Protein 2MX0 (pdb70)

Secondary structure (DSSP, 8-state):
--SSEEE-TTTT-SS-TTHHHHHHHHHHHH-SEEEEEE--TTTSHHHHHHHHHHHHSTT-EEEEE-TTTTTT--EEEEEE--

Sequence (82 aa):
SHMKLVLAKNTRKSDAKSVELEDLYHEFSEDKRSIFYFAPTNAHKDMLKAVDFFKEKGHTAYLDEVRVSTDEKDFLYELHIISHMKLVLAKNTRKSDAKSVELEDLYHEFSEDKRSIFYFAPTNAHKDMLKAVDFFKEKGHTAYLDEVRVSTDEKDFLYELHIISHMKLVLAKNTRKSDAKSVELEDLYHEFSEDKRSIFYFAPTNAHKDMLKAVDFFKEKGHTAYLDEVRVSTDEKDFLYELHIISHMKLVLAKNTRKSDAKSVELEDLYHEFSEDKRSIFYFAPTNAHKDMLKAVDFFKEKGHTAYLDEVRVSTDEKDFLYELHIISHMKLVLAKNTRKSDAKSVELEDLYHEFSEDKRSIFYFAPTNAHKDMLKAVDFFKEKGHTAYLDEVRVSTDEKDFLYELHIISHMKLVLAKNTRKSDAKSVELEDLYHEFSEDKRSIFYFAPTNAHKDMLKAVDFFKEKGHTAYLDEVRVSTDEKDFLYELHIISHMKLVLAKNTRKSDAKSVELEDLYHEFSEDKRSIFYFAPTNAHKDMLKAVDFFKEKGHTAYLDEVRVSTDEKDFLYELHIISHMKLVLAKNTRKSDAKSVELEDLYHEFSEDKRSIFYFAPTNAHKDMLKAVDFFKEKGHTAYLDEVRVSTDEKDFLYELHIISHMKLVLAKNTRKSDAKSVELEDLYHEFSEDKRSIFYFAPTNAHKDMLKAVDFFKEKGHTAYLDEVRVSTDEKDFLYELHIISHMKLVLAKNTRKSDAKSVELEDLYHEFSEDKRSIFYFAPTNAHKDMLKAVDFFKEKGHTAYLDEVRVSTDEKDFLYELHIISHMKLVLAKNTRKSDAKSVELEDLYHEFSEDKRSIFYFAPTNAHKDMLKAVDFFKEKGHTAYLDEVRVSTDEKDFLYELHIISHMKLVLAKNTRKSDAKSVELEDLYHEFSEDKRSIFYFAPTNAHKDMLKAVDFFKEKGHTAYLDEVRVSTDEKDFLYELHIISHMKLVLAKNTRKSDAKSVELEDLYHEFSEDKRSIFYFAPTNAHKDMLKAVDFFKEKGHTAYLDEVRVSTDEKDFLYELHIISHMKLVLAKNTRKSDAKSVELEDLYHEFSEDKRSIFYFAPTNAHKDMLKAVDFFKEKGHTAYLDEVRVSTDEKDFLYELHIISHMKLVLAKNTRKSDAKSVELEDLYHEFSEDKRSIFYFAPTNAHKDMLKAVDFFKEKGHTAYLDEVRVSTDEKDFLYELHIISHMKLVLAKNTRKSDAKSVELEDLYHEFSEDKRSIFYFAPTNAHKDMLKAVDFFKEKGHTAYLDEVRVSTDEKDFLYELHIISHMKLVLAKNTRKSDAKSVELEDLYHEFSEDKRSIFYFAPTNAHKDMLKAVDFFKEKGHTAYLDEVRVSTDEKDFLYELHIISHMKLVLAKNTRKSDAKSVELEDLYHEFSEDKRSIFYFAPTNAHKDMLKAVDFFKEKGHTAYLDEVRVSTDEKDFLYELHIISHMKLVLAKNTRKSDAKSVELEDLYHEFSEDKRSIFYFAPTNAHKDMLKAVDFFKEKGHTAYLDEVRVSTDEKDFLYELHIISHMKLVLAKNTRKSDAKSVELEDLYHEFSEDKRSIFYFAPTNAHKDMLKAVDFFKEKGHTAYLDEVRVSTDEKDFLYELHII

InterPro domains:
  IPR040748 HP0268 [PF18618] (1-80)

Organism: Helicobacter pylori (strain ATCC 700392 / 26695) (NCBI:txid85962)

Structure (mmCIF, N/CA/C/O backbone):
data_2MX0
#
_entry.id   2MX0
#
loop_
_atom_site.group_PDB
_atom_site.id
_atom_site.type_symbol
_atom_site.label_atom_id
_atom_site.label_alt_id
_atom_site.label_comp_id
_atom_site.label_asym_id
_atom_site.label_entity_id
_atom_site.label_seq_id
_atom_site.pdbx_PDB_ins_code
_atom_site.Cartn_x
_atom_site.Cartn_y
_atom_site.Cartn_z
_atom_site.occupancy
_atom_site.B_iso_or_equiv
_atom_site.auth_seq_id
_atom_site.auth_comp_id
_atom_site.auth_asym_id
_atom_site.auth_atom_id
_atom_site.pdbx_PDB_model_num
ATOM 1 N N . SER A 1 1 ? 81.640 64.520 42.290 1.00 0.00 1 SER A N 1
ATOM 2 C CA . SER A 1 1 ? 80.650 64.810 41.240 1.00 0.00 1 SER A CA 1
ATOM 3 C C . SER A 1 1 ? 80.950 64.070 39.960 1.00 0.00 1 SER A C 1
ATOM 4 O O . SER A 1 1 ? 81.970 63.680 39.560 1.00 0.00 1 SER A O 1
ATOM 14 N N . HIS A 1 2 ? 79.880 63.790 39.230 1.00 0.00 2 HIS A N 1
ATOM 15 C CA . HIS A 1 2 ? 79.760 62.920 38.090 1.00 0.00 2 HIS A CA 1
ATOM 16 C C . HIS A 1 2 ? 80.490 63.280 36.790 1.00 0.00 2 HIS A C 1
ATOM 17 O O . HIS A 1 2 ? 81.060 62.420 36.140 1.00 0.00 2 HIS A O 1
ATOM 31 N N . MET A 1 3 ? 80.480 64.520 36.350 1.00 0.00 3 MET A N 1
ATOM 32 C CA . MET A 1 3 ? 81.550 65.150 35.610 1.00 0.00 3 MET A CA 1
ATOM 33 C C . MET A 1 3 ? 81.280 66.600 35.840 1.00 0.00 3 MET A C 1
ATOM 34 O O . MET A 1 3 ? 80.810 67.290 35.040 1.00 0.00 3 MET A O 1
ATOM 48 N N . LYS A 1 4 ? 81.260 67.100 37.060 1.00 0.00 4 LYS A N 1
ATOM 49 C CA . LYS A 1 4 ? 81.200 68.530 37.250 1.00 0.00 4 LYS A CA 1
ATOM 50 C C . LYS A 1 4 ? 80.090 69.320 36.570 1.00 0.00 4 LYS A C 1
ATOM 51 O O . LYS A 1 4 ? 80.320 70.410 36.060 1.00 0.00 4 LYS A O 1
ATOM 70 N N . LEU A 1 5 ? 78.890 68.800 36.600 1.00 0.00 5 LEU A N 1
ATOM 71 C CA . LEU A 1 5 ? 77.920 69.450 35.780 1.00 0.00 5 LEU A CA 1
ATOM 72 C C . LEU A 1 5 ? 76.620 69.620 36.440 1.00 0.00 5 LEU A C 1
ATOM 73 O O . LEU A 1 5 ? 76.210 68.760 37.210 1.00 0.00 5 LEU A O 1
ATOM 89 N N . VAL A 1 6 ? 75.950 70.610 35.940 1.00 0.00 6 VAL A N 1
ATOM 90 C CA . VAL A 1 6 ? 74.690 71.020 36.580 1.00 0.00 6 VAL A CA 1
ATOM 91 C C . VAL A 1 6 ? 73.650 70.660 35.570 1.00 0.00 6 VAL A C 1
ATOM 92 O O . VAL A 1 6 ? 73.850 70.980 34.410 1.00 0.00 6 VAL A O 1
ATOM 105 N N . LEU A 1 7 ? 72.510 70.010 35.910 1.00 0.00 7 LEU A N 1
ATOM 106 C CA . LEU A 1 7 ? 71.480 69.840 34.870 1.00 0.00 7 LEU A CA 1
ATOM 107 C C . LEU A 1 7 ? 70.250 70.630 35.310 1.00 0.00 7 LEU A C 1
ATOM 108 O O . LEU A 1 7 ? 69.790 70.530 36.370 1.00 0.00 7 LEU A O 1
ATOM 124 N N . ALA A 1 8 ? 69.610 71.320 34.350 1.00 0.00 8 ALA A N 1
ATOM 125 C CA . ALA A 1 8 ? 68.340 72.020 34.460 1.00 0.00 8 ALA A CA 1
ATOM 126 C C . ALA A 1 8 ? 67.190 71.100 34.730 1.00 0.00 8 ALA A C 1
ATOM 127 O O . ALA A 1 8 ? 67.100 70.000 34.190 1.00 0.00 8 ALA A O 1
ATOM 134 N N . LYS A 1 9 ? 66.250 71.590 35.550 1.00 0.00 9 LYS A N 1
ATOM 135 C CA . LYS A 1 9 ? 65.070 70.820 35.830 1.00 0.00 9 LYS A CA 1
ATOM 136 C C . LYS A 1 9 ? 63.990 70.880 34.790 1.00 0.00 9 LYS A C 1
ATOM 137 O O . LYS A 1 9 ? 63.160 69.990 34.790 1.00 0.00 9 LYS A O 1
ATOM 156 N N . ASN A 1 10 ? 63.940 71.860 33.920 1.00 0.00 10 ASN A N 1
ATOM 157 C CA . ASN A 1 10 ? 62.740 72.070 33.070 1.00 0.00 10 ASN A CA 1
ATOM 158 C C . ASN A 1 10 ? 62.500 70.830 32.150 1.00 0.00 10 ASN A C 1
ATOM 159 O O . ASN A 1 10 ? 61.370 70.390 31.960 1.00 0.00 10 ASN A O 1
ATOM 170 N N . THR A 1 11 ? 63.510 70.220 31.580 1.00 0.00 11 THR A N 1
ATOM 171 C CA . THR A 1 11 ? 63.280 69.240 30.500 1.00 0.00 11 THR A CA 1
ATOM 172 C C . THR A 1 11 ? 63.320 67.900 31.150 1.00 0.00 11 THR A C 1
ATOM 173 O O . THR A 1 11 ? 62.480 67.060 30.860 1.00 0.00 11 THR A O 1
ATOM 184 N N . ARG A 1 12 ? 64.310 67.650 32.080 1.00 0.00 12 ARG A N 1
ATOM 185 C CA . ARG A 1 12 ? 64.370 66.340 32.660 1.00 0.00 12 ARG A CA 1
ATOM 186 C C . ARG A 1 12 ? 63.570 66.150 33.960 1.00 0.00 12 ARG A C 1
ATOM 187 O O . ARG A 1 12 ? 62.810 65.200 34.100 1.00 0.00 12 ARG A O 1
ATOM 208 N N . LYS A 1 13 ? 63.790 67.110 34.890 1.00 0.00 13 LYS A N 1
ATOM 209 C CA . LYS A 1 13 ? 63.130 67.200 36.200 1.00 0.00 13 LYS A CA 1
ATOM 210 C C . LYS A 1 13 ? 63.180 65.880 36.900 1.00 0.00 13 LYS A C 1
ATOM 211 O O . LYS A 1 13 ? 62.140 65.310 37.230 1.00 0.00 13 LYS A O 1
ATOM 230 N N . SER A 1 14 ? 64.390 65.330 37.110 1.00 0.00 14 SER A N 1
ATOM 231 C CA . SER A 1 14 ? 64.410 64.220 38.050 1.00 0.00 14 SER A CA 1
ATOM 232 C C . SER A 1 14 ? 64.750 64.520 39.490 1.00 0.00 14 SER A C 1
ATOM 233 O O . SER A 1 14 ? 64.020 64.220 40.410 1.00 0.00 14 SER A O 1
ATOM 241 N N . ASP A 1 15 ? 65.770 65.260 39.730 1.00 0.00 15 ASP A N 1
ATOM 242 C CA . ASP A 1 15 ? 66.120 65.980 40.960 1.00 0.00 15 ASP A CA 1
ATOM 243 C C . ASP A 1 15 ? 66.840 67.300 40.720 1.00 0.00 15 ASP A C 1
ATOM 244 O O . ASP A 1 15 ? 67.110 68.040 41.660 1.00 0.00 15 ASP A O 1
ATOM 253 N N . ALA A 1 16 ? 67.080 67.740 39.470 1.00 0.00 16 ALA A N 1
ATOM 254 C CA . ALA A 1 16 ? 68.300 68.390 39.020 1.00 0.00 16 ALA A CA 1
ATOM 255 C C . ALA A 1 16 ? 68.460 69.690 39.780 1.00 0.00 16 ALA A C 1
ATOM 256 O O . ALA A 1 16 ? 69.550 70.110 40.120 1.00 0.00 16 ALA A O 1
ATOM 263 N N . LYS A 1 17 ? 67.320 70.340 40.030 1.00 0.00 17 LYS A N 1
ATOM 264 C CA . LYS A 1 17 ? 67.110 71.680 40.500 1.00 0.00 17 LYS A CA 1
ATOM 265 C C . LYS A 1 17 ? 67.820 71.980 41.800 1.00 0.00 17 LYS A C 1
ATOM 266 O O . LYS A 1 17 ? 67.820 71.160 42.700 1.00 0.00 17 LYS A O 1
ATOM 285 N N . SER A 1 18 ? 68.270 73.270 41.800 1.00 0.00 18 SER A N 1
ATOM 286 C CA . SER A 1 18 ? 68.950 74.060 42.860 1.00 0.00 18 SER A CA 1
ATOM 287 C C . SER A 1 18 ? 70.320 73.560 43.220 1.00 0.00 18 SER A C 1
ATOM 288 O O . SER A 1 18 ? 70.930 74.050 44.170 1.00 0.00 18 SER A O 1
ATOM 296 N N . VAL A 1 19 ? 70.760 72.580 42.400 1.00 0.00 19 VAL A N 1
ATOM 297 C CA . VAL A 1 19 ? 72.050 71.930 42.580 1.00 0.00 19 VAL A CA 1
ATOM 298 C C . VAL A 1 19 ? 73.230 72.840 42.440 1.00 0.00 19 VAL A C 1
ATOM 299 O O . VAL A 1 19 ? 74.200 72.700 43.150 1.00 0.00 19 VAL A O 1
ATOM 312 N N . GLU A 1 20 ? 73.200 73.850 41.570 1.00 0.00 20 GLU A N 1
ATOM 313 C CA . GLU A 1 20 ? 74.290 74.760 41.370 1.00 0.00 20 GLU A CA 1
ATOM 314 C C . GLU A 1 20 ? 74.490 75.470 42.680 1.00 0.00 20 GLU A C 1
ATOM 315 O O . GLU A 1 20 ? 75.590 75.600 43.140 1.00 0.00 20 GLU A O 1
ATOM 327 N N . LEU A 1 21 ? 73.440 75.830 43.430 1.00 0.00 21 LEU A N 1
ATOM 328 C CA . LEU A 1 21 ? 73.650 76.820 44.510 1.00 0.00 21 LEU A CA 1
ATOM 329 C C . LEU A 1 21 ? 74.540 76.170 45.550 1.00 0.00 21 LEU A C 1
ATOM 330 O O . LEU A 1 21 ? 75.440 76.790 46.090 1.00 0.00 21 LEU A O 1
ATOM 346 N N . GLU A 1 22 ? 74.190 74.930 45.830 1.00 0.00 22 GLU A N 1
ATOM 347 C CA . GLU A 1 22 ? 74.960 73.960 46.570 1.00 0.00 22 GLU A CA 1
ATOM 348 C C . GLU A 1 22 ? 76.250 73.540 45.970 1.00 0.00 22 GLU A C 1
ATOM 349 O O . GLU A 1 22 ? 77.220 73.470 46.720 1.00 0.00 22 GLU A O 1
ATOM 361 N N . ASP A 1 23 ? 76.360 73.290 44.650 1.00 0.00 23 ASP A N 1
ATOM 362 C CA . ASP A 1 23 ? 77.670 72.900 44.190 1.00 0.00 23 ASP A CA 1
ATOM 363 C C . ASP A 1 23 ? 78.590 74.010 44.460 1.00 0.00 23 ASP A C 1
ATOM 364 O O . ASP A 1 23 ? 79.710 73.820 44.880 1.00 0.00 23 ASP A O 1
ATOM 373 N N . LEU A 1 24 ? 78.100 75.200 44.300 1.00 0.00 24 LEU A N 1
ATOM 374 C CA . LEU A 1 24 ? 78.890 76.420 44.420 1.00 0.00 24 LEU A CA 1
ATOM 375 C C . LEU A 1 24 ? 79.580 76.510 45.730 1.00 0.00 24 LEU A C 1
ATOM 376 O O . LEU A 1 24 ? 80.810 76.560 45.780 1.00 0.00 24 LEU A O 1
ATOM 392 N N . TYR A 1 25 ? 78.780 76.590 46.820 1.00 0.00 25 TYR A N 1
ATOM 393 C CA . TYR A 1 25 ? 79.360 76.830 48.110 1.00 0.00 25 TYR A CA 1
ATOM 394 C C . TYR A 1 25 ? 80.320 75.680 48.360 1.00 0.00 25 TYR A C 1
ATOM 395 O O . TYR A 1 25 ? 81.450 75.890 48.800 1.00 0.00 25 TYR A O 1
ATOM 413 N N . HIS A 1 26 ? 79.810 74.490 48.080 1.00 0.00 26 HIS A N 1
ATOM 414 C CA . HIS A 1 26 ? 80.450 73.300 48.550 1.00 0.00 26 HIS A CA 1
ATOM 415 C C . HIS A 1 26 ? 81.650 72.890 47.750 1.00 0.00 26 HIS A C 1
ATOM 416 O O . HIS A 1 26 ? 82.630 72.490 48.350 1.00 0.00 26 HIS A O 1
ATOM 430 N N . GLU A 1 27 ? 81.610 73.010 46.430 1.00 0.00 27 GLU A N 1
ATOM 431 C CA . GLU A 1 27 ? 82.690 72.720 45.490 1.00 0.00 27 GLU A CA 1
ATOM 432 C C . GLU A 1 27 ? 83.830 73.590 45.800 1.00 0.00 27 GLU A C 1
ATOM 433 O O . GLU A 1 27 ? 84.960 73.130 45.860 1.00 0.00 27 GLU A O 1
ATOM 445 N N . PHE A 1 28 ? 83.550 74.850 46.070 1.00 0.00 28 PHE A N 1
ATOM 446 C CA . PHE A 1 28 ? 84.460 75.870 46.420 1.00 0.00 28 PHE A CA 1
ATOM 447 C C . PHE A 1 28 ? 85.300 75.500 47.600 1.00 0.00 28 PHE A C 1
ATOM 448 O O . PHE A 1 28 ? 86.500 75.710 47.580 1.00 0.00 28 PHE A O 1
ATOM 465 N N . SER A 1 29 ? 84.580 75.190 48.690 1.00 0.00 29 SER A N 1
ATOM 466 C CA . SER A 1 29 ? 85.160 74.960 49.970 1.00 0.00 29 SER A CA 1
ATOM 467 C C . SER A 1 29 ? 86.070 73.810 49.880 1.00 0.00 29 SER A C 1
ATOM 468 O O . SER A 1 29 ? 87.190 73.890 50.360 1.00 0.00 29 SER A O 1
ATOM 476 N N . GLU A 1 30 ? 85.530 72.750 49.220 1.00 0.00 30 GLU A N 1
ATOM 477 C CA . GLU A 1 30 ? 86.170 71.480 49.080 1.00 0.00 30 GLU A CA 1
ATOM 478 C C . GLU A 1 30 ? 87.370 71.450 48.130 1.00 0.00 30 GLU A C 1
ATOM 479 O O . GLU A 1 30 ? 88.410 70.840 48.330 1.00 0.00 30 GLU A O 1
ATOM 491 N N . ASP A 1 31 ? 87.180 72.070 46.960 1.00 0.00 31 ASP A N 1
ATOM 492 C CA . ASP A 1 31 ? 88.070 71.920 45.830 1.00 0.00 31 ASP A CA 1
ATOM 493 C C . ASP A 1 31 ? 88.120 73.170 44.850 1.00 0.00 31 ASP A C 1
ATOM 494 O O . ASP A 1 31 ? 87.220 74.020 44.810 1.00 0.00 31 ASP A O 1
ATOM 503 N N . LYS A 1 32 ? 89.210 73.410 44.140 1.00 0.00 32 LYS A N 1
ATOM 504 C CA . LYS A 1 32 ? 89.440 74.480 43.110 1.00 0.00 32 LYS A CA 1
ATOM 505 C C . LYS A 1 32 ? 89.150 74.010 41.640 1.00 0.00 32 LYS A C 1
ATOM 506 O O . LYS A 1 32 ? 89.850 73.180 41.100 1.00 0.00 32 LYS A O 1
ATOM 525 N N . ARG A 1 33 ? 88.060 74.440 40.970 1.00 0.00 33 ARG A N 1
ATOM 526 C CA . ARG A 1 33 ? 87.300 73.430 40.230 1.00 0.00 33 ARG A CA 1
ATOM 527 C C . ARG A 1 33 ? 86.310 74.190 39.390 1.00 0.00 33 ARG A C 1
ATOM 528 O O . ARG A 1 33 ? 86.300 75.420 39.400 1.00 0.00 33 ARG A O 1
ATOM 549 N N . SER A 1 34 ? 85.460 73.640 38.630 1.00 0.00 34 SER A N 1
ATOM 550 C CA . SER A 1 34 ? 84.900 74.300 37.500 1.00 0.00 34 SER A CA 1
ATOM 551 C C . SER A 1 34 ? 83.770 73.400 37.180 1.00 0.00 34 SER A C 1
ATOM 552 O O . SER A 1 34 ? 83.740 72.260 37.680 1.00 0.00 34 SER A O 1
ATOM 560 N N . ILE A 1 35 ? 82.810 73.850 36.450 1.00 0.00 35 ILE A N 1
ATOM 561 C CA . ILE A 1 35 ? 81.650 73.070 36.100 1.00 0.00 35 ILE A CA 1
ATOM 562 C C . ILE A 1 35 ? 81.240 73.500 34.740 1.00 0.00 35 ILE A C 1
ATOM 563 O O . ILE A 1 35 ? 81.740 74.490 34.200 1.00 0.00 35 ILE A O 1
ATOM 579 N N . PHE A 1 36 ? 80.310 72.770 34.180 1.00 0.00 36 PHE A N 1
ATOM 580 C CA . PHE A 1 36 ? 79.550 73.060 32.980 1.00 0.00 36 PHE A CA 1
ATOM 581 C C . PHE A 1 36 ? 78.070 72.980 33.450 1.00 0.00 36 PHE A C 1
ATOM 582 O O . PHE A 1 36 ? 77.630 71.930 33.930 1.00 0.00 36 PHE A O 1
ATOM 599 N N . TYR A 1 37 ? 77.290 74.030 33.370 1.00 0.00 37 TYR A N 1
ATOM 600 C CA . TYR A 1 37 ? 75.810 73.920 33.500 1.00 0.00 37 TYR A CA 1
ATOM 601 C C . TYR A 1 37 ? 74.960 73.640 32.160 1.00 0.00 37 TYR A C 1
ATOM 602 O O . TYR A 1 37 ? 74.830 74.470 31.260 1.00 0.00 37 TYR A O 1
ATOM 620 N N . PHE A 1 38 ? 74.320 72.500 32.080 1.00 0.00 38 PHE A N 1
ATOM 621 C CA . PHE A 1 38 ? 73.440 72.000 31.010 1.00 0.00 38 PHE A CA 1
ATOM 622 C C . PHE A 1 38 ? 71.970 72.360 31.290 1.00 0.00 38 PHE A C 1
ATOM 623 O O . PHE A 1 38 ? 71.250 71.700 32.050 1.00 0.00 38 PHE A O 1
ATOM 640 N N . ALA A 1 39 ? 71.570 73.420 30.660 1.00 0.00 39 ALA A N 1
ATOM 641 C CA . ALA A 1 39 ? 70.290 74.090 30.850 1.00 0.00 39 ALA A CA 1
ATOM 642 C C . ALA A 1 39 ? 69.740 74.530 29.540 1.00 0.00 39 ALA A C 1
ATOM 643 O O . ALA A 1 39 ? 70.530 74.830 28.660 1.00 0.00 39 ALA A O 1
ATOM 650 N N . PRO A 1 40 ? 68.390 74.500 29.410 1.00 0.00 40 PRO A N 1
ATOM 651 C CA . PRO A 1 40 ? 67.890 73.660 28.330 1.00 0.00 40 PRO A CA 1
ATOM 652 C C . PRO A 1 40 ? 68.210 74.240 26.980 1.00 0.00 40 PRO A C 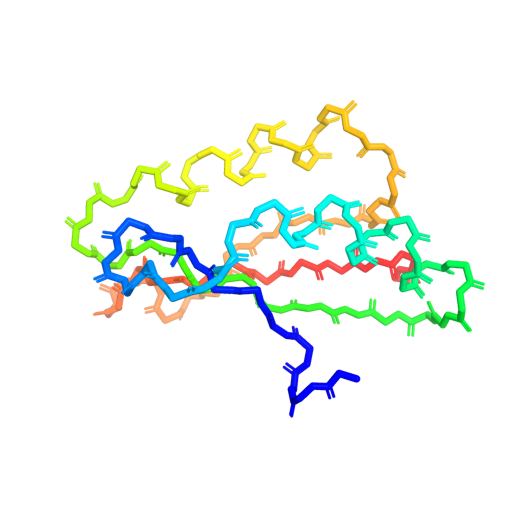1
ATOM 653 O O . PRO A 1 40 ? 68.190 75.450 26.830 1.00 0.00 40 PRO A O 1
ATOM 664 N N . THR A 1 41 ? 68.350 73.310 25.990 1.00 0.00 41 THR A N 1
ATOM 665 C CA . THR A 1 41 ? 68.300 73.760 24.620 1.00 0.00 41 THR A CA 1
ATOM 666 C C . THR A 1 41 ? 67.010 74.330 24.220 1.00 0.00 41 THR A C 1
ATOM 667 O O . THR A 1 41 ? 67.050 75.350 23.560 1.00 0.00 41 THR A O 1
ATOM 678 N N . ASN A 1 42 ? 65.910 73.630 24.610 1.00 0.00 42 ASN A N 1
ATOM 679 C CA . ASN A 1 42 ? 64.500 73.780 24.330 1.00 0.00 42 ASN A CA 1
ATOM 680 C C . ASN A 1 42 ? 63.830 75.010 24.910 1.00 0.00 42 ASN A C 1
ATOM 681 O O . ASN A 1 42 ? 63.220 75.700 24.210 1.00 0.00 42 ASN A O 1
ATOM 692 N N . ALA A 1 43 ? 64.010 75.440 26.190 1.00 0.00 43 ALA A N 1
ATOM 693 C CA . ALA A 1 43 ? 63.360 76.690 26.600 1.00 0.00 43 ALA A CA 1
ATOM 694 C C . ALA A 1 43 ? 64.260 77.930 26.600 1.00 0.00 43 ALA A C 1
ATOM 695 O O . ALA A 1 43 ? 63.830 79.040 26.360 1.00 0.00 43 ALA A O 1
ATOM 702 N N . HIS A 1 44 ? 65.520 77.730 26.960 1.00 0.00 44 HIS A N 1
ATOM 703 C CA . HIS A 1 44 ? 66.540 78.700 27.290 1.00 0.00 44 HIS A CA 1
ATOM 704 C C . HIS A 1 44 ? 66.170 79.450 28.560 1.00 0.00 44 HIS A C 1
ATOM 705 O O . HIS A 1 44 ? 66.590 80.580 28.740 1.00 0.00 44 HIS A O 1
ATOM 719 N N . LYS A 1 45 ? 65.330 78.830 29.440 1.00 0.00 45 LYS A N 1
ATOM 720 C CA . LYS A 1 45 ? 64.780 79.570 30.590 1.00 0.00 45 LYS A CA 1
ATOM 721 C C . LYS A 1 45 ? 65.680 79.330 31.810 1.00 0.00 45 LYS A C 1
ATOM 722 O O . LYS A 1 45 ? 66.100 80.260 32.470 1.00 0.00 45 LYS A O 1
ATOM 741 N N . ASP A 1 46 ? 65.930 78.010 32.060 1.00 0.00 46 ASP A N 1
ATOM 742 C CA . ASP A 1 46 ? 66.750 77.590 33.210 1.00 0.00 46 ASP A CA 1
ATOM 743 C C . ASP A 1 46 ? 68.150 78.210 33.010 1.00 0.00 46 ASP A C 1
ATOM 744 O O . ASP A 1 46 ? 68.730 78.740 33.940 1.00 0.00 46 ASP A O 1
ATOM 753 N N . MET A 1 47 ? 68.630 78.260 31.800 1.00 0.00 47 MET A N 1
ATOM 754 C CA . MET A 1 47 ? 69.960 78.830 31.510 1.00 0.00 47 MET A CA 1
ATOM 755 C C . MET A 1 47 ? 70.090 80.330 31.810 1.00 0.00 47 MET A C 1
ATOM 756 O O . MET A 1 47 ? 71.060 80.760 32.410 1.00 0.00 47 MET A O 1
ATOM 770 N N . LEU A 1 48 ? 69.070 81.120 31.390 1.00 0.00 48 LEU A N 1
ATOM 771 C CA . LEU A 1 48 ? 69.080 82.570 31.660 1.00 0.00 48 LEU A CA 1
ATOM 772 C C . LEU A 1 48 ? 69.030 82.800 33.170 1.00 0.00 48 LEU A C 1
ATOM 773 O O . LEU A 1 48 ? 69.680 83.700 33.690 1.00 0.00 48 LEU A O 1
ATOM 789 N N . LYS A 1 49 ? 68.270 81.940 33.900 1.00 0.00 49 LYS A N 1
ATOM 790 C CA . LYS A 1 49 ? 68.250 81.960 35.340 1.00 0.00 49 LYS A CA 1
ATOM 791 C C . LYS A 1 49 ? 69.600 81.620 35.970 1.00 0.00 49 LYS A C 1
ATOM 792 O O . LYS A 1 49 ? 69.940 82.180 37.000 1.00 0.00 49 LYS A O 1
ATOM 811 N N . ALA A 1 50 ? 70.370 80.750 35.370 1.00 0.00 50 ALA A N 1
ATOM 812 C CA . ALA A 1 50 ? 71.730 80.470 35.850 1.00 0.00 50 ALA A CA 1
ATOM 813 C C . ALA A 1 50 ? 72.630 81.700 35.880 1.00 0.00 50 ALA A C 1
ATOM 814 O O . ALA A 1 50 ? 73.360 81.900 36.860 1.00 0.00 50 ALA A O 1
ATOM 821 N N . VAL A 1 51 ? 72.600 82.500 34.850 1.00 0.00 51 VAL A N 1
ATOM 822 C CA . VAL A 1 51 ? 73.410 83.730 34.770 1.00 0.00 51 VAL A CA 1
ATOM 823 C C . VAL A 1 51 ? 73.010 84.640 35.930 1.00 0.00 51 VAL A C 1
ATOM 824 O O . VAL A 1 51 ? 73.880 85.190 36.600 1.00 0.00 51 VAL A O 1
ATOM 837 N N . ASP A 1 52 ? 71.680 84.790 36.180 1.00 0.00 52 ASP A N 1
ATOM 838 C CA . ASP A 1 52 ? 71.230 85.610 37.310 1.00 0.00 52 ASP A CA 1
ATOM 839 C C . ASP A 1 52 ? 71.700 85.040 38.670 1.00 0.00 52 ASP A C 1
ATOM 840 O O . ASP A 1 52 ? 72.200 85.780 39.490 1.00 0.00 52 ASP A O 1
ATOM 849 N N . PHE A 1 53 ? 71.630 83.730 38.850 1.00 0.00 53 PHE A N 1
ATOM 850 C CA . PHE A 1 53 ? 72.020 83.090 40.140 1.00 0.00 53 PHE A CA 1
ATOM 851 C C . PHE A 1 53 ? 73.480 83.290 40.430 1.00 0.00 53 PHE A C 1
ATOM 852 O O . PHE A 1 53 ? 73.840 83.590 41.570 1.00 0.00 53 PHE A O 1
ATOM 869 N N . PHE A 1 54 ? 74.300 83.110 39.370 1.00 0.00 54 PHE A N 1
ATOM 870 C CA . PHE A 1 54 ? 75.730 83.150 39.610 1.00 0.00 54 PHE A CA 1
ATOM 871 C C . PHE A 1 54 ? 76.170 84.560 40.060 1.00 0.00 54 PHE A C 1
ATOM 872 O O . PHE A 1 54 ? 76.990 84.720 40.950 1.00 0.00 54 PHE A O 1
ATOM 889 N N . LYS A 1 55 ? 75.540 85.560 39.470 1.00 0.00 55 LYS A N 1
ATOM 890 C CA . LYS A 1 55 ? 75.780 86.970 39.890 1.00 0.00 55 LYS A CA 1
ATOM 891 C C . LYS A 1 55 ? 75.400 87.170 41.370 1.00 0.00 55 LYS A C 1
ATOM 892 O O . LYS A 1 55 ? 76.140 87.810 42.110 1.00 0.00 55 LYS A O 1
ATOM 911 N N . GLU A 1 56 ? 74.230 86.630 41.730 1.00 0.00 56 GLU A N 1
ATOM 912 C CA . GLU A 1 56 ? 73.640 86.870 43.060 1.00 0.00 56 GLU A CA 1
ATOM 913 C C . GLU A 1 56 ? 74.510 86.380 44.190 1.00 0.00 56 GLU A C 1
ATOM 914 O O . GLU A 1 56 ? 74.550 87.080 45.180 1.00 0.00 56 GLU A O 1
ATOM 926 N N . LYS A 1 57 ? 75.170 85.250 44.030 1.00 0.00 57 LYS A N 1
ATOM 927 C CA . LYS A 1 57 ? 76.120 84.660 45.010 1.00 0.00 57 LYS A CA 1
ATOM 928 C C . LYS A 1 57 ? 77.600 84.630 44.540 1.00 0.00 57 LYS A C 1
ATOM 929 O O . LYS A 1 57 ? 77.920 84.290 43.410 1.00 0.00 57 LYS A O 1
ATOM 948 N N . GLY A 1 58 ? 78.550 84.900 45.420 1.00 0.00 58 GLY A N 1
ATOM 949 C CA . GLY A 1 58 ? 79.960 85.270 45.140 1.00 0.00 58 GLY A CA 1
ATOM 950 C C . GLY A 1 58 ? 80.970 84.100 45.070 1.00 0.00 58 GLY A C 1
ATOM 951 O O . GLY A 1 58 ? 82.180 84.320 45.110 1.00 0.00 58 GLY A O 1
ATOM 955 N N . HIS A 1 59 ? 80.420 82.900 44.980 1.00 0.00 59 HIS A N 1
ATOM 956 C CA . HIS A 1 59 ? 81.050 81.580 45.100 1.00 0.00 59 HIS A CA 1
ATOM 957 C C . HIS A 1 59 ? 82.080 81.490 43.980 1.00 0.00 59 HIS A C 1
ATOM 958 O O . HIS A 1 59 ? 83.000 80.720 44.090 1.00 0.00 59 HIS A O 1
ATOM 972 N N . THR A 1 60 ? 81.920 82.230 42.880 1.00 0.00 60 THR A N 1
ATOM 973 C CA . THR A 1 60 ? 82.120 81.700 41.540 1.00 0.00 60 THR A CA 1
ATOM 974 C C . THR A 1 60 ? 83.640 81.670 41.370 1.00 0.00 60 THR A C 1
ATOM 975 O O . THR A 1 60 ? 84.450 81.610 42.280 1.00 0.00 60 THR A O 1
ATOM 986 N N . ALA A 1 61 ? 84.170 81.830 40.210 1.00 0.00 61 ALA A N 1
ATOM 987 C CA . ALA A 1 61 ? 85.080 82.890 39.860 1.00 0.00 61 ALA A CA 1
ATOM 988 C C . ALA A 1 61 ? 84.570 83.640 38.630 1.00 0.00 61 ALA A C 1
ATOM 989 O O . ALA A 1 61 ? 84.560 84.870 38.630 1.00 0.00 61 ALA A O 1
ATOM 996 N N . TYR A 1 62 ? 84.120 82.870 37.630 1.00 0.00 62 TYR A N 1
ATOM 997 C CA . TYR A 1 62 ? 83.620 83.420 36.350 1.00 0.00 62 TYR A CA 1
ATOM 998 C C . TYR A 1 62 ? 82.490 82.610 35.760 1.00 0.00 62 TYR A C 1
ATOM 999 O O . TYR A 1 62 ? 82.420 81.410 36.010 1.00 0.00 62 TYR A O 1
ATOM 1017 N N . LEU A 1 63 ? 81.620 83.200 34.900 1.00 0.00 63 LEU A N 1
ATOM 1018 C CA . LEU A 1 63 ? 80.870 82.410 33.950 1.00 0.00 63 LEU A CA 1
ATOM 1019 C C . LEU A 1 63 ? 80.830 82.910 32.500 1.00 0.00 63 LEU A C 1
ATOM 1020 O O . LEU A 1 63 ? 80.480 84.050 32.250 1.00 0.00 63 LEU A O 1
ATOM 1036 N N . ASP A 1 64 ? 80.970 81.960 31.520 1.00 0.00 64 ASP A N 1
ATOM 1037 C CA . ASP A 1 64 ? 80.840 82.330 30.110 1.00 0.00 64 ASP A CA 1
ATOM 1038 C C . ASP A 1 64 ? 80.310 81.100 29.360 1.00 0.00 64 ASP A C 1
ATOM 1039 O O . ASP A 1 64 ? 80.310 80.010 29.900 1.00 0.00 64 ASP A O 1
ATOM 1048 N N . GLU A 1 65 ? 79.770 81.190 28.180 1.00 0.00 65 GLU A N 1
ATOM 1049 C CA . GLU A 1 65 ? 79.210 80.120 27.390 1.00 0.00 65 GLU A CA 1
ATOM 1050 C C . GLU A 1 65 ? 80.240 79.070 27.030 1.00 0.00 65 GLU A C 1
ATOM 1051 O O . GLU A 1 65 ? 81.410 79.320 27.060 1.00 0.00 65 GLU A O 1
ATOM 1063 N N . VAL A 1 66 ? 79.780 77.900 26.550 1.00 0.00 66 VAL A N 1
ATOM 1064 C CA . VAL A 1 66 ? 80.560 77.230 25.550 1.00 0.00 66 VAL A CA 1
ATOM 1065 C C . VAL A 1 66 ? 80.030 77.530 24.160 1.00 0.00 66 VAL A C 1
ATOM 1066 O O . VAL A 1 66 ? 78.850 77.350 23.890 1.00 0.00 66 VAL A O 1
ATOM 1079 N N . ARG A 1 67 ? 80.910 77.910 23.220 1.00 0.00 67 ARG A N 1
ATOM 1080 C CA . ARG A 1 67 ? 80.570 78.180 21.830 1.00 0.00 67 ARG A CA 1
ATOM 1081 C C . ARG A 1 67 ? 80.660 76.850 21.120 1.00 0.00 67 ARG A C 1
ATOM 1082 O O . ARG A 1 67 ? 81.440 76.720 20.210 1.00 0.00 67 ARG A O 1
ATOM 1103 N N . VAL A 1 68 ? 79.920 75.880 21.580 1.00 0.00 68 VAL A N 1
ATOM 1104 C CA . VAL A 1 68 ? 79.040 74.990 20.830 1.00 0.00 68 VAL A CA 1
ATOM 1105 C C . VAL A 1 68 ? 77.610 75.550 20.940 1.00 0.00 68 VAL A C 1
ATOM 1106 O O . VAL A 1 68 ? 76.660 74.860 20.640 1.00 0.00 68 VAL A O 1
ATOM 1119 N N . SER A 1 69 ? 77.500 76.830 21.410 1.00 0.00 69 SER A N 1
ATOM 1120 C CA . SER A 1 69 ? 76.220 77.480 21.730 1.00 0.00 69 SER A CA 1
ATOM 1121 C C . SER A 1 69 ? 75.480 77.530 20.450 1.00 0.00 69 SER A C 1
ATOM 1122 O O . SER A 1 69 ? 74.340 77.160 20.410 1.00 0.00 69 SER A O 1
ATOM 1130 N N . THR A 1 70 ? 76.130 77.950 19.330 1.00 0.00 70 THR A N 1
ATOM 1131 C CA . THR A 1 70 ? 75.500 78.200 18.070 1.00 0.00 70 THR A CA 1
ATOM 1132 C C . THR A 1 70 ? 74.820 76.920 17.610 1.00 0.00 70 THR A C 1
ATOM 1133 O O . THR A 1 70 ? 73.710 76.970 17.140 1.00 0.00 70 THR A O 1
ATOM 1144 N N . ASP A 1 71 ? 75.470 75.790 17.780 1.00 0.00 71 ASP A N 1
ATOM 1145 C CA . ASP A 1 71 ? 74.970 74.440 17.530 1.00 0.00 71 ASP A CA 1
ATOM 1146 C C . ASP A 1 71 ? 73.940 73.880 18.540 1.00 0.00 71 ASP A C 1
ATOM 1147 O O . ASP A 1 71 ? 72.960 73.300 18.120 1.00 0.00 71 ASP A O 1
ATOM 1156 N N . GLU A 1 72 ? 74.150 74.100 19.840 1.00 0.00 72 GLU A N 1
ATOM 1157 C CA . GLU A 1 72 ? 73.300 73.420 20.850 1.00 0.00 72 GLU A CA 1
ATOM 1158 C C . GLU A 1 72 ? 72.480 74.360 21.770 1.00 0.00 72 GLU A C 1
ATOM 1159 O O . GLU A 1 72 ? 71.300 74.150 22.070 1.00 0.00 72 GLU A O 1
ATOM 1171 N N . LYS A 1 73 ? 73.110 75.410 22.200 1.00 0.00 73 LYS A N 1
ATOM 1172 C CA . LYS A 1 73 ? 72.720 76.310 23.270 1.00 0.00 73 LYS A CA 1
ATOM 1173 C C . LYS A 1 73 ? 72.360 75.640 24.560 1.00 0.00 73 LYS A C 1
ATOM 1174 O O . LYS A 1 73 ? 71.560 76.160 25.300 1.00 0.00 73 LYS A O 1
ATOM 1193 N N . ASP A 1 74 ? 72.950 74.490 24.910 1.00 0.00 74 ASP A N 1
ATOM 1194 C CA . ASP A 1 74 ? 72.700 73.990 26.250 1.00 0.00 74 ASP A CA 1
ATOM 1195 C C . ASP A 1 74 ? 73.660 74.400 27.350 1.00 0.00 74 ASP A C 1
ATOM 1196 O O . ASP A 1 74 ? 73.440 74.000 28.500 1.00 0.00 74 ASP A O 1
ATOM 1205 N N . PHE A 1 75 ? 74.730 75.150 27.120 1.00 0.00 75 PHE A N 1
ATOM 1206 C CA . PHE A 1 75 ? 75.970 74.750 27.720 1.00 0.00 75 PHE A CA 1
ATOM 1207 C C . PHE A 1 75 ? 76.640 76.010 28.340 1.00 0.00 75 PHE A C 1
ATOM 1208 O O . PHE A 1 75 ? 77.190 76.840 27.620 1.00 0.00 75 PHE A O 1
ATOM 1225 N N . LEU A 1 76 ? 76.680 76.140 29.630 1.00 0.00 76 LEU A N 1
ATOM 1226 C CA . LEU A 1 76 ? 77.360 77.300 30.270 1.00 0.00 76 LEU A CA 1
ATOM 1227 C C . LEU A 1 76 ? 78.640 76.880 30.980 1.00 0.00 76 LEU A C 1
ATOM 1228 O O . LEU A 1 76 ? 78.620 75.950 31.770 1.00 0.00 76 LEU A O 1
ATOM 1244 N N . TYR A 1 77 ? 79.790 77.510 30.720 1.00 0.00 77 TYR A N 1
ATOM 1245 C CA . TYR A 1 77 ? 81.050 77.000 31.260 1.00 0.00 77 TYR A CA 1
ATOM 1246 C C . TYR A 1 77 ? 81.390 77.880 32.470 1.00 0.00 77 TYR A C 1
ATOM 1247 O O . TYR A 1 77 ? 81.530 79.100 32.340 1.00 0.00 77 TYR A O 1
ATOM 1265 N N . GLU A 1 78 ? 81.500 77.330 33.650 1.00 0.00 78 GLU A N 1
ATOM 1266 C CA . GLU A 1 78 ? 81.370 78.150 34.870 1.00 0.00 78 GLU A CA 1
ATOM 1267 C C . GLU A 1 78 ? 82.540 77.770 35.820 1.00 0.00 78 GLU A C 1
ATOM 1268 O O . GLU A 1 78 ? 82.640 76.610 36.240 1.00 0.00 78 GLU A O 1
ATOM 1280 N N . LEU A 1 79 ? 83.360 78.710 36.240 1.00 0.00 79 LEU A N 1
ATOM 1281 C CA . LEU A 1 79 ? 84.600 78.300 36.920 1.00 0.00 79 LEU A CA 1
ATOM 1282 C C . LEU A 1 79 ? 84.610 78.790 38.320 1.00 0.00 79 LEU A C 1
ATOM 1283 O O . LEU A 1 79 ? 84.360 79.960 38.490 1.00 0.00 79 LEU A O 1
ATOM 1299 N N . HIS A 1 80 ? 84.960 77.930 39.330 1.00 0.00 80 HIS A N 1
ATOM 1300 C CA . HIS A 1 80 ? 84.770 78.270 40.730 1.00 0.00 80 HIS A CA 1
ATOM 1301 C C . HIS A 1 80 ? 86.150 78.400 41.340 1.00 0.00 80 HIS A C 1
ATOM 1302 O O . HIS A 1 80 ? 86.970 77.520 41.120 1.00 0.00 80 HIS A O 1
ATOM 1316 N N . ILE A 1 81 ? 86.460 79.510 42.080 1.00 0.00 81 ILE A N 1
ATOM 1317 C CA . ILE A 1 81 ? 87.900 79.650 42.450 1.00 0.00 81 ILE A CA 1
ATOM 1318 C C . ILE A 1 81 ? 88.960 79.300 41.330 1.00 0.00 81 ILE A C 1
ATOM 1319 O O . ILE A 1 81 ? 89.890 78.510 41.490 1.00 0.00 81 ILE A O 1
ATOM 1335 N N . ILE A 1 82 ? 88.790 79.830 40.120 1.00 0.00 82 ILE A N 1
ATOM 1336 C CA . ILE A 1 82 ? 89.700 79.740 38.940 1.00 0.00 82 ILE A CA 1
ATOM 1337 C C . ILE A 1 82 ? 91.180 80.270 39.240 1.00 0.00 82 ILE A C 1
ATOM 1338 O O . ILE A 1 82 ? 92.000 80.260 38.410 1.00 0.00 82 ILE A O 1
ATOM 1355 N N . SER A 1 1 ? 79.870 61.070 43.260 1.00 0.00 1 SER A N 2
ATOM 1356 C CA . SER A 1 1 ? 80.720 62.260 43.060 1.00 0.00 1 SER A CA 2
ATOM 1357 C C . SER A 1 1 ? 81.130 62.330 41.610 1.00 0.00 1 SER A C 2
ATOM 1358 O O . SER A 1 1 ? 81.070 61.340 40.880 1.00 0.00 1 SER A O 2
ATOM 1368 N N . HIS A 1 2 ? 81.470 63.550 41.190 1.00 0.00 2 HIS A N 2
ATOM 1369 C CA . HIS A 1 2 ? 82.210 63.900 39.980 1.00 0.00 2 HIS A CA 2
ATOM 1370 C C . HIS A 1 2 ? 81.540 63.580 38.620 1.00 0.00 2 HIS A C 2
ATOM 1371 O O . HIS A 1 2 ? 82.190 63.210 37.660 1.00 0.00 2 HIS A O 2
ATOM 1385 N N . MET A 1 3 ? 80.200 63.760 38.600 1.00 0.00 3 MET A N 2
ATOM 1386 C CA . MET A 1 3 ? 79.300 64.050 37.470 1.00 0.00 3 MET A CA 2
ATOM 1387 C C . MET A 1 3 ? 79.540 65.350 36.750 1.00 0.00 3 MET A C 2
ATOM 1388 O O . MET A 1 3 ? 79.530 65.400 35.530 1.00 0.00 3 MET A O 2
ATOM 1402 N N . LYS A 1 4 ? 79.790 66.430 37.500 1.00 0.00 4 LYS A N 2
ATOM 1403 C CA . LYS A 1 4 ? 80.050 67.680 36.820 1.00 0.00 4 LYS A CA 2
ATOM 1404 C C . LYS A 1 4 ? 78.930 68.120 35.930 1.00 0.00 4 LYS A C 2
ATOM 1405 O O . LYS A 1 4 ? 79.210 68.760 34.930 1.00 0.00 4 LYS A O 2
ATOM 1424 N N . LEU A 1 5 ? 77.680 67.710 36.200 1.00 0.00 5 LEU A N 2
ATOM 1425 C CA . LEU A 1 5 ? 76.660 68.170 35.350 1.00 0.00 5 LEU A CA 2
ATOM 1426 C C . LEU A 1 5 ? 75.370 68.390 36.070 1.00 0.00 5 LEU A C 2
ATOM 1427 O O . LEU A 1 5 ? 75.040 67.650 36.980 1.00 0.00 5 LEU A O 2
ATOM 1443 N N . VAL A 1 6 ? 74.590 69.280 35.490 1.00 0.00 6 VAL A N 2
ATOM 1444 C CA . VAL A 1 6 ? 73.290 69.690 36.020 1.00 0.00 6 VAL A CA 2
ATOM 1445 C C . VAL A 1 6 ? 72.250 69.490 34.950 1.00 0.00 6 VAL A C 2
ATOM 1446 O O . VAL A 1 6 ? 72.170 70.270 34.010 1.00 0.00 6 VAL A O 2
ATOM 1459 N N . LEU A 1 7 ? 71.420 68.440 35.080 1.00 0.00 7 LEU A N 2
ATOM 1460 C CA . LEU A 1 7 ? 70.220 68.430 34.260 1.00 0.00 7 LEU A CA 2
ATOM 1461 C C . LEU A 1 7 ? 69.200 69.450 34.710 1.00 0.00 7 LEU A C 2
ATOM 1462 O O . LEU A 1 7 ? 68.880 69.640 35.890 1.00 0.00 7 LEU A O 2
ATOM 1478 N N . ALA A 1 8 ? 68.570 70.020 33.710 1.00 0.00 8 ALA A N 2
ATOM 1479 C CA . ALA A 1 8 ? 67.230 70.590 33.770 1.00 0.00 8 ALA A CA 2
ATOM 1480 C C . ALA A 1 8 ? 66.170 69.590 34.130 1.00 0.00 8 ALA A C 2
ATOM 1481 O O . ALA A 1 8 ? 66.090 68.540 33.520 1.00 0.00 8 ALA A O 2
ATOM 1488 N N . LYS A 1 9 ? 65.200 70.060 34.970 1.00 0.00 9 LYS A N 2
ATOM 1489 C CA . LYS A 1 9 ? 63.900 69.440 35.100 1.00 0.00 9 LYS A CA 2
ATOM 1490 C C . LYS A 1 9 ? 63.110 69.310 33.830 1.00 0.00 9 LYS A C 2
ATOM 1491 O O . LYS A 1 9 ? 62.520 68.280 33.630 1.00 0.00 9 LYS A O 2
ATOM 1510 N N . ASN A 1 10 ? 62.990 70.370 33.050 1.00 0.00 10 ASN A N 2
ATOM 1511 C CA . ASN A 1 10 ? 61.840 70.580 32.150 1.00 0.00 10 ASN A CA 2
ATOM 1512 C C . ASN A 1 10 ? 61.740 69.530 31.070 1.00 0.00 10 ASN A C 2
ATOM 1513 O O . ASN A 1 10 ? 60.660 69.000 30.880 1.00 0.00 10 ASN A O 2
ATOM 1524 N N . THR A 1 11 ? 62.830 69.120 30.430 1.00 0.00 11 THR A N 2
ATOM 1525 C CA . THR A 1 11 ? 62.750 67.980 29.530 1.00 0.00 11 THR A CA 2
ATOM 1526 C C . THR A 1 11 ? 62.850 66.640 30.230 1.00 0.00 11 THR A C 2
ATOM 1527 O O . THR A 1 11 ? 62.180 65.720 29.810 1.00 0.00 11 THR A O 2
ATOM 1538 N N . ARG A 1 12 ? 63.660 66.520 31.300 1.00 0.00 12 ARG A N 2
ATOM 1539 C CA . ARG A 1 12 ? 63.980 65.190 31.780 1.00 0.00 12 ARG A CA 2
ATOM 1540 C C . ARG A 1 12 ? 63.310 64.800 33.090 1.00 0.00 12 ARG A C 2
ATOM 1541 O O . ARG A 1 12 ? 63.030 63.670 33.350 1.00 0.00 12 ARG A O 2
ATOM 1562 N N . LYS A 1 13 ? 62.840 65.730 33.930 1.00 0.00 13 LYS A N 2
ATOM 1563 C CA . LYS A 1 13 ? 61.780 65.500 34.920 1.00 0.00 13 LYS A CA 2
ATOM 1564 C C . LYS A 1 13 ? 61.970 64.360 35.900 1.00 0.00 13 LYS A C 2
ATOM 1565 O O . LYS A 1 13 ? 61.000 63.700 36.220 1.00 0.00 13 LYS A O 2
ATOM 1584 N N . SER A 1 14 ? 63.200 64.150 36.430 1.00 0.00 14 SER A N 2
ATOM 1585 C CA . SER A 1 14 ? 63.350 63.020 37.330 1.00 0.00 14 SER A CA 2
ATOM 1586 C C . SER A 1 14 ? 63.400 63.450 38.790 1.00 0.00 14 SER A C 2
ATOM 1587 O O . SER A 1 14 ? 62.430 63.280 39.520 1.00 0.00 14 SER A O 2
ATOM 1595 N N . ASP A 1 15 ? 64.480 64.150 39.150 1.00 0.00 15 ASP A N 2
ATOM 1596 C CA . ASP A 1 15 ? 64.690 64.970 40.340 1.00 0.00 15 ASP A CA 2
ATOM 1597 C C . ASP A 1 15 ? 65.520 66.240 40.060 1.00 0.00 15 ASP A C 2
ATOM 1598 O O . ASP A 1 15 ? 65.700 67.040 40.950 1.00 0.00 15 ASP A O 2
ATOM 1607 N N . ALA A 1 16 ? 65.940 66.540 38.820 1.00 0.00 16 ALA A N 2
ATOM 1608 C CA . ALA A 1 16 ? 67.270 67.140 38.590 1.00 0.00 16 ALA A CA 2
ATOM 1609 C C . ALA A 1 16 ? 67.410 68.590 39.070 1.00 0.00 16 ALA A C 2
ATOM 1610 O O . ALA A 1 16 ? 68.460 69.200 39.050 1.00 0.00 16 ALA A O 2
ATOM 1617 N N . LYS A 1 17 ? 66.270 69.180 39.350 1.00 0.00 17 LYS A N 2
ATOM 1618 C CA . LYS A 1 17 ? 65.980 70.570 39.650 1.00 0.00 17 LYS A CA 2
ATOM 1619 C C . LYS A 1 17 ? 66.730 71.170 40.860 1.00 0.00 17 LYS A C 2
ATOM 1620 O O . LYS A 1 17 ? 66.860 70.520 41.900 1.00 0.00 17 LYS A O 2
ATOM 1639 N N . SER A 1 18 ? 67.050 72.450 40.760 1.00 0.00 18 SER A N 2
ATOM 1640 C CA . SER A 1 18 ? 67.620 73.330 41.830 1.00 0.00 18 SER A CA 2
ATOM 1641 C C . SER A 1 18 ? 69.040 72.900 42.260 1.00 0.00 18 SER A C 2
ATOM 1642 O O . SER A 1 18 ? 69.620 73.480 43.180 1.00 0.00 18 SER A O 2
ATOM 1650 N N . VAL A 1 19 ? 69.530 71.880 41.570 1.00 0.00 19 VAL A N 2
ATOM 1651 C CA . VAL A 1 19 ? 70.750 71.120 41.800 1.00 0.00 19 VAL A CA 2
ATOM 1652 C C . VAL A 1 19 ? 71.930 72.020 41.620 1.00 0.00 19 VAL A C 2
ATOM 1653 O O . VAL A 1 19 ? 72.860 71.930 42.390 1.00 0.00 19 VAL A O 2
ATOM 1666 N N . GLU A 1 20 ? 71.850 72.970 40.660 1.00 0.00 20 GLU A N 2
ATOM 1667 C CA . GLU A 1 20 ? 72.940 73.860 40.420 1.00 0.00 20 GLU A CA 2
ATOM 1668 C C . GLU A 1 20 ? 73.160 74.710 41.650 1.00 0.00 20 GLU A C 2
ATOM 1669 O O . GLU A 1 20 ? 74.270 74.810 42.120 1.00 0.00 20 GLU A O 2
ATOM 1681 N N . LEU A 1 21 ? 72.090 75.270 42.230 1.00 0.00 21 LEU A N 2
ATOM 1682 C CA . LEU A 1 21 ? 72.320 76.160 43.350 1.00 0.00 21 LEU A CA 2
ATOM 1683 C C . LEU A 1 21 ? 72.970 75.390 44.470 1.00 0.00 21 LEU A C 2
ATOM 1684 O O . LEU A 1 21 ? 73.940 75.880 45.010 1.00 0.00 21 LEU A O 2
ATOM 1700 N N . GLU A 1 22 ? 72.490 74.220 44.830 1.00 0.00 22 GLU A N 2
ATOM 1701 C CA . GLU A 1 22 ? 73.140 73.400 45.840 1.00 0.00 22 GLU A CA 2
ATOM 1702 C C . GLU A 1 22 ? 74.550 72.920 45.500 1.00 0.00 22 GLU A C 2
ATOM 1703 O O . GLU A 1 22 ? 75.410 72.970 46.370 1.00 0.00 22 GLU A O 2
ATOM 1715 N N . ASP A 1 23 ? 74.790 72.520 44.250 1.00 0.00 23 ASP A N 2
ATOM 1716 C CA . ASP A 1 23 ? 76.110 72.070 43.810 1.00 0.00 23 ASP A CA 2
ATOM 1717 C C . ASP A 1 23 ? 77.070 73.200 43.800 1.00 0.00 23 ASP A C 2
ATOM 1718 O O . ASP A 1 23 ? 78.190 73.010 44.210 1.00 0.00 23 ASP A O 2
ATOM 1727 N N . LEU A 1 24 ? 76.650 74.420 43.510 1.00 0.00 24 LEU A N 2
ATOM 1728 C CA . LEU A 1 24 ? 77.550 75.550 43.620 1.00 0.00 24 LEU A CA 2
ATOM 1729 C C . LEU A 1 24 ? 78.080 75.630 45.060 1.00 0.00 24 LEU A C 2
ATOM 1730 O O . LEU A 1 24 ? 79.280 75.650 45.280 1.00 0.00 24 LEU A O 2
ATOM 1746 N N . TYR A 1 25 ? 77.180 75.620 46.040 1.00 0.00 25 TYR A N 2
ATOM 1747 C CA . TYR A 1 25 ? 77.600 75.660 47.440 1.00 0.00 25 TYR A CA 2
ATOM 1748 C C . TYR A 1 25 ? 78.480 74.420 47.770 1.00 0.00 25 TYR A C 2
ATOM 1749 O O . TYR A 1 25 ? 79.470 74.500 48.490 1.00 0.00 25 TYR A O 2
ATOM 1767 N N . HIS A 1 26 ? 78.070 73.230 47.330 1.00 0.00 26 HIS A N 2
ATOM 1768 C CA . HIS A 1 26 ? 78.770 72.030 47.830 1.00 0.00 26 HIS A CA 2
ATOM 1769 C C . HIS A 1 26 ? 80.000 71.700 47.040 1.00 0.00 26 HIS A C 2
ATOM 1770 O O . HIS A 1 26 ? 81.000 71.300 47.640 1.00 0.00 26 HIS A O 2
ATOM 1784 N N . GLU A 1 27 ? 80.020 71.890 45.740 1.00 0.00 27 GLU A N 2
ATOM 1785 C CA . GLU A 1 27 ? 81.210 71.690 44.960 1.00 0.00 27 GLU A CA 2
ATOM 1786 C C . GLU A 1 27 ? 82.250 72.640 45.490 1.00 0.00 27 GLU A C 2
ATOM 1787 O O . GLU A 1 27 ? 83.350 72.200 45.780 1.00 0.00 27 GLU A O 2
ATOM 1799 N N . PHE A 1 28 ? 81.870 73.880 45.770 1.00 0.00 28 PHE A N 2
ATOM 1800 C CA . PHE A 1 28 ? 82.820 74.890 46.170 1.00 0.00 28 PHE A CA 2
ATOM 1801 C C . PHE A 1 28 ? 83.520 74.490 47.460 1.00 0.00 28 PHE A C 2
ATOM 1802 O O . PHE A 1 28 ? 84.730 74.670 47.590 1.00 0.00 28 PHE A O 2
ATOM 1819 N N . SER A 1 29 ? 82.730 74.080 48.460 1.00 0.00 29 SER A N 2
ATOM 1820 C CA . SER A 1 29 ? 83.260 73.700 49.770 1.00 0.00 29 SER A CA 2
ATOM 1821 C C . SER A 1 29 ? 84.110 72.450 49.660 1.00 0.00 29 SER A C 2
ATOM 1822 O O . SER A 1 29 ? 85.110 72.320 50.330 1.00 0.00 29 SER A O 2
ATOM 1830 N N . GLU A 1 30 ? 83.630 71.480 48.850 1.00 0.00 30 GLU A N 2
ATOM 1831 C CA . GLU A 1 30 ? 84.180 70.150 48.850 1.00 0.00 30 GLU A CA 2
ATOM 1832 C C . GLU A 1 30 ? 85.440 70.150 47.980 1.00 0.00 30 GLU A C 2
ATOM 1833 O O . GLU A 1 30 ? 86.530 69.810 48.400 1.00 0.00 30 GLU A O 2
ATOM 1845 N N . ASP A 1 31 ? 85.280 70.550 46.710 1.00 0.00 31 ASP A N 2
ATOM 1846 C CA . ASP A 1 31 ? 86.180 70.310 45.600 1.00 0.00 31 ASP A CA 2
ATOM 1847 C C . ASP A 1 31 ? 86.430 71.550 44.680 1.00 0.00 31 ASP A C 2
ATOM 1848 O O . ASP A 1 31 ? 85.610 72.430 44.590 1.00 0.00 31 ASP A O 2
ATOM 1857 N N . LYS A 1 32 ? 87.540 71.670 43.910 1.00 0.00 32 LYS A N 2
ATOM 1858 C CA . LYS A 1 32 ? 87.650 72.730 42.870 1.00 0.00 32 LYS A CA 2
ATOM 1859 C C . LYS A 1 32 ? 87.580 72.190 41.430 1.00 0.00 32 LYS A C 2
ATOM 1860 O O . LYS A 1 32 ? 88.230 71.220 41.080 1.00 0.00 32 LYS A O 2
ATOM 1879 N N . ARG A 1 33 ? 86.640 72.690 40.620 1.00 0.00 33 ARG A N 2
ATOM 1880 C CA . ARG A 1 33 ? 85.920 71.800 39.680 1.00 0.00 33 ARG A CA 2
ATOM 1881 C C . ARG A 1 33 ? 85.160 72.630 38.640 1.00 0.00 33 ARG A C 2
ATOM 1882 O O . ARG A 1 33 ? 85.140 73.830 38.700 1.00 0.00 33 ARG A O 2
ATOM 1903 N N . SER A 1 34 ? 84.570 72.040 37.620 1.00 0.00 34 SER A N 2
ATOM 1904 C CA . SER A 1 34 ? 83.760 72.690 36.620 1.00 0.00 34 SER A CA 2
ATOM 1905 C C . SER A 1 34 ? 82.510 71.890 36.430 1.00 0.00 34 SER A C 2
ATOM 1906 O O . SER A 1 34 ? 82.470 70.710 36.730 1.00 0.00 34 SER A O 2
ATOM 1914 N N . ILE A 1 35 ? 81.500 72.570 35.890 1.00 0.00 35 ILE A N 2
ATOM 1915 C CA . ILE A 1 35 ? 80.230 71.960 35.560 1.00 0.00 35 ILE A CA 2
ATOM 1916 C C . ILE A 1 35 ? 79.890 72.170 34.090 1.00 0.00 35 ILE A C 2
ATOM 1917 O O . ILE A 1 35 ? 80.200 73.210 33.500 1.00 0.00 35 ILE A O 2
ATOM 1933 N N . PHE A 1 36 ? 79.200 71.160 33.580 1.00 0.00 36 PHE A N 2
ATOM 1934 C CA . PHE A 1 36 ? 78.360 71.130 32.380 1.00 0.00 36 PHE A CA 2
ATOM 1935 C C . PHE A 1 36 ? 76.880 71.220 32.710 1.00 0.00 36 PHE A C 2
ATOM 1936 O O . PHE A 1 36 ? 76.310 70.370 33.390 1.00 0.00 36 PHE A O 2
ATOM 1953 N N . TYR A 1 37 ? 76.190 72.190 32.150 1.00 0.00 37 TYR A N 2
ATOM 1954 C CA . TYR A 1 37 ? 74.810 72.490 32.510 1.00 0.00 37 TYR A CA 2
ATOM 1955 C C . TYR A 1 37 ? 73.860 72.340 31.330 1.00 0.00 37 TYR A C 2
ATOM 1956 O O . TYR A 1 37 ? 73.930 73.060 30.350 1.00 0.00 37 TYR A O 2
ATOM 1974 N N . PHE A 1 38 ? 72.920 71.430 31.470 1.00 0.00 38 PHE A N 2
ATOM 1975 C CA . PHE A 1 38 ? 72.120 70.790 30.410 1.00 0.00 38 PHE A CA 2
ATOM 1976 C C . PHE A 1 38 ? 70.690 71.240 30.550 1.00 0.00 38 PHE A C 2
ATOM 1977 O O . PHE A 1 38 ? 69.890 70.570 31.210 1.00 0.00 38 PHE A O 2
ATOM 1994 N N . ALA A 1 39 ? 70.350 72.400 29.970 1.00 0.00 39 ALA A N 2
ATOM 1995 C CA . ALA A 1 39 ? 69.070 72.970 30.280 1.00 0.00 39 ALA A CA 2
ATOM 1996 C C . ALA A 1 39 ? 68.360 73.400 29.040 1.00 0.00 39 ALA A C 2
ATOM 1997 O O . ALA A 1 39 ? 68.970 73.890 28.110 1.00 0.00 39 ALA A O 2
ATOM 2004 N N . PRO A 1 40 ? 67.050 73.190 28.960 1.00 0.00 40 PRO A N 2
ATOM 2005 C CA . PRO A 1 40 ? 66.530 72.540 27.780 1.00 0.00 40 PRO A CA 2
ATOM 2006 C C . PRO A 1 40 ? 66.780 73.260 26.460 1.00 0.00 40 PRO A C 2
ATOM 2007 O O . PRO A 1 40 ? 66.520 74.460 26.380 1.00 0.00 40 PRO A O 2
ATOM 2018 N N . THR A 1 41 ? 67.020 72.480 25.400 1.00 0.00 41 THR A N 2
ATOM 2019 C CA . THR A 1 41 ? 66.980 73.020 24.030 1.00 0.00 41 THR A CA 2
ATOM 2020 C C . THR A 1 41 ? 65.560 73.490 23.680 1.00 0.00 41 THR A C 2
ATOM 2021 O O . THR A 1 41 ? 65.330 74.520 23.060 1.00 0.00 41 THR A O 2
ATOM 2032 N N . ASN A 1 42 ? 64.590 72.700 24.150 1.00 0.00 42 ASN A N 2
ATOM 2033 C CA . ASN A 1 42 ? 63.190 72.760 23.750 1.00 0.00 42 ASN A CA 2
ATOM 2034 C C . ASN A 1 42 ? 62.490 74.030 24.220 1.00 0.00 42 ASN A C 2
ATOM 2035 O O . ASN A 1 42 ? 61.640 74.540 23.520 1.00 0.00 42 ASN A O 2
ATOM 2046 N N . ALA A 1 43 ? 62.790 74.460 25.460 1.00 0.00 43 ALA A N 2
ATOM 2047 C CA . ALA A 1 43 ? 62.120 75.610 26.060 1.00 0.00 43 ALA A CA 2
ATOM 2048 C C . ALA A 1 43 ? 63.030 76.830 26.220 1.00 0.00 43 ALA A C 2
ATOM 2049 O O . ALA A 1 43 ? 62.540 77.950 26.220 1.00 0.00 43 ALA A O 2
ATOM 2056 N N . HIS A 1 44 ? 64.310 76.600 26.450 1.00 0.00 44 HIS A N 2
ATOM 2057 C CA . HIS A 1 44 ? 65.360 77.560 26.830 1.00 0.00 44 HIS A CA 2
ATOM 2058 C C . HIS A 1 44 ? 65.130 78.240 28.190 1.00 0.00 44 HIS A C 2
ATOM 2059 O O . HIS A 1 44 ? 65.580 79.350 28.460 1.00 0.00 44 HIS A O 2
ATOM 2073 N N . LYS A 1 45 ? 64.370 77.550 29.050 1.00 0.00 45 LYS A N 2
ATOM 2074 C CA . LYS A 1 45 ? 63.740 78.120 30.250 1.00 0.00 45 LYS A CA 2
ATOM 2075 C C . LYS A 1 45 ? 64.570 78.000 31.480 1.00 0.00 45 LYS A C 2
ATOM 2076 O O . LYS A 1 45 ? 64.860 78.990 32.150 1.00 0.00 45 LYS A O 2
ATOM 2095 N N . ASP A 1 46 ? 64.930 76.770 31.790 1.00 0.00 46 ASP A N 2
ATOM 2096 C CA . ASP A 1 46 ? 65.840 76.450 32.880 1.00 0.00 46 ASP A CA 2
ATOM 2097 C C . ASP A 1 46 ? 67.180 77.080 32.590 1.00 0.00 46 ASP A C 2
ATOM 2098 O O . ASP A 1 46 ? 67.780 77.610 33.500 1.00 0.00 46 ASP A O 2
ATOM 2107 N N . MET A 1 47 ? 67.580 77.120 31.320 1.00 0.00 47 MET A N 2
ATOM 2108 C CA . MET A 1 47 ? 68.820 77.770 30.990 1.00 0.00 47 MET A CA 2
ATOM 2109 C C . MET A 1 47 ? 68.880 79.280 31.250 1.00 0.00 47 MET A C 2
ATOM 2110 O O . MET A 1 47 ? 69.860 79.770 31.820 1.00 0.00 47 MET A O 2
ATOM 2124 N N . LEU A 1 48 ? 67.820 79.990 30.900 1.00 0.00 48 LEU A N 2
ATOM 2125 C CA . LEU A 1 48 ? 67.670 81.420 31.200 1.00 0.00 48 LEU A CA 2
ATOM 2126 C C . LEU A 1 48 ? 67.720 81.660 32.710 1.00 0.00 48 LEU A C 2
ATOM 2127 O O . LEU A 1 48 ? 68.340 82.610 33.180 1.00 0.00 48 LEU A O 2
ATOM 2143 N N . LYS A 1 49 ? 67.050 80.790 33.480 1.00 0.00 49 LYS A N 2
ATOM 2144 C CA . LYS A 1 49 ? 67.060 80.830 34.960 1.00 0.00 49 LYS A CA 2
ATOM 2145 C C . LYS A 1 49 ? 68.440 80.650 35.560 1.00 0.00 49 LYS A C 2
ATOM 2146 O O . LYS A 1 49 ? 68.770 81.330 36.520 1.00 0.00 49 LYS A O 2
ATOM 2165 N N . ALA A 1 50 ? 69.220 79.760 34.980 1.00 0.00 50 ALA A N 2
ATOM 2166 C CA . ALA A 1 50 ? 70.600 79.490 35.360 1.00 0.00 50 ALA A CA 2
ATOM 2167 C C . ALA A 1 50 ? 71.490 80.730 35.240 1.00 0.00 50 ALA A C 2
ATOM 2168 O O . ALA A 1 50 ? 72.290 81.020 36.130 1.00 0.00 50 ALA A O 2
ATOM 2175 N N . VAL A 1 51 ? 71.300 81.530 34.190 1.00 0.00 51 VAL A N 2
ATOM 2176 C CA . VAL A 1 51 ? 72.010 82.810 34.090 1.00 0.00 51 VAL A CA 2
ATOM 2177 C C . VAL A 1 51 ? 71.680 83.730 35.280 1.00 0.00 51 VAL A C 2
ATOM 2178 O O . VAL A 1 51 ? 72.570 84.360 35.840 1.00 0.00 51 VAL A O 2
ATOM 2191 N N . ASP A 1 52 ? 70.410 83.820 35.650 1.00 0.00 52 ASP A N 2
ATOM 2192 C CA . ASP A 1 52 ? 70.020 84.600 36.830 1.00 0.00 52 ASP A CA 2
ATOM 2193 C C . ASP A 1 52 ? 70.580 84.070 38.130 1.00 0.00 52 ASP A C 2
ATOM 2194 O O . ASP A 1 52 ? 71.110 84.850 38.910 1.00 0.00 52 ASP A O 2
ATOM 2203 N N . PHE A 1 53 ? 70.570 82.760 38.350 1.00 0.00 53 PHE A N 2
ATOM 2204 C CA . PHE A 1 53 ? 71.130 82.180 39.550 1.00 0.00 53 PHE A CA 2
ATOM 2205 C C . PHE A 1 53 ? 72.610 82.540 39.740 1.00 0.00 53 PHE A C 2
ATOM 2206 O O . PHE A 1 53 ? 73.050 82.780 40.870 1.00 0.00 53 PHE A O 2
ATOM 2223 N N . PHE A 1 54 ? 73.360 82.530 38.630 1.00 0.00 54 PHE A N 2
ATOM 2224 C CA . PHE A 1 54 ? 74.830 82.580 38.670 1.00 0.00 54 PHE A CA 2
ATOM 2225 C C . PHE A 1 54 ? 75.190 83.940 39.180 1.00 0.00 54 PHE A C 2
ATOM 2226 O O . PHE A 1 54 ? 76.050 84.130 40.020 1.00 0.00 54 PHE A O 2
ATOM 2243 N N . LYS A 1 55 ? 74.450 84.920 38.640 1.00 0.00 55 LYS A N 2
ATOM 2244 C CA . LYS A 1 55 ? 74.560 86.290 39.010 1.00 0.00 55 LYS A CA 2
ATOM 2245 C C . LYS A 1 55 ? 74.220 86.490 40.470 1.00 0.00 55 LYS A C 2
ATOM 2246 O O . LYS A 1 55 ? 74.860 87.270 41.140 1.00 0.00 55 LYS A O 2
ATOM 2265 N N . GLU A 1 56 ? 73.140 85.850 40.930 1.00 0.00 56 GLU A N 2
ATOM 2266 C CA . GLU A 1 56 ? 72.710 86.010 42.300 1.00 0.00 56 GLU A CA 2
ATOM 2267 C C . GLU A 1 56 ? 73.810 85.620 43.250 1.00 0.00 56 GLU A C 2
ATOM 2268 O O . GLU A 1 56 ? 74.050 86.420 44.140 1.00 0.00 56 GLU A O 2
ATOM 2280 N N . LYS A 1 57 ? 74.470 84.460 43.010 1.00 0.00 57 LYS A N 2
ATOM 2281 C CA . LYS A 1 57 ? 75.360 83.730 43.910 1.00 0.00 57 LYS A CA 2
ATOM 2282 C C . LYS A 1 57 ? 76.800 83.580 43.440 1.00 0.00 57 LYS A C 2
ATOM 2283 O O . LYS A 1 57 ? 77.100 83.210 42.320 1.00 0.00 57 LYS A O 2
ATOM 2302 N N . GLY A 1 58 ? 77.710 83.670 44.390 1.00 0.00 58 GLY A N 2
ATOM 2303 C CA . GLY A 1 58 ? 79.140 83.810 44.270 1.00 0.00 58 GLY A CA 2
ATOM 2304 C C . GLY A 1 58 ? 80.010 82.570 44.360 1.00 0.00 58 GLY A C 2
ATOM 2305 O O . GLY A 1 58 ? 81.110 82.670 44.840 1.00 0.00 58 GLY A O 2
ATOM 2309 N N . HIS A 1 59 ? 79.580 81.380 43.930 1.00 0.00 59 HIS A N 2
ATOM 2310 C CA . HIS A 1 59 ? 80.520 80.250 44.060 1.00 0.00 59 HIS A CA 2
ATOM 2311 C C . HIS A 1 59 ? 81.350 79.880 42.810 1.00 0.00 59 HIS A C 2
ATOM 2312 O O . HIS A 1 59 ? 82.540 79.550 42.900 1.00 0.00 59 HIS A O 2
ATOM 2326 N N . THR A 1 60 ? 80.760 79.920 41.640 1.00 0.00 60 THR A N 2
ATOM 2327 C CA . THR A 1 60 ? 81.500 79.730 40.390 1.00 0.00 60 THR A CA 2
ATOM 2328 C C . THR A 1 60 ? 82.570 80.840 40.150 1.00 0.00 60 THR A C 2
ATOM 2329 O O . THR A 1 60 ? 82.580 81.960 40.660 1.00 0.00 60 THR A O 2
ATOM 2340 N N . ALA A 1 61 ? 83.610 80.500 39.410 1.00 0.00 61 ALA A N 2
ATOM 2341 C CA . ALA A 1 61 ? 84.440 81.570 38.930 1.00 0.00 61 ALA A CA 2
ATOM 2342 C C . ALA A 1 61 ? 83.860 82.320 37.780 1.00 0.00 61 ALA A C 2
ATOM 2343 O O . ALA A 1 61 ? 83.910 83.550 37.740 1.00 0.00 61 ALA A O 2
ATOM 2350 N N . TYR A 1 62 ? 83.280 81.550 36.850 1.00 0.00 62 TYR A N 2
ATOM 2351 C CA . TYR A 1 62 ? 82.730 82.100 35.660 1.00 0.00 62 TYR A CA 2
ATOM 2352 C C . TYR A 1 62 ? 81.650 81.260 34.950 1.00 0.00 62 TYR A C 2
ATOM 2353 O O . TYR A 1 62 ? 81.700 80.030 34.970 1.00 0.00 62 TYR A O 2
ATOM 2371 N N . LEU A 1 63 ? 80.770 81.910 34.190 1.00 0.00 63 LEU A N 2
ATOM 2372 C CA . LEU A 1 63 ? 79.790 81.180 33.390 1.00 0.00 63 LEU A CA 2
ATOM 2373 C C . LEU A 1 63 ? 79.930 81.570 31.940 1.00 0.00 63 LEU A C 2
ATOM 2374 O O . LEU A 1 63 ? 79.760 82.740 31.620 1.00 0.00 63 LEU A O 2
ATOM 2390 N N . ASP A 1 64 ? 80.120 80.580 31.020 1.00 0.00 64 ASP A N 2
ATOM 2391 C CA . ASP A 1 64 ? 79.850 80.830 29.600 1.00 0.00 64 ASP A CA 2
ATOM 2392 C C . ASP A 1 64 ? 79.220 79.710 28.780 1.00 0.00 64 ASP A C 2
ATOM 2393 O O . ASP A 1 64 ? 79.340 78.550 29.110 1.00 0.00 64 ASP A O 2
ATOM 2402 N N . GLU A 1 65 ? 78.540 80.030 27.690 1.00 0.00 65 GLU A N 2
ATOM 2403 C CA . GLU A 1 65 ? 78.010 78.980 26.840 1.00 0.00 65 GLU A CA 2
ATOM 2404 C C . GLU A 1 65 ? 79.030 78.030 26.230 1.00 0.00 65 GLU A C 2
ATOM 2405 O O . GLU A 1 65 ? 80.150 78.380 25.900 1.00 0.00 65 GLU A O 2
ATOM 2417 N N . VAL A 1 66 ? 78.560 76.790 25.940 1.00 0.00 66 VAL A N 2
ATOM 2418 C CA . VAL A 1 66 ? 79.290 76.000 24.960 1.00 0.00 66 VAL A CA 2
ATOM 2419 C C . VAL A 1 66 ? 79.050 76.610 23.600 1.00 0.00 66 VAL A C 2
ATOM 2420 O O . VAL A 1 66 ? 78.100 77.350 23.320 1.00 0.00 66 VAL A O 2
ATOM 2433 N N . ARG A 1 67 ? 79.910 76.310 22.680 1.00 0.00 67 ARG A N 2
ATOM 2434 C CA . ARG A 1 67 ? 79.910 76.730 21.280 1.00 0.00 67 ARG A CA 2
ATOM 2435 C C . ARG A 1 67 ? 79.400 75.640 20.330 1.00 0.00 67 ARG A C 2
ATOM 2436 O O . ARG A 1 67 ? 79.400 75.840 19.140 1.00 0.00 67 ARG A O 2
ATOM 2457 N N . VAL A 1 68 ? 78.860 74.530 20.880 1.00 0.00 68 VAL A N 2
ATOM 2458 C CA . VAL A 1 68 ? 77.760 73.820 20.180 1.00 0.00 68 VAL A CA 2
ATOM 2459 C C . VAL A 1 68 ? 76.450 74.580 20.400 1.00 0.00 68 VAL A C 2
ATOM 2460 O O . VAL A 1 68 ? 75.400 74.120 19.970 1.00 0.00 68 VAL A O 2
ATOM 2473 N N . SER A 1 69 ? 76.480 75.710 21.160 1.00 0.00 69 SER A N 2
ATOM 2474 C CA . SER A 1 69 ? 75.230 76.350 21.550 1.00 0.00 69 SER A CA 2
ATOM 2475 C C . SER A 1 69 ? 74.550 76.780 20.310 1.00 0.00 69 SER A C 2
ATOM 2476 O O . SER A 1 69 ? 73.340 76.670 20.210 1.00 0.00 69 SER A O 2
ATOM 2484 N N . THR A 1 70 ? 75.330 77.260 19.340 1.00 0.00 70 THR A N 2
ATOM 2485 C CA . THR A 1 70 ? 74.760 77.910 18.200 1.00 0.00 70 THR A CA 2
ATOM 2486 C C . THR A 1 70 ? 73.870 76.970 17.410 1.00 0.00 70 THR A C 2
ATOM 2487 O O . THR A 1 70 ? 72.780 77.320 16.990 1.00 0.00 70 THR A O 2
ATOM 2498 N N . ASP A 1 71 ? 74.370 75.760 17.320 1.00 0.00 71 ASP A N 2
ATOM 2499 C CA . ASP A 1 71 ? 73.630 74.650 16.850 1.00 0.00 71 ASP A CA 2
ATOM 2500 C C . ASP A 1 71 ? 72.420 74.240 17.700 1.00 0.00 71 ASP A C 2
ATOM 2501 O O . ASP A 1 71 ? 71.290 74.220 17.240 1.00 0.00 71 ASP A O 2
ATOM 2510 N N . GLU A 1 72 ? 72.650 73.970 18.970 1.00 0.00 72 GLU A N 2
ATOM 2511 C CA . GLU A 1 72 ? 71.770 73.060 19.700 1.00 0.00 72 GLU A CA 2
ATOM 2512 C C . GLU A 1 72 ? 71.220 73.670 20.960 1.00 0.00 72 GLU A C 2
ATOM 2513 O O . GLU A 1 72 ? 70.190 73.250 21.450 1.00 0.00 72 GLU A O 2
ATOM 2525 N N . LYS A 1 73 ? 71.900 74.700 21.490 1.00 0.00 73 LYS A N 2
ATOM 2526 C CA . LYS A 1 73 ? 71.470 75.460 22.640 1.00 0.00 73 LYS A CA 2
ATOM 2527 C C . LYS A 1 73 ? 71.170 74.690 23.910 1.00 0.00 73 LYS A C 2
ATOM 2528 O O . LYS A 1 73 ? 70.220 75.020 24.620 1.00 0.00 73 LYS A O 2
ATOM 2547 N N . ASP A 1 74 ? 72.010 73.730 24.260 1.00 0.00 74 ASP A N 2
ATOM 2548 C CA . ASP A 1 74 ? 71.720 72.970 25.460 1.00 0.00 74 ASP A CA 2
ATOM 2549 C C . ASP A 1 74 ? 72.570 73.360 26.670 1.00 0.00 74 ASP A C 2
ATOM 2550 O O . ASP A 1 74 ? 72.080 73.560 27.770 1.00 0.00 74 ASP A O 2
ATOM 2559 N N . PHE A 1 75 ? 73.900 73.480 26.430 1.00 0.00 75 PHE A N 2
ATOM 2560 C CA . PHE A 1 75 ? 74.900 73.260 27.450 1.00 0.00 75 PHE A CA 2
ATOM 2561 C C . PHE A 1 75 ? 75.540 74.600 27.830 1.00 0.00 75 PHE A C 2
ATOM 2562 O O . PHE A 1 75 ? 76.000 75.370 26.990 1.00 0.00 75 PHE A O 2
ATOM 2579 N N . LEU A 1 76 ? 75.590 74.910 29.090 1.00 0.00 76 LEU A N 2
ATOM 2580 C CA . LEU A 1 76 ? 76.470 75.920 29.660 1.00 0.00 76 LEU A CA 2
ATOM 2581 C C . LEU A 1 76 ? 77.710 75.280 30.210 1.00 0.00 76 LEU A C 2
ATOM 2582 O O . LEU A 1 76 ? 77.670 74.170 30.770 1.00 0.00 76 LEU A O 2
ATOM 2598 N N . TYR A 1 77 ? 78.810 75.980 30.010 1.00 0.00 77 TYR A N 2
ATOM 2599 C CA . TYR A 1 77 ? 80.080 75.560 30.500 1.00 0.00 77 TYR A CA 2
ATOM 2600 C C . TYR A 1 77 ? 80.460 76.540 31.560 1.00 0.00 77 TYR A C 2
ATOM 2601 O O . TYR A 1 77 ? 80.870 77.680 31.290 1.00 0.00 77 TYR A O 2
ATOM 2619 N N . GLU A 1 78 ? 80.280 76.120 32.780 1.00 0.00 78 GLU A N 2
ATOM 2620 C CA . GLU A 1 78 ? 80.450 76.980 33.920 1.00 0.00 78 GLU A CA 2
ATOM 2621 C C . GLU A 1 78 ? 81.640 76.410 34.700 1.00 0.00 78 GLU A C 2
ATOM 2622 O O . GLU A 1 78 ? 81.790 75.190 34.790 1.00 0.00 78 GLU A O 2
ATOM 2634 N N . LEU A 1 79 ? 82.500 77.250 35.250 1.00 0.00 79 LEU A N 2
ATOM 2635 C CA . LEU A 1 79 ? 83.740 76.760 35.890 1.00 0.00 79 LEU A CA 2
ATOM 2636 C C . LEU A 1 79 ? 83.910 77.210 37.360 1.00 0.00 79 LEU A C 2
ATOM 2637 O O . LEU A 1 79 ? 83.890 78.390 37.630 1.00 0.00 79 LEU A O 2
ATOM 2653 N N . HIS A 1 80 ? 84.050 76.310 38.350 1.00 0.00 80 HIS A N 2
ATOM 2654 C CA . HIS A 1 80 ? 83.720 76.680 39.740 1.00 0.00 80 HIS A CA 2
ATOM 2655 C C . HIS A 1 80 ? 84.960 76.780 40.550 1.00 0.00 80 HIS A C 2
ATOM 2656 O O . HIS A 1 80 ? 85.690 75.810 40.590 1.00 0.00 80 HIS A O 2
ATOM 2670 N N . ILE A 1 81 ? 85.220 77.930 41.220 1.00 0.00 81 ILE A N 2
ATOM 2671 C CA . ILE A 1 81 ? 86.600 78.260 41.550 1.00 0.00 81 ILE A CA 2
ATOM 2672 C C . ILE A 1 81 ? 87.660 78.080 40.410 1.00 0.00 81 ILE A C 2
ATOM 2673 O O . ILE A 1 81 ? 88.460 78.970 40.310 1.00 0.00 81 ILE A O 2
ATOM 2689 N N . ILE A 1 82 ? 87.750 77.000 39.590 1.00 0.00 82 ILE A N 2
ATOM 2690 C CA . ILE A 1 82 ? 88.750 76.930 38.520 1.00 0.00 82 ILE A CA 2
ATOM 2691 C C . ILE A 1 82 ? 88.420 77.850 37.340 1.00 0.00 82 ILE A C 2
ATOM 2692 O O . ILE A 1 82 ? 89.270 77.980 36.490 1.00 0.00 82 ILE A O 2
ATOM 2709 N N . SER A 1 1 ? 76.360 61.460 42.520 1.00 0.00 1 SER A N 3
ATOM 2710 C CA . SER A 1 1 ? 75.900 61.540 41.140 1.00 0.00 1 SER A CA 3
ATOM 2711 C C . SER A 1 1 ? 76.320 62.890 40.630 1.00 0.00 1 SER A C 3
ATOM 2712 O O . SER A 1 1 ? 75.570 63.550 39.910 1.00 0.00 1 SER A O 3
ATOM 2722 N N . HIS A 1 2 ? 77.600 63.230 40.850 1.00 0.00 2 HIS A N 3
ATOM 2723 C CA . HIS A 1 2 ? 78.170 64.420 40.260 1.00 0.00 2 HIS A CA 3
ATOM 2724 C C . HIS A 1 2 ? 79.230 64.090 39.220 1.00 0.00 2 HIS A C 3
ATOM 2725 O O . HIS A 1 2 ? 80.230 63.430 39.480 1.00 0.00 2 HIS A O 3
ATOM 2739 N N . MET A 1 3 ? 78.920 64.540 38.010 1.00 0.00 3 MET A N 3
ATOM 2740 C CA . MET A 1 3 ? 79.760 64.410 36.830 1.00 0.00 3 MET A CA 3
ATOM 2741 C C . MET A 1 3 ? 80.100 65.740 36.210 1.00 0.00 3 MET A C 3
ATOM 2742 O O . MET A 1 3 ? 80.210 65.840 35.000 1.00 0.00 3 MET A O 3
ATOM 2756 N N . LYS A 1 4 ? 80.250 66.790 37.020 1.00 0.00 4 LYS A N 3
ATOM 2757 C CA . LYS A 1 4 ? 80.500 68.130 36.490 1.00 0.00 4 LYS A CA 3
ATOM 2758 C C . LYS A 1 4 ? 79.400 68.600 35.530 1.00 0.00 4 LYS A C 3
ATOM 2759 O O . LYS A 1 4 ? 79.640 69.400 34.650 1.00 0.00 4 LYS A O 3
ATOM 2778 N N . LEU A 1 5 ? 78.210 68.020 35.630 1.00 0.00 5 LEU A N 3
ATOM 2779 C CA . LEU A 1 5 ? 77.080 68.400 34.810 1.00 0.00 5 LEU A CA 3
ATOM 2780 C C . LEU A 1 5 ? 75.980 68.750 35.780 1.00 0.00 5 LEU A C 3
ATOM 2781 O O . LEU A 1 5 ? 75.920 68.110 36.810 1.00 0.00 5 LEU A O 3
ATOM 2797 N N . VAL A 1 6 ? 75.110 69.670 35.390 1.00 0.00 6 VAL A N 3
ATOM 2798 C CA . VAL A 1 6 ? 73.800 69.880 36.000 1.00 0.00 6 VAL A CA 3
ATOM 2799 C C . VAL A 1 6 ? 72.770 69.750 34.910 1.00 0.00 6 VAL A C 3
ATOM 2800 O O . VAL A 1 6 ? 72.990 70.180 33.790 1.00 0.00 6 VAL A O 3
ATOM 2813 N N . LEU A 1 7 ? 71.610 69.190 35.240 1.00 0.00 7 LEU A N 3
ATOM 2814 C CA . LEU A 1 7 ? 70.490 69.110 34.310 1.00 0.00 7 LEU A CA 3
ATOM 2815 C C . LEU A 1 7 ? 69.400 70.050 34.740 1.00 0.00 7 LEU A C 3
ATOM 2816 O O . LEU A 1 7 ? 69.150 70.290 35.920 1.00 0.00 7 LEU A O 3
ATOM 2832 N N . ALA A 1 8 ? 68.690 70.560 33.750 1.00 0.00 8 ALA A N 3
ATOM 2833 C CA . ALA A 1 8 ? 67.440 71.260 33.910 1.00 0.00 8 ALA A CA 3
ATOM 2834 C C . ALA A 1 8 ? 66.350 70.350 34.480 1.00 0.00 8 ALA A C 3
ATOM 2835 O O . ALA A 1 8 ? 66.340 69.160 34.270 1.00 0.00 8 ALA A O 3
ATOM 2842 N N . LYS A 1 9 ? 65.310 70.900 35.080 1.00 0.00 9 LYS A N 3
ATOM 2843 C CA . LYS A 1 9 ? 64.130 70.110 35.380 1.00 0.00 9 LYS A CA 3
ATOM 2844 C C . LYS A 1 9 ? 63.150 70.040 34.240 1.00 0.00 9 LYS A C 3
ATOM 2845 O O . LYS A 1 9 ? 62.450 69.060 34.200 1.00 0.00 9 LYS A O 3
ATOM 2864 N N . ASN A 1 10 ? 63.050 70.980 33.300 1.00 0.00 10 ASN A N 3
ATOM 2865 C CA . ASN A 1 10 ? 61.800 71.180 32.560 1.00 0.00 10 ASN A CA 3
ATOM 2866 C C . ASN A 1 10 ? 61.450 69.980 31.710 1.00 0.00 10 ASN A C 3
ATOM 2867 O O . ASN A 1 10 ? 60.280 69.620 31.670 1.00 0.00 10 ASN A O 3
ATOM 2878 N N . THR A 1 11 ? 62.440 69.350 31.090 1.00 0.00 11 THR A N 3
ATOM 2879 C CA . THR A 1 11 ? 62.150 68.350 30.070 1.00 0.00 11 THR A CA 3
ATOM 2880 C C . THR A 1 11 ? 62.330 66.940 30.550 1.00 0.00 11 THR A C 3
ATOM 2881 O O . THR A 1 11 ? 61.640 66.080 30.040 1.00 0.00 11 THR A O 3
ATOM 2892 N N . ARG A 1 12 ? 63.230 66.660 31.510 1.00 0.00 12 ARG A N 3
ATOM 2893 C CA . ARG A 1 12 ? 63.400 65.270 31.940 1.00 0.00 12 ARG A CA 3
ATOM 2894 C C . ARG A 1 12 ? 62.710 64.970 33.250 1.00 0.00 12 ARG A C 3
ATOM 2895 O O . ARG A 1 12 ? 62.040 63.950 33.360 1.00 0.00 12 ARG A O 3
ATOM 2916 N N . LYS A 1 13 ? 62.810 65.890 34.210 1.00 0.00 13 LYS A N 3
ATOM 2917 C CA . LYS A 1 13 ? 62.190 65.810 35.540 1.00 0.00 13 LYS A CA 3
ATOM 2918 C C . LYS A 1 13 ? 62.430 64.440 36.230 1.00 0.00 13 LYS A C 3
ATOM 2919 O O . LYS A 1 13 ? 61.450 63.840 36.660 1.00 0.00 13 LYS A O 3
ATOM 2938 N N . SER A 1 14 ? 63.650 63.890 36.280 1.00 0.00 14 SER A N 3
ATOM 2939 C CA . SER A 1 14 ? 63.800 62.650 37.080 1.00 0.00 14 SER A CA 3
ATOM 2940 C C . SER A 1 14 ? 63.980 62.910 38.580 1.00 0.00 14 SER A C 3
ATOM 2941 O O . SER A 1 14 ? 63.110 62.540 39.350 1.00 0.00 14 SER A O 3
ATOM 2949 N N . ASP A 1 15 ? 64.990 63.700 38.940 1.00 0.00 15 ASP A N 3
ATOM 2950 C CA . ASP A 1 15 ? 65.070 64.490 40.180 1.00 0.00 15 ASP A CA 3
ATOM 2951 C C . ASP A 1 15 ? 65.940 65.760 40.040 1.00 0.00 15 ASP A C 3
ATOM 2952 O O . ASP A 1 15 ? 66.170 66.490 41.000 1.00 0.00 15 ASP A O 3
ATOM 2961 N N . ALA A 1 16 ? 66.390 66.050 38.820 1.00 0.00 16 ALA A N 3
ATOM 2962 C CA . ALA A 1 16 ? 67.520 66.920 38.520 1.00 0.00 16 ALA A CA 3
ATOM 2963 C C . ALA A 1 16 ? 67.010 68.360 38.430 1.00 0.00 16 ALA A C 3
ATOM 2964 O O . ALA A 1 16 ? 66.930 69.010 37.390 1.00 0.00 16 ALA A O 3
ATOM 2971 N N . LYS A 1 17 ? 66.580 68.850 39.580 1.00 0.00 17 LYS A N 3
ATOM 2972 C CA . LYS A 1 17 ? 66.060 70.180 39.790 1.00 0.00 17 LYS A CA 3
ATOM 2973 C C . LYS A 1 17 ? 66.830 70.770 40.960 1.00 0.00 17 LYS A C 3
ATOM 2974 O O . LYS A 1 17 ? 67.020 70.110 41.960 1.00 0.00 17 LYS A O 3
ATOM 2993 N N . SER A 1 18 ? 67.210 72.040 40.830 1.00 0.00 18 SER A N 3
ATOM 2994 C CA . SER A 1 18 ? 67.830 72.840 41.920 1.00 0.00 18 SER A CA 3
ATOM 2995 C C . SER A 1 18 ? 69.170 72.350 42.380 1.00 0.00 18 SER A C 3
ATOM 2996 O O . SER A 1 18 ? 69.680 72.780 43.410 1.00 0.00 18 SER A O 3
ATOM 3004 N N . VAL A 1 19 ? 69.730 71.470 41.570 1.00 0.00 19 VAL A N 3
ATOM 3005 C CA . VAL A 1 19 ? 71.010 70.860 41.750 1.00 0.00 19 VAL A CA 3
ATOM 3006 C C . VAL A 1 19 ? 72.120 71.850 41.650 1.00 0.00 19 VAL A C 3
ATOM 3007 O O . VAL A 1 19 ? 73.020 71.770 42.460 1.00 0.00 19 VAL A O 3
ATOM 3020 N N . GLU A 1 20 ? 72.050 72.790 40.710 1.00 0.00 20 GLU A N 3
ATOM 3021 C CA . GLU A 1 20 ? 73.160 73.720 40.550 1.00 0.00 20 GLU A CA 3
ATOM 3022 C C . GLU A 1 20 ? 73.300 74.480 41.840 1.00 0.00 20 GLU A C 3
ATOM 3023 O O . GLU A 1 20 ? 74.380 74.570 42.370 1.00 0.00 20 GLU A O 3
ATOM 3035 N N . LEU A 1 21 ? 72.200 74.940 42.460 1.00 0.00 21 LEU A N 3
ATOM 3036 C CA . LEU A 1 21 ? 72.330 75.810 43.630 1.00 0.00 21 LEU A CA 3
ATOM 3037 C C . LEU A 1 21 ? 73.150 75.190 44.760 1.00 0.00 21 LEU A C 3
ATOM 3038 O O . LEU A 1 21 ? 74.010 75.820 45.370 1.00 0.00 21 LEU A O 3
ATOM 3054 N N . GLU A 1 22 ? 72.770 73.970 45.040 1.00 0.00 22 GLU A N 3
ATOM 3055 C CA . GLU A 1 22 ? 73.480 73.050 45.900 1.00 0.00 22 GLU A CA 3
ATOM 3056 C C . GLU A 1 22 ? 74.840 72.570 45.440 1.00 0.00 22 GLU A C 3
ATOM 3057 O O . GLU A 1 22 ? 75.730 72.520 46.290 1.00 0.00 22 GLU A O 3
ATOM 3069 N N . ASP A 1 23 ? 75.060 72.290 44.160 1.00 0.00 23 ASP A N 3
ATOM 3070 C CA . ASP A 1 23 ? 76.390 71.900 43.740 1.00 0.00 23 ASP A CA 3
ATOM 3071 C C . ASP A 1 23 ? 77.300 73.070 43.850 1.00 0.00 23 ASP A C 3
ATOM 3072 O O . ASP A 1 23 ? 78.430 72.890 44.240 1.00 0.00 23 ASP A O 3
ATOM 3081 N N . LEU A 1 24 ? 76.810 74.290 43.650 1.00 0.00 24 LEU A N 3
ATOM 3082 C CA . LEU A 1 24 ? 77.670 75.440 43.730 1.00 0.00 24 LEU A CA 3
ATOM 3083 C C . LEU A 1 24 ? 78.410 75.420 45.060 1.00 0.00 24 LEU A C 3
ATOM 3084 O O . LEU A 1 24 ? 79.640 75.390 45.090 1.00 0.00 24 LEU A O 3
ATOM 3100 N N . TYR A 1 25 ? 77.650 75.390 46.160 1.00 0.00 25 TYR A N 3
ATOM 3101 C CA . TYR A 1 25 ? 78.250 75.480 47.480 1.00 0.00 25 TYR A CA 3
ATOM 3102 C C . TYR A 1 25 ? 79.160 74.270 47.760 1.00 0.00 25 TYR A C 3
ATOM 3103 O O . TYR A 1 25 ? 80.280 74.380 48.280 1.00 0.00 25 TYR A O 3
ATOM 3121 N N . HIS A 1 26 ? 78.600 73.100 47.520 1.00 0.00 26 HIS A N 3
ATOM 3122 C CA . HIS A 1 26 ? 79.250 71.840 47.870 1.00 0.00 26 HIS A CA 3
ATOM 3123 C C . HIS A 1 26 ? 80.480 71.600 47.030 1.00 0.00 26 HIS A C 3
ATOM 3124 O O . HIS A 1 26 ? 81.540 71.310 47.580 1.00 0.00 26 HIS A O 3
ATOM 3138 N N . GLU A 1 27 ? 80.340 71.800 45.730 1.00 0.00 27 GLU A N 3
ATOM 3139 C CA . GLU A 1 27 ? 81.420 71.570 44.800 1.00 0.00 27 GLU A CA 3
ATOM 3140 C C . GLU A 1 27 ? 82.520 72.540 45.150 1.00 0.00 27 GLU A C 3
ATOM 3141 O O . GLU A 1 27 ? 83.650 72.120 45.200 1.00 0.00 27 GLU A O 3
ATOM 3153 N N . PHE A 1 28 ? 82.160 73.790 45.480 1.00 0.00 28 PHE A N 3
ATOM 3154 C CA . PHE A 1 28 ? 83.120 74.850 45.760 1.00 0.00 28 PHE A CA 3
ATOM 3155 C C . PHE A 1 28 ? 83.990 74.610 46.990 1.00 0.00 28 PHE A C 3
ATOM 3156 O O . PHE A 1 28 ? 85.190 74.880 46.990 1.00 0.00 28 PHE A O 3
ATOM 3173 N N . SER A 1 29 ? 83.340 74.200 48.080 1.00 0.00 29 SER A N 3
ATOM 3174 C CA . SER A 1 29 ? 83.970 73.860 49.350 1.00 0.00 29 SER A CA 3
ATOM 3175 C C . SER A 1 29 ? 84.860 72.620 49.240 1.00 0.00 29 SER A C 3
ATOM 3176 O O . SER A 1 29 ? 85.950 72.610 49.800 1.00 0.00 29 SER A O 3
ATOM 3184 N N . GLU A 1 30 ? 84.380 71.570 48.560 1.00 0.00 30 GLU A N 3
ATOM 3185 C CA . GLU A 1 30 ? 85.080 70.300 48.460 1.00 0.00 30 GLU A CA 3
ATOM 3186 C C . GLU A 1 30 ? 86.200 70.380 47.430 1.00 0.00 30 GLU A C 3
ATOM 3187 O O . GLU A 1 30 ? 87.320 69.930 47.700 1.00 0.00 30 GLU A O 3
ATOM 3199 N N . ASP A 1 31 ? 85.920 70.940 46.250 1.00 0.00 31 ASP A N 3
ATOM 3200 C CA . ASP A 1 31 ? 86.850 70.880 45.130 1.00 0.00 31 ASP A CA 3
ATOM 3201 C C . ASP A 1 31 ? 86.870 72.170 44.300 1.00 0.00 31 ASP A C 3
ATOM 3202 O O . ASP A 1 31 ? 85.990 73.010 44.370 1.00 0.00 31 ASP A O 3
ATOM 3211 N N . LYS A 1 32 ? 87.890 72.320 43.450 1.00 0.00 32 LYS A N 3
ATOM 3212 C CA . LYS A 1 32 ? 87.980 73.490 42.560 1.00 0.00 32 LYS A CA 3
ATOM 3213 C C . LYS A 1 32 ? 87.870 73.150 41.080 1.00 0.00 32 LYS A C 3
ATOM 3214 O O . LYS A 1 32 ? 88.780 72.560 40.490 1.00 0.00 32 LYS A O 3
ATOM 3233 N N . ARG A 1 33 ? 86.710 73.430 40.480 1.00 0.00 33 ARG A N 3
ATOM 3234 C CA . ARG A 1 33 ? 86.150 72.540 39.450 1.00 0.00 33 ARG A CA 3
ATOM 3235 C C . ARG A 1 33 ? 85.180 73.260 38.530 1.00 0.00 33 ARG A C 3
ATOM 3236 O O . ARG A 1 33 ? 84.680 74.300 38.890 1.00 0.00 33 ARG A O 3
ATOM 3257 N N . SER A 1 34 ? 84.890 72.710 37.350 1.00 0.00 34 SER A N 3
ATOM 3258 C CA . SER A 1 34 ? 83.910 73.340 36.480 1.00 0.00 34 SER A CA 3
ATOM 3259 C C . SER A 1 34 ? 82.790 72.400 36.040 1.00 0.00 34 SER A C 3
ATOM 3260 O O . SER A 1 34 ? 82.950 71.170 36.020 1.00 0.00 34 SER A O 3
ATOM 3268 N N . ILE A 1 35 ? 81.660 73.040 35.760 1.00 0.00 35 ILE A N 3
ATOM 3269 C CA . ILE A 1 35 ? 80.350 72.490 35.470 1.00 0.00 35 ILE A CA 3
ATOM 3270 C C . ILE A 1 35 ? 79.950 72.810 34.050 1.00 0.00 35 ILE A C 3
ATOM 3271 O O . ILE A 1 35 ? 80.220 73.880 33.510 1.00 0.00 35 ILE A O 3
ATOM 3287 N N . PHE A 1 36 ? 79.230 71.870 33.450 1.00 0.00 36 PHE A N 3
ATOM 3288 C CA . PHE A 1 36 ? 78.410 72.100 32.280 1.00 0.00 36 PHE A CA 3
ATOM 3289 C C . PHE A 1 36 ? 76.950 72.060 32.640 1.00 0.00 36 PHE A C 3
ATOM 3290 O O . PHE A 1 36 ? 76.430 71.080 33.180 1.00 0.00 36 PHE A O 3
ATOM 3307 N N . TYR A 1 37 ? 76.230 73.100 32.250 1.00 0.00 37 TYR A N 3
ATOM 3308 C CA . TYR A 1 37 ? 74.870 73.270 32.730 1.00 0.00 37 TYR A CA 3
ATOM 3309 C C . TYR A 1 37 ? 73.970 73.020 31.550 1.00 0.00 37 TYR A C 3
ATOM 3310 O O . TYR A 1 37 ? 73.970 73.780 30.590 1.00 0.00 37 TYR A O 3
ATOM 3328 N N . PHE A 1 38 ? 73.210 71.930 31.620 1.00 0.00 38 PHE A N 3
ATOM 3329 C CA . PHE A 1 38 ? 72.400 71.440 30.510 1.00 0.00 38 PHE A CA 3
ATOM 3330 C C . PHE A 1 38 ? 70.960 71.830 30.750 1.00 0.00 38 PHE A C 3
ATOM 3331 O O . PHE A 1 38 ? 70.270 71.300 31.630 1.00 0.00 38 PHE A O 3
ATOM 3348 N N . ALA A 1 39 ? 70.470 72.820 30.020 1.00 0.00 39 ALA A N 3
ATOM 3349 C CA . ALA A 1 39 ? 69.150 73.350 30.260 1.00 0.00 39 ALA A CA 3
ATOM 3350 C C . ALA A 1 39 ? 68.490 73.910 29.030 1.00 0.00 39 ALA A C 3
ATOM 3351 O O . ALA A 1 39 ? 69.160 74.470 28.180 1.00 0.00 39 ALA A O 3
ATOM 3358 N N . PRO A 1 40 ? 67.170 73.700 28.880 1.00 0.00 40 PRO A N 3
ATOM 3359 C CA . PRO A 1 40 ? 66.730 72.950 27.730 1.00 0.00 40 PRO A CA 3
ATOM 3360 C C . PRO A 1 40 ? 67.070 73.630 26.420 1.00 0.00 40 PRO A C 3
ATOM 3361 O O . PRO A 1 40 ? 66.810 74.820 26.280 1.00 0.00 40 PRO A O 3
ATOM 3372 N N . THR A 1 41 ? 67.410 72.800 25.440 1.00 0.00 41 THR A N 3
ATOM 3373 C CA . THR A 1 41 ? 67.460 73.180 24.020 1.00 0.00 41 THR A CA 3
ATOM 3374 C C . THR A 1 41 ? 66.100 73.730 23.620 1.00 0.00 41 THR A C 3
ATOM 3375 O O . THR A 1 41 ? 65.930 74.720 22.920 1.00 0.00 41 THR A O 3
ATOM 3386 N N . ASN A 1 42 ? 65.100 73.020 24.130 1.00 0.00 42 ASN A N 3
ATOM 3387 C CA . ASN A 1 42 ? 63.700 73.110 23.770 1.00 0.00 42 ASN A CA 3
ATOM 3388 C C . ASN A 1 42 ? 63.090 74.390 24.230 1.00 0.00 42 ASN A C 3
ATOM 3389 O O . ASN A 1 42 ? 62.250 74.920 23.520 1.00 0.00 42 ASN A O 3
ATOM 3400 N N . ALA A 1 43 ? 63.430 74.830 25.450 1.00 0.00 43 ALA A N 3
ATOM 3401 C CA . ALA A 1 43 ? 62.740 75.970 26.000 1.00 0.00 43 ALA A CA 3
ATOM 3402 C C . ALA A 1 43 ? 63.680 77.130 26.280 1.00 0.00 43 ALA A C 3
ATOM 3403 O O . ALA A 1 43 ? 63.250 78.260 26.360 1.00 0.00 43 ALA A O 3
ATOM 3410 N N . HIS A 1 44 ? 64.950 76.830 26.520 1.00 0.00 44 HIS A N 3
ATOM 3411 C CA . HIS A 1 44 ? 65.960 77.770 26.990 1.00 0.00 44 HIS A CA 3
ATOM 3412 C C . HIS A 1 44 ? 65.520 78.450 28.290 1.00 0.00 44 HIS A C 3
ATOM 3413 O O . HIS A 1 44 ? 65.790 79.620 28.540 1.00 0.00 44 HIS A O 3
ATOM 3427 N N . LYS A 1 45 ? 64.750 77.720 29.130 1.00 0.00 45 LYS A N 3
ATOM 3428 C CA . LYS A 1 45 ? 64.090 78.330 30.290 1.00 0.00 45 LYS A CA 3
ATOM 3429 C C . LYS A 1 45 ? 64.840 78.160 31.570 1.00 0.00 45 LYS A C 3
ATOM 3430 O O . LYS A 1 45 ? 65.120 79.130 32.270 1.00 0.00 45 LYS A O 3
ATOM 3449 N N . ASP A 1 46 ? 65.150 76.920 31.880 1.00 0.00 46 ASP A N 3
ATOM 3450 C CA . ASP A 1 46 ? 66.020 76.610 33.010 1.00 0.00 46 ASP A CA 3
ATOM 3451 C C . ASP A 1 46 ? 67.380 77.250 32.860 1.00 0.00 46 ASP A C 3
ATOM 3452 O O . ASP A 1 46 ? 67.900 77.730 33.860 1.00 0.00 46 ASP A O 3
ATOM 3461 N N . MET A 1 47 ? 67.890 77.350 31.640 1.00 0.00 47 MET A N 3
ATOM 3462 C CA . MET A 1 47 ? 69.200 77.910 31.330 1.00 0.00 47 MET A CA 3
ATOM 3463 C C . MET A 1 47 ? 69.280 79.420 31.510 1.00 0.00 47 MET A C 3
ATOM 3464 O O . MET A 1 47 ? 70.230 79.910 32.110 1.00 0.00 47 MET A O 3
ATOM 3478 N N . LEU A 1 48 ? 68.270 80.150 31.030 1.00 0.00 48 LEU A N 3
ATOM 3479 C CA . LEU A 1 48 ? 68.250 81.590 31.180 1.00 0.00 48 LEU A CA 3
ATOM 3480 C C . LEU A 1 48 ? 68.220 81.930 32.670 1.00 0.00 48 LEU A C 3
ATOM 3481 O O . LEU A 1 48 ? 68.920 82.840 33.120 1.00 0.00 48 LEU A O 3
ATOM 3497 N N . LYS A 1 49 ? 67.430 81.180 33.440 1.00 0.00 49 LYS A N 3
ATOM 3498 C CA . LYS A 1 49 ? 67.380 81.330 34.890 1.00 0.00 49 LYS A CA 3
ATOM 3499 C C . LYS A 1 49 ? 68.700 81.050 35.560 1.00 0.00 49 LYS A C 3
ATOM 3500 O O . LYS A 1 49 ? 69.030 81.680 36.540 1.00 0.00 49 LYS A O 3
ATOM 3519 N N . ALA A 1 50 ? 69.440 80.100 35.030 1.00 0.00 50 ALA A N 3
ATOM 3520 C CA . ALA A 1 50 ? 70.740 79.760 35.540 1.00 0.00 50 ALA A CA 3
ATOM 3521 C C . ALA A 1 50 ? 71.780 80.890 35.520 1.00 0.00 50 ALA A C 3
ATOM 3522 O O . ALA A 1 50 ? 72.470 81.070 36.520 1.00 0.00 50 ALA A O 3
ATOM 3529 N N . VAL A 1 51 ? 71.830 81.670 34.430 1.00 0.00 51 VAL A N 3
ATOM 3530 C CA . VAL A 1 51 ? 72.730 82.840 34.330 1.00 0.00 51 VAL A CA 3
ATOM 3531 C C . VAL A 1 51 ? 72.490 83.770 35.520 1.00 0.00 51 VAL A C 3
ATOM 3532 O O . VAL A 1 51 ? 73.410 84.280 36.150 1.00 0.00 51 VAL A O 3
ATOM 3545 N N . ASP A 1 52 ? 71.210 83.940 35.830 1.00 0.00 52 ASP A N 3
ATOM 3546 C CA . ASP A 1 52 ? 70.740 84.760 36.930 1.00 0.00 52 ASP A CA 3
ATOM 3547 C C . ASP A 1 52 ? 71.070 84.220 38.270 1.00 0.00 52 ASP A C 3
ATOM 3548 O O . ASP A 1 52 ? 71.530 84.980 39.110 1.00 0.00 52 ASP A O 3
ATOM 3557 N N . PHE A 1 53 ? 70.880 82.920 38.460 1.00 0.00 53 PHE A N 3
ATOM 3558 C CA . PHE A 1 53 ? 71.240 82.330 39.710 1.00 0.00 53 PHE A CA 3
ATOM 3559 C C . PHE A 1 53 ? 72.700 82.650 40.050 1.00 0.00 53 PHE A C 3
ATOM 3560 O O . PHE A 1 53 ? 73.040 82.870 41.210 1.00 0.00 53 PHE A O 3
ATOM 3577 N N . PHE A 1 54 ? 73.560 82.630 39.010 1.00 0.00 54 PHE A N 3
ATOM 3578 C CA . PHE A 1 54 ? 74.990 82.440 39.250 1.00 0.00 54 PHE A CA 3
ATOM 3579 C C . PHE A 1 54 ? 75.560 83.710 39.740 1.00 0.00 54 PHE A C 3
ATOM 3580 O O . PHE A 1 54 ? 76.410 83.760 40.610 1.00 0.00 54 PHE A O 3
ATOM 3597 N N . LYS A 1 55 ? 75.010 84.770 39.190 1.00 0.00 55 LYS A N 3
ATOM 3598 C CA . LYS A 1 55 ? 75.210 86.100 39.650 1.00 0.00 55 LYS A CA 3
ATOM 3599 C C . LYS A 1 55 ? 74.590 86.330 40.990 1.00 0.00 55 LYS A C 3
ATOM 3600 O O . LYS A 1 55 ? 75.200 87.100 41.690 1.00 0.00 55 LYS A O 3
ATOM 3619 N N . GLU A 1 56 ? 73.420 85.790 41.330 1.00 0.00 56 GLU A N 3
ATOM 3620 C CA . GLU A 1 56 ? 72.790 85.940 42.650 1.00 0.00 56 GLU A CA 3
ATOM 3621 C C . GLU A 1 56 ? 73.520 85.230 43.810 1.00 0.00 56 GLU A C 3
ATOM 3622 O O . GLU A 1 56 ? 73.480 85.690 44.950 1.00 0.00 56 GLU A O 3
ATOM 3634 N N . LYS A 1 57 ? 74.260 84.150 43.530 1.00 0.00 57 LYS A N 3
ATOM 3635 C CA . LYS A 1 57 ? 75.130 83.460 44.510 1.00 0.00 57 LYS A CA 3
ATOM 3636 C C . LYS A 1 57 ? 76.620 83.540 44.180 1.00 0.00 57 LYS A C 3
ATOM 3637 O O . LYS A 1 57 ? 77.030 83.300 43.060 1.00 0.00 57 LYS A O 3
ATOM 3656 N N . GLY A 1 58 ? 77.470 83.660 45.180 1.00 0.00 58 GLY A N 3
ATOM 3657 C CA . GLY A 1 58 ? 78.900 83.920 45.000 1.00 0.00 58 GLY A CA 3
ATOM 3658 C C . GLY A 1 58 ? 79.780 82.850 44.300 1.00 0.00 58 GLY A C 3
ATOM 3659 O O . GLY A 1 58 ? 80.750 83.230 43.670 1.00 0.00 58 GLY A O 3
ATOM 3663 N N . HIS A 1 59 ? 79.490 81.530 44.410 1.00 0.00 59 HIS A N 3
ATOM 3664 C CA . HIS A 1 59 ? 80.450 80.390 44.430 1.00 0.00 59 HIS A CA 3
ATOM 3665 C C . HIS A 1 59 ? 81.270 80.140 43.140 1.00 0.00 59 HIS A C 3
ATOM 3666 O O . HIS A 1 59 ? 82.460 79.820 43.160 1.00 0.00 59 HIS A O 3
ATOM 3680 N N . THR A 1 60 ? 80.560 80.250 42.030 1.00 0.00 60 THR A N 3
ATOM 3681 C CA . THR A 1 60 ? 81.120 80.280 40.690 1.00 0.00 60 THR A CA 3
ATOM 3682 C C . THR A 1 60 ? 82.110 81.400 40.560 1.00 0.00 60 THR A C 3
ATOM 3683 O O . THR A 1 60 ? 81.980 82.450 41.170 1.00 0.00 60 THR A O 3
ATOM 3694 N N . ALA A 1 61 ? 83.130 81.150 39.760 1.00 0.00 61 ALA A N 3
ATOM 3695 C CA . ALA A 1 61 ? 84.020 82.190 39.360 1.00 0.00 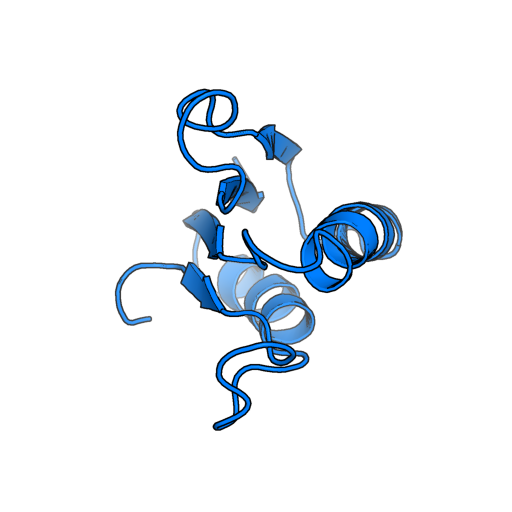61 ALA A CA 3
ATOM 3696 C C . ALA A 1 61 ? 83.430 82.850 38.150 1.00 0.00 61 ALA A C 3
ATOM 3697 O O . ALA A 1 61 ? 83.140 84.050 38.180 1.00 0.00 61 ALA A O 3
ATOM 3704 N N . TYR A 1 62 ? 83.220 82.070 37.100 1.00 0.00 62 TYR A N 3
ATOM 3705 C CA . TYR A 1 62 ? 82.820 82.660 35.850 1.00 0.00 62 TYR A CA 3
ATOM 3706 C C . TYR A 1 62 ? 81.630 81.930 35.260 1.00 0.00 62 TYR A C 3
ATOM 3707 O O . TYR A 1 62 ? 81.410 80.750 35.520 1.00 0.00 62 TYR A O 3
ATOM 3725 N N . LEU A 1 63 ? 80.910 82.630 34.380 1.00 0.00 63 LEU A N 3
ATOM 3726 C CA . LEU A 1 63 ? 79.970 81.950 33.510 1.00 0.00 63 LEU A CA 3
ATOM 3727 C C . LEU A 1 63 ? 79.980 82.350 32.020 1.00 0.00 63 LEU A C 3
ATOM 3728 O O . LEU A 1 63 ? 79.720 83.500 31.670 1.00 0.00 63 LEU A O 3
ATOM 3744 N N . ASP A 1 64 ? 80.070 81.340 31.150 1.00 0.00 64 ASP A N 3
ATOM 3745 C CA . ASP A 1 64 ? 80.150 81.490 29.690 1.00 0.00 64 ASP A CA 3
ATOM 3746 C C . ASP A 1 64 ? 79.330 80.420 28.920 1.00 0.00 64 ASP A C 3
ATOM 3747 O O . ASP A 1 64 ? 78.860 79.430 29.480 1.00 0.00 64 ASP A O 3
ATOM 3756 N N . GLU A 1 65 ? 79.020 80.630 27.640 1.00 0.00 65 GLU A N 3
ATOM 3757 C CA . GLU A 1 65 ? 78.190 79.720 26.870 1.00 0.00 65 GLU A CA 3
ATOM 3758 C C . GLU A 1 65 ? 79.080 78.720 26.120 1.00 0.00 65 GLU A C 3
ATOM 37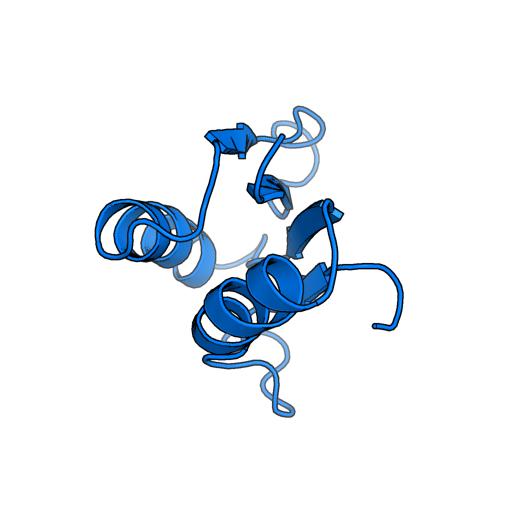59 O O . GLU A 1 65 ? 80.140 79.050 25.600 1.00 0.00 65 GLU A O 3
ATOM 3771 N N . VAL A 1 66 ? 78.620 77.480 25.990 1.00 0.00 66 VAL A N 3
ATOM 3772 C CA . VAL A 1 66 ? 79.320 76.480 25.200 1.00 0.00 66 VAL A CA 3
ATOM 3773 C C . VAL A 1 66 ? 78.930 76.600 23.740 1.00 0.00 66 VAL A C 3
ATOM 3774 O O . VAL A 1 66 ? 77.770 76.700 23.390 1.00 0.00 66 VAL A O 3
ATOM 3787 N N . ARG A 1 67 ? 79.890 76.470 22.840 1.00 0.00 67 ARG A N 3
ATOM 3788 C CA . ARG A 1 67 ? 79.710 76.680 21.410 1.00 0.00 67 ARG A CA 3
ATOM 3789 C C . ARG A 1 67 ? 79.630 75.420 20.610 1.00 0.00 67 ARG A C 3
ATOM 3790 O O . ARG A 1 67 ? 79.870 75.480 19.440 1.00 0.00 67 ARG A O 3
ATOM 3811 N N . VAL A 1 68 ? 79.210 74.320 21.220 1.00 0.00 68 VAL A N 3
ATOM 3812 C CA . VAL A 1 68 ? 78.310 73.410 20.510 1.00 0.00 68 VAL A CA 3
ATOM 3813 C C . VAL A 1 68 ? 76.860 73.910 20.630 1.00 0.00 68 VAL A C 3
ATOM 3814 O O . VAL A 1 68 ? 75.890 73.180 20.560 1.00 0.00 68 VAL A O 3
ATOM 3827 N N . SER A 1 69 ? 76.700 75.190 20.890 1.00 0.00 69 SER A N 3
ATOM 3828 C CA . SER A 1 69 ? 75.430 75.850 20.870 1.00 0.00 69 SER A CA 3
ATOM 3829 C C . SER A 1 69 ? 74.770 75.820 19.490 1.00 0.00 69 SER A C 3
ATOM 3830 O O . SER A 1 69 ? 73.560 75.870 19.430 1.00 0.00 69 SER A O 3
ATOM 3838 N N . THR A 1 70 ? 75.500 75.820 18.360 1.00 0.00 70 THR A N 3
ATOM 3839 C CA . THR A 1 70 ? 74.790 75.740 17.070 1.00 0.00 70 THR A CA 3
ATOM 3840 C C . THR A 1 70 ? 74.040 74.420 17.120 1.00 0.00 70 THR A C 3
ATOM 3841 O O . THR A 1 70 ? 72.870 74.350 16.810 1.00 0.00 70 THR A O 3
ATOM 3852 N N . ASP A 1 71 ? 74.740 73.430 17.650 1.00 0.00 71 ASP A N 3
ATOM 3853 C CA . ASP A 1 71 ? 74.400 72.040 17.700 1.00 0.00 71 ASP A CA 3
ATOM 3854 C C . ASP A 1 71 ? 73.390 71.590 18.710 1.00 0.00 71 ASP A C 3
ATOM 3855 O O . ASP A 1 71 ? 72.690 70.650 18.340 1.00 0.00 71 ASP A O 3
ATOM 3864 N N . GLU A 1 72 ? 73.350 72.190 19.910 1.00 0.00 72 GLU A N 3
ATOM 3865 C CA . GLU A 1 72 ? 72.390 71.900 21.000 1.00 0.00 72 GLU A CA 3
ATOM 3866 C C . GLU A 1 72 ? 71.740 73.150 21.600 1.00 0.00 72 GLU A C 3
ATOM 3867 O O . GLU A 1 72 ? 70.540 73.220 21.830 1.00 0.00 72 GLU A O 3
ATOM 3879 N N . LYS A 1 73 ? 72.570 74.170 21.800 1.00 0.00 73 LYS A N 3
ATOM 3880 C CA . LYS A 1 73 ? 72.250 75.430 22.500 1.00 0.00 73 LYS A CA 3
ATOM 3881 C C . LYS A 1 73 ? 71.590 75.170 23.860 1.00 0.00 73 LYS A C 3
ATOM 3882 O O . LYS A 1 73 ? 70.690 75.860 24.300 1.00 0.00 73 LYS A O 3
ATOM 3901 N N . ASP A 1 74 ? 72.050 74.150 24.550 1.00 0.00 74 ASP A N 3
ATOM 3902 C CA . ASP A 1 74 ? 71.580 73.890 25.900 1.00 0.00 74 ASP A CA 3
ATOM 3903 C C . ASP A 1 74 ? 72.690 73.830 26.930 1.00 0.00 74 ASP A C 3
ATOM 3904 O O . ASP A 1 74 ? 72.370 73.590 28.090 1.00 0.00 74 ASP A O 3
ATOM 3913 N N . PHE A 1 75 ? 73.950 74.110 26.570 1.00 0.00 75 PHE A N 3
ATOM 3914 C CA . PHE A 1 75 ? 75.040 74.100 27.520 1.00 0.00 75 PHE A CA 3
ATOM 3915 C C . PHE A 1 75 ? 75.570 75.480 27.850 1.00 0.00 75 PHE A C 3
ATOM 3916 O O . PHE A 1 75 ? 76.080 76.210 26.990 1.00 0.00 75 PHE A O 3
ATOM 3933 N N . LEU A 1 76 ? 75.570 75.800 29.140 1.00 0.00 76 LEU A N 3
ATOM 3934 C CA . LEU A 1 76 ? 76.520 76.750 29.720 1.00 0.00 76 LEU A CA 3
ATOM 3935 C C . LEU A 1 76 ? 77.820 76.020 30.170 1.00 0.00 76 LEU A C 3
ATOM 3936 O O . LEU A 1 76 ? 77.750 74.850 30.560 1.00 0.00 76 LEU A O 3
ATOM 3952 N N . TYR A 1 77 ? 78.980 76.680 30.090 1.00 0.00 77 TYR A N 3
ATOM 3953 C CA . TYR A 1 77 ? 80.240 76.330 30.780 1.00 0.00 77 TYR A CA 3
ATOM 3954 C C . TYR A 1 77 ? 80.390 77.340 31.910 1.00 0.00 77 TYR A C 3
ATOM 3955 O O . TYR A 1 77 ? 80.640 78.530 31.700 1.00 0.00 77 TYR A O 3
ATOM 3973 N N . GLU A 1 78 ? 80.240 76.840 33.120 1.00 0.00 78 GLU A N 3
ATOM 3974 C CA . GLU A 1 78 ? 80.440 77.590 34.340 1.00 0.00 78 GLU A CA 3
ATOM 3975 C C . GLU A 1 78 ? 81.620 76.970 35.040 1.00 0.00 78 GLU A C 3
ATOM 3976 O O . GLU A 1 78 ? 81.850 75.760 34.970 1.00 0.00 78 GLU A O 3
ATOM 3988 N N . LEU A 1 79 ? 82.360 77.780 35.750 1.00 0.00 79 LEU A N 3
ATOM 3989 C CA . LEU A 1 79 ? 83.470 77.250 36.500 1.00 0.00 79 LEU A CA 3
ATOM 3990 C C . LEU A 1 79 ? 83.510 77.810 37.880 1.00 0.00 79 LEU A C 3
ATOM 3991 O O . LEU A 1 79 ? 83.360 79.020 38.070 1.00 0.00 79 LEU A O 3
ATOM 4007 N N . HIS A 1 80 ? 83.760 76.930 38.830 1.00 0.00 80 HIS A N 3
ATOM 4008 C CA . HIS A 1 80 ? 83.580 77.230 40.240 1.00 0.00 80 HIS A CA 3
ATOM 4009 C C . HIS A 1 80 ? 84.920 77.360 40.890 1.00 0.00 80 HIS A C 3
ATOM 4010 O O . HIS A 1 80 ? 85.710 76.430 40.770 1.00 0.00 80 HIS A O 3
ATOM 4024 N N . ILE A 1 81 ? 85.160 78.530 41.510 1.00 0.00 81 ILE A N 3
ATOM 4025 C CA . ILE A 1 81 ? 86.530 79.030 41.750 1.00 0.00 81 ILE A CA 3
ATOM 4026 C C . ILE A 1 81 ? 87.620 78.410 40.850 1.00 0.00 81 ILE A C 3
ATOM 4027 O O . ILE A 1 81 ? 88.280 77.460 41.260 1.00 0.00 81 ILE A O 3
ATOM 4043 N N . ILE A 1 82 ? 87.750 78.950 39.630 1.00 0.00 82 ILE A N 3
ATOM 4044 C CA . ILE A 1 82 ? 88.910 78.730 38.720 1.00 0.00 82 ILE A CA 3
ATOM 4045 C C . ILE A 1 82 ? 90.300 78.780 39.430 1.00 0.00 82 ILE A C 3
ATOM 4046 O O . ILE A 1 82 ? 91.360 78.700 38.760 1.00 0.00 82 ILE A O 3
ATOM 4063 N N . SER A 1 1 ? 73.550 58.910 39.160 1.00 0.00 1 SER A N 4
ATOM 4064 C CA . SER A 1 1 ? 74.100 60.090 39.840 1.00 0.00 1 SER A CA 4
ATOM 4065 C C . SER A 1 1 ? 74.730 61.000 38.870 1.00 0.00 1 SER A C 4
ATOM 4066 O O . SER A 1 1 ? 74.830 60.500 37.740 1.00 0.00 1 SER A O 4
ATOM 4076 N N . HIS A 1 2 ? 75.100 62.230 39.230 1.00 0.00 2 HIS A N 4
ATOM 4077 C CA . HIS A 1 2 ? 75.790 63.080 38.270 1.00 0.00 2 HIS A CA 4
ATOM 4078 C C . HIS A 1 2 ? 77.160 63.660 38.720 1.00 0.00 2 HIS A C 4
ATOM 4079 O O . HIS A 1 2 ? 77.260 64.210 39.800 1.00 0.00 2 HIS A O 4
ATOM 4093 N N . MET A 1 3 ? 78.150 63.590 37.830 1.00 0.00 3 MET A N 4
ATOM 4094 C CA . MET A 1 3 ? 79.550 63.910 38.060 1.00 0.00 3 MET A CA 4
ATOM 4095 C C . MET A 1 3 ? 80.140 65.190 37.420 1.00 0.00 3 MET A C 4
ATOM 4096 O O . MET A 1 3 ? 80.810 65.940 38.100 1.00 0.00 3 MET A O 4
ATOM 4110 N N . LYS A 1 4 ? 79.900 65.490 36.140 1.00 0.00 4 LYS A N 4
ATOM 4111 C CA . LYS A 1 4 ? 80.000 66.890 35.630 1.00 0.00 4 LYS A CA 4
ATOM 4112 C C . LYS A 1 4 ? 78.810 67.470 34.910 1.00 0.00 4 LYS A C 4
ATOM 4113 O O . LYS A 1 4 ? 78.990 68.390 34.120 1.00 0.00 4 LYS A O 4
ATOM 4132 N N . LEU A 1 5 ? 77.630 66.880 35.030 1.00 0.00 5 LEU A N 4
ATOM 4133 C CA . LEU A 1 5 ? 76.470 67.360 34.270 1.00 0.00 5 LEU A CA 4
ATOM 4134 C C . LEU A 1 5 ? 75.390 67.620 35.240 1.00 0.00 5 LEU A C 4
ATOM 4135 O O . LEU A 1 5 ? 75.320 66.940 36.290 1.00 0.00 5 LEU A O 4
ATOM 4151 N N . VAL A 1 6 ? 74.550 68.560 34.880 1.00 0.00 6 VAL A N 4
ATOM 4152 C CA . VAL A 1 6 ? 73.310 68.890 35.560 1.00 0.00 6 VAL A CA 4
ATOM 4153 C C . VAL A 1 6 ? 72.220 68.800 34.550 1.00 0.00 6 VAL A C 4
ATOM 4154 O O . VAL A 1 6 ? 72.410 69.170 33.390 1.00 0.00 6 VAL A O 4
ATOM 4167 N N . LEU A 1 7 ? 71.040 68.310 34.940 1.00 0.00 7 LEU A N 4
ATOM 4168 C CA . LEU A 1 7 ? 69.870 68.290 34.070 1.00 0.00 7 LEU A CA 4
ATOM 4169 C C . LEU A 1 7 ? 68.890 69.320 34.570 1.00 0.00 7 LEU A C 4
ATOM 4170 O O . LEU A 1 7 ? 68.710 69.490 35.800 1.00 0.00 7 LEU A O 4
ATOM 4186 N N . ALA A 1 8 ? 68.220 69.980 33.660 1.00 0.00 8 ALA A N 4
ATOM 4187 C CA . ALA A 1 8 ? 66.970 70.690 33.890 1.00 0.00 8 ALA A CA 4
ATOM 4188 C C . ALA A 1 8 ? 65.930 69.780 34.440 1.00 0.00 8 ALA A C 4
ATOM 4189 O O . ALA A 1 8 ? 65.860 68.600 34.110 1.00 0.00 8 ALA A O 4
ATOM 4196 N N . LYS A 1 9 ? 64.970 70.310 35.140 1.00 0.00 9 LYS A N 4
ATOM 4197 C CA . LYS A 1 9 ? 63.740 69.630 35.580 1.00 0.00 9 LYS A CA 4
ATOM 4198 C C . LYS A 1 9 ? 62.810 69.200 34.410 1.00 0.00 9 LYS A C 4
ATOM 4199 O O . LYS A 1 9 ? 62.330 68.080 34.360 1.00 0.00 9 LYS A O 4
ATOM 4218 N N . ASN A 1 10 ? 62.680 70.080 33.410 1.00 0.00 10 ASN A N 4
ATOM 4219 C CA . ASN A 1 10 ? 61.620 70.100 32.400 1.00 0.00 10 ASN A CA 4
ATOM 4220 C C . ASN A 1 10 ? 61.660 68.810 31.610 1.00 0.00 10 ASN A C 4
ATOM 4221 O O . ASN A 1 10 ? 60.620 68.250 31.300 1.00 0.00 10 ASN A O 4
ATOM 4232 N N . THR A 1 11 ? 62.860 68.300 31.340 1.00 0.00 11 THR A N 4
ATOM 4233 C CA . THR A 1 11 ? 62.990 67.390 30.230 1.00 0.00 11 THR A CA 4
ATOM 4234 C C . THR A 1 11 ? 62.860 65.930 30.600 1.00 0.00 11 THR A C 4
ATOM 4235 O O . THR A 1 11 ? 62.200 65.140 29.920 1.00 0.00 11 THR A O 4
ATOM 4246 N N . ARG A 1 12 ? 63.540 65.620 31.690 1.00 0.00 12 ARG A N 4
ATOM 4247 C CA . ARG A 1 12 ? 63.700 64.330 32.310 1.00 0.00 12 ARG A CA 4
ATOM 4248 C C . ARG A 1 12 ? 62.820 64.230 33.520 1.00 0.00 12 ARG A C 4
ATOM 4249 O O . ARG A 1 12 ? 62.190 63.170 33.620 1.00 0.00 12 ARG A O 4
ATOM 4270 N N . LYS A 1 13 ? 62.830 65.160 34.480 1.00 0.00 13 LYS A N 4
ATOM 4271 C CA . LYS A 1 13 ? 62.880 64.790 35.910 1.00 0.00 13 LYS A CA 4
ATOM 4272 C C . LYS A 1 13 ? 62.650 63.310 36.240 1.00 0.00 13 LYS A C 4
ATOM 4273 O O . LYS A 1 13 ? 61.550 62.890 36.610 1.00 0.00 13 LYS A O 4
ATOM 4292 N N . SER A 1 14 ? 63.670 62.490 36.180 1.00 0.00 14 SER A N 4
ATOM 4293 C CA . SER A 1 14 ? 63.760 61.340 37.020 1.00 0.00 14 SER A CA 4
ATOM 4294 C C . SER A 1 14 ? 63.900 61.660 38.500 1.00 0.00 14 SER A C 4
ATOM 4295 O O . SER A 1 14 ? 63.030 61.260 39.320 1.00 0.00 14 SER A O 4
ATOM 4303 N N . ASP A 1 15 ? 64.840 62.410 38.900 1.00 0.00 15 ASP A N 4
ATOM 4304 C CA . ASP A 1 15 ? 64.980 63.090 40.190 1.00 0.00 15 ASP A CA 4
ATOM 4305 C C . ASP A 1 15 ? 65.500 64.530 40.080 1.00 0.00 15 ASP A C 4
ATOM 4306 O O . ASP A 1 15 ? 65.500 65.300 41.010 1.00 0.00 15 ASP A O 4
ATOM 4315 N N . ALA A 1 16 ? 65.850 64.960 38.850 1.00 0.00 16 ALA A N 4
ATOM 4316 C CA . ALA A 1 16 ? 67.090 65.700 38.530 1.00 0.00 16 ALA A CA 4
ATOM 4317 C C . ALA A 1 16 ? 67.040 67.180 38.740 1.00 0.00 16 ALA A C 4
ATOM 4318 O O . ALA A 1 16 ? 67.900 67.930 38.300 1.00 0.00 16 ALA A O 4
ATOM 4325 N N . LYS A 1 17 ? 65.930 67.520 39.370 1.00 0.00 17 LYS A N 4
ATOM 4326 C CA . LYS A 1 17 ? 65.400 68.830 39.580 1.00 0.00 17 LYS A CA 4
ATOM 4327 C C . LYS A 1 17 ? 66.130 69.600 40.660 1.00 0.00 17 LYS A C 4
ATOM 4328 O O . LYS A 1 17 ? 66.330 69.140 41.760 1.00 0.00 17 LYS A O 4
ATOM 4347 N N . SER A 1 18 ? 66.360 70.880 40.330 1.00 0.00 18 SER A N 4
ATOM 4348 C CA . SER A 1 18 ? 66.920 71.900 41.220 1.00 0.00 18 SER A CA 4
ATOM 4349 C C . SER A 1 18 ? 68.340 71.640 41.630 1.00 0.00 18 SER A C 4
ATOM 4350 O O . SER A 1 18 ? 68.850 72.260 42.570 1.00 0.00 18 SER A O 4
ATOM 4358 N N . VAL A 1 19 ? 68.970 70.740 40.890 1.00 0.00 19 VAL A N 4
ATOM 4359 C CA . VAL A 1 19 ? 70.270 70.220 41.200 1.00 0.00 19 VAL A CA 4
ATOM 4360 C C . VAL A 1 19 ? 71.380 71.170 40.960 1.00 0.00 19 VAL A C 4
ATOM 4361 O O . VAL A 1 19 ? 72.310 71.140 41.780 1.00 0.00 19 VAL A O 4
ATOM 4374 N N . GLU A 1 20 ? 71.310 72.030 39.940 1.00 0.00 20 GLU A N 4
ATOM 4375 C CA . GLU A 1 20 ? 72.410 72.940 39.720 1.00 0.00 20 GLU A CA 4
ATOM 4376 C C . GLU A 1 20 ? 72.580 73.750 40.970 1.00 0.00 20 GLU A C 4
ATOM 4377 O O . GLU A 1 20 ? 73.580 73.750 41.500 1.00 0.00 20 GLU A O 4
ATOM 4389 N N . LEU A 1 21 ? 71.460 74.250 41.530 1.00 0.00 21 LEU A N 4
ATOM 4390 C CA . LEU A 1 21 ? 71.650 75.120 42.670 1.00 0.00 21 LEU A CA 4
ATOM 4391 C C . LEU A 1 21 ? 72.350 74.520 43.910 1.00 0.00 21 LEU A C 4
ATOM 4392 O O . LEU A 1 21 ? 73.170 75.180 44.550 1.00 0.00 21 LEU A O 4
ATOM 4408 N N . GLU A 1 22 ? 71.870 73.360 44.320 1.00 0.00 22 GLU A N 4
ATOM 4409 C CA . GLU A 1 22 ? 72.450 72.560 45.420 1.00 0.00 22 GLU A CA 4
ATOM 4410 C C . GLU A 1 22 ? 73.850 72.120 45.090 1.00 0.00 22 GLU A C 4
ATOM 4411 O O . GLU A 1 22 ? 74.720 72.230 45.980 1.00 0.00 22 GLU A O 4
ATOM 4423 N N . ASP A 1 23 ? 74.110 71.780 43.850 1.00 0.00 23 ASP A N 4
ATOM 4424 C CA . ASP A 1 23 ? 75.440 71.430 43.470 1.00 0.00 23 ASP A CA 4
ATOM 4425 C C . ASP A 1 23 ? 76.330 72.620 43.470 1.00 0.00 23 ASP A C 4
ATOM 4426 O O . ASP A 1 23 ? 77.420 72.480 44.010 1.00 0.00 23 ASP A O 4
ATOM 4435 N N . LEU A 1 24 ? 75.850 73.800 43.080 1.00 0.00 24 LEU A N 4
ATOM 4436 C CA . LEU A 1 24 ? 76.670 75.010 43.030 1.00 0.00 24 LEU A CA 4
ATOM 4437 C C . LEU A 1 24 ? 77.380 75.080 44.410 1.00 0.00 24 LEU A C 4
ATOM 4438 O O . LEU A 1 24 ? 78.570 75.070 44.550 1.00 0.00 24 LEU A O 4
ATOM 4454 N N . TYR A 1 25 ? 76.570 75.080 45.460 1.00 0.00 25 TYR A N 4
ATOM 4455 C CA . TYR A 1 25 ? 77.010 75.230 46.820 1.00 0.00 25 TYR A CA 4
ATOM 4456 C C . TYR A 1 25 ? 77.900 74.080 47.280 1.00 0.00 25 TYR A C 4
ATOM 4457 O O . TYR A 1 25 ? 78.970 74.330 47.870 1.00 0.00 25 TYR A O 4
ATOM 4475 N N . HIS A 1 26 ? 77.430 72.860 47.110 1.00 0.00 26 HIS A N 4
ATOM 4476 C CA . HIS A 1 26 ? 78.150 71.740 47.670 1.00 0.00 26 HIS A CA 4
ATOM 4477 C C . HIS A 1 26 ? 79.380 71.360 46.870 1.00 0.00 26 HIS A C 4
ATOM 4478 O O . HIS A 1 26 ? 80.400 71.030 47.460 1.00 0.00 26 HIS A O 4
ATOM 4492 N N . GLU A 1 27 ? 79.310 71.460 45.570 1.00 0.00 27 GLU A N 4
ATOM 4493 C CA . GLU A 1 27 ? 80.410 71.190 44.680 1.00 0.00 27 GLU A CA 4
ATOM 4494 C C . GLU A 1 27 ? 81.500 72.230 44.970 1.00 0.00 27 GLU A C 4
ATOM 4495 O O . GLU A 1 27 ? 82.650 71.860 45.160 1.00 0.00 27 GLU A O 4
ATOM 4507 N N . PHE A 1 28 ? 81.110 73.480 45.200 1.00 0.00 28 PHE A N 4
ATOM 4508 C CA . PHE A 1 28 ? 82.090 74.500 45.520 1.00 0.00 28 PHE A CA 4
ATOM 4509 C C . PHE A 1 28 ? 82.860 74.200 46.790 1.00 0.00 28 PHE A C 4
ATOM 4510 O O . PHE A 1 28 ? 84.070 74.340 46.870 1.00 0.00 28 PHE A O 4
ATOM 4527 N N . SER A 1 29 ? 82.130 73.910 47.860 1.00 0.00 29 SER A N 4
ATOM 4528 C CA . SER A 1 29 ? 82.750 73.650 49.160 1.00 0.00 29 SER A CA 4
ATOM 4529 C C . SER A 1 29 ? 83.620 72.380 49.050 1.00 0.00 29 SER A C 4
ATOM 4530 O O . SER A 1 29 ? 84.740 72.370 49.620 1.00 0.00 29 SER A O 4
ATOM 4538 N N . GLU A 1 30 ? 83.130 71.360 48.390 1.00 0.00 30 GLU A N 4
ATOM 4539 C CA . GLU A 1 30 ? 83.740 70.040 48.320 1.00 0.00 30 GLU A CA 4
ATOM 4540 C C . GLU A 1 30 ? 84.970 69.950 47.430 1.00 0.00 30 GLU A C 4
ATOM 4541 O O . GLU A 1 30 ? 86.040 69.420 47.870 1.00 0.00 30 GLU A O 4
ATOM 4553 N N . ASP A 1 31 ? 84.860 70.450 46.240 1.00 0.00 31 ASP A N 4
ATOM 4554 C CA . ASP A 1 31 ? 85.900 70.300 45.220 1.00 0.00 31 ASP A CA 4
ATOM 4555 C C . ASP A 1 31 ? 85.880 71.400 44.180 1.00 0.00 31 ASP A C 4
ATOM 4556 O O . ASP A 1 31 ? 84.870 72.060 43.950 1.00 0.00 31 ASP A O 4
ATOM 4565 N N . LYS A 1 32 ? 86.980 71.610 43.450 1.00 0.00 32 LYS A N 4
ATOM 4566 C CA . LYS A 1 32 ? 86.990 72.690 42.480 1.00 0.00 32 LYS A CA 4
ATOM 4567 C C . LYS A 1 32 ? 86.910 72.310 41.020 1.00 0.00 32 LYS A C 4
ATOM 4568 O O . LYS A 1 32 ? 87.810 71.600 40.510 1.00 0.00 32 LYS A O 4
ATOM 4587 N N . ARG A 1 33 ? 85.880 72.700 40.300 1.00 0.00 33 ARG A N 4
ATOM 4588 C CA . ARG A 1 33 ? 85.350 71.830 39.270 1.00 0.00 33 ARG A CA 4
ATOM 4589 C C . ARG A 1 33 ? 84.540 72.620 38.320 1.00 0.00 33 ARG A C 4
ATOM 4590 O O . ARG A 1 33 ? 84.490 73.830 38.360 1.00 0.00 33 ARG A O 4
ATOM 4611 N N . SER A 1 34 ? 83.910 71.940 37.380 1.00 0.00 34 SER A N 4
ATOM 4612 C CA . SER A 1 34 ? 83.100 72.640 36.430 1.00 0.00 34 SER A CA 4
ATOM 4613 C C . SER A 1 34 ? 82.010 71.720 36.030 1.00 0.00 34 SER A C 4
ATOM 4614 O O . SER A 1 34 ? 82.140 70.480 36.270 1.00 0.00 34 SER A O 4
ATOM 4622 N N . ILE A 1 35 ? 80.990 72.250 35.420 1.00 0.00 35 ILE A N 4
ATOM 4623 C CA . ILE A 1 35 ? 79.840 71.470 35.060 1.00 0.00 35 ILE A CA 4
ATOM 4624 C C . ILE A 1 35 ? 79.440 71.800 33.650 1.00 0.00 35 ILE A C 4
ATOM 4625 O O . ILE A 1 35 ? 79.810 72.850 33.100 1.00 0.00 35 ILE A O 4
ATOM 4641 N N . PHE A 1 36 ? 78.610 70.930 33.090 1.00 0.00 36 PHE A N 4
ATOM 4642 C CA . PHE A 1 36 ? 77.750 71.250 31.980 1.00 0.00 36 PHE A CA 4
ATOM 4643 C C . PHE A 1 36 ? 76.280 71.190 32.310 1.00 0.00 36 PHE A C 4
ATOM 4644 O O . PHE A 1 36 ? 75.770 70.160 32.750 1.00 0.00 36 PHE A O 4
ATOM 4661 N N . TYR A 1 37 ? 75.560 72.280 32.070 1.00 0.00 37 TYR A N 4
ATOM 4662 C CA . TYR A 1 37 ? 74.150 72.350 32.520 1.00 0.00 37 TYR A CA 4
ATOM 4663 C C . TYR A 1 37 ? 73.330 72.100 31.300 1.00 0.00 37 TYR A C 4
ATOM 4664 O O . TYR A 1 37 ? 73.390 72.890 30.350 1.00 0.00 37 TYR A O 4
ATOM 4682 N N . PHE A 1 38 ? 72.590 71.010 31.270 1.00 0.00 38 PHE A N 4
ATOM 4683 C CA . PHE A 1 38 ? 71.690 70.650 30.170 1.00 0.00 38 PHE A CA 4
ATOM 4684 C C . PHE A 1 38 ? 70.310 71.170 30.480 1.00 0.00 38 PHE A C 4
ATOM 4685 O O . PHE A 1 38 ? 69.640 70.700 31.340 1.00 0.00 38 PHE A O 4
ATOM 4702 N N . ALA A 1 39 ? 69.890 72.270 29.850 1.00 0.00 39 ALA A N 4
ATOM 4703 C CA . ALA A 1 39 ? 68.570 72.810 30.200 1.00 0.00 39 ALA A CA 4
ATOM 4704 C C . ALA A 1 39 ? 67.850 73.150 28.970 1.00 0.00 39 ALA A C 4
ATOM 4705 O O . ALA A 1 39 ? 68.520 73.570 28.050 1.00 0.00 39 ALA A O 4
ATOM 4712 N N . PRO A 1 40 ? 66.520 72.970 28.880 1.00 0.00 40 PRO A N 4
ATOM 4713 C CA . PRO A 1 40 ? 66.060 72.230 27.710 1.00 0.00 40 PRO A CA 4
ATOM 4714 C C . PRO A 1 40 ? 66.330 72.860 26.340 1.00 0.00 40 PRO A C 4
ATOM 4715 O O . PRO A 1 40 ? 66.160 74.080 26.210 1.00 0.00 40 PRO A O 4
ATOM 4726 N N . THR A 1 41 ? 66.450 72.020 25.320 1.00 0.00 41 THR A N 4
ATOM 4727 C CA . THR A 1 41 ? 66.310 72.430 23.890 1.00 0.00 41 THR A CA 4
ATOM 4728 C C . THR A 1 41 ? 64.910 72.820 23.520 1.00 0.00 41 THR A C 4
ATOM 4729 O O . THR A 1 41 ? 64.680 73.820 22.830 1.00 0.00 41 THR A O 4
ATOM 4740 N N . ASN A 1 42 ? 63.970 72.050 24.040 1.00 0.00 42 ASN A N 4
ATOM 4741 C CA . ASN A 1 42 ? 62.560 72.180 23.810 1.00 0.00 42 ASN A CA 4
ATOM 4742 C C . ASN A 1 42 ? 61.920 73.420 24.390 1.00 0.00 42 ASN A C 4
ATOM 4743 O O . ASN A 1 42 ? 61.070 73.970 23.670 1.00 0.00 42 ASN A O 4
ATOM 4754 N N . ALA A 1 43 ? 62.200 73.860 25.630 1.00 0.00 43 ALA A N 4
ATOM 4755 C CA . ALA A 1 43 ? 61.480 75.030 26.150 1.00 0.00 43 ALA A CA 4
ATOM 4756 C C . ALA A 1 43 ? 62.270 76.310 26.230 1.00 0.00 43 ALA A C 4
ATOM 4757 O O . ALA A 1 43 ? 61.670 77.380 26.260 1.00 0.00 43 ALA A O 4
ATOM 4764 N N . HIS A 1 44 ? 63.570 76.140 26.360 1.00 0.00 44 HIS A N 4
ATOM 4765 C CA . HIS A 1 44 ? 64.560 77.140 26.660 1.00 0.00 44 HIS A CA 4
ATOM 4766 C C . HIS A 1 44 ? 64.320 77.750 28.030 1.00 0.00 44 HIS A C 4
ATOM 4767 O O . HIS A 1 44 ? 64.780 78.840 28.310 1.00 0.00 44 HIS A O 4
ATOM 4781 N N . LYS A 1 45 ? 63.590 77.090 28.930 1.00 0.00 45 LYS A N 4
ATOM 4782 C CA . LYS A 1 45 ? 63.010 77.730 30.130 1.00 0.00 45 LYS A CA 4
ATOM 4783 C C . LYS A 1 45 ? 63.920 77.610 31.360 1.00 0.00 45 LYS A C 4
ATOM 4784 O O . LYS A 1 45 ? 64.170 78.580 32.050 1.00 0.00 45 LYS A O 4
ATOM 4803 N N . ASP A 1 46 ? 64.330 76.370 31.680 1.00 0.00 46 ASP A N 4
ATOM 4804 C CA . ASP A 1 46 ? 65.280 76.140 32.780 1.00 0.00 46 ASP A CA 4
ATOM 4805 C C . ASP A 1 46 ? 66.590 76.810 32.380 1.00 0.00 46 ASP A C 4
ATOM 4806 O O . ASP A 1 46 ? 67.190 77.440 33.260 1.00 0.00 46 ASP A O 4
ATOM 4815 N N . MET A 1 47 ? 66.940 76.790 31.100 1.00 0.00 47 MET A N 4
ATOM 4816 C CA . MET A 1 47 ? 68.170 77.460 30.660 1.00 0.00 47 MET A CA 4
ATOM 4817 C C . MET A 1 47 ? 68.170 79.000 30.910 1.00 0.00 47 MET A C 4
ATOM 4818 O O . MET A 1 47 ? 69.120 79.540 31.430 1.00 0.00 47 MET A O 4
ATOM 4832 N N . LEU A 1 48 ? 67.080 79.690 30.550 1.00 0.00 48 LEU A N 4
ATOM 4833 C CA . LEU A 1 48 ? 67.060 81.160 30.720 1.00 0.00 48 LEU A CA 4
ATOM 4834 C C . LEU A 1 48 ? 67.120 81.500 32.230 1.00 0.00 48 LEU A C 4
ATOM 4835 O O . LEU A 1 48 ? 67.790 82.440 32.640 1.00 0.00 48 LEU A O 4
ATOM 4851 N N . LYS A 1 49 ? 66.440 80.680 33.030 1.00 0.00 49 LYS A N 4
ATOM 4852 C CA . LYS A 1 49 ? 66.510 80.890 34.460 1.00 0.00 49 LYS A CA 4
ATOM 4853 C C . LYS A 1 49 ? 67.910 80.630 35.010 1.00 0.00 49 LYS A C 4
ATOM 4854 O O . LYS A 1 49 ? 68.350 81.330 35.910 1.00 0.00 49 LYS A O 4
ATOM 4873 N N . ALA A 1 50 ? 68.590 79.660 34.450 1.00 0.00 50 ALA A N 4
ATOM 4874 C CA . ALA A 1 50 ? 69.930 79.420 34.850 1.00 0.00 50 ALA A CA 4
ATOM 4875 C C . ALA A 1 50 ? 70.880 80.570 34.750 1.00 0.00 50 ALA A C 4
ATOM 4876 O O . ALA A 1 50 ? 71.640 80.810 35.650 1.00 0.00 50 ALA A O 4
ATOM 4883 N N . VAL A 1 51 ? 70.740 81.330 33.660 1.00 0.00 51 VAL A N 4
ATOM 4884 C CA . VAL A 1 51 ? 71.600 82.510 33.450 1.00 0.00 51 VAL A CA 4
ATOM 4885 C C . VAL A 1 51 ? 71.580 83.450 34.670 1.00 0.00 51 VAL A C 4
ATOM 4886 O O . VAL A 1 51 ? 72.590 83.870 35.170 1.00 0.00 51 VAL A O 4
ATOM 4899 N N . ASP A 1 52 ? 70.360 83.760 35.130 1.00 0.00 52 ASP A N 4
ATOM 4900 C CA . ASP A 1 52 ? 70.130 84.620 36.290 1.00 0.00 52 ASP A CA 4
ATOM 4901 C C . ASP A 1 52 ? 70.430 83.850 37.550 1.00 0.00 52 ASP A C 4
ATOM 4902 O O . ASP A 1 52 ? 71.100 84.430 38.410 1.00 0.00 52 ASP A O 4
ATOM 4911 N N . PHE A 1 53 ? 70.070 82.590 37.650 1.00 0.00 53 PHE A N 4
ATOM 4912 C CA . PHE A 1 53 ? 70.330 81.900 38.910 1.00 0.00 53 PHE A CA 4
ATOM 4913 C C . PHE A 1 53 ? 71.780 81.810 39.170 1.00 0.00 53 PHE A C 4
ATOM 4914 O O . PHE A 1 53 ? 72.170 81.980 40.330 1.00 0.00 53 PHE A O 4
ATOM 4931 N N . PHE A 1 54 ? 72.550 81.590 38.120 1.00 0.00 54 PHE A N 4
ATOM 4932 C CA . PHE A 1 54 ? 74.000 81.410 38.290 1.00 0.00 54 PHE A CA 4
ATOM 4933 C C . PHE A 1 54 ? 74.610 82.660 38.880 1.00 0.00 54 PHE A C 4
ATOM 4934 O O . PHE A 1 54 ? 75.390 82.540 39.800 1.00 0.00 54 PHE A O 4
ATOM 4951 N N . LYS A 1 55 ? 74.210 83.830 38.390 1.00 0.00 55 LYS A N 4
ATOM 4952 C CA . LYS A 1 55 ? 74.600 85.140 38.950 1.00 0.00 55 LYS A CA 4
ATOM 4953 C C . LYS A 1 55 ? 74.040 85.370 40.300 1.00 0.00 55 LYS A C 4
ATOM 4954 O O . LYS A 1 55 ? 74.760 85.950 41.150 1.00 0.00 55 LYS A O 4
ATOM 4973 N N . GLU A 1 56 ? 72.780 85.030 40.530 1.00 0.00 56 GLU A N 4
ATOM 4974 C CA . GLU A 1 56 ? 72.130 85.310 41.790 1.00 0.00 56 GLU A CA 4
ATOM 4975 C C . GLU A 1 56 ? 72.880 84.610 43.000 1.00 0.00 56 GLU A C 4
ATOM 4976 O O . GLU A 1 56 ? 72.860 84.980 44.150 1.00 0.00 56 GLU A O 4
ATOM 4988 N N . LYS A 1 57 ? 73.530 83.480 42.740 1.00 0.00 57 LYS A N 4
ATOM 4989 C CA . LYS A 1 57 ? 74.400 82.830 43.720 1.00 0.00 57 LYS A CA 4
ATOM 4990 C C . LYS A 1 57 ? 75.900 83.020 43.410 1.00 0.00 57 LYS A C 4
ATOM 4991 O O . LYS A 1 57 ? 76.330 82.960 42.270 1.00 0.00 57 LYS A O 4
ATOM 5010 N N . GLY A 1 58 ? 76.710 83.120 44.440 1.00 0.00 58 GLY A N 4
ATOM 5011 C CA . GLY A 1 58 ? 78.140 83.440 44.380 1.00 0.00 58 GLY A CA 4
ATOM 5012 C C . GLY A 1 58 ? 79.180 82.360 44.010 1.00 0.00 58 GLY A C 4
ATOM 5013 O O . GLY A 1 58 ? 80.310 82.580 43.820 1.00 0.00 58 GLY A O 4
ATOM 5017 N N . HIS A 1 59 ? 78.710 81.120 43.990 1.00 0.00 59 HIS A N 4
ATOM 5018 C CA . HIS A 1 59 ? 79.590 79.960 43.890 1.00 0.00 59 HIS A CA 4
ATOM 5019 C C . HIS A 1 59 ? 80.400 79.780 42.560 1.00 0.00 59 HIS A C 4
ATOM 5020 O O . HIS A 1 59 ? 81.570 79.420 42.550 1.00 0.00 59 HIS A O 4
ATOM 5034 N N . THR A 1 60 ? 79.730 79.980 41.440 1.00 0.00 60 THR A N 4
ATOM 5035 C CA . THR A 1 60 ? 80.350 79.880 40.100 1.00 0.00 60 THR A CA 4
ATOM 5036 C C . THR A 1 60 ? 81.350 81.020 39.950 1.00 0.00 60 THR A C 4
ATOM 5037 O O . THR A 1 60 ? 81.160 82.090 40.560 1.00 0.00 60 THR A O 4
ATOM 5048 N N . ALA A 1 61 ? 82.410 80.790 39.200 1.00 0.00 61 ALA A N 4
ATOM 5049 C CA . ALA A 1 61 ? 83.270 81.840 38.730 1.00 0.00 61 ALA A CA 4
ATOM 5050 C C . ALA A 1 61 ? 82.720 82.270 37.370 1.00 0.00 61 ALA A C 4
ATOM 5051 O O . ALA A 1 61 ? 82.600 83.470 37.090 1.00 0.00 61 ALA A O 4
ATOM 5058 N N . TYR A 1 62 ? 82.390 81.300 36.510 1.00 0.00 62 TYR A N 4
ATOM 5059 C CA . TYR A 1 62 ? 82.410 81.520 35.060 1.00 0.00 62 TYR A CA 4
ATOM 5060 C C . TYR A 1 62 ? 81.310 80.790 34.320 1.00 0.00 62 TYR A C 4
ATOM 5061 O O . TYR A 1 62 ? 81.250 79.570 34.300 1.00 0.00 62 TYR A O 4
ATOM 5079 N N . LEU A 1 63 ? 80.460 81.540 33.610 1.00 0.00 63 LEU A N 4
ATOM 5080 C CA . LEU A 1 63 ? 79.450 80.930 32.710 1.00 0.00 63 LEU A CA 4
ATOM 5081 C C . LEU A 1 63 ? 79.590 81.320 31.240 1.00 0.00 63 LEU A C 4
ATOM 5082 O O . LEU A 1 63 ? 79.670 82.510 30.930 1.00 0.00 63 LEU A O 4
ATOM 5098 N N . ASP A 1 64 ? 79.460 80.340 30.340 1.00 0.00 64 ASP A N 4
ATOM 5099 C CA . ASP A 1 64 ? 79.380 80.580 28.870 1.00 0.00 64 ASP A CA 4
ATOM 5100 C C . ASP A 1 64 ? 78.610 79.530 28.070 1.00 0.00 64 ASP A C 4
ATOM 5101 O O . ASP A 1 64 ? 78.190 78.510 28.640 1.00 0.00 64 ASP A O 4
ATOM 5110 N N . GLU A 1 65 ? 78.330 79.720 26.770 1.00 0.00 65 GLU A N 4
ATOM 5111 C CA . GLU A 1 65 ? 77.630 78.630 26.060 1.00 0.00 65 GLU A CA 4
ATOM 5112 C C . GLU A 1 65 ? 78.560 77.480 25.830 1.00 0.00 65 GLU A C 4
ATOM 5113 O O . GLU A 1 65 ? 79.800 77.670 25.840 1.00 0.00 65 GLU A O 4
ATOM 5125 N N . VAL A 1 66 ? 78.040 76.310 25.530 1.00 0.00 66 VAL A N 4
ATOM 5126 C CA . VAL A 1 66 ? 78.820 75.430 24.630 1.00 0.00 66 VAL A CA 4
ATOM 5127 C C . VAL A 1 66 ? 78.600 75.890 23.160 1.00 0.00 66 VAL A C 4
ATOM 5128 O O . VAL A 1 66 ? 77.680 76.560 22.800 1.00 0.00 66 VAL A O 4
ATOM 5141 N N . ARG A 1 67 ? 79.450 75.450 22.250 1.00 0.00 67 ARG A N 4
ATOM 5142 C CA . ARG A 1 67 ? 79.350 75.500 20.780 1.00 0.00 67 ARG A CA 4
ATOM 5143 C C . ARG A 1 67 ? 78.340 74.540 20.130 1.00 0.00 67 ARG A C 4
ATOM 5144 O O . ARG A 1 67 ? 77.700 74.900 19.130 1.00 0.00 67 ARG A O 4
ATOM 5165 N N . VAL A 1 68 ? 78.090 73.370 20.700 1.00 0.00 68 VAL A N 4
ATOM 5166 C CA . VAL A 1 68 ? 76.870 72.630 20.340 1.00 0.00 68 VAL A CA 4
ATOM 5167 C C . VAL A 1 68 ? 75.620 73.410 20.720 1.00 0.00 68 VAL A C 4
ATOM 5168 O O . VAL A 1 68 ? 74.530 73.030 20.300 1.00 0.00 68 VAL A O 4
ATOM 5181 N N . SER A 1 69 ? 75.730 74.520 21.470 1.00 0.00 69 SER A N 4
ATOM 5182 C CA . SER A 1 69 ? 74.560 75.400 21.700 1.00 0.00 69 SER A CA 4
ATOM 5183 C C . SER A 1 69 ? 74.010 75.940 20.400 1.00 0.00 69 SER A C 4
ATOM 5184 O O . SER A 1 69 ? 72.800 75.940 20.280 1.00 0.00 69 SER A O 4
ATOM 5192 N N . THR A 1 70 ? 74.790 76.400 19.410 1.00 0.00 70 THR A N 4
ATOM 5193 C CA . THR A 1 70 ? 74.070 76.950 18.240 1.00 0.00 70 THR A CA 4
ATOM 5194 C C . THR A 1 70 ? 73.220 75.830 17.590 1.00 0.00 70 THR A C 4
ATOM 5195 O O . THR A 1 70 ? 72.070 76.080 17.200 1.00 0.00 70 THR A O 4
ATOM 5206 N N . ASP A 1 71 ? 73.760 74.620 17.550 1.00 0.00 71 ASP A N 4
ATOM 5207 C CA . ASP A 1 71 ? 73.060 73.500 16.940 1.00 0.00 71 ASP A CA 4
ATOM 5208 C C . ASP A 1 71 ? 71.840 73.020 17.660 1.00 0.00 71 ASP A C 4
ATOM 5209 O O . ASP A 1 71 ? 70.810 72.770 17.020 1.00 0.00 71 ASP A O 4
ATOM 5218 N N . GLU A 1 72 ? 71.950 72.940 18.970 1.00 0.00 72 GLU A N 4
ATOM 5219 C CA . GLU A 1 72 ? 70.890 72.260 19.700 1.00 0.00 72 GLU A CA 4
ATOM 5220 C C . GLU A 1 72 ? 70.330 73.080 20.730 1.00 0.00 72 GLU A C 4
ATOM 5221 O O . GLU A 1 72 ? 69.110 72.950 21.060 1.00 0.00 72 GLU A O 4
ATOM 5233 N N . LYS A 1 73 ? 71.090 74.080 21.300 1.00 0.00 73 LYS A N 4
ATOM 5234 C CA . LYS A 1 73 ? 70.750 74.590 22.580 1.00 0.00 73 LYS A CA 4
ATOM 5235 C C . LYS A 1 73 ? 70.400 73.530 23.660 1.00 0.00 73 LYS A C 4
ATOM 5236 O O . LYS A 1 73 ? 69.350 73.700 24.290 1.00 0.00 73 LYS A O 4
ATOM 5255 N N . ASP A 1 74 ? 71.250 72.550 23.990 1.00 0.00 74 ASP A N 4
ATOM 5256 C CA . ASP A 1 74 ? 71.180 72.100 25.400 1.00 0.00 74 ASP A CA 4
ATOM 5257 C C . ASP A 1 74 ? 72.100 72.740 26.430 1.00 0.00 74 ASP A C 4
ATOM 5258 O O . ASP A 1 74 ? 71.630 73.020 27.540 1.00 0.00 74 ASP A O 4
ATOM 5267 N N . PHE A 1 75 ? 73.380 72.950 26.170 1.00 0.00 75 PHE A N 4
ATOM 5268 C CA . PHE A 1 75 ? 74.370 72.940 27.280 1.00 0.00 75 PHE A CA 4
ATOM 5269 C C . PHE A 1 75 ? 74.960 74.340 27.570 1.00 0.00 75 PHE A C 4
ATOM 5270 O O . PHE A 1 75 ? 75.420 75.050 26.700 1.00 0.00 75 PHE A O 4
ATOM 5287 N N . LEU A 1 76 ? 75.010 74.710 28.830 1.00 0.00 76 LEU A N 4
ATOM 5288 C CA . LEU A 1 76 ? 75.890 75.790 29.280 1.00 0.00 76 LEU A CA 4
ATOM 5289 C C . LEU A 1 76 ? 77.170 75.260 29.930 1.00 0.00 76 LEU A C 4
ATOM 5290 O O . LEU A 1 76 ? 77.080 74.250 30.660 1.00 0.00 76 LEU A O 4
ATOM 5306 N N . TYR A 1 77 ? 78.320 75.850 29.660 1.00 0.00 77 TYR A N 4
ATOM 5307 C CA . TYR A 1 77 ? 79.560 75.450 30.290 1.00 0.00 77 TYR A CA 4
ATOM 5308 C C . TYR A 1 77 ? 79.750 76.350 31.510 1.00 0.00 77 TYR A C 4
ATOM 5309 O O . TYR A 1 77 ? 80.020 77.550 31.330 1.00 0.00 77 TYR A O 4
ATOM 5327 N N . GLU A 1 78 ? 79.550 75.830 32.710 1.00 0.00 78 GLU A N 4
ATOM 5328 C CA . GLU A 1 78 ? 79.560 76.700 33.890 1.00 0.00 78 GLU A CA 4
ATOM 5329 C C . GLU A 1 78 ? 80.560 76.170 34.910 1.00 0.00 78 GLU A C 4
ATOM 5330 O O . GLU A 1 78 ? 80.560 74.990 35.250 1.00 0.00 78 GLU A O 4
ATOM 5342 N N . LEU A 1 79 ? 81.490 77.000 35.390 1.00 0.00 79 LEU A N 4
ATOM 5343 C CA . LEU A 1 79 ? 82.700 76.570 36.060 1.00 0.00 79 LEU A CA 4
ATOM 5344 C C . LEU A 1 79 ? 82.700 77.130 37.460 1.00 0.00 79 LEU A C 4
ATOM 5345 O O . LEU A 1 79 ? 82.450 78.330 37.660 1.00 0.00 79 LEU A O 4
ATOM 5361 N N . HIS A 1 80 ? 82.910 76.260 38.440 1.00 0.00 80 HIS A N 4
ATOM 5362 C CA . HIS A 1 80 ? 82.610 76.470 39.830 1.00 0.00 80 HIS A CA 4
ATOM 5363 C C . HIS A 1 80 ? 83.870 76.590 40.550 1.00 0.00 80 HIS A C 4
ATOM 5364 O O . HIS A 1 80 ? 84.660 75.630 40.380 1.00 0.00 80 HIS A O 4
ATOM 5378 N N . ILE A 1 81 ? 84.120 77.670 41.290 1.00 0.00 81 ILE A N 4
ATOM 5379 C CA . ILE A 1 81 ? 85.530 77.980 41.650 1.00 0.00 81 ILE A CA 4
ATOM 5380 C C . ILE A 1 81 ? 86.320 78.180 40.340 1.00 0.00 81 ILE A C 4
ATOM 5381 O O . ILE A 1 81 ? 86.940 79.270 40.240 1.00 0.00 81 ILE A O 4
ATOM 5397 N N . ILE A 1 82 ? 86.460 77.240 39.410 1.00 0.00 82 ILE A N 4
ATOM 5398 C CA . ILE A 1 82 ? 87.550 77.380 38.370 1.00 0.00 82 ILE A CA 4
ATOM 5399 C C . ILE A 1 82 ? 86.940 78.360 37.290 1.00 0.00 82 ILE A C 4
ATOM 5400 O O . ILE A 1 82 ? 87.840 78.550 36.320 1.00 0.00 82 ILE A O 4
ATOM 5417 N N . SER A 1 1 ? 76.680 59.560 36.430 1.00 0.00 1 SER A N 5
ATOM 5418 C CA . SER A 1 1 ? 76.210 60.620 37.310 1.00 0.00 1 SER A CA 5
ATOM 5419 C C . SER A 1 1 ? 77.360 61.530 37.580 1.00 0.00 1 SER A C 5
ATOM 5420 O O . SER A 1 1 ? 77.150 62.680 37.390 1.00 0.00 1 SER A O 5
ATOM 5430 N N . HIS A 1 2 ? 78.530 61.010 37.940 1.00 0.00 2 HIS A N 5
ATOM 5431 C CA . HIS A 1 2 ? 79.760 61.740 38.210 1.00 0.00 2 HIS A CA 5
ATOM 5432 C C . HIS A 1 2 ? 80.510 62.000 36.930 1.00 0.00 2 HIS A C 5
ATOM 5433 O O . HIS A 1 2 ? 81.550 61.440 36.620 1.00 0.00 2 HIS A O 5
ATOM 5447 N N . MET A 1 3 ? 79.890 62.900 36.190 1.00 0.00 3 MET A N 5
ATOM 5448 C CA . MET A 1 3 ? 80.520 63.750 35.200 1.00 0.00 3 MET A CA 5
ATOM 5449 C C . MET A 1 3 ? 80.370 65.260 35.450 1.00 0.00 3 MET A C 5
ATOM 5450 O O . MET A 1 3 ? 80.170 65.960 34.470 1.00 0.00 3 MET A O 5
ATOM 5464 N N . LYS A 1 4 ? 80.330 65.790 36.690 1.00 0.00 4 LYS A N 5
ATOM 5465 C CA . LYS A 1 4 ? 80.180 67.250 36.870 1.00 0.00 4 LYS A CA 5
ATOM 5466 C C . LYS A 1 4 ? 78.990 67.980 36.200 1.00 0.00 4 LYS A C 5
ATOM 5467 O O . LYS A 1 4 ? 79.240 69.030 35.650 1.00 0.00 4 LYS A O 5
ATOM 5486 N N . LEU A 1 5 ? 77.740 67.530 36.190 1.00 0.00 5 LEU A N 5
ATOM 5487 C CA . LEU A 1 5 ? 76.690 68.190 35.410 1.00 0.00 5 LEU A CA 5
ATOM 5488 C C . LEU A 1 5 ? 75.590 68.650 36.270 1.00 0.00 5 LEU A C 5
ATOM 5489 O O . LEU A 1 5 ? 75.450 67.960 37.240 1.00 0.00 5 LEU A O 5
ATOM 5505 N N . VAL A 1 6 ? 74.780 69.610 35.800 1.00 0.00 6 VAL A N 5
ATOM 5506 C CA . VAL A 1 6 ? 73.420 69.910 36.270 1.00 0.00 6 VAL A CA 5
ATOM 5507 C C . VAL A 1 6 ? 72.390 69.490 35.220 1.00 0.00 6 VAL A C 5
ATOM 5508 O O . VAL A 1 6 ? 72.650 69.640 34.030 1.00 0.00 6 VAL A O 5
ATOM 5521 N N . LEU A 1 7 ? 71.220 68.960 35.600 1.00 0.00 7 LEU A N 5
ATOM 5522 C CA . LEU A 1 7 ? 70.150 68.700 34.620 1.00 0.00 7 LEU A CA 5
ATOM 5523 C C . LEU A 1 7 ? 68.940 69.570 34.810 1.00 0.00 7 LEU A C 5
ATOM 5524 O O . LEU A 1 7 ? 68.470 69.780 35.910 1.00 0.00 7 LEU A O 5
ATOM 5540 N N . ALA A 1 8 ? 68.370 70.050 33.710 1.00 0.00 8 ALA A N 5
ATOM 5541 C CA . ALA A 1 8 ? 67.060 70.670 33.710 1.00 0.00 8 ALA A CA 5
ATOM 5542 C C . ALA A 1 8 ? 65.960 69.700 34.030 1.00 0.00 8 ALA A C 5
ATOM 5543 O O . ALA A 1 8 ? 65.910 68.580 33.510 1.00 0.00 8 ALA A O 5
ATOM 5550 N N . LYS A 1 9 ? 64.950 70.220 34.730 1.00 0.00 9 LYS A N 5
ATOM 5551 C CA . LYS A 1 9 ? 63.760 69.460 35.050 1.00 0.00 9 LYS A CA 5
ATOM 5552 C C . LYS A 1 9 ? 62.740 69.430 33.950 1.00 0.00 9 LYS A C 5
ATOM 5553 O O . LYS A 1 9 ? 62.060 68.430 33.860 1.00 0.00 9 LYS A O 5
ATOM 5572 N N . ASN A 1 10 ? 62.640 70.460 33.130 1.00 0.00 10 ASN A N 5
ATOM 5573 C CA . ASN A 1 10 ? 61.430 70.720 32.340 1.00 0.00 10 ASN A CA 5
ATOM 5574 C C . ASN A 1 10 ? 61.210 69.610 31.340 1.00 0.00 10 ASN A C 5
ATOM 5575 O O . ASN A 1 10 ? 60.130 69.060 31.230 1.00 0.00 10 ASN A O 5
ATOM 5586 N N . THR A 1 11 ? 62.280 69.230 30.710 1.00 0.00 11 THR A N 5
ATOM 5587 C CA . THR A 1 11 ? 62.350 68.120 29.760 1.00 0.00 11 THR A CA 5
ATOM 5588 C C . THR A 1 11 ? 62.310 66.720 30.380 1.00 0.00 11 THR A C 5
ATOM 5589 O O . THR A 1 11 ? 61.680 65.840 29.810 1.00 0.00 11 THR A O 5
ATOM 5600 N N . ARG A 1 12 ? 62.990 66.490 31.510 1.00 0.00 12 ARG A N 5
ATOM 5601 C CA . ARG A 1 12 ? 63.230 65.140 32.040 1.00 0.00 12 ARG A CA 5
ATOM 5602 C C . ARG A 1 12 ? 62.280 64.790 33.170 1.00 0.00 12 ARG A C 5
ATOM 5603 O O . ARG A 1 12 ? 61.730 63.700 33.200 1.00 0.00 12 ARG A O 5
ATOM 5624 N N . LYS A 1 13 ? 62.100 65.750 34.060 1.00 0.00 13 LYS A N 5
ATOM 5625 C CA . LYS A 1 13 ? 61.920 65.640 35.500 1.00 0.00 13 LYS A CA 5
ATOM 5626 C C . LYS A 1 13 ? 62.050 64.240 36.100 1.00 0.00 13 LYS A C 5
ATOM 5627 O O . LYS A 1 13 ? 61.080 63.490 36.110 1.00 0.00 13 LYS A O 5
ATOM 5646 N N . SER A 1 14 ? 63.150 63.980 36.820 1.00 0.00 14 SER A N 5
ATOM 5647 C CA . SER A 1 14 ? 63.040 63.400 38.160 1.00 0.00 14 SER A CA 5
ATOM 5648 C C . SER A 1 14 ? 62.960 64.470 39.250 1.00 0.00 14 SER A C 5
ATOM 5649 O O . SER A 1 14 ? 61.860 64.730 39.740 1.00 0.00 14 SER A O 5
ATOM 5657 N N . ASP A 1 15 ? 64.040 65.170 39.540 1.00 0.00 15 ASP A N 5
ATOM 5658 C CA . ASP A 1 15 ? 64.070 66.140 40.640 1.00 0.00 15 ASP A CA 5
ATOM 5659 C C . ASP A 1 15 ? 65.040 67.300 40.440 1.00 0.00 15 ASP A C 5
ATOM 5660 O O . ASP A 1 15 ? 65.200 68.140 41.320 1.00 0.00 15 ASP A O 5
ATOM 5669 N N . ALA A 1 16 ? 65.620 67.400 39.250 1.00 0.00 16 ALA A N 5
ATOM 5670 C CA . ALA A 1 16 ? 66.970 67.910 39.110 1.00 0.00 16 ALA A CA 5
ATOM 5671 C C . ALA A 1 16 ? 67.020 69.360 39.480 1.00 0.00 16 ALA A C 5
ATOM 5672 O O . ALA A 1 16 ? 68.080 69.840 39.850 1.00 0.00 16 ALA A O 5
ATOM 5679 N N . LYS A 1 17 ? 65.930 70.120 39.320 1.00 0.00 17 LYS A N 5
ATOM 5680 C CA . LYS A 1 17 ? 66.080 71.550 39.460 1.00 0.00 17 LYS A CA 5
ATOM 5681 C C . LYS A 1 17 ? 66.120 72.020 40.880 1.00 0.00 17 LYS A C 5
ATOM 5682 O O . LYS A 1 17 ? 65.330 72.860 41.190 1.00 0.00 17 LYS A O 5
ATOM 5701 N N . SER A 1 18 ? 67.030 71.570 41.730 1.00 0.00 18 SER A N 5
ATOM 5702 C CA . SER A 1 18 ? 67.720 72.450 42.690 1.00 0.00 18 SER A CA 5
ATOM 5703 C C . SER A 1 18 ? 69.250 72.390 42.690 1.00 0.00 18 SER A C 5
ATOM 5704 O O . SER A 1 18 ? 69.920 73.180 43.360 1.00 0.00 18 SER A O 5
ATOM 5712 N N . VAL A 1 19 ? 69.780 71.460 41.900 1.00 0.00 19 VAL A N 5
ATOM 5713 C CA . VAL A 1 19 ? 71.100 70.850 42.070 1.00 0.00 19 VAL A CA 5
ATOM 5714 C C . VAL A 1 19 ? 72.250 71.810 41.840 1.00 0.00 19 VAL A C 5
ATOM 5715 O O . VAL A 1 19 ? 73.210 71.760 42.590 1.00 0.00 19 VAL A O 5
ATOM 5728 N N . GLU A 1 20 ? 72.170 72.690 40.860 1.00 0.00 20 GLU A N 5
ATOM 5729 C CA . GLU A 1 20 ? 73.230 73.690 40.700 1.00 0.00 20 GLU A CA 5
ATOM 5730 C C . GLU A 1 20 ? 73.420 74.550 41.950 1.00 0.00 20 GLU A C 5
ATOM 5731 O O . GLU A 1 20 ? 74.540 74.780 42.360 1.00 0.00 20 GLU A O 5
ATOM 5743 N N . LEU A 1 21 ? 72.360 75.000 42.640 1.00 0.00 21 LEU A N 5
ATOM 5744 C CA . LEU A 1 21 ? 72.590 75.890 43.780 1.00 0.00 21 LEU A CA 5
ATOM 5745 C C . LEU A 1 21 ? 73.410 75.190 44.850 1.00 0.00 21 LEU A C 5
ATOM 5746 O O . LEU A 1 21 ? 74.340 75.750 45.430 1.00 0.00 21 LEU A O 5
ATOM 5762 N N . GLU A 1 22 ? 72.980 73.970 45.140 1.00 0.00 22 GLU A N 5
ATOM 5763 C CA . GLU A 1 22 ? 73.700 73.130 46.070 1.00 0.00 22 GLU A CA 5
ATOM 5764 C C . GLU A 1 22 ? 75.090 72.790 45.590 1.00 0.00 22 GLU A C 5
ATOM 5765 O O . GLU A 1 22 ? 76.000 72.910 46.410 1.00 0.00 22 GLU A O 5
ATOM 5777 N N . ASP A 1 23 ? 75.260 72.450 44.330 1.00 0.00 23 ASP A N 5
ATOM 5778 C CA . ASP A 1 23 ? 76.540 72.000 43.850 1.00 0.00 23 ASP A CA 5
ATOM 5779 C C . ASP A 1 23 ? 77.500 73.130 43.910 1.00 0.00 23 ASP A C 5
ATOM 5780 O O . ASP A 1 23 ? 78.620 72.920 44.320 1.00 0.00 23 ASP A O 5
ATOM 5789 N N . LEU A 1 24 ? 77.090 74.350 43.640 1.00 0.00 24 LEU A N 5
ATOM 5790 C CA . LEU A 1 24 ? 78.050 75.430 43.610 1.00 0.00 24 LEU A CA 5
ATOM 5791 C C . LEU A 1 24 ? 78.620 75.590 45.010 1.00 0.00 24 LEU A C 5
ATOM 5792 O O . LEU A 1 24 ? 79.840 75.600 45.160 1.00 0.00 24 LEU A O 5
ATOM 5808 N N . TYR A 1 25 ? 77.760 75.680 46.030 1.00 0.00 25 TYR A N 5
ATOM 5809 C CA . TYR A 1 25 ? 78.230 75.800 47.410 1.00 0.00 25 TYR A CA 5
ATOM 5810 C C . TYR A 1 25 ? 79.110 74.620 47.770 1.00 0.00 25 TYR A C 5
ATOM 5811 O O . TYR A 1 25 ? 80.200 74.790 48.320 1.00 0.00 25 TYR A O 5
ATOM 5829 N N . HIS A 1 26 ? 78.620 73.420 47.470 1.00 0.00 26 HIS A N 5
ATOM 5830 C CA . HIS A 1 26 ? 79.260 72.230 47.980 1.00 0.00 26 HIS A CA 5
ATOM 5831 C C . HIS A 1 26 ? 80.460 71.730 47.160 1.00 0.00 26 HIS A C 5
ATOM 5832 O O . HIS A 1 26 ? 81.460 71.280 47.710 1.00 0.00 26 HIS A O 5
ATOM 5846 N N . GLU A 1 27 ? 80.420 71.810 45.850 1.00 0.00 27 GLU A N 5
ATOM 5847 C CA . GLU A 1 27 ? 81.540 71.500 44.960 1.00 0.00 27 GLU A CA 5
ATOM 5848 C C . GLU A 1 27 ? 82.680 72.440 45.260 1.00 0.00 27 GLU A C 5
ATOM 5849 O O . GLU A 1 27 ? 83.810 71.990 45.350 1.00 0.00 27 GLU A O 5
ATOM 5861 N N . PHE A 1 28 ? 82.360 73.730 45.470 1.00 0.00 28 PHE A N 5
ATOM 5862 C CA . PHE A 1 28 ? 83.320 74.750 45.830 1.00 0.00 28 PHE A CA 5
ATOM 5863 C C . PHE A 1 28 ? 84.030 74.420 47.130 1.00 0.00 28 PHE A C 5
ATOM 5864 O O . PHE A 1 28 ? 85.230 74.670 47.230 1.00 0.00 28 PHE A O 5
ATOM 5881 N N . SER A 1 29 ? 83.270 74.040 48.150 1.00 0.00 29 SER A N 5
ATOM 5882 C CA . SER A 1 29 ? 83.830 73.740 49.460 1.00 0.00 29 SER A CA 5
ATOM 5883 C C . SER A 1 29 ? 84.630 72.460 49.520 1.00 0.00 29 SER A C 5
ATOM 5884 O O . SER A 1 29 ? 85.530 72.390 50.340 1.00 0.00 29 SER A O 5
ATOM 5892 N N . GLU A 1 30 ? 84.270 71.440 48.760 1.00 0.00 30 GLU A N 5
ATOM 5893 C CA . GLU A 1 30 ? 85.030 70.200 48.760 1.00 0.00 30 GLU A CA 5
ATOM 5894 C C . GLU A 1 30 ? 86.250 70.370 47.850 1.00 0.00 30 GLU A C 5
ATOM 5895 O O . GLU A 1 30 ? 87.370 70.080 48.260 1.00 0.00 30 GLU A O 5
ATOM 5907 N N . ASP A 1 31 ? 86.060 70.910 46.650 1.00 0.00 31 ASP A N 5
ATOM 5908 C CA . ASP A 1 31 ? 86.950 70.640 45.510 1.00 0.00 31 ASP A CA 5
ATOM 5909 C C . ASP A 1 31 ? 87.060 71.870 44.560 1.00 0.00 31 ASP A C 5
ATOM 5910 O O . ASP A 1 31 ? 86.260 72.790 44.670 1.00 0.00 31 ASP A O 5
ATOM 5919 N N . LYS A 1 32 ? 88.010 71.960 43.610 1.00 0.00 32 LYS A N 5
ATOM 5920 C CA . LYS A 1 32 ? 88.000 73.050 42.610 1.00 0.00 32 LYS A CA 5
ATOM 5921 C C . LYS A 1 32 ? 88.060 72.600 41.150 1.00 0.00 32 LYS A C 5
ATOM 5922 O O . LYS A 1 32 ? 88.990 71.940 40.690 1.00 0.00 32 LYS A O 5
ATOM 5941 N N . ARG A 1 33 ? 86.980 72.900 40.420 1.00 0.00 33 ARG A N 5
ATOM 5942 C CA . ARG A 1 33 ? 86.360 71.960 39.470 1.00 0.00 33 ARG A CA 5
ATOM 5943 C C . ARG A 1 33 ? 85.330 72.660 38.590 1.00 0.00 33 ARG A C 5
ATOM 5944 O O . ARG A 1 33 ? 85.100 73.840 38.780 1.00 0.00 33 ARG A O 5
ATOM 5965 N N . SER A 1 34 ? 84.770 72.010 37.580 1.00 0.00 34 SER A N 5
ATOM 5966 C CA . SER A 1 34 ? 83.890 72.720 36.660 1.00 0.00 34 SER A CA 5
ATOM 5967 C C . SER A 1 34 ? 82.670 71.870 36.420 1.00 0.00 34 SER A C 5
ATOM 5968 O O . SER A 1 34 ? 82.690 70.710 36.820 1.00 0.00 34 SER A O 5
ATOM 5976 N N . ILE A 1 35 ? 81.670 72.400 35.740 1.00 0.00 35 ILE A N 5
ATOM 5977 C CA . ILE A 1 35 ? 80.500 71.640 35.400 1.00 0.00 35 ILE A CA 5
ATOM 5978 C C . ILE A 1 35 ? 80.040 72.030 34.020 1.00 0.00 35 ILE A C 5
ATOM 5979 O O . ILE A 1 35 ? 80.400 73.070 33.460 1.00 0.00 35 ILE A O 5
ATOM 5995 N N . PHE A 1 36 ? 79.180 71.200 33.480 1.00 0.00 36 PHE A N 5
ATOM 5996 C CA . PHE A 1 36 ? 78.330 71.530 32.350 1.00 0.00 36 PHE A CA 5
ATOM 5997 C C . PHE A 1 36 ? 76.900 71.560 32.840 1.00 0.00 36 PHE A C 5
ATOM 5998 O O . PHE A 1 36 ? 76.510 70.750 33.680 1.00 0.00 36 PHE A O 5
ATOM 6015 N N . TYR A 1 37 ? 76.070 72.400 32.260 1.00 0.00 37 TYR A N 5
ATOM 6016 C CA . TYR A 1 37 ? 74.680 72.440 32.640 1.00 0.00 37 TYR A CA 5
ATOM 6017 C C . TYR A 1 37 ? 73.900 72.100 31.400 1.00 0.00 37 TYR A C 5
ATOM 6018 O O . TYR A 1 37 ? 74.040 72.780 30.410 1.00 0.00 37 TYR A O 5
ATOM 6036 N N . PHE A 1 38 ? 73.070 71.080 31.480 1.00 0.00 38 PHE A N 5
ATOM 6037 C CA . PHE A 1 38 ? 72.260 70.540 30.440 1.00 0.00 38 PHE A CA 5
ATOM 6038 C C . PHE A 1 38 ? 70.830 70.970 30.730 1.00 0.00 38 PHE A C 5
ATOM 6039 O O . PHE A 1 38 ? 70.020 70.260 31.370 1.00 0.00 38 PHE A O 5
ATOM 6056 N N . ALA A 1 39 ? 70.450 72.130 30.200 1.00 0.00 39 ALA A N 5
ATOM 6057 C CA . ALA A 1 39 ? 69.150 72.720 30.380 1.00 0.00 39 ALA A CA 5
ATOM 6058 C C . ALA A 1 39 ? 68.560 73.240 29.080 1.00 0.00 39 ALA A C 5
ATOM 6059 O O . ALA A 1 39 ? 69.260 73.710 28.220 1.00 0.00 39 ALA A O 5
ATOM 6066 N N . PRO A 1 40 ? 67.230 73.140 28.910 1.00 0.00 40 PRO A N 5
ATOM 6067 C CA . PRO A 1 40 ? 66.700 72.420 27.770 1.00 0.00 40 PRO A CA 5
ATOM 6068 C C . PRO A 1 40 ? 67.100 72.970 26.400 1.00 0.00 40 PRO A C 5
ATOM 6069 O O . PRO A 1 40 ? 67.000 74.190 26.260 1.00 0.00 40 PRO A O 5
ATOM 6080 N N . THR A 1 41 ? 67.230 72.150 25.350 1.00 0.00 41 THR A N 5
ATOM 6081 C CA . THR A 1 41 ? 67.060 72.750 24.010 1.00 0.00 41 THR A CA 5
ATOM 6082 C C . THR A 1 41 ? 65.630 73.260 23.800 1.00 0.00 41 THR A C 5
ATOM 6083 O O . THR A 1 41 ? 65.380 74.360 23.320 1.00 0.00 41 THR A O 5
ATOM 6094 N N . ASN A 1 42 ? 64.670 72.420 24.150 1.00 0.00 42 ASN A N 5
ATOM 6095 C CA . ASN A 1 42 ? 63.280 72.490 23.690 1.00 0.00 42 ASN A CA 5
ATOM 6096 C C . ASN A 1 42 ? 62.550 73.690 24.290 1.00 0.00 42 ASN A C 5
ATOM 6097 O O . ASN A 1 42 ? 61.690 74.290 23.660 1.00 0.00 42 ASN A O 5
ATOM 6108 N N . ALA A 1 43 ? 62.830 74.000 25.570 1.00 0.00 43 ALA A N 5
ATOM 6109 C CA . ALA A 1 43 ? 62.170 75.070 26.300 1.00 0.00 43 ALA A CA 5
ATOM 6110 C C . ALA A 1 43 ? 62.900 76.400 26.320 1.00 0.00 43 ALA A C 5
ATOM 6111 O O . ALA A 1 43 ? 62.250 77.430 26.390 1.00 0.00 43 ALA A O 5
ATOM 6118 N N . HIS A 1 44 ? 64.230 76.320 26.440 1.00 0.00 44 HIS A N 5
ATOM 6119 C CA . HIS A 1 44 ? 65.190 77.380 26.780 1.00 0.00 44 HIS A CA 5
ATOM 6120 C C . HIS A 1 44 ? 64.830 78.100 28.060 1.00 0.00 44 HIS A C 5
ATOM 6121 O O . HIS A 1 44 ? 65.000 79.320 28.200 1.00 0.00 44 HIS A O 5
ATOM 6135 N N . LYS A 1 45 ? 64.290 77.340 29.020 1.00 0.00 45 LYS A N 5
ATOM 6136 C CA . LYS A 1 45 ? 63.650 77.890 30.210 1.00 0.00 45 LYS A CA 5
ATOM 6137 C C . LYS A 1 45 ? 64.560 77.820 31.400 1.00 0.00 45 LYS A C 5
ATOM 6138 O O . LYS A 1 45 ? 64.840 78.830 32.040 1.00 0.00 45 LYS A O 5
ATOM 6157 N N . ASP A 1 46 ? 64.990 76.610 31.700 1.00 0.00 46 ASP A N 5
ATOM 6158 C CA . ASP A 1 46 ? 65.890 76.390 32.830 1.00 0.00 46 ASP A CA 5
ATOM 6159 C C . ASP A 1 46 ? 67.250 77.010 32.590 1.00 0.00 46 ASP A C 5
ATOM 6160 O O . ASP A 1 46 ? 67.780 77.590 33.520 1.00 0.00 46 ASP A O 5
ATOM 6169 N N . MET A 1 47 ? 67.750 76.990 31.360 1.00 0.00 47 MET A N 5
ATOM 6170 C CA . MET A 1 47 ? 69.030 77.610 31.040 1.00 0.00 47 MET A CA 5
ATOM 6171 C C . MET A 1 47 ? 68.990 79.140 31.250 1.00 0.00 47 MET A C 5
ATOM 6172 O O . MET A 1 47 ? 69.910 79.720 31.820 1.00 0.00 47 MET A O 5
ATOM 6186 N N . LEU A 1 48 ? 67.890 79.780 30.840 1.00 0.00 48 LEU A N 5
ATOM 6187 C CA . LEU A 1 48 ? 67.640 81.210 31.070 1.00 0.00 48 LEU A CA 5
ATOM 6188 C C . LEU A 1 48 ? 67.650 81.520 32.570 1.00 0.00 48 LEU A C 5
ATOM 6189 O O . LEU A 1 48 ? 68.200 82.510 33.020 1.00 0.00 48 LEU A O 5
ATOM 6205 N N . LYS A 1 49 ? 67.000 80.660 33.340 1.00 0.00 49 LYS A N 5
ATOM 6206 C CA . LYS A 1 49 ? 67.030 80.700 34.800 1.00 0.00 49 LYS A CA 5
ATOM 6207 C C . LYS A 1 49 ? 68.390 80.450 35.440 1.00 0.00 49 LYS A C 5
ATOM 6208 O O . LYS A 1 49 ? 68.680 81.100 36.440 1.00 0.00 49 LYS A O 5
ATOM 6227 N N . ALA A 1 50 ? 69.190 79.590 34.860 1.00 0.00 50 ALA A N 5
ATOM 6228 C CA . ALA A 1 50 ? 70.530 79.330 35.340 1.00 0.00 50 ALA A CA 5
ATOM 6229 C C . ALA A 1 50 ? 71.430 80.550 35.300 1.00 0.00 50 ALA A C 5
ATOM 6230 O O . ALA A 1 50 ? 72.190 80.800 36.230 1.00 0.00 50 ALA A O 5
ATOM 6237 N N . VAL A 1 51 ? 71.300 81.360 34.240 1.00 0.00 51 VAL A N 5
ATOM 6238 C CA . VAL A 1 51 ? 72.100 82.580 34.090 1.00 0.00 51 VAL A CA 5
ATOM 6239 C C . VAL A 1 51 ? 71.870 83.490 35.280 1.00 0.00 51 VAL A C 5
ATOM 6240 O O . VAL A 1 51 ? 72.800 84.040 35.870 1.00 0.00 51 VAL A O 5
ATOM 6253 N N . ASP A 1 52 ? 70.600 83.650 35.620 1.00 0.00 52 ASP A N 5
ATOM 6254 C CA . ASP A 1 52 ? 70.200 84.490 36.710 1.00 0.00 52 ASP A CA 5
ATOM 6255 C C . ASP A 1 52 ? 70.680 83.950 38.040 1.00 0.00 52 ASP A C 5
ATOM 6256 O O . ASP A 1 52 ? 71.210 84.710 38.840 1.00 0.00 52 ASP A O 5
ATOM 6265 N N . PHE A 1 53 ? 70.570 82.640 38.270 1.00 0.00 53 PHE A N 5
ATOM 6266 C CA . PHE A 1 53 ? 71.000 82.050 39.540 1.00 0.00 53 PHE A CA 5
ATOM 6267 C C . PHE A 1 53 ? 72.480 82.160 39.810 1.00 0.00 53 PHE A C 5
ATOM 6268 O O . PHE A 1 53 ? 72.870 82.420 40.940 1.00 0.00 53 PHE A O 5
ATOM 6285 N N . PHE A 1 54 ? 73.270 82.000 38.760 1.00 0.00 54 PHE A N 5
ATOM 6286 C CA . PHE A 1 54 ? 74.720 82.030 38.890 1.00 0.00 54 PHE A CA 5
ATOM 6287 C C . PHE A 1 54 ? 75.210 83.390 39.330 1.00 0.00 54 PHE A C 5
ATOM 6288 O O . PHE A 1 54 ? 76.150 83.540 40.090 1.00 0.00 54 PHE A O 5
ATOM 6305 N N . LYS A 1 55 ? 74.530 84.420 38.860 1.00 0.00 55 LYS A N 5
ATOM 6306 C CA . LYS A 1 55 ? 74.700 85.770 39.320 1.00 0.00 55 LYS A CA 5
ATOM 6307 C C . LYS A 1 55 ? 74.060 86.070 40.660 1.00 0.00 55 LYS A C 5
ATOM 6308 O O . LYS A 1 55 ? 74.630 86.900 41.360 1.00 0.00 55 LYS A O 5
ATOM 6327 N N . GLU A 1 56 ? 72.920 85.500 41.020 1.00 0.00 56 GLU A N 5
ATOM 6328 C CA . GLU A 1 56 ? 72.360 85.680 42.370 1.00 0.00 56 GLU A CA 5
ATOM 6329 C C . GLU A 1 56 ? 73.300 85.110 43.450 1.00 0.00 56 GLU A C 5
ATOM 6330 O O . GLU A 1 56 ? 73.340 85.610 44.570 1.00 0.00 56 GLU A O 5
ATOM 6342 N N . LYS A 1 57 ? 74.040 84.040 43.110 1.00 0.00 57 LYS A N 5
ATOM 6343 C CA . LYS A 1 57 ? 74.900 83.270 44.040 1.00 0.00 57 LYS A CA 5
ATOM 6344 C C . LYS A 1 57 ? 76.390 83.110 43.630 1.00 0.00 57 LYS A C 5
ATOM 6345 O O . LYS A 1 57 ? 76.720 82.750 42.520 1.00 0.00 57 LYS A O 5
ATOM 6364 N N . GLY A 1 58 ? 77.310 83.190 44.590 1.00 0.00 58 GLY A N 5
ATOM 6365 C CA . GLY A 1 58 ? 78.730 83.570 44.420 1.00 0.00 58 GLY A CA 5
ATOM 6366 C C . GLY A 1 58 ? 79.730 82.490 43.970 1.00 0.00 58 GLY A C 5
ATOM 6367 O O . GLY A 1 58 ? 80.830 82.810 43.550 1.00 0.00 58 GLY A O 5
ATOM 6371 N N . HIS A 1 59 ? 79.460 81.200 44.030 1.00 0.00 59 HIS A N 5
ATOM 6372 C CA . HIS A 1 59 ? 80.600 80.250 44.070 1.00 0.00 59 HIS A CA 5
ATOM 6373 C C . HIS A 1 59 ? 81.330 79.970 42.740 1.00 0.00 59 HIS A C 5
ATOM 6374 O O . HIS A 1 59 ? 82.530 79.650 42.740 1.00 0.00 59 HIS A O 5
ATOM 6388 N N . THR A 1 60 ? 80.650 80.060 41.600 1.00 0.00 60 THR A N 5
ATOM 6389 C CA . THR A 1 60 ? 81.320 79.900 40.310 1.00 0.00 60 THR A CA 5
ATOM 6390 C C . THR A 1 60 ? 82.320 81.020 40.130 1.00 0.00 60 THR A C 5
ATOM 6391 O O . THR A 1 60 ? 82.140 82.150 40.610 1.00 0.00 60 THR A O 5
ATOM 6402 N N . ALA A 1 61 ? 83.430 80.720 39.480 1.00 0.00 61 ALA A N 5
ATOM 6403 C CA . ALA A 1 61 ? 84.300 81.780 39.030 1.00 0.00 61 ALA A CA 5
ATOM 6404 C C . ALA A 1 61 ? 83.690 82.480 37.860 1.00 0.00 61 ALA A C 5
ATOM 6405 O O . ALA A 1 61 ? 83.810 83.700 37.740 1.00 0.00 61 ALA A O 5
ATOM 6412 N N . TYR A 1 62 ? 83.050 81.690 37.000 1.00 0.00 62 TYR A N 5
ATOM 6413 C CA . TYR A 1 62 ? 82.440 82.230 35.820 1.00 0.00 62 TYR A CA 5
ATOM 6414 C C . TYR A 1 62 ? 81.430 81.290 35.180 1.00 0.00 62 TYR A C 5
ATOM 6415 O O . TYR A 1 62 ? 81.540 80.070 35.330 1.00 0.00 62 TYR A O 5
ATOM 6433 N N . LEU A 1 63 ? 80.590 81.800 34.280 1.00 0.00 63 LEU A N 5
ATOM 6434 C CA . LEU A 1 63 ? 79.870 80.910 33.390 1.00 0.00 63 LEU A CA 5
ATOM 6435 C C . LEU A 1 63 ? 79.890 81.400 31.950 1.00 0.00 63 LEU A C 5
ATOM 6436 O O . LEU A 1 63 ? 79.790 82.600 31.690 1.00 0.00 63 LEU A O 5
ATOM 6452 N N . ASP A 1 64 ? 79.880 80.450 31.020 1.00 0.00 64 ASP A N 5
ATOM 6453 C CA . ASP A 1 64 ? 79.610 80.740 29.640 1.00 0.00 64 ASP A CA 5
ATOM 6454 C C . ASP A 1 64 ? 79.200 79.510 28.840 1.00 0.00 64 ASP A C 5
ATOM 6455 O O . ASP A 1 64 ? 79.370 78.380 29.270 1.00 0.00 64 ASP A O 5
ATOM 6464 N N . GLU A 1 65 ? 78.570 79.720 27.690 1.00 0.00 65 GLU A N 5
ATOM 6465 C CA . GLU A 1 65 ? 77.980 78.660 26.880 1.00 0.00 65 GLU A CA 5
ATOM 6466 C C . GLU A 1 65 ? 79.000 77.630 26.400 1.00 0.00 65 GLU A C 5
ATOM 6467 O O . GLU A 1 65 ? 80.170 77.950 26.220 1.00 0.00 65 GLU A O 5
ATOM 6479 N N . VAL A 1 66 ? 78.580 76.410 26.030 1.00 0.00 66 VAL A N 5
ATOM 6480 C CA . VAL A 1 66 ? 79.390 75.730 25.030 1.00 0.00 66 VAL A CA 5
ATOM 6481 C C . VAL A 1 66 ? 79.030 76.240 23.640 1.00 0.00 66 VAL A C 5
ATOM 6482 O O . VAL A 1 66 ? 77.860 76.160 23.290 1.00 0.00 66 VAL A O 5
ATOM 6495 N N . ARG A 1 67 ? 79.950 76.560 22.730 1.00 0.00 67 ARG A N 5
ATOM 6496 C CA . ARG A 1 67 ? 79.570 76.590 21.300 1.00 0.00 67 ARG A CA 5
ATOM 6497 C C . ARG A 1 67 ? 79.630 75.220 20.600 1.00 0.00 67 ARG A C 5
ATOM 6498 O O . ARG A 1 67 ? 80.490 74.970 19.780 1.00 0.00 67 ARG A O 5
ATOM 6519 N N . VAL A 1 68 ? 78.760 74.300 21.010 1.00 0.00 68 VAL A N 5
ATOM 6520 C CA . VAL A 1 68 ? 77.690 73.610 20.230 1.00 0.00 68 VAL A CA 5
ATOM 6521 C C . VAL A 1 68 ? 76.330 74.270 20.440 1.00 0.00 68 VAL A C 5
ATOM 6522 O O . VAL A 1 68 ? 75.310 73.720 20.040 1.00 0.00 68 VAL A O 5
ATOM 6535 N N . SER A 1 69 ? 76.300 75.430 21.090 1.00 0.00 69 SER A N 5
ATOM 6536 C CA . SER A 1 69 ? 75.070 76.100 21.460 1.00 0.00 69 SER A CA 5
ATOM 6537 C C . SER A 1 69 ? 74.330 76.490 20.220 1.00 0.00 69 SER A C 5
ATOM 6538 O O . SER A 1 69 ? 73.140 76.310 20.160 1.00 0.00 69 SER A O 5
ATOM 6546 N N . THR A 1 70 ? 75.040 77.020 19.220 1.00 0.00 70 THR A N 5
ATOM 6547 C CA . THR A 1 70 ? 74.390 77.620 18.080 1.00 0.00 70 THR A CA 5
ATOM 6548 C C . THR A 1 70 ? 73.490 76.590 17.440 1.00 0.00 70 THR A C 5
ATOM 6549 O O . THR A 1 70 ? 72.350 76.910 17.080 1.00 0.00 70 THR A O 5
ATOM 6560 N N . ASP A 1 71 ? 74.030 75.380 17.440 1.00 0.00 71 ASP A N 5
ATOM 6561 C CA . ASP A 1 71 ? 73.480 74.170 16.880 1.00 0.00 71 ASP A CA 5
ATOM 6562 C C . ASP A 1 71 ? 72.470 73.420 17.740 1.00 0.00 71 ASP A C 5
ATOM 6563 O O . ASP A 1 71 ? 71.440 73.010 17.210 1.00 0.00 71 ASP A O 5
ATOM 6572 N N . GLU A 1 72 ? 72.690 73.290 19.040 1.00 0.00 72 GLU A N 5
ATOM 6573 C CA . GLU A 1 72 ? 71.850 72.460 19.910 1.00 0.00 72 GLU A CA 5
ATOM 6574 C C . GLU A 1 72 ? 71.250 73.240 21.080 1.00 0.00 72 GLU A C 5
ATOM 6575 O O . GLU A 1 72 ? 70.160 72.940 21.510 1.00 0.00 72 GLU A O 5
ATOM 6587 N N . LYS A 1 73 ? 71.880 74.320 21.560 1.00 0.00 73 LYS A N 5
ATOM 6588 C CA . LYS A 1 73 ? 71.520 75.090 22.770 1.00 0.00 73 LYS A CA 5
ATOM 6589 C C . LYS A 1 73 ? 71.170 74.270 24.030 1.00 0.00 73 LYS A C 5
ATOM 6590 O O . LYS A 1 73 ? 70.140 74.530 24.650 1.00 0.00 73 LYS A O 5
ATOM 6609 N N . ASP A 1 74 ? 71.990 73.330 24.460 1.00 0.00 74 ASP A N 5
ATOM 6610 C CA . ASP A 1 74 ? 71.660 72.620 25.710 1.00 0.00 74 ASP A CA 5
ATOM 6611 C C . ASP A 1 74 ? 72.490 73.120 26.890 1.00 0.00 74 ASP A C 5
ATOM 6612 O O . ASP A 1 74 ? 72.050 73.170 28.030 1.00 0.00 74 ASP A O 5
ATOM 6621 N N . PHE A 1 75 ? 73.750 73.450 26.600 1.00 0.00 75 PHE A N 5
ATOM 6622 C CA . PHE A 1 75 ? 74.860 73.150 27.470 1.00 0.00 75 PHE A CA 5
ATOM 6623 C C . PHE A 1 75 ? 75.530 74.480 27.790 1.00 0.00 75 PHE A C 5
ATOM 6624 O O . PHE A 1 75 ? 75.980 75.170 26.880 1.00 0.00 75 PHE A O 5
ATOM 6641 N N . LEU A 1 76 ? 75.600 74.830 29.070 1.00 0.00 76 LEU A N 5
ATOM 6642 C CA . LEU A 1 76 ? 76.520 75.850 29.590 1.00 0.00 76 LEU A CA 5
ATOM 6643 C C . LEU A 1 76 ? 77.760 75.140 30.100 1.00 0.00 76 LEU A C 5
ATOM 6644 O O . LEU A 1 76 ? 77.670 73.990 30.520 1.00 0.00 76 LEU A O 5
ATOM 6660 N N . TYR A 1 77 ? 78.890 75.830 30.090 1.00 0.00 77 TYR A N 5
ATOM 6661 C CA . TYR A 1 77 ? 80.120 75.450 30.750 1.00 0.00 77 TYR A CA 5
ATOM 6662 C C . TYR A 1 77 ? 80.390 76.410 31.920 1.00 0.00 77 TYR A C 5
ATOM 6663 O O . TYR A 1 77 ? 80.670 77.590 31.730 1.00 0.00 77 TYR A O 5
ATOM 6681 N N . GLU A 1 78 ? 80.280 75.910 33.140 1.00 0.00 78 GLU A N 5
ATOM 6682 C CA . GLU A 1 78 ? 80.420 76.730 34.350 1.00 0.00 78 GLU A CA 5
ATOM 6683 C C . GLU A 1 78 ? 81.700 76.340 35.080 1.00 0.00 78 GLU A C 5
ATOM 6684 O O . GLU A 1 78 ? 81.960 75.150 35.270 1.00 0.00 78 GLU A O 5
ATOM 6696 N N . LEU A 1 79 ? 82.530 77.290 35.530 1.00 0.00 79 LEU A N 5
ATOM 6697 C CA . LEU A 1 79 ? 83.820 76.920 36.120 1.00 0.00 79 LEU A CA 5
ATOM 6698 C C . LEU A 1 79 ? 83.830 77.340 37.560 1.00 0.00 79 LEU A C 5
ATOM 6699 O O . LEU A 1 79 ? 83.590 78.510 37.830 1.00 0.00 79 LEU A O 5
ATOM 6715 N N . HIS A 1 80 ? 84.080 76.440 38.500 1.00 0.00 80 HIS A N 5
ATOM 6716 C CA . HIS A 1 80 ? 83.850 76.750 39.910 1.00 0.00 80 HIS A CA 5
ATOM 6717 C C . HIS A 1 80 ? 85.190 76.920 40.540 1.00 0.00 80 HIS A C 5
ATOM 6718 O O . HIS A 1 80 ? 86.000 76.000 40.460 1.00 0.00 80 HIS A O 5
ATOM 6732 N N . ILE A 1 81 ? 85.420 78.090 41.120 1.00 0.00 81 ILE A N 5
ATOM 6733 C CA . ILE A 1 81 ? 86.780 78.490 41.440 1.00 0.00 81 ILE A CA 5
ATOM 6734 C C . ILE A 1 81 ? 87.760 78.230 40.260 1.00 0.00 81 ILE A C 5
ATOM 6735 O O . ILE A 1 81 ? 88.730 77.500 40.390 1.00 0.00 81 ILE A O 5
ATOM 6751 N N . ILE A 1 82 ? 87.540 78.690 39.020 1.00 0.00 82 ILE A N 5
ATOM 6752 C CA . ILE A 1 82 ? 88.630 78.710 38.020 1.00 0.00 82 ILE A CA 5
ATOM 6753 C C . ILE A 1 82 ? 89.940 79.370 38.450 1.00 0.00 82 ILE A C 5
ATOM 6754 O O . ILE A 1 82 ? 90.940 79.270 37.780 1.00 0.00 82 ILE A O 5
ATOM 6771 N N . SER A 1 1 ? 84.140 59.500 35.930 1.00 0.00 1 SER A N 6
ATOM 6772 C CA . SER A 1 1 ? 83.080 59.800 36.900 1.00 0.00 1 SER A CA 6
ATOM 6773 C C . SER A 1 1 ? 82.480 61.150 36.660 1.00 0.00 1 SER A C 6
ATOM 6774 O O . SER A 1 1 ? 83.280 62.100 36.670 1.00 0.00 1 SER A O 6
ATOM 6784 N N . HIS A 1 2 ? 81.200 61.250 36.470 1.00 0.00 2 HIS A N 6
ATOM 6785 C CA . HIS A 1 2 ? 80.640 62.580 36.360 1.00 0.00 2 HIS A CA 6
ATOM 6786 C C . HIS A 1 2 ? 79.970 63.120 37.560 1.00 0.00 2 HIS A C 6
ATOM 6787 O O . HIS A 1 2 ? 78.850 62.700 37.780 1.00 0.00 2 HIS A O 6
ATOM 6801 N N . MET A 1 3 ? 80.410 64.140 38.160 1.00 0.00 3 MET A N 6
ATOM 6802 C CA . MET A 1 3 ? 79.730 65.140 38.970 1.00 0.00 3 MET A CA 6
ATOM 6803 C C . MET A 1 3 ? 79.620 66.510 38.350 1.00 0.00 3 MET A C 6
ATOM 6804 O O . MET A 1 3 ? 78.910 67.240 38.930 1.00 0.00 3 MET A O 6
ATOM 6818 N N . LYS A 1 4 ? 80.150 66.700 37.130 1.00 0.00 4 LYS A N 6
ATOM 6819 C CA . LYS A 1 4 ? 80.460 67.990 36.510 1.00 0.00 4 LYS A CA 6
ATOM 6820 C C . LYS A 1 4 ? 79.290 68.410 35.630 1.00 0.00 4 LYS A C 6
ATOM 6821 O O . LYS A 1 4 ? 79.550 69.150 34.670 1.00 0.00 4 LYS A O 6
ATOM 6840 N N . LEU A 1 5 ? 78.110 67.850 35.760 1.00 0.00 5 LEU A N 6
ATOM 6841 C CA . LEU A 1 5 ? 77.000 68.360 35.000 1.00 0.00 5 LEU A CA 6
ATOM 6842 C C . LEU A 1 5 ? 75.900 68.630 36.000 1.00 0.00 5 LEU A C 6
ATOM 6843 O O . LEU A 1 5 ? 75.780 67.950 37.040 1.00 0.00 5 LEU A O 6
ATOM 6859 N N . VAL A 1 6 ? 75.090 69.570 35.660 1.00 0.00 6 VAL A N 6
ATOM 6860 C CA . VAL A 1 6 ? 73.760 69.750 36.200 1.00 0.00 6 VAL A CA 6
ATOM 6861 C C . VAL A 1 6 ? 72.810 69.770 35.020 1.00 0.00 6 VAL A C 6
ATOM 6862 O O . VAL A 1 6 ? 73.020 70.520 34.080 1.00 0.00 6 VAL A O 6
ATOM 6875 N N . LEU A 1 7 ? 71.740 68.990 35.070 1.00 0.00 7 LEU A N 6
ATOM 6876 C CA . LEU A 1 7 ? 70.630 69.050 34.100 1.00 0.00 7 LEU A CA 6
ATOM 6877 C C . LEU A 1 7 ? 69.450 69.910 34.620 1.00 0.00 7 LEU A C 6
ATOM 6878 O O . LEU A 1 7 ? 69.220 69.970 35.830 1.00 0.00 7 LEU A O 6
ATOM 6894 N N . ALA A 1 8 ? 68.710 70.510 33.720 1.00 0.00 8 ALA A N 6
ATOM 6895 C CA . ALA A 1 8 ? 67.450 71.270 33.860 1.00 0.00 8 ALA A CA 6
ATOM 6896 C C . ALA A 1 8 ? 66.260 70.440 34.260 1.00 0.00 8 ALA A C 6
ATOM 6897 O O . ALA A 1 8 ? 66.000 69.330 33.780 1.00 0.00 8 ALA A O 6
ATOM 6904 N N . LYS A 1 9 ? 65.440 71.060 35.110 1.00 0.00 9 LYS A N 6
ATOM 6905 C CA . LYS A 1 9 ? 64.230 70.480 35.660 1.00 0.00 9 LYS A CA 6
ATOM 6906 C C . LYS A 1 9 ? 63.270 70.180 34.530 1.00 0.00 9 LYS A C 6
ATOM 6907 O O . LYS A 1 9 ? 62.620 69.110 34.520 1.00 0.00 9 LYS A O 6
ATOM 6926 N N . ASN A 1 10 ? 63.130 71.040 33.560 1.00 0.00 10 ASN A N 6
ATOM 6927 C CA . ASN A 1 10 ? 62.110 70.930 32.570 1.00 0.00 10 ASN A CA 6
ATOM 6928 C C . ASN A 1 10 ? 62.260 69.730 31.610 1.00 0.00 10 ASN A C 6
ATOM 6929 O O . ASN A 1 10 ? 61.240 69.060 31.410 1.00 0.00 10 ASN A O 6
ATOM 6940 N N . THR A 1 11 ? 63.400 69.450 31.080 1.00 0.00 11 THR A N 6
ATOM 6941 C CA . THR A 1 11 ? 63.600 68.210 30.290 1.00 0.00 11 THR A CA 6
ATOM 6942 C C . THR A 1 11 ? 63.560 66.960 31.140 1.00 0.00 11 THR A C 6
ATOM 6943 O O . THR A 1 11 ? 62.960 65.960 30.720 1.00 0.00 11 THR A O 6
ATOM 6954 N N . ARG A 1 12 ? 64.190 66.990 32.280 1.00 0.00 12 ARG A N 6
ATOM 6955 C CA . ARG A 1 12 ? 64.580 65.840 33.070 1.00 0.00 12 ARG A CA 6
ATOM 6956 C C . ARG A 1 12 ? 63.720 65.540 34.260 1.00 0.00 12 ARG A C 6
ATOM 6957 O O . ARG A 1 12 ? 63.600 64.330 34.470 1.00 0.00 12 ARG A O 6
ATOM 6978 N N . LYS A 1 13 ? 63.070 66.460 34.920 1.00 0.00 13 LYS A N 6
ATOM 6979 C CA . LYS A 1 13 ? 62.270 66.210 36.130 1.00 0.00 13 LYS A CA 6
ATOM 6980 C C . LYS A 1 13 ? 62.990 65.500 37.290 1.00 0.00 13 LYS A C 6
ATOM 6981 O O . LYS A 1 13 ? 62.790 65.840 38.430 1.00 0.00 13 LYS A O 6
ATOM 7000 N N . SER A 1 14 ? 63.760 64.480 36.990 1.00 0.00 14 SER A N 6
ATOM 7001 C CA . SER A 1 14 ? 64.230 63.480 37.870 1.00 0.00 14 SER A CA 6
ATOM 7002 C C . SER A 1 14 ? 65.600 63.770 38.350 1.00 0.00 14 SER A C 6
ATOM 7003 O O . SER A 1 14 ? 65.770 63.180 39.410 1.00 0.00 14 SER A O 6
ATOM 7011 N N . ASP A 1 15 ? 66.490 64.520 37.930 1.00 0.00 15 ASP A N 6
ATOM 7012 C CA . ASP A 1 15 ? 67.790 64.690 38.600 1.00 0.00 15 ASP A CA 6
ATOM 7013 C C . ASP A 1 15 ? 68.070 66.090 39.100 1.00 0.00 15 ASP A C 6
ATOM 7014 O O . ASP A 1 15 ? 68.880 66.290 39.980 1.00 0.00 15 ASP A O 6
ATOM 7023 N N . ALA A 1 16 ? 67.240 67.030 38.710 1.00 0.00 16 ALA A N 6
ATOM 7024 C CA . ALA A 1 16 ? 67.500 68.450 38.590 1.00 0.00 16 ALA A CA 6
ATOM 7025 C C . ALA A 1 16 ? 66.890 69.340 39.670 1.00 0.00 16 ALA A C 6
ATOM 7026 O O . ALA A 1 16 ? 67.000 70.550 39.610 1.00 0.00 16 ALA A O 6
ATOM 7033 N N . LYS A 1 17 ? 66.160 68.760 40.630 1.00 0.00 17 LYS A N 6
ATOM 7034 C CA . LYS A 1 17 ? 65.050 69.450 41.290 1.00 0.00 17 LYS A CA 6
ATOM 7035 C C . LYS A 1 17 ? 65.570 70.750 41.970 1.00 0.00 17 LYS A C 6
ATOM 7036 O O . LYS A 1 17 ? 64.830 71.750 41.890 1.00 0.00 17 LYS A O 6
ATOM 7055 N N . SER A 1 18 ? 66.780 70.820 42.490 1.00 0.00 18 SER A N 6
ATOM 7056 C CA . SER A 1 18 ? 67.550 72.080 42.640 1.00 0.00 18 SER A CA 6
ATOM 7057 C C . SER A 1 18 ? 69.080 72.070 42.470 1.00 0.00 18 SER A C 6
ATOM 7058 O O . SER A 1 18 ? 69.770 72.900 43.040 1.00 0.00 18 SER A O 6
ATOM 7066 N N . VAL A 1 19 ? 69.630 71.170 41.660 1.00 0.00 19 VAL A N 6
ATOM 7067 C CA . VAL A 1 19 ? 71.020 70.740 41.830 1.00 0.00 19 VAL A CA 6
ATOM 7068 C C . VAL A 1 19 ? 72.080 71.820 41.600 1.00 0.00 19 VAL A C 6
ATOM 7069 O O . VAL A 1 19 ? 73.050 71.870 42.350 1.00 0.00 19 VAL A O 6
ATOM 7082 N N . GLU A 1 20 ? 71.880 72.690 40.630 1.00 0.00 20 GLU A N 6
ATOM 7083 C CA . GLU A 1 20 ? 72.860 73.710 40.330 1.00 0.00 20 GLU A CA 6
ATOM 7084 C C . GLU A 1 20 ? 73.020 74.610 41.520 1.00 0.00 20 GLU A C 6
ATOM 7085 O O . GLU A 1 20 ? 74.140 74.870 41.910 1.00 0.00 20 GLU A O 6
ATOM 7097 N N . LEU A 1 21 ? 71.930 75.040 42.120 1.00 0.00 21 LEU A N 6
ATOM 7098 C CA . LEU A 1 21 ? 72.060 75.930 43.220 1.00 0.00 21 LEU A CA 6
ATOM 7099 C C . LEU A 1 21 ? 72.820 75.240 44.290 1.00 0.00 21 LEU A C 6
ATOM 7100 O O . LEU A 1 21 ? 73.770 75.880 44.720 1.00 0.00 21 LEU A O 6
ATOM 7116 N N . GLU A 1 22 ? 72.470 74.080 44.760 1.00 0.00 22 GLU A N 6
ATOM 7117 C CA . GLU A 1 22 ? 73.090 73.370 45.860 1.00 0.00 22 GLU A CA 6
ATOM 7118 C C . GLU A 1 22 ? 74.550 73.040 45.580 1.00 0.00 22 GLU A C 6
ATOM 7119 O O . GLU A 1 22 ? 75.360 73.270 46.490 1.00 0.00 22 GLU A O 6
ATOM 7131 N N . ASP A 1 23 ? 74.780 72.590 44.390 1.00 0.00 23 ASP A N 6
ATOM 7132 C CA . ASP A 1 23 ? 76.100 72.180 43.900 1.00 0.00 23 ASP A CA 6
ATOM 7133 C C . ASP A 1 23 ? 76.980 73.400 43.870 1.00 0.00 23 ASP A C 6
ATOM 7134 O O . ASP A 1 23 ? 78.100 73.350 44.350 1.00 0.00 23 ASP A O 6
ATOM 7143 N N . LEU A 1 24 ? 76.430 74.540 43.490 1.00 0.00 24 LEU A N 6
ATOM 7144 C CA . LEU A 1 24 ? 77.160 75.780 43.480 1.00 0.00 24 LEU A CA 6
ATOM 7145 C C . LEU A 1 24 ? 77.880 76.020 44.790 1.00 0.00 24 LEU A C 6
ATOM 7146 O O . LEU A 1 24 ? 79.090 76.130 44.890 1.00 0.00 24 LEU A O 6
ATOM 7162 N N . TYR A 1 25 ? 77.070 76.120 45.890 1.00 0.00 25 TYR A N 6
ATOM 7163 C CA . TYR A 1 25 ? 77.620 76.370 47.200 1.00 0.00 25 TYR A CA 6
ATOM 7164 C C . TYR A 1 25 ? 78.470 75.180 47.650 1.00 0.00 25 TYR A C 6
ATOM 7165 O O . TYR A 1 25 ? 79.560 75.380 48.190 1.00 0.00 25 TYR A O 6
ATOM 7183 N N . HIS A 1 26 ? 78.040 73.920 47.470 1.00 0.00 26 HIS A N 6
ATOM 7184 C CA . HIS A 1 26 ? 78.780 72.790 48.020 1.00 0.00 26 HIS A CA 6
ATOM 7185 C C . HIS A 1 26 ? 80.090 72.470 47.280 1.00 0.00 26 HIS A C 6
ATOM 7186 O O . HIS A 1 26 ? 81.110 72.200 47.930 1.00 0.00 26 HIS A O 6
ATOM 7200 N N . GLU A 1 27 ? 80.050 72.510 46.000 1.00 0.00 27 GLU A N 6
ATOM 7201 C CA . GLU A 1 27 ? 81.160 72.250 45.100 1.00 0.00 27 GLU A CA 6
ATOM 7202 C C . GLU A 1 27 ? 82.180 73.280 45.410 1.00 0.00 27 GLU A C 6
ATOM 7203 O O . GLU A 1 27 ? 83.280 72.850 45.670 1.00 0.00 27 GLU A O 6
ATOM 7215 N N . PHE A 1 28 ? 81.850 74.540 45.580 1.00 0.00 28 PHE A N 6
ATOM 7216 C CA . PHE A 1 28 ? 82.940 75.450 45.830 1.00 0.00 28 PHE A CA 6
ATOM 7217 C C . PHE A 1 28 ? 83.580 75.280 47.210 1.00 0.00 28 PHE A C 6
ATOM 7218 O O . PHE A 1 28 ? 84.770 75.560 47.370 1.00 0.00 28 PHE A O 6
ATOM 7235 N N . SER A 1 29 ? 82.810 74.950 48.250 1.00 0.00 29 SER A N 6
ATOM 7236 C CA . SER A 1 29 ? 83.400 74.680 49.540 1.00 0.00 29 SER A CA 6
ATOM 7237 C C . SER A 1 29 ? 84.260 73.450 49.490 1.00 0.00 29 SER A C 6
ATOM 7238 O O . SER A 1 29 ? 85.280 73.460 50.230 1.00 0.00 29 SER A O 6
ATOM 7246 N N . GLU A 1 30 ? 83.760 72.410 48.910 1.00 0.00 30 GLU A N 6
ATOM 7247 C CA . GLU A 1 30 ? 84.280 71.080 49.020 1.00 0.00 30 GLU A CA 6
ATOM 7248 C C . GLU A 1 30 ? 85.430 70.820 48.110 1.00 0.00 30 GLU A C 6
ATOM 7249 O O . GLU A 1 30 ? 86.480 70.270 48.480 1.00 0.00 30 GLU A O 6
ATOM 7261 N N . ASP A 1 31 ? 85.320 71.320 46.890 1.00 0.00 31 ASP A N 6
ATOM 7262 C CA . ASP A 1 31 ? 86.270 71.050 45.880 1.00 0.00 31 ASP A CA 6
ATOM 7263 C C . ASP A 1 31 ? 86.280 72.050 44.720 1.00 0.00 31 ASP A C 6
ATOM 7264 O O . ASP A 1 31 ? 85.310 72.620 44.290 1.00 0.00 31 ASP A O 6
ATOM 7273 N N . LYS A 1 32 ? 87.410 72.300 44.080 1.00 0.00 32 LYS A N 6
ATOM 7274 C CA . LYS A 1 32 ? 87.540 73.390 43.110 1.00 0.00 32 LYS A CA 6
ATOM 7275 C C . LYS A 1 32 ? 87.500 72.900 41.700 1.00 0.00 32 LYS A C 6
ATOM 7276 O O . LYS A 1 32 ? 88.280 71.890 41.440 1.00 0.00 32 LYS A O 6
ATOM 7295 N N . ARG A 1 33 ? 86.600 73.210 40.890 1.00 0.00 33 ARG A N 6
ATOM 7296 C CA . ARG A 1 33 ? 85.880 72.300 39.980 1.00 0.00 33 ARG A CA 6
ATOM 7297 C C . ARG A 1 33 ? 84.940 73.140 39.100 1.00 0.00 33 ARG A C 6
ATOM 7298 O O . ARG A 1 33 ? 84.840 74.340 39.270 1.00 0.00 33 ARG A O 6
ATOM 7319 N N . SER A 1 34 ? 84.430 72.520 38.050 1.00 0.00 34 SER A N 6
ATOM 7320 C CA . SER A 1 34 ? 83.710 73.170 36.960 1.00 0.00 34 SER A CA 6
ATOM 7321 C C . SER A 1 34 ? 82.600 72.280 36.470 1.00 0.00 34 SER A C 6
ATOM 7322 O O . SER A 1 34 ? 82.720 71.030 36.510 1.00 0.00 34 SER A O 6
ATOM 7330 N N . ILE A 1 35 ? 81.600 72.890 35.880 1.00 0.00 35 ILE A N 6
ATOM 7331 C CA . ILE A 1 35 ? 80.340 72.240 35.530 1.00 0.00 35 ILE A CA 6
ATOM 7332 C C . ILE A 1 35 ? 79.980 72.560 34.080 1.00 0.00 35 ILE A C 6
ATOM 7333 O O . ILE A 1 35 ? 80.320 73.600 33.530 1.00 0.00 35 ILE A O 6
ATOM 7349 N N . PHE A 1 36 ? 79.300 71.630 33.430 1.00 0.00 36 PHE A N 6
ATOM 7350 C CA . PHE A 1 36 ? 78.360 71.960 32.410 1.00 0.00 36 PHE A CA 6
ATOM 7351 C C . PHE A 1 36 ? 76.980 72.050 33.040 1.00 0.00 36 PHE A C 6
ATOM 7352 O O . PHE A 1 36 ? 76.620 71.340 33.980 1.00 0.00 36 PHE A O 6
ATOM 7369 N N . TYR A 1 37 ? 76.130 72.860 32.420 1.00 0.00 37 TYR A N 6
ATOM 7370 C CA . TYR A 1 37 ? 74.750 73.000 32.750 1.00 0.00 37 TYR A CA 6
ATOM 7371 C C . TYR A 1 37 ? 73.940 72.700 31.500 1.00 0.00 37 TYR A C 6
ATOM 7372 O O . TYR A 1 37 ? 74.050 73.470 30.540 1.00 0.00 37 TYR A O 6
ATOM 7390 N N . PHE A 1 38 ? 73.210 71.620 31.510 1.00 0.00 38 PHE A N 6
ATOM 7391 C CA . PHE A 1 38 ? 72.310 71.190 30.440 1.00 0.00 38 PHE A CA 6
ATOM 7392 C C . PHE A 1 38 ? 70.890 71.670 30.670 1.00 0.00 38 PHE A C 6
ATOM 7393 O O . PHE A 1 38 ? 70.080 71.020 31.360 1.00 0.00 38 PHE A O 6
ATOM 7410 N N . ALA A 1 39 ? 70.550 72.810 30.090 1.00 0.00 39 ALA A N 6
ATOM 7411 C CA . ALA A 1 39 ? 69.260 73.410 30.290 1.00 0.00 39 ALA A CA 6
ATOM 7412 C C . ALA A 1 39 ? 68.600 73.920 29.030 1.00 0.00 39 ALA A C 6
ATOM 7413 O O . ALA A 1 39 ? 69.310 74.360 28.160 1.00 0.00 39 ALA A O 6
ATOM 7420 N N . PRO A 1 40 ? 67.280 73.800 28.900 1.00 0.00 40 PRO A N 6
ATOM 7421 C CA . PRO A 1 40 ? 66.820 73.080 27.700 1.00 0.00 40 PRO A CA 6
ATOM 7422 C C . PRO A 1 40 ? 67.140 73.770 26.350 1.00 0.00 40 PRO A C 6
ATOM 7423 O O . PRO A 1 40 ? 67.050 74.970 26.220 1.00 0.00 40 PRO A O 6
ATOM 7434 N N . THR A 1 41 ? 67.280 72.950 25.290 1.00 0.00 41 THR A N 6
ATOM 7435 C CA . THR A 1 41 ? 67.130 73.350 23.880 1.00 0.00 41 THR A CA 6
ATOM 7436 C C . THR A 1 41 ? 65.700 73.680 23.550 1.00 0.00 41 THR A C 6
ATOM 7437 O O . THR A 1 41 ? 65.420 74.660 22.840 1.00 0.00 41 THR A O 6
ATOM 7448 N N . ASN A 1 42 ? 64.730 72.950 24.100 1.00 0.00 42 ASN A N 6
ATOM 7449 C CA . ASN A 1 42 ? 63.360 73.200 23.730 1.00 0.00 42 ASN A CA 6
ATOM 7450 C C . ASN A 1 42 ? 62.860 74.510 24.230 1.00 0.00 42 ASN A C 6
ATOM 7451 O O . ASN A 1 42 ? 62.150 75.180 23.480 1.00 0.00 42 ASN A O 6
ATOM 7462 N N . ALA A 1 43 ? 63.080 74.830 25.490 1.00 0.00 43 ALA A N 6
ATOM 7463 C CA . ALA A 1 43 ? 62.370 75.930 26.080 1.00 0.00 43 ALA A CA 6
ATOM 7464 C C . ALA A 1 43 ? 63.300 77.140 26.170 1.00 0.00 43 ALA A C 6
ATOM 7465 O O . ALA A 1 43 ? 62.860 78.240 26.050 1.00 0.00 43 ALA A O 6
ATOM 7472 N N . HIS A 1 44 ? 64.590 76.900 26.440 1.00 0.00 44 HIS A N 6
ATOM 7473 C CA . HIS A 1 44 ? 65.560 77.930 26.800 1.00 0.00 44 HIS A CA 6
ATOM 7474 C C . HIS A 1 44 ? 65.130 78.690 28.040 1.00 0.00 44 HIS A C 6
ATOM 7475 O O . HIS A 1 44 ? 65.380 79.890 28.220 1.00 0.00 44 HIS A O 6
ATOM 7489 N N . LYS A 1 45 ? 64.440 77.970 28.940 1.00 0.00 45 LYS A N 6
ATOM 7490 C CA . LYS A 1 45 ? 63.810 78.520 30.110 1.00 0.00 45 LYS A CA 6
ATOM 7491 C C . LYS A 1 45 ? 64.620 78.340 31.390 1.00 0.00 45 LYS A C 6
ATOM 7492 O O . LYS A 1 45 ? 64.820 79.320 32.090 1.00 0.00 45 LYS A O 6
ATOM 7511 N N . ASP A 1 46 ? 64.970 77.110 31.680 1.00 0.00 46 ASP A N 6
ATOM 7512 C CA . ASP A 1 46 ? 65.890 76.840 32.800 1.00 0.00 46 ASP A CA 6
ATOM 7513 C C . ASP A 1 46 ? 67.200 77.540 32.480 1.00 0.00 46 ASP A C 6
ATOM 7514 O O . ASP A 1 46 ? 67.830 78.190 33.310 1.00 0.00 46 ASP A O 6
ATOM 7523 N N . MET A 1 47 ? 67.630 77.620 31.230 1.00 0.00 47 MET A N 6
ATOM 7524 C CA . MET A 1 47 ? 68.870 78.300 30.940 1.00 0.00 47 MET A CA 6
ATOM 7525 C C . MET A 1 47 ? 68.850 79.810 31.210 1.00 0.00 47 MET A C 6
ATOM 7526 O O . MET A 1 47 ? 69.780 80.360 31.800 1.00 0.00 47 MET A O 6
ATOM 7540 N N . LEU A 1 48 ? 67.750 80.470 30.810 1.00 0.00 48 LEU A N 6
ATOM 7541 C CA . LEU A 1 48 ? 67.560 81.900 30.980 1.00 0.00 48 LEU A CA 6
ATOM 7542 C C . LEU A 1 48 ? 67.680 82.280 32.450 1.00 0.00 48 LEU A C 6
ATOM 7543 O O . LEU A 1 48 ? 68.340 83.260 32.820 1.00 0.00 48 LEU A O 6
ATOM 7559 N N . LYS A 1 49 ? 67.050 81.470 33.260 1.00 0.00 49 LYS A N 6
ATOM 7560 C CA . LYS A 1 49 ? 67.020 81.560 34.700 1.00 0.00 49 LYS A CA 6
ATOM 7561 C C . LYS A 1 49 ? 68.400 81.330 35.330 1.00 0.00 49 LYS A C 6
ATOM 7562 O O . LYS A 1 49 ? 68.710 82.000 36.300 1.00 0.00 49 LYS A O 6
ATOM 7581 N N . ALA A 1 50 ? 69.160 80.420 34.780 1.00 0.00 50 ALA A N 6
ATOM 7582 C CA . ALA A 1 50 ? 70.530 80.170 35.210 1.00 0.00 50 ALA A CA 6
ATOM 7583 C C . ALA A 1 50 ? 71.450 81.390 35.190 1.00 0.00 50 ALA A C 6
ATOM 7584 O O . ALA A 1 50 ? 72.130 81.650 36.140 1.00 0.00 50 ALA A O 6
ATOM 7591 N N . VAL A 1 51 ? 71.370 82.160 34.090 1.00 0.00 51 VAL A N 6
ATOM 7592 C CA . VAL A 1 51 ? 72.230 83.360 33.900 1.00 0.00 51 VAL A CA 6
ATOM 7593 C C . VAL A 1 51 ? 72.000 84.330 35.030 1.00 0.00 51 VAL A C 6
ATOM 7594 O O . VAL A 1 51 ? 72.910 84.860 35.660 1.00 0.00 51 VAL A O 6
ATOM 7607 N N . ASP A 1 52 ? 70.720 84.520 35.400 1.00 0.00 52 ASP A N 6
ATOM 7608 C CA . ASP A 1 52 ? 70.330 85.290 36.550 1.00 0.00 52 ASP A CA 6
ATOM 7609 C C . ASP A 1 52 ? 70.690 84.650 37.870 1.00 0.00 52 ASP A C 6
ATOM 7610 O O . ASP A 1 52 ? 71.260 85.360 38.690 1.00 0.00 52 ASP A O 6
ATOM 7619 N N . PHE A 1 53 ? 70.480 83.380 38.070 1.00 0.00 53 PHE A N 6
ATOM 7620 C CA . PHE A 1 53 ? 70.790 82.790 39.360 1.00 0.00 53 PHE A CA 6
ATOM 7621 C C . PHE A 1 53 ? 72.250 82.930 39.650 1.00 0.00 53 PHE A C 6
ATOM 7622 O O . PHE A 1 53 ? 72.610 83.260 40.790 1.00 0.00 53 PHE A O 6
ATOM 7639 N N . PHE A 1 54 ? 73.060 82.620 38.650 1.00 0.00 54 PHE A N 6
ATOM 7640 C CA . PHE A 1 54 ? 74.480 82.390 38.810 1.00 0.00 54 PHE A CA 6
ATOM 7641 C C . PHE A 1 54 ? 75.000 83.680 39.280 1.00 0.00 54 PHE A C 6
ATOM 7642 O O . PHE A 1 54 ? 75.520 83.630 40.400 1.00 0.00 54 PHE A O 6
ATOM 7659 N N . LYS A 1 55 ? 74.670 84.800 38.700 1.00 0.00 55 LYS A N 6
ATOM 7660 C CA . LYS A 1 55 ? 75.080 86.140 39.130 1.00 0.00 55 LYS A CA 6
ATOM 7661 C C . LYS A 1 55 ? 74.540 86.460 40.530 1.00 0.00 55 LYS A C 6
ATOM 7662 O O . LYS A 1 55 ? 75.200 87.120 41.330 1.00 0.00 55 LYS A O 6
ATOM 7681 N N . GLU A 1 56 ? 73.350 86.100 40.880 1.00 0.00 56 GLU A N 6
ATOM 7682 C CA . GLU A 1 56 ? 72.790 86.390 42.180 1.00 0.00 56 GLU A CA 6
ATOM 7683 C C . GLU A 1 56 ? 73.660 85.940 43.320 1.00 0.00 56 GLU A C 6
ATOM 7684 O O . GLU A 1 56 ? 73.830 86.730 44.230 1.00 0.00 56 GLU A O 6
ATOM 7696 N N . LYS A 1 57 ? 74.170 84.700 43.200 1.00 0.00 57 LYS A N 6
ATOM 7697 C CA . LYS A 1 57 ? 75.100 84.030 44.100 1.00 0.00 57 LYS A CA 6
ATOM 7698 C C . LYS A 1 57 ? 76.520 84.150 43.770 1.00 0.00 57 LYS A C 6
ATOM 7699 O O . LYS A 1 57 ? 76.720 83.960 42.570 1.00 0.00 57 LYS A O 6
ATOM 7718 N N . GLY A 1 58 ? 77.450 84.250 44.690 1.00 0.00 58 GLY A N 6
ATOM 7719 C CA . GLY A 1 58 ? 78.910 84.300 44.500 1.00 0.00 58 GLY A CA 6
ATOM 7720 C C . GLY A 1 58 ? 79.630 83.050 44.050 1.00 0.00 58 GLY A C 6
ATOM 7721 O O . GLY A 1 58 ? 80.840 83.080 43.800 1.00 0.00 58 GLY A O 6
ATOM 7725 N N . HIS A 1 59 ? 78.850 81.990 44.010 1.00 0.00 59 HIS A N 6
ATOM 7726 C CA . HIS A 1 59 ? 79.280 80.640 44.170 1.00 0.00 59 HIS A CA 6
ATOM 7727 C C . HIS A 1 59 ? 80.090 80.300 42.970 1.00 0.00 59 HIS A C 6
ATOM 7728 O O . HIS A 1 59 ? 80.950 79.480 43.210 1.00 0.00 59 HIS A O 6
ATOM 7742 N N . THR A 1 60 ? 80.000 80.720 41.780 1.00 0.00 60 THR A N 6
ATOM 7743 C CA . THR A 1 60 ? 80.850 80.350 40.630 1.00 0.00 60 THR A CA 6
ATOM 7744 C C . THR A 1 60 ? 81.910 81.410 40.310 1.00 0.00 60 THR A C 6
ATOM 7745 O O . THR A 1 60 ? 81.680 82.600 40.460 1.00 0.00 60 THR A O 6
ATOM 7756 N N . ALA A 1 61 ? 83.090 81.060 39.840 1.00 0.00 61 ALA A N 6
ATOM 7757 C CA . ALA A 1 61 ? 84.120 81.970 39.300 1.00 0.00 61 ALA A CA 6
ATOM 7758 C C . ALA A 1 61 ? 83.810 82.720 38.040 1.00 0.00 61 ALA A C 6
ATOM 7759 O O . ALA A 1 61 ? 84.030 83.930 37.950 1.00 0.00 61 ALA A O 6
ATOM 7766 N N . TYR A 1 62 ? 83.340 81.970 37.050 1.00 0.00 62 TYR A N 6
ATOM 7767 C CA . TYR A 1 62 ? 82.950 82.500 35.770 1.00 0.00 62 TYR A CA 6
ATOM 7768 C C . TYR A 1 62 ? 81.770 81.740 35.210 1.00 0.00 62 TYR A C 6
ATOM 7769 O O . TYR A 1 62 ? 81.630 80.550 35.490 1.00 0.00 62 TYR A O 6
ATOM 7787 N N . LEU A 1 63 ? 80.980 82.390 34.370 1.00 0.00 63 LEU A N 6
ATOM 7788 C CA . LEU A 1 63 ? 80.070 81.710 33.450 1.00 0.00 63 LEU A CA 6
ATOM 7789 C C . LEU A 1 63 ? 80.180 82.100 31.970 1.00 0.00 63 LEU A C 6
ATOM 7790 O O . LEU A 1 63 ? 80.070 83.300 31.640 1.00 0.00 63 LEU A O 6
ATOM 7806 N N . ASP A 1 64 ? 80.180 81.110 31.090 1.00 0.00 64 ASP A N 6
ATOM 7807 C CA . ASP A 1 64 ? 80.150 81.280 29.630 1.00 0.00 64 ASP A CA 6
ATOM 7808 C C . ASP A 1 64 ? 79.670 80.060 28.790 1.00 0.00 64 ASP A C 6
ATOM 7809 O O . ASP A 1 64 ? 79.830 78.910 29.150 1.00 0.00 64 ASP A O 6
ATOM 7818 N N . GLU A 1 65 ? 78.960 80.250 27.640 1.00 0.00 65 GLU A N 6
ATOM 7819 C CA . GLU A 1 65 ? 78.470 79.110 26.900 1.00 0.00 65 GLU A CA 6
ATOM 7820 C C . GLU A 1 65 ? 79.510 78.110 26.410 1.00 0.00 65 GLU A C 6
ATOM 7821 O O . GLU A 1 65 ? 80.690 78.440 26.240 1.00 0.00 65 GLU A O 6
ATOM 7833 N N . VAL A 1 66 ? 79.090 76.900 26.130 1.00 0.00 66 VAL A N 6
ATOM 7834 C CA . VAL A 1 66 ? 79.830 76.050 25.190 1.00 0.00 66 VAL A CA 6
ATOM 7835 C C . VAL A 1 66 ? 79.550 76.590 23.790 1.00 0.00 66 VAL A C 6
ATOM 7836 O O . VAL A 1 66 ? 78.370 76.810 23.540 1.00 0.00 66 VAL A O 6
ATOM 7849 N N . ARG A 1 67 ? 80.400 76.690 22.790 1.00 0.00 67 ARG A N 6
ATOM 7850 C CA . ARG A 1 67 ? 79.970 76.630 21.360 1.00 0.00 67 ARG A CA 6
ATOM 7851 C C . ARG A 1 67 ? 79.940 75.250 20.660 1.00 0.00 67 ARG A C 6
ATOM 7852 O O . ARG A 1 67 ? 80.630 74.980 19.730 1.00 0.00 67 ARG A O 6
ATOM 7873 N N . VAL A 1 68 ? 79.110 74.320 21.170 1.00 0.00 68 VAL A N 6
ATOM 7874 C CA . VAL A 1 68 ? 78.100 73.510 20.440 1.00 0.00 68 VAL A CA 6
ATOM 7875 C C . VAL A 1 68 ? 76.720 74.170 20.580 1.00 0.00 68 VAL A C 6
ATOM 7876 O O . VAL A 1 68 ? 75.700 73.640 20.220 1.00 0.00 68 VAL A O 6
ATOM 7889 N N . SER A 1 69 ? 76.690 75.370 21.160 1.00 0.00 69 SER A N 6
ATOM 7890 C CA . SER A 1 69 ? 75.510 76.180 21.450 1.00 0.00 69 SER A CA 6
ATOM 7891 C C . SER A 1 69 ? 74.770 76.600 20.190 1.00 0.00 69 SER A C 6
ATOM 7892 O O . SER A 1 69 ? 73.560 76.590 20.130 1.00 0.00 69 SER A O 6
ATOM 7900 N N . THR A 1 70 ? 75.540 77.010 19.200 1.00 0.00 70 THR A N 6
ATOM 7901 C CA . THR A 1 70 ? 75.070 77.410 17.900 1.00 0.00 70 THR A CA 6
ATOM 7902 C C . THR A 1 70 ? 74.400 76.230 17.220 1.00 0.00 70 THR A C 6
ATOM 7903 O O . THR A 1 70 ? 73.500 76.500 16.470 1.00 0.00 70 THR A O 6
ATOM 7914 N N . ASP A 1 71 ? 74.840 75.020 17.410 1.00 0.00 71 ASP A N 6
ATOM 7915 C CA . ASP A 1 71 ? 74.090 73.840 17.000 1.00 0.00 71 ASP A CA 6
ATOM 7916 C C . ASP A 1 71 ? 73.040 73.370 18.000 1.00 0.00 71 ASP A C 6
ATOM 7917 O O . ASP A 1 71 ? 71.930 73.090 17.540 1.00 0.00 71 ASP A O 6
ATOM 7926 N N . GLU A 1 72 ? 73.270 73.160 19.260 1.00 0.00 72 GLU A N 6
ATOM 7927 C CA . GLU A 1 72 ? 72.410 72.300 20.050 1.00 0.00 72 GLU A CA 6
ATOM 7928 C C . GLU A 1 72 ? 71.850 73.140 21.180 1.00 0.00 72 GLU A C 6
ATOM 7929 O O . GLU A 1 72 ? 70.750 72.870 21.610 1.00 0.00 72 GLU A O 6
ATOM 7941 N N . LYS A 1 73 ? 72.570 74.190 21.590 1.00 0.00 73 LYS A N 6
ATOM 7942 C CA . LYS A 1 73 ? 72.230 75.280 22.550 1.00 0.00 73 LYS A CA 6
ATOM 7943 C C . LYS A 1 73 ? 71.740 74.760 23.910 1.00 0.00 73 LYS A C 6
ATOM 7944 O O . LYS A 1 73 ? 70.810 75.250 24.500 1.00 0.00 73 LYS A O 6
ATOM 7963 N N . ASP A 1 74 ? 72.450 73.770 24.430 1.00 0.00 74 ASP A N 6
ATOM 7964 C CA . ASP A 1 74 ? 72.090 73.150 25.720 1.00 0.00 74 ASP A CA 6
ATOM 7965 C C . ASP A 1 74 ? 72.950 73.610 26.890 1.00 0.00 74 ASP A C 6
ATOM 7966 O O . ASP A 1 74 ? 72.410 73.840 28.000 1.00 0.00 74 ASP A O 6
ATOM 7975 N N . PHE A 1 75 ? 74.250 73.740 26.680 1.00 0.00 75 PHE A N 6
ATOM 7976 C CA . PHE A 1 75 ? 75.340 73.620 27.660 1.00 0.00 75 PHE A CA 6
ATOM 7977 C C . PHE A 1 75 ? 75.940 74.980 27.940 1.00 0.00 75 PHE A C 6
ATOM 7978 O O . PHE A 1 75 ? 76.490 75.640 27.080 1.00 0.00 75 PHE A O 6
ATOM 7995 N N . LEU A 1 76 ? 75.810 75.390 29.210 1.00 0.00 76 LEU A N 6
ATOM 7996 C CA . LEU A 1 76 ? 76.700 76.370 29.790 1.00 0.00 76 LEU A CA 6
ATOM 7997 C C . LEU A 1 76 ? 77.950 75.680 30.270 1.00 0.00 76 LEU A C 6
ATOM 7998 O O . LEU A 1 76 ? 77.830 74.530 30.750 1.00 0.00 76 LEU A O 6
ATOM 8014 N N . TYR A 1 77 ? 79.090 76.290 30.110 1.00 0.00 77 TYR A N 6
ATOM 8015 C CA . TYR A 1 77 ? 80.280 75.920 30.850 1.00 0.00 77 TYR A CA 6
ATOM 8016 C C . TYR A 1 77 ? 80.520 76.960 31.940 1.00 0.00 77 TYR A C 6
ATOM 8017 O O . TYR A 1 77 ? 80.830 78.140 31.700 1.00 0.00 77 TYR A O 6
ATOM 8035 N N . GLU A 1 78 ? 80.400 76.520 33.200 1.00 0.00 78 GLU A N 6
ATOM 8036 C CA . GLU A 1 78 ? 80.470 77.350 34.410 1.00 0.00 78 GLU A CA 6
ATOM 8037 C C . GLU A 1 78 ? 81.510 76.910 35.460 1.00 0.00 78 GLU A C 6
ATOM 8038 O O . GLU A 1 78 ? 81.590 75.770 35.870 1.00 0.00 78 GLU A O 6
ATOM 8050 N N . LEU A 1 79 ? 82.410 77.810 35.940 1.00 0.00 79 LEU A N 6
ATOM 8051 C CA . LEU A 1 79 ? 83.620 77.350 36.610 1.00 0.00 79 LEU A CA 6
ATOM 8052 C C . LEU A 1 79 ? 83.570 77.820 38.030 1.00 0.00 79 LEU A C 6
ATOM 8053 O O . LEU A 1 79 ? 83.370 79.040 38.170 1.00 0.00 79 LEU A O 6
ATOM 8069 N N . HIS A 1 80 ? 83.760 77.010 39.010 1.00 0.00 80 HIS A N 6
ATOM 8070 C CA . HIS A 1 80 ? 83.560 77.420 40.390 1.00 0.00 80 HIS A CA 6
ATOM 8071 C C . HIS A 1 80 ? 84.920 77.420 41.010 1.00 0.00 80 HIS A C 6
ATOM 8072 O O . HIS A 1 80 ? 85.640 76.420 41.110 1.00 0.00 80 HIS A O 6
ATOM 8086 N N . ILE A 1 81 ? 85.320 78.640 41.400 1.00 0.00 81 ILE A N 6
ATOM 8087 C CA . ILE A 1 81 ? 86.630 78.950 41.920 1.00 0.00 81 ILE A CA 6
ATOM 8088 C C . ILE A 1 81 ? 87.740 78.450 41.020 1.00 0.00 81 ILE A C 6
ATOM 8089 O O . ILE A 1 81 ? 88.640 77.800 41.550 1.00 0.00 81 ILE A O 6
ATOM 8105 N N . ILE A 1 82 ? 87.770 78.510 39.720 1.00 0.00 82 ILE A N 6
ATOM 8106 C CA . ILE A 1 82 ? 88.920 77.950 38.960 1.00 0.00 82 ILE A CA 6
ATOM 8107 C C . ILE A 1 82 ? 89.870 79.050 38.570 1.00 0.00 82 ILE A C 6
ATOM 8108 O O . ILE A 1 82 ? 91.010 78.510 38.070 1.00 0.00 82 ILE A O 6
ATOM 8125 N N . SER A 1 1 ? 82.790 58.910 37.740 1.00 0.00 1 SER A N 7
ATOM 8126 C CA . SER A 1 1 ? 83.760 59.750 37.070 1.00 0.00 1 SER A CA 7
ATOM 8127 C C . SER A 1 1 ? 83.370 61.220 37.260 1.00 0.00 1 SER A C 7
ATOM 8128 O O . SER A 1 1 ? 84.190 61.960 37.800 1.00 0.00 1 SER A O 7
ATOM 8138 N N . HIS A 1 2 ? 82.130 61.590 36.850 1.00 0.00 2 HIS A N 7
ATOM 8139 C CA . HIS A 1 2 ? 81.700 62.990 36.810 1.00 0.00 2 HIS A CA 7
ATOM 8140 C C . HIS A 1 2 ? 80.540 63.450 37.770 1.00 0.00 2 HIS A C 7
ATOM 8141 O O . HIS A 1 2 ? 79.420 62.950 37.700 1.00 0.00 2 HIS A O 7
ATOM 8155 N N . MET A 1 3 ? 80.900 64.440 38.580 1.00 0.00 3 MET A N 7
ATOM 8156 C CA . MET A 1 3 ? 80.050 65.410 39.280 1.00 0.00 3 MET A CA 7
ATOM 8157 C C . MET A 1 3 ? 80.030 66.870 38.830 1.00 0.00 3 MET A C 7
ATOM 8158 O O . MET A 1 3 ? 79.450 67.590 39.550 1.00 0.00 3 MET A O 7
ATOM 8172 N N . LYS A 1 4 ? 80.610 67.260 37.710 1.00 0.00 4 LYS A N 7
ATOM 8173 C CA . LYS A 1 4 ? 80.940 68.620 37.270 1.00 0.00 4 LYS A CA 7
ATOM 8174 C C . LYS A 1 4 ? 79.840 69.260 36.360 1.00 0.00 4 LYS A C 7
ATOM 8175 O O . LYS A 1 4 ? 80.100 70.310 35.730 1.00 0.00 4 LYS A O 7
ATOM 8194 N N . LEU A 1 5 ? 78.680 68.570 36.280 1.00 0.00 5 LEU A N 7
ATOM 8195 C CA . LEU A 1 5 ? 77.570 69.020 35.440 1.00 0.00 5 LEU A CA 7
ATOM 8196 C C . LEU A 1 5 ? 76.450 69.340 36.360 1.00 0.00 5 LEU A C 7
ATOM 8197 O O . LEU A 1 5 ? 76.300 68.630 37.340 1.00 0.00 5 LEU A O 7
ATOM 8213 N N . VAL A 1 6 ? 75.720 70.360 35.940 1.00 0.00 6 VAL A N 7
ATOM 8214 C CA . VAL A 1 6 ? 74.450 70.770 36.510 1.00 0.00 6 VAL A CA 7
ATOM 8215 C C . VAL A 1 6 ? 73.290 70.830 35.560 1.00 0.00 6 VAL A C 7
ATOM 8216 O O . VAL A 1 6 ? 73.310 71.570 34.610 1.00 0.00 6 VAL A O 7
ATOM 8229 N N . LEU A 1 7 ? 72.220 70.100 35.800 1.00 0.00 7 LEU A N 7
ATOM 8230 C CA . LEU A 1 7 ? 71.140 69.840 34.850 1.00 0.00 7 LEU A CA 7
ATOM 8231 C C . LEU A 1 7 ? 69.930 70.730 35.150 1.00 0.00 7 LEU A C 7
ATOM 8232 O O . LEU A 1 7 ? 69.510 70.970 36.230 1.00 0.00 7 LEU A O 7
ATOM 8248 N N . ALA A 1 8 ? 69.230 71.120 34.110 1.00 0.00 8 ALA A N 7
ATOM 8249 C CA . ALA A 1 8 ? 67.870 71.680 34.080 1.00 0.00 8 ALA A CA 7
ATOM 8250 C C . ALA A 1 8 ? 66.770 70.810 34.670 1.00 0.00 8 ALA A C 7
ATOM 8251 O O . ALA A 1 8 ? 66.710 69.610 34.330 1.00 0.00 8 ALA A O 7
ATOM 8258 N N . LYS A 1 9 ? 65.870 71.420 35.480 1.00 0.00 9 LYS A N 7
ATOM 8259 C CA . LYS A 1 9 ? 64.630 70.750 35.760 1.00 0.00 9 LYS A CA 7
ATOM 8260 C C . LYS A 1 9 ? 63.800 70.570 34.530 1.00 0.00 9 LYS A C 7
ATOM 8261 O O . LYS A 1 9 ? 63.230 69.500 34.400 1.00 0.00 9 LYS A O 7
ATOM 8280 N N . ASN A 1 10 ? 63.720 71.590 33.670 1.00 0.00 10 ASN A N 7
ATOM 8281 C CA . ASN A 1 10 ? 62.560 71.800 32.820 1.00 0.00 10 ASN A CA 7
ATOM 8282 C C . ASN A 1 10 ? 62.330 70.690 31.840 1.00 0.00 10 ASN A C 7
ATOM 8283 O O . ASN A 1 10 ? 61.230 70.200 31.750 1.00 0.00 10 ASN A O 7
ATOM 8294 N N . THR A 1 11 ? 63.340 70.280 31.120 1.00 0.00 11 THR A N 7
ATOM 8295 C CA . THR A 1 11 ? 63.370 69.090 30.310 1.00 0.00 11 THR A CA 7
ATOM 8296 C C . THR A 1 11 ? 63.390 67.750 31.010 1.00 0.00 11 THR A C 7
ATOM 8297 O O . THR A 1 11 ? 62.660 66.840 30.560 1.00 0.00 11 THR A O 7
ATOM 8308 N N . ARG A 1 12 ? 64.250 67.650 32.060 1.00 0.00 12 ARG A N 7
ATOM 8309 C CA . ARG A 1 12 ? 64.480 66.300 32.590 1.00 0.00 12 ARG A CA 7
ATOM 8310 C C . ARG A 1 12 ? 63.400 65.980 33.620 1.00 0.00 12 ARG A C 7
ATOM 8311 O O . ARG A 1 12 ? 62.900 64.850 33.660 1.00 0.00 12 ARG A O 7
ATOM 8332 N N . LYS A 1 13 ? 63.030 66.960 34.450 1.00 0.00 13 LYS A N 7
ATOM 8333 C CA . LYS A 1 13 ? 62.050 66.890 35.510 1.00 0.00 13 LYS A CA 7
ATOM 8334 C C . LYS A 1 13 ? 62.350 65.710 36.430 1.00 0.00 13 LYS A C 7
ATOM 8335 O O . LYS A 1 13 ? 61.410 64.990 36.770 1.00 0.00 13 LYS A O 7
ATOM 8354 N N . SER A 1 14 ? 63.590 65.510 36.870 1.00 0.00 14 SER A N 7
ATOM 8355 C CA . SER A 1 14 ? 63.690 64.850 38.130 1.00 0.00 14 SER A CA 7
ATOM 8356 C C . SER A 1 14 ? 63.660 65.710 39.380 1.00 0.00 14 SER A C 7
ATOM 8357 O O . SER A 1 14 ? 62.640 65.720 40.040 1.00 0.00 14 SER A O 7
ATOM 8365 N N . ASP A 1 15 ? 64.680 66.450 39.650 1.00 0.00 15 ASP A N 7
ATOM 8366 C CA . ASP A 1 15 ? 64.770 67.410 40.740 1.00 0.00 15 ASP A CA 7
ATOM 8367 C C . ASP A 1 15 ? 65.680 68.600 40.580 1.00 0.00 15 ASP A C 7
ATOM 8368 O O . ASP A 1 15 ? 65.810 69.390 41.480 1.00 0.00 15 ASP A O 7
ATOM 8377 N N . ALA A 1 16 ? 66.260 68.760 39.410 1.00 0.00 16 ALA A N 7
ATOM 8378 C CA . ALA A 1 16 ? 67.630 69.190 39.190 1.00 0.00 16 ALA A CA 7
ATOM 8379 C C . ALA A 1 16 ? 67.760 70.580 39.780 1.00 0.00 16 ALA A C 7
ATOM 8380 O O . ALA A 1 16 ? 68.800 70.900 40.380 1.00 0.00 16 ALA A O 7
ATOM 8387 N N . LYS A 1 17 ? 66.710 71.410 39.580 1.00 0.00 17 LYS A N 7
ATOM 8388 C CA . LYS A 1 17 ? 66.940 72.800 39.780 1.00 0.00 17 LYS A CA 7
ATOM 8389 C C . LYS A 1 17 ? 66.920 73.080 41.280 1.00 0.00 17 LYS A C 7
ATOM 8390 O O . LYS A 1 17 ? 66.070 73.780 41.710 1.00 0.00 17 LYS A O 7
ATOM 8409 N N . SER A 1 18 ? 67.820 72.570 42.070 1.00 0.00 18 SER A N 7
ATOM 8410 C CA . SER A 1 18 ? 68.550 73.190 43.230 1.00 0.00 18 SER A CA 7
ATOM 8411 C C . SER A 1 18 ? 70.080 73.210 43.250 1.00 0.00 18 SER A C 7
ATOM 8412 O O . SER A 1 18 ? 70.690 74.050 43.880 1.00 0.00 18 SER A O 7
ATOM 8420 N N . VAL A 1 19 ? 70.610 72.300 42.490 1.00 0.00 19 VAL A N 7
ATOM 8421 C CA . VAL A 1 19 ? 71.950 71.750 42.600 1.00 0.00 19 VAL A CA 7
ATOM 8422 C C . VAL A 1 19 ? 73.070 72.770 42.350 1.00 0.00 19 VAL A C 7
ATOM 8423 O O . VAL A 1 19 ? 74.080 72.720 43.020 1.00 0.00 19 VAL A O 7
ATOM 8436 N N . GLU A 1 20 ? 72.900 73.740 41.430 1.00 0.00 20 GLU A N 7
ATOM 8437 C CA . GLU A 1 20 ? 73.980 74.720 41.180 1.00 0.00 20 GLU A CA 7
ATOM 8438 C C . GLU A 1 20 ? 74.270 75.460 42.430 1.00 0.00 20 GLU A C 7
ATOM 8439 O O . GLU A 1 20 ? 75.410 75.660 42.760 1.00 0.00 20 GLU A O 7
ATOM 8451 N N . LEU A 1 21 ? 73.190 75.860 43.120 1.00 0.00 21 LEU A N 7
ATOM 8452 C CA . LEU A 1 21 ? 73.390 76.660 44.330 1.00 0.00 21 LEU A CA 7
ATOM 8453 C C . LEU A 1 21 ? 74.160 75.940 45.460 1.00 0.00 21 LEU A C 7
ATOM 8454 O O . LEU A 1 21 ? 75.060 76.490 46.080 1.00 0.00 21 LEU A O 7
ATOM 8470 N N . GLU A 1 22 ? 73.810 74.720 45.790 1.00 0.00 22 GLU A N 7
ATOM 8471 C CA . GLU A 1 22 ? 74.560 73.940 46.750 1.00 0.00 22 GLU A CA 7
ATOM 8472 C C . GLU A 1 22 ? 75.950 73.630 46.230 1.00 0.00 22 GLU A C 7
ATOM 8473 O O . GLU A 1 22 ? 76.880 73.680 47.050 1.00 0.00 22 GLU A O 7
ATOM 8485 N N . ASP A 1 23 ? 76.060 73.380 44.930 1.00 0.00 23 ASP A N 7
ATOM 8486 C CA . ASP A 1 23 ? 77.340 73.040 44.330 1.00 0.00 23 ASP A CA 7
ATOM 8487 C C . ASP A 1 23 ? 78.280 74.170 44.420 1.00 0.00 23 ASP A C 7
ATOM 8488 O O . ASP A 1 23 ? 79.430 73.950 44.740 1.00 0.00 23 ASP A O 7
ATOM 8497 N N . LEU A 1 24 ? 77.760 75.380 44.190 1.00 0.00 24 LEU A N 7
ATOM 8498 C CA . LEU A 1 24 ? 78.640 76.550 44.270 1.00 0.00 24 LEU A CA 7
ATOM 8499 C C . LEU A 1 24 ? 79.440 76.480 45.600 1.00 0.00 24 LEU A C 7
ATOM 8500 O O . LEU A 1 24 ? 80.670 76.440 45.660 1.00 0.00 24 LEU A O 7
ATOM 8516 N N . TYR A 1 25 ? 78.690 76.440 46.700 1.00 0.00 25 TYR A N 7
ATOM 8517 C CA . TYR A 1 25 ? 79.210 76.500 48.050 1.00 0.00 25 TYR A CA 7
ATOM 8518 C C . TYR A 1 25 ? 80.040 75.220 48.270 1.00 0.00 25 TYR A C 7
ATOM 8519 O O . TYR A 1 25 ? 81.190 75.310 48.730 1.00 0.00 25 TYR A O 7
ATOM 8537 N N . HIS A 1 26 ? 79.480 74.030 47.940 1.00 0.00 26 HIS A N 7
ATOM 8538 C CA . HIS A 1 26 ? 80.130 72.770 48.350 1.00 0.00 26 HIS A CA 7
ATOM 8539 C C . HIS A 1 26 ? 81.420 72.560 47.580 1.00 0.00 26 HIS A C 7
ATOM 8540 O O . HIS A 1 26 ? 82.440 72.190 48.180 1.00 0.00 26 HIS A O 7
ATOM 8554 N N . GLU A 1 27 ? 81.330 72.850 46.280 1.00 0.00 27 GLU A N 7
ATOM 8555 C CA . GLU A 1 27 ? 82.420 72.630 45.380 1.00 0.00 27 GLU A CA 7
ATOM 8556 C C . GLU A 1 27 ? 83.570 73.530 45.720 1.00 0.00 27 GLU A C 7
ATOM 8557 O O . GLU A 1 27 ? 84.670 73.050 45.730 1.00 0.00 27 GLU A O 7
ATOM 8569 N N . PHE A 1 28 ? 83.290 74.800 46.010 1.00 0.00 28 PHE A N 7
ATOM 8570 C CA . PHE A 1 28 ? 84.320 75.760 46.360 1.00 0.00 28 PHE A CA 7
ATOM 8571 C C . PHE A 1 28 ? 85.090 75.200 47.570 1.00 0.00 28 PHE A C 7
ATOM 8572 O O . PHE A 1 28 ? 86.340 75.160 47.560 1.00 0.00 28 PHE A O 7
ATOM 8589 N N . SER A 1 29 ? 84.300 74.840 48.610 1.00 0.00 29 SER A N 7
ATOM 8590 C CA . SER A 1 29 ? 84.850 74.480 49.890 1.00 0.00 29 SER A CA 7
ATOM 8591 C C . SER A 1 29 ? 85.730 73.280 49.810 1.00 0.00 29 SER A C 7
ATOM 8592 O O . SER A 1 29 ? 86.820 73.310 50.400 1.00 0.00 29 SER A O 7
ATOM 8600 N N . GLU A 1 30 ? 85.200 72.280 49.110 1.00 0.00 30 GLU A N 7
ATOM 8601 C CA . GLU A 1 30 ? 85.780 70.960 48.940 1.00 0.00 30 GLU A CA 7
ATOM 8602 C C . GLU A 1 30 ? 86.960 71.080 47.940 1.00 0.00 30 GLU A C 7
ATOM 8603 O O . GLU A 1 30 ? 88.060 70.550 48.180 1.00 0.00 30 GLU A O 7
ATOM 8615 N N . ASP A 1 31 ? 86.760 71.780 46.810 1.00 0.00 31 ASP A N 7
ATOM 8616 C CA . ASP A 1 31 ? 87.690 71.660 45.740 1.00 0.00 31 ASP A CA 7
ATOM 8617 C C . ASP A 1 31 ? 87.790 72.920 44.860 1.00 0.00 31 ASP A C 7
ATOM 8618 O O . ASP A 1 31 ? 86.870 73.720 44.860 1.00 0.00 31 ASP A O 7
ATOM 8627 N N . LYS A 1 32 ? 88.840 73.180 44.070 1.00 0.00 32 LYS A N 7
ATOM 8628 C CA . LYS A 1 32 ? 88.810 74.370 43.230 1.00 0.00 32 LYS A CA 7
ATOM 8629 C C . LYS A 1 32 ? 88.670 74.050 41.760 1.00 0.00 32 LYS A C 7
ATOM 8630 O O . LYS A 1 32 ? 89.600 73.470 41.180 1.00 0.00 32 LYS A O 7
ATOM 8649 N N . ARG A 1 33 ? 87.540 74.340 41.100 1.00 0.00 33 ARG A N 7
ATOM 8650 C CA . ARG A 1 33 ? 86.950 73.350 40.160 1.00 0.00 33 ARG A CA 7
ATOM 8651 C C . ARG A 1 33 ? 85.860 74.020 39.320 1.00 0.00 33 ARG A C 7
ATOM 8652 O O . ARG A 1 33 ? 85.390 75.070 39.740 1.00 0.00 33 ARG A O 7
ATOM 8673 N N . SER A 1 34 ? 85.520 73.430 38.160 1.00 0.00 34 SER A N 7
ATOM 8674 C CA . SER A 1 34 ? 84.770 74.160 37.120 1.00 0.00 34 SER A CA 7
ATOM 8675 C C . SER A 1 34 ? 83.630 73.220 36.740 1.00 0.00 34 SER A C 7
ATOM 8676 O O . SER A 1 34 ? 83.760 71.990 36.870 1.00 0.00 34 SER A O 7
ATOM 8684 N N . ILE A 1 35 ? 82.530 73.740 36.250 1.00 0.00 35 ILE A N 7
ATOM 8685 C CA . ILE A 1 35 ? 81.360 72.970 35.900 1.00 0.00 35 ILE A CA 7
ATOM 8686 C C . ILE A 1 35 ? 80.860 73.440 34.550 1.00 0.00 35 ILE A C 7
ATOM 8687 O O . ILE A 1 35 ? 81.220 74.510 34.070 1.00 0.00 35 ILE A O 7
ATOM 8703 N N . PHE A 1 36 ? 80.030 72.610 33.940 1.00 0.00 36 PHE A N 7
ATOM 8704 C CA . PHE A 1 36 ? 79.190 72.860 32.800 1.00 0.00 36 PHE A CA 7
ATOM 8705 C C . PHE A 1 36 ? 77.770 72.750 33.360 1.00 0.00 36 PHE A C 7
ATOM 8706 O O . PHE A 1 36 ? 77.390 71.830 34.020 1.00 0.00 36 PHE A O 7
ATOM 8723 N N . TYR A 1 37 ? 76.980 73.770 33.210 1.00 0.00 37 TYR A N 7
ATOM 8724 C CA . TYR A 1 37 ? 75.570 73.890 33.340 1.00 0.00 37 TYR A CA 7
ATOM 8725 C C . TYR A 1 37 ? 74.790 73.510 32.070 1.00 0.00 37 TYR A C 7
ATOM 8726 O O . TYR A 1 37 ? 74.800 74.140 31.050 1.00 0.00 37 TYR A O 7
ATOM 8744 N N . PHE A 1 38 ? 73.990 72.480 32.110 1.00 0.00 38 PHE A N 7
ATOM 8745 C CA . PHE A 1 38 ? 73.220 71.870 31.050 1.00 0.00 38 PHE A CA 7
ATOM 8746 C C . PHE A 1 38 ? 71.760 72.220 31.160 1.00 0.00 38 PHE A C 7
ATOM 8747 O O . PHE A 1 38 ? 71.010 71.620 31.940 1.00 0.00 38 PHE A O 7
ATOM 8764 N N . ALA A 1 39 ? 71.340 73.310 30.560 1.00 0.00 39 ALA A N 7
ATOM 8765 C CA . ALA A 1 39 ? 70.020 73.830 30.890 1.00 0.00 39 ALA A CA 7
ATOM 8766 C C . ALA A 1 39 ? 69.450 74.280 29.580 1.00 0.00 39 ALA A C 7
ATOM 8767 O O . ALA A 1 39 ? 70.240 74.660 28.720 1.00 0.00 39 ALA A O 7
ATOM 8774 N N . PRO A 1 40 ? 68.110 74.260 29.430 1.00 0.00 40 PRO A N 7
ATOM 8775 C CA . PRO A 1 40 ? 67.670 73.600 28.200 1.00 0.00 40 PRO A CA 7
ATOM 8776 C C . PRO A 1 40 ? 68.110 74.240 26.920 1.00 0.00 40 PRO A C 7
ATOM 8777 O O . PRO A 1 40 ? 68.170 75.470 26.870 1.00 0.00 40 PRO A O 7
ATOM 8788 N N . THR A 1 41 ? 68.280 73.400 25.900 1.00 0.00 41 THR A N 7
ATOM 8789 C CA . THR A 1 41 ? 68.140 73.950 24.570 1.00 0.00 41 THR A CA 7
ATOM 8790 C C . THR A 1 41 ? 66.760 74.480 24.210 1.00 0.00 41 THR A C 7
ATOM 8791 O O . THR A 1 41 ? 66.670 75.550 23.630 1.00 0.00 41 THR A O 7
ATOM 8802 N N . ASN A 1 42 ? 65.730 73.730 24.560 1.00 0.00 42 ASN A N 7
ATOM 8803 C CA . ASN A 1 42 ? 64.330 73.950 24.200 1.00 0.00 42 ASN A CA 7
ATOM 8804 C C . ASN A 1 42 ? 63.660 75.210 24.750 1.00 0.00 42 ASN A C 7
ATOM 8805 O O . ASN A 1 42 ? 63.120 75.990 23.990 1.00 0.00 42 ASN A O 7
ATOM 8816 N N . ALA A 1 43 ? 63.880 75.550 26.030 1.00 0.00 43 ALA A N 7
ATOM 8817 C CA . ALA A 1 43 ? 63.220 76.710 26.650 1.00 0.00 43 ALA A CA 7
ATOM 8818 C C . ALA A 1 43 ? 64.180 77.920 26.730 1.00 0.00 43 ALA A C 7
ATOM 8819 O O . ALA A 1 43 ? 63.780 79.050 26.510 1.00 0.00 43 ALA A O 7
ATOM 8826 N N . HIS A 1 44 ? 65.430 77.600 27.060 1.00 0.00 44 HIS A N 7
ATOM 8827 C CA . HIS A 1 44 ? 66.480 78.410 27.630 1.00 0.00 44 HIS A CA 7
ATOM 8828 C C . HIS A 1 44 ? 66.150 79.010 28.990 1.00 0.00 44 HIS A C 7
ATOM 8829 O O . HIS A 1 44 ? 66.710 80.040 29.380 1.00 0.00 44 HIS A O 7
ATOM 8843 N N . LYS A 1 45 ? 65.210 78.410 29.760 1.00 0.00 45 LYS A N 7
ATOM 8844 C CA . LYS A 1 45 ? 64.600 79.260 30.790 1.00 0.00 45 LYS A CA 7
ATOM 8845 C C . LYS A 1 45 ? 65.440 79.060 32.060 1.00 0.00 45 LYS A C 7
ATOM 8846 O O . LYS A 1 45 ? 65.800 80.030 32.740 1.00 0.00 45 LYS A O 7
ATOM 8865 N N . ASP A 1 46 ? 65.740 77.780 32.320 1.00 0.00 46 ASP A N 7
ATOM 8866 C CA . ASP A 1 46 ? 66.610 77.450 33.440 1.00 0.00 46 ASP A CA 7
ATOM 8867 C C . ASP A 1 46 ? 67.990 78.090 33.160 1.00 0.00 46 ASP A C 7
ATOM 8868 O O . ASP A 1 46 ? 68.620 78.670 34.050 1.00 0.00 46 ASP A O 7
ATOM 8877 N N . MET A 1 47 ? 68.460 78.020 31.900 1.00 0.00 47 MET A N 7
ATOM 8878 C CA . MET A 1 47 ? 69.750 78.670 31.600 1.00 0.00 47 MET A CA 7
ATOM 8879 C C . MET A 1 47 ? 69.850 80.220 31.820 1.00 0.00 47 MET A C 7
ATOM 8880 O O . MET A 1 47 ? 70.840 80.700 32.360 1.00 0.00 47 MET A O 7
ATOM 8894 N N . LEU A 1 48 ? 68.840 80.990 31.400 1.00 0.00 48 LEU A N 7
ATOM 8895 C CA . LEU A 1 48 ? 68.800 82.450 31.620 1.00 0.00 48 LEU A CA 7
ATOM 8896 C C . LEU A 1 48 ? 68.780 82.670 33.140 1.00 0.00 48 LEU A C 7
ATOM 8897 O O . LEU A 1 48 ? 69.390 83.570 33.690 1.00 0.00 48 LEU A O 7
ATOM 8913 N N . LYS A 1 49 ? 68.090 81.820 33.890 1.00 0.00 49 LYS A N 7
ATOM 8914 C CA . LYS A 1 49 ? 68.130 81.960 35.350 1.00 0.00 49 LYS A CA 7
ATOM 8915 C C . LYS A 1 49 ? 69.460 81.680 36.060 1.00 0.00 49 LYS A C 7
ATOM 8916 O O . LYS A 1 49 ? 69.780 82.300 37.070 1.00 0.00 49 LYS A O 7
ATOM 8935 N N . ALA A 1 50 ? 70.190 80.740 35.500 1.00 0.00 50 ALA A N 7
ATOM 8936 C CA . ALA A 1 50 ? 71.520 80.450 35.980 1.00 0.00 50 ALA A CA 7
ATOM 8937 C C . ALA A 1 50 ? 72.470 81.650 36.000 1.00 0.00 50 ALA A C 7
ATOM 8938 O O . ALA A 1 50 ? 73.240 81.880 36.930 1.00 0.00 50 ALA A O 7
ATOM 8945 N N . VAL A 1 51 ? 72.380 82.450 34.940 1.00 0.00 51 VAL A N 7
ATOM 8946 C CA . VAL A 1 51 ? 73.200 83.680 34.850 1.00 0.00 51 VAL A CA 7
ATOM 8947 C C . VAL A 1 51 ? 72.880 84.590 36.080 1.00 0.00 51 VAL A C 7
ATOM 8948 O O . VAL A 1 51 ? 73.750 85.140 36.760 1.00 0.00 51 VAL A O 7
ATOM 8961 N N . ASP A 1 52 ? 71.600 84.740 36.360 1.00 0.00 52 ASP A N 7
ATOM 8962 C CA . ASP A 1 52 ? 71.110 85.510 37.510 1.00 0.00 52 ASP A CA 7
ATOM 8963 C C . ASP A 1 52 ? 71.510 84.920 38.880 1.00 0.00 52 ASP A C 7
ATOM 8964 O O . ASP A 1 52 ? 71.900 85.630 39.810 1.00 0.00 52 ASP A O 7
ATOM 8973 N N . PHE A 1 53 ? 71.450 83.600 39.020 1.00 0.00 53 PHE A N 7
ATOM 8974 C CA . PHE A 1 53 ? 71.860 82.890 40.230 1.00 0.00 53 PHE A CA 7
ATOM 8975 C C . PHE A 1 53 ? 73.300 83.150 40.580 1.00 0.00 53 PHE A C 7
ATOM 8976 O O . PHE A 1 53 ? 73.650 83.400 41.730 1.00 0.00 53 PHE A O 7
ATOM 8993 N N . PHE A 1 54 ? 74.110 83.110 39.550 1.00 0.00 54 PHE A N 7
ATOM 8994 C CA . PHE A 1 54 ? 75.520 83.280 39.740 1.00 0.00 54 PHE A CA 7
ATOM 8995 C C . PHE A 1 54 ? 75.820 84.630 40.270 1.00 0.00 54 PHE A C 7
ATOM 8996 O O . PHE A 1 54 ? 76.550 84.680 41.150 1.00 0.00 54 PHE A O 7
ATOM 9013 N N . LYS A 1 55 ? 75.210 85.690 39.770 1.00 0.00 55 LYS A N 7
ATOM 9014 C CA . LYS A 1 55 ? 75.410 87.070 40.230 1.00 0.00 55 LYS A CA 7
ATOM 9015 C C . LYS A 1 55 ? 74.970 87.230 41.630 1.00 0.00 55 LYS A C 7
ATOM 9016 O O . LYS A 1 55 ? 75.630 87.930 42.390 1.00 0.00 55 LYS A O 7
ATOM 9035 N N . GLU A 1 56 ? 73.870 86.580 41.930 1.00 0.00 56 GLU A N 7
ATOM 9036 C CA . GLU A 1 56 ? 73.360 86.670 43.260 1.00 0.00 56 GLU A CA 7
ATOM 9037 C C . GLU A 1 56 ? 74.360 86.260 44.240 1.00 0.00 56 GLU A C 7
ATOM 9038 O O . GLU A 1 56 ? 74.430 87.020 45.240 1.00 0.00 56 GLU A O 7
ATOM 9050 N N . LYS A 1 57 ? 75.010 85.060 44.050 1.00 0.00 57 LYS A N 7
ATOM 9051 C CA . LYS A 1 57 ? 75.930 84.340 45.000 1.00 0.00 57 LYS A CA 7
ATOM 9052 C C . LYS A 1 57 ? 77.390 84.330 44.670 1.00 0.00 57 LYS A C 7
ATOM 9053 O O . LYS A 1 57 ? 77.690 83.900 43.610 1.00 0.00 57 LYS A O 7
ATOM 9072 N N . GLY A 1 58 ? 78.300 84.580 45.610 1.00 0.00 58 GLY A N 7
ATOM 9073 C CA . GLY A 1 58 ? 79.680 84.820 45.370 1.00 0.00 58 GLY A CA 7
ATOM 9074 C C . GLY A 1 58 ? 80.600 83.670 44.960 1.00 0.00 58 GLY A C 7
ATOM 9075 O O . GLY A 1 58 ? 81.590 84.010 44.370 1.00 0.00 58 GLY A O 7
ATOM 9079 N N . HIS A 1 59 ? 80.250 82.390 45.000 1.00 0.00 59 HIS A N 7
ATOM 9080 C CA . HIS A 1 59 ? 81.230 81.280 44.830 1.00 0.00 59 HIS A CA 7
ATOM 9081 C C . HIS A 1 59 ? 82.020 81.120 43.500 1.00 0.00 59 HIS A C 7
ATOM 9082 O O . HIS A 1 59 ? 83.210 80.810 43.480 1.00 0.00 59 HIS A O 7
ATOM 9096 N N . THR A 1 60 ? 81.400 81.270 42.350 1.00 0.00 60 THR A N 7
ATOM 9097 C CA . THR A 1 60 ? 82.120 81.180 41.100 1.00 0.00 60 THR A CA 7
ATOM 9098 C C . THR A 1 60 ? 83.050 82.360 41.010 1.00 0.00 60 THR A C 7
ATOM 9099 O O . THR A 1 60 ? 82.820 83.410 41.620 1.00 0.00 60 THR A O 7
ATOM 9110 N N . ALA A 1 61 ? 84.080 82.150 40.220 1.00 0.00 61 ALA A N 7
ATOM 9111 C CA . ALA A 1 61 ? 84.990 83.160 39.770 1.00 0.00 61 ALA A CA 7
ATOM 9112 C C . ALA A 1 61 ? 84.640 83.660 38.410 1.00 0.00 61 ALA A C 7
ATOM 9113 O O . ALA A 1 61 ? 84.790 84.860 38.160 1.00 0.00 61 ALA A O 7
ATOM 9120 N N . TYR A 1 62 ? 84.210 82.750 37.550 1.00 0.00 62 TYR A N 7
ATOM 9121 C CA . TYR A 1 62 ? 84.010 83.100 36.150 1.00 0.00 62 TYR A CA 7
ATOM 9122 C C . TYR A 1 62 ? 82.800 82.480 35.460 1.00 0.00 62 TYR A C 7
ATOM 9123 O O . TYR A 1 62 ? 82.550 81.300 35.630 1.00 0.00 62 TYR A O 7
ATOM 9141 N N . LEU A 1 63 ? 82.040 83.210 34.640 1.00 0.00 63 LEU A N 7
ATOM 9142 C CA . LEU A 1 63 ? 80.930 82.640 33.870 1.00 0.00 63 LEU A CA 7
ATOM 9143 C C . LEU A 1 63 ? 81.200 82.940 32.420 1.00 0.00 63 LEU A C 7
ATOM 9144 O O . LEU A 1 63 ? 81.450 84.090 32.110 1.00 0.00 63 LEU A O 7
ATOM 9160 N N . ASP A 1 64 ? 81.120 81.950 31.540 1.00 0.00 64 ASP A N 7
ATOM 9161 C CA . ASP A 1 64 ? 81.070 82.080 30.070 1.00 0.00 64 ASP A CA 7
ATOM 9162 C C . ASP A 1 64 ? 80.070 81.110 29.420 1.00 0.00 64 ASP A C 7
ATOM 9163 O O . ASP A 1 64 ? 79.660 80.180 30.030 1.00 0.00 64 ASP A O 7
ATOM 9172 N N . GLU A 1 65 ? 79.630 81.210 28.170 1.00 0.00 65 GLU A N 7
ATOM 9173 C CA . GLU A 1 65 ? 78.900 80.150 27.480 1.00 0.00 65 GLU A CA 7
ATOM 9174 C C . GLU A 1 65 ? 79.780 78.980 27.050 1.00 0.00 65 GLU A C 7
ATOM 9175 O O . GLU A 1 65 ? 81.000 79.070 27.140 1.00 0.00 65 GLU A O 7
ATOM 9187 N N . VAL A 1 66 ? 79.190 77.880 26.540 1.00 0.00 66 VAL A N 7
ATOM 9188 C CA . VAL A 1 66 ? 79.980 77.090 25.620 1.00 0.00 66 VAL A CA 7
ATOM 9189 C C . VAL A 1 66 ? 79.600 77.440 24.190 1.00 0.00 66 VAL A C 7
ATOM 9190 O O . VAL A 1 66 ? 78.440 77.350 23.840 1.00 0.00 66 VAL A O 7
ATOM 9203 N N . ARG A 1 67 ? 80.600 77.750 23.330 1.00 0.00 67 ARG A N 7
ATOM 9204 C CA . ARG A 1 67 ? 80.430 77.580 21.870 1.00 0.00 67 ARG A CA 7
ATOM 9205 C C . ARG A 1 67 ? 80.760 76.170 21.370 1.00 0.00 67 ARG A C 7
ATOM 9206 O O . ARG A 1 67 ? 81.680 76.070 20.770 1.00 0.00 67 ARG A O 7
ATOM 9227 N N . VAL A 1 68 ? 79.950 75.170 21.640 1.00 0.00 68 VAL A N 7
ATOM 9228 C CA . VAL A 1 68 ? 79.080 74.290 20.780 1.00 0.00 68 VAL A CA 7
ATOM 9229 C C . VAL A 1 68 ? 77.650 74.880 20.920 1.00 0.00 68 VAL A C 7
ATOM 9230 O O . VAL A 1 68 ? 76.640 74.200 20.730 1.00 0.00 68 VAL A O 7
ATOM 9243 N N . SER A 1 69 ? 77.560 76.170 21.270 1.00 0.00 69 SER A N 7
ATOM 9244 C CA . SER A 1 69 ? 76.310 76.920 21.320 1.00 0.00 69 SER A CA 7
ATOM 9245 C C . SER A 1 69 ? 75.720 77.000 19.950 1.00 0.00 69 SER A C 7
ATOM 9246 O O . SER A 1 69 ? 74.530 76.910 19.790 1.00 0.00 69 SER A O 7
ATOM 9254 N N . THR A 1 70 ? 76.520 77.150 18.900 1.00 0.00 70 THR A N 7
ATOM 9255 C CA . THR A 1 70 ? 75.880 77.090 17.630 1.00 0.00 70 THR A CA 7
ATOM 9256 C C . THR A 1 70 ? 75.180 75.740 17.360 1.00 0.00 70 THR A C 7
ATOM 9257 O O . THR A 1 70 ? 74.060 75.660 16.880 1.00 0.00 70 THR A O 7
ATOM 9268 N N . ASP A 1 71 ? 75.850 74.640 17.680 1.00 0.00 71 ASP A N 7
ATOM 9269 C CA . ASP A 1 71 ? 75.260 73.300 17.490 1.00 0.00 71 ASP A CA 7
ATOM 9270 C C . ASP A 1 71 ? 74.140 72.820 18.420 1.00 0.00 71 ASP A C 7
ATOM 9271 O O . ASP A 1 71 ? 73.110 72.310 17.960 1.00 0.00 71 ASP A O 7
ATOM 9280 N N . GLU A 1 72 ? 74.390 73.020 19.710 1.00 0.00 72 GLU A N 7
ATOM 9281 C CA . GLU A 1 72 ? 73.710 72.320 20.820 1.00 0.00 72 GLU A CA 7
ATOM 9282 C C . GLU A 1 72 ? 73.110 73.160 21.950 1.00 0.00 72 GLU A C 7
ATOM 9283 O O . GLU A 1 72 ? 72.090 72.820 22.510 1.00 0.00 72 GLU A O 7
ATOM 9295 N N . LYS A 1 73 ? 73.770 74.260 22.240 1.00 0.00 73 LYS A N 7
ATOM 9296 C CA . LYS A 1 73 ? 73.260 75.510 22.800 1.00 0.00 73 LYS A CA 7
ATOM 9297 C C . LYS A 1 73 ? 72.420 75.240 24.040 1.00 0.00 73 LYS A C 7
ATOM 9298 O O . LYS A 1 73 ? 71.310 75.670 24.200 1.00 0.00 73 LYS A O 7
ATOM 9317 N N . ASP A 1 74 ? 72.920 74.580 25.000 1.00 0.00 74 ASP A N 7
ATOM 9318 C CA . ASP A 1 74 ? 72.490 74.440 26.380 1.00 0.00 74 ASP A CA 7
ATOM 9319 C C . ASP A 1 74 ? 73.610 74.440 27.430 1.00 0.00 74 ASP A C 7
ATOM 9320 O O . ASP A 1 74 ? 73.250 74.350 28.620 1.00 0.00 74 ASP A O 7
ATOM 9329 N N . PHE A 1 75 ? 74.900 74.560 27.080 1.00 0.00 75 PHE A N 7
ATOM 9330 C CA . PHE A 1 75 ? 75.950 74.550 28.120 1.00 0.00 75 PHE A CA 7
ATOM 9331 C C . PHE A 1 75 ? 76.410 75.970 28.400 1.00 0.00 75 PHE A C 7
ATOM 9332 O O . PHE A 1 75 ? 76.790 76.710 27.500 1.00 0.00 75 PHE A O 7
ATOM 9349 N N . LEU A 1 76 ? 76.370 76.300 29.670 1.00 0.00 76 LEU A N 7
ATOM 9350 C CA . LEU A 1 76 ? 77.100 77.370 30.350 1.00 0.00 76 LEU A CA 7
ATOM 9351 C C . LEU A 1 76 ? 78.380 76.880 31.030 1.00 0.00 76 LEU A C 7
ATOM 9352 O O . LEU A 1 76 ? 78.360 75.910 31.750 1.00 0.00 76 LEU A O 7
ATOM 9368 N N . TYR A 1 77 ? 79.500 77.520 30.840 1.00 0.00 77 TYR A N 7
ATOM 9369 C CA . TYR A 1 77 ? 80.730 77.030 31.370 1.00 0.00 77 TYR A CA 7
ATOM 9370 C C . TYR A 1 77 ? 81.140 77.960 32.510 1.00 0.00 77 TYR A C 7
ATOM 9371 O O . TYR A 1 77 ? 81.490 79.130 32.330 1.00 0.00 77 TYR A O 7
ATOM 9389 N N . GLU A 1 78 ? 81.100 77.430 33.710 1.00 0.00 78 GLU A N 7
ATOM 9390 C CA . GLU A 1 78 ? 81.230 78.240 34.930 1.00 0.00 78 GLU A CA 7
ATOM 9391 C C . GLU A 1 78 ? 82.220 77.720 35.980 1.00 0.00 78 GLU A C 7
ATOM 9392 O O . GLU A 1 78 ? 82.160 76.550 36.370 1.00 0.00 78 GLU A O 7
ATOM 9404 N N . LEU A 1 79 ? 83.170 78.570 36.430 1.00 0.00 79 LEU A N 7
ATOM 9405 C CA . LEU A 1 79 ? 84.380 78.080 37.070 1.00 0.00 79 LEU A CA 7
ATOM 9406 C C . LEU A 1 79 ? 84.400 78.580 38.530 1.00 0.00 79 LEU A C 7
ATOM 9407 O O . LEU A 1 79 ? 84.270 79.800 38.740 1.00 0.00 79 LEU A O 7
ATOM 9423 N N . HIS A 1 80 ? 84.590 77.720 39.530 1.00 0.00 80 HIS A N 7
ATOM 9424 C CA . HIS A 1 80 ? 84.450 78.130 40.890 1.00 0.00 80 HIS A CA 7
ATOM 9425 C C . HIS A 1 80 ? 85.800 78.440 41.410 1.00 0.00 80 HIS A C 7
ATOM 9426 O O . HIS A 1 80 ? 86.680 77.590 41.220 1.00 0.00 80 HIS A O 7
ATOM 9440 N N . ILE A 1 81 ? 85.920 79.650 42.000 1.00 0.00 81 ILE A N 7
ATOM 9441 C CA . ILE A 1 81 ? 87.260 80.240 42.250 1.00 0.00 81 ILE A CA 7
ATOM 9442 C C . ILE A 1 81 ? 88.370 79.830 41.270 1.00 0.00 81 ILE A C 7
ATOM 9443 O O . ILE A 1 81 ? 89.300 79.140 41.680 1.00 0.00 81 ILE A O 7
ATOM 9459 N N . ILE A 1 82 ? 88.310 80.200 40.000 1.00 0.00 82 ILE A N 7
ATOM 9460 C CA . ILE A 1 82 ? 89.370 80.100 38.930 1.00 0.00 82 ILE A CA 7
ATOM 9461 C C . ILE A 1 82 ? 90.770 80.590 39.310 1.00 0.00 82 ILE A C 7
ATOM 9462 O O . ILE A 1 82 ? 91.680 80.490 38.470 1.00 0.00 82 ILE A O 7
ATOM 9479 N N . SER A 1 1 ? 82.370 59.190 35.440 1.00 0.00 1 SER A N 8
ATOM 9480 C CA . SER A 1 1 ? 83.210 60.190 34.800 1.00 0.00 1 SER A CA 8
ATOM 9481 C C . SER A 1 1 ? 83.020 61.540 35.410 1.00 0.00 1 SER A C 8
ATOM 9482 O O . SER A 1 1 ? 83.990 62.030 35.980 1.00 0.00 1 SER A O 8
ATOM 9492 N N . HIS A 1 2 ? 81.810 62.100 35.390 1.00 0.00 2 HIS A N 8
ATOM 9493 C CA . HIS A 1 2 ? 81.700 63.510 35.790 1.00 0.00 2 HIS A CA 8
ATOM 9494 C C . HIS A 1 2 ? 80.780 63.770 36.960 1.00 0.00 2 HIS A C 8
ATOM 9495 O O . HIS A 1 2 ? 79.700 63.190 36.940 1.00 0.00 2 HIS A O 8
ATOM 9509 N N . MET A 1 3 ? 81.250 64.640 37.870 1.00 0.00 3 MET A N 8
ATOM 9510 C CA . MET A 1 3 ? 80.580 65.420 38.970 1.00 0.00 3 MET A CA 8
ATOM 9511 C C . MET A 1 3 ? 80.680 66.970 38.910 1.00 0.00 3 MET A C 8
ATOM 9512 O O . MET A 1 3 ? 80.420 67.650 39.900 1.00 0.00 3 MET A O 8
ATOM 9526 N N . LYS A 1 4 ? 81.050 67.560 37.780 1.00 0.00 4 LYS A N 8
ATOM 9527 C CA . LYS A 1 4 ? 81.360 69.000 37.670 1.00 0.00 4 LYS A CA 8
ATOM 9528 C C . LYS A 1 4 ? 80.330 69.800 36.870 1.00 0.00 4 LYS A C 8
ATOM 9529 O O . LYS A 1 4 ? 80.700 70.720 36.150 1.00 0.00 4 LYS A O 8
ATOM 9548 N N . LEU A 1 5 ? 79.100 69.320 36.760 1.00 0.00 5 LEU A N 8
ATOM 9549 C CA . LEU A 1 5 ? 78.110 69.970 35.940 1.00 0.00 5 LEU A CA 8
ATOM 9550 C C . LEU A 1 5 ? 76.880 70.200 36.770 1.00 0.00 5 LEU A C 8
ATOM 9551 O O . LEU A 1 5 ? 76.600 69.360 37.590 1.00 0.00 5 LEU A O 8
ATOM 9567 N N . VAL A 1 6 ? 76.090 71.200 36.420 1.00 0.00 6 VAL A N 8
ATOM 9568 C CA . VAL A 1 6 ? 74.770 71.420 36.970 1.00 0.00 6 VAL A CA 8
ATOM 9569 C C . VAL A 1 6 ? 73.730 71.450 35.870 1.00 0.00 6 VAL A C 8
ATOM 9570 O O . VAL A 1 6 ? 73.820 72.210 34.920 1.00 0.00 6 VAL A O 8
ATOM 9583 N N . LEU A 1 7 ? 72.730 70.600 36.050 1.00 0.00 7 LEU A N 8
ATOM 9584 C CA . LEU A 1 7 ? 71.600 70.420 35.140 1.00 0.00 7 LEU A CA 8
ATOM 9585 C C . LEU A 1 7 ? 70.440 71.380 35.480 1.00 0.00 7 LEU A C 8
ATOM 9586 O O . LEU A 1 7 ? 70.060 71.600 36.630 1.00 0.00 7 LEU A O 8
ATOM 9602 N N . ALA A 1 8 ? 69.810 71.930 34.430 1.00 0.00 8 ALA A N 8
ATOM 9603 C CA . ALA A 1 8 ? 68.520 72.630 34.500 1.00 0.00 8 ALA A CA 8
ATOM 9604 C C . ALA A 1 8 ? 67.460 71.680 35.050 1.00 0.00 8 ALA A C 8
ATOM 9605 O O . ALA A 1 8 ? 67.430 70.500 34.670 1.00 0.00 8 ALA A O 8
ATOM 9612 N N . LYS A 1 9 ? 66.510 72.180 35.840 1.00 0.00 9 LYS A N 8
ATOM 9613 C CA . LYS A 1 9 ? 65.240 71.510 36.090 1.00 0.00 9 LYS A CA 8
ATOM 9614 C C . LYS A 1 9 ? 64.440 71.340 34.830 1.00 0.00 9 LYS A C 8
ATOM 9615 O O . LYS A 1 9 ? 63.960 70.260 34.630 1.00 0.00 9 LYS A O 8
ATOM 9634 N N . ASN A 1 10 ? 64.260 72.290 33.950 1.00 0.00 10 ASN A N 8
ATOM 9635 C CA . ASN A 1 10 ? 63.040 72.400 33.140 1.00 0.00 10 ASN A CA 8
ATOM 9636 C C . ASN A 1 10 ? 62.800 71.240 32.160 1.00 0.00 10 ASN A C 8
ATOM 9637 O O . ASN A 1 10 ? 61.680 70.750 32.070 1.00 0.00 10 ASN A O 8
ATOM 9648 N N . THR A 1 11 ? 63.840 70.870 31.420 1.00 0.00 11 THR A N 8
ATOM 9649 C CA . THR A 1 11 ? 63.930 69.730 30.490 1.00 0.00 11 THR A CA 8
ATOM 9650 C C . THR A 1 11 ? 64.000 68.340 31.140 1.00 0.00 11 THR A C 8
ATOM 9651 O O . THR A 1 11 ? 63.500 67.320 30.640 1.00 0.00 11 THR A O 8
ATOM 9662 N N . ARG A 1 12 ? 64.750 68.220 32.220 1.00 0.00 12 ARG A N 8
ATOM 9663 C CA . ARG A 1 12 ? 64.910 66.910 32.800 1.00 0.00 12 ARG A CA 8
ATOM 9664 C C . ARG A 1 12 ? 64.010 66.770 33.990 1.00 0.00 12 ARG A C 8
ATOM 9665 O O . ARG A 1 12 ? 63.320 65.790 34.120 1.00 0.00 12 ARG A O 8
ATOM 9686 N N . LYS A 1 13 ? 64.090 67.660 34.950 1.00 0.00 13 LYS A N 8
ATOM 9687 C CA . LYS A 1 13 ? 63.550 67.450 36.300 1.00 0.00 13 LYS A CA 8
ATOM 9688 C C . LYS A 1 13 ? 63.810 66.080 36.960 1.00 0.00 13 LYS A C 8
ATOM 9689 O O . LYS A 1 13 ? 62.860 65.480 37.470 1.00 0.00 13 LYS A O 8
ATOM 9708 N N . SER A 1 14 ? 65.020 65.520 37.000 1.00 0.00 14 SER A N 8
ATOM 9709 C CA . SER A 1 14 ? 65.210 64.330 37.860 1.00 0.00 14 SER A CA 8
ATOM 9710 C C . SER A 1 14 ? 65.370 64.640 39.350 1.00 0.00 14 SER A C 8
ATOM 9711 O O . SER A 1 14 ? 64.610 64.150 40.170 1.00 0.00 14 SER A O 8
ATOM 9719 N N . ASP A 1 15 ? 66.220 65.590 39.630 1.00 0.00 15 ASP A N 8
ATOM 9720 C CA . ASP A 1 15 ? 66.500 66.160 40.930 1.00 0.00 15 ASP A CA 8
ATOM 9721 C C . ASP A 1 15 ? 67.260 67.500 40.860 1.00 0.00 15 ASP A C 8
ATOM 9722 O O . ASP A 1 15 ? 67.610 68.090 41.870 1.00 0.00 15 ASP A O 8
ATOM 9731 N N . ALA A 1 16 ? 67.420 68.030 39.640 1.00 0.00 16 ALA A N 8
ATOM 9732 C CA . ALA A 1 16 ? 68.550 68.900 39.280 1.00 0.00 16 ALA A CA 8
ATOM 9733 C C . ALA A 1 16 ? 68.490 70.170 40.130 1.00 0.00 16 ALA A C 8
ATOM 9734 O O . ALA A 1 16 ? 69.490 70.740 40.510 1.00 0.00 16 ALA A O 8
ATOM 9741 N N . LYS A 1 17 ? 67.280 70.700 40.320 1.00 0.00 17 LYS A N 8
ATOM 9742 C CA . LYS A 1 17 ? 67.080 72.080 40.730 1.00 0.00 17 LYS A CA 8
ATOM 9743 C C . LYS A 1 17 ? 67.750 72.390 42.040 1.00 0.00 17 LYS A C 8
ATOM 9744 O O . LYS A 1 17 ? 67.680 71.550 42.900 1.00 0.00 17 LYS A O 8
ATOM 9763 N N . SER A 1 18 ? 68.220 73.640 42.160 1.00 0.00 18 SER A N 8
ATOM 9764 C CA . SER A 1 18 ? 68.840 74.370 43.300 1.00 0.00 18 SER A CA 8
ATOM 9765 C C . SER A 1 18 ? 70.160 73.760 43.760 1.00 0.00 18 SER A C 8
ATOM 9766 O O . SER A 1 18 ? 70.650 74.090 44.840 1.00 0.00 18 SER A O 8
ATOM 9774 N N . VAL A 1 19 ? 70.710 72.890 42.920 1.00 0.00 19 VAL A N 8
ATOM 9775 C CA . VAL A 1 19 ? 72.030 72.280 43.030 1.00 0.00 19 VAL A CA 8
ATOM 9776 C C . VAL A 1 19 ? 73.170 73.250 42.790 1.00 0.00 19 VAL A C 8
ATOM 9777 O O . VAL A 1 19 ? 74.160 73.150 43.490 1.00 0.00 19 VAL A O 8
ATOM 9790 N N . GLU A 1 20 ? 73.030 74.190 41.870 1.00 0.00 20 GLU A N 8
ATOM 9791 C CA . GLU A 1 20 ? 74.100 75.150 41.640 1.00 0.00 20 GLU A CA 8
ATOM 9792 C C . GLU A 1 20 ? 74.370 75.870 42.920 1.00 0.00 20 GLU A C 8
ATOM 9793 O O . GLU A 1 20 ? 75.500 75.790 43.320 1.00 0.00 20 GLU A O 8
ATOM 9805 N N . LEU A 1 21 ? 73.420 76.420 43.670 1.00 0.00 21 LEU A N 8
ATOM 9806 C CA . LEU A 1 21 ? 73.760 77.440 44.660 1.00 0.00 21 LEU A CA 8
ATOM 9807 C C . LEU A 1 21 ? 74.640 76.820 45.740 1.00 0.00 21 LEU A C 8
ATOM 9808 O O . LEU A 1 21 ? 75.590 77.450 46.200 1.00 0.00 21 LEU A O 8
ATOM 9824 N N . GLU A 1 22 ? 74.190 75.640 46.160 1.00 0.00 22 GLU A N 8
ATOM 9825 C CA . GLU A 1 22 ? 74.790 74.670 47.080 1.00 0.00 22 GLU A CA 8
ATOM 9826 C C . GLU A 1 22 ? 76.120 74.140 46.640 1.00 0.00 22 GLU A C 8
ATOM 9827 O O . GLU A 1 22 ? 77.010 74.120 47.490 1.00 0.00 22 GLU A O 8
ATOM 9839 N N . ASP A 1 23 ? 76.290 73.860 45.350 1.00 0.00 23 ASP A N 8
ATOM 9840 C CA . ASP A 1 23 ? 77.580 73.490 44.860 1.00 0.00 23 ASP A CA 8
ATOM 9841 C C . ASP A 1 23 ? 78.520 74.630 44.980 1.00 0.00 23 ASP A C 8
ATOM 9842 O O . ASP A 1 23 ? 79.640 74.440 45.440 1.00 0.00 23 ASP A O 8
ATOM 9851 N N . LEU A 1 24 ? 78.060 75.840 44.690 1.00 0.00 24 LEU A N 8
ATOM 9852 C CA . LEU A 1 24 ? 78.950 76.970 44.670 1.00 0.00 24 LEU A CA 8
ATOM 9853 C C . LEU A 1 24 ? 79.590 77.110 46.050 1.00 0.00 24 LEU A C 8
ATOM 9854 O O . LEU A 1 24 ? 80.800 77.160 46.170 1.00 0.00 24 LEU A O 8
ATOM 9870 N N . TYR A 1 25 ? 78.780 77.110 47.120 1.00 0.00 25 TYR A N 8
ATOM 9871 C CA . TYR A 1 25 ? 79.320 77.200 48.470 1.00 0.00 25 TYR A CA 8
ATOM 9872 C C . TYR A 1 25 ? 80.180 76.000 48.870 1.00 0.00 25 TYR A C 8
ATOM 9873 O O . TYR A 1 25 ? 81.280 76.190 49.390 1.00 0.00 25 TYR A O 8
ATOM 9891 N N . HIS A 1 26 ? 79.630 74.800 48.680 1.00 0.00 26 HIS A N 8
ATOM 9892 C CA . HIS A 1 26 ? 80.260 73.580 49.170 1.00 0.00 26 HIS A CA 8
ATOM 9893 C C . HIS A 1 26 ? 81.540 73.270 48.400 1.00 0.00 26 HIS A C 8
ATOM 9894 O O . HIS A 1 26 ? 82.550 72.920 49.000 1.00 0.00 26 HIS A O 8
ATOM 9908 N N . GLU A 1 27 ? 81.510 73.430 47.080 1.00 0.00 27 GLU A N 8
ATOM 9909 C CA . GLU A 1 27 ? 82.660 73.170 46.220 1.00 0.00 27 GLU A CA 8
ATOM 9910 C C . GLU A 1 27 ? 83.730 74.150 46.510 1.00 0.00 27 GLU A C 8
ATOM 9911 O O . GLU A 1 27 ? 84.860 73.740 46.700 1.00 0.00 27 GLU A O 8
ATOM 9923 N N . PHE A 1 28 ? 83.360 75.420 46.650 1.00 0.00 28 PHE A N 8
ATOM 9924 C CA . PHE A 1 28 ? 84.310 76.460 46.890 1.00 0.00 28 PHE A CA 8
ATOM 9925 C C . PHE A 1 28 ? 85.070 76.120 48.160 1.00 0.00 28 PHE A C 8
ATOM 9926 O O . PHE A 1 28 ? 86.280 76.260 48.230 1.00 0.00 28 PHE A O 8
ATOM 9943 N N . SER A 1 29 ? 84.340 75.790 49.230 1.00 0.00 29 SER A N 8
ATOM 9944 C CA . SER A 1 29 ? 84.880 75.550 50.560 1.00 0.00 29 SER A CA 8
ATOM 9945 C C . SER A 1 29 ? 85.770 74.310 50.630 1.00 0.00 29 SER A C 8
ATOM 9946 O O . SER A 1 29 ? 86.770 74.320 51.370 1.00 0.00 29 SER A O 8
ATOM 9954 N N . GLU A 1 30 ? 85.360 73.250 49.950 1.00 0.00 30 GLU A N 8
ATOM 9955 C CA . GLU A 1 30 ? 86.020 71.950 49.950 1.00 0.00 30 GLU A CA 8
ATOM 9956 C C . GLU A 1 30 ? 87.250 71.950 49.040 1.00 0.00 30 GLU A C 8
ATOM 9957 O O . GLU A 1 30 ? 88.310 71.440 49.430 1.00 0.00 30 GLU A O 8
ATOM 9969 N N . ASP A 1 31 ? 87.120 72.520 47.840 1.00 0.00 31 ASP A N 8
ATOM 9970 C CA . ASP A 1 31 ? 88.070 72.430 46.720 1.00 0.00 31 ASP A CA 8
ATOM 9971 C C . ASP A 1 31 ? 88.050 73.660 45.790 1.00 0.00 31 ASP A C 8
ATOM 9972 O O . ASP A 1 31 ? 87.180 74.510 45.830 1.00 0.00 31 ASP A O 8
ATOM 9981 N N . LYS A 1 32 ? 89.030 73.810 44.900 1.00 0.00 32 LYS A N 8
ATOM 9982 C CA . LYS A 1 32 ? 89.030 74.880 43.880 1.00 0.00 32 LYS A CA 8
ATOM 9983 C C . LYS A 1 32 ? 89.120 74.380 42.450 1.00 0.00 32 LYS A C 8
ATOM 9984 O O . LYS A 1 32 ? 90.070 73.650 42.220 1.00 0.00 32 LYS A O 8
ATOM 10003 N N . ARG A 1 33 ? 88.210 74.770 41.550 1.00 0.00 33 ARG A N 8
ATOM 10004 C CA . ARG A 1 33 ? 87.430 73.930 40.580 1.00 0.00 33 ARG A CA 8
ATOM 10005 C C . ARG A 1 33 ? 86.610 74.780 39.570 1.00 0.00 33 ARG A C 8
ATOM 10006 O O . ARG A 1 33 ? 86.720 75.980 39.470 1.00 0.00 33 ARG A O 8
ATOM 10027 N N . SER A 1 34 ? 85.880 74.160 38.670 1.00 0.00 34 SER A N 8
ATOM 10028 C CA . SER A 1 34 ? 85.110 74.710 37.600 1.00 0.00 34 SER A CA 8
ATOM 10029 C C . SER A 1 34 ? 83.980 73.740 37.310 1.00 0.00 34 SER A C 8
ATOM 10030 O O . SER A 1 34 ? 84.000 72.580 37.750 1.00 0.00 34 SER A O 8
ATOM 10038 N N . ILE A 1 35 ? 83.010 74.230 36.570 1.00 0.00 35 ILE A N 8
ATOM 10039 C CA . ILE A 1 35 ? 81.790 73.530 36.240 1.00 0.00 35 ILE A CA 8
ATOM 10040 C C . ILE A 1 35 ? 81.320 73.960 34.870 1.00 0.00 35 ILE A C 8
ATOM 10041 O O . ILE A 1 35 ? 81.650 75.010 34.340 1.00 0.00 35 ILE A O 8
ATOM 10057 N N . PHE A 1 36 ? 80.520 73.080 34.310 1.00 0.00 36 PHE A N 8
ATOM 10058 C CA . PHE A 1 36 ? 79.580 73.380 33.250 1.00 0.00 36 PHE A CA 8
ATOM 10059 C C . PHE A 1 36 ? 78.160 73.510 33.810 1.00 0.00 36 PHE A C 8
ATOM 10060 O O . PHE A 1 36 ? 77.720 72.680 34.590 1.00 0.00 36 PHE A O 8
ATOM 10077 N N . TYR A 1 37 ? 77.400 74.480 33.330 1.00 0.00 37 TYR A N 8
ATOM 10078 C CA . TYR A 1 37 ? 75.950 74.620 33.550 1.00 0.00 37 TYR A CA 8
ATOM 10079 C C . TYR A 1 37 ? 75.040 74.310 32.330 1.00 0.00 37 TYR A C 8
ATOM 10080 O O . TYR A 1 37 ? 74.920 75.080 31.370 1.00 0.00 37 TYR A O 8
ATOM 10098 N N . PHE A 1 38 ? 74.470 73.100 32.370 1.00 0.00 38 PHE A N 8
ATOM 10099 C CA . PHE A 1 38 ? 73.780 72.330 31.330 1.00 0.00 38 PHE A CA 8
ATOM 10100 C C . PHE A 1 38 ? 72.310 72.650 31.500 1.00 0.00 38 PHE A C 8
ATOM 10101 O O . PHE A 1 38 ? 71.540 71.960 32.190 1.00 0.00 38 PHE A O 8
ATOM 10118 N N . ALA A 1 39 ? 71.880 73.650 30.760 1.00 0.00 39 ALA A N 8
ATOM 10119 C CA . ALA A 1 39 ? 70.670 74.370 31.070 1.00 0.00 39 ALA A CA 8
ATOM 10120 C C . ALA A 1 39 ? 69.980 74.690 29.780 1.00 0.00 39 ALA A C 8
ATOM 10121 O O . ALA A 1 39 ? 70.620 74.770 28.780 1.00 0.00 39 ALA A O 8
ATOM 10128 N N . PRO A 1 40 ? 68.660 74.780 29.740 1.00 0.00 40 PRO A N 8
ATOM 10129 C CA . PRO A 1 40 ? 67.960 74.030 28.720 1.00 0.00 40 PRO A CA 8
ATOM 10130 C C . PRO A 1 40 ? 68.240 74.510 27.280 1.00 0.00 40 PRO A C 8
ATOM 10131 O O . PRO A 1 40 ? 68.200 75.710 27.050 1.00 0.00 40 PRO A O 8
ATOM 10142 N N . THR A 1 41 ? 68.210 73.590 26.290 1.00 0.00 41 THR A N 8
ATOM 10143 C CA . THR A 1 41 ? 68.060 73.980 24.870 1.00 0.00 41 THR A CA 8
ATOM 10144 C C . THR A 1 41 ? 66.640 74.510 24.630 1.00 0.00 41 THR A C 8
ATOM 10145 O O . THR A 1 41 ? 66.380 75.470 23.900 1.00 0.00 41 THR A O 8
ATOM 10156 N N . ASN A 1 42 ? 65.700 73.870 25.310 1.00 0.00 42 ASN A N 8
ATOM 10157 C CA . ASN A 1 42 ? 64.270 73.810 25.010 1.00 0.00 42 ASN A CA 8
ATOM 10158 C C . ASN A 1 42 ? 63.540 75.140 25.200 1.00 0.00 42 ASN A C 8
ATOM 10159 O O . ASN A 1 42 ? 62.630 75.470 24.460 1.00 0.00 42 ASN A O 8
ATOM 10170 N N . ALA A 1 43 ? 63.920 75.850 26.260 1.00 0.00 43 ALA A N 8
ATOM 10171 C CA . ALA A 1 43 ? 63.270 77.070 26.660 1.00 0.00 43 ALA A CA 8
ATOM 10172 C C . ALA A 1 43 ? 64.170 78.250 26.970 1.00 0.00 43 ALA A C 8
ATOM 10173 O O . ALA A 1 43 ? 63.760 79.370 27.020 1.00 0.00 43 ALA A O 8
ATOM 10180 N N . HIS A 1 44 ? 65.470 77.960 27.180 1.00 0.00 44 HIS A N 8
ATOM 10181 C CA . HIS A 1 44 ? 66.490 78.930 27.590 1.00 0.00 44 HIS A CA 8
ATOM 10182 C C . HIS A 1 44 ? 65.960 79.740 28.730 1.00 0.00 44 HIS A C 8
ATOM 10183 O O . HIS A 1 44 ? 66.150 80.950 28.780 1.00 0.00 44 HIS A O 8
ATOM 10197 N N . LYS A 1 45 ? 65.240 79.120 29.670 1.00 0.00 45 LYS A N 8
ATOM 10198 C CA . LYS A 1 45 ? 64.810 79.880 30.830 1.00 0.00 45 LYS A CA 8
ATOM 10199 C C . LYS A 1 45 ? 65.730 79.690 32.020 1.00 0.00 45 LYS A C 8
ATOM 10200 O O . LYS A 1 45 ? 66.100 80.680 32.650 1.00 0.00 45 LYS A O 8
ATOM 10219 N N . ASP A 1 46 ? 66.080 78.450 32.360 1.00 0.00 46 ASP A N 8
ATOM 10220 C CA . ASP A 1 46 ? 67.010 78.190 33.470 1.00 0.00 46 ASP A CA 8
ATOM 10221 C C . ASP A 1 46 ? 68.360 78.780 33.150 1.00 0.00 46 ASP A C 8
ATOM 10222 O O . ASP A 1 46 ? 68.950 79.350 34.050 1.00 0.00 46 ASP A O 8
ATOM 10231 N N . MET A 1 47 ? 68.810 78.740 31.890 1.00 0.00 47 MET A N 8
ATOM 10232 C CA . MET A 1 47 ? 70.100 79.320 31.560 1.00 0.00 47 MET A CA 8
ATOM 10233 C C . MET A 1 47 ? 70.140 80.830 31.770 1.00 0.00 47 MET A C 8
ATOM 10234 O O . MET A 1 47 ? 71.090 81.360 32.320 1.00 0.00 47 MET A O 8
ATOM 10248 N N . LEU A 1 48 ? 69.070 81.540 31.370 1.00 0.00 48 LEU A N 8
ATOM 10249 C CA . LEU A 1 48 ? 68.990 82.980 31.590 1.00 0.00 48 LEU A CA 8
ATOM 10250 C C . LEU A 1 48 ? 69.010 83.300 33.090 1.00 0.00 48 LEU A C 8
ATOM 10251 O O . LEU A 1 48 ? 69.700 84.220 33.510 1.00 0.00 48 LEU A O 8
ATOM 10267 N N . LYS A 1 49 ? 68.280 82.520 33.890 1.00 0.00 49 LYS A N 8
ATOM 10268 C CA . LYS A 1 49 ? 68.260 82.700 35.340 1.00 0.00 49 LYS A CA 8
ATOM 10269 C C . LYS A 1 49 ? 69.620 82.390 35.960 1.00 0.00 49 LYS A C 8
ATOM 10270 O O . LYS A 1 49 ? 69.960 83.060 36.920 1.00 0.00 49 LYS A O 8
ATOM 10289 N N . ALA A 1 50 ? 70.370 81.440 35.410 1.00 0.00 50 ALA A N 8
ATOM 10290 C CA . ALA A 1 50 ? 71.700 81.160 35.910 1.00 0.00 50 ALA A CA 8
ATOM 10291 C C . ALA A 1 50 ? 72.600 82.360 35.840 1.00 0.00 50 ALA A C 8
ATOM 10292 O O . ALA A 1 50 ? 73.310 82.640 36.790 1.00 0.00 50 ALA A O 8
ATOM 10299 N N . VAL A 1 51 ? 72.510 83.120 34.740 1.00 0.00 51 VAL A N 8
ATOM 10300 C CA . VAL A 1 51 ? 73.370 84.280 34.620 1.00 0.00 51 VAL A CA 8
ATOM 10301 C C . VAL A 1 51 ? 73.110 85.210 35.810 1.00 0.00 51 VAL A C 8
ATOM 10302 O O . VAL A 1 51 ? 74.050 85.710 36.440 1.00 0.00 51 VAL A O 8
ATOM 10315 N N . ASP A 1 52 ? 71.830 85.430 36.110 1.00 0.00 52 ASP A N 8
ATOM 10316 C CA . ASP A 1 52 ? 71.430 86.270 37.240 1.00 0.00 52 ASP A CA 8
ATOM 10317 C C . ASP A 1 52 ? 71.890 85.680 38.560 1.00 0.00 52 ASP A C 8
ATOM 10318 O O . ASP A 1 52 ? 72.470 86.400 39.360 1.00 0.00 52 ASP A O 8
ATOM 10327 N N . PHE A 1 53 ? 71.720 84.370 38.760 1.00 0.00 53 PHE A N 8
ATOM 10328 C CA . PHE A 1 53 ? 72.030 83.760 40.040 1.00 0.00 53 PHE A CA 8
ATOM 10329 C C . PHE A 1 53 ? 73.490 83.820 40.390 1.00 0.00 53 PHE A C 8
ATOM 10330 O O . PHE A 1 53 ? 73.880 84.060 41.540 1.00 0.00 53 PHE A O 8
ATOM 10347 N N . PHE A 1 54 ? 74.300 83.690 39.370 1.00 0.00 54 PHE A N 8
ATOM 10348 C CA . PHE A 1 54 ? 75.710 83.590 39.560 1.00 0.00 54 PHE A CA 8
ATOM 10349 C C . PHE A 1 54 ? 76.330 84.880 40.070 1.00 0.00 54 PHE A C 8
ATOM 10350 O O . PHE A 1 54 ? 77.250 84.870 40.860 1.00 0.00 54 PHE A O 8
ATOM 10367 N N . LYS A 1 55 ? 75.800 86.010 39.620 1.00 0.00 55 LYS A N 8
ATOM 10368 C CA . LYS A 1 55 ? 76.020 87.370 40.120 1.00 0.00 55 LYS A CA 8
ATOM 10369 C C . LYS A 1 55 ? 75.410 87.620 41.500 1.00 0.00 55 LYS A C 8
ATOM 10370 O O . LYS A 1 55 ? 76.000 88.360 42.280 1.00 0.00 55 LYS A O 8
ATOM 10389 N N . GLU A 1 56 ? 74.260 87.030 41.790 1.00 0.00 56 GLU A N 8
ATOM 10390 C CA . GLU A 1 56 ? 73.650 87.140 43.100 1.00 0.00 56 GLU A CA 8
ATOM 10391 C C . GLU A 1 56 ? 74.580 86.640 44.170 1.00 0.00 56 GLU A C 8
ATOM 10392 O O . GLU A 1 56 ? 74.640 87.300 45.190 1.00 0.00 56 GLU A O 8
ATOM 10404 N N . LYS A 1 57 ? 75.320 85.550 43.920 1.00 0.00 57 LYS A N 8
ATOM 10405 C CA . LYS A 1 57 ? 76.310 85.010 44.860 1.00 0.00 57 LYS A CA 8
ATOM 10406 C C . LYS A 1 57 ? 77.770 85.110 44.400 1.00 0.00 57 LYS A C 8
ATOM 10407 O O . LYS A 1 57 ? 78.130 84.750 43.300 1.00 0.00 57 LYS A O 8
ATOM 10426 N N . GLY A 1 58 ? 78.670 85.440 45.320 1.00 0.00 58 GLY A N 8
ATOM 10427 C CA . GLY A 1 58 ? 80.130 85.500 45.080 1.00 0.00 58 GLY A CA 8
ATOM 10428 C C . GLY A 1 58 ? 81.060 84.250 45.210 1.00 0.00 58 GLY A C 8
ATOM 10429 O O . GLY A 1 58 ? 82.170 84.390 45.710 1.00 0.00 58 GLY A O 8
ATOM 10433 N N . HIS A 1 59 ? 80.710 83.020 44.840 1.00 0.00 59 HIS A N 8
ATOM 10434 C CA . HIS A 1 59 ? 81.660 81.860 44.960 1.00 0.00 59 HIS A CA 8
ATOM 10435 C C . HIS A 1 59 ? 82.470 81.600 43.670 1.00 0.00 59 HIS A C 8
ATOM 10436 O O . HIS A 1 59 ? 83.640 81.200 43.670 1.00 0.00 59 HIS A O 8
ATOM 10450 N N . THR A 1 60 ? 81.820 81.830 42.530 1.00 0.00 60 THR A N 8
ATOM 10451 C CA . THR A 1 60 ? 82.460 81.710 41.230 1.00 0.00 60 THR A CA 8
ATOM 10452 C C . THR A 1 60 ? 83.520 82.800 41.140 1.00 0.00 60 THR A C 8
ATOM 10453 O O . THR A 1 60 ? 83.400 83.870 41.740 1.00 0.00 60 THR A O 8
ATOM 10464 N N . ALA A 1 61 ? 84.560 82.490 40.380 1.00 0.00 61 ALA A N 8
ATOM 10465 C CA . ALA A 1 61 ? 85.550 83.440 39.940 1.00 0.00 61 ALA A CA 8
ATOM 10466 C C . ALA A 1 61 ? 85.000 84.150 38.700 1.00 0.00 61 ALA A C 8
ATOM 10467 O O . ALA A 1 61 ? 85.070 85.380 38.620 1.00 0.00 61 ALA A O 8
ATOM 10474 N N . TYR A 1 62 ? 84.460 83.370 37.760 1.00 0.00 62 TYR A N 8
ATOM 10475 C CA . TYR A 1 62 ? 84.080 83.840 36.430 1.00 0.00 62 TYR A CA 8
ATOM 10476 C C . TYR A 1 62 ? 83.030 82.980 35.720 1.00 0.00 62 TYR A C 8
ATOM 10477 O O . TYR A 1 62 ? 82.960 81.770 35.910 1.00 0.00 62 TYR A O 8
ATOM 10495 N N . LEU A 1 63 ? 82.270 83.590 34.800 1.00 0.00 63 LEU A N 8
ATOM 10496 C CA . LEU A 1 63 ? 81.320 82.910 33.910 1.00 0.00 63 LEU A CA 8
ATOM 10497 C C . LEU A 1 63 ? 81.520 83.300 32.460 1.00 0.00 63 LEU A C 8
ATOM 10498 O O . LEU A 1 63 ? 81.610 84.480 32.160 1.00 0.00 63 LEU A O 8
ATOM 10514 N N . ASP A 1 64 ? 81.470 82.320 31.560 1.00 0.00 64 ASP A N 8
ATOM 10515 C CA . ASP A 1 64 ? 81.330 82.580 30.140 1.00 0.00 64 ASP A CA 8
ATOM 10516 C C . ASP A 1 64 ? 80.590 81.470 29.410 1.00 0.00 64 ASP A C 8
ATOM 10517 O O . ASP A 1 64 ? 80.170 80.500 30.040 1.00 0.00 64 ASP A O 8
ATOM 10526 N N . GLU A 1 65 ? 80.370 81.540 28.100 1.00 0.00 65 GLU A N 8
ATOM 10527 C CA . GLU A 1 65 ? 79.620 80.480 27.450 1.00 0.00 65 GLU A CA 8
ATOM 10528 C C . GLU A 1 65 ? 80.480 79.290 27.120 1.00 0.00 65 GLU A C 8
ATOM 10529 O O . GLU A 1 65 ? 81.690 79.460 27.160 1.00 0.00 65 GLU A O 8
ATOM 10541 N N . VAL A 1 66 ? 80.050 78.140 26.710 1.00 0.00 66 VAL A N 8
ATOM 10542 C CA . VAL A 1 66 ? 80.820 77.400 25.710 1.00 0.00 66 VAL A CA 8
ATOM 10543 C C . VAL A 1 66 ? 80.600 77.990 24.300 1.00 0.00 66 VAL A C 8
ATOM 10544 O O . VAL A 1 66 ? 79.680 78.700 23.980 1.00 0.00 66 VAL A O 8
ATOM 10557 N N . ARG A 1 67 ? 81.480 77.530 23.430 1.00 0.00 67 ARG A N 8
ATOM 10558 C CA . ARG A 1 67 ? 81.510 77.620 21.980 1.00 0.00 67 ARG A CA 8
ATOM 10559 C C . ARG A 1 67 ? 80.470 76.760 21.230 1.00 0.00 67 ARG A C 8
ATOM 10560 O O . ARG A 1 67 ? 80.000 77.080 20.140 1.00 0.00 67 ARG A O 8
ATOM 10581 N N . VAL A 1 68 ? 80.140 75.580 21.750 1.00 0.00 68 VAL A N 8
ATOM 10582 C CA . VAL A 1 68 ? 79.020 74.770 21.240 1.00 0.00 68 VAL A CA 8
ATOM 10583 C C . VAL A 1 68 ? 77.690 75.270 21.800 1.00 0.00 68 VAL A C 8
ATOM 10584 O O . VAL A 1 68 ? 76.650 74.820 21.360 1.00 0.00 68 VAL A O 8
ATOM 10597 N N . SER A 1 69 ? 77.670 76.270 22.680 1.00 0.00 69 SER A N 8
ATOM 10598 C CA . SER A 1 69 ? 76.640 77.290 22.590 1.00 0.00 69 SER A CA 8
ATOM 10599 C C . SER A 1 69 ? 76.880 78.300 21.470 1.00 0.00 69 SER A C 8
ATOM 10600 O O . SER A 1 69 ? 76.780 79.500 21.660 1.00 0.00 69 SER A O 8
ATOM 10608 N N . THR A 1 70 ? 77.190 77.830 20.260 1.00 0.00 70 THR A N 8
ATOM 10609 C CA . THR A 1 70 ? 76.540 78.290 19.020 1.00 0.00 70 THR A CA 8
ATOM 10610 C C . THR A 1 70 ? 75.490 77.230 18.700 1.00 0.00 70 THR A C 8
ATOM 10611 O O . THR A 1 70 ? 74.290 77.480 18.800 1.00 0.00 70 THR A O 8
ATOM 10622 N N . ASP A 1 71 ? 75.950 75.990 18.580 1.00 0.00 71 ASP A N 8
ATOM 10623 C CA . ASP A 1 71 ? 75.350 74.880 17.870 1.00 0.00 71 ASP A CA 8
ATOM 10624 C C . ASP A 1 71 ? 74.120 74.360 18.570 1.00 0.00 71 ASP A C 8
ATOM 10625 O O . ASP A 1 71 ? 73.130 74.040 17.910 1.00 0.00 71 ASP A O 8
ATOM 10634 N N . GLU A 1 72 ? 74.180 74.330 19.900 1.00 0.00 72 GLU A N 8
ATOM 10635 C CA . GLU A 1 72 ? 73.210 73.660 20.760 1.00 0.00 72 GLU A CA 8
ATOM 10636 C C . GLU A 1 72 ? 72.700 74.540 21.880 1.00 0.00 72 GLU A C 8
ATOM 10637 O O . GLU A 1 72 ? 71.600 74.350 22.380 1.00 0.00 72 GLU A O 8
ATOM 10649 N N . LYS A 1 73 ? 73.500 75.550 22.210 1.00 0.00 73 LYS A N 8
ATOM 10650 C CA . LYS A 1 73 ? 73.190 76.530 23.220 1.00 0.00 73 LYS A CA 8
ATOM 10651 C C . LYS A 1 73 ? 72.890 75.930 24.580 1.00 0.00 73 LYS A C 8
ATOM 10652 O O . LYS A 1 73 ? 71.890 76.380 25.110 1.00 0.00 73 LYS A O 8
ATOM 10671 N N . ASP A 1 74 ? 73.720 75.040 25.130 1.00 0.00 74 ASP A N 8
ATOM 10672 C CA . ASP A 1 74 ? 73.390 74.290 26.350 1.00 0.00 74 ASP A CA 8
ATOM 10673 C C . ASP A 1 74 ? 74.270 74.520 27.540 1.00 0.00 74 ASP A C 8
ATOM 10674 O O . ASP A 1 74 ? 73.780 74.530 28.670 1.00 0.00 74 ASP A O 8
ATOM 10683 N N . PHE A 1 75 ? 75.570 74.640 27.290 1.00 0.00 75 PHE A N 8
ATOM 10684 C CA . PHE A 1 75 ? 76.530 74.690 28.350 1.00 0.00 75 PHE A CA 8
ATOM 10685 C C . PHE A 1 75 ? 77.100 76.080 28.550 1.00 0.00 75 PHE A C 8
ATOM 10686 O O . PHE A 1 75 ? 77.680 76.660 27.640 1.00 0.00 75 PHE A O 8
ATOM 10703 N N . LEU A 1 76 ? 76.960 76.630 29.740 1.00 0.00 76 LEU A N 8
ATOM 10704 C CA . LEU A 1 76 ? 77.820 77.700 30.240 1.00 0.00 76 LEU A CA 8
ATOM 10705 C C . LEU A 1 76 ? 79.060 77.140 30.930 1.00 0.00 76 LEU A C 8
ATOM 10706 O O . LEU A 1 76 ? 78.970 76.090 31.570 1.00 0.00 76 LEU A O 8
ATOM 10722 N N . TYR A 1 77 ? 80.200 77.820 30.830 1.00 0.00 77 TYR A N 8
ATOM 10723 C CA . TYR A 1 77 ? 81.410 77.440 31.520 1.00 0.00 77 TYR A CA 8
ATOM 10724 C C . TYR A 1 77 ? 81.710 78.410 32.660 1.00 0.00 77 TYR A C 8
ATOM 10725 O O . TYR A 1 77 ? 82.040 79.570 32.440 1.00 0.00 77 TYR A O 8
ATOM 10743 N N . GLU A 1 78 ? 81.610 77.900 33.890 1.00 0.00 78 GLU A N 8
ATOM 10744 C CA . GLU A 1 78 ? 81.720 78.730 35.100 1.00 0.00 78 GLU A CA 8
ATOM 10745 C C . GLU A 1 78 ? 82.760 78.190 36.080 1.00 0.00 78 GLU A C 8
ATOM 10746 O O . GLU A 1 78 ? 82.740 77.020 36.430 1.00 0.00 78 GLU A O 8
ATOM 10758 N N . LEU A 1 79 ? 83.680 79.030 36.560 1.00 0.00 79 LEU A N 8
ATOM 10759 C CA . LEU A 1 79 ? 84.870 78.510 37.220 1.00 0.00 79 LEU A CA 8
ATOM 10760 C C . LEU A 1 79 ? 84.850 79.070 38.600 1.00 0.00 79 LEU A C 8
ATOM 10761 O O . LEU A 1 79 ? 84.540 80.240 38.780 1.00 0.00 79 LEU A O 8
ATOM 10777 N N . HIS A 1 80 ? 85.170 78.250 39.570 1.00 0.00 80 HIS A N 8
ATOM 10778 C CA . HIS A 1 80 ? 84.970 78.500 40.980 1.00 0.00 80 HIS A CA 8
ATOM 10779 C C . HIS A 1 80 ? 86.320 78.700 41.600 1.00 0.00 80 HIS A C 8
ATOM 10780 O O . HIS A 1 80 ? 87.150 77.800 41.420 1.00 0.00 80 HIS A O 8
ATOM 10794 N N . ILE A 1 81 ? 86.590 79.850 42.200 1.00 0.00 81 ILE A N 8
ATOM 10795 C CA . ILE A 1 81 ? 87.990 80.200 42.500 1.00 0.00 81 ILE A CA 8
ATOM 10796 C C . ILE A 1 81 ? 89.000 80.260 41.290 1.00 0.00 81 ILE A C 8
ATOM 10797 O O . ILE A 1 81 ? 89.850 81.150 41.320 1.00 0.00 81 ILE A O 8
ATOM 10813 N N . ILE A 1 82 ? 88.900 79.460 40.200 1.00 0.00 82 ILE A N 8
ATOM 10814 C CA . ILE A 1 82 ? 89.960 79.270 39.160 1.00 0.00 82 ILE A CA 8
ATOM 10815 C C . ILE A 1 82 ? 91.330 78.860 39.750 1.00 0.00 82 ILE A C 8
ATOM 10816 O O . ILE A 1 82 ? 92.250 78.670 38.960 1.00 0.00 82 ILE A O 8
ATOM 10833 N N . SER A 1 1 ? 77.140 59.570 38.930 1.00 0.00 1 SER A N 9
ATOM 10834 C CA . SER A 1 1 ? 76.200 60.630 38.590 1.00 0.00 1 SER A CA 9
ATOM 10835 C C . SER A 1 1 ? 76.970 61.930 38.340 1.00 0.00 1 SER A C 9
ATOM 10836 O O . SER A 1 1 ? 76.400 62.840 37.730 1.00 0.00 1 SER A O 9
ATOM 10846 N N . HIS A 1 2 ? 78.250 62.010 38.700 1.00 0.00 2 HIS A N 9
ATOM 10847 C CA . HIS A 1 2 ? 78.930 63.270 38.510 1.00 0.00 2 HIS A CA 9
ATOM 10848 C C . HIS A 1 2 ? 79.740 63.160 37.260 1.00 0.00 2 HIS A C 9
ATOM 10849 O O . HIS A 1 2 ? 80.640 62.330 37.140 1.00 0.00 2 HIS A O 9
ATOM 10863 N N . MET A 1 3 ? 79.350 64.000 36.340 1.00 0.00 3 MET A N 9
ATOM 10864 C CA . MET A 1 3 ? 80.100 64.430 35.180 1.00 0.00 3 MET A CA 9
ATOM 10865 C C . MET A 1 3 ? 80.410 65.930 35.180 1.00 0.00 3 MET A C 9
ATOM 10866 O O . MET A 1 3 ? 80.490 66.470 34.080 1.00 0.00 3 MET A O 9
ATOM 10880 N N . LYS A 1 4 ? 80.560 66.590 36.320 1.00 0.00 4 LYS A N 9
ATOM 10881 C CA . LYS A 1 4 ? 80.770 68.060 36.300 1.00 0.00 4 LYS A CA 9
ATOM 10882 C C . LYS A 1 4 ? 79.700 68.720 35.460 1.00 0.00 4 LYS A C 9
ATOM 10883 O O . LYS A 1 4 ? 80.000 69.530 34.580 1.00 0.00 4 LYS A O 9
ATOM 10902 N N . LEU A 1 5 ? 78.460 68.290 35.640 1.00 0.00 5 LEU A N 9
ATOM 10903 C CA . LEU A 1 5 ? 77.410 68.980 35.000 1.00 0.00 5 LEU A CA 9
ATOM 10904 C C . LEU A 1 5 ? 76.330 69.280 36.000 1.00 0.00 5 LEU A C 9
ATOM 10905 O O . LEU A 1 5 ? 76.220 68.620 37.030 1.00 0.00 5 LEU A O 9
ATOM 10921 N N . VAL A 1 6 ? 75.460 70.170 35.550 1.00 0.00 6 VAL A N 9
ATOM 10922 C CA . VAL A 1 6 ? 74.130 70.410 36.070 1.00 0.00 6 VAL A CA 9
ATOM 10923 C C . VAL A 1 6 ? 73.080 70.200 34.980 1.00 0.00 6 VAL A C 9
ATOM 10924 O O . VAL A 1 6 ? 73.340 70.540 33.830 1.00 0.00 6 VAL A O 9
ATOM 10937 N N . LEU A 1 7 ? 71.920 69.690 35.340 1.00 0.00 7 LEU A N 9
ATOM 10938 C CA . LEU A 1 7 ? 70.820 69.430 34.410 1.00 0.00 7 LEU A CA 9
ATOM 10939 C C . LEU A 1 7 ? 69.660 70.290 34.860 1.00 0.00 7 LEU A C 9
ATOM 10940 O O . LEU A 1 7 ? 69.390 70.420 36.060 1.00 0.00 7 LEU A O 9
ATOM 10956 N N . ALA A 1 8 ? 68.960 70.840 33.880 1.00 0.00 8 ALA A N 9
ATOM 10957 C CA . ALA A 1 8 ? 67.670 71.480 33.990 1.00 0.00 8 ALA A CA 9
ATOM 10958 C C . ALA A 1 8 ? 66.580 70.520 34.440 1.00 0.00 8 ALA A C 9
ATOM 10959 O O . ALA A 1 8 ? 66.660 69.290 34.320 1.00 0.00 8 ALA A O 9
ATOM 10966 N N . LYS A 1 9 ? 65.500 71.020 34.970 1.00 0.00 9 LYS A N 9
ATOM 10967 C CA . LYS A 1 9 ? 64.310 70.230 35.350 1.00 0.00 9 LYS A CA 9
ATOM 10968 C C . LYS A 1 9 ? 63.160 70.140 34.350 1.00 0.00 9 LYS A C 9
ATOM 10969 O O . LYS A 1 9 ? 62.210 69.410 34.560 1.00 0.00 9 LYS A O 9
ATOM 10988 N N . ASN A 1 10 ? 63.180 71.010 33.330 1.00 0.00 10 ASN A N 9
ATOM 10989 C CA . ASN A 1 10 ? 62.090 71.250 32.380 1.00 0.00 10 ASN A CA 9
ATOM 10990 C C . ASN A 1 10 ? 61.920 70.010 31.550 1.00 0.00 10 ASN A C 9
ATOM 10991 O O . ASN A 1 10 ? 60.790 69.620 31.280 1.00 0.00 10 ASN A O 9
ATOM 11002 N N . THR A 1 11 ? 63.040 69.400 31.200 1.00 0.00 11 THR A N 9
ATOM 11003 C CA . THR A 1 11 ? 63.020 68.430 30.120 1.00 0.00 11 THR A CA 9
ATOM 11004 C C . THR A 1 11 ? 63.020 66.990 30.580 1.00 0.00 11 THR A C 9
ATOM 11005 O O . THR A 1 11 ? 62.230 66.190 30.070 1.00 0.00 11 THR A O 9
ATOM 11016 N N . ARG A 1 12 ? 63.880 66.670 31.540 1.00 0.00 12 ARG A N 9
ATOM 11017 C CA . ARG A 1 12 ? 64.060 65.330 32.100 1.00 0.00 12 ARG A CA 9
ATOM 11018 C C . ARG A 1 12 ? 63.340 65.100 33.420 1.00 0.00 12 ARG A C 9
ATOM 11019 O O . ARG A 1 12 ? 62.600 64.130 33.580 1.00 0.00 12 ARG A O 9
ATOM 11040 N N . LYS A 1 13 ? 63.530 66.010 34.380 1.00 0.00 13 LYS A N 9
ATOM 11041 C CA . LYS A 1 13 ? 62.880 65.950 35.700 1.00 0.00 13 LYS A CA 9
ATOM 11042 C C . LYS A 1 13 ? 63.060 64.580 36.390 1.00 0.00 13 LYS A C 9
ATOM 11043 O O . LYS A 1 13 ? 62.090 63.930 36.780 1.00 0.00 13 LYS A O 9
ATOM 11062 N N . SER A 1 14 ? 64.270 64.080 36.510 1.00 0.00 14 SER A N 9
ATOM 11063 C CA . SER A 1 14 ? 64.470 62.880 37.310 1.00 0.00 14 SER A CA 9
ATOM 11064 C C . SER A 1 14 ? 64.820 63.140 38.780 1.00 0.00 14 SER A C 9
ATOM 11065 O O . SER A 1 14 ? 64.130 62.710 39.640 1.00 0.00 14 SER A O 9
ATOM 11073 N N . ASP A 1 15 ? 65.850 63.870 39.050 1.00 0.00 15 ASP A N 9
ATOM 11074 C CA . ASP A 1 15 ? 66.080 64.480 40.380 1.00 0.00 15 ASP A CA 9
ATOM 11075 C C . ASP A 1 15 ? 66.900 65.750 40.320 1.00 0.00 15 ASP A C 9
ATOM 11076 O O . ASP A 1 15 ? 67.330 66.260 41.300 1.00 0.00 15 ASP A O 9
ATOM 11085 N N . ALA A 1 16 ? 66.980 66.310 39.120 1.00 0.00 16 ALA A N 9
ATOM 11086 C CA . ALA A 1 16 ? 68.030 67.230 38.680 1.00 0.00 16 ALA A CA 9
ATOM 11087 C C . ALA A 1 16 ? 68.040 68.580 39.390 1.00 0.00 16 ALA A C 9
ATOM 11088 O O . ALA A 1 16 ? 69.050 69.210 39.560 1.00 0.00 16 ALA A O 9
ATOM 11095 N N . LYS A 1 17 ? 66.850 69.100 39.680 1.00 0.00 17 LYS A N 9
ATOM 11096 C CA . LYS A 1 17 ? 66.600 70.500 39.940 1.00 0.00 17 LYS A CA 9
ATOM 11097 C C . LYS A 1 17 ? 67.420 71.110 41.060 1.00 0.00 17 LYS A C 9
ATOM 11098 O O . LYS A 1 17 ? 67.550 70.470 42.100 1.00 0.00 17 LYS A O 9
ATOM 11117 N N . SER A 1 18 ? 67.780 72.390 40.900 1.00 0.00 18 SER A N 9
ATOM 11118 C CA . SER A 1 18 ? 68.320 73.190 42.000 1.00 0.00 18 SER A CA 9
ATOM 11119 C C . SER A 1 18 ? 69.520 72.450 42.570 1.00 0.00 18 SER A C 9
ATOM 11120 O O . SER A 1 18 ? 69.690 72.420 43.800 1.00 0.00 18 SER A O 9
ATOM 11128 N N . VAL A 1 19 ? 70.280 71.840 41.680 1.00 0.00 19 VAL A N 9
ATOM 11129 C CA . VAL A 1 19 ? 71.550 71.300 42.050 1.00 0.00 19 VAL A CA 9
ATOM 11130 C C . VAL A 1 19 ? 72.620 72.280 41.660 1.00 0.00 19 VAL A C 9
ATOM 11131 O O . VAL A 1 19 ? 73.620 72.250 42.320 1.00 0.00 19 VAL A O 9
ATOM 11144 N N . GLU A 1 20 ? 72.400 73.200 40.710 1.00 0.00 20 GLU A N 9
ATOM 11145 C CA . GLU A 1 20 ? 73.470 74.170 40.530 1.00 0.00 20 GLU A CA 9
ATOM 11146 C C . GLU A 1 20 ? 73.610 74.960 41.810 1.00 0.00 20 GLU A C 9
ATOM 11147 O O . GLU A 1 20 ? 74.690 75.180 42.320 1.00 0.00 20 GLU A O 9
ATOM 11159 N N . LEU A 1 21 ? 72.570 75.290 42.540 1.00 0.00 21 LEU A N 9
ATOM 11160 C CA . LEU A 1 21 ? 72.780 76.070 43.730 1.00 0.00 21 LEU A CA 9
ATOM 11161 C C . LEU A 1 21 ? 73.610 75.360 44.800 1.00 0.00 21 LEU A C 9
ATOM 11162 O O . LEU A 1 21 ? 74.510 75.960 45.370 1.00 0.00 21 LEU A O 9
ATOM 11178 N N . GLU A 1 22 ? 73.230 74.120 45.130 1.00 0.00 22 GLU A N 9
ATOM 11179 C CA . GLU A 1 22 ? 73.990 73.370 46.130 1.00 0.00 22 GLU A CA 9
ATOM 11180 C C . GLU A 1 22 ? 75.380 73.090 45.610 1.00 0.00 22 GLU A C 9
ATOM 11181 O O . GLU A 1 22 ? 76.330 73.260 46.360 1.00 0.00 22 GLU A O 9
ATOM 11193 N N . ASP A 1 23 ? 75.510 72.780 44.330 1.00 0.00 23 ASP A N 9
ATOM 11194 C CA . ASP A 1 23 ? 76.810 72.430 43.800 1.00 0.00 23 ASP A CA 9
ATOM 11195 C C . ASP A 1 23 ? 77.680 73.630 43.800 1.00 0.00 23 ASP A C 9
ATOM 11196 O O . ASP A 1 23 ? 78.820 73.540 44.190 1.00 0.00 23 ASP A O 9
ATOM 11205 N N . LEU A 1 24 ? 77.180 74.810 43.530 1.00 0.00 24 LEU A N 9
ATOM 11206 C CA . LEU A 1 24 ? 77.990 76.010 43.640 1.00 0.00 24 LEU A CA 9
ATOM 11207 C C . LEU A 1 24 ? 78.480 76.080 45.070 1.00 0.00 24 LEU A C 9
ATOM 11208 O O . LEU A 1 24 ? 79.700 76.110 45.220 1.00 0.00 24 LEU A O 9
ATOM 11224 N N . TYR A 1 25 ? 77.600 76.130 46.090 1.00 0.00 25 TYR A N 9
ATOM 11225 C CA . TYR A 1 25 ? 78.120 76.560 47.400 1.00 0.00 25 TYR A CA 9
ATOM 11226 C C . TYR A 1 25 ? 79.220 75.580 47.810 1.00 0.00 25 TYR A C 9
ATOM 11227 O O . TYR A 1 25 ? 80.300 75.950 48.290 1.00 0.00 25 TYR A O 9
ATOM 11245 N N . HIS A 1 26 ? 78.920 74.320 47.550 1.00 0.00 26 HIS A N 9
ATOM 11246 C CA . HIS A 1 26 ? 79.580 73.190 48.130 1.00 0.00 26 HIS A CA 9
ATOM 11247 C C . HIS A 1 26 ? 80.690 72.620 47.280 1.00 0.00 26 HIS A C 9
ATOM 11248 O O . HIS A 1 26 ? 81.690 72.210 47.880 1.00 0.00 26 HIS A O 9
ATOM 11262 N N . GLU A 1 27 ? 80.580 72.620 45.970 1.00 0.00 27 GLU A N 9
ATOM 11263 C CA . GLU A 1 27 ? 81.670 72.160 45.140 1.00 0.00 27 GLU A CA 9
ATOM 11264 C C . GLU A 1 27 ? 82.850 73.040 45.420 1.00 0.00 27 GLU A C 9
ATOM 11265 O O . GLU A 1 27 ? 83.930 72.530 45.610 1.00 0.00 27 GLU A O 9
ATOM 11277 N N . PHE A 1 28 ? 82.540 74.320 45.610 1.00 0.00 28 PHE A N 9
ATOM 11278 C CA . PHE A 1 28 ? 83.430 75.410 45.910 1.00 0.00 28 PHE A CA 9
ATOM 11279 C C . PHE A 1 28 ? 84.240 75.210 47.190 1.00 0.00 28 PHE A C 9
ATOM 11280 O O . PHE A 1 28 ? 85.450 75.460 47.180 1.00 0.00 28 PHE A O 9
ATOM 11297 N N . SER A 1 29 ? 83.570 74.860 48.270 1.00 0.00 29 SER A N 9
ATOM 11298 C CA . SER A 1 29 ? 84.160 74.560 49.560 1.00 0.00 29 SER A CA 9
ATOM 11299 C C . SER A 1 29 ? 84.870 73.260 49.660 1.00 0.00 29 SER A C 9
ATOM 11300 O O . SER A 1 29 ? 85.810 73.210 50.460 1.00 0.00 29 SER A O 9
ATOM 11308 N N . GLU A 1 30 ? 84.380 72.250 48.940 1.00 0.00 30 GLU A N 9
ATOM 11309 C CA . GLU A 1 30 ? 84.900 70.890 48.910 1.00 0.00 30 GLU A CA 9
ATOM 11310 C C . GLU A 1 30 ? 86.080 70.690 47.960 1.00 0.00 30 GLU A C 9
ATOM 11311 O O . GLU A 1 30 ? 87.070 70.080 48.380 1.00 0.00 30 GLU A O 9
ATOM 11323 N N . ASP A 1 31 ? 86.040 71.300 46.800 1.00 0.00 31 ASP A N 9
ATOM 11324 C CA . ASP A 1 31 ? 87.040 71.240 45.760 1.00 0.00 31 ASP A CA 9
ATOM 11325 C C . ASP A 1 31 ? 87.070 72.380 44.780 1.00 0.00 31 ASP A C 9
ATOM 11326 O O . ASP A 1 31 ? 86.180 73.210 44.740 1.00 0.00 31 ASP A O 9
ATOM 11335 N N . LYS A 1 32 ? 88.140 72.500 43.990 1.00 0.00 32 LYS A N 9
ATOM 11336 C CA . LYS A 1 32 ? 88.170 73.640 43.070 1.00 0.00 32 LYS A CA 9
ATOM 11337 C C . LYS A 1 32 ? 88.000 73.210 41.620 1.00 0.00 32 LYS A C 9
ATOM 11338 O O . LYS A 1 32 ? 88.800 72.380 41.170 1.00 0.00 32 LYS A O 9
ATOM 11357 N N . ARG A 1 33 ? 87.000 73.650 40.870 1.00 0.00 33 ARG A N 9
ATOM 11358 C CA . ARG A 1 33 ? 86.440 72.750 39.850 1.00 0.00 33 ARG A CA 9
ATOM 11359 C C . ARG A 1 33 ? 85.850 73.560 38.690 1.00 0.00 33 ARG A C 9
ATOM 11360 O O . ARG A 1 33 ? 85.840 74.770 38.750 1.00 0.00 33 ARG A O 9
ATOM 11381 N N . SER A 1 34 ? 85.410 72.950 37.590 1.00 0.00 34 SER A N 9
ATOM 11382 C CA . SER A 1 34 ? 84.450 73.620 36.750 1.00 0.00 34 SER A CA 9
ATOM 11383 C C . SER A 1 34 ? 83.230 72.730 36.550 1.00 0.00 34 SER A C 9
ATOM 11384 O O . SER A 1 34 ? 83.290 71.510 36.780 1.00 0.00 34 SER A O 9
ATOM 11392 N N . ILE A 1 35 ? 82.200 73.350 36.020 1.00 0.00 35 ILE A N 9
ATOM 11393 C CA . ILE A 1 35 ? 80.960 72.730 35.600 1.00 0.00 35 ILE A CA 9
ATOM 11394 C C . ILE A 1 35 ? 80.560 73.170 34.200 1.00 0.00 35 ILE A C 9
ATOM 11395 O O . ILE A 1 35 ? 80.830 74.270 33.740 1.00 0.00 35 ILE A O 9
ATOM 11411 N N . PHE A 1 36 ? 79.800 72.320 33.490 1.00 0.00 36 PHE A N 9
ATOM 11412 C CA . PHE A 1 36 ? 78.850 72.860 32.530 1.00 0.00 36 PHE A CA 9
ATOM 11413 C C . PHE A 1 36 ? 77.390 72.590 32.890 1.00 0.00 36 PHE A C 9
ATOM 11414 O O . PHE A 1 36 ? 77.000 71.590 33.480 1.00 0.00 36 PHE A O 9
ATOM 11431 N N . TYR A 1 37 ? 76.530 73.490 32.440 1.00 0.00 37 TYR A N 9
ATOM 11432 C CA . TYR A 1 37 ? 75.140 73.500 32.820 1.00 0.00 37 TYR A CA 9
ATOM 11433 C C . TYR A 1 37 ? 74.310 73.260 31.590 1.00 0.00 37 TYR A C 9
ATOM 11434 O O . TYR A 1 37 ? 74.490 73.920 30.600 1.00 0.00 37 TYR A O 9
ATOM 11452 N N . PHE A 1 38 ? 73.470 72.260 31.640 1.00 0.00 38 PHE A N 9
ATOM 11453 C CA . PHE A 1 38 ? 72.600 71.810 30.570 1.00 0.00 38 PHE A CA 9
ATOM 11454 C C . PHE A 1 38 ? 71.150 72.170 30.780 1.00 0.00 38 PHE A C 9
ATOM 11455 O O . PHE A 1 38 ? 70.410 71.490 31.490 1.00 0.00 38 PHE A O 9
ATOM 11472 N N . ALA A 1 39 ? 70.740 73.280 30.210 1.00 0.00 39 ALA A N 9
ATOM 11473 C CA . ALA A 1 39 ? 69.410 73.820 30.380 1.00 0.00 39 ALA A CA 9
ATOM 11474 C C . ALA A 1 39 ? 68.810 74.370 29.110 1.00 0.00 39 ALA A C 9
ATOM 11475 O O . ALA A 1 39 ? 69.520 74.910 28.270 1.00 0.00 39 ALA A O 9
ATOM 11482 N N . PRO A 1 40 ? 67.470 74.220 28.930 1.00 0.00 40 PRO A N 9
ATOM 11483 C CA . PRO A 1 40 ? 67.030 73.340 27.820 1.00 0.00 40 PRO A CA 9
ATOM 11484 C C . PRO A 1 40 ? 67.270 73.860 26.380 1.00 0.00 40 PRO A C 9
ATOM 11485 O O . PRO A 1 40 ? 67.080 75.060 26.160 1.00 0.00 40 PRO A O 9
ATOM 11496 N N . THR A 1 41 ? 67.410 72.960 25.390 1.00 0.00 41 THR A N 9
ATOM 11497 C CA . THR A 1 41 ? 67.440 73.390 23.960 1.00 0.00 41 THR A CA 9
ATOM 11498 C C . THR A 1 41 ? 66.020 73.810 23.720 1.00 0.00 41 THR A C 9
ATOM 11499 O O . THR A 1 41 ? 65.760 74.850 23.160 1.00 0.00 41 THR A O 9
ATOM 11510 N N . ASN A 1 42 ? 65.090 73.040 24.280 1.00 0.00 42 ASN A N 9
ATOM 11511 C CA . ASN A 1 42 ? 63.670 73.190 24.070 1.00 0.00 42 ASN A CA 9
ATOM 11512 C C . ASN A 1 42 ? 63.040 74.460 24.590 1.00 0.00 42 ASN A C 9
ATOM 11513 O O . ASN A 1 42 ? 62.200 75.020 23.910 1.00 0.00 42 ASN A O 9
ATOM 11524 N N . ALA A 1 43 ? 63.350 74.910 25.820 1.00 0.00 43 ALA A N 9
ATOM 11525 C CA . ALA A 1 43 ? 62.760 76.150 26.270 1.00 0.00 43 ALA A CA 9
ATOM 11526 C C . ALA A 1 43 ? 63.710 77.310 26.500 1.00 0.00 43 ALA A C 9
ATOM 11527 O O . ALA A 1 43 ? 63.310 78.450 26.450 1.00 0.00 43 ALA A O 9
ATOM 11534 N N . HIS A 1 44 ? 64.970 77.060 26.780 1.00 0.00 44 HIS A N 9
ATOM 11535 C CA . HIS A 1 44 ? 65.940 78.080 27.140 1.00 0.00 44 HIS A CA 9
ATOM 11536 C C . HIS A 1 44 ? 65.440 78.890 28.310 1.00 0.00 44 HIS A C 9
ATOM 11537 O O . HIS A 1 44 ? 65.570 80.120 28.380 1.00 0.00 44 HIS A O 9
ATOM 11551 N N . LYS A 1 45 ? 64.830 78.180 29.280 1.00 0.00 45 LYS A N 9
ATOM 11552 C CA . LYS A 1 45 ? 64.360 78.760 30.520 1.00 0.00 45 LYS A CA 9
ATOM 11553 C C . LYS A 1 45 ? 65.220 78.590 31.720 1.00 0.00 45 LYS A C 9
ATOM 11554 O O . LYS A 1 45 ? 65.520 79.590 32.380 1.00 0.00 45 LYS A O 9
ATOM 11573 N N . ASP A 1 46 ? 65.520 77.340 32.040 1.00 0.00 46 ASP A N 9
ATOM 11574 C CA . ASP A 1 46 ? 66.360 77.030 33.180 1.00 0.00 46 ASP A CA 9
ATOM 11575 C C . ASP A 1 46 ? 67.720 77.680 32.950 1.00 0.00 46 ASP A C 9
ATOM 11576 O O . ASP A 1 46 ? 68.290 78.260 33.840 1.00 0.00 46 ASP A O 9
ATOM 11585 N N . MET A 1 47 ? 68.120 77.710 31.680 1.00 0.00 47 MET A N 9
ATOM 11586 C CA . MET A 1 47 ? 69.340 78.360 31.230 1.00 0.00 47 MET A CA 9
ATOM 11587 C C . MET A 1 47 ? 69.380 79.870 31.340 1.00 0.00 47 MET A C 9
ATOM 11588 O O . MET A 1 47 ? 70.360 80.450 31.780 1.00 0.00 47 MET A O 9
ATOM 11602 N N . LEU A 1 48 ? 68.280 80.530 30.920 1.00 0.00 48 LEU A N 9
ATOM 11603 C CA . LEU A 1 48 ? 68.200 81.960 31.110 1.00 0.00 48 LEU A CA 9
ATOM 11604 C C . LEU A 1 48 ? 68.360 82.310 32.600 1.00 0.00 48 LEU A C 9
ATOM 11605 O O . LEU A 1 48 ? 69.110 83.200 32.960 1.00 0.00 48 LEU A O 9
ATOM 11621 N N . LYS A 1 49 ? 67.680 81.550 33.460 1.00 0.00 49 LYS A N 9
ATOM 11622 C CA . LYS A 1 49 ? 67.680 81.750 34.910 1.00 0.00 49 LYS A CA 9
ATOM 11623 C C . LYS A 1 49 ? 69.020 81.400 35.550 1.00 0.00 49 LYS A C 9
ATOM 11624 O O . LYS A 1 49 ? 69.400 82.040 36.530 1.00 0.00 49 LYS A O 9
ATOM 11643 N N . ALA A 1 50 ? 69.720 80.420 35.010 1.00 0.00 50 ALA A N 9
ATOM 11644 C CA . ALA A 1 50 ? 71.030 80.030 35.500 1.00 0.00 50 ALA A CA 9
ATOM 11645 C C . ALA A 1 50 ? 72.030 81.160 35.480 1.00 0.00 50 ALA A C 9
ATOM 11646 O O . ALA A 1 50 ? 72.760 81.400 36.430 1.00 0.00 50 ALA A O 9
ATOM 11653 N N . VAL A 1 51 ? 72.000 81.910 34.360 1.00 0.00 51 VAL A N 9
ATOM 11654 C CA . VAL A 1 51 ? 72.850 83.080 34.190 1.00 0.00 51 VAL A CA 9
ATOM 11655 C C . VAL A 1 51 ? 72.610 84.050 35.350 1.00 0.00 51 VAL A C 9
ATOM 11656 O O . VAL A 1 51 ? 73.530 84.590 35.970 1.00 0.00 51 VAL A O 9
ATOM 11669 N N . ASP A 1 52 ? 71.330 84.260 35.690 1.00 0.00 52 ASP A N 9
ATOM 11670 C CA . ASP A 1 52 ? 70.960 85.090 36.820 1.00 0.00 52 ASP A CA 9
ATOM 11671 C C . ASP A 1 52 ? 71.390 84.550 38.150 1.00 0.00 52 ASP A C 9
ATOM 11672 O O . ASP A 1 52 ? 71.900 85.330 38.950 1.00 0.00 52 ASP A O 9
ATOM 11681 N N . PHE A 1 53 ? 71.250 83.270 38.360 1.00 0.00 53 PHE A N 9
ATOM 11682 C CA . PHE A 1 53 ? 71.570 82.710 39.660 1.00 0.00 53 PHE A CA 9
ATOM 11683 C C . PHE A 1 53 ? 73.020 82.980 40.060 1.00 0.00 53 PHE A C 9
ATOM 11684 O O . PHE A 1 53 ? 73.330 83.300 41.210 1.00 0.00 53 PHE A O 9
ATOM 11701 N N . PHE A 1 54 ? 73.910 82.870 39.070 1.00 0.00 54 PHE A N 9
ATOM 11702 C CA . PHE A 1 54 ? 75.330 82.610 39.280 1.00 0.00 54 PHE A CA 9
ATOM 11703 C C . PHE A 1 54 ? 75.900 83.900 39.810 1.00 0.00 54 PHE A C 9
ATOM 11704 O O . PHE A 1 54 ? 76.690 83.930 40.760 1.00 0.00 54 PHE A O 9
ATOM 11721 N N . LYS A 1 55 ? 75.340 84.960 39.230 1.00 0.00 55 LYS A N 9
ATOM 11722 C CA . LYS A 1 55 ? 75.520 86.320 39.590 1.00 0.00 55 LYS A CA 9
ATOM 11723 C C . LYS A 1 55 ? 74.830 86.620 40.890 1.00 0.00 55 LYS A C 9
ATOM 11724 O O . LYS A 1 55 ? 75.450 87.350 41.730 1.00 0.00 55 LYS A O 9
ATOM 11743 N N . GLU A 1 56 ? 73.710 86.230 41.220 1.00 0.00 56 GLU A N 9
ATOM 11744 C CA . GLU A 1 56 ? 73.120 86.490 42.540 1.00 0.00 56 GLU A CA 9
ATOM 11745 C C . GLU A 1 56 ? 73.990 85.890 43.650 1.00 0.00 56 GLU A C 9
ATOM 11746 O O . GLU A 1 56 ? 74.200 86.520 44.700 1.00 0.00 56 GLU A O 9
ATOM 11758 N N . LYS A 1 57 ? 74.530 84.680 43.470 1.00 0.00 57 LYS A N 9
ATOM 11759 C CA . LYS A 1 57 ? 75.110 83.880 44.550 1.00 0.00 57 LYS A CA 9
ATOM 11760 C C . LYS A 1 57 ? 76.400 84.370 45.250 1.00 0.00 57 LYS A C 9
ATOM 11761 O O . LYS A 1 57 ? 76.430 84.520 46.460 1.00 0.00 57 LYS A O 9
ATOM 11780 N N . GLY A 1 58 ? 77.500 84.510 44.540 1.00 0.00 58 GLY A N 9
ATOM 11781 C CA . GLY A 1 58 ? 78.910 84.570 45.010 1.00 0.00 58 GLY A CA 9
ATOM 11782 C C . GLY A 1 58 ? 79.630 83.240 45.350 1.00 0.00 58 GLY A C 9
ATOM 11783 O O . GLY A 1 58 ? 80.400 83.190 46.320 1.00 0.00 58 GLY A O 9
ATOM 11787 N N . HIS A 1 59 ? 79.430 82.210 44.540 1.00 0.00 59 HIS A N 9
ATOM 11788 C CA . HIS A 1 59 ? 80.000 80.860 44.750 1.00 0.00 59 HIS A CA 9
ATOM 11789 C C . HIS A 1 59 ? 80.910 80.300 43.630 1.00 0.00 59 HIS A C 9
ATOM 11790 O O . HIS A 1 59 ? 81.270 79.120 43.660 1.00 0.00 59 HIS A O 9
ATOM 11804 N N . THR A 1 60 ? 81.250 81.100 42.620 1.00 0.00 60 THR A N 9
ATOM 11805 C CA . THR A 1 60 ? 81.470 80.670 41.230 1.00 0.00 60 THR A CA 9
ATOM 11806 C C . THR A 1 60 ? 82.990 80.820 40.980 1.00 0.00 60 THR A C 9
ATOM 11807 O O . THR A 1 60 ? 83.800 80.550 41.870 1.00 0.00 60 THR A O 9
ATOM 11818 N N . ALA A 1 61 ? 83.490 81.260 39.850 1.00 0.00 61 ALA A N 9
ATOM 11819 C CA . ALA A 1 61 ? 84.410 82.340 39.650 1.00 0.00 61 ALA A CA 9
ATOM 11820 C C . ALA A 1 61 ? 83.670 83.070 38.500 1.00 0.00 61 ALA A C 9
ATOM 11821 O O . ALA A 1 61 ? 83.240 84.140 38.660 1.00 0.00 61 ALA A O 9
ATOM 11828 N N . TYR A 1 62 ? 83.610 82.350 37.320 1.00 0.00 62 TYR A N 9
ATOM 11829 C CA . TYR A 1 62 ? 83.310 83.010 36.040 1.00 0.00 62 TYR A CA 9
ATOM 11830 C C . TYR A 1 62 ? 82.220 82.270 35.300 1.00 0.00 62 TYR A C 9
ATOM 11831 O O . TYR A 1 62 ? 82.130 81.060 35.500 1.00 0.00 62 TYR A O 9
ATOM 11849 N N . LEU A 1 63 ? 81.490 82.950 34.410 1.00 0.00 63 LEU A N 9
ATOM 11850 C CA . LEU A 1 63 ? 80.610 82.260 33.480 1.00 0.00 63 LEU A CA 9
ATOM 11851 C C . LEU A 1 63 ? 80.810 82.590 31.990 1.00 0.00 63 LEU A C 9
ATOM 11852 O O . LEU A 1 63 ? 80.580 83.720 31.530 1.00 0.00 63 LEU A O 9
ATOM 11868 N N . ASP A 1 64 ? 80.960 81.560 31.180 1.00 0.00 64 ASP A N 9
ATOM 11869 C CA . ASP A 1 64 ? 81.030 81.610 29.730 1.00 0.00 64 ASP A CA 9
ATOM 11870 C C . ASP A 1 64 ? 79.860 80.880 29.060 1.00 0.00 64 ASP A C 9
ATOM 11871 O O . ASP A 1 64 ? 79.060 80.240 29.740 1.00 0.00 64 ASP A O 9
ATOM 11880 N N . GLU A 1 65 ? 79.680 81.000 27.750 1.00 0.00 65 GLU A N 9
ATOM 11881 C CA . GLU A 1 65 ? 78.870 80.030 26.980 1.00 0.00 65 GLU A CA 9
ATOM 11882 C C . GLU A 1 65 ? 79.660 78.760 26.630 1.00 0.00 65 GLU A C 9
ATOM 11883 O O . GLU A 1 65 ? 80.890 78.800 26.630 1.00 0.00 65 GLU A O 9
ATOM 11895 N N . VAL A 1 66 ? 79.010 77.690 26.180 1.00 0.00 66 VAL A N 9
ATOM 11896 C CA . VAL A 1 66 ? 79.710 76.750 25.320 1.00 0.00 66 VAL A CA 9
ATOM 11897 C C . VAL A 1 66 ? 79.390 76.810 23.870 1.00 0.00 66 VAL A C 9
ATOM 11898 O O . VAL A 1 66 ? 78.180 76.560 23.600 1.00 0.00 66 VAL A O 9
ATOM 11911 N N . ARG A 1 67 ? 80.320 76.860 22.960 1.00 0.00 67 ARG A N 9
ATOM 11912 C CA . ARG A 1 67 ? 80.300 76.580 21.510 1.00 0.00 67 ARG A CA 9
ATOM 11913 C C . ARG A 1 67 ? 80.410 75.080 21.100 1.00 0.00 67 ARG A C 9
ATOM 11914 O O . ARG A 1 67 ? 81.290 74.580 20.470 1.00 0.00 67 ARG A O 9
ATOM 11935 N N . VAL A 1 68 ? 79.480 74.260 21.530 1.00 0.00 68 VAL A N 9
ATOM 11936 C CA . VAL A 1 68 ? 78.640 73.410 20.670 1.00 0.00 68 VAL A CA 9
ATOM 11937 C C . VAL A 1 68 ? 77.230 74.020 20.680 1.00 0.00 68 VAL A C 9
ATOM 11938 O O . VAL A 1 68 ? 76.210 73.360 20.560 1.00 0.00 68 VAL A O 9
ATOM 11951 N N . SER A 1 69 ? 77.190 75.330 20.920 1.00 0.00 69 SER A N 9
ATOM 11952 C CA . SER A 1 69 ? 76.020 76.170 21.070 1.00 0.00 69 SER A CA 9
ATOM 11953 C C . SER A 1 69 ? 75.240 76.330 19.800 1.00 0.00 69 SER A C 9
ATOM 11954 O O . SER A 1 69 ? 74.040 76.420 19.880 1.00 0.00 69 SER A O 9
ATOM 11962 N N . THR A 1 70 ? 75.890 76.380 18.670 1.00 0.00 70 THR A N 9
ATOM 11963 C CA . THR A 1 70 ? 75.170 76.370 17.420 1.00 0.00 70 THR A CA 9
ATOM 11964 C C . THR A 1 70 ? 74.370 75.080 17.260 1.00 0.00 70 THR A C 9
ATOM 11965 O O . THR A 1 70 ? 73.250 75.160 16.850 1.00 0.00 70 THR A O 9
ATOM 11976 N N . ASP A 1 71 ? 74.920 73.940 17.610 1.00 0.00 71 ASP A N 9
ATOM 11977 C CA . ASP A 1 71 ? 74.270 72.600 17.620 1.00 0.00 71 ASP A CA 9
ATOM 11978 C C . ASP A 1 71 ? 73.250 72.290 18.730 1.00 0.00 71 ASP A C 9
ATOM 11979 O O . ASP A 1 71 ? 72.200 71.670 18.510 1.00 0.00 71 ASP A O 9
ATOM 11988 N N . GLU A 1 72 ? 73.540 72.600 19.970 1.00 0.00 72 GLU A N 9
ATOM 11989 C CA . GLU A 1 72 ? 72.660 72.190 21.050 1.00 0.00 72 GLU A CA 9
ATOM 11990 C C . GLU A 1 72 ? 72.060 73.430 21.660 1.00 0.00 72 GLU A C 9
ATOM 11991 O O . GLU A 1 72 ? 70.840 73.540 21.760 1.00 0.00 72 GLU A O 9
ATOM 12003 N N . LYS A 1 73 ? 72.950 74.370 21.990 1.00 0.00 73 LYS A N 9
ATOM 12004 C CA . LYS A 1 73 ? 72.740 75.640 22.740 1.00 0.00 73 LYS A CA 9
ATOM 12005 C C . LYS A 1 73 ? 72.240 75.390 24.170 1.00 0.00 73 LYS A C 9
ATOM 12006 O O . LYS A 1 73 ? 71.720 76.270 24.850 1.00 0.00 73 LYS A O 9
ATOM 12025 N N . ASP A 1 74 ? 72.540 74.230 24.700 1.00 0.00 74 ASP A N 9
ATOM 12026 C CA . ASP A 1 74 ? 72.180 73.860 26.070 1.00 0.00 74 ASP A CA 9
ATOM 12027 C C . ASP A 1 74 ? 73.230 74.140 27.090 1.00 0.00 74 ASP A C 9
ATOM 12028 O O . ASP A 1 74 ? 72.880 74.140 28.290 1.00 0.00 74 ASP A O 9
ATOM 12037 N N . PHE A 1 75 ? 74.460 74.360 26.690 1.00 0.00 75 PHE A N 9
ATOM 12038 C CA . PHE A 1 75 ? 75.540 74.250 27.630 1.00 0.00 75 PHE A CA 9
ATOM 12039 C C . PHE A 1 75 ? 76.100 75.630 27.920 1.00 0.00 75 PHE A C 9
ATOM 12040 O O . PHE A 1 75 ? 76.620 76.310 27.060 1.00 0.00 75 PHE A O 9
ATOM 12057 N N . LEU A 1 76 ? 76.000 76.030 29.190 1.00 0.00 76 LEU A N 9
ATOM 12058 C CA . LEU A 1 76 ? 76.670 77.210 29.730 1.00 0.00 76 LEU A CA 9
ATOM 12059 C C . LEU A 1 76 ? 77.810 76.800 30.620 1.00 0.00 76 LEU A C 9
ATOM 12060 O O . LEU A 1 76 ? 77.740 75.760 31.240 1.00 0.00 76 LEU A O 9
ATOM 12076 N N . TYR A 1 77 ? 78.880 77.580 30.670 1.00 0.00 77 TYR A N 9
ATOM 12077 C CA . TYR A 1 77 ? 80.160 76.960 31.000 1.00 0.00 77 TYR A CA 9
ATOM 12078 C C . TYR A 1 77 ? 80.740 77.690 32.170 1.00 0.00 77 TYR A C 9
ATOM 12079 O O . TYR A 1 77 ? 81.200 78.810 31.950 1.00 0.00 77 TYR A O 9
ATOM 12097 N N . GLU A 1 78 ? 80.660 77.180 33.380 1.00 0.00 78 GLU A N 9
ATOM 12098 C CA . GLU A 1 78 ? 80.970 78.020 34.540 1.00 0.00 78 GLU A CA 9
ATOM 12099 C C . GLU A 1 78 ? 82.120 77.380 35.270 1.00 0.00 78 GLU A C 9
ATOM 12100 O O . GLU A 1 78 ? 82.320 76.160 35.220 1.00 0.00 78 GLU A O 9
ATOM 12112 N N . LEU A 1 79 ? 82.950 78.210 35.880 1.00 0.00 79 LEU A N 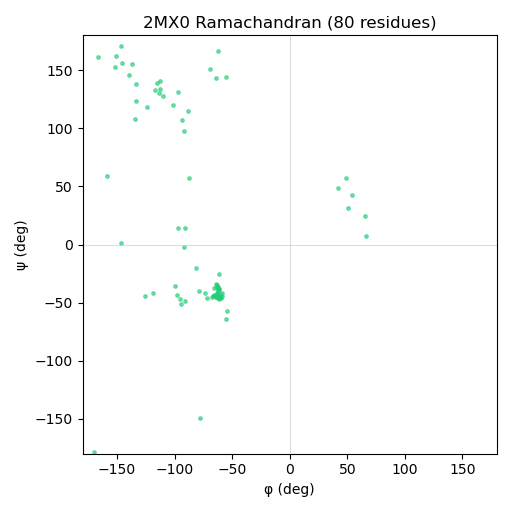9
ATOM 12113 C CA . LEU A 1 79 ? 84.150 77.720 36.500 1.00 0.00 79 LEU A CA 9
ATOM 12114 C C . LEU A 1 79 ? 84.150 78.230 37.910 1.00 0.00 79 LEU A C 9
ATOM 12115 O O . LEU A 1 79 ? 83.890 79.430 38.080 1.00 0.00 79 LEU A O 9
ATOM 12131 N N . HIS A 1 80 ? 84.440 77.380 38.880 1.00 0.00 80 HIS A N 9
ATOM 12132 C CA . HIS A 1 80 ? 84.300 77.660 40.300 1.00 0.00 80 HIS A CA 9
ATOM 12133 C C . HIS A 1 80 ? 85.680 77.690 40.910 1.00 0.00 80 HIS A C 9
ATOM 12134 O O . HIS A 1 80 ? 86.390 76.670 40.850 1.00 0.00 80 HIS A O 9
ATOM 12148 N N . ILE A 1 81 ? 86.070 78.840 41.420 1.00 0.00 81 ILE A N 9
ATOM 12149 C CA . ILE A 1 81 ? 87.440 79.100 41.810 1.00 0.00 81 ILE A CA 9
ATOM 12150 C C . ILE A 1 81 ? 88.490 78.740 40.760 1.00 0.00 81 ILE A C 9
ATOM 12151 O O . ILE A 1 81 ? 89.470 78.070 41.080 1.00 0.00 81 ILE A O 9
ATOM 12167 N N . ILE A 1 82 ? 88.350 79.050 39.490 1.00 0.00 82 ILE A N 9
ATOM 12168 C CA . ILE A 1 82 ? 89.340 78.430 38.630 1.00 0.00 82 ILE A CA 9
ATOM 12169 C C . ILE A 1 82 ? 90.710 79.060 38.720 1.00 0.00 82 ILE A C 9
ATOM 12170 O O . ILE A 1 82 ? 91.560 78.340 38.160 1.00 0.00 82 ILE A O 9
ATOM 12187 N N . SER A 1 1 ? 85.130 58.870 34.600 1.00 0.00 1 SER A N 10
ATOM 12188 C CA . SER A 1 1 ? 83.700 59.060 34.940 1.00 0.00 1 SER A CA 10
ATOM 12189 C C . SER A 1 1 ? 83.330 60.530 34.990 1.00 0.00 1 SER A C 10
ATOM 12190 O O . SER A 1 1 ? 84.240 61.360 35.020 1.00 0.00 1 SER A O 10
ATOM 12200 N N . HIS A 1 2 ? 82.040 60.880 34.940 1.00 0.00 2 HIS A N 10
ATOM 12201 C CA . HIS A 1 2 ? 81.620 62.270 35.180 1.00 0.00 2 HIS A CA 10
ATOM 12202 C C . HIS A 1 2 ? 80.490 62.530 36.200 1.00 0.00 2 HIS A C 10
ATOM 12203 O O . HIS A 1 2 ? 79.430 61.910 36.090 1.00 0.00 2 HIS A O 10
ATOM 12217 N N . MET A 1 3 ? 80.710 63.530 37.090 1.00 0.00 3 MET A N 10
ATOM 12218 C CA . MET A 1 3 ? 79.730 64.370 37.870 1.00 0.00 3 MET A CA 10
ATOM 12219 C C . MET A 1 3 ? 79.840 65.910 37.720 1.00 0.00 3 MET A C 10
ATOM 12220 O O . MET A 1 3 ? 79.370 66.670 38.560 1.00 0.00 3 MET A O 10
ATOM 12234 N N . LYS A 1 4 ? 80.450 66.410 36.630 1.00 0.00 4 LYS A N 10
ATOM 12235 C CA . LYS A 1 4 ? 80.780 67.840 36.490 1.00 0.00 4 LYS A CA 10
ATOM 12236 C C . LYS A 1 4 ? 79.600 68.590 35.920 1.00 0.00 4 LYS A C 10
ATOM 12237 O O . LYS A 1 4 ? 79.800 69.670 35.370 1.00 0.00 4 LYS A O 10
ATOM 12256 N N . LEU A 1 5 ? 78.420 68.000 35.800 1.00 0.00 5 LEU A N 10
ATOM 12257 C CA . LEU A 1 5 ? 77.340 68.630 35.060 1.00 0.00 5 LEU A CA 10
ATOM 12258 C C . LEU A 1 5 ? 76.190 68.790 36.000 1.00 0.00 5 LEU A C 10
ATOM 12259 O O . LEU A 1 5 ? 76.080 68.110 37.010 1.00 0.00 5 LEU A O 10
ATOM 12275 N N . VAL A 1 6 ? 75.330 69.690 35.580 1.00 0.00 6 VAL A N 10
ATOM 12276 C CA . VAL A 1 6 ? 74.190 70.090 36.330 1.00 0.00 6 VAL A CA 10
ATOM 12277 C C . VAL A 1 6 ? 73.050 70.190 35.330 1.00 0.00 6 VAL A C 10
ATOM 12278 O O . VAL A 1 6 ? 73.090 70.970 34.380 1.00 0.00 6 VAL A O 10
ATOM 12291 N N . LEU A 1 7 ? 72.040 69.350 35.540 1.00 0.00 7 LEU A N 10
ATOM 12292 C CA . LEU A 1 7 ? 70.900 69.200 34.670 1.00 0.00 7 LEU A CA 10
ATOM 12293 C C . LEU A 1 7 ? 69.760 70.060 35.150 1.00 0.00 7 LEU A C 10
ATOM 12294 O O . LEU A 1 7 ? 69.410 70.110 36.310 1.00 0.00 7 LEU A O 10
ATOM 12310 N N . ALA A 1 8 ? 69.060 70.640 34.200 1.00 0.00 8 ALA A N 10
ATOM 12311 C CA . ALA A 1 8 ? 67.810 71.360 34.360 1.00 0.00 8 ALA A CA 10
ATOM 12312 C C . ALA A 1 8 ? 66.650 70.490 34.730 1.00 0.00 8 ALA A C 10
ATOM 12313 O O . ALA A 1 8 ? 66.560 69.270 34.430 1.00 0.00 8 ALA A O 10
ATOM 12320 N N . LYS A 1 9 ? 65.710 71.000 35.470 1.00 0.00 9 LYS A N 10
ATOM 12321 C CA . LYS A 1 9 ? 64.560 70.190 35.800 1.00 0.00 9 LYS A CA 10
ATOM 12322 C C . LYS A 1 9 ? 63.540 70.140 34.700 1.00 0.00 9 LYS A C 10
ATOM 12323 O O . LYS A 1 9 ? 62.680 69.290 34.820 1.00 0.00 9 LYS A O 10
ATOM 12342 N N . ASN A 1 10 ? 63.520 71.000 33.680 1.00 0.00 10 ASN A N 10
ATOM 12343 C CA . ASN A 1 10 ? 62.350 71.010 32.800 1.00 0.00 10 ASN A CA 10
ATOM 12344 C C . ASN A 1 10 ? 62.320 69.620 32.150 1.00 0.00 10 ASN A C 10
ATOM 12345 O O . ASN A 1 10 ? 61.270 69.000 32.070 1.00 0.00 10 ASN A O 10
ATOM 12356 N N . THR A 1 11 ? 63.500 69.120 31.780 1.00 0.00 11 THR A N 10
ATOM 12357 C CA . THR A 1 11 ? 63.540 67.950 30.930 1.00 0.00 11 THR A CA 10
ATOM 12358 C C . THR A 1 11 ? 63.060 66.710 31.610 1.00 0.00 11 THR A C 10
ATOM 12359 O O . THR A 1 11 ? 62.370 65.910 31.020 1.00 0.00 11 THR A O 10
ATOM 12370 N N . ARG A 1 12 ? 63.400 66.570 32.890 1.00 0.00 12 ARG A N 10
ATOM 12371 C CA . ARG A 1 12 ? 63.140 65.350 33.620 1.00 0.00 12 ARG A CA 10
ATOM 12372 C C . ARG A 1 12 ? 62.340 65.570 34.860 1.00 0.00 12 ARG A C 10
ATOM 12373 O O . ARG A 1 12 ? 61.810 64.580 35.340 1.00 0.00 12 ARG A O 10
ATOM 12394 N N . LYS A 1 13 ? 62.270 66.750 35.430 1.00 0.00 13 LYS A N 10
ATOM 12395 C CA . LYS A 1 13 ? 61.450 67.000 36.600 1.00 0.00 13 LYS A CA 10
ATOM 12396 C C . LYS A 1 13 ? 61.680 65.980 37.700 1.00 0.00 13 LYS A C 10
ATOM 12397 O O . LYS A 1 13 ? 60.670 65.480 38.190 1.00 0.00 13 LYS A O 10
ATOM 12416 N N . SER A 1 14 ? 62.920 65.640 38.070 1.00 0.00 14 SER A N 10
ATOM 12417 C CA . SER A 1 14 ? 63.020 65.090 39.410 1.00 0.00 14 SER A CA 10
ATOM 12418 C C . SER A 1 14 ? 63.340 66.190 40.460 1.00 0.00 14 SER A C 10
ATOM 12419 O O . SER A 1 14 ? 62.410 66.800 40.990 1.00 0.00 14 SER A O 10
ATOM 12427 N N . ASP A 1 15 ? 64.600 66.630 40.540 1.00 0.00 15 ASP A N 10
ATOM 12428 C CA . ASP A 1 15 ? 65.050 67.810 41.280 1.00 0.00 15 ASP A CA 10
ATOM 12429 C C . ASP A 1 15 ? 66.350 68.490 40.790 1.00 0.00 15 ASP A C 10
ATOM 12430 O O . ASP A 1 15 ? 66.900 69.350 41.450 1.00 0.00 15 ASP A O 10
ATOM 12439 N N . ALA A 1 16 ? 66.770 68.250 39.550 1.00 0.00 16 ALA A N 10
ATOM 12440 C CA . ALA A 1 16 ? 68.170 68.420 39.100 1.00 0.00 16 ALA A CA 10
ATOM 12441 C C . ALA A 1 16 ? 68.620 69.870 39.110 1.00 0.00 16 ALA A C 10
ATOM 12442 O O . ALA A 1 16 ? 69.740 70.210 39.360 1.00 0.00 16 ALA A O 10
ATOM 12449 N N . LYS A 1 17 ? 67.660 70.740 38.810 1.00 0.00 17 LYS A N 10
ATOM 12450 C CA . LYS A 1 17 ? 67.810 72.170 38.780 1.00 0.00 17 LYS A CA 10
ATOM 12451 C C . LYS A 1 17 ? 68.280 72.660 40.110 1.00 0.00 17 LYS A C 10
ATOM 12452 O O . LYS A 1 17 ? 69.060 73.620 40.120 1.00 0.00 17 LYS A O 10
ATOM 12471 N N . SER A 1 18 ? 67.680 72.160 41.200 1.00 0.00 18 SER A N 10
ATOM 12472 C CA . SER A 1 18 ? 68.090 72.650 42.510 1.00 0.00 18 SER A CA 10
ATOM 12473 C C . SER A 1 18 ? 69.580 72.490 42.700 1.00 0.00 18 SER A C 10
ATOM 12474 O O . SER A 1 18 ? 70.230 73.400 43.190 1.00 0.00 18 SER A O 10
ATOM 12482 N N . VAL A 1 19 ? 70.050 71.350 42.200 1.00 0.00 19 VAL A N 10
ATOM 12483 C CA . VAL A 1 19 ? 71.370 70.790 42.450 1.00 0.00 19 VAL A CA 10
ATOM 12484 C C . VAL A 1 19 ? 72.500 71.700 42.010 1.00 0.00 19 VAL A C 10
ATOM 12485 O O . VAL A 1 19 ? 73.510 71.710 42.670 1.00 0.00 19 VAL A O 10
ATOM 12498 N N . GLU A 1 20 ? 72.300 72.550 41.020 1.00 0.00 20 GLU A N 10
ATOM 12499 C CA . GLU A 1 20 ? 73.320 73.590 40.800 1.00 0.00 20 GLU A CA 10
ATOM 12500 C C . GLU A 1 20 ? 73.570 74.460 42.030 1.00 0.00 20 GLU A C 10
ATOM 12501 O O . GLU A 1 20 ? 74.700 74.790 42.360 1.00 0.00 20 GLU A O 10
ATOM 12513 N N . LEU A 1 21 ? 72.520 74.920 42.710 1.00 0.00 21 LEU A N 10
ATOM 12514 C CA . LEU A 1 21 ? 72.710 75.840 43.810 1.00 0.00 21 LEU A CA 10
ATOM 12515 C C . LEU A 1 21 ? 73.560 75.200 44.910 1.00 0.00 21 LEU A C 10
ATOM 12516 O O . LEU A 1 21 ? 74.450 75.850 45.470 1.00 0.00 21 LEU A O 10
ATOM 12532 N N . GLU A 1 22 ? 73.200 73.970 45.270 1.00 0.00 22 GLU A N 10
ATOM 12533 C CA . GLU A 1 22 ? 73.900 73.170 46.260 1.00 0.00 22 GLU A CA 10
ATOM 12534 C C . GLU A 1 22 ? 75.300 72.800 45.830 1.00 0.00 22 GLU A C 10
ATOM 12535 O O . GLU A 1 22 ? 76.220 72.930 46.630 1.00 0.00 22 GLU A O 10
ATOM 12547 N N . ASP A 1 23 ? 75.480 72.490 44.560 1.00 0.00 23 ASP A N 10
ATOM 12548 C CA . ASP A 1 23 ? 76.780 72.180 44.030 1.00 0.00 23 ASP A CA 10
ATOM 12549 C C . ASP A 1 23 ? 77.660 73.360 44.070 1.00 0.00 23 ASP A C 10
ATOM 12550 O O . ASP A 1 23 ? 78.780 73.190 44.500 1.00 0.00 23 ASP A O 10
ATOM 12559 N N . LEU A 1 24 ? 77.150 74.560 43.790 1.00 0.00 24 LEU A N 10
ATOM 12560 C CA . LEU A 1 24 ? 78.010 75.720 43.850 1.00 0.00 24 LEU A CA 10
ATOM 12561 C C . LEU A 1 24 ? 78.690 75.770 45.220 1.00 0.00 24 LEU A C 10
ATOM 12562 O O . LEU A 1 24 ? 79.910 75.800 45.330 1.00 0.00 24 LEU A O 10
ATOM 12578 N N . TYR A 1 25 ? 77.860 75.770 46.270 1.00 0.00 25 TYR A N 10
ATOM 12579 C CA . TYR A 1 25 ? 78.370 75.930 47.620 1.00 0.00 25 TYR A CA 10
ATOM 12580 C C . TYR A 1 25 ? 79.280 74.750 47.960 1.00 0.00 25 TYR A C 10
ATOM 12581 O O . TYR A 1 25 ? 80.390 74.970 48.490 1.00 0.00 25 TYR A O 10
ATOM 12599 N N . HIS A 1 26 ? 78.820 73.530 47.660 1.00 0.00 26 HIS A N 10
ATOM 12600 C CA . HIS A 1 26 ? 79.480 72.350 48.130 1.00 0.00 26 HIS A CA 10
ATOM 12601 C C . HIS A 1 26 ? 80.760 72.010 47.370 1.00 0.00 26 HIS A C 10
ATOM 12602 O O . HIS A 1 26 ? 81.780 71.680 47.950 1.00 0.00 26 HIS A O 10
ATOM 12616 N N . GLU A 1 27 ? 80.700 72.190 46.080 1.00 0.00 27 GLU A N 10
ATOM 12617 C CA . GLU A 1 27 ? 81.810 71.980 45.170 1.00 0.00 27 GLU A CA 10
ATOM 12618 C C . GLU A 1 27 ? 82.920 72.940 45.520 1.00 0.00 27 GLU A C 10
ATOM 12619 O O . GLU A 1 27 ? 84.060 72.550 45.590 1.00 0.00 27 GLU A O 10
ATOM 12631 N N . PHE A 1 28 ? 82.560 74.180 45.790 1.00 0.00 28 PHE A N 10
ATOM 12632 C CA . PHE A 1 28 ? 83.480 75.230 46.150 1.00 0.00 28 PHE A CA 10
ATOM 12633 C C . PHE A 1 28 ? 84.260 74.950 47.410 1.00 0.00 28 PHE A C 10
ATOM 12634 O O . PHE A 1 28 ? 85.460 75.220 47.500 1.00 0.00 28 PHE A O 10
ATOM 12651 N N . SER A 1 29 ? 83.520 74.570 48.450 1.00 0.00 29 SER A N 10
ATOM 12652 C CA . SER A 1 29 ? 84.170 74.230 49.700 1.00 0.00 29 SER A CA 10
ATOM 12653 C C . SER A 1 29 ? 85.030 72.990 49.560 1.00 0.00 29 SER A C 10
ATOM 12654 O O . SER A 1 29 ? 86.110 73.010 50.150 1.00 0.00 29 SER A O 10
ATOM 12662 N N . GLU A 1 30 ? 84.580 71.970 48.840 1.00 0.00 30 GLU A N 10
ATOM 12663 C CA . GLU A 1 30 ? 85.280 70.720 48.780 1.00 0.00 30 GLU A CA 10
ATOM 12664 C C . GLU A 1 30 ? 86.460 70.840 47.830 1.00 0.00 30 GLU A C 10
ATOM 12665 O O . GLU A 1 30 ? 87.610 70.560 48.200 1.00 0.00 30 GLU A O 10
ATOM 12677 N N . ASP A 1 31 ? 86.200 71.310 46.630 1.00 0.00 31 ASP A N 10
ATOM 12678 C CA . ASP A 1 31 ? 87.000 71.110 45.440 1.00 0.00 31 ASP A CA 10
ATOM 12679 C C . ASP A 1 31 ? 87.260 72.470 44.820 1.00 0.00 31 ASP A C 10
ATOM 12680 O O . ASP A 1 31 ? 86.500 73.410 45.030 1.00 0.00 31 ASP A O 10
ATOM 12689 N N . LYS A 1 32 ? 88.310 72.620 44.010 1.00 0.00 32 LYS A N 10
ATOM 12690 C CA . LYS A 1 32 ? 88.360 73.780 43.110 1.00 0.00 32 LYS A CA 10
ATOM 12691 C C . LYS A 1 32 ? 88.260 73.450 41.630 1.00 0.00 32 LYS A C 10
ATOM 12692 O O . LYS A 1 32 ? 89.180 72.830 41.080 1.00 0.00 32 LYS A O 10
ATOM 12711 N N . ARG A 1 33 ? 87.080 73.690 41.040 1.00 0.00 33 ARG A N 10
ATOM 12712 C CA . ARG A 1 33 ? 86.480 72.780 40.050 1.00 0.00 33 ARG A CA 10
ATOM 12713 C C . ARG A 1 33 ? 85.410 73.440 39.160 1.00 0.00 33 ARG A C 10
ATOM 12714 O O . ARG A 1 33 ? 84.980 74.540 39.450 1.00 0.00 33 ARG A O 10
ATOM 12735 N N . SER A 1 34 ? 85.120 72.860 38.000 1.00 0.00 34 SER A N 10
ATOM 12736 C CA . SER A 1 34 ? 84.310 73.530 37.010 1.00 0.00 34 SER A CA 10
ATOM 12737 C C . SER A 1 34 ? 83.140 72.650 36.480 1.00 0.00 34 SER A C 10
ATOM 12738 O O . SER A 1 34 ? 83.290 71.410 36.480 1.00 0.00 34 SER A O 10
ATOM 12746 N N . ILE A 1 35 ? 82.040 73.210 35.970 1.00 0.00 35 ILE A N 10
ATOM 12747 C CA . ILE A 1 35 ? 80.880 72.450 35.580 1.00 0.00 35 ILE A CA 10
ATOM 12748 C C . ILE A 1 35 ? 80.490 72.770 34.120 1.00 0.00 35 ILE A C 10
ATOM 12749 O O . ILE A 1 35 ? 80.730 73.890 33.640 1.00 0.00 35 ILE A O 10
ATOM 12765 N N . PHE A 1 36 ? 79.770 71.840 33.470 1.00 0.00 36 PHE A N 10
ATOM 12766 C CA . PHE A 1 36 ? 78.740 72.090 32.380 1.00 0.00 36 PHE A CA 10
ATOM 12767 C C . PHE A 1 36 ? 77.200 72.020 32.700 1.00 0.00 36 PHE A C 10
ATOM 12768 O O . PHE A 1 36 ? 76.710 71.120 33.360 1.00 0.00 36 PHE A O 10
ATOM 12785 N N . TYR A 1 37 ? 76.470 73.110 32.420 1.00 0.00 37 TYR A N 10
ATOM 12786 C CA . TYR A 1 37 ? 75.140 73.440 32.980 1.00 0.00 37 TYR A CA 10
ATOM 12787 C C . TYR A 1 37 ? 74.210 73.260 31.820 1.00 0.00 37 TYR A C 10
ATOM 12788 O O . TYR A 1 37 ? 74.140 74.110 30.920 1.00 0.00 37 TYR A O 10
ATOM 12806 N N . PHE A 1 38 ? 73.610 72.080 31.850 1.00 0.00 38 PHE A N 10
ATOM 12807 C CA . PHE A 1 38 ? 72.830 71.390 30.820 1.00 0.00 38 PHE A CA 10
ATOM 12808 C C . PHE A 1 38 ? 71.380 71.700 31.090 1.00 0.00 38 PHE A C 10
ATOM 12809 O O . PHE A 1 38 ? 70.690 71.070 31.920 1.00 0.00 38 PHE A O 10
ATOM 12826 N N . ALA A 1 39 ? 70.900 72.730 30.410 1.00 0.00 39 ALA A N 10
ATOM 12827 C CA . ALA A 1 39 ? 69.590 73.330 30.590 1.00 0.00 39 ALA A CA 10
ATOM 12828 C C . ALA A 1 39 ? 68.970 73.820 29.320 1.00 0.00 39 ALA A C 10
ATOM 12829 O O . ALA A 1 39 ? 69.720 74.190 28.440 1.00 0.00 39 ALA A O 10
ATOM 12836 N N . PRO A 1 40 ? 67.620 73.680 29.160 1.00 0.00 40 PRO A N 10
ATOM 12837 C CA . PRO A 1 40 ? 67.230 72.890 28.000 1.00 0.00 40 PRO A CA 10
ATOM 12838 C C . PRO A 1 40 ? 67.570 73.660 26.730 1.00 0.00 40 PRO A C 10
ATOM 12839 O O . PRO A 1 40 ? 67.480 74.890 26.730 1.00 0.00 40 PRO A O 10
ATOM 12850 N N . THR A 1 41 ? 67.730 72.900 25.660 1.00 0.00 41 THR A N 10
ATOM 12851 C CA . THR A 1 41 ? 67.690 73.360 24.290 1.00 0.00 41 THR A CA 10
ATOM 12852 C C . THR A 1 41 ? 66.360 73.840 23.820 1.00 0.00 41 THR A C 10
ATOM 12853 O O . THR A 1 41 ? 66.300 74.790 23.050 1.00 0.00 41 THR A O 10
ATOM 12864 N N . ASN A 1 42 ? 65.320 73.160 24.280 1.00 0.00 42 ASN A N 10
ATOM 12865 C CA . ASN A 1 42 ? 63.930 73.310 23.900 1.00 0.00 42 ASN A CA 10
ATOM 12866 C C . ASN A 1 42 ? 63.250 74.520 24.470 1.00 0.00 42 ASN A C 10
ATOM 12867 O O . ASN A 1 42 ? 62.400 75.080 23.780 1.00 0.00 42 ASN A O 10
ATOM 12878 N N . ALA A 1 43 ? 63.490 74.840 25.740 1.00 0.00 43 ALA A N 10
ATOM 12879 C CA . ALA A 1 43 ? 62.730 75.910 26.340 1.00 0.00 43 ALA A CA 10
ATOM 12880 C C . ALA A 1 43 ? 63.550 77.160 26.560 1.00 0.00 43 ALA A C 10
ATOM 12881 O O . ALA A 1 43 ? 63.040 78.230 26.640 1.00 0.00 43 ALA A O 10
ATOM 12888 N N . HIS A 1 44 ? 64.850 76.980 26.720 1.00 0.00 44 HIS A N 10
ATOM 12889 C CA . HIS A 1 44 ? 65.860 77.970 27.140 1.00 0.00 44 HIS A CA 10
ATOM 12890 C C . HIS A 1 44 ? 65.600 78.520 28.530 1.00 0.00 44 HIS A C 10
ATOM 12891 O O . HIS A 1 44 ? 66.000 79.640 28.850 1.00 0.00 44 HIS A O 10
ATOM 12905 N N . LYS A 1 45 ? 64.850 77.790 29.370 1.00 0.00 45 LYS A N 10
ATOM 12906 C CA . LYS A 1 45 ? 64.160 78.430 30.480 1.00 0.00 45 LYS A CA 10
ATOM 12907 C C . LYS A 1 45 ? 64.920 78.310 31.730 1.00 0.00 45 LYS A C 10
ATOM 12908 O O . LYS A 1 45 ? 65.150 79.310 32.410 1.00 0.00 45 LYS A O 10
ATOM 12927 N N . ASP A 1 46 ? 65.260 77.070 32.020 1.00 0.00 46 ASP A N 10
ATOM 12928 C CA . ASP A 1 46 ? 66.180 76.830 33.100 1.00 0.00 46 ASP A CA 10
ATOM 12929 C C . ASP A 1 46 ? 67.490 77.540 32.810 1.00 0.00 46 ASP A C 10
ATOM 12930 O O . ASP A 1 46 ? 68.040 78.140 33.730 1.00 0.00 46 ASP A O 10
ATOM 12939 N N . MET A 1 47 ? 67.930 77.610 31.550 1.00 0.00 47 MET A N 10
ATOM 12940 C CA . MET A 1 47 ? 69.210 78.260 31.290 1.00 0.00 47 MET A CA 10
ATOM 12941 C C . MET A 1 47 ? 69.230 79.770 31.520 1.00 0.00 47 MET A C 10
ATOM 12942 O O . MET A 1 47 ? 70.190 80.320 32.050 1.00 0.00 47 MET A O 10
ATOM 12956 N N . LEU A 1 48 ? 68.150 80.430 31.100 1.00 0.00 48 LEU A N 10
ATOM 12957 C CA . LEU A 1 48 ? 67.990 81.870 31.260 1.00 0.00 48 LEU A CA 10
ATOM 12958 C C . LEU A 1 48 ? 68.030 82.280 32.730 1.00 0.00 48 LEU A C 10
ATOM 12959 O O . LEU A 1 48 ? 68.670 83.260 33.100 1.00 0.00 48 LEU A O 10
ATOM 12975 N N . LYS A 1 49 ? 67.330 81.510 33.560 1.00 0.00 49 LYS A N 10
ATOM 12976 C CA . LYS A 1 49 ? 67.330 81.650 35.030 1.00 0.00 49 LYS A CA 10
ATOM 12977 C C . LYS A 1 49 ? 68.690 81.390 35.640 1.00 0.00 49 LYS A C 10
ATOM 12978 O O . LYS A 1 49 ? 69.050 82.100 36.570 1.00 0.00 49 LYS A O 10
ATOM 12997 N N . ALA A 1 50 ? 69.420 80.440 35.100 1.00 0.00 50 ALA A N 10
ATOM 12998 C CA . ALA A 1 50 ? 70.740 80.120 35.600 1.00 0.00 50 ALA A CA 10
ATOM 12999 C C . ALA A 1 50 ? 71.730 81.270 35.630 1.00 0.00 50 ALA A C 10
ATOM 13000 O O . ALA A 1 50 ? 72.350 81.520 36.650 1.00 0.00 50 ALA A O 10
ATOM 13007 N N . VAL A 1 51 ? 71.790 81.970 34.490 1.00 0.00 51 VAL A N 10
ATOM 13008 C CA . VAL A 1 51 ? 72.710 83.080 34.290 1.00 0.00 51 VAL A CA 10
ATOM 13009 C C . VAL A 1 51 ? 72.340 84.110 35.370 1.00 0.00 51 VAL A C 10
ATOM 13010 O O . VAL A 1 51 ? 73.170 84.610 36.110 1.00 0.00 51 VAL A O 10
ATOM 13023 N N . ASP A 1 52 ? 71.060 84.370 35.590 1.00 0.00 52 ASP A N 10
ATOM 13024 C CA . ASP A 1 52 ? 70.680 85.270 36.680 1.00 0.00 52 ASP A CA 10
ATOM 13025 C C . ASP A 1 52 ? 70.950 84.730 38.080 1.00 0.00 52 ASP A C 10
ATOM 13026 O O . ASP A 1 52 ? 71.450 85.450 38.930 1.00 0.00 52 ASP A O 10
ATOM 13035 N N . PHE A 1 53 ? 70.700 83.450 38.310 1.00 0.00 53 PHE A N 10
ATOM 13036 C CA . PHE A 1 53 ? 70.910 82.840 39.600 1.00 0.00 53 PHE A CA 10
ATOM 13037 C C . PHE A 1 53 ? 72.360 82.910 40.040 1.00 0.00 53 PHE A C 10
ATOM 13038 O O . PHE A 1 53 ? 72.650 83.190 41.210 1.00 0.00 53 PHE A O 10
ATOM 13055 N N . PHE A 1 54 ? 73.270 82.600 39.140 1.00 0.00 54 PHE A N 10
ATOM 13056 C CA . PHE A 1 54 ? 74.660 82.330 39.480 1.00 0.00 54 PHE A CA 10
ATOM 13057 C C . PHE A 1 54 ? 75.200 83.580 40.120 1.00 0.00 54 PHE A C 10
ATOM 13058 O O . PHE A 1 54 ? 75.800 83.500 41.190 1.00 0.00 54 PHE A O 10
ATOM 13075 N N . LYS A 1 55 ? 74.890 84.710 39.460 1.00 0.00 55 LYS A N 10
ATOM 13076 C CA . LYS A 1 55 ? 75.300 86.050 39.850 1.00 0.00 55 LYS A CA 10
ATOM 13077 C C . LYS A 1 55 ? 74.740 86.390 41.190 1.00 0.00 55 LYS A C 10
ATOM 13078 O O . LYS A 1 55 ? 75.430 86.940 42.020 1.00 0.00 55 LYS A O 10
ATOM 13097 N N . GLU A 1 56 ? 73.490 86.070 41.410 1.00 0.00 56 GLU A N 10
ATOM 13098 C CA . GLU A 1 56 ? 72.890 86.320 42.690 1.00 0.00 56 GLU A CA 10
ATOM 13099 C C . GLU A 1 56 ? 73.660 85.640 43.810 1.00 0.00 56 GLU A C 10
ATOM 13100 O O . GLU A 1 56 ? 73.880 86.280 44.840 1.00 0.00 56 GLU A O 10
ATOM 13112 N N . LYS A 1 57 ? 74.110 84.390 43.630 1.00 0.00 57 LYS A N 10
ATOM 13113 C CA . LYS A 1 57 ? 74.860 83.650 44.640 1.00 0.00 57 LYS A CA 10
ATOM 13114 C C . LYS A 1 57 ? 76.210 84.250 45.070 1.00 0.00 57 LYS A C 10
ATOM 13115 O O . LYS A 1 57 ? 76.330 84.600 46.240 1.00 0.00 57 LYS A O 10
ATOM 13134 N N . GLY A 1 58 ? 77.230 84.340 44.230 1.00 0.00 58 GLY A N 10
ATOM 13135 C CA . GLY A 1 58 ? 78.650 84.420 44.660 1.00 0.00 58 GLY A CA 10
ATOM 13136 C C . GLY A 1 58 ? 79.430 83.140 45.080 1.00 0.00 58 GLY A C 10
ATOM 13137 O O . GLY A 1 58 ? 80.100 83.250 46.120 1.00 0.00 58 GLY A O 10
ATOM 13141 N N . HIS A 1 59 ? 79.290 81.950 44.470 1.00 0.00 59 HIS A N 10
ATOM 13142 C CA . HIS A 1 59 ? 80.310 80.840 44.570 1.00 0.00 59 HIS A CA 10
ATOM 13143 C C . HIS A 1 59 ? 81.210 80.550 43.320 1.00 0.00 59 HIS A C 10
ATOM 13144 O O . HIS A 1 59 ? 82.380 80.160 43.440 1.00 0.00 59 HIS A O 10
ATOM 13158 N N . THR A 1 60 ? 80.670 80.720 42.120 1.00 0.00 60 THR A N 10
ATOM 13159 C CA . THR A 1 60 ? 81.370 80.560 40.830 1.00 0.00 60 THR A CA 10
ATOM 13160 C C . THR A 1 60 ? 82.410 81.670 40.710 1.00 0.00 60 THR A C 10
ATOM 13161 O O . THR A 1 60 ? 82.290 82.720 41.310 1.00 0.00 60 THR A O 10
ATOM 13172 N N . ALA A 1 61 ? 83.460 81.450 39.970 1.00 0.00 61 ALA A N 10
ATOM 13173 C CA . ALA A 1 61 ? 84.400 82.470 39.640 1.00 0.00 61 ALA A CA 10
ATOM 13174 C C . ALA A 1 61 ? 83.960 83.140 38.360 1.00 0.00 61 ALA A C 10
ATOM 13175 O O . ALA A 1 61 ? 84.030 84.370 38.270 1.00 0.00 61 ALA A O 10
ATOM 13182 N N . TYR A 1 62 ? 83.470 82.320 37.430 1.00 0.00 62 TYR A N 10
ATOM 13183 C CA . TYR A 1 62 ? 83.180 82.760 36.080 1.00 0.00 62 TYR A CA 10
ATOM 13184 C C . TYR A 1 62 ? 82.030 81.990 35.470 1.00 0.00 62 TYR A C 10
ATOM 13185 O O . TYR A 1 62 ? 81.850 80.800 35.760 1.00 0.00 62 TYR A O 10
ATOM 13203 N N . LEU A 1 63 ? 81.310 82.620 34.530 1.00 0.00 63 LEU A N 10
ATOM 13204 C CA . LEU A 1 63 ? 80.310 81.980 33.680 1.00 0.00 63 LEU A CA 10
ATOM 13205 C C . LEU A 1 63 ? 80.520 82.410 32.220 1.00 0.00 63 LEU A C 10
ATOM 13206 O O . LEU A 1 63 ? 80.660 83.610 31.980 1.00 0.00 63 LEU A O 10
ATOM 13222 N N . ASP A 1 64 ? 80.400 81.430 31.310 1.00 0.00 64 ASP A N 10
ATOM 13223 C CA . ASP A 1 64 ? 80.390 81.550 29.820 1.00 0.00 64 ASP A CA 10
ATOM 13224 C C . ASP A 1 64 ? 79.470 80.540 29.090 1.00 0.00 64 ASP A C 10
ATOM 13225 O O . ASP A 1 64 ? 79.000 79.570 29.670 1.00 0.00 64 ASP A O 10
ATOM 13234 N N . GLU A 1 65 ? 79.080 80.770 27.830 1.00 0.00 65 GLU A N 10
ATOM 13235 C CA . GLU A 1 65 ? 78.430 79.740 27.030 1.00 0.00 65 GLU A CA 10
ATOM 13236 C C . GLU A 1 65 ? 79.450 78.700 26.640 1.00 0.00 65 GLU A C 10
ATOM 13237 O O . GLU A 1 65 ? 80.650 78.970 26.620 1.00 0.00 65 GLU A O 10
ATOM 13249 N N . VAL A 1 66 ? 78.990 77.520 26.240 1.00 0.00 66 VAL A N 10
ATOM 13250 C CA . VAL A 1 66 ? 79.740 76.710 25.290 1.00 0.00 66 VAL A CA 10
ATOM 13251 C C . VAL A 1 66 ? 79.280 77.060 23.870 1.00 0.00 66 VAL A C 10
ATOM 13252 O O . VAL A 1 66 ? 78.090 77.000 23.590 1.00 0.00 66 VAL A O 10
ATOM 13265 N N . ARG A 1 67 ? 80.170 77.280 22.900 1.00 0.00 67 ARG A N 10
ATOM 13266 C CA . ARG A 1 67 ? 79.870 77.030 21.480 1.00 0.00 67 ARG A CA 10
ATOM 13267 C C . ARG A 1 67 ? 80.100 75.580 21.030 1.00 0.00 67 ARG A C 10
ATOM 13268 O O . ARG A 1 67 ? 80.910 75.310 20.190 1.00 0.00 67 ARG A O 10
ATOM 13289 N N . VAL A 1 68 ? 79.370 74.620 21.560 1.00 0.00 68 VAL A N 10
ATOM 13290 C CA . VAL A 1 68 ? 78.630 73.610 20.760 1.00 0.00 68 VAL A CA 10
ATOM 13291 C C . VAL A 1 68 ? 77.180 74.070 20.690 1.00 0.00 68 VAL A C 10
ATOM 13292 O O . VAL A 1 68 ? 76.250 73.300 20.470 1.00 0.00 68 VAL A O 10
ATOM 13305 N N . SER A 1 69 ? 76.970 75.370 20.960 1.00 0.00 69 SER A N 10
ATOM 13306 C CA . SER A 1 69 ? 75.710 76.020 21.160 1.00 0.00 69 SER A CA 10
ATOM 13307 C C . SER A 1 69 ? 74.960 75.870 19.870 1.00 0.00 69 SER A C 10
ATOM 13308 O O . SER A 1 69 ? 73.820 75.420 19.880 1.00 0.00 69 SER A O 10
ATOM 13316 N N . THR A 1 70 ? 75.620 76.190 18.760 1.00 0.00 70 THR A N 10
ATOM 13317 C CA . THR A 1 70 ? 75.010 76.210 17.440 1.00 0.00 70 THR A CA 10
ATOM 13318 C C . THR A 1 70 ? 74.540 74.790 17.100 1.00 0.00 70 THR A C 10
ATOM 13319 O O . THR A 1 70 ? 73.450 74.610 16.600 1.00 0.00 70 THR A O 10
ATOM 13330 N N . ASP A 1 71 ? 75.320 73.780 17.450 1.00 0.00 71 ASP A N 10
ATOM 13331 C CA . ASP A 1 71 ? 74.940 72.380 17.310 1.00 0.00 71 ASP A CA 10
ATOM 13332 C C . ASP A 1 71 ? 73.880 71.850 18.270 1.00 0.00 71 ASP A C 10
ATOM 13333 O O . ASP A 1 71 ? 73.010 71.090 17.810 1.00 0.00 71 ASP A O 10
ATOM 13342 N N . GLU A 1 72 ? 73.920 72.240 19.550 1.00 0.00 72 GLU A N 10
ATOM 13343 C CA . GLU A 1 72 ? 73.120 71.600 20.600 1.00 0.00 72 GLU A CA 10
ATOM 13344 C C . GLU A 1 72 ? 72.350 72.540 21.500 1.00 0.00 72 GLU A C 10
ATOM 13345 O O . GLU A 1 72 ? 71.240 72.250 21.930 1.00 0.00 72 GLU A O 10
ATOM 13357 N N . LYS A 1 73 ? 72.970 73.690 21.760 1.00 0.00 73 LYS A N 10
ATOM 13358 C CA . LYS A 1 73 ? 72.570 74.800 22.620 1.00 0.00 73 LYS A CA 10
ATOM 13359 C C . LYS A 1 73 ? 72.340 74.530 24.090 1.00 0.00 73 LYS A C 10
ATOM 13360 O O . LYS A 1 73 ? 71.460 75.130 24.680 1.00 0.00 73 LYS A O 10
ATOM 13379 N N . ASP A 1 74 ? 73.060 73.750 24.820 1.00 0.00 74 ASP A N 10
ATOM 13380 C CA . ASP A 1 74 ? 72.500 73.400 26.160 1.00 0.00 74 ASP A CA 10
ATOM 13381 C C . ASP A 1 74 ? 73.450 73.470 27.290 1.00 0.00 74 ASP A C 10
ATOM 13382 O O . ASP A 1 74 ? 72.980 73.430 28.430 1.00 0.00 74 ASP A O 10
ATOM 13391 N N . PHE A 1 75 ? 74.710 73.690 26.980 1.00 0.00 75 PHE A N 10
ATOM 13392 C CA . PHE A 1 75 ? 75.760 73.900 27.960 1.00 0.00 75 PHE A CA 10
ATOM 13393 C C . PHE A 1 75 ? 76.160 75.360 28.140 1.00 0.00 75 PHE A C 10
ATOM 13394 O O . PHE A 1 75 ? 76.680 76.030 27.260 1.00 0.00 75 PHE A O 10
ATOM 13411 N N . LEU A 1 76 ? 75.940 75.840 29.360 1.00 0.00 76 LEU A N 10
ATOM 13412 C CA . LEU A 1 76 ? 76.800 76.830 30.000 1.00 0.00 76 LEU A CA 10
ATOM 13413 C C . LEU A 1 76 ? 78.080 76.160 30.560 1.00 0.00 76 LEU A C 10
ATOM 13414 O O . LEU A 1 76 ? 78.040 75.010 31.000 1.00 0.00 76 LEU A O 10
ATOM 13430 N N . TYR A 1 77 ? 79.190 76.870 30.420 1.00 0.00 77 TYR A N 10
ATOM 13431 C CA . TYR A 1 77 ? 80.510 76.610 30.990 1.00 0.00 77 TYR A CA 10
ATOM 13432 C C . TYR A 1 77 ? 80.640 77.430 32.310 1.00 0.00 77 TYR A C 10
ATOM 13433 O O . TYR A 1 77 ? 80.870 78.640 32.230 1.00 0.00 77 TYR A O 10
ATOM 13451 N N . GLU A 1 78 ? 80.440 76.880 33.520 1.00 0.00 78 GLU A N 10
ATOM 13452 C CA . GLU A 1 78 ? 80.430 77.650 34.800 1.00 0.00 78 GLU A CA 10
ATOM 13453 C C . GLU A 1 78 ? 81.510 77.160 35.750 1.00 0.00 78 GLU A C 10
ATOM 13454 O O . GLU A 1 78 ? 81.580 75.980 36.050 1.00 0.00 78 GLU A O 10
ATOM 13466 N N . LEU A 1 79 ? 82.450 78.000 36.190 1.00 0.00 79 LEU A N 10
ATOM 13467 C CA . LEU A 1 79 ? 83.660 77.470 36.860 1.00 0.00 79 LEU A CA 10
ATOM 13468 C C . LEU A 1 79 ? 83.760 78.040 38.230 1.00 0.00 79 LEU A C 10
ATOM 13469 O O . LEU A 1 79 ? 83.620 79.250 38.390 1.00 0.00 79 LEU A O 10
ATOM 13485 N N . HIS A 1 80 ? 84.050 77.190 39.210 1.00 0.00 80 HIS A N 10
ATOM 13486 C CA . HIS A 1 80 ? 83.770 77.520 40.590 1.00 0.00 80 HIS A CA 10
ATOM 13487 C C . HIS A 1 80 ? 85.050 77.670 41.320 1.00 0.00 80 HIS A C 10
ATOM 13488 O O . HIS A 1 80 ? 85.890 76.780 41.210 1.00 0.00 80 HIS A O 10
ATOM 13502 N N . ILE A 1 81 ? 85.220 78.820 41.960 1.00 0.00 81 ILE A N 10
ATOM 13503 C CA . ILE A 1 81 ? 86.510 79.510 41.940 1.00 0.00 81 ILE A CA 10
ATOM 13504 C C . ILE A 1 81 ? 87.620 78.840 41.140 1.00 0.00 81 ILE A C 10
ATOM 13505 O O . ILE A 1 81 ? 88.240 77.940 41.700 1.00 0.00 81 ILE A O 10
ATOM 13521 N N . ILE A 1 82 ? 87.860 79.280 39.880 1.00 0.00 82 ILE A N 10
ATOM 13522 C CA . ILE A 1 82 ? 89.090 78.870 39.110 1.00 0.00 82 ILE A CA 10
ATOM 13523 C C . ILE A 1 82 ? 90.320 79.090 40.070 1.00 0.00 82 ILE A C 10
ATOM 13524 O O . ILE A 1 82 ? 91.460 78.740 39.670 1.00 0.00 82 ILE A O 10
ATOM 13541 N N . SER A 1 1 ? 73.740 59.080 38.890 1.00 0.00 1 SER A N 11
ATOM 13542 C CA . SER A 1 1 ? 75.150 59.400 38.810 1.00 0.00 1 SER A CA 11
ATOM 13543 C C . SER A 1 1 ? 75.340 60.720 38.150 1.00 0.00 1 SER A C 11
ATOM 13544 O O . SER A 1 1 ? 74.730 60.790 37.140 1.00 0.00 1 SER A O 11
ATOM 13554 N N . HIS A 1 2 ? 76.030 61.690 38.730 1.00 0.00 2 HIS A N 11
ATOM 13555 C CA . HIS A 1 2 ? 76.470 62.920 38.060 1.00 0.00 2 HIS A CA 11
ATOM 13556 C C . HIS A 1 2 ? 77.960 62.970 38.340 1.00 0.00 2 HIS A C 11
ATOM 13557 O O . HIS A 1 2 ? 78.370 62.360 39.340 1.00 0.00 2 HIS A O 11
ATOM 13571 N N . MET A 1 3 ? 78.770 63.710 37.620 1.00 0.00 3 MET A N 11
ATOM 13572 C CA . MET A 1 3 ? 79.830 64.460 38.320 1.00 0.00 3 MET A CA 11
ATOM 13573 C C . MET A 1 3 ? 79.930 65.900 37.900 1.00 0.00 3 MET A C 11
ATOM 13574 O O . MET A 1 3 ? 79.670 66.770 38.720 1.00 0.00 3 MET A O 11
ATOM 13588 N N . LYS A 1 4 ? 80.160 66.190 36.640 1.00 0.00 4 LYS A N 11
ATOM 13589 C CA . LYS A 1 4 ? 80.210 67.540 36.100 1.00 0.00 4 LYS A CA 11
ATOM 13590 C C . LYS A 1 4 ? 78.890 68.130 35.590 1.00 0.00 4 LYS A C 11
ATOM 13591 O O . LYS A 1 4 ? 78.920 69.250 35.140 1.00 0.00 4 LYS A O 11
ATOM 13610 N N . LEU A 1 5 ? 77.800 67.370 35.510 1.00 0.00 5 LEU A N 11
ATOM 13611 C CA . LEU A 1 5 ? 76.650 67.790 34.710 1.00 0.00 5 LEU A CA 11
ATOM 13612 C C . LEU A 1 5 ? 75.420 68.100 35.550 1.00 0.00 5 LEU A C 11
ATOM 13613 O O . LEU A 1 5 ? 74.980 67.240 36.330 1.00 0.00 5 LEU A O 11
ATOM 13629 N N . VAL A 1 6 ? 74.780 69.230 35.290 1.00 0.00 6 VAL A N 11
ATOM 13630 C CA . VAL A 1 6 ? 73.510 69.530 35.910 1.00 0.00 6 VAL A CA 11
ATOM 13631 C C . VAL A 1 6 ? 72.470 69.330 34.840 1.00 0.00 6 VAL A C 11
ATOM 13632 O O . VAL A 1 6 ? 72.640 69.740 33.690 1.00 0.00 6 VAL A O 11
ATOM 13645 N N . LEU A 1 7 ? 71.350 68.700 35.200 1.00 0.00 7 LEU A N 11
ATOM 13646 C CA . LEU A 1 7 ? 70.230 68.550 34.290 1.00 0.00 7 LEU A CA 11
ATOM 13647 C C . LEU A 1 7 ? 69.140 69.490 34.780 1.00 0.00 7 LEU A C 11
ATOM 13648 O O . LEU A 1 7 ? 68.870 69.660 35.960 1.00 0.00 7 LEU A O 11
ATOM 13664 N N . ALA A 1 8 ? 68.470 70.100 33.820 1.00 0.00 8 ALA A N 11
ATOM 13665 C CA . ALA A 1 8 ? 67.200 70.770 33.950 1.00 0.00 8 ALA A CA 11
ATOM 13666 C C . ALA A 1 8 ? 66.150 69.850 34.520 1.00 0.00 8 ALA A C 11
ATOM 13667 O O . ALA A 1 8 ? 66.080 68.660 34.190 1.00 0.00 8 ALA A O 11
ATOM 13674 N N . LYS A 1 9 ? 65.230 70.380 35.250 1.00 0.00 9 LYS A N 11
ATOM 13675 C CA . LYS A 1 9 ? 63.990 69.730 35.570 1.00 0.00 9 LYS A CA 11
ATOM 13676 C C . LYS A 1 9 ? 63.160 69.430 34.330 1.00 0.00 9 LYS A C 11
ATOM 13677 O O . LYS A 1 9 ? 62.750 68.330 34.240 1.00 0.00 9 LYS A O 11
ATOM 13696 N N . ASN A 1 10 ? 62.940 70.360 33.390 1.00 0.00 10 ASN A N 11
ATOM 13697 C CA . ASN A 1 10 ? 61.720 70.400 32.580 1.00 0.00 10 ASN A CA 11
ATOM 13698 C C . ASN A 1 10 ? 61.640 69.290 31.550 1.00 0.00 10 ASN A C 11
ATOM 13699 O O . ASN A 1 10 ? 60.590 68.680 31.410 1.00 0.00 10 ASN A O 11
ATOM 13710 N N . THR A 1 11 ? 62.750 69.040 30.910 1.00 0.00 11 THR A N 11
ATOM 13711 C CA . THR A 1 11 ? 62.860 67.960 29.940 1.00 0.00 11 THR A CA 11
ATOM 13712 C C . THR A 1 11 ? 62.830 66.610 30.610 1.00 0.00 11 THR A C 11
ATOM 13713 O O . THR A 1 11 ? 62.130 65.700 30.120 1.00 0.00 11 THR A O 11
ATOM 13724 N N . ARG A 1 12 ? 63.590 66.460 31.670 1.00 0.00 12 ARG A N 11
ATOM 13725 C CA . ARG A 1 12 ? 64.000 65.180 32.190 1.00 0.00 12 ARG A CA 11
ATOM 13726 C C . ARG A 1 12 ? 63.300 64.770 33.470 1.00 0.00 12 ARG A C 11
ATOM 13727 O O . ARG A 1 12 ? 62.990 63.590 33.570 1.00 0.00 12 ARG A O 11
ATOM 13748 N N . LYS A 1 13 ? 62.980 65.670 34.390 1.00 0.00 13 LYS A N 11
ATOM 13749 C CA . LYS A 1 13 ? 61.960 65.450 35.430 1.00 0.00 13 LYS A CA 11
ATOM 13750 C C . LYS A 1 13 ? 62.100 64.120 36.140 1.00 0.00 13 LYS A C 11
ATOM 13751 O O . LYS A 1 13 ? 61.050 63.560 36.510 1.00 0.00 13 LYS A O 11
ATOM 13770 N N . SER A 1 14 ? 63.290 63.600 36.340 1.00 0.00 14 SER A N 11
ATOM 13771 C CA . SER A 1 14 ? 63.330 62.230 36.790 1.00 0.00 14 SER A CA 11
ATOM 13772 C C . SER A 1 14 ? 63.700 62.220 38.240 1.00 0.00 14 SER A C 11
ATOM 13773 O O . SER A 1 14 ? 63.070 61.510 38.990 1.00 0.00 14 SER A O 11
ATOM 13781 N N . ASP A 1 15 ? 64.680 63.000 38.600 1.00 0.00 15 ASP A N 11
ATOM 13782 C CA . ASP A 1 15 ? 65.110 63.500 39.910 1.00 0.00 15 ASP A CA 11
ATOM 13783 C C . ASP A 1 15 ? 65.770 64.880 39.830 1.00 0.00 15 ASP A C 11
ATOM 13784 O O . ASP A 1 15 ? 65.930 65.530 40.850 1.00 0.00 15 ASP A O 11
ATOM 13793 N N . ALA A 1 16 ? 66.070 65.400 38.640 1.00 0.00 16 ALA A N 11
ATOM 13794 C CA . ALA A 1 16 ? 67.340 66.100 38.360 1.00 0.00 16 ALA A CA 11
ATOM 13795 C C . ALA A 1 16 ? 67.320 67.570 38.720 1.00 0.00 16 ALA A C 11
ATOM 13796 O O . ALA A 1 16 ? 68.250 68.320 38.500 1.00 0.00 16 ALA A O 11
ATOM 13803 N N . LYS A 1 17 ? 66.140 67.980 39.170 1.00 0.00 17 LYS A N 11
ATOM 13804 C CA . LYS A 1 17 ? 65.710 69.310 39.570 1.00 0.00 17 LYS A CA 11
ATOM 13805 C C . LYS A 1 17 ? 66.440 69.970 40.780 1.00 0.00 17 LYS A C 11
ATOM 13806 O O . LYS A 1 17 ? 66.630 69.300 41.770 1.00 0.00 17 LYS A O 11
ATOM 13825 N N . SER A 1 18 ? 66.650 71.290 40.690 1.00 0.00 18 SER A N 11
ATOM 13826 C CA . SER A 1 18 ? 67.310 72.220 41.710 1.00 0.00 18 SER A CA 11
ATOM 13827 C C . SER A 1 18 ? 68.760 71.860 41.960 1.00 0.00 18 SER A C 11
ATOM 13828 O O . SER A 1 18 ? 69.370 72.450 42.890 1.00 0.00 18 SER A O 11
ATOM 13836 N N . VAL A 1 19 ? 69.310 71.000 41.140 1.00 0.00 19 VAL A N 11
ATOM 13837 C CA . VAL A 1 19 ? 70.600 70.370 41.410 1.00 0.00 19 VAL A CA 11
ATOM 13838 C C . VAL A 1 19 ? 71.730 71.370 41.300 1.00 0.00 19 VAL A C 11
ATOM 13839 O O . VAL A 1 19 ? 72.640 71.330 42.110 1.00 0.00 19 VAL A O 11
ATOM 13852 N N . GLU A 1 20 ? 71.600 72.340 40.400 1.00 0.00 20 GLU A N 11
ATOM 13853 C CA . GLU A 1 20 ? 72.640 73.310 40.180 1.00 0.00 20 GLU A CA 11
ATOM 13854 C C . GLU A 1 20 ? 72.810 74.110 41.440 1.00 0.00 20 GLU A C 11
ATOM 13855 O O . GLU A 1 20 ? 73.900 74.220 41.940 1.00 0.00 20 GLU A O 11
ATOM 13867 N N . LEU A 1 21 ? 71.730 74.590 42.060 1.00 0.00 21 LEU A N 11
ATOM 13868 C CA . LEU A 1 21 ? 71.910 75.510 43.160 1.00 0.00 21 LEU A CA 11
ATOM 13869 C C . LEU A 1 21 ? 72.710 74.840 44.220 1.00 0.00 21 LEU A C 11
ATOM 13870 O O . LEU A 1 21 ? 73.630 75.410 44.700 1.00 0.00 21 LEU A O 11
ATOM 13886 N N . GLU A 1 22 ? 72.330 73.620 44.550 1.00 0.00 22 GLU A N 11
ATOM 13887 C CA . GLU A 1 22 ? 73.010 72.790 45.510 1.00 0.00 22 GLU A CA 11
ATOM 13888 C C . GLU A 1 22 ? 74.400 72.350 45.140 1.00 0.00 22 GLU A C 11
ATOM 13889 O O . GLU A 1 22 ? 75.240 72.450 46.070 1.00 0.00 22 GLU A O 11
ATOM 13901 N N . ASP A 1 23 ? 74.660 72.010 43.920 1.00 0.00 23 ASP A N 11
ATOM 13902 C CA . ASP A 1 23 ? 75.990 71.620 43.490 1.00 0.00 23 ASP A CA 11
ATOM 13903 C C . ASP A 1 23 ? 76.830 72.830 43.570 1.00 0.00 23 ASP A C 11
ATOM 13904 O O . ASP A 1 23 ? 77.950 72.680 44.010 1.00 0.00 23 ASP A O 11
ATOM 13913 N N . LEU A 1 24 ? 76.320 74.020 43.300 1.00 0.00 24 LEU A N 11
ATOM 13914 C CA . LEU A 1 24 ? 77.120 75.220 43.340 1.00 0.00 24 LEU A CA 11
ATOM 13915 C C . LEU A 1 24 ? 77.850 75.210 44.670 1.00 0.00 24 LEU A C 11
ATOM 13916 O O . LEU A 1 24 ? 79.010 74.970 44.600 1.00 0.00 24 LEU A O 11
ATOM 13932 N N . TYR A 1 25 ? 77.030 75.320 45.780 1.00 0.00 25 TYR A N 11
ATOM 13933 C CA . TYR A 1 25 ? 77.520 75.400 47.170 1.00 0.00 25 TYR A CA 11
ATOM 13934 C C . TYR A 1 25 ? 78.400 74.210 47.490 1.00 0.00 25 TYR A C 11
ATOM 13935 O O . TYR A 1 25 ? 79.490 74.350 48.090 1.00 0.00 25 TYR A O 11
ATOM 13953 N N . HIS A 1 26 ? 77.930 73.020 47.200 1.00 0.00 26 HIS A N 11
ATOM 13954 C CA . HIS A 1 26 ? 78.610 71.860 47.720 1.00 0.00 26 HIS A CA 11
ATOM 13955 C C . HIS A 1 26 ? 79.800 71.440 46.880 1.00 0.00 26 HIS A C 11
ATOM 13956 O O . HIS A 1 26 ? 80.800 71.040 47.480 1.00 0.00 26 HIS A O 11
ATOM 13970 N N . GLU A 1 27 ? 79.750 71.560 45.580 1.00 0.00 27 GLU A N 11
ATOM 13971 C CA . GLU A 1 27 ? 80.850 71.240 44.690 1.00 0.00 27 GLU A CA 11
ATOM 13972 C C . GLU A 1 27 ? 81.950 72.190 45.030 1.00 0.00 27 GLU A C 11
ATOM 13973 O O . GLU A 1 27 ? 83.070 71.730 45.210 1.00 0.00 27 GLU A O 11
ATOM 13985 N N . PHE A 1 28 ? 81.630 73.430 45.320 1.00 0.00 28 PHE A N 11
ATOM 13986 C CA . PHE A 1 28 ? 82.640 74.360 45.770 1.00 0.00 28 PHE A CA 11
ATOM 13987 C C . PHE A 1 28 ? 83.400 73.850 46.940 1.00 0.00 28 PHE A C 11
ATOM 13988 O O . PHE A 1 28 ? 84.630 73.860 46.880 1.00 0.00 28 PHE A O 11
ATOM 14005 N N . SER A 1 29 ? 82.670 73.590 48.020 1.00 0.00 29 SER A N 11
ATOM 14006 C CA . SER A 1 29 ? 83.280 73.290 49.290 1.00 0.00 29 SER A CA 11
ATOM 14007 C C . SER A 1 29 ? 84.040 72.010 49.110 1.00 0.00 29 SER A C 11
ATOM 14008 O O . SER A 1 29 ? 85.150 71.900 49.680 1.00 0.00 29 SER A O 11
ATOM 14016 N N . GLU A 1 30 ? 83.500 71.030 48.420 1.00 0.00 30 GLU A N 11
ATOM 14017 C CA . GLU A 1 30 ? 84.070 69.690 48.390 1.00 0.00 30 GLU A CA 11
ATOM 14018 C C . GLU A 1 30 ? 85.290 69.590 47.510 1.00 0.00 30 GLU A C 11
ATOM 14019 O O . GLU A 1 30 ? 86.270 68.880 47.920 1.00 0.00 30 GLU A O 11
ATOM 14031 N N . ASP A 1 31 ? 85.280 70.240 46.400 1.00 0.00 31 ASP A N 11
ATOM 14032 C CA . ASP A 1 31 ? 86.310 70.180 45.360 1.00 0.00 31 ASP A CA 11
ATOM 14033 C C . ASP A 1 31 ? 86.360 71.460 44.530 1.00 0.00 31 ASP A C 11
ATOM 14034 O O . ASP A 1 31 ? 85.480 72.290 44.630 1.00 0.00 31 ASP A O 11
ATOM 14043 N N . LYS A 1 32 ? 87.370 71.690 43.670 1.00 0.00 32 LYS A N 11
ATOM 14044 C CA . LYS A 1 32 ? 87.240 72.870 42.780 1.00 0.00 32 LYS A CA 11
ATOM 14045 C C . LYS A 1 32 ? 87.220 72.580 41.270 1.00 0.00 32 LYS A C 11
ATOM 14046 O O . LYS A 1 32 ? 88.040 71.830 40.800 1.00 0.00 32 LYS A O 11
ATOM 14065 N N . ARG A 1 33 ? 86.210 72.990 40.490 1.00 0.00 33 ARG A N 11
ATOM 14066 C CA . ARG A 1 33 ? 85.730 72.060 39.450 1.00 0.00 33 ARG A CA 11
ATOM 14067 C C . ARG A 1 33 ? 84.630 72.670 38.560 1.00 0.00 33 ARG A C 11
ATOM 14068 O O . ARG A 1 33 ? 84.140 73.790 38.820 1.00 0.00 33 ARG A O 11
ATOM 14089 N N . SER A 1 34 ? 84.290 72.100 37.440 1.00 0.00 34 SER A N 11
ATOM 14090 C CA . SER A 1 34 ? 83.830 72.910 36.330 1.00 0.00 34 SER A CA 11
ATOM 14091 C C . SER A 1 34 ? 82.980 72.060 35.440 1.00 0.00 34 SER A C 11
ATOM 14092 O O . SER A 1 34 ? 83.290 70.880 35.190 1.00 0.00 34 SER A O 11
ATOM 14100 N N . ILE A 1 35 ? 81.870 72.640 35.010 1.00 0.00 35 ILE A N 11
ATOM 14101 C CA . ILE A 1 35 ? 80.570 71.980 34.990 1.00 0.00 35 ILE A CA 11
ATOM 14102 C C . ILE A 1 35 ? 79.840 72.380 33.710 1.00 0.00 35 ILE A C 11
ATOM 14103 O O . ILE A 1 35 ? 80.070 73.440 33.140 1.00 0.00 35 ILE A O 11
ATOM 14119 N N . PHE A 1 36 ? 78.970 71.510 33.190 1.00 0.00 36 PHE A N 11
ATOM 14120 C CA . PHE A 1 36 ? 78.090 71.810 32.080 1.00 0.00 36 PHE A CA 11
ATOM 14121 C C . PHE A 1 36 ? 76.680 71.790 32.620 1.00 0.00 36 PHE A C 11
ATOM 14122 O O . PHE A 1 36 ? 76.320 70.900 33.380 1.00 0.00 36 PHE A O 11
ATOM 14139 N N . TYR A 1 37 ? 75.880 72.760 32.230 1.00 0.00 37 TYR A N 11
ATOM 14140 C CA . TYR A 1 37 ? 74.490 72.780 32.590 1.00 0.00 37 TYR A CA 11
ATOM 14141 C C . TYR A 1 37 ? 73.730 72.440 31.320 1.00 0.00 37 TYR A C 11
ATOM 14142 O O . TYR A 1 37 ? 73.900 73.130 30.330 1.00 0.00 37 TYR A O 11
ATOM 14160 N N . PHE A 1 38 ? 72.920 71.410 31.400 1.00 0.00 38 PHE A N 11
ATOM 14161 C CA . PHE A 1 38 ? 72.030 70.890 30.370 1.00 0.00 38 PHE A CA 11
ATOM 14162 C C . PHE A 1 38 ? 70.580 71.210 30.710 1.00 0.00 38 PHE A C 11
ATOM 14163 O O . PHE A 1 38 ? 69.890 70.580 31.500 1.00 0.00 38 PHE A O 11
ATOM 14180 N N . ALA A 1 39 ? 70.100 72.290 30.090 1.00 0.00 39 ALA A N 11
ATOM 14181 C CA . ALA A 1 39 ? 68.780 72.850 30.230 1.00 0.00 39 ALA A CA 11
ATOM 14182 C C . ALA A 1 39 ? 68.160 73.340 28.930 1.00 0.00 39 ALA A C 11
ATOM 14183 O O . ALA A 1 39 ? 68.890 73.750 28.040 1.00 0.00 39 ALA A O 11
ATOM 14190 N N . PRO A 1 40 ? 66.830 73.290 28.820 1.00 0.00 40 PRO A N 11
ATOM 14191 C CA . PRO A 1 40 ? 66.310 72.470 27.740 1.00 0.00 40 PRO A CA 11
ATOM 14192 C C . PRO A 1 40 ? 66.430 73.050 26.340 1.00 0.00 40 PRO A C 11
ATOM 14193 O O . PRO A 1 40 ? 66.210 74.270 26.210 1.00 0.00 40 PRO A O 11
ATOM 14204 N N . THR A 1 41 ? 66.540 72.180 25.350 1.00 0.00 41 THR A N 11
ATOM 14205 C CA . THR A 1 41 ? 66.490 72.530 23.920 1.00 0.00 41 THR A CA 11
ATOM 14206 C C . THR A 1 41 ? 65.120 73.110 23.690 1.00 0.00 41 THR A C 11
ATOM 14207 O O . THR A 1 41 ? 64.920 74.180 23.160 1.00 0.00 41 THR A O 11
ATOM 14218 N N . ASN A 1 42 ? 64.170 72.340 24.210 1.00 0.00 42 ASN A N 11
ATOM 14219 C CA . ASN A 1 42 ? 62.780 72.380 23.870 1.00 0.00 42 ASN A CA 11
ATOM 14220 C C . ASN A 1 42 ? 62.090 73.610 24.400 1.00 0.00 42 ASN A C 11
ATOM 14221 O O . ASN A 1 42 ? 61.220 74.120 23.660 1.00 0.00 42 ASN A O 11
ATOM 14232 N N . ALA A 1 43 ? 62.390 74.090 25.600 1.00 0.00 43 ALA A N 11
ATOM 14233 C CA . ALA A 1 43 ? 61.790 75.320 26.110 1.00 0.00 43 ALA A CA 11
ATOM 14234 C C . ALA A 1 43 ? 62.670 76.550 26.250 1.00 0.00 43 ALA A C 11
ATOM 14235 O O . ALA A 1 43 ? 62.140 77.630 26.250 1.00 0.00 43 ALA A O 11
ATOM 14242 N N . HIS A 1 44 ? 63.980 76.360 26.440 1.00 0.00 44 HIS A N 11
ATOM 14243 C CA . HIS A 1 44 ? 65.000 77.390 26.770 1.00 0.00 44 HIS A CA 11
ATOM 14244 C C . HIS A 1 44 ? 64.620 78.110 28.050 1.00 0.00 44 HIS A C 11
ATOM 14245 O O . HIS A 1 44 ? 64.880 79.330 28.170 1.00 0.00 44 HIS A O 11
ATOM 14259 N N . LYS A 1 45 ? 64.020 77.400 28.990 1.00 0.00 45 LYS A N 11
ATOM 14260 C CA . LYS A 1 45 ? 63.430 77.970 30.190 1.00 0.00 45 LYS A CA 11
ATOM 14261 C C . LYS A 1 45 ? 64.270 77.830 31.410 1.00 0.00 45 LYS A C 11
ATOM 14262 O O . LYS A 1 45 ? 64.540 78.800 32.120 1.00 0.00 45 LYS A O 11
ATOM 14281 N N . ASP A 1 46 ? 64.630 76.590 31.680 1.00 0.00 46 ASP A N 11
ATOM 14282 C CA . ASP A 1 46 ? 65.540 76.270 32.750 1.00 0.00 46 ASP A CA 11
ATOM 14283 C C . ASP A 1 46 ? 66.870 76.980 32.440 1.00 0.00 46 ASP A C 11
ATOM 14284 O O . ASP A 1 46 ? 67.430 77.550 33.390 1.00 0.00 46 ASP A O 11
ATOM 14293 N N . MET A 1 47 ? 67.310 77.080 31.200 1.00 0.00 47 MET A N 11
ATOM 14294 C CA . MET A 1 47 ? 68.570 77.770 30.900 1.00 0.00 47 MET A CA 11
ATOM 14295 C C . MET A 1 47 ? 68.520 79.280 31.160 1.00 0.00 47 MET A C 11
ATOM 14296 O O . MET A 1 47 ? 69.470 79.840 31.710 1.00 0.00 47 MET A O 11
ATOM 14310 N N . LEU A 1 48 ? 67.430 79.940 30.750 1.00 0.00 48 LEU A N 11
ATOM 14311 C CA . LEU A 1 48 ? 67.260 81.380 30.940 1.00 0.00 48 LEU A CA 11
ATOM 14312 C C . LEU A 1 48 ? 67.310 81.670 32.440 1.00 0.00 48 LEU A C 11
ATOM 14313 O O . LEU A 1 48 ? 67.960 82.600 32.900 1.00 0.00 48 LEU A O 11
ATOM 14329 N N . LYS A 1 49 ? 66.660 80.800 33.230 1.00 0.00 49 LYS A N 11
ATOM 14330 C CA . LYS A 1 49 ? 66.730 80.890 34.670 1.00 0.00 49 LYS A CA 11
ATOM 14331 C C . LYS A 1 49 ? 68.150 80.670 35.220 1.00 0.00 49 LYS A C 11
ATOM 14332 O O . LYS A 1 49 ? 68.520 81.360 36.150 1.00 0.00 49 LYS A O 11
ATOM 14351 N N . ALA A 1 50 ? 68.920 79.750 34.660 1.00 0.00 50 ALA A N 11
ATOM 14352 C CA . ALA A 1 50 ? 70.310 79.500 35.040 1.00 0.00 50 ALA A CA 11
ATOM 14353 C C . ALA A 1 50 ? 71.180 80.740 34.930 1.00 0.00 50 ALA A C 11
ATOM 14354 O O . ALA A 1 50 ? 71.960 81.040 35.810 1.00 0.00 50 ALA A O 11
ATOM 14361 N N . VAL A 1 51 ? 70.980 81.490 33.850 1.00 0.00 51 VAL A N 11
ATOM 14362 C CA . VAL A 1 51 ? 71.760 82.720 33.720 1.00 0.00 51 VAL A CA 11
ATOM 14363 C C . VAL A 1 51 ? 71.480 83.700 34.870 1.00 0.00 51 VAL A C 11
ATOM 14364 O O . VAL A 1 51 ? 72.400 84.270 35.460 1.00 0.00 51 VAL A O 11
ATOM 14377 N N . ASP A 1 52 ? 70.200 83.880 35.220 1.00 0.00 52 ASP A N 11
ATOM 14378 C CA . ASP A 1 52 ? 69.810 84.720 36.340 1.00 0.00 52 ASP A CA 11
ATOM 14379 C C . ASP A 1 52 ? 70.210 84.140 37.700 1.00 0.00 52 ASP A C 11
ATOM 14380 O O . ASP A 1 52 ? 70.720 84.880 38.540 1.00 0.00 52 ASP A O 11
ATOM 14389 N N . PHE A 1 53 ? 70.090 82.830 37.890 1.00 0.00 53 PHE A N 11
ATOM 14390 C CA . PHE A 1 53 ? 70.440 82.140 39.130 1.00 0.00 53 PHE A CA 11
ATOM 14391 C C . PHE A 1 53 ? 71.900 82.280 39.400 1.00 0.00 53 PHE A C 11
ATOM 14392 O O . PHE A 1 53 ? 72.250 82.510 40.580 1.00 0.00 53 PHE A O 11
ATOM 14409 N N . PHE A 1 54 ? 72.720 82.160 38.390 1.00 0.00 54 PHE A N 11
ATOM 14410 C CA . PHE A 1 54 ? 74.130 82.000 38.630 1.00 0.00 54 PHE A CA 11
ATOM 14411 C C . PHE A 1 54 ? 74.690 83.190 39.340 1.00 0.00 54 PHE A C 11
ATOM 14412 O O . PHE A 1 54 ? 75.340 83.050 40.290 1.00 0.00 54 PHE A O 11
ATOM 14429 N N . LYS A 1 55 ? 74.270 84.370 38.860 1.00 0.00 55 LYS A N 11
ATOM 14430 C CA . LYS A 1 55 ? 74.600 85.640 39.440 1.00 0.00 55 LYS A CA 11
ATOM 14431 C C . LYS A 1 55 ? 73.930 85.810 40.770 1.00 0.00 55 LYS A C 11
ATOM 14432 O O . LYS A 1 55 ? 74.600 86.430 41.570 1.00 0.00 55 LYS A O 11
ATOM 14451 N N . GLU A 1 56 ? 72.700 85.360 40.990 1.00 0.00 56 GLU A N 11
ATOM 14452 C CA . GLU A 1 56 ? 72.130 85.450 42.330 1.00 0.00 56 GLU A CA 11
ATOM 14453 C C . GLU A 1 56 ? 73.060 84.790 43.330 1.00 0.00 56 GLU A C 11
ATOM 14454 O O . GLU A 1 56 ? 73.200 85.340 44.430 1.00 0.00 56 GLU A O 11
ATOM 14466 N N . LYS A 1 57 ? 73.740 83.680 43.000 1.00 0.00 57 LYS A N 11
ATOM 14467 C CA . LYS A 1 57 ? 74.700 83.150 43.940 1.00 0.00 57 LYS A CA 11
ATOM 14468 C C . LYS A 1 57 ? 76.180 83.340 43.570 1.00 0.00 57 LYS A C 11
ATOM 14469 O O . LYS A 1 57 ? 76.590 83.250 42.430 1.00 0.00 57 LYS A O 11
ATOM 14488 N N . GLY A 1 58 ? 77.040 83.410 44.520 1.00 0.00 58 GLY A N 11
ATOM 14489 C CA . GLY A 1 58 ? 78.490 83.670 44.470 1.00 0.00 58 GLY A CA 11
ATOM 14490 C C . GLY A 1 58 ? 79.370 82.490 44.070 1.00 0.00 58 GLY A C 11
ATOM 14491 O O . GLY A 1 58 ? 80.540 82.580 43.850 1.00 0.00 58 GLY A O 11
ATOM 14495 N N . HIS A 1 59 ? 78.820 81.300 44.050 1.00 0.00 59 HIS A N 11
ATOM 14496 C CA . HIS A 1 59 ? 79.610 80.070 44.020 1.00 0.00 59 HIS A CA 11
ATOM 14497 C C . HIS A 1 59 ? 80.470 79.790 42.770 1.00 0.00 59 HIS A C 11
ATOM 14498 O O . HIS A 1 59 ? 81.600 79.310 42.850 1.00 0.00 59 HIS A O 11
ATOM 14512 N N . THR A 1 60 ? 79.890 80.030 41.580 1.00 0.00 60 THR A N 11
ATOM 14513 C CA . THR A 1 60 ? 80.670 79.900 40.350 1.00 0.00 60 THR A CA 11
ATOM 14514 C C . THR A 1 60 ? 81.740 80.980 40.400 1.00 0.00 60 THR A C 11
ATOM 14515 O O . THR A 1 60 ? 81.660 81.970 41.120 1.00 0.00 60 THR A O 11
ATOM 14526 N N . ALA A 1 61 ? 82.780 80.820 39.600 1.00 0.00 61 ALA A N 11
ATOM 14527 C CA . ALA A 1 61 ? 83.700 81.880 39.280 1.00 0.00 61 ALA A CA 11
ATOM 14528 C C . ALA A 1 61 ? 83.330 82.500 37.930 1.00 0.00 61 ALA A C 11
ATOM 14529 O O . ALA A 1 61 ? 83.220 83.720 37.810 1.00 0.00 61 ALA A O 11
ATOM 14536 N N . TYR A 1 62 ? 83.050 81.710 36.930 1.00 0.00 62 TYR A N 11
ATOM 14537 C CA . TYR A 1 62 ? 82.760 82.170 35.570 1.00 0.00 62 TYR A CA 11
ATOM 14538 C C . TYR A 1 62 ? 81.550 81.470 34.960 1.00 0.00 62 TYR A C 11
ATOM 14539 O O . TYR A 1 62 ? 81.290 80.330 35.360 1.00 0.00 62 TYR A O 11
ATOM 14557 N N . LEU A 1 63 ? 80.920 82.080 33.970 1.00 0.00 63 LEU A N 11
ATOM 14558 C CA . LEU A 1 63 ? 79.890 81.490 33.090 1.00 0.00 63 LEU A CA 11
ATOM 14559 C C . LEU A 1 63 ? 80.120 81.800 31.610 1.00 0.00 63 LEU A C 11
ATOM 14560 O O . LEU A 1 63 ? 80.230 82.950 31.190 1.00 0.00 63 LEU A O 11
ATOM 14576 N N . ASP A 1 64 ? 80.060 80.760 30.770 1.00 0.00 64 ASP A N 11
ATOM 14577 C CA . ASP A 1 64 ? 80.060 80.890 29.320 1.00 0.00 64 ASP A CA 11
ATOM 14578 C C . ASP A 1 64 ? 79.070 79.930 28.650 1.00 0.00 64 ASP A C 11
ATOM 14579 O O . ASP A 1 64 ? 78.550 79.040 29.320 1.00 0.00 64 ASP A O 11
ATOM 14588 N N . GLU A 1 65 ? 78.720 80.080 27.390 1.00 0.00 65 GLU A N 11
ATOM 14589 C CA . GLU A 1 65 ? 78.040 79.060 26.580 1.00 0.00 65 GLU A CA 11
ATOM 14590 C C . GLU A 1 65 ? 78.840 77.810 26.230 1.00 0.00 65 GLU A C 11
ATOM 14591 O O . GLU A 1 65 ? 80.080 77.870 26.240 1.00 0.00 65 GLU A O 11
ATOM 14603 N N . VAL A 1 66 ? 78.200 76.750 25.770 1.00 0.00 66 VAL A N 11
ATOM 14604 C CA . VAL A 1 66 ? 78.910 75.770 24.960 1.00 0.00 66 VAL A CA 11
ATOM 14605 C C . VAL A 1 66 ? 78.540 75.880 23.500 1.00 0.00 66 VAL A C 11
ATOM 14606 O O . VAL A 1 66 ? 77.400 75.710 23.180 1.00 0.00 66 VAL A O 11
ATOM 14619 N N . ARG A 1 67 ? 79.520 75.950 22.590 1.00 0.00 67 ARG A N 11
ATOM 14620 C CA . ARG A 1 67 ? 79.400 75.770 21.140 1.00 0.00 67 ARG A CA 11
ATOM 14621 C C . ARG A 1 67 ? 79.520 74.320 20.650 1.00 0.00 67 ARG A C 11
ATOM 14622 O O . ARG A 1 67 ? 80.440 73.920 19.990 1.00 0.00 67 ARG A O 11
ATOM 14643 N N . VAL A 1 68 ? 78.640 73.450 21.140 1.00 0.00 68 VAL A N 11
ATOM 14644 C CA . VAL A 1 68 ? 77.850 72.480 20.360 1.00 0.00 68 VAL A CA 11
ATOM 14645 C C . VAL A 1 68 ? 76.410 72.960 20.360 1.00 0.00 68 VAL A C 11
ATOM 14646 O O . VAL A 1 68 ? 75.470 72.220 20.290 1.00 0.00 68 VAL A O 11
ATOM 14659 N N . SER A 1 69 ? 76.250 74.260 20.590 1.00 0.00 69 SER A N 11
ATOM 14660 C CA . SER A 1 69 ? 75.030 75.010 20.630 1.00 0.00 69 SER A CA 11
ATOM 14661 C C . SER A 1 69 ? 74.380 75.070 19.280 1.00 0.00 69 SER A C 11
ATOM 14662 O O . SER A 1 69 ? 73.140 75.040 19.230 1.00 0.00 69 SER A O 11
ATOM 14670 N N . THR A 1 70 ? 75.090 75.130 18.180 1.00 0.00 70 THR A N 11
ATOM 14671 C CA . THR A 1 70 ? 74.380 74.970 16.920 1.00 0.00 70 THR A CA 11
ATOM 14672 C C . THR A 1 70 ? 73.650 73.620 16.930 1.00 0.00 70 THR A C 11
ATOM 14673 O O . THR A 1 70 ? 72.470 73.520 16.640 1.00 0.00 70 THR A O 11
ATOM 14684 N N . ASP A 1 71 ? 74.350 72.600 17.420 1.00 0.00 71 ASP A N 11
ATOM 14685 C CA . ASP A 1 71 ? 73.890 71.220 17.500 1.00 0.00 71 ASP A CA 11
ATOM 14686 C C . ASP A 1 71 ? 72.960 70.730 18.610 1.00 0.00 71 ASP A C 11
ATOM 14687 O O . ASP A 1 71 ? 72.120 69.920 18.240 1.00 0.00 71 ASP A O 11
ATOM 14696 N N . GLU A 1 72 ? 73.080 71.230 19.840 1.00 0.00 72 GLU A N 11
ATOM 14697 C CA . GLU A 1 72 ? 72.090 71.030 20.930 1.00 0.00 72 GLU A CA 11
ATOM 14698 C C . GLU A 1 72 ? 71.400 72.320 21.420 1.00 0.00 72 GLU A C 11
ATOM 14699 O O . GLU A 1 72 ? 70.160 72.430 21.450 1.00 0.00 72 GLU A O 11
ATOM 14711 N N . LYS A 1 73 ? 72.220 73.320 21.650 1.00 0.00 73 LYS A N 11
ATOM 14712 C CA . LYS A 1 73 ? 71.910 74.560 22.370 1.00 0.00 73 LYS A CA 11
ATOM 14713 C C . LYS A 1 73 ? 71.260 74.260 23.720 1.00 0.00 73 LYS A C 11
ATOM 14714 O O . LYS A 1 73 ? 70.290 74.870 24.130 1.00 0.00 73 LYS A O 11
ATOM 14733 N N . ASP A 1 74 ? 71.850 73.370 24.490 1.00 0.00 74 ASP A N 11
ATOM 14734 C CA . ASP A 1 74 ? 71.270 73.050 25.810 1.00 0.00 74 ASP A CA 11
ATOM 14735 C C . ASP A 1 74 ? 72.310 73.310 26.850 1.00 0.00 74 ASP A C 11
ATOM 14736 O O . ASP A 1 74 ? 71.960 73.300 28.040 1.00 0.00 74 ASP A O 11
ATOM 14745 N N . PHE A 1 75 ? 73.550 73.550 26.450 1.00 0.00 75 PHE A N 11
ATOM 14746 C CA . PHE A 1 75 ? 74.670 73.490 27.350 1.00 0.00 75 PHE A CA 11
ATOM 14747 C C . PHE A 1 75 ? 75.260 74.870 27.640 1.00 0.00 75 PHE A C 11
ATOM 14748 O O . PHE A 1 75 ? 75.690 75.590 26.770 1.00 0.00 75 PHE A O 11
ATOM 14765 N N . LEU A 1 76 ? 75.330 75.160 28.940 1.00 0.00 76 LEU A N 11
ATOM 14766 C CA . LEU A 1 76 ? 76.130 76.230 29.510 1.00 0.00 76 LEU A CA 11
ATOM 14767 C C . LEU A 1 76 ? 77.360 75.660 30.170 1.00 0.00 76 LEU A C 11
ATOM 14768 O O . LEU A 1 76 ? 77.300 74.590 30.740 1.00 0.00 76 LEU A O 11
ATOM 14784 N N . TYR A 1 77 ? 78.460 76.380 30.050 1.00 0.00 77 TYR A N 11
ATOM 14785 C CA . TYR A 1 77 ? 79.700 75.940 30.640 1.00 0.00 77 TYR A CA 11
ATOM 14786 C C . TYR A 1 77 ? 80.020 76.890 31.770 1.00 0.00 77 TYR A C 11
ATOM 14787 O O . TYR A 1 77 ? 80.380 78.050 31.590 1.00 0.00 77 TYR A O 11
ATOM 14805 N N . GLU A 1 78 ? 79.800 76.340 32.960 1.00 0.00 78 GLU A N 11
ATOM 14806 C CA . GLU A 1 78 ? 79.910 76.980 34.260 1.00 0.00 78 GLU A CA 11
ATOM 14807 C C . GLU A 1 78 ? 81.250 76.620 34.840 1.00 0.00 78 GLU A C 11
ATOM 14808 O O . GLU A 1 78 ? 81.710 75.490 34.540 1.00 0.00 78 GLU A O 11
ATOM 14820 N N . LEU A 1 79 ? 81.950 77.460 35.570 1.00 0.00 79 LEU A N 11
ATOM 14821 C CA . LEU A 1 79 ? 83.220 77.050 36.180 1.00 0.00 79 LEU A CA 11
ATOM 14822 C C . LEU A 1 79 ? 83.200 77.440 37.640 1.00 0.00 79 LEU A C 11
ATOM 14823 O O . LEU A 1 79 ? 83.130 78.670 37.890 1.00 0.00 79 LEU A O 11
ATOM 14839 N N . HIS A 1 80 ? 83.320 76.580 38.610 1.00 0.00 80 HIS A N 11
ATOM 14840 C CA . HIS A 1 80 ? 83.090 76.980 39.990 1.00 0.00 80 HIS A CA 11
ATOM 14841 C C . HIS A 1 80 ? 84.390 76.970 40.710 1.00 0.00 80 HIS A C 11
ATOM 14842 O O . HIS A 1 80 ? 85.130 75.960 40.620 1.00 0.00 80 HIS A O 11
ATOM 14856 N N . ILE A 1 81 ? 84.740 78.070 41.320 1.00 0.00 81 ILE A N 11
ATOM 14857 C CA . ILE A 1 81 ? 86.140 78.430 41.530 1.00 0.00 81 ILE A CA 11
ATOM 14858 C C . ILE A 1 81 ? 87.180 77.850 40.500 1.00 0.00 81 ILE A C 11
ATOM 14859 O O . ILE A 1 81 ? 87.990 76.990 40.840 1.00 0.00 81 ILE A O 11
ATOM 14875 N N . ILE A 1 82 ? 87.190 78.210 39.240 1.00 0.00 82 ILE A N 11
ATOM 14876 C CA . ILE A 1 82 ? 88.340 77.700 38.390 1.00 0.00 82 ILE A CA 11
ATOM 14877 C C . ILE A 1 82 ? 89.720 78.250 38.910 1.00 0.00 82 ILE A C 11
ATOM 14878 O O . ILE A 1 82 ? 90.810 77.730 38.140 1.00 0.00 82 ILE A O 11
ATOM 14895 N N . SER A 1 1 ? 86.620 60.390 38.190 1.00 0.00 1 SER A N 12
ATOM 14896 C CA . SER A 1 1 ? 85.230 60.140 37.770 1.00 0.00 1 SER A CA 12
ATOM 14897 C C . SER A 1 1 ? 84.540 61.420 37.340 1.00 0.00 1 SER A C 12
ATOM 14898 O O . SER A 1 1 ? 84.850 62.470 37.910 1.00 0.00 1 SER A O 12
ATOM 14908 N N . HIS A 1 2 ? 83.640 61.350 36.330 1.00 0.00 2 HIS A N 12
ATOM 14909 C CA . HIS A 1 2 ? 82.940 62.590 36.000 1.00 0.00 2 HIS A CA 12
ATOM 14910 C C . HIS A 1 2 ? 81.470 62.710 36.480 1.00 0.00 2 HIS A C 12
ATOM 14911 O O . HIS A 1 2 ? 80.580 61.970 36.080 1.00 0.00 2 HIS A O 12
ATOM 14925 N N . MET A 1 3 ? 81.330 63.730 37.320 1.00 0.00 3 MET A N 12
ATOM 14926 C CA . MET A 1 3 ? 80.150 64.490 37.700 1.00 0.00 3 MET A CA 12
ATOM 14927 C C . MET A 1 3 ? 80.100 65.960 37.270 1.00 0.00 3 MET A C 12
ATOM 14928 O O . MET A 1 3 ? 79.170 66.620 37.600 1.00 0.00 3 MET A O 12
ATOM 14942 N N . LYS A 1 4 ? 81.030 66.540 36.520 1.00 0.00 4 LYS A N 12
ATOM 14943 C CA . LYS A 1 4 ? 81.170 68.010 36.570 1.00 0.00 4 LYS A CA 12
ATOM 14944 C C . LYS A 1 4 ? 80.110 68.680 35.700 1.00 0.00 4 LYS A C 12
ATOM 14945 O O . LYS A 1 4 ? 80.470 69.410 34.770 1.00 0.00 4 LYS A O 12
ATOM 14964 N N . LEU A 1 5 ? 78.840 68.360 35.870 1.00 0.00 5 LEU A N 12
ATOM 14965 C CA . LEU A 1 5 ? 77.740 68.900 35.180 1.00 0.00 5 LEU A CA 12
ATOM 14966 C C . LEU A 1 5 ? 76.650 69.070 36.220 1.00 0.00 5 LEU A C 12
ATOM 14967 O O . LEU A 1 5 ? 76.580 68.320 37.180 1.00 0.00 5 LEU A O 12
ATOM 14983 N N . VAL A 1 6 ? 75.790 70.010 35.880 1.00 0.00 6 VAL A N 12
ATOM 14984 C CA . VAL A 1 6 ? 74.490 70.250 36.450 1.00 0.00 6 VAL A CA 12
ATOM 14985 C C . VAL A 1 6 ? 73.410 70.290 35.390 1.00 0.00 6 VAL A C 12
ATOM 14986 O O . VAL A 1 6 ? 73.470 71.060 34.430 1.00 0.00 6 VAL A O 12
ATOM 14999 N N . LEU A 1 7 ? 72.410 69.420 35.580 1.00 0.00 7 LEU A N 12
ATOM 15000 C CA . LEU A 1 7 ? 71.270 69.380 34.650 1.00 0.00 7 LEU A CA 12
ATOM 15001 C C . LEU A 1 7 ? 70.130 70.280 35.140 1.00 0.00 7 LEU A C 12
ATOM 15002 O O . LEU A 1 7 ? 69.880 70.420 36.330 1.00 0.00 7 LEU A O 12
ATOM 15018 N N . ALA A 1 8 ? 69.420 70.860 34.170 1.00 0.00 8 ALA A N 12
ATOM 15019 C CA . ALA A 1 8 ? 68.140 71.500 34.270 1.00 0.00 8 ALA A CA 12
ATOM 15020 C C . ALA A 1 8 ? 67.080 70.540 34.750 1.00 0.00 8 ALA A C 12
ATOM 15021 O O . ALA A 1 8 ? 67.130 69.360 34.420 1.00 0.00 8 ALA A O 12
ATOM 15028 N N . LYS A 1 9 ? 66.120 71.100 35.480 1.00 0.00 9 LYS A N 12
ATOM 15029 C CA . LYS A 1 9 ? 64.830 70.500 35.760 1.00 0.00 9 LYS A CA 12
ATOM 15030 C C . LYS A 1 9 ? 64.020 70.280 34.490 1.00 0.00 9 LYS A C 12
ATOM 15031 O O . LYS A 1 9 ? 63.490 69.250 34.290 1.00 0.00 9 LYS A O 12
ATOM 15050 N N . ASN A 1 10 ? 63.840 71.210 33.580 1.00 0.00 10 ASN A N 12
ATOM 15051 C CA . ASN A 1 10 ? 62.570 71.430 32.860 1.00 0.00 10 ASN A CA 12
ATOM 15052 C C . ASN A 1 10 ? 62.100 70.320 31.930 1.00 0.00 10 ASN A C 12
ATOM 15053 O O . ASN A 1 10 ? 60.920 69.970 31.980 1.00 0.00 10 ASN A O 12
ATOM 15064 N N . THR A 1 11 ? 63.030 69.810 31.120 1.00 0.00 11 THR A N 12
ATOM 15065 C CA . THR A 1 11 ? 62.730 68.700 30.260 1.00 0.00 11 THR A CA 12
ATOM 15066 C C . THR A 1 11 ? 62.380 67.420 30.960 1.00 0.00 11 THR A C 12
ATOM 15067 O O . THR A 1 11 ? 61.430 66.770 30.530 1.00 0.00 11 THR A O 12
ATOM 15078 N N . ARG A 1 12 ? 63.150 67.080 32.010 1.00 0.00 12 ARG A N 12
ATOM 15079 C CA . ARG A 1 12 ? 62.920 65.930 32.860 1.00 0.00 12 ARG A CA 12
ATOM 15080 C C . ARG A 1 12 ? 62.040 66.140 34.090 1.00 0.00 12 ARG A C 12
ATOM 15081 O O . ARG A 1 12 ? 61.140 65.350 34.320 1.00 0.00 12 ARG A O 12
ATOM 15102 N N . LYS A 1 13 ? 62.340 67.150 34.880 1.00 0.00 13 LYS A N 12
ATOM 15103 C CA . LYS A 1 13 ? 61.750 67.510 36.150 1.00 0.00 13 LYS A CA 12
ATOM 15104 C C . LYS A 1 13 ? 61.820 66.350 37.150 1.00 0.00 13 LYS A C 12
ATOM 15105 O O . LYS A 1 13 ? 60.770 66.020 37.690 1.00 0.00 13 LYS A O 12
ATOM 15124 N N . SER A 1 14 ? 62.990 65.750 37.490 1.00 0.00 14 SER A N 12
ATOM 15125 C CA . SER A 1 14 ? 63.160 65.460 38.920 1.00 0.00 14 SER A CA 12
ATOM 15126 C C . SER A 1 14 ? 64.330 66.220 39.500 1.00 0.00 14 SER A C 12
ATOM 15127 O O . SER A 1 14 ? 65.250 65.560 39.840 1.00 0.00 14 SER A O 12
ATOM 15135 N N . ASP A 1 15 ? 64.210 67.510 39.800 1.00 0.00 15 ASP A N 12
ATOM 15136 C CA . ASP A 1 15 ? 64.970 68.310 40.820 1.00 0.00 15 ASP A CA 12
ATOM 15137 C C . ASP A 1 15 ? 66.510 68.490 40.600 1.00 0.00 15 ASP A C 12
ATOM 15138 O O . ASP A 1 15 ? 67.370 68.730 41.440 1.00 0.00 15 ASP A O 12
ATOM 15147 N N . ALA A 1 16 ? 66.910 68.350 39.370 1.00 0.00 16 ALA A N 12
ATOM 15148 C CA . ALA A 1 16 ? 68.280 68.440 38.900 1.00 0.00 16 ALA A CA 12
ATOM 15149 C C . ALA A 1 16 ? 68.830 69.890 38.990 1.00 0.00 16 ALA A C 12
ATOM 15150 O O . ALA A 1 16 ? 70.010 70.070 39.160 1.00 0.00 16 ALA A O 12
ATOM 15157 N N . LYS A 1 17 ? 68.070 71.000 38.860 1.00 0.00 17 LYS A N 12
ATOM 15158 C CA . LYS A 1 17 ? 68.680 72.350 39.030 1.00 0.00 17 LYS A CA 12
ATOM 15159 C C . LYS A 1 17 ? 68.710 72.910 40.460 1.00 0.00 17 LYS A C 12
ATOM 15160 O O . LYS A 1 17 ? 69.260 73.970 40.720 1.00 0.00 17 LYS A O 12
ATOM 15179 N N . SER A 1 18 ? 68.040 72.280 41.410 1.00 0.00 18 SER A N 12
ATOM 15180 C CA . SER A 1 18 ? 68.370 72.580 42.800 1.00 0.00 18 SER A CA 12
ATOM 15181 C C . SER A 1 18 ? 69.820 72.260 43.140 1.00 0.00 18 SER A C 12
ATOM 15182 O O . SER A 1 18 ? 70.440 72.910 43.960 1.00 0.00 18 SER A O 12
ATOM 15190 N N . VAL A 1 19 ? 70.320 71.260 42.430 1.00 0.00 19 VAL A N 12
ATOM 15191 C CA . VAL A 1 19 ? 71.680 70.750 42.510 1.00 0.00 19 VAL A CA 12
ATOM 15192 C C . VAL A 1 19 ? 72.780 71.770 42.200 1.00 0.00 19 VAL A C 12
ATOM 15193 O O . VAL A 1 19 ? 73.790 71.810 42.860 1.00 0.00 19 VAL A O 12
ATOM 15206 N N . GLU A 1 20 ? 72.570 72.640 41.230 1.00 0.00 20 GLU A N 12
ATOM 15207 C CA . GLU A 1 20 ? 73.510 73.720 40.880 1.00 0.00 20 GLU A CA 12
ATOM 15208 C C . GLU A 1 20 ? 73.780 74.590 42.090 1.00 0.00 20 GLU A C 12
ATOM 15209 O O . GLU A 1 20 ? 74.870 74.890 42.480 1.00 0.00 20 GLU A O 12
ATOM 15221 N N . LEU A 1 21 ? 72.700 74.970 42.740 1.00 0.00 21 LEU A N 12
ATOM 15222 C CA . LEU A 1 21 ? 72.720 75.810 43.900 1.00 0.00 21 LEU A CA 12
ATOM 15223 C C . LEU A 1 21 ? 73.540 75.180 45.060 1.00 0.00 21 LEU A C 12
ATOM 15224 O O . LEU A 1 21 ? 74.360 75.840 45.690 1.00 0.00 21 LEU A O 12
ATOM 15240 N N . GLU A 1 22 ? 73.270 73.930 45.400 1.00 0.00 22 GLU A N 12
ATOM 15241 C CA . GLU A 1 22 ? 74.020 73.190 46.430 1.00 0.00 22 GLU A CA 12
ATOM 15242 C C . GLU A 1 22 ? 75.450 72.960 46.020 1.00 0.00 22 GLU A C 12
ATOM 15243 O O . GLU A 1 22 ? 76.330 73.130 46.860 1.00 0.00 22 GLU A O 12
ATOM 15255 N N . ASP A 1 23 ? 75.620 72.660 44.730 1.00 0.00 23 ASP A N 12
ATOM 15256 C CA . ASP A 1 23 ? 76.960 72.360 44.240 1.00 0.00 23 ASP A CA 12
ATOM 15257 C C . ASP A 1 23 ? 77.850 73.530 44.210 1.00 0.00 23 ASP A C 12
ATOM 15258 O O . ASP A 1 23 ? 79.020 73.430 44.510 1.00 0.00 23 ASP A O 12
ATOM 15267 N N . LEU A 1 24 ? 77.250 74.670 43.910 1.00 0.00 24 LEU A N 12
ATOM 15268 C CA . LEU A 1 24 ? 78.050 75.860 43.920 1.00 0.00 24 LEU A CA 12
ATOM 15269 C C . LEU A 1 24 ? 78.760 76.030 45.250 1.00 0.00 24 LEU A C 12
ATOM 15270 O O . LEU A 1 24 ? 79.950 76.230 45.300 1.00 0.00 24 LEU A O 12
ATOM 15286 N N . TYR A 1 25 ? 78.030 75.960 46.350 1.00 0.00 25 TYR A N 12
ATOM 15287 C CA . TYR A 1 25 ? 78.560 76.120 47.700 1.00 0.00 25 TYR A CA 12
ATOM 15288 C C . TYR A 1 25 ? 79.500 74.970 48.030 1.00 0.00 25 TYR A C 12
ATOM 15289 O O . TYR A 1 25 ? 80.600 75.210 48.580 1.00 0.00 25 TYR A O 12
ATOM 15307 N N . HIS A 1 26 ? 79.040 73.730 47.720 1.00 0.00 26 HIS A N 12
ATOM 15308 C CA . HIS A 1 26 ? 79.820 72.600 48.130 1.00 0.00 26 HIS A CA 12
ATOM 15309 C C . HIS A 1 26 ? 81.040 72.380 47.320 1.00 0.00 26 HIS A C 12
ATOM 15310 O O . HIS A 1 26 ? 82.100 72.100 47.870 1.00 0.00 26 HIS A O 12
ATOM 15324 N N . GLU A 1 27 ? 80.960 72.570 46.040 1.00 0.00 27 GLU A N 12
ATOM 15325 C CA . GLU A 1 27 ? 82.130 72.380 45.230 1.00 0.00 27 GLU A CA 12
ATOM 15326 C C . GLU A 1 27 ? 83.120 73.390 45.650 1.00 0.00 27 GLU A C 12
ATOM 15327 O O . GLU A 1 27 ? 84.290 73.050 45.850 1.00 0.00 27 GLU A O 12
ATOM 15339 N N . PHE A 1 28 ? 82.650 74.620 45.880 1.00 0.00 28 PHE A N 12
ATOM 15340 C CA . PHE A 1 28 ? 83.590 75.650 46.130 1.00 0.00 28 PHE A CA 12
ATOM 15341 C C . PHE A 1 28 ? 84.450 75.460 47.410 1.00 0.00 28 PHE A C 12
ATOM 15342 O O . PHE A 1 28 ? 85.660 75.710 47.430 1.00 0.00 28 PHE A O 12
ATOM 15359 N N . SER A 1 29 ? 83.780 75.110 48.530 1.00 0.00 29 SER A N 12
ATOM 15360 C CA . SER A 1 29 ? 84.450 74.880 49.800 1.00 0.00 29 SER A CA 12
ATOM 15361 C C . SER A 1 29 ? 85.350 73.650 49.630 1.00 0.00 29 SER A C 12
ATOM 15362 O O . SER A 1 29 ? 86.530 73.690 50.030 1.00 0.00 29 SER A O 12
ATOM 15370 N N . GLU A 1 30 ? 84.760 72.570 49.060 1.00 0.00 30 GLU A N 12
ATOM 15371 C CA . GLU A 1 30 ? 85.440 71.310 49.140 1.00 0.00 30 GLU A CA 12
ATOM 15372 C C . GLU A 1 30 ? 86.700 71.410 48.350 1.00 0.00 30 GLU A C 12
ATOM 15373 O O . GLU A 1 30 ? 87.750 70.980 48.740 1.00 0.00 30 GLU A O 12
ATOM 15385 N N . ASP A 1 31 ? 86.570 71.950 47.170 1.00 0.00 31 ASP A N 12
ATOM 15386 C CA . ASP A 1 31 ? 87.440 71.790 46.070 1.00 0.00 31 ASP A CA 12
ATOM 15387 C C . ASP A 1 31 ? 87.510 73.020 45.180 1.00 0.00 31 ASP A C 12
ATOM 15388 O O . ASP A 1 31 ? 86.670 73.900 45.220 1.00 0.00 31 ASP A O 12
ATOM 15397 N N . LYS A 1 32 ? 88.540 73.130 44.320 1.00 0.00 32 LYS A N 12
ATOM 15398 C CA . LYS A 1 32 ? 88.500 74.110 43.240 1.00 0.00 32 LYS A CA 12
ATOM 15399 C C . LYS A 1 32 ? 88.600 73.640 41.760 1.00 0.00 32 LYS A C 12
ATOM 15400 O O . LYS A 1 32 ? 89.550 72.950 41.360 1.00 0.00 32 LYS A O 12
ATOM 15419 N N . ARG A 1 33 ? 87.580 74.040 40.970 1.00 0.00 33 ARG A N 12
ATOM 15420 C CA . ARG A 1 33 ? 86.840 73.190 40.040 1.00 0.00 33 ARG A CA 12
ATOM 15421 C C . ARG A 1 33 ? 85.990 73.940 39.010 1.00 0.00 33 ARG A C 12
ATOM 15422 O O . ARG A 1 33 ? 85.910 75.150 39.000 1.00 0.00 33 ARG A O 12
ATOM 15443 N N . SER A 1 34 ? 85.400 73.250 38.050 1.00 0.00 34 SER A N 12
ATOM 15444 C CA . SER A 1 34 ? 84.470 73.840 37.140 1.00 0.00 34 SER A CA 12
ATOM 15445 C C . SER A 1 34 ? 83.470 72.860 36.530 1.00 0.00 34 SER A C 12
ATOM 15446 O O . SER A 1 34 ? 83.680 71.640 36.560 1.00 0.00 34 SER A O 12
ATOM 15454 N N . ILE A 1 35 ? 82.400 73.400 35.960 1.00 0.00 35 ILE A N 12
ATOM 15455 C CA . ILE A 1 35 ? 81.240 72.620 35.660 1.00 0.00 35 ILE A CA 12
ATOM 15456 C C . ILE A 1 35 ? 80.750 72.980 34.280 1.00 0.00 35 ILE A C 12
ATOM 15457 O O . ILE A 1 35 ? 80.920 74.090 33.800 1.00 0.00 35 ILE A O 12
ATOM 15473 N N . PHE A 1 36 ? 80.100 72.060 33.610 1.00 0.00 36 PHE A N 12
ATOM 15474 C CA . PHE A 1 36 ? 79.100 72.370 32.580 1.00 0.00 36 PHE A CA 12
ATOM 15475 C C . PHE A 1 36 ? 77.690 72.420 33.150 1.00 0.00 36 PHE A C 12
ATOM 15476 O O . PHE A 1 36 ? 77.340 71.650 34.020 1.00 0.00 36 PHE A O 12
ATOM 15493 N N . TYR A 1 37 ? 76.830 73.260 32.600 1.00 0.00 37 TYR A N 12
ATOM 15494 C CA . TYR A 1 37 ? 75.430 73.350 32.980 1.00 0.00 37 TYR A CA 12
ATOM 15495 C C . TYR A 1 37 ? 74.530 73.100 31.750 1.00 0.00 37 TYR A C 12
ATOM 15496 O O . TYR A 1 37 ? 74.560 73.850 30.780 1.00 0.00 37 TYR A O 12
ATOM 15514 N N . PHE A 1 38 ? 73.710 72.060 31.770 1.00 0.00 38 PHE A N 12
ATOM 15515 C CA . PHE A 1 38 ? 72.840 71.600 30.700 1.00 0.00 38 PHE A CA 12
ATOM 15516 C C . PHE A 1 38 ? 71.450 72.040 30.920 1.00 0.00 38 PHE A C 12
ATOM 15517 O O . PHE A 1 38 ? 70.690 71.410 31.650 1.00 0.00 38 PHE A O 12
ATOM 15534 N N . ALA A 1 39 ? 71.110 73.130 30.290 1.00 0.00 39 ALA A N 12
ATOM 15535 C CA . ALA A 1 39 ? 69.780 73.660 30.420 1.00 0.00 39 ALA A CA 12
ATOM 15536 C C . ALA A 1 39 ? 69.170 74.040 29.120 1.00 0.00 39 ALA A C 12
ATOM 15537 O O . ALA A 1 39 ? 69.940 74.440 28.210 1.00 0.00 39 ALA A O 12
ATOM 15544 N N . PRO A 1 40 ? 67.810 73.710 29.150 1.00 0.00 40 PRO A N 12
ATOM 15545 C CA . PRO A 1 40 ? 67.300 73.230 27.900 1.00 0.00 40 PRO A CA 12
ATOM 15546 C C . PRO A 1 40 ? 67.650 73.760 26.510 1.00 0.00 40 PRO A C 12
ATOM 15547 O O . PRO A 1 40 ? 67.660 74.980 26.370 1.00 0.00 40 PRO A O 12
ATOM 15558 N N . THR A 1 41 ? 67.720 72.900 25.480 1.00 0.00 41 THR A N 12
ATOM 15559 C CA . THR A 1 41 ? 67.630 73.450 24.120 1.00 0.00 41 THR A CA 12
ATOM 15560 C C . THR A 1 41 ? 66.260 74.000 23.910 1.00 0.00 41 THR A C 12
ATOM 15561 O O . THR A 1 41 ? 66.080 75.080 23.400 1.00 0.00 41 THR A O 12
ATOM 15572 N N . ASN A 1 42 ? 65.280 73.220 24.320 1.00 0.00 42 ASN A N 12
ATOM 15573 C CA . ASN A 1 42 ? 63.860 73.300 24.020 1.00 0.00 42 ASN A CA 12
ATOM 15574 C C . ASN A 1 42 ? 62.990 74.340 24.770 1.00 0.00 42 ASN A C 12
ATOM 15575 O O . ASN A 1 42 ? 61.850 74.560 24.360 1.00 0.00 42 ASN A O 12
ATOM 15586 N N . ALA A 1 43 ? 63.460 74.970 25.860 1.00 0.00 43 ALA A N 12
ATOM 15587 C CA . ALA A 1 43 ? 62.830 76.240 26.250 1.00 0.00 43 ALA A CA 12
ATOM 15588 C C . ALA A 1 43 ? 63.740 77.480 26.290 1.00 0.00 43 ALA A C 12
ATOM 15589 O O . ALA A 1 43 ? 63.310 78.600 26.130 1.00 0.00 43 ALA A O 12
ATOM 15596 N N . HIS A 1 44 ? 65.010 77.270 26.550 1.00 0.00 44 HIS A N 12
ATOM 15597 C CA . HIS A 1 44 ? 66.020 78.240 26.980 1.00 0.00 44 HIS A CA 12
ATOM 15598 C C . HIS A 1 44 ? 65.690 78.950 28.260 1.00 0.00 44 HIS A C 12
ATOM 15599 O O . HIS A 1 44 ? 66.010 80.130 28.450 1.00 0.00 44 HIS A O 12
ATOM 15613 N N . LYS A 1 45 ? 65.040 78.190 29.150 1.00 0.00 45 LYS A N 12
ATOM 15614 C CA . LYS A 1 45 ? 64.490 78.760 30.360 1.00 0.00 45 LYS A CA 12
ATOM 15615 C C . LYS A 1 45 ? 65.330 78.600 31.590 1.00 0.00 45 LYS A C 12
ATOM 15616 O O . LYS A 1 45 ? 65.620 79.570 32.290 1.00 0.00 45 LYS A O 12
ATOM 15635 N N . ASP A 1 46 ? 65.640 77.320 31.830 1.00 0.00 46 ASP A N 12
ATOM 15636 C CA . ASP A 1 46 ? 66.540 76.930 32.910 1.00 0.00 46 ASP A CA 12
ATOM 15637 C C . ASP A 1 46 ? 67.900 77.600 32.650 1.00 0.00 46 ASP A C 12
ATOM 15638 O O . ASP A 1 46 ? 68.530 78.110 33.560 1.00 0.00 46 ASP A O 12
ATOM 15647 N N . MET A 1 47 ? 68.290 77.700 31.380 1.00 0.00 47 MET A N 12
ATOM 15648 C CA . MET A 1 47 ? 69.530 78.360 31.030 1.00 0.00 47 MET A CA 12
ATOM 15649 C C . MET A 1 47 ? 69.550 79.850 31.370 1.00 0.00 47 MET A C 12
ATOM 15650 O O . MET A 1 47 ? 70.510 80.380 31.920 1.00 0.00 47 MET A O 12
ATOM 15664 N N . LEU A 1 48 ? 68.450 80.520 31.020 1.00 0.00 48 LEU A N 12
ATOM 15665 C CA . LEU A 1 48 ? 68.360 81.940 31.300 1.00 0.00 48 LEU A CA 12
ATOM 15666 C C . LEU A 1 48 ? 68.500 82.230 32.790 1.00 0.00 48 LEU A C 12
ATOM 15667 O O . LEU A 1 48 ? 69.160 83.160 33.220 1.00 0.00 48 LEU A O 12
ATOM 15683 N N . LYS A 1 49 ? 67.840 81.410 33.590 1.00 0.00 49 LYS A N 12
ATOM 15684 C CA . LYS A 1 49 ? 67.820 81.480 35.020 1.00 0.00 49 LYS A CA 12
ATOM 15685 C C . LYS A 1 49 ? 69.160 81.190 35.640 1.00 0.00 49 LYS A C 12
ATOM 15686 O O . LYS A 1 49 ? 69.460 81.780 36.650 1.00 0.00 49 LYS A O 12
ATOM 15705 N N . ALA A 1 50 ? 69.910 80.280 35.040 1.00 0.00 50 ALA A N 12
ATOM 15706 C CA . ALA A 1 50 ? 71.240 79.920 35.480 1.00 0.00 50 ALA A CA 12
ATOM 15707 C C . ALA A 1 50 ? 72.130 81.130 35.510 1.00 0.00 50 ALA A C 12
ATOM 15708 O O . ALA A 1 50 ? 72.840 81.320 36.470 1.00 0.00 50 ALA A O 12
ATOM 15715 N N . VAL A 1 51 ? 72.070 81.970 34.490 1.00 0.00 51 VAL A N 12
ATOM 15716 C CA . VAL A 1 51 ? 72.930 83.180 34.430 1.00 0.00 51 VAL A CA 12
ATOM 15717 C C . VAL A 1 51 ? 72.690 84.020 35.710 1.00 0.00 51 VAL A C 12
ATOM 15718 O O . VAL A 1 51 ? 73.620 84.440 36.400 1.00 0.00 51 VAL A O 12
ATOM 15731 N N . ASP A 1 52 ? 71.420 84.220 36.010 1.00 0.00 52 ASP A N 12
ATOM 15732 C CA . ASP A 1 52 ? 70.940 84.990 37.160 1.00 0.00 52 ASP A CA 12
ATOM 15733 C C . ASP A 1 52 ? 71.320 84.330 38.470 1.00 0.00 52 ASP A C 12
ATOM 15734 O O . ASP A 1 52 ? 71.800 85.030 39.360 1.00 0.00 52 ASP A O 12
ATOM 15743 N N . PHE A 1 53 ? 71.140 82.990 38.550 1.00 0.00 53 PHE A N 12
ATOM 15744 C CA . PHE A 1 53 ? 71.460 82.310 39.780 1.00 0.00 53 PHE A CA 12
ATOM 15745 C C . PHE A 1 53 ? 72.910 82.590 40.140 1.00 0.00 53 PHE A C 12
ATOM 15746 O O . PHE A 1 53 ? 73.240 82.650 41.330 1.00 0.00 53 PHE A O 12
ATOM 15763 N N . PHE A 1 54 ? 73.750 82.600 39.050 1.00 0.00 54 PHE A N 12
ATOM 15764 C CA . PHE A 1 54 ? 75.200 82.230 39.240 1.00 0.00 54 PHE A CA 12
ATOM 15765 C C . PHE A 1 54 ? 75.740 83.490 39.790 1.00 0.00 54 PHE A C 12
ATOM 15766 O O . PHE A 1 54 ? 76.610 83.490 40.630 1.00 0.00 54 PHE A O 12
ATOM 15783 N N . LYS A 1 55 ? 75.140 84.610 39.340 1.00 0.00 55 LYS A N 12
ATOM 15784 C CA . LYS A 1 55 ? 75.360 85.920 39.850 1.00 0.00 55 LYS A CA 12
ATOM 15785 C C . LYS A 1 55 ? 74.850 86.180 41.220 1.00 0.00 55 LYS A C 12
ATOM 15786 O O . LYS A 1 55 ? 75.530 86.820 42.000 1.00 0.00 55 LYS A O 12
ATOM 15805 N N . GLU A 1 56 ? 73.640 85.740 41.500 1.00 0.00 56 GLU A N 12
ATOM 15806 C CA . GLU A 1 56 ? 73.070 85.980 42.800 1.00 0.00 56 GLU A CA 12
ATOM 15807 C C . GLU A 1 56 ? 73.940 85.390 43.940 1.00 0.00 56 GLU A C 12
ATOM 15808 O O . GLU A 1 56 ? 74.130 86.020 44.980 1.00 0.00 56 GLU A O 12
ATOM 15820 N N . LYS A 1 57 ? 74.460 84.190 43.780 1.00 0.00 57 LYS A N 12
ATOM 15821 C CA . LYS A 1 57 ? 75.300 83.550 44.810 1.00 0.00 57 LYS A CA 12
ATOM 15822 C C . LYS A 1 57 ? 76.800 83.660 44.480 1.00 0.00 57 LYS A C 12
ATOM 15823 O O . LYS A 1 57 ? 77.180 83.540 43.340 1.00 0.00 57 LYS A O 12
ATOM 15842 N N . GLY A 1 58 ? 77.600 83.790 45.540 1.00 0.00 58 GLY A N 12
ATOM 15843 C CA . GLY A 1 58 ? 79.000 84.190 45.550 1.00 0.00 58 GLY A CA 12
ATOM 15844 C C . GLY A 1 58 ? 79.960 83.030 45.200 1.00 0.00 58 GLY A C 12
ATOM 15845 O O . GLY A 1 58 ? 81.130 83.070 45.430 1.00 0.00 58 GLY A O 12
ATOM 15849 N N . HIS A 1 59 ? 79.470 81.890 44.860 1.00 0.00 59 HIS A N 12
ATOM 15850 C CA . HIS A 1 59 ? 80.090 80.590 44.940 1.00 0.00 59 HIS A CA 12
ATOM 15851 C C . HIS A 1 59 ? 80.810 80.200 43.700 1.00 0.00 59 HIS A C 12
ATOM 15852 O O . HIS A 1 59 ? 81.210 79.050 43.590 1.00 0.00 59 HIS A O 12
ATOM 15866 N N . THR A 1 60 ? 81.000 81.120 42.760 1.00 0.00 60 THR A N 12
ATOM 15867 C CA . THR A 1 60 ? 81.220 80.660 41.380 1.00 0.00 60 THR A CA 12
ATOM 15868 C C . THR A 1 60 ? 82.650 80.930 40.890 1.00 0.00 60 THR A C 12
ATOM 15869 O O . THR A 1 60 ? 83.610 80.630 41.590 1.00 0.00 60 THR A O 12
ATOM 15880 N N . ALA A 1 61 ? 82.920 81.560 39.760 1.00 0.00 61 ALA A N 12
ATOM 15881 C CA . ALA A 1 61 ? 84.080 82.460 39.760 1.00 0.00 61 ALA A CA 12
ATOM 15882 C C . ALA A 1 61 ? 83.780 83.430 38.690 1.00 0.00 61 ALA A C 12
ATOM 15883 O O . ALA A 1 61 ? 83.850 84.620 38.950 1.00 0.00 61 ALA A O 12
ATOM 15890 N N . TYR A 1 62 ? 83.420 82.820 37.540 1.00 0.00 62 TYR A N 12
ATOM 15891 C CA . TYR A 1 62 ? 82.800 83.360 36.330 1.00 0.00 62 TYR A CA 12
ATOM 15892 C C . TYR A 1 62 ? 81.880 82.310 35.690 1.00 0.00 62 TYR A C 12
ATOM 15893 O O . TYR A 1 62 ? 81.900 81.140 36.030 1.00 0.00 62 TYR A O 12
ATOM 15911 N N . LEU A 1 63 ? 81.020 82.700 34.760 1.00 0.00 63 LEU A N 12
ATOM 15912 C CA . LEU A 1 63 ? 80.350 81.820 33.740 1.00 0.00 63 LEU A CA 12
ATOM 15913 C C . LEU A 1 63 ? 80.360 82.320 32.260 1.00 0.00 63 LEU A C 12
ATOM 15914 O O . LEU A 1 63 ? 80.150 83.500 32.030 1.00 0.00 63 LEU A O 12
ATOM 15930 N N . ASP A 1 64 ? 80.470 81.450 31.250 1.00 0.00 64 ASP A N 12
ATOM 15931 C CA . ASP A 1 64 ? 80.410 81.810 29.840 1.00 0.00 64 ASP A CA 12
ATOM 15932 C C . ASP A 1 64 ? 79.940 80.590 29.060 1.00 0.00 64 ASP A C 12
ATOM 15933 O O . ASP A 1 64 ? 80.000 79.480 29.560 1.00 0.00 64 ASP A O 12
ATOM 15942 N N . GLU A 1 65 ? 79.420 80.730 27.870 1.00 0.00 65 GLU A N 12
ATOM 15943 C CA . GLU A 1 65 ? 78.830 79.670 27.100 1.00 0.00 65 GLU A CA 12
ATOM 15944 C C . GLU A 1 65 ? 79.890 78.600 26.820 1.00 0.00 65 GLU A C 12
ATOM 15945 O O . GLU A 1 65 ? 81.080 78.880 26.780 1.00 0.00 65 GLU A O 12
ATOM 15957 N N . VAL A 1 66 ? 79.530 77.350 26.550 1.00 0.00 66 VAL A N 12
ATOM 15958 C CA . VAL A 1 66 ? 80.220 76.680 25.460 1.00 0.00 66 VAL A CA 12
ATOM 15959 C C . VAL A 1 66 ? 80.020 77.400 24.100 1.00 0.00 66 VAL A C 12
ATOM 15960 O O . VAL A 1 66 ? 78.940 77.800 23.750 1.00 0.00 66 VAL A O 12
ATOM 15973 N N . ARG A 1 67 ? 80.970 77.460 23.170 1.00 0.00 67 ARG A N 12
ATOM 15974 C CA . ARG A 1 67 ? 80.590 77.290 21.740 1.00 0.00 67 ARG A CA 12
ATOM 15975 C C . ARG A 1 67 ? 80.520 75.870 21.120 1.00 0.00 67 ARG A C 12
ATOM 15976 O O . ARG A 1 67 ? 81.200 75.560 20.210 1.00 0.00 67 ARG A O 12
ATOM 15997 N N . VAL A 1 68 ? 79.610 75.010 21.520 1.00 0.00 68 VAL A N 12
ATOM 15998 C CA . VAL A 1 68 ? 78.610 74.330 20.690 1.00 0.00 68 VAL A CA 12
ATOM 15999 C C . VAL A 1 68 ? 77.280 74.950 21.010 1.00 0.00 68 VAL A C 12
ATOM 16000 O O . VAL A 1 68 ? 76.270 74.410 20.570 1.00 0.00 68 VAL A O 12
ATOM 16013 N N . SER A 1 69 ? 77.240 76.070 21.760 1.00 0.00 69 SER A N 12
ATOM 16014 C CA . SER A 1 69 ? 75.950 76.630 22.090 1.00 0.00 69 SER A CA 12
ATOM 16015 C C . SER A 1 69 ? 75.240 77.090 20.820 1.00 0.00 69 SER A C 12
ATOM 16016 O O . SER A 1 69 ? 74.080 76.930 20.630 1.00 0.00 69 SER A O 12
ATOM 16024 N N . THR A 1 70 ? 75.960 77.680 19.900 1.00 0.00 70 THR A N 12
ATOM 16025 C CA . THR A 1 70 ? 75.470 78.260 18.680 1.00 0.00 70 THR A CA 12
ATOM 16026 C C . THR A 1 70 ? 74.750 77.210 17.810 1.00 0.00 70 THR A C 12
ATOM 16027 O O . THR A 1 70 ? 73.730 77.510 17.240 1.00 0.00 70 THR A O 12
ATOM 16038 N N . ASP A 1 71 ? 75.300 76.010 17.730 1.00 0.00 71 ASP A N 12
ATOM 16039 C CA . ASP A 1 71 ? 74.660 74.780 17.230 1.00 0.00 71 ASP A CA 12
ATOM 16040 C C . ASP A 1 71 ? 73.560 74.190 18.080 1.00 0.00 71 ASP A C 12
ATOM 16041 O O . ASP A 1 71 ? 72.530 73.900 17.530 1.00 0.00 71 ASP A O 12
ATOM 16050 N N . GLU A 1 72 ? 73.710 74.100 19.410 1.00 0.00 72 GLU A N 12
ATOM 16051 C CA . GLU A 1 72 ? 72.740 73.420 20.230 1.00 0.00 72 GLU A CA 12
ATOM 16052 C C . GLU A 1 72 ? 71.900 74.220 21.200 1.00 0.00 72 GLU A C 12
ATOM 16053 O O . GLU A 1 72 ? 70.740 73.950 21.500 1.00 0.00 72 GLU A O 12
ATOM 16065 N N . LYS A 1 73 ? 72.540 75.240 21.720 1.00 0.00 73 LYS A N 12
ATOM 16066 C CA . LYS A 1 73 ? 72.290 75.990 22.940 1.00 0.00 73 LYS A CA 12
ATOM 16067 C C . LYS A 1 73 ? 72.010 75.210 24.270 1.00 0.00 73 LYS A C 12
ATOM 16068 O O . LYS A 1 73 ? 71.150 75.640 25.030 1.00 0.00 73 LYS A O 12
ATOM 16087 N N . ASP A 1 74 ? 72.750 74.150 24.620 1.00 0.00 74 ASP A N 12
ATOM 16088 C CA . ASP A 1 74 ? 72.530 73.470 25.890 1.00 0.00 74 ASP A CA 12
ATOM 16089 C C . ASP A 1 74 ? 73.460 73.830 27.030 1.00 0.00 74 ASP A C 12
ATOM 16090 O O . ASP A 1 74 ? 72.990 74.010 28.160 1.00 0.00 74 ASP A O 12
ATOM 16099 N N . PHE A 1 75 ? 74.770 73.940 26.750 1.00 0.00 75 PHE A N 12
ATOM 16100 C CA . PHE A 1 75 ? 75.820 73.870 27.790 1.00 0.00 75 PHE A CA 12
ATOM 16101 C C . PHE A 1 75 ? 76.610 75.140 28.160 1.00 0.00 75 PHE A C 12
ATOM 16102 O O . PHE A 1 75 ? 77.390 75.630 27.390 1.00 0.00 75 PHE A O 12
ATOM 16119 N N . LEU A 1 76 ? 76.380 75.690 29.330 1.00 0.00 76 LEU A N 12
ATOM 16120 C CA . LEU A 1 76 ? 76.990 76.870 29.890 1.00 0.00 76 LEU A CA 12
ATOM 16121 C C . LEU A 1 76 ? 78.190 76.340 30.610 1.00 0.00 76 LEU A C 12
ATOM 16122 O O . LEU A 1 76 ? 78.150 75.230 31.130 1.00 0.00 76 LEU A O 12
ATOM 16138 N N . TYR A 1 77 ? 79.270 77.060 30.660 1.00 0.00 77 TYR A N 12
ATOM 16139 C CA . TYR A 1 77 ? 80.450 76.600 31.350 1.00 0.00 77 TYR A CA 12
ATOM 16140 C C . TYR A 1 77 ? 80.650 77.550 32.520 1.00 0.00 77 TYR A C 12
ATOM 16141 O O . TYR A 1 77 ? 80.780 78.770 32.370 1.00 0.00 77 TYR A O 12
ATOM 16159 N N . GLU A 1 78 ? 80.680 77.010 33.720 1.00 0.00 78 GLU A N 12
ATOM 16160 C CA . GLU A 1 78 ? 80.900 77.850 34.900 1.00 0.00 78 GLU A CA 12
ATOM 16161 C C . GLU A 1 78 ? 82.150 77.450 35.640 1.00 0.00 78 GLU A C 12
ATOM 16162 O O . GLU A 1 78 ? 82.350 76.290 35.940 1.00 0.00 78 GLU A O 12
ATOM 16174 N N . LEU A 1 79 ? 83.050 78.360 35.980 1.00 0.00 79 LEU A N 12
ATOM 16175 C CA . LEU A 1 79 ? 84.270 77.950 36.680 1.00 0.00 79 LEU A CA 12
ATOM 16176 C C . LEU A 1 79 ? 84.190 78.500 38.110 1.00 0.00 79 LEU A C 12
ATOM 16177 O O . LEU A 1 79 ? 83.870 79.670 38.270 1.00 0.00 79 LEU A O 12
ATOM 16193 N N . HIS A 1 80 ? 84.450 77.610 39.080 1.00 0.00 80 HIS A N 12
ATOM 16194 C CA . HIS A 1 80 ? 84.320 77.870 40.500 1.00 0.00 80 HIS A CA 12
ATOM 16195 C C . HIS A 1 80 ? 85.740 77.970 40.960 1.00 0.00 80 HIS A C 12
ATOM 16196 O O . HIS A 1 80 ? 86.490 77.010 40.850 1.00 0.00 80 HIS A O 12
ATOM 16210 N N . ILE A 1 81 ? 86.110 79.120 41.480 1.00 0.00 81 ILE A N 12
ATOM 16211 C CA . ILE A 1 81 ? 87.450 79.510 41.840 1.00 0.00 81 ILE A CA 12
ATOM 16212 C C . ILE A 1 81 ? 88.310 79.450 40.610 1.00 0.00 81 ILE A C 12
ATOM 16213 O O . ILE A 1 81 ? 88.910 80.440 40.350 1.00 0.00 81 ILE A O 12
ATOM 16229 N N . ILE A 1 82 ? 88.330 78.450 39.730 1.00 0.00 82 ILE A N 12
ATOM 16230 C CA . ILE A 1 82 ? 89.310 78.240 38.650 1.00 0.00 82 ILE A CA 12
ATOM 16231 C C . ILE A 1 82 ? 90.780 78.230 39.140 1.00 0.00 82 ILE A C 12
ATOM 16232 O O . ILE A 1 82 ? 91.720 77.920 38.470 1.00 0.00 82 ILE A O 12
ATOM 16249 N N . SER A 1 1 ? 85.710 62.080 37.000 1.00 0.00 1 SER A N 13
ATOM 16250 C CA . SER A 1 1 ? 84.780 62.140 35.880 1.00 0.00 1 SER A CA 13
ATOM 16251 C C . SER A 1 1 ? 83.360 62.020 36.380 1.00 0.00 1 SER A C 13
ATOM 16252 O O . SER A 1 1 ? 83.090 61.390 37.380 1.00 0.00 1 SER A O 13
ATOM 16262 N N . HIS A 1 2 ? 82.490 62.670 35.630 1.00 0.00 2 HIS A N 13
ATOM 16263 C CA . HIS A 1 2 ? 81.050 62.600 35.660 1.00 0.00 2 HIS A CA 13
ATOM 16264 C C . HIS A 1 2 ? 80.310 63.020 36.920 1.00 0.00 2 HIS A C 13
ATOM 16265 O O . HIS A 1 2 ? 79.270 62.480 37.190 1.00 0.00 2 HIS A O 13
ATOM 16279 N N . MET A 1 3 ? 80.790 64.010 37.640 1.00 0.00 3 MET A N 13
ATOM 16280 C CA . MET A 1 3 ? 79.960 64.670 38.650 1.00 0.00 3 MET A CA 13
ATOM 16281 C C . MET A 1 3 ? 79.750 66.150 38.500 1.00 0.00 3 MET A C 13
ATOM 16282 O O . MET A 1 3 ? 79.240 66.790 39.380 1.00 0.00 3 MET A O 13
ATOM 16296 N N . LYS A 1 4 ? 80.210 66.640 37.350 1.00 0.00 4 LYS A N 13
ATOM 16297 C CA . LYS A 1 4 ? 80.600 68.000 37.110 1.00 0.00 4 LYS A CA 13
ATOM 16298 C C . LYS A 1 4 ? 79.460 68.630 36.340 1.00 0.00 4 LYS A C 13
ATOM 16299 O O . LYS A 1 4 ? 79.790 69.390 35.430 1.00 0.00 4 LYS A O 13
ATOM 16318 N N . LEU A 1 5 ? 78.210 68.210 36.490 1.00 0.00 5 LEU A N 13
ATOM 16319 C CA . LEU A 1 5 ? 77.160 68.840 35.700 1.00 0.00 5 LEU A CA 13
ATOM 16320 C C . LEU A 1 5 ? 75.980 69.210 36.530 1.00 0.00 5 LEU A C 13
ATOM 16321 O O . LEU A 1 5 ? 75.810 68.570 37.490 1.00 0.00 5 LEU A O 13
ATOM 16337 N N . VAL A 1 6 ? 75.160 70.110 35.990 1.00 0.00 6 VAL A N 13
ATOM 16338 C CA . VAL A 1 6 ? 73.850 70.540 36.500 1.00 0.00 6 VAL A CA 13
ATOM 16339 C C . VAL A 1 6 ? 72.870 70.160 35.430 1.00 0.00 6 VAL A C 13
ATOM 16340 O O . VAL A 1 6 ? 73.170 70.350 34.260 1.00 0.00 6 VAL A O 13
ATOM 16353 N N . LEU A 1 7 ? 71.700 69.620 35.750 1.00 0.00 7 LEU A N 13
ATOM 16354 C CA . LEU A 1 7 ? 70.670 69.490 34.710 1.00 0.00 7 LEU A CA 13
ATOM 16355 C C . LEU A 1 7 ? 69.550 70.400 35.060 1.00 0.00 7 LEU A C 13
ATOM 16356 O O . LEU A 1 7 ? 69.240 70.560 36.210 1.00 0.00 7 LEU A O 13
ATOM 16372 N N . ALA A 1 8 ? 68.900 70.930 34.040 1.00 0.00 8 ALA A N 13
ATOM 16373 C CA . ALA A 1 8 ? 67.670 71.690 34.140 1.00 0.00 8 ALA A CA 13
ATOM 16374 C C . ALA A 1 8 ? 66.610 70.900 34.850 1.00 0.00 8 ALA A C 13
ATOM 16375 O O . ALA A 1 8 ? 66.490 69.680 34.650 1.00 0.00 8 ALA A O 13
ATOM 16382 N N . LYS A 1 9 ? 65.780 71.610 35.610 1.00 0.00 9 LYS A N 13
ATOM 16383 C CA . LYS A 1 9 ? 64.500 71.030 36.030 1.00 0.00 9 LYS A CA 13
ATOM 16384 C C . LYS A 1 9 ? 63.570 70.750 34.860 1.00 0.00 9 LYS A C 13
ATOM 16385 O O . LYS A 1 9 ? 62.940 69.680 34.860 1.00 0.00 9 LYS A O 13
ATOM 16404 N N . ASN A 1 10 ? 63.380 71.640 33.920 1.00 0.00 10 ASN A N 13
ATOM 16405 C CA . ASN A 1 10 ? 62.130 71.740 33.220 1.00 0.00 10 ASN A CA 13
ATOM 16406 C C . ASN A 1 10 ? 61.730 70.510 32.430 1.00 0.00 10 ASN A C 13
ATOM 16407 O O . ASN A 1 10 ? 60.620 70.040 32.570 1.00 0.00 10 ASN A O 13
ATOM 16418 N N . THR A 1 11 ? 62.660 70.000 31.640 1.00 0.00 11 THR A N 13
ATOM 16419 C CA . THR A 1 11 ? 62.520 68.790 30.800 1.00 0.00 11 THR A CA 13
ATOM 16420 C C . THR A 1 11 ? 62.630 67.470 31.520 1.00 0.00 11 THR A C 13
ATOM 16421 O O . THR A 1 11 ? 61.940 66.520 31.100 1.00 0.00 11 THR A O 13
ATOM 16432 N N . ARG A 1 12 ? 63.510 67.320 32.510 1.00 0.00 12 ARG A N 13
ATOM 16433 C CA . ARG A 1 12 ? 63.890 65.970 32.910 1.00 0.00 12 ARG A CA 13
ATOM 16434 C C . ARG A 1 12 ? 63.250 65.680 34.220 1.00 0.00 12 ARG A C 13
ATOM 16435 O O . ARG A 1 12 ? 62.480 64.720 34.350 1.00 0.00 12 ARG A O 13
ATOM 16456 N N . LYS A 1 13 ? 63.520 66.620 35.120 1.00 0.00 13 LYS A N 13
ATOM 16457 C CA . LYS A 1 13 ? 62.730 66.930 36.300 1.00 0.00 13 LYS A CA 13
ATOM 16458 C C . LYS A 1 13 ? 62.830 65.770 37.280 1.00 0.00 13 LYS A C 13
ATOM 16459 O O . LYS A 1 13 ? 62.170 65.820 38.320 1.00 0.00 13 LYS A O 13
ATOM 16478 N N . SER A 1 14 ? 63.580 64.730 37.010 1.00 0.00 14 SER A N 13
ATOM 16479 C CA . SER A 1 14 ? 63.560 63.550 37.860 1.00 0.00 14 SER A CA 13
ATOM 16480 C C . SER A 1 14 ? 64.030 63.760 39.300 1.00 0.00 14 SER A C 13
ATOM 16481 O O . SER A 1 14 ? 63.340 63.220 40.190 1.00 0.00 14 SER A O 13
ATOM 16489 N N . ASP A 1 15 ? 65.000 64.580 39.550 1.00 0.00 15 ASP A N 13
ATOM 16490 C CA . ASP A 1 15 ? 65.350 65.260 40.820 1.00 0.00 15 ASP A CA 13
ATOM 16491 C C . ASP A 1 15 ? 65.950 66.650 40.670 1.00 0.00 15 ASP A C 13
ATOM 16492 O O . ASP A 1 15 ? 65.990 67.380 41.650 1.00 0.00 15 ASP A O 13
ATOM 16501 N N . ALA A 1 16 ? 66.320 67.080 39.450 1.00 0.00 16 ALA A N 13
ATOM 16502 C CA . ALA A 1 16 ? 67.680 67.550 39.050 1.00 0.00 16 ALA A CA 13
ATOM 16503 C C . ALA A 1 16 ? 67.820 69.030 39.360 1.00 0.00 16 ALA A C 13
ATOM 16504 O O . ALA A 1 16 ? 68.780 69.710 39.040 1.00 0.00 16 ALA A O 13
ATOM 16511 N N . LYS A 1 17 ? 66.720 69.560 39.890 1.00 0.00 17 LYS A N 13
ATOM 16512 C CA . LYS A 1 17 ? 66.430 70.900 40.330 1.00 0.00 17 LYS A CA 13
ATOM 16513 C C . LYS A 1 17 ? 67.190 71.390 41.590 1.00 0.00 17 LYS A C 13
ATOM 16514 O O . LYS A 1 17 ? 67.360 70.660 42.550 1.00 0.00 17 LYS A O 13
ATOM 16533 N N . SER A 1 18 ? 67.490 72.690 41.550 1.00 0.00 18 SER A N 13
ATOM 16534 C CA . SER A 1 18 ? 68.160 73.520 42.590 1.00 0.00 18 SER A CA 13
ATOM 16535 C C . SER A 1 18 ? 69.610 73.060 42.880 1.00 0.00 18 SER A C 13
ATOM 16536 O O . SER A 1 18 ? 70.270 73.530 43.810 1.00 0.00 18 SER A O 13
ATOM 16544 N N . VAL A 1 19 ? 70.090 72.130 42.060 1.00 0.00 19 VAL A N 13
ATOM 16545 C CA . VAL A 1 19 ? 71.380 71.470 42.320 1.00 0.00 19 VAL A CA 13
ATOM 16546 C C . VAL A 1 19 ? 72.540 72.430 42.120 1.00 0.00 19 VAL A C 13
ATOM 16547 O O . VAL A 1 19 ? 73.480 72.400 42.880 1.00 0.00 19 VAL A O 13
ATOM 16560 N N . GLU A 1 20 ? 72.410 73.390 41.210 1.00 0.00 20 GLU A N 13
ATOM 16561 C CA . GLU A 1 20 ? 73.490 74.320 41.020 1.00 0.00 20 GLU A CA 13
ATOM 16562 C C . GLU A 1 20 ? 73.700 75.160 42.260 1.00 0.00 20 GLU A C 13
ATOM 16563 O O . GLU A 1 20 ? 74.840 75.380 42.630 1.00 0.00 20 GLU A O 13
ATOM 16575 N N . LEU A 1 21 ? 72.660 75.670 42.950 1.00 0.00 21 LEU A N 13
ATOM 16576 C CA . LEU A 1 21 ? 72.940 76.520 44.120 1.00 0.00 21 LEU A CA 13
ATOM 16577 C C . LEU A 1 21 ? 73.730 75.780 45.210 1.00 0.00 21 LEU A C 13
ATOM 16578 O O . LEU A 1 21 ? 74.680 76.290 45.800 1.00 0.00 21 LEU A O 13
ATOM 16594 N N . GLU A 1 22 ? 73.240 74.580 45.500 1.00 0.00 22 GLU A N 13
ATOM 16595 C CA . GLU A 1 22 ? 73.910 73.700 46.440 1.00 0.00 22 GLU A CA 13
ATOM 16596 C C . GLU A 1 22 ? 75.290 73.320 45.960 1.00 0.00 22 GLU A C 13
ATOM 16597 O O . GLU A 1 22 ? 76.210 73.400 46.780 1.00 0.00 22 GLU A O 13
ATOM 16609 N N . ASP A 1 23 ? 75.440 73.040 44.690 1.00 0.00 23 ASP A N 13
ATOM 16610 C CA . ASP A 1 23 ? 76.720 72.600 44.130 1.00 0.00 23 ASP A CA 13
ATOM 16611 C C . ASP A 1 23 ? 77.710 73.680 44.090 1.00 0.00 23 ASP A C 13
ATOM 16612 O O . ASP A 1 23 ? 78.870 73.450 44.390 1.00 0.00 23 ASP A O 13
ATOM 16621 N N . LEU A 1 24 ? 77.240 74.890 43.830 1.00 0.00 24 LEU A N 13
ATOM 16622 C CA . LEU A 1 24 ? 78.140 76.020 43.800 1.00 0.00 24 LEU A CA 13
ATOM 16623 C C . LEU A 1 24 ? 78.830 76.100 45.180 1.00 0.00 24 LEU A C 13
ATOM 16624 O O . LEU A 1 24 ? 80.050 76.130 45.240 1.00 0.00 24 LEU A O 13
ATOM 16640 N N . TYR A 1 25 ? 78.060 76.130 46.290 1.00 0.00 25 TYR A N 13
ATOM 16641 C CA . TYR A 1 25 ? 78.590 76.250 47.650 1.00 0.00 25 TYR A CA 13
ATOM 16642 C C . TYR A 1 25 ? 79.490 75.050 47.940 1.00 0.00 25 TYR A C 13
ATOM 16643 O O . TYR A 1 25 ? 80.620 75.260 48.420 1.00 0.00 25 TYR A O 13
ATOM 16661 N N . HIS A 1 26 ? 79.000 73.850 47.670 1.00 0.00 26 HIS A N 13
ATOM 16662 C CA . HIS A 1 26 ? 79.700 72.650 48.090 1.00 0.00 26 HIS A CA 13
ATOM 16663 C C . HIS A 1 26 ? 80.910 72.350 47.250 1.00 0.00 26 HIS A C 13
ATOM 16664 O O . HIS A 1 26 ? 81.920 72.040 47.860 1.00 0.00 26 HIS A O 13
ATOM 16678 N N . GLU A 1 27 ? 80.870 72.510 45.920 1.00 0.00 27 GLU A N 13
ATOM 16679 C CA . GLU A 1 27 ? 82.010 72.360 45.040 1.00 0.00 27 GLU A CA 13
ATOM 16680 C C . GLU A 1 27 ? 83.090 73.260 45.440 1.00 0.00 27 GLU A C 13
ATOM 16681 O O . GLU A 1 27 ? 84.220 72.810 45.560 1.00 0.00 27 GLU A O 13
ATOM 16693 N N . PHE A 1 28 ? 82.720 74.480 45.690 1.00 0.00 28 PHE A N 13
ATOM 16694 C CA . PHE A 1 28 ? 83.700 75.450 46.070 1.00 0.00 28 PHE A CA 13
ATOM 16695 C C . PHE A 1 28 ? 84.420 74.990 47.290 1.00 0.00 28 PHE A C 13
ATOM 16696 O O . PHE A 1 28 ? 85.720 74.960 47.280 1.00 0.00 28 PHE A O 13
ATOM 16713 N N . SER A 1 29 ? 83.730 74.880 48.370 1.00 0.00 29 SER A N 13
ATOM 16714 C CA . SER A 1 29 ? 84.270 74.610 49.680 1.00 0.00 29 SER A CA 13
ATOM 16715 C C . SER A 1 29 ? 85.110 73.380 49.660 1.00 0.00 29 SER A C 13
ATOM 16716 O O . SER A 1 29 ? 86.190 73.420 50.280 1.00 0.00 29 SER A O 13
ATOM 16724 N N . GLU A 1 30 ? 84.640 72.330 49.000 1.00 0.00 30 GLU A N 13
ATOM 16725 C CA . GLU A 1 30 ? 85.330 71.060 48.980 1.00 0.00 30 GLU A CA 13
ATOM 16726 C C . GLU A 1 30 ? 86.560 71.160 48.160 1.00 0.00 30 GLU A C 13
ATOM 16727 O O . GLU A 1 30 ? 87.570 70.600 48.590 1.00 0.00 30 GLU A O 13
ATOM 16739 N N . ASP A 1 31 ? 86.460 71.770 46.990 1.00 0.00 31 ASP A N 13
ATOM 16740 C CA . ASP A 1 31 ? 87.360 71.600 45.850 1.00 0.00 31 ASP A CA 13
ATOM 16741 C C . ASP A 1 31 ? 87.420 72.790 44.910 1.00 0.00 31 ASP A C 13
ATOM 16742 O O . ASP A 1 31 ? 86.520 73.620 44.920 1.00 0.00 31 ASP A O 13
ATOM 16751 N N . LYS A 1 32 ? 88.400 72.960 44.030 1.00 0.00 32 LYS A N 13
ATOM 16752 C CA . LYS A 1 32 ? 88.310 73.920 42.940 1.00 0.00 32 LYS A CA 13
ATOM 16753 C C . LYS A 1 32 ? 88.310 73.430 41.480 1.00 0.00 32 LYS A C 13
ATOM 16754 O O . LYS A 1 32 ? 89.280 72.800 40.990 1.00 0.00 32 LYS A O 13
ATOM 16773 N N . ARG A 1 33 ? 87.180 73.630 40.820 1.00 0.00 33 ARG A N 13
ATOM 16774 C CA . ARG A 1 33 ? 86.590 72.670 39.850 1.00 0.00 33 ARG A CA 13
ATOM 16775 C C . ARG A 1 33 ? 85.470 73.330 39.050 1.00 0.00 33 ARG A C 13
ATOM 16776 O O . ARG A 1 33 ? 85.160 74.490 39.320 1.00 0.00 33 ARG A O 13
ATOM 16797 N N . SER A 1 34 ? 84.970 72.690 38.000 1.00 0.00 34 SER A N 13
ATOM 16798 C CA . SER A 1 34 ? 84.220 73.360 36.930 1.00 0.00 34 SER A CA 13
ATOM 16799 C C . SER A 1 34 ? 83.010 72.510 36.550 1.00 0.00 34 SER A C 13
ATOM 16800 O O . SER A 1 34 ? 83.080 71.260 36.730 1.00 0.00 34 SER A O 13
ATOM 16808 N N . ILE A 1 35 ? 81.970 73.090 35.970 1.00 0.00 35 ILE A N 13
ATOM 16809 C CA . ILE A 1 35 ? 80.700 72.430 35.680 1.00 0.00 35 ILE A CA 13
ATOM 16810 C C . ILE A 1 35 ? 80.260 72.700 34.250 1.00 0.00 35 ILE A C 13
ATOM 16811 O O . ILE A 1 35 ? 80.570 73.720 33.630 1.00 0.00 35 ILE A O 13
ATOM 16827 N N . PHE A 1 36 ? 79.550 71.730 33.700 1.00 0.00 36 PHE A N 13
ATOM 16828 C CA . PHE A 1 36 ? 78.690 71.970 32.580 1.00 0.00 36 PHE A CA 13
ATOM 16829 C C . PHE A 1 36 ? 77.290 72.080 33.090 1.00 0.00 36 PHE A C 13
ATOM 16830 O O . PHE A 1 36 ? 76.770 71.190 33.740 1.00 0.00 36 PHE A O 13
ATOM 16847 N N . TYR A 1 37 ? 76.640 73.170 32.720 1.00 0.00 37 TYR A N 13
ATOM 16848 C CA . TYR A 1 37 ? 75.230 73.270 33.000 1.00 0.00 37 TYR A CA 13
ATOM 16849 C C . TYR A 1 37 ? 74.430 72.870 31.770 1.00 0.00 37 TYR A C 13
ATOM 16850 O O . TYR A 1 37 ? 74.420 73.630 30.810 1.00 0.00 37 TYR A O 13
ATOM 16868 N N . PHE A 1 38 ? 73.670 71.760 31.850 1.00 0.00 38 PHE A N 13
ATOM 16869 C CA . PHE A 1 38 ? 72.720 71.300 30.820 1.00 0.00 38 PHE A CA 13
ATOM 16870 C C . PHE A 1 38 ? 71.330 71.820 31.140 1.00 0.00 38 PHE A C 13
ATOM 16871 O O . PHE A 1 38 ? 70.500 71.100 31.790 1.00 0.00 38 PHE A O 13
ATOM 16888 N N . ALA A 1 39 ? 70.950 72.910 30.510 1.00 0.00 39 ALA A N 13
ATOM 16889 C CA . ALA A 1 39 ? 69.630 73.480 30.680 1.00 0.00 39 ALA A CA 13
ATOM 16890 C C . ALA A 1 39 ? 69.030 73.900 29.360 1.00 0.00 39 ALA A C 13
ATOM 16891 O O . ALA A 1 39 ? 69.740 74.280 28.460 1.00 0.00 39 ALA A O 13
ATOM 16898 N N . PRO A 1 40 ? 67.710 73.810 29.210 1.00 0.00 40 PRO A N 13
ATOM 16899 C CA . PRO A 1 40 ? 67.230 73.160 28.000 1.00 0.00 40 PRO A CA 13
ATOM 16900 C C . PRO A 1 40 ? 67.620 73.810 26.650 1.00 0.00 40 PRO A C 13
ATOM 16901 O O . PRO A 1 40 ? 67.580 75.050 26.540 1.00 0.00 40 PRO A O 13
ATOM 16912 N N . THR A 1 41 ? 67.740 72.990 25.600 1.00 0.00 41 THR A N 13
ATOM 16913 C CA . THR A 1 41 ? 67.650 73.460 24.210 1.00 0.00 41 THR A CA 13
ATOM 16914 C C . THR A 1 41 ? 66.260 73.840 23.780 1.00 0.00 41 THR A C 13
ATOM 16915 O O . THR A 1 41 ? 66.140 74.750 23.000 1.00 0.00 41 THR A O 13
ATOM 16926 N N . ASN A 1 42 ? 65.240 73.100 24.240 1.00 0.00 42 ASN A N 13
ATOM 16927 C CA . ASN A 1 42 ? 63.840 73.240 23.870 1.00 0.00 42 ASN A CA 13
ATOM 16928 C C . ASN A 1 42 ? 63.220 74.540 24.340 1.00 0.00 42 ASN A C 13
ATOM 16929 O O . ASN A 1 42 ? 62.420 75.090 23.580 1.00 0.00 42 ASN A O 13
ATOM 16940 N N . ALA A 1 43 ? 63.480 74.970 25.570 1.00 0.00 43 ALA A N 13
ATOM 16941 C CA . ALA A 1 43 ? 62.710 76.070 26.100 1.00 0.00 43 ALA A CA 13
ATOM 16942 C C . ALA A 1 43 ? 63.420 77.450 26.170 1.00 0.00 43 ALA A C 13
ATOM 16943 O O . ALA A 1 43 ? 62.790 78.380 26.210 1.00 0.00 43 ALA A O 13
ATOM 16950 N N . HIS A 1 44 ? 64.780 77.440 26.200 1.00 0.00 44 HIS A N 13
ATOM 16951 C CA . HIS A 1 44 ? 65.710 78.350 26.900 1.00 0.00 44 HIS A CA 13
ATOM 16952 C C . HIS A 1 44 ? 65.690 78.260 28.410 1.00 0.00 44 HIS A C 13
ATOM 16953 O O . HIS A 1 44 ? 66.710 78.300 29.060 1.00 0.00 44 HIS A O 13
ATOM 16967 N N . LYS A 1 45 ? 64.530 78.100 29.020 1.00 0.00 45 LYS A N 13
ATOM 16968 C CA . LYS A 1 45 ? 64.050 78.850 30.170 1.00 0.00 45 LYS A CA 13
ATOM 16969 C C . LYS A 1 45 ? 64.940 78.690 31.420 1.00 0.00 45 LYS A C 13
ATOM 16970 O O . LYS A 1 45 ? 65.250 79.660 32.110 1.00 0.00 45 LYS A O 13
ATOM 16989 N N . ASP A 1 46 ? 65.270 77.440 31.720 1.00 0.00 46 ASP A N 13
ATOM 16990 C CA . ASP A 1 46 ? 66.110 77.100 32.850 1.00 0.00 46 ASP A CA 13
ATOM 16991 C C . ASP A 1 46 ? 67.470 77.710 32.600 1.00 0.00 46 ASP A C 13
ATOM 16992 O O . ASP A 1 46 ? 68.040 78.230 33.560 1.00 0.00 46 ASP A O 13
ATOM 17001 N N . MET A 1 47 ? 67.940 77.720 31.360 1.00 0.00 47 MET A N 13
ATOM 17002 C CA . MET A 1 47 ? 69.270 78.250 31.070 1.00 0.00 47 MET A CA 13
ATOM 17003 C C . MET A 1 47 ? 69.290 79.720 31.390 1.00 0.00 47 MET A C 13
ATOM 17004 O O . MET A 1 47 ? 70.230 80.190 32.020 1.00 0.00 47 MET A O 13
ATOM 17018 N N . LEU A 1 48 ? 68.210 80.420 31.030 1.00 0.00 48 LEU A N 13
ATOM 17019 C CA . LEU A 1 48 ? 68.050 81.850 31.280 1.00 0.00 48 LEU A CA 13
ATOM 17020 C C . LEU A 1 48 ? 68.080 82.170 32.780 1.00 0.00 48 LEU A C 13
ATOM 17021 O O . LEU A 1 48 ? 68.700 83.110 33.210 1.00 0.00 48 LEU A O 13
ATOM 17037 N N . LYS A 1 49 ? 67.390 81.360 33.590 1.00 0.00 49 LYS A N 13
ATOM 17038 C CA . LYS A 1 49 ? 67.400 81.430 35.060 1.00 0.00 49 LYS A CA 13
ATOM 17039 C C . LYS A 1 49 ? 68.780 81.170 35.630 1.00 0.00 49 LYS A C 13
ATOM 17040 O O . LYS A 1 49 ? 69.150 81.820 36.620 1.00 0.00 49 LYS A O 13
ATOM 17059 N N . ALA A 1 50 ? 69.530 80.250 35.040 1.00 0.00 50 ALA A N 13
ATOM 17060 C CA . ALA A 1 50 ? 70.880 79.940 35.480 1.00 0.00 50 ALA A CA 13
ATOM 17061 C C . ALA A 1 50 ? 71.810 81.140 35.440 1.00 0.00 50 ALA A C 13
ATOM 17062 O O . ALA A 1 50 ? 72.530 81.380 36.390 1.00 0.00 50 ALA A O 13
ATOM 17069 N N . VAL A 1 51 ? 71.720 81.900 34.350 1.00 0.00 51 VAL A N 13
ATOM 17070 C CA . VAL A 1 51 ? 72.550 83.090 34.150 1.00 0.00 51 VAL A CA 13
ATOM 17071 C C . VAL A 1 51 ? 72.290 84.030 35.340 1.00 0.00 51 VAL A C 13
ATOM 17072 O O . VAL A 1 51 ? 73.160 84.560 35.990 1.00 0.00 51 VAL A O 13
ATOM 17085 N N . ASP A 1 52 ? 71.020 84.190 35.710 1.00 0.00 52 ASP A N 13
ATOM 17086 C CA . ASP A 1 52 ? 70.570 85.070 36.780 1.00 0.00 52 ASP A CA 13
ATOM 17087 C C . ASP A 1 52 ? 70.960 84.620 38.130 1.00 0.00 52 ASP A C 13
ATOM 17088 O O . ASP A 1 52 ? 71.390 85.450 38.920 1.00 0.00 52 ASP A O 13
ATOM 17097 N N . PHE A 1 53 ? 70.890 83.330 38.370 1.00 0.00 53 PHE A N 13
ATOM 17098 C CA . PHE A 1 53 ? 71.330 82.790 39.630 1.00 0.00 53 PHE A CA 13
ATOM 17099 C C . PHE A 1 53 ? 72.820 83.110 39.910 1.00 0.00 53 PHE A C 13
ATOM 17100 O O . PHE A 1 53 ? 73.210 83.440 41.020 1.00 0.00 53 PHE A O 13
ATOM 17117 N N . PHE A 1 54 ? 73.640 83.010 38.860 1.00 0.00 54 PHE A N 13
ATOM 17118 C CA . PHE A 1 54 ? 75.090 82.910 39.080 1.00 0.00 54 PHE A CA 13
ATOM 17119 C C . PHE A 1 54 ? 75.630 84.260 39.490 1.00 0.00 54 PHE A C 13
ATOM 17120 O O . PHE A 1 54 ? 76.530 84.390 40.310 1.00 0.00 54 PHE A O 13
ATOM 17137 N N . LYS A 1 55 ? 75.000 85.270 38.910 1.00 0.00 55 LYS A N 13
ATOM 17138 C CA . LYS A 1 55 ? 75.110 86.670 39.230 1.00 0.00 55 LYS A CA 13
ATOM 17139 C C . LYS A 1 55 ? 74.520 87.050 40.560 1.00 0.00 55 LYS A C 13
ATOM 17140 O O . LYS A 1 55 ? 75.070 87.930 41.170 1.00 0.00 55 LYS A O 13
ATOM 17159 N N . GLU A 1 56 ? 73.440 86.450 41.010 1.00 0.00 56 GLU A N 13
ATOM 17160 C CA . GLU A 1 56 ? 72.950 86.580 42.380 1.00 0.00 56 GLU A CA 13
ATOM 17161 C C . GLU A 1 56 ? 73.920 86.070 43.440 1.00 0.00 56 GLU A C 13
ATOM 17162 O O . GLU A 1 56 ? 74.080 86.740 44.470 1.00 0.00 56 GLU A O 13
ATOM 17174 N N . LYS A 1 57 ? 74.550 84.910 43.220 1.00 0.00 57 LYS A N 13
ATOM 17175 C CA . LYS A 1 57 ? 75.380 84.240 44.240 1.00 0.00 57 LYS A CA 13
ATOM 17176 C C . LYS A 1 57 ? 76.840 84.000 43.800 1.00 0.00 57 LYS A C 13
ATOM 17177 O O . LYS A 1 57 ? 77.120 83.400 42.790 1.00 0.00 57 LYS A O 13
ATOM 17196 N N . GLY A 1 58 ? 77.760 84.320 44.710 1.00 0.00 58 GLY A N 13
ATOM 17197 C CA . GLY A 1 58 ? 79.180 84.620 44.560 1.00 0.00 58 GLY A CA 13
ATOM 17198 C C . GLY A 1 58 ? 80.150 83.500 44.280 1.00 0.00 58 GLY A C 13
ATOM 17199 O O . GLY A 1 58 ? 81.300 83.860 44.090 1.00 0.00 58 GLY A O 13
ATOM 17203 N N . HIS A 1 59 ? 79.790 82.230 44.210 1.00 0.00 59 HIS A N 13
ATOM 17204 C CA . HIS A 1 59 ? 80.840 81.180 44.260 1.00 0.00 59 HIS A CA 13
ATOM 17205 C C . HIS A 1 59 ? 81.670 80.920 42.960 1.00 0.00 59 HIS A C 13
ATOM 17206 O O . HIS A 1 59 ? 82.850 80.610 43.000 1.00 0.00 59 HIS A O 13
ATOM 17220 N N . THR A 1 60 ? 81.050 80.970 41.770 1.00 0.00 60 THR A N 13
ATOM 17221 C CA . THR A 1 60 ? 81.740 80.680 40.490 1.00 0.00 60 THR A CA 13
ATOM 17222 C C . THR A 1 60 ? 82.750 81.770 40.150 1.00 0.00 60 THR A C 13
ATOM 17223 O O . THR A 1 60 ? 82.650 82.880 40.630 1.00 0.00 60 THR A O 13
ATOM 17234 N N . ALA A 1 61 ? 83.820 81.460 39.430 1.00 0.00 61 ALA A N 13
ATOM 17235 C CA . ALA A 1 61 ? 84.880 82.410 39.110 1.00 0.00 61 ALA A CA 13
ATOM 17236 C C . ALA A 1 61 ? 84.330 83.050 37.890 1.00 0.00 61 ALA A C 13
ATOM 17237 O O . ALA A 1 61 ? 84.490 84.280 37.730 1.00 0.00 61 ALA A O 13
ATOM 17244 N N . TYR A 1 62 ? 83.690 82.250 37.050 1.00 0.00 62 TYR A N 13
ATOM 17245 C CA . TYR A 1 62 ? 83.210 82.750 35.820 1.00 0.00 62 TYR A CA 13
ATOM 17246 C C . TYR A 1 62 ? 82.100 81.880 35.260 1.00 0.00 62 TYR A C 13
ATOM 17247 O O . TYR A 1 62 ? 82.020 80.680 35.540 1.00 0.00 62 TYR A O 13
ATOM 17265 N N . LEU A 1 63 ? 81.300 82.470 34.380 1.00 0.00 63 LEU A N 13
ATOM 17266 C CA . LEU A 1 63 ? 80.300 81.760 33.590 1.00 0.00 63 LEU A CA 13
ATOM 17267 C C . LEU A 1 63 ? 80.350 82.090 32.100 1.00 0.00 63 LEU A C 13
ATOM 17268 O O . LEU A 1 63 ? 80.260 83.280 31.760 1.00 0.00 63 LEU A O 13
ATOM 17284 N N . ASP A 1 64 ? 80.360 81.110 31.210 1.00 0.00 64 ASP A N 13
ATOM 17285 C CA . ASP A 1 64 ? 80.280 81.350 29.780 1.00 0.00 64 ASP A CA 13
ATOM 17286 C C . ASP A 1 64 ? 79.460 80.260 29.080 1.00 0.00 64 ASP A C 13
ATOM 17287 O O . ASP A 1 64 ? 79.160 79.210 29.640 1.00 0.00 64 ASP A O 13
ATOM 17296 N N . GLU A 1 65 ? 79.010 80.480 27.850 1.00 0.00 65 GLU A N 13
ATOM 17297 C CA . GLU A 1 65 ? 78.410 79.410 27.100 1.00 0.00 65 GLU A CA 13
ATOM 17298 C C . GLU A 1 65 ? 79.480 78.390 26.700 1.00 0.00 65 GLU A C 13
ATOM 17299 O O . GLU A 1 65 ? 80.690 78.680 26.770 1.00 0.00 65 GLU A O 13
ATOM 17311 N N . VAL A 1 66 ? 79.070 77.230 26.230 1.00 0.00 66 VAL A N 13
ATOM 17312 C CA . VAL A 1 66 ? 79.870 76.480 25.270 1.00 0.00 66 VAL A CA 13
ATOM 17313 C C . VAL A 1 66 ? 79.810 77.260 23.960 1.00 0.00 66 VAL A C 13
ATOM 17314 O O . VAL A 1 66 ? 78.770 77.840 23.670 1.00 0.00 66 VAL A O 13
ATOM 17327 N N . ARG A 1 67 ? 80.790 77.180 23.080 1.00 0.00 67 ARG A N 13
ATOM 17328 C CA . ARG A 1 67 ? 80.530 77.130 21.630 1.00 0.00 67 ARG A CA 13
ATOM 17329 C C . ARG A 1 67 ? 80.410 75.700 21.080 1.00 0.00 67 ARG A C 13
ATOM 17330 O O . ARG A 1 67 ? 81.060 75.300 20.170 1.00 0.00 67 ARG A O 13
ATOM 17351 N N . VAL A 1 68 ? 79.510 74.880 21.580 1.00 0.00 68 VAL A N 13
ATOM 17352 C CA . VAL A 1 68 ? 78.530 74.160 20.740 1.00 0.00 68 VAL A CA 13
ATOM 17353 C C . VAL A 1 68 ? 77.200 74.870 20.870 1.00 0.00 68 VAL A C 13
ATOM 17354 O O . VAL A 1 68 ? 76.160 74.300 20.690 1.00 0.00 68 VAL A O 13
ATOM 17367 N N . SER A 1 69 ? 77.170 76.130 21.300 1.00 0.00 69 SER A N 13
ATOM 17368 C CA . SER A 1 69 ? 75.910 76.830 21.500 1.00 0.00 69 SER A CA 13
ATOM 17369 C C . SER A 1 69 ? 75.180 77.050 20.210 1.00 0.00 69 SER A C 13
ATOM 17370 O O . SER A 1 69 ? 73.950 76.960 20.210 1.00 0.00 69 SER A O 13
ATOM 17378 N N . THR A 1 70 ? 75.910 77.380 19.150 1.00 0.00 70 THR A N 13
ATOM 17379 C CA . THR A 1 70 ? 75.270 77.530 17.890 1.00 0.00 70 THR A CA 13
ATOM 17380 C C . THR A 1 70 ? 74.650 76.210 17.480 1.00 0.00 70 THR A C 13
ATOM 17381 O O . THR A 1 70 ? 73.570 76.220 17.030 1.00 0.00 70 THR A O 13
ATOM 17392 N N . ASP A 1 71 ? 75.350 75.090 17.660 1.00 0.00 71 ASP A N 13
ATOM 17393 C CA . ASP A 1 71 ? 74.790 73.770 17.330 1.00 0.00 71 ASP A CA 13
ATOM 17394 C C . ASP A 1 71 ? 73.760 73.230 18.270 1.00 0.00 71 ASP A C 13
ATOM 17395 O O . ASP A 1 71 ? 72.780 72.670 17.750 1.00 0.00 71 ASP A O 13
ATOM 17404 N N . GLU A 1 72 ? 73.990 73.360 19.550 1.00 0.00 72 GLU A N 13
ATOM 17405 C CA . GLU A 1 72 ? 73.350 72.610 20.590 1.00 0.00 72 GLU A CA 13
ATOM 17406 C C . GLU A 1 72 ? 72.680 73.590 21.460 1.00 0.00 72 GLU A C 13
ATOM 17407 O O . GLU A 1 72 ? 71.480 73.420 21.630 1.00 0.00 72 GLU A O 13
ATOM 17419 N N . LYS A 1 73 ? 73.360 74.630 21.990 1.00 0.00 73 LYS A N 13
ATOM 17420 C CA . LYS A 1 73 ? 72.670 75.460 22.990 1.00 0.00 73 LYS A CA 13
ATOM 17421 C C . LYS A 1 73 ? 72.050 74.600 24.150 1.00 0.00 73 LYS A C 13
ATOM 17422 O O . LYS A 1 73 ? 70.960 74.770 24.600 1.00 0.00 73 LYS A O 13
ATOM 17441 N N . ASP A 1 74 ? 72.760 73.650 24.750 1.00 0.00 74 ASP A N 13
ATOM 17442 C CA . ASP A 1 74 ? 72.290 73.160 26.070 1.00 0.00 74 ASP A CA 13
ATOM 17443 C C . ASP A 1 74 ? 73.130 73.750 27.200 1.00 0.00 74 ASP A C 13
ATOM 17444 O O . ASP A 1 74 ? 72.660 73.980 28.310 1.00 0.00 74 ASP A O 13
ATOM 17453 N N . PHE A 1 75 ? 74.390 73.980 26.880 1.00 0.00 75 PHE A N 13
ATOM 17454 C CA . PHE A 1 75 ? 75.480 73.870 27.830 1.00 0.00 75 PHE A CA 13
ATOM 17455 C C . PHE A 1 75 ? 76.070 75.250 28.080 1.00 0.00 75 PHE A C 13
ATOM 17456 O O . PHE A 1 75 ? 76.470 75.980 27.180 1.00 0.00 75 PHE A O 13
ATOM 17473 N N . LEU A 1 76 ? 76.110 75.560 29.360 1.00 0.00 76 LEU A N 13
ATOM 17474 C CA . LEU A 1 76 ? 77.010 76.510 29.990 1.00 0.00 76 LEU A CA 13
ATOM 17475 C C . LEU A 1 76 ? 78.290 75.870 30.560 1.00 0.00 76 LEU A C 13
ATOM 17476 O O . LEU A 1 76 ? 78.260 74.790 31.110 1.00 0.00 76 LEU A O 13
ATOM 17492 N N . TYR A 1 77 ? 79.440 76.510 30.380 1.00 0.00 77 TYR A N 13
ATOM 17493 C CA . TYR A 1 77 ? 80.690 76.080 31.010 1.00 0.00 77 TYR A CA 13
ATOM 17494 C C . TYR A 1 77 ? 80.960 77.090 32.120 1.00 0.00 77 TYR A C 13
ATOM 17495 O O . TYR A 1 77 ? 81.130 78.290 31.830 1.00 0.00 77 TYR A O 13
ATOM 17513 N N . GLU A 1 78 ? 80.920 76.650 33.370 1.00 0.00 78 GLU A N 13
ATOM 17514 C CA . GLU A 1 78 ? 80.900 77.590 34.500 1.00 0.00 78 GLU A CA 13
ATOM 17515 C C . GLU A 1 78 ? 81.880 77.090 35.550 1.00 0.00 78 GLU A C 13
ATOM 17516 O O . GLU A 1 78 ? 81.840 75.930 35.950 1.00 0.00 78 GLU A O 13
ATOM 17528 N N . LEU A 1 79 ? 82.840 77.900 35.970 1.00 0.00 79 LEU A N 13
ATOM 17529 C CA . LEU A 1 79 ? 84.030 77.360 36.640 1.00 0.00 79 LEU A CA 13
ATOM 17530 C C . LEU A 1 79 ? 84.040 77.940 38.010 1.00 0.00 79 LEU A C 13
ATOM 17531 O O . LEU A 1 79 ? 83.850 79.150 38.130 1.00 0.00 79 LEU A O 13
ATOM 17547 N N . HIS A 1 80 ? 84.340 77.160 39.030 1.00 0.00 80 HIS A N 13
ATOM 17548 C CA . HIS A 1 80 ? 84.070 77.560 40.390 1.00 0.00 80 HIS A CA 13
ATOM 17549 C C . HIS A 1 80 ? 85.320 77.650 41.190 1.00 0.00 80 HIS A C 13
ATOM 17550 O O . HIS A 1 80 ? 86.010 76.620 41.360 1.00 0.00 80 HIS A O 13
ATOM 17564 N N . ILE A 1 81 ? 85.650 78.840 41.650 1.00 0.00 81 ILE A N 13
ATOM 17565 C CA . ILE A 1 81 ? 87.030 79.130 42.100 1.00 0.00 81 ILE A CA 13
ATOM 17566 C C . ILE A 1 81 ? 88.180 78.660 41.180 1.00 0.00 81 ILE A C 13
ATOM 17567 O O . ILE A 1 81 ? 89.020 77.900 41.590 1.00 0.00 81 ILE A O 13
ATOM 17583 N N . ILE A 1 82 ? 88.240 79.020 39.910 1.00 0.00 82 ILE A N 13
ATOM 17584 C CA . ILE A 1 82 ? 89.270 78.580 38.880 1.00 0.00 82 ILE A CA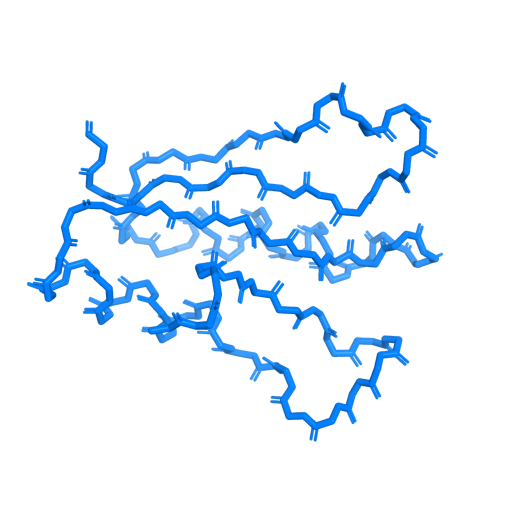 13
ATOM 17585 C C . ILE A 1 82 ? 90.710 78.200 39.420 1.00 0.00 82 ILE A C 13
ATOM 17586 O O . ILE A 1 82 ? 91.550 77.810 38.510 1.00 0.00 82 ILE A O 13
ATOM 17603 N N . SER A 1 1 ? 82.860 59.500 39.610 1.00 0.00 1 SER A N 14
ATOM 17604 C CA . SER A 1 1 ? 83.710 60.220 38.660 1.00 0.00 1 SER A CA 14
ATOM 17605 C C . SER A 1 1 ? 82.860 61.140 37.780 1.00 0.00 1 SER A C 14
ATOM 17606 O O . SER A 1 1 ? 83.230 62.320 37.640 1.00 0.00 1 SER A O 14
ATOM 17616 N N . HIS A 1 2 ? 81.730 60.600 37.220 1.00 0.00 2 HIS A N 14
ATOM 17617 C CA . HIS A 1 2 ? 80.910 61.520 36.540 1.00 0.00 2 HIS A CA 14
ATOM 17618 C C . HIS A 1 2 ? 79.800 61.850 37.590 1.00 0.00 2 HIS A C 14
ATOM 17619 O O . HIS A 1 2 ? 78.930 61.000 37.830 1.00 0.00 2 HIS A O 14
ATOM 17633 N N . MET A 1 3 ? 79.930 63.070 38.160 1.00 0.00 3 MET A N 14
ATOM 17634 C CA . MET A 1 3 ? 78.920 64.080 38.550 1.00 0.00 3 MET A CA 14
ATOM 17635 C C . MET A 1 3 ? 79.090 65.470 38.010 1.00 0.00 3 MET A C 14
ATOM 17636 O O . MET A 1 3 ? 78.760 66.410 38.720 1.00 0.00 3 MET A O 14
ATOM 17650 N N . LYS A 1 4 ? 79.630 65.660 36.780 1.00 0.00 4 LYS A N 14
ATOM 17651 C CA . LYS A 1 4 ? 79.970 67.000 36.420 1.00 0.00 4 LYS A CA 14
ATOM 17652 C C . LYS A 1 4 ? 78.740 67.600 35.730 1.00 0.00 4 LYS A C 14
ATOM 17653 O O . LYS A 1 4 ? 78.810 68.700 35.210 1.00 0.00 4 LYS A O 14
ATOM 17672 N N . LEU A 1 5 ? 77.610 66.910 35.650 1.00 0.00 5 LEU A N 14
ATOM 17673 C CA . LEU A 1 5 ? 76.550 67.500 34.880 1.00 0.00 5 LEU A CA 14
ATOM 17674 C C . LEU A 1 5 ? 75.330 67.660 35.710 1.00 0.00 5 LEU A C 14
ATOM 17675 O O . LEU A 1 5 ? 75.140 66.960 36.700 1.00 0.00 5 LEU A O 14
ATOM 17691 N N . VAL A 1 6 ? 74.540 68.600 35.260 1.00 0.00 6 VAL A N 14
ATOM 17692 C CA . VAL A 1 6 ? 73.220 68.840 35.860 1.00 0.00 6 VAL A CA 14
ATOM 17693 C C . VAL A 1 6 ? 72.150 68.670 34.760 1.00 0.00 6 VAL A C 14
ATOM 17694 O O . VAL A 1 6 ? 72.400 68.990 33.600 1.00 0.00 6 VAL A O 14
ATOM 17707 N N . LEU A 1 7 ? 70.950 68.180 35.060 1.00 0.00 7 LEU A N 14
ATOM 17708 C CA . LEU A 1 7 ? 69.870 68.020 34.090 1.00 0.00 7 LEU A CA 14
ATOM 17709 C C . LEU A 1 7 ? 68.740 68.950 34.560 1.00 0.00 7 LEU A C 14
ATOM 17710 O O . LEU A 1 7 ? 68.400 68.980 35.730 1.00 0.00 7 LEU A O 14
ATOM 17726 N N . ALA A 1 8 ? 68.140 69.700 33.670 1.00 0.00 8 ALA A N 14
ATOM 17727 C CA . ALA A 1 8 ? 66.900 70.370 33.740 1.00 0.00 8 ALA A CA 14
ATOM 17728 C C . ALA A 1 8 ? 65.850 69.340 34.040 1.00 0.00 8 ALA A C 14
ATOM 17729 O O . ALA A 1 8 ? 65.920 68.220 33.510 1.00 0.00 8 ALA A O 14
ATOM 17736 N N . LYS A 1 9 ? 64.870 69.810 34.860 1.00 0.00 9 LYS A N 14
ATOM 17737 C CA . LYS A 1 9 ? 63.600 69.170 35.070 1.00 0.00 9 LYS A CA 14
ATOM 17738 C C . LYS A 1 9 ? 62.780 69.090 33.740 1.00 0.00 9 LYS A C 14
ATOM 17739 O O . LYS A 1 9 ? 62.190 68.040 33.470 1.00 0.00 9 LYS A O 14
ATOM 17758 N N . ASN A 1 10 ? 62.660 70.180 32.900 1.00 0.00 10 ASN A N 14
ATOM 17759 C CA . ASN A 1 10 ? 61.290 70.420 32.340 1.00 0.00 10 ASN A CA 14
ATOM 17760 C C . ASN A 1 10 ? 60.910 69.220 31.440 1.00 0.00 10 ASN A C 14
ATOM 17761 O O . ASN A 1 10 ? 59.780 68.720 31.530 1.00 0.00 10 ASN A O 14
ATOM 17772 N N . THR A 1 11 ? 61.870 68.760 30.600 1.00 0.00 11 THR A N 14
ATOM 17773 C CA . THR A 1 11 ? 61.600 67.620 29.690 1.00 0.00 11 THR A CA 14
ATOM 17774 C C . THR A 1 11 ? 61.280 66.310 30.370 1.00 0.00 11 THR A C 14
ATOM 17775 O O . THR A 1 11 ? 60.390 65.590 29.920 1.00 0.00 11 THR A O 14
ATOM 17786 N N . ARG A 1 12 ? 62.040 66.060 31.440 1.00 0.00 12 ARG A N 14
ATOM 17787 C CA . ARG A 1 12 ? 62.070 64.810 32.180 1.00 0.00 12 ARG A CA 14
ATOM 17788 C C . ARG A 1 12 ? 61.060 64.780 33.360 1.00 0.00 12 ARG A C 14
ATOM 17789 O O . ARG A 1 12 ? 60.270 63.840 33.480 1.00 0.00 12 ARG A O 14
ATOM 17810 N N . LYS A 1 13 ? 61.090 65.820 34.200 1.00 0.00 13 LYS A N 14
ATOM 17811 C CA . LYS A 1 13 ? 60.420 66.030 35.440 1.00 0.00 13 LYS A CA 14
ATOM 17812 C C . LYS A 1 13 ? 60.580 64.940 36.460 1.00 0.00 13 LYS A C 14
ATOM 17813 O O . LYS A 1 13 ? 59.560 64.550 37.030 1.00 0.00 13 LYS A O 14
ATOM 17832 N N . SER A 1 14 ? 61.800 64.450 36.740 1.00 0.00 14 SER A N 14
ATOM 17833 C CA . SER A 1 14 ? 61.900 63.760 38.020 1.00 0.00 14 SER A CA 14
ATOM 17834 C C . SER A 1 14 ? 62.280 64.540 39.310 1.00 0.00 14 SER A C 14
ATOM 17835 O O . SER A 1 14 ? 61.500 64.630 40.240 1.00 0.00 14 SER A O 14
ATOM 17843 N N . ASP A 1 15 ? 63.400 65.160 39.430 1.00 0.00 15 ASP A N 14
ATOM 17844 C CA . ASP A 1 15 ? 63.640 66.260 40.420 1.00 0.00 15 ASP A CA 14
ATOM 17845 C C . ASP A 1 15 ? 64.640 67.360 40.060 1.00 0.00 15 ASP A C 14
ATOM 17846 O O . ASP A 1 15 ? 64.900 68.250 40.860 1.00 0.00 15 ASP A O 14
ATOM 17855 N N . ALA A 1 16 ? 65.150 67.330 38.860 1.00 0.00 16 ALA A N 14
ATOM 17856 C CA . ALA A 1 16 ? 66.560 67.530 38.470 1.00 0.00 16 ALA A CA 14
ATOM 17857 C C . ALA A 1 16 ? 67.050 69.010 38.680 1.00 0.00 16 ALA A C 14
ATOM 17858 O O . ALA A 1 16 ? 68.260 69.280 38.730 1.00 0.00 16 ALA A O 14
ATOM 17865 N N . LYS A 1 17 ? 66.060 69.950 38.800 1.00 0.00 17 LYS A N 14
ATOM 17866 C CA . LYS A 1 17 ? 66.430 71.360 39.080 1.00 0.00 17 LYS A CA 14
ATOM 17867 C C . LYS A 1 17 ? 67.150 71.590 40.470 1.00 0.00 17 LYS A C 14
ATOM 17868 O O . LYS A 1 17 ? 67.940 72.430 40.670 1.00 0.00 17 LYS A O 14
ATOM 17887 N N . SER A 1 18 ? 66.760 70.830 41.470 1.00 0.00 18 SER A N 14
ATOM 17888 C CA . SER A 1 18 ? 67.310 70.840 42.780 1.00 0.00 18 SER A CA 14
ATOM 17889 C C . SER A 1 18 ? 68.760 70.460 42.710 1.00 0.00 18 SER A C 14
ATOM 17890 O O . SER A 1 18 ? 69.540 70.970 43.530 1.00 0.00 18 SER A O 14
ATOM 17898 N N . VAL A 1 19 ? 69.080 69.590 41.700 1.00 0.00 19 VAL A N 14
ATOM 17899 C CA . VAL A 1 19 ? 70.470 69.200 41.530 1.00 0.00 19 VAL A CA 14
ATOM 17900 C C . VAL A 1 19 ? 71.440 70.300 41.290 1.00 0.00 19 VAL A C 14
ATOM 17901 O O . VAL A 1 19 ? 72.480 70.360 41.910 1.00 0.00 19 VAL A O 14
ATOM 17914 N N . GLU A 1 20 ? 71.070 71.160 40.390 1.00 0.00 20 GLU A N 14
ATOM 17915 C CA . GLU A 1 20 ? 71.950 72.300 40.090 1.00 0.00 20 GLU A CA 14
ATOM 17916 C C . GLU A 1 20 ? 72.180 73.200 41.340 1.00 0.00 20 GLU A C 14
ATOM 17917 O O . GLU A 1 20 ? 73.170 73.470 41.750 1.00 0.00 20 GLU A O 14
ATOM 17929 N N . LEU A 1 21 ? 71.180 73.570 42.100 1.00 0.00 21 LEU A N 14
ATOM 17930 C CA . LEU A 1 21 ? 71.320 74.490 43.260 1.00 0.00 21 LEU A CA 14
ATOM 17931 C C . LEU A 1 21 ? 72.210 73.810 44.290 1.00 0.00 21 LEU A C 14
ATOM 17932 O O . LEU A 1 21 ? 73.100 74.420 44.860 1.00 0.00 21 LEU A O 14
ATOM 17948 N N . GLU A 1 22 ? 71.960 72.550 44.520 1.00 0.00 22 GLU A N 14
ATOM 17949 C CA . GLU A 1 22 ? 72.700 71.860 45.580 1.00 0.00 22 GLU A CA 14
ATOM 17950 C C . GLU A 1 22 ? 74.070 71.490 45.120 1.00 0.00 22 GLU A C 14
ATOM 17951 O O . GLU A 1 22 ? 75.020 71.540 45.900 1.00 0.00 22 GLU A O 14
ATOM 17963 N N . ASP A 1 23 ? 74.250 71.170 43.860 1.00 0.00 23 ASP A N 14
ATOM 17964 C CA . ASP A 1 23 ? 75.600 70.900 43.340 1.00 0.00 23 ASP A CA 14
ATOM 17965 C C . ASP A 1 23 ? 76.400 72.120 43.450 1.00 0.00 23 ASP A C 14
ATOM 17966 O O . ASP A 1 23 ? 77.560 72.080 43.800 1.00 0.00 23 ASP A O 14
ATOM 17975 N N . LEU A 1 24 ? 75.880 73.280 43.280 1.00 0.00 24 LEU A N 14
ATOM 17976 C CA . LEU A 1 24 ? 76.680 74.500 43.350 1.00 0.00 24 LEU A CA 14
ATOM 17977 C C . LEU A 1 24 ? 77.190 74.650 44.750 1.00 0.00 24 LEU A C 14
ATOM 17978 O O . LEU A 1 24 ? 78.370 74.940 44.920 1.00 0.00 24 LEU A O 14
ATOM 17994 N N . TYR A 1 25 ? 76.330 74.460 45.800 1.00 0.00 25 TYR A N 14
ATOM 17995 C CA . TYR A 1 25 ? 76.790 74.590 47.210 1.00 0.00 25 TYR A CA 14
ATOM 17996 C C . TYR A 1 25 ? 77.900 73.550 47.320 1.00 0.00 25 TYR A C 14
ATOM 17997 O O . TYR A 1 25 ? 79.020 73.850 47.770 1.00 0.00 25 TYR A O 14
ATOM 18015 N N . HIS A 1 26 ? 77.560 72.320 46.890 1.00 0.00 26 HIS A N 14
ATOM 18016 C CA . HIS A 1 26 ? 78.370 71.200 47.380 1.00 0.00 26 HIS A CA 14
ATOM 18017 C C . HIS A 1 26 ? 79.730 71.090 46.740 1.00 0.00 26 HIS A C 14
ATOM 18018 O O . HIS A 1 26 ? 80.710 70.880 47.440 1.00 0.00 26 HIS A O 14
ATOM 18032 N N . GLU A 1 27 ? 79.730 71.260 45.430 1.00 0.00 27 GLU A N 14
ATOM 18033 C CA . GLU A 1 27 ? 80.830 71.070 44.550 1.00 0.00 27 GLU A CA 14
ATOM 18034 C C . GLU A 1 27 ? 81.840 72.100 44.940 1.00 0.00 27 GLU A C 14
ATOM 18035 O O . GLU A 1 27 ? 82.980 71.760 45.070 1.00 0.00 27 GLU A O 14
ATOM 18047 N N . PHE A 1 28 ? 81.420 73.350 45.160 1.00 0.00 28 PHE A N 14
ATOM 18048 C CA . PHE A 1 28 ? 82.270 74.430 45.590 1.00 0.00 28 PHE A CA 14
ATOM 18049 C C . PHE A 1 28 ? 83.030 74.050 46.820 1.00 0.00 28 PHE A C 14
ATOM 18050 O O . PHE A 1 28 ? 84.320 74.280 46.840 1.00 0.00 28 PHE A O 14
ATOM 18067 N N . SER A 1 29 ? 82.250 73.760 47.890 1.00 0.00 29 SER A N 14
ATOM 18068 C CA . SER A 1 29 ? 82.750 73.470 49.210 1.00 0.00 29 SER A CA 14
ATOM 18069 C C . SER A 1 29 ? 83.680 72.310 49.200 1.00 0.00 29 SER A C 14
ATOM 18070 O O . SER A 1 29 ? 84.750 72.380 49.820 1.00 0.00 29 SER A O 14
ATOM 18078 N N . GLU A 1 30 ? 83.240 71.260 48.490 1.00 0.00 30 GLU A N 14
ATOM 18079 C CA . GLU A 1 30 ? 83.990 70.000 48.520 1.00 0.00 30 GLU A CA 14
ATOM 18080 C C . GLU A 1 30 ? 85.160 70.030 47.610 1.00 0.00 30 GLU A C 14
ATOM 18081 O O . GLU A 1 30 ? 86.310 69.700 47.990 1.00 0.00 30 GLU A O 14
ATOM 18093 N N . ASP A 1 31 ? 84.970 70.600 46.430 1.00 0.00 31 ASP A N 14
ATOM 18094 C CA . ASP A 1 31 ? 86.020 70.510 45.400 1.00 0.00 31 ASP A CA 14
ATOM 18095 C C . ASP A 1 31 ? 86.030 71.770 44.500 1.00 0.00 31 ASP A C 14
ATOM 18096 O O . ASP A 1 31 ? 85.150 72.610 44.550 1.00 0.00 31 ASP A O 14
ATOM 18105 N N . LYS A 1 32 ? 87.050 71.900 43.630 1.00 0.00 32 LYS A N 14
ATOM 18106 C CA . LYS A 1 32 ? 87.010 72.990 42.620 1.00 0.00 32 LYS A CA 14
ATOM 18107 C C . LYS A 1 32 ? 87.030 72.640 41.120 1.00 0.00 32 LYS A C 14
ATOM 18108 O O . LYS A 1 32 ? 87.980 72.050 40.660 1.00 0.00 32 LYS A O 14
ATOM 18127 N N . ARG A 1 33 ? 85.970 72.940 40.350 1.00 0.00 33 ARG A N 14
ATOM 18128 C CA . ARG A 1 33 ? 85.490 71.940 39.350 1.00 0.00 33 ARG A CA 14
ATOM 18129 C C . ARG A 1 33 ? 84.570 72.640 38.410 1.00 0.00 33 ARG A C 14
ATOM 18130 O O . ARG A 1 33 ? 84.180 73.750 38.660 1.00 0.00 33 ARG A O 14
ATOM 18151 N N . SER A 1 34 ? 84.190 72.080 37.330 1.00 0.00 34 SER A N 14
ATOM 18152 C CA . SER A 1 34 ? 83.340 72.680 36.360 1.00 0.00 34 SER A CA 14
ATOM 18153 C C . SER A 1 34 ? 82.220 71.680 36.130 1.00 0.00 34 SER A C 14
ATOM 18154 O O . SER A 1 34 ? 82.390 70.480 36.430 1.00 0.00 34 SER A O 14
ATOM 18162 N N . ILE A 1 35 ? 81.110 72.140 35.570 1.00 0.00 35 ILE A N 14
ATOM 18163 C CA . ILE A 1 35 ? 79.940 71.390 35.180 1.00 0.00 35 ILE A CA 14
ATOM 18164 C C . ILE A 1 35 ? 79.450 71.740 33.800 1.00 0.00 35 ILE A C 14
ATOM 18165 O O . ILE A 1 35 ? 79.770 72.800 33.270 1.00 0.00 35 ILE A O 14
ATOM 18181 N N . PHE A 1 36 ? 78.670 70.830 33.250 1.00 0.00 36 PHE A N 14
ATOM 18182 C CA . PHE A 1 36 ? 77.850 70.910 32.080 1.00 0.00 36 PHE A CA 14
ATOM 18183 C C . PHE A 1 36 ? 76.450 70.950 32.560 1.00 0.00 36 PHE A C 14
ATOM 18184 O O . PHE A 1 36 ? 76.000 70.010 33.180 1.00 0.00 36 PHE A O 14
ATOM 18201 N N . TYR A 1 37 ? 75.700 72.000 32.300 1.00 0.00 37 TYR A N 14
ATOM 18202 C CA . TYR A 1 37 ? 74.280 72.060 32.630 1.00 0.00 37 TYR A CA 14
ATOM 18203 C C . TYR A 1 37 ? 73.550 71.690 31.290 1.00 0.00 37 TYR A C 14
ATOM 18204 O O . TYR A 1 37 ? 73.790 72.290 30.250 1.00 0.00 37 TYR A O 14
ATOM 18222 N N . PHE A 1 38 ? 72.680 70.710 31.330 1.00 0.00 38 PHE A N 14
ATOM 18223 C CA . PHE A 1 38 ? 71.810 70.290 30.250 1.00 0.00 38 PHE A CA 14
ATOM 18224 C C . PHE A 1 38 ? 70.490 70.770 30.670 1.00 0.00 38 PHE A C 14
ATOM 18225 O O . PHE A 1 38 ? 69.960 70.310 31.680 1.00 0.00 38 PHE A O 14
ATOM 18242 N N . ALA A 1 39 ? 69.970 71.680 29.860 1.00 0.00 39 ALA A N 14
ATOM 18243 C CA . ALA A 1 39 ? 68.710 72.380 30.070 1.00 0.00 39 ALA A CA 14
ATOM 18244 C C . ALA A 1 39 ? 68.060 72.900 28.840 1.00 0.00 39 ALA A C 14
ATOM 18245 O O . ALA A 1 39 ? 68.760 73.400 27.980 1.00 0.00 39 ALA A O 14
ATOM 18252 N N . PRO A 1 40 ? 66.690 72.820 28.700 1.00 0.00 40 PRO A N 14
ATOM 18253 C CA . PRO A 1 40 ? 66.190 72.030 27.560 1.00 0.00 40 PRO A CA 14
ATOM 18254 C C . PRO A 1 40 ? 66.440 72.640 26.080 1.00 0.00 40 PRO A C 14
ATOM 18255 O O . PRO A 1 40 ? 66.720 73.820 25.980 1.00 0.00 40 PRO A O 14
ATOM 18266 N N . THR A 1 41 ? 66.610 71.660 25.040 1.00 0.00 41 THR A N 14
ATOM 18267 C CA . THR A 1 41 ? 66.560 72.090 23.720 1.00 0.00 41 THR A CA 14
ATOM 18268 C C . THR A 1 41 ? 65.180 72.630 23.450 1.00 0.00 41 THR A C 14
ATOM 18269 O O . THR A 1 41 ? 65.070 73.700 22.850 1.00 0.00 41 THR A O 14
ATOM 18280 N N . ASN A 1 42 ? 64.160 71.870 23.940 1.00 0.00 42 ASN A N 14
ATOM 18281 C CA . ASN A 1 42 ? 62.670 71.930 23.750 1.00 0.00 42 ASN A CA 14
ATOM 18282 C C . ASN A 1 42 ? 61.910 73.200 24.230 1.00 0.00 42 ASN A C 14
ATOM 18283 O O . ASN A 1 42 ? 61.020 73.710 23.510 1.00 0.00 42 ASN A O 14
ATOM 18294 N N . ALA A 1 43 ? 62.300 73.650 25.460 1.00 0.00 43 ALA A N 14
ATOM 18295 C CA . ALA A 1 43 ? 61.720 74.900 25.860 1.00 0.00 43 ALA A CA 14
ATOM 18296 C C . ALA A 1 43 ? 62.580 76.100 25.980 1.00 0.00 43 ALA A C 14
ATOM 18297 O O . ALA A 1 43 ? 62.070 77.200 26.000 1.00 0.00 43 ALA A O 14
ATOM 18304 N N . HIS A 1 44 ? 63.870 75.900 26.110 1.00 0.00 44 HIS A N 14
ATOM 18305 C CA . HIS A 1 44 ? 64.820 76.940 26.490 1.00 0.00 44 HIS A CA 14
ATOM 18306 C C . HIS A 1 44 ? 64.440 77.650 27.800 1.00 0.00 44 HIS A C 14
ATOM 18307 O O . HIS A 1 44 ? 64.600 78.870 27.900 1.00 0.00 44 HIS A O 14
ATOM 18321 N N . LYS A 1 45 ? 63.930 76.900 28.810 1.00 0.00 45 LYS A N 14
ATOM 18322 C CA . LYS A 1 45 ? 63.330 77.570 29.920 1.00 0.00 45 LYS A CA 14
ATOM 18323 C C . LYS A 1 45 ? 64.140 77.340 31.130 1.00 0.00 45 LYS A C 14
ATOM 18324 O O . LYS A 1 45 ? 64.470 78.290 31.840 1.00 0.00 45 LYS A O 14
ATOM 18343 N N . ASP A 1 46 ? 64.420 76.050 31.350 1.00 0.00 46 ASP A N 14
ATOM 18344 C CA . ASP A 1 46 ? 65.380 75.790 32.440 1.00 0.00 46 ASP A CA 14
ATOM 18345 C C . ASP A 1 46 ? 66.770 76.460 32.150 1.00 0.00 46 ASP A C 14
ATOM 18346 O O . ASP A 1 46 ? 67.420 77.000 33.040 1.00 0.00 46 ASP A O 14
ATOM 18355 N N . MET A 1 47 ? 67.190 76.450 30.900 1.00 0.00 47 MET A N 14
ATOM 18356 C CA . MET A 1 47 ? 68.410 77.140 30.600 1.00 0.00 47 MET A CA 14
ATOM 18357 C C . MET A 1 47 ? 68.490 78.660 30.840 1.00 0.00 47 MET A C 14
ATOM 18358 O O . MET A 1 47 ? 69.480 79.170 31.360 1.00 0.00 47 MET A O 14
ATOM 18372 N N . LEU A 1 48 ? 67.440 79.320 30.440 1.00 0.00 48 LEU A N 14
ATOM 18373 C CA . LEU A 1 48 ? 67.350 80.740 30.630 1.00 0.00 48 LEU A CA 14
ATOM 18374 C C . LEU A 1 48 ? 67.390 81.080 32.160 1.00 0.00 48 LEU A C 14
ATOM 18375 O O . LEU A 1 48 ? 68.040 82.040 32.570 1.00 0.00 48 LEU A O 14
ATOM 18391 N N . LYS A 1 49 ? 66.690 80.240 32.960 1.00 0.00 49 LYS A N 14
ATOM 18392 C CA . LYS A 1 49 ? 66.670 80.410 34.400 1.00 0.00 49 LYS A CA 14
ATOM 18393 C C . LYS A 1 49 ? 68.020 80.230 35.000 1.00 0.00 49 LYS A C 14
ATOM 18394 O O . LYS A 1 49 ? 68.380 80.910 35.920 1.00 0.00 49 LYS A O 14
ATOM 18413 N N . ALA A 1 50 ? 68.740 79.300 34.440 1.00 0.00 50 ALA A N 14
ATOM 18414 C CA . ALA A 1 50 ? 70.100 79.030 34.870 1.00 0.00 50 ALA A CA 14
ATOM 18415 C C . ALA A 1 50 ? 71.060 80.150 34.770 1.00 0.00 50 ALA A C 14
ATOM 18416 O O . ALA A 1 50 ? 71.850 80.350 35.660 1.00 0.00 50 ALA A O 14
ATOM 18423 N N . VAL A 1 51 ? 71.000 80.890 33.700 1.00 0.00 51 VAL A N 14
ATOM 18424 C CA . VAL A 1 51 ? 71.830 82.110 33.500 1.00 0.00 51 VAL A CA 14
ATOM 18425 C C . VAL A 1 51 ? 71.530 83.020 34.760 1.00 0.00 51 VAL A C 14
ATOM 18426 O O . VAL A 1 51 ? 72.440 83.500 35.430 1.00 0.00 51 VAL A O 14
ATOM 18439 N N . ASP A 1 52 ? 70.270 83.230 35.090 1.00 0.00 52 ASP A N 14
ATOM 18440 C CA . ASP A 1 52 ? 69.810 84.030 36.250 1.00 0.00 52 ASP A CA 14
ATOM 18441 C C . ASP A 1 52 ? 70.230 83.390 37.550 1.00 0.00 52 ASP A C 14
ATOM 18442 O O . ASP A 1 52 ? 70.800 84.060 38.400 1.00 0.00 52 ASP A O 14
ATOM 18451 N N . PHE A 1 53 ? 70.020 82.080 37.690 1.00 0.00 53 PHE A N 14
ATOM 18452 C CA . PHE A 1 53 ? 70.410 81.530 38.960 1.00 0.00 53 PHE A CA 14
ATOM 18453 C C . PHE A 1 53 ? 71.870 81.540 39.300 1.00 0.00 53 PHE A C 14
ATOM 18454 O O . PHE A 1 53 ? 72.220 81.890 40.440 1.00 0.00 53 PHE A O 14
ATOM 18471 N N . PHE A 1 54 ? 72.650 81.140 38.270 1.00 0.00 54 PHE A N 14
ATOM 18472 C CA . PHE A 1 54 ? 74.080 80.870 38.440 1.00 0.00 54 PHE A CA 14
ATOM 18473 C C . PHE A 1 54 ? 74.720 82.140 38.840 1.00 0.00 54 PHE A C 14
ATOM 18474 O O . PHE A 1 54 ? 75.650 82.130 39.620 1.00 0.00 54 PHE A O 14
ATOM 18491 N N . LYS A 1 55 ? 74.200 83.260 38.330 1.00 0.00 55 LYS A N 14
ATOM 18492 C CA . LYS A 1 55 ? 74.490 84.580 38.860 1.00 0.00 55 LYS A CA 14
ATOM 18493 C C . LYS A 1 55 ? 73.950 84.970 40.250 1.00 0.00 55 LYS A C 14
ATOM 18494 O O . LYS A 1 55 ? 74.670 85.630 41.010 1.00 0.00 55 LYS A O 14
ATOM 18513 N N . GLU A 1 56 ? 72.690 84.600 40.600 1.00 0.00 56 GLU A N 14
ATOM 18514 C CA . GLU A 1 56 ? 72.130 84.910 41.950 1.00 0.00 56 GLU A CA 14
ATOM 18515 C C . GLU A 1 56 ? 72.920 84.500 43.190 1.00 0.00 56 GLU A C 14
ATOM 18516 O O . GLU A 1 56 ? 72.840 85.070 44.250 1.00 0.00 56 GLU A O 14
ATOM 18528 N N . LYS A 1 57 ? 73.680 83.450 43.030 1.00 0.00 57 LYS A N 14
ATOM 18529 C CA . LYS A 1 57 ? 74.620 82.840 43.980 1.00 0.00 57 LYS A CA 14
ATOM 18530 C C . LYS A 1 57 ? 76.070 82.850 43.570 1.00 0.00 57 LYS A C 14
ATOM 18531 O O . LYS A 1 57 ? 76.390 82.800 42.400 1.00 0.00 57 LYS A O 14
ATOM 18550 N N . GLY A 1 58 ? 76.880 82.900 44.590 1.00 0.00 58 GLY A N 14
ATOM 18551 C CA . GLY A 1 58 ? 78.300 83.100 44.460 1.00 0.00 58 GLY A CA 14
ATOM 18552 C C . GLY A 1 58 ? 79.100 81.910 44.050 1.00 0.00 58 GLY A C 14
ATOM 18553 O O . GLY A 1 58 ? 80.260 82.100 43.710 1.00 0.00 58 GLY A O 14
ATOM 18557 N N . HIS A 1 59 ? 78.530 80.670 44.030 1.00 0.00 59 HIS A N 14
ATOM 18558 C CA . HIS A 1 59 ? 79.420 79.510 43.830 1.00 0.00 59 HIS A CA 14
ATOM 18559 C C . HIS A 1 59 ? 80.230 79.410 42.480 1.00 0.00 59 HIS A C 14
ATOM 18560 O O . HIS A 1 59 ? 81.430 79.100 42.460 1.00 0.00 59 HIS A O 14
ATOM 18574 N N . THR A 1 60 ? 79.520 79.680 41.390 1.00 0.00 60 THR A N 14
ATOM 18575 C CA . THR A 1 60 ? 80.080 79.620 40.100 1.00 0.00 60 THR A CA 14
ATOM 18576 C C . THR A 1 60 ? 81.100 80.760 40.060 1.00 0.00 60 THR A C 14
ATOM 18577 O O . THR A 1 60 ? 80.950 81.750 40.790 1.00 0.00 60 THR A O 14
ATOM 18588 N N . ALA A 1 61 ? 82.110 80.590 39.220 1.00 0.00 61 ALA A N 14
ATOM 18589 C CA . ALA A 1 61 ? 83.100 81.530 38.810 1.00 0.00 61 ALA A CA 14
ATOM 18590 C C . ALA A 1 61 ? 82.680 82.120 37.480 1.00 0.00 61 ALA A C 14
ATOM 18591 O O . ALA A 1 61 ? 82.720 83.330 37.310 1.00 0.00 61 ALA A O 14
ATOM 18598 N N . TYR A 1 62 ? 82.300 81.270 36.520 1.00 0.00 62 TYR A N 14
ATOM 18599 C CA . TYR A 1 62 ? 82.020 81.750 35.150 1.00 0.00 62 TYR A CA 14
ATOM 18600 C C . TYR A 1 62 ? 80.860 80.960 34.610 1.00 0.00 62 TYR A C 14
ATOM 18601 O O . TYR A 1 62 ? 80.730 79.780 34.970 1.00 0.00 62 TYR A O 14
ATOM 18619 N N . LEU A 1 63 ? 80.040 81.600 33.750 1.00 0.00 63 LEU A N 14
ATOM 18620 C CA . LEU A 1 63 ? 79.240 80.840 32.840 1.00 0.00 63 LEU A CA 14
ATOM 18621 C C . LEU A 1 63 ? 79.390 81.210 31.360 1.00 0.00 63 LEU A C 14
ATOM 18622 O O . LEU A 1 63 ? 79.520 82.400 31.060 1.00 0.00 63 LEU A O 14
ATOM 18638 N N . ASP A 1 64 ? 79.330 80.230 30.440 1.00 0.00 64 ASP A N 14
ATOM 18639 C CA . ASP A 1 64 ? 79.220 80.510 29.030 1.00 0.00 64 ASP A CA 14
ATOM 18640 C C . ASP A 1 64 ? 78.460 79.360 28.340 1.00 0.00 64 ASP A C 14
ATOM 18641 O O . ASP A 1 64 ? 77.990 78.440 28.980 1.00 0.00 64 ASP A O 14
ATOM 18650 N N . GLU A 1 65 ? 78.280 79.330 27.060 1.00 0.00 65 GLU A N 14
ATOM 18651 C CA . GLU A 1 65 ? 77.570 78.320 26.320 1.00 0.00 65 GLU A CA 14
ATOM 18652 C C . GLU A 1 65 ? 78.600 77.220 26.100 1.00 0.00 65 GLU A C 14
ATOM 18653 O O . GLU A 1 65 ? 79.800 77.450 26.300 1.00 0.00 65 GLU A O 14
ATOM 18665 N N . VAL A 1 66 ? 78.160 76.030 25.660 1.00 0.00 66 VAL A N 14
ATOM 18666 C CA . VAL A 1 66 ? 78.820 75.230 24.680 1.00 0.00 66 VAL A CA 14
ATOM 18667 C C . VAL A 1 66 ? 78.320 75.480 23.240 1.00 0.00 66 VAL A C 14
ATOM 18668 O O . VAL A 1 66 ? 77.150 75.670 23.020 1.00 0.00 66 VAL A O 14
ATOM 18681 N N . ARG A 1 67 ? 79.260 75.460 22.240 1.00 0.00 67 ARG A N 14
ATOM 18682 C CA . ARG A 1 67 ? 78.870 75.700 20.840 1.00 0.00 67 ARG A CA 14
ATOM 18683 C C . ARG A 1 67 ? 78.380 74.480 20.110 1.00 0.00 67 ARG A C 14
ATOM 18684 O O . ARG A 1 67 ? 78.250 74.470 18.970 1.00 0.00 67 ARG A O 14
ATOM 18705 N N . VAL A 1 68 ? 77.970 73.430 20.800 1.00 0.00 68 VAL A N 14
ATOM 18706 C CA . VAL A 1 68 ? 76.900 72.670 20.200 1.00 0.00 68 VAL A CA 14
ATOM 18707 C C . VAL A 1 68 ? 75.590 73.450 20.600 1.00 0.00 68 VAL A C 14
ATOM 18708 O O . VAL A 1 68 ? 74.500 73.020 20.250 1.00 0.00 68 VAL A O 14
ATOM 18721 N N . SER A 1 69 ? 75.620 74.590 21.310 1.00 0.00 69 SER A N 14
ATOM 18722 C CA . SER A 1 69 ? 74.460 75.360 21.740 1.00 0.00 69 SER A CA 14
ATOM 18723 C C . SER A 1 69 ? 73.890 75.800 20.440 1.00 0.00 69 SER A C 14
ATOM 18724 O O . SER A 1 69 ? 72.680 75.730 20.280 1.00 0.00 69 SER A O 14
ATOM 18732 N N . THR A 1 70 ? 74.770 76.230 19.500 1.00 0.00 70 THR A N 14
ATOM 18733 C CA . THR A 1 70 ? 74.290 76.850 18.270 1.00 0.00 70 THR A CA 14
ATOM 18734 C C . THR A 1 70 ? 73.420 75.930 17.490 1.00 0.00 70 THR A C 14
ATOM 18735 O O . THR A 1 70 ? 72.420 76.350 16.940 1.00 0.00 70 THR A O 14
ATOM 18746 N N . ASP A 1 71 ? 73.800 74.680 17.480 1.00 0.00 71 ASP A N 14
ATOM 18747 C CA . ASP A 1 71 ? 73.000 73.660 16.870 1.00 0.00 71 ASP A CA 14
ATOM 18748 C C . ASP A 1 71 ? 71.820 73.060 17.680 1.00 0.00 71 ASP A C 14
ATOM 18749 O O . ASP A 1 71 ? 70.720 72.900 17.100 1.00 0.00 71 ASP A O 14
ATOM 18758 N N . GLU A 1 72 ? 72.110 72.740 18.980 1.00 0.00 72 GLU A N 14
ATOM 18759 C CA . GLU A 1 72 ? 71.160 71.920 19.750 1.00 0.00 72 GLU A CA 14
ATOM 18760 C C . GLU A 1 72 ? 70.400 72.940 20.680 1.00 0.00 72 GLU A C 14
ATOM 18761 O O . GLU A 1 72 ? 69.210 72.780 20.930 1.00 0.00 72 GLU A O 14
ATOM 18773 N N . LYS A 1 73 ? 71.040 74.020 21.220 1.00 0.00 73 LYS A N 14
ATOM 18774 C CA . LYS A 1 73 ? 70.730 74.790 22.440 1.00 0.00 73 LYS A CA 14
ATOM 18775 C C . LYS A 1 73 ? 70.590 74.050 23.740 1.00 0.00 73 LYS A C 14
ATOM 18776 O O . LYS A 1 73 ? 69.690 74.400 24.510 1.00 0.00 73 LYS A O 14
ATOM 18795 N N . ASP A 1 74 ? 71.490 73.060 24.030 1.00 0.00 74 ASP A N 14
ATOM 18796 C CA . ASP A 1 74 ? 71.270 72.300 25.330 1.00 0.00 74 ASP A CA 14
ATOM 18797 C C . ASP A 1 74 ? 72.070 72.870 26.530 1.00 0.00 74 ASP A C 14
ATOM 18798 O O . ASP A 1 74 ? 71.680 72.760 27.690 1.00 0.00 74 ASP A O 14
ATOM 18807 N N . PHE A 1 75 ? 73.210 73.460 26.320 1.00 0.00 75 PHE A N 14
ATOM 18808 C CA . PHE A 1 75 ? 74.400 72.800 26.780 1.00 0.00 75 PHE A CA 14
ATOM 18809 C C . PHE A 1 75 ? 75.310 73.940 27.200 1.00 0.00 75 PHE A C 14
ATOM 18810 O O . PHE A 1 75 ? 75.930 74.600 26.360 1.00 0.00 75 PHE A O 14
ATOM 18827 N N . LEU A 1 76 ? 75.340 74.140 28.520 1.00 0.00 76 LEU A N 14
ATOM 18828 C CA . LEU A 1 76 ? 75.850 75.320 29.190 1.00 0.00 76 LEU A CA 14
ATOM 18829 C C . LEU A 1 76 ? 77.040 74.940 29.950 1.00 0.00 76 LEU A C 14
ATOM 18830 O O . LEU A 1 76 ? 77.050 73.910 30.590 1.00 0.00 76 LEU A O 14
ATOM 18846 N N . TYR A 1 77 ? 78.070 75.730 29.870 1.00 0.00 77 TYR A N 14
ATOM 18847 C CA . TYR A 1 77 ? 79.370 75.460 30.400 1.00 0.00 77 TYR A CA 14
ATOM 18848 C C . TYR A 1 77 ? 79.590 76.340 31.660 1.00 0.00 77 TYR A C 14
ATOM 18849 O O . TYR A 1 77 ? 79.790 77.550 31.550 1.00 0.00 77 TYR A O 14
ATOM 18867 N N . GLU A 1 78 ? 79.570 75.780 32.850 1.00 0.00 78 GLU A N 14
ATOM 18868 C CA . GLU A 1 78 ? 79.650 76.490 34.140 1.00 0.00 78 GLU A CA 14
ATOM 18869 C C . GLU A 1 78 ? 80.930 76.040 34.810 1.00 0.00 78 GLU A C 14
ATOM 18870 O O . GLU A 1 78 ? 81.260 74.840 34.730 1.00 0.00 78 GLU A O 14
ATOM 18882 N N . LEU A 1 79 ? 81.660 76.970 35.460 1.00 0.00 79 LEU A N 14
ATOM 18883 C CA . LEU A 1 79 ? 82.870 76.610 36.130 1.00 0.00 79 LEU A CA 14
ATOM 18884 C C . LEU A 1 79 ? 82.680 77.110 37.520 1.00 0.00 79 LEU A C 14
ATOM 18885 O O . LEU A 1 79 ? 82.280 78.260 37.670 1.00 0.00 79 LEU A O 14
ATOM 18901 N N . HIS A 1 80 ? 83.000 76.300 38.550 1.00 0.00 80 HIS A N 14
ATOM 18902 C CA . HIS A 1 80 ? 82.890 76.620 39.980 1.00 0.00 80 HIS A CA 14
ATOM 18903 C C . HIS A 1 80 ? 84.180 76.760 40.660 1.00 0.00 80 HIS A C 14
ATOM 18904 O O . HIS A 1 80 ? 84.970 75.820 40.680 1.00 0.00 80 HIS A O 14
ATOM 18918 N N . ILE A 1 81 ? 84.350 77.960 41.210 1.00 0.00 81 ILE A N 14
ATOM 18919 C CA . ILE A 1 81 ? 85.680 78.390 41.670 1.00 0.00 81 ILE A CA 14
ATOM 18920 C C . ILE A 1 81 ? 86.910 78.070 40.800 1.00 0.00 81 ILE A C 14
ATOM 18921 O O . ILE A 1 81 ? 87.860 77.490 41.310 1.00 0.00 81 ILE A O 14
ATOM 18937 N N . ILE A 1 82 ? 86.900 78.440 39.490 1.00 0.00 82 ILE A N 14
ATOM 18938 C CA . ILE A 1 82 ? 87.860 77.930 38.430 1.00 0.00 82 ILE A CA 14
ATOM 18939 C C . ILE A 1 82 ? 89.390 77.930 38.760 1.00 0.00 82 ILE A C 14
ATOM 18940 O O . ILE A 1 82 ? 90.150 77.500 37.930 1.00 0.00 82 ILE A O 14
ATOM 18957 N N . SER A 1 1 ? 77.070 62.190 44.040 1.00 0.00 1 SER A N 15
ATOM 18958 C CA . SER A 1 1 ? 76.650 62.100 42.620 1.00 0.00 1 SER A CA 15
ATOM 18959 C C . SER A 1 1 ? 76.910 63.410 41.890 1.00 0.00 1 SER A C 15
ATOM 18960 O O . SER A 1 1 ? 75.950 64.100 41.520 1.00 0.00 1 SER A O 15
ATOM 18970 N N . HIS A 1 2 ? 78.160 63.700 41.570 1.00 0.00 2 HIS A N 15
ATOM 18971 C CA . HIS A 1 2 ? 78.460 64.720 40.550 1.00 0.00 2 HIS A CA 15
ATOM 18972 C C . HIS A 1 2 ? 79.500 64.310 39.510 1.00 0.00 2 HIS A C 15
ATOM 18973 O O . HIS A 1 2 ? 80.350 63.430 39.750 1.00 0.00 2 HIS A O 15
ATOM 18987 N N . MET A 1 3 ? 79.410 64.940 38.340 1.00 0.00 3 MET A N 15
ATOM 18988 C CA . MET A 1 3 ? 80.410 64.870 37.260 1.00 0.00 3 MET A CA 15
ATOM 18989 C C . MET A 1 3 ? 81.030 66.190 36.800 1.00 0.00 3 MET A C 15
ATOM 18990 O O . MET A 1 3 ? 81.510 66.280 35.660 1.00 0.00 3 MET A O 15
ATOM 19004 N N . LYS A 1 4 ? 81.010 67.220 37.620 1.00 0.00 4 LYS A N 15
ATOM 19005 C CA . LYS A 1 4 ? 81.230 68.600 37.170 1.00 0.00 4 LYS A CA 15
ATOM 19006 C C . LYS A 1 4 ? 80.220 69.070 36.120 1.00 0.00 4 LYS A C 15
ATOM 19007 O O . LYS A 1 4 ? 80.570 69.800 35.170 1.00 0.00 4 LYS A O 15
ATOM 19026 N N . LEU A 1 5 ? 78.970 68.650 36.230 1.00 0.00 5 LEU A N 15
ATOM 19027 C CA . LEU A 1 5 ? 77.870 69.330 35.570 1.00 0.00 5 LEU A CA 15
ATOM 19028 C C . LEU A 1 5 ? 76.620 69.560 36.410 1.00 0.00 5 LEU A C 15
ATOM 19029 O O . LEU A 1 5 ? 76.330 68.800 37.340 1.00 0.00 5 LEU A O 15
ATOM 19045 N N . VAL A 1 6 ? 75.820 70.500 35.930 1.00 0.00 6 VAL A N 15
ATOM 19046 C CA . VAL A 1 6 ? 74.500 70.810 36.440 1.00 0.00 6 VAL A CA 15
ATOM 19047 C C . VAL A 1 6 ? 73.470 70.740 35.330 1.00 0.00 6 VAL A C 15
ATOM 19048 O O . VAL A 1 6 ? 73.540 71.440 34.330 1.00 0.00 6 VAL A O 15
ATOM 19061 N N . LEU A 1 7 ? 72.490 69.880 35.510 1.00 0.00 7 LEU A N 15
ATOM 19062 C CA . LEU A 1 7 ? 71.400 69.680 34.580 1.00 0.00 7 LEU A CA 15
ATOM 19063 C C . LEU A 1 7 ? 70.230 70.560 35.010 1.00 0.00 7 LEU A C 15
ATOM 19064 O O . LEU A 1 7 ? 69.940 70.770 36.170 1.00 0.00 7 LEU A O 15
ATOM 19080 N N . ALA A 1 8 ? 69.520 71.030 34.000 1.00 0.00 8 ALA A N 15
ATOM 19081 C CA . ALA A 1 8 ? 68.190 71.590 34.110 1.00 0.00 8 ALA A CA 15
ATOM 19082 C C . ALA A 1 8 ? 67.140 70.530 34.400 1.00 0.00 8 ALA A C 15
ATOM 19083 O O . ALA A 1 8 ? 67.160 69.380 33.950 1.00 0.00 8 ALA A O 15
ATOM 19090 N N . LYS A 1 9 ? 66.110 71.030 35.070 1.00 0.00 9 LYS A N 15
ATOM 19091 C CA . LYS A 1 9 ? 64.890 70.310 35.380 1.00 0.00 9 LYS A CA 15
ATOM 19092 C C . LYS A 1 9 ? 63.840 70.380 34.250 1.00 0.00 9 LYS A C 15
ATOM 19093 O O . LYS A 1 9 ? 63.090 69.400 34.130 1.00 0.00 9 LYS A O 15
ATOM 19112 N N . ASN A 1 10 ? 63.730 71.420 33.440 1.00 0.00 10 ASN A N 15
ATOM 19113 C CA . ASN A 1 10 ? 62.560 71.580 32.560 1.00 0.00 10 ASN A CA 15
ATOM 19114 C C . ASN A 1 10 ? 62.470 70.440 31.540 1.00 0.00 10 ASN A C 15
ATOM 19115 O O . ASN A 1 10 ? 61.430 69.830 31.390 1.00 0.00 10 ASN A O 15
ATOM 19126 N N . THR A 1 11 ? 63.570 70.080 30.890 1.00 0.00 11 THR A N 15
ATOM 19127 C CA . THR A 1 11 ? 63.510 68.900 30.030 1.00 0.00 11 THR A CA 15
ATOM 19128 C C . THR A 1 11 ? 63.330 67.600 30.800 1.00 0.00 11 THR A C 15
ATOM 19129 O O . THR A 1 11 ? 62.550 66.740 30.360 1.00 0.00 11 THR A O 15
ATOM 19140 N N . ARG A 1 12 ? 64.050 67.410 31.890 1.00 0.00 12 ARG A N 15
ATOM 19141 C CA . ARG A 1 12 ? 64.330 66.060 32.380 1.00 0.00 12 ARG A CA 15
ATOM 19142 C C . ARG A 1 12 ? 63.550 65.690 33.610 1.00 0.00 12 ARG A C 15
ATOM 19143 O O . ARG A 1 12 ? 63.250 64.510 33.820 1.00 0.00 12 ARG A O 15
ATOM 19164 N N . LYS A 1 13 ? 63.150 66.670 34.370 1.00 0.00 13 LYS A N 15
ATOM 19165 C CA . LYS A 1 13 ? 62.190 66.530 35.450 1.00 0.00 13 LYS A CA 15
ATOM 19166 C C . LYS A 1 13 ? 62.600 65.530 36.530 1.00 0.00 13 LYS A C 15
ATOM 19167 O O . LYS A 1 13 ? 61.710 64.830 37.040 1.00 0.00 13 LYS A O 15
ATOM 19186 N N . SER A 1 14 ? 63.830 65.460 36.970 1.00 0.00 14 SER A N 15
ATOM 19187 C CA . SER A 1 14 ? 64.190 64.460 38.000 1.00 0.00 14 SER A CA 15
ATOM 19188 C C . SER A 1 14 ? 64.350 65.100 39.400 1.00 0.00 14 SER A C 15
ATOM 19189 O O . SER A 1 14 ? 63.440 64.930 40.210 1.00 0.00 14 SER A O 15
ATOM 19197 N N . ASP A 1 15 ? 65.320 65.970 39.620 1.00 0.00 15 ASP A N 15
ATOM 19198 C CA . ASP A 1 15 ? 65.450 66.850 40.800 1.00 0.00 15 ASP A CA 15
ATOM 19199 C C . ASP A 1 15 ? 66.560 67.920 40.600 1.00 0.00 15 ASP A C 15
ATOM 19200 O O . ASP A 1 15 ? 67.220 68.370 41.520 1.00 0.00 15 ASP A O 15
ATOM 19209 N N . ALA A 1 16 ? 66.810 68.290 39.350 1.00 0.00 16 ALA A N 15
ATOM 19210 C CA . ALA A 1 16 ? 68.120 68.840 38.990 1.00 0.00 16 ALA A CA 15
ATOM 19211 C C . ALA A 1 16 ? 68.340 70.260 39.550 1.00 0.00 16 ALA A C 15
ATOM 19212 O O . ALA A 1 16 ? 69.450 70.760 39.690 1.00 0.00 16 ALA A O 15
ATOM 19219 N N . LYS A 1 17 ? 67.250 71.000 39.750 1.00 0.00 17 LYS A N 15
ATOM 19220 C CA . LYS A 1 17 ? 67.250 72.460 39.630 1.00 0.00 17 LYS A CA 15
ATOM 19221 C C . LYS A 1 17 ? 68.170 73.170 40.630 1.00 0.00 17 LYS A C 15
ATOM 19222 O O . LYS A 1 17 ? 68.830 74.160 40.250 1.00 0.00 17 LYS A O 15
ATOM 19241 N N . SER A 1 18 ? 68.110 72.780 41.880 1.00 0.00 18 SER A N 15
ATOM 19242 C CA . SER A 1 18 ? 68.820 73.400 43.010 1.00 0.00 18 SER A CA 15
ATOM 19243 C C . SER A 1 18 ? 70.340 73.260 42.990 1.00 0.00 18 SER A C 15
ATOM 19244 O O . SER A 1 18 ? 71.020 74.010 43.670 1.00 0.00 18 SER A O 15
ATOM 19252 N N . VAL A 1 19 ? 70.850 72.310 42.170 1.00 0.00 19 VAL A N 15
ATOM 19253 C CA . VAL A 1 19 ? 72.150 71.660 42.330 1.00 0.00 19 VAL A CA 15
ATOM 19254 C C . VAL A 1 19 ? 73.270 72.640 42.250 1.00 0.00 19 VAL A C 15
ATOM 19255 O O . VAL A 1 19 ? 74.190 72.580 43.040 1.00 0.00 19 VAL A O 15
ATOM 19268 N N . GLU A 1 20 ? 73.130 73.590 41.360 1.00 0.00 20 GLU A N 15
ATOM 19269 C CA . GLU A 1 20 ? 74.210 74.520 41.210 1.00 0.00 20 GLU A CA 15
ATOM 19270 C C . GLU A 1 20 ? 74.420 75.330 42.460 1.00 0.00 20 GLU A C 15
ATOM 19271 O O . GLU A 1 20 ? 75.560 75.510 42.880 1.00 0.00 20 GLU A O 15
ATOM 19283 N N . LEU A 1 21 ? 73.380 75.790 43.130 1.00 0.00 21 LEU A N 15
ATOM 19284 C CA . LEU A 1 21 ? 73.590 76.650 44.290 1.00 0.00 21 LEU A CA 15
ATOM 19285 C C . LEU A 1 21 ? 74.400 75.950 45.380 1.00 0.00 21 LEU A C 15
ATOM 19286 O O . LEU A 1 21 ? 75.290 76.550 45.990 1.00 0.00 21 LEU A O 15
ATOM 19302 N N . GLU A 1 22 ? 74.030 74.700 45.650 1.00 0.00 22 GLU A N 15
ATOM 19303 C CA . GLU A 1 22 ? 74.800 73.820 46.520 1.00 0.00 22 GLU A CA 15
ATOM 19304 C C . GLU A 1 22 ? 76.160 73.480 45.980 1.00 0.00 22 GLU A C 15
ATOM 19305 O O . GLU A 1 22 ? 77.080 73.480 46.820 1.00 0.00 22 GLU A O 15
ATOM 19317 N N . ASP A 1 23 ? 76.310 73.250 44.690 1.00 0.00 23 ASP A N 15
ATOM 19318 C CA . ASP A 1 23 ? 77.590 72.880 44.120 1.00 0.00 23 ASP A CA 15
ATOM 19319 C C . ASP A 1 23 ? 78.510 74.020 44.340 1.00 0.00 23 ASP A C 15
ATOM 19320 O O . ASP A 1 23 ? 79.560 73.800 44.890 1.00 0.00 23 ASP A O 15
ATOM 19329 N N . LEU A 1 24 ? 78.060 75.250 44.100 1.00 0.00 24 LEU A N 15
ATOM 19330 C CA . LEU A 1 24 ? 78.960 76.370 44.140 1.00 0.00 24 LEU A CA 15
ATOM 19331 C C . LEU A 1 24 ? 79.680 76.400 45.470 1.00 0.00 24 LEU A C 15
ATOM 19332 O O . LEU A 1 24 ? 80.890 76.320 45.560 1.00 0.00 24 LEU A O 15
ATOM 19348 N N . TYR A 1 25 ? 78.870 76.460 46.530 1.00 0.00 25 TYR A N 15
ATOM 19349 C CA . TYR A 1 25 ? 79.400 76.570 47.870 1.00 0.00 25 TYR A CA 15
ATOM 19350 C C . TYR A 1 25 ? 80.160 75.300 48.270 1.00 0.00 25 TYR A C 15
ATOM 19351 O O . TYR A 1 25 ? 81.260 75.420 48.820 1.00 0.00 25 TYR A O 15
ATOM 19369 N N . HIS A 1 26 ? 79.540 74.130 48.080 1.00 0.00 26 HIS A N 15
ATOM 19370 C CA . HIS A 1 26 ? 80.070 72.840 48.560 1.00 0.00 26 HIS A CA 15
ATOM 19371 C C . HIS A 1 26 ? 81.350 72.510 47.850 1.00 0.00 26 HIS A C 15
ATOM 19372 O O . HIS A 1 26 ? 82.350 72.070 48.450 1.00 0.00 26 HIS A O 15
ATOM 19386 N N . GLU A 1 27 ? 81.350 72.690 46.570 1.00 0.00 27 GLU A N 15
ATOM 19387 C CA . GLU A 1 27 ? 82.470 72.430 45.730 1.00 0.00 27 GLU A CA 15
ATOM 19388 C C . GLU A 1 27 ? 83.570 73.450 45.820 1.00 0.00 27 GLU A C 15
ATOM 19389 O O . GLU A 1 27 ? 84.710 72.990 45.880 1.00 0.00 27 GLU A O 15
ATOM 19401 N N . PHE A 1 28 ? 83.260 74.730 45.960 1.00 0.00 28 PHE A N 15
ATOM 19402 C CA . PHE A 1 28 ? 84.260 75.760 46.200 1.00 0.00 28 PHE A CA 15
ATOM 19403 C C . PHE A 1 28 ? 85.050 75.390 47.460 1.00 0.00 28 PHE A C 15
ATOM 19404 O O . PHE A 1 28 ? 86.270 75.500 47.520 1.00 0.00 28 PHE A O 15
ATOM 19421 N N . SER A 1 29 ? 84.370 74.980 48.510 1.00 0.00 29 SER A N 15
ATOM 19422 C CA . SER A 1 29 ? 85.020 74.640 49.770 1.00 0.00 29 SER A CA 15
ATOM 19423 C C . SER A 1 29 ? 85.780 73.320 49.750 1.00 0.00 29 SER A C 15
ATOM 19424 O O . SER A 1 29 ? 86.870 73.290 50.330 1.00 0.00 29 SER A O 15
ATOM 19432 N N . GLU A 1 30 ? 85.260 72.260 49.120 1.00 0.00 30 GLU A N 15
ATOM 19433 C CA . GLU A 1 30 ? 85.940 70.950 49.010 1.00 0.00 30 GLU A CA 15
ATOM 19434 C C . GLU A 1 30 ? 87.130 70.970 48.060 1.00 0.00 30 GLU A C 15
ATOM 19435 O O . GLU A 1 30 ? 88.170 70.320 48.320 1.00 0.00 30 GLU A O 15
ATOM 19447 N N . ASP A 1 31 ? 87.000 71.640 46.950 1.00 0.00 31 ASP A N 15
ATOM 19448 C CA . ASP A 1 31 ? 87.900 71.490 45.820 1.00 0.00 31 ASP A CA 15
ATOM 19449 C C . ASP A 1 31 ? 88.000 72.790 44.990 1.00 0.00 31 ASP A C 15
ATOM 19450 O O . ASP A 1 31 ? 87.140 73.670 45.130 1.00 0.00 31 ASP A O 15
ATOM 19459 N N . LYS A 1 32 ? 88.950 72.980 44.090 1.00 0.00 32 LYS A N 15
ATOM 19460 C CA . LYS A 1 32 ? 88.920 74.100 43.120 1.00 0.00 32 LYS A CA 15
ATOM 19461 C C . LYS A 1 32 ? 88.870 73.680 41.660 1.00 0.00 32 LYS A C 15
ATOM 19462 O O . LYS A 1 32 ? 89.730 72.940 41.180 1.00 0.00 32 LYS A O 15
ATOM 19481 N N . ARG A 1 33 ? 87.810 74.050 40.940 1.00 0.00 33 ARG A N 15
ATOM 19482 C CA . ARG A 1 33 ? 87.260 73.210 39.880 1.00 0.00 33 ARG A CA 15
ATOM 19483 C C . ARG A 1 33 ? 86.400 73.990 38.920 1.00 0.00 33 ARG A C 15
ATOM 19484 O O . ARG A 1 33 ? 86.070 75.130 39.210 1.00 0.00 33 ARG A O 15
ATOM 19505 N N . SER A 1 34 ? 85.960 73.400 37.830 1.00 0.00 34 SER A N 15
ATOM 19506 C CA . SER A 1 34 ? 84.980 74.070 36.960 1.00 0.00 34 SER A CA 15
ATOM 19507 C C . SER A 1 34 ? 83.890 73.120 36.520 1.00 0.00 34 SER A C 15
ATOM 19508 O O . SER A 1 34 ? 84.070 71.910 36.610 1.00 0.00 34 SER A O 15
ATOM 19516 N N . ILE A 1 35 ? 82.760 73.690 36.090 1.00 0.00 35 ILE A N 15
ATOM 19517 C CA . ILE A 1 35 ? 81.510 72.970 35.840 1.00 0.00 35 ILE A CA 15
ATOM 19518 C C . ILE A 1 35 ? 80.890 73.360 34.470 1.00 0.00 35 ILE A C 15
ATOM 19519 O O . ILE A 1 35 ? 80.970 74.470 33.960 1.00 0.00 35 ILE A O 15
ATOM 19535 N N . PHE A 1 36 ? 80.270 72.370 33.830 1.00 0.00 36 PHE A N 15
ATOM 19536 C CA . PHE A 1 36 ? 79.400 72.580 32.670 1.00 0.00 36 PHE A CA 15
ATOM 19537 C C . PHE A 1 36 ? 77.920 72.600 33.080 1.00 0.00 36 PHE A C 15
ATOM 19538 O O . PHE A 1 36 ? 77.460 71.760 33.830 1.00 0.00 36 PHE A O 15
ATOM 19555 N N . TYR A 1 37 ? 77.130 73.510 32.510 1.00 0.00 37 TYR A N 15
ATOM 19556 C CA . TYR A 1 37 ? 75.740 73.680 32.930 1.00 0.00 37 TYR A CA 15
ATOM 19557 C C . TYR A 1 37 ? 74.880 73.300 31.750 1.00 0.00 37 TYR A C 15
ATOM 19558 O O . TYR A 1 37 ? 74.830 74.050 30.790 1.00 0.00 37 TYR A O 15
ATOM 19576 N N . PHE A 1 38 ? 74.230 72.170 31.810 1.00 0.00 38 PHE A N 15
ATOM 19577 C CA . PHE A 1 38 ? 73.350 71.690 30.770 1.00 0.00 38 PHE A CA 15
ATOM 19578 C C . PHE A 1 38 ? 71.960 72.220 31.110 1.00 0.00 38 PHE A C 15
ATOM 19579 O O . PHE A 1 38 ? 71.260 71.660 31.980 1.00 0.00 38 PHE A O 15
ATOM 19596 N N . ALA A 1 39 ? 71.520 73.260 30.470 1.00 0.00 39 ALA A N 15
ATOM 19597 C CA . ALA A 1 39 ? 70.170 73.770 30.580 1.00 0.00 39 ALA A CA 15
ATOM 19598 C C . ALA A 1 39 ? 69.600 74.320 29.290 1.00 0.00 39 ALA A C 15
ATOM 19599 O O . ALA A 1 39 ? 70.330 74.730 28.410 1.00 0.00 39 ALA A O 15
ATOM 19606 N N . PRO A 1 40 ? 68.260 74.280 29.160 1.00 0.00 40 PRO A N 15
ATOM 19607 C CA . PRO A 1 40 ? 67.620 73.560 28.080 1.00 0.00 40 PRO A CA 15
ATOM 19608 C C . PRO A 1 40 ? 67.910 74.220 26.740 1.00 0.00 40 PRO A C 15
ATOM 19609 O O . PRO A 1 40 ? 67.770 75.440 26.640 1.00 0.00 40 PRO A O 15
ATOM 19620 N N . THR A 1 41 ? 68.020 73.390 25.700 1.00 0.00 41 THR A N 15
ATOM 19621 C CA . THR A 1 41 ? 67.890 73.830 24.310 1.00 0.00 41 THR A CA 15
ATOM 19622 C C . THR A 1 41 ? 66.500 74.390 24.110 1.00 0.00 41 THR A C 15
ATOM 19623 O O . THR A 1 41 ? 66.320 75.390 23.420 1.00 0.00 41 THR A O 15
ATOM 19634 N N . ASN A 1 42 ? 65.500 73.710 24.660 1.00 0.00 42 ASN A N 15
ATOM 19635 C CA . ASN A 1 42 ? 64.180 73.890 24.090 1.00 0.00 42 ASN A CA 15
ATOM 19636 C C . ASN A 1 42 ? 63.620 75.200 24.620 1.00 0.00 42 ASN A C 15
ATOM 19637 O O . ASN A 1 42 ? 63.420 76.170 23.900 1.00 0.00 42 ASN A O 15
ATOM 19648 N N . ALA A 1 43 ? 63.470 75.250 25.920 1.00 0.00 43 ALA A N 15
ATOM 19649 C CA . ALA A 1 43 ? 63.000 76.440 26.550 1.00 0.00 43 ALA A CA 15
ATOM 19650 C C . ALA A 1 43 ? 63.940 77.650 26.480 1.00 0.00 43 ALA A C 15
ATOM 19651 O O . ALA A 1 43 ? 63.450 78.750 26.400 1.00 0.00 43 ALA A O 15
ATOM 19658 N N . HIS A 1 44 ? 65.250 77.460 26.710 1.00 0.00 44 HIS A N 15
ATOM 19659 C CA . HIS A 1 44 ? 66.210 78.440 27.270 1.00 0.00 44 HIS A CA 15
ATOM 19660 C C . HIS A 1 44 ? 66.080 78.730 28.770 1.00 0.00 44 HIS A C 15
ATOM 19661 O O . HIS A 1 44 ? 66.960 79.310 29.400 1.00 0.00 44 HIS A O 15
ATOM 19675 N N . LYS A 1 45 ? 64.990 78.340 29.400 1.00 0.00 45 LYS A N 15
ATOM 19676 C CA . LYS A 1 45 ? 64.570 78.950 30.680 1.00 0.00 45 LYS A CA 15
ATOM 19677 C C . LYS A 1 45 ? 65.460 78.680 31.870 1.00 0.00 45 LYS A C 15
ATOM 19678 O O . LYS A 1 45 ? 65.710 79.590 32.650 1.00 0.00 45 LYS A O 15
ATOM 19697 N N . ASP A 1 46 ? 65.840 77.430 32.080 1.00 0.00 46 ASP A N 15
ATOM 19698 C CA . ASP A 1 46 ? 66.760 77.150 33.180 1.00 0.00 46 ASP A CA 15
ATOM 19699 C C . ASP A 1 46 ? 68.110 77.810 32.940 1.00 0.00 46 ASP A C 15
ATOM 19700 O O . ASP A 1 46 ? 68.680 78.300 33.920 1.00 0.00 46 ASP A O 15
ATOM 19709 N N . MET A 1 47 ? 68.570 77.870 31.690 1.00 0.00 47 MET A N 15
ATOM 19710 C CA . MET A 1 47 ? 69.840 78.480 31.340 1.00 0.00 47 MET A CA 15
ATOM 19711 C C . MET A 1 47 ? 69.820 79.980 31.630 1.00 0.00 47 MET A C 15
ATOM 19712 O O . MET A 1 47 ? 70.760 80.500 32.220 1.00 0.00 47 MET A O 15
ATOM 19726 N N . LEU A 1 48 ? 68.710 80.650 31.320 1.00 0.00 48 LEU A N 15
ATOM 19727 C CA . LEU A 1 48 ? 68.560 82.070 31.610 1.00 0.00 48 LEU A CA 15
ATOM 19728 C C . LEU A 1 48 ? 68.550 82.360 33.110 1.00 0.00 48 LEU A C 15
ATOM 19729 O O . LEU A 1 48 ? 69.180 83.310 33.570 1.00 0.00 48 LEU A O 15
ATOM 19745 N N . LYS A 1 49 ? 67.870 81.510 33.880 1.00 0.00 49 LYS A N 15
ATOM 19746 C CA . LYS A 1 49 ? 67.910 81.620 35.350 1.00 0.00 49 LYS A CA 15
ATOM 19747 C C . LYS A 1 49 ? 69.320 81.410 35.890 1.00 0.00 49 LYS A C 15
ATOM 19748 O O . LYS A 1 49 ? 69.650 82.070 36.880 1.00 0.00 49 LYS A O 15
ATOM 19767 N N . ALA A 1 50 ? 70.110 80.520 35.310 1.00 0.00 50 ALA A N 15
ATOM 19768 C CA . ALA A 1 50 ? 71.460 80.250 35.790 1.00 0.00 50 ALA A CA 15
ATOM 19769 C C . ALA A 1 50 ? 72.320 81.520 35.830 1.00 0.00 50 ALA A C 15
ATOM 19770 O O . ALA A 1 50 ? 72.920 81.820 36.830 1.00 0.00 50 ALA A O 15
ATOM 19777 N N . VAL A 1 51 ? 72.240 82.300 34.730 1.00 0.00 51 VAL A N 15
ATOM 19778 C CA . VAL A 1 51 ? 72.970 83.560 34.620 1.00 0.00 51 VAL A CA 15
ATOM 19779 C C . VAL A 1 51 ? 72.660 84.500 35.770 1.00 0.00 51 VAL A C 15
ATOM 19780 O O . VAL A 1 51 ? 73.560 85.090 36.360 1.00 0.00 51 VAL A O 15
ATOM 19793 N N . ASP A 1 52 ? 71.370 84.620 36.080 1.00 0.00 52 ASP A N 15
ATOM 19794 C CA . ASP A 1 52 ? 70.950 85.400 37.230 1.00 0.00 52 ASP A CA 15
ATOM 19795 C C . ASP A 1 52 ? 71.420 84.800 38.530 1.00 0.00 52 ASP A C 15
ATOM 19796 O O . ASP A 1 52 ? 71.960 85.530 39.360 1.00 0.00 52 ASP A O 15
ATOM 19805 N N . PHE A 1 53 ? 71.290 83.510 38.700 1.00 0.00 53 PHE A N 15
ATOM 19806 C CA . PHE A 1 53 ? 71.650 82.930 39.970 1.00 0.00 53 PHE A CA 15
ATOM 19807 C C . PHE A 1 53 ? 73.140 83.110 40.290 1.00 0.00 53 PHE A C 15
ATOM 19808 O O . PHE A 1 53 ? 73.520 83.330 41.440 1.00 0.00 53 PHE A O 15
ATOM 19825 N N . PHE A 1 54 ? 73.990 83.060 39.260 1.00 0.00 54 PHE A N 15
ATOM 19826 C CA . PHE A 1 54 ? 75.420 82.980 39.470 1.00 0.00 54 PHE A CA 15
ATOM 19827 C C . PHE A 1 54 ? 75.990 84.300 39.900 1.00 0.00 54 PHE A C 15
ATOM 19828 O O . PHE A 1 54 ? 76.910 84.320 40.710 1.00 0.00 54 PHE A O 15
ATOM 19845 N N . LYS A 1 55 ? 75.450 85.390 39.420 1.00 0.00 55 LYS A N 15
ATOM 19846 C CA . LYS A 1 55 ? 75.710 86.760 39.910 1.00 0.00 55 LYS A CA 15
ATOM 19847 C C . LYS A 1 55 ? 75.210 86.940 41.340 1.00 0.00 55 LYS A C 15
ATOM 19848 O O . LYS A 1 55 ? 75.900 87.600 42.120 1.00 0.00 55 LYS A O 15
ATOM 19867 N N . GLU A 1 56 ? 74.050 86.390 41.660 1.00 0.00 56 GLU A N 15
ATOM 19868 C CA . GLU A 1 56 ? 73.420 86.510 42.970 1.00 0.00 56 GLU A CA 15
ATOM 19869 C C . GLU A 1 56 ? 74.270 85.920 44.080 1.00 0.00 56 GLU A C 15
ATOM 19870 O O . GLU A 1 56 ? 74.260 86.450 45.180 1.00 0.00 56 GLU A O 15
ATOM 19882 N N . LYS A 1 57 ? 75.010 84.820 43.810 1.00 0.00 57 LYS A N 15
ATOM 19883 C CA . LYS A 1 57 ? 75.910 84.170 44.780 1.00 0.00 57 LYS A CA 15
ATOM 19884 C C . LYS A 1 57 ? 77.360 84.110 44.310 1.00 0.00 57 LYS A C 15
ATOM 19885 O O . LYS A 1 57 ? 77.580 83.610 43.230 1.00 0.00 57 LYS A O 15
ATOM 19904 N N . GLY A 1 58 ? 78.320 84.460 45.140 1.00 0.00 58 GLY A N 15
ATOM 19905 C CA . GLY A 1 58 ? 79.740 84.810 44.880 1.00 0.00 58 GLY A CA 15
ATOM 19906 C C . GLY A 1 58 ? 80.840 83.730 44.660 1.00 0.00 58 GLY A C 15
ATOM 19907 O O . GLY A 1 58 ? 82.020 84.120 44.630 1.00 0.00 58 GLY A O 15
ATOM 19911 N N . HIS A 1 59 ? 80.540 82.430 44.610 1.00 0.00 59 HIS A N 15
ATOM 19912 C CA . HIS A 1 59 ? 81.490 81.280 44.650 1.00 0.00 59 HIS A CA 15
ATOM 19913 C C . HIS A 1 59 ? 82.230 80.910 43.350 1.00 0.00 59 HIS A C 15
ATOM 19914 O O . HIS A 1 59 ? 83.360 80.460 43.360 1.00 0.00 59 HIS A O 15
ATOM 19928 N N . THR A 1 60 ? 81.540 80.990 42.190 1.00 0.00 60 THR A N 15
ATOM 19929 C CA . THR A 1 60 ? 82.170 80.960 40.870 1.00 0.00 60 THR A CA 15
ATOM 19930 C C . THR A 1 60 ? 83.220 82.060 40.700 1.00 0.00 60 THR A C 15
ATOM 19931 O O . THR A 1 60 ? 83.030 83.220 41.140 1.00 0.00 60 THR A O 15
ATOM 19942 N N . ALA A 1 61 ? 84.320 81.750 40.060 1.00 0.00 61 ALA A N 15
ATOM 19943 C CA . ALA A 1 61 ? 85.230 82.750 39.530 1.00 0.00 61 ALA A CA 15
ATOM 19944 C C . ALA A 1 61 ? 84.570 83.500 38.370 1.00 0.00 61 ALA A C 15
ATOM 19945 O O . ALA A 1 61 ? 84.670 84.730 38.310 1.00 0.00 61 ALA A O 15
ATOM 19952 N N . TYR A 1 62 ? 83.980 82.760 37.430 1.00 0.00 62 TYR A N 15
ATOM 19953 C CA . TYR A 1 62 ? 83.470 83.310 36.180 1.00 0.00 62 TYR A CA 15
ATOM 19954 C C . TYR A 1 62 ? 82.410 82.430 35.500 1.00 0.00 62 TYR A C 15
ATOM 19955 O O . TYR A 1 62 ? 82.530 81.190 35.590 1.00 0.00 62 TYR A O 15
ATOM 19973 N N . LEU A 1 63 ? 81.490 82.970 34.700 1.00 0.00 63 LEU A N 15
ATOM 19974 C CA . LEU A 1 63 ? 80.690 82.160 33.780 1.00 0.00 63 LEU A CA 15
ATOM 19975 C C . LEU A 1 63 ? 80.780 82.630 32.330 1.00 0.00 63 LEU A C 15
ATOM 19976 O O . LEU A 1 63 ? 80.580 83.820 32.050 1.00 0.00 63 LEU A O 15
ATOM 19992 N N . ASP A 1 64 ? 80.880 81.680 31.400 1.00 0.00 64 ASP A N 15
ATOM 19993 C CA . ASP A 1 64 ? 80.630 81.900 29.960 1.00 0.00 64 ASP A CA 15
ATOM 19994 C C . ASP A 1 64 ? 79.810 80.790 29.270 1.00 0.00 64 ASP A C 15
ATOM 19995 O O . ASP A 1 64 ? 79.570 79.730 29.850 1.00 0.00 64 ASP A O 15
ATOM 20004 N N . GLU A 1 65 ? 79.340 81.000 28.050 1.00 0.00 65 GLU A N 15
ATOM 20005 C CA . GLU A 1 65 ? 78.780 79.880 27.310 1.00 0.00 65 GLU A CA 15
ATOM 20006 C C . GLU A 1 65 ? 79.880 78.890 26.890 1.00 0.00 65 GLU A C 15
ATOM 20007 O O . GLU A 1 65 ? 81.090 79.180 26.960 1.00 0.00 65 GLU A O 15
ATOM 20019 N N . VAL A 1 66 ? 79.530 77.760 26.340 1.00 0.00 66 VAL A N 15
ATOM 20020 C CA . VAL A 1 66 ? 80.360 77.080 25.330 1.00 0.00 66 VAL A CA 15
ATOM 20021 C C . VAL A 1 66 ? 80.210 77.700 23.920 1.00 0.00 66 VAL A C 15
ATOM 20022 O O . VAL A 1 66 ? 79.150 78.230 23.600 1.00 0.00 66 VAL A O 15
ATOM 20035 N N . ARG A 1 67 ? 81.100 77.470 22.950 1.00 0.00 67 ARG A N 15
ATOM 20036 C CA . ARG A 1 67 ? 80.750 77.450 21.510 1.00 0.00 67 ARG A CA 15
ATOM 20037 C C . ARG A 1 67 ? 80.530 76.070 20.870 1.00 0.00 67 ARG A C 15
ATOM 20038 O O . ARG A 1 67 ? 80.900 75.820 19.750 1.00 0.00 67 ARG A O 15
ATOM 20059 N N . VAL A 1 68 ? 79.670 75.270 21.490 1.00 0.00 68 VAL A N 15
ATOM 20060 C CA . VAL A 1 68 ? 78.610 74.560 20.730 1.00 0.00 68 VAL A CA 15
ATOM 20061 C C . VAL A 1 68 ? 77.260 75.200 21.020 1.00 0.00 68 VAL A C 15
ATOM 20062 O O . VAL A 1 68 ? 76.220 74.650 20.670 1.00 0.00 68 VAL A O 15
ATOM 20075 N N . SER A 1 69 ? 77.250 76.360 21.670 1.00 0.00 69 SER A N 15
ATOM 20076 C CA . SER A 1 69 ? 76.030 77.110 21.920 1.00 0.00 69 SER A CA 15
ATOM 20077 C C . SER A 1 69 ? 75.340 77.330 20.590 1.00 0.00 69 SER A C 15
ATOM 20078 O O . SER A 1 69 ? 74.140 77.190 20.470 1.00 0.00 69 SER A O 15
ATOM 20086 N N . THR A 1 70 ? 76.150 77.670 19.590 1.00 0.00 70 THR A N 15
ATOM 20087 C CA . THR A 1 70 ? 75.680 78.290 18.370 1.00 0.00 70 THR A CA 15
ATOM 20088 C C . THR A 1 70 ? 74.810 77.320 17.630 1.00 0.00 70 THR A C 15
ATOM 20089 O O . THR A 1 70 ? 73.750 77.690 17.130 1.00 0.00 70 THR A O 15
ATOM 20100 N N . ASP A 1 71 ? 75.310 76.100 17.650 1.00 0.00 71 ASP A N 15
ATOM 20101 C CA . ASP A 1 71 ? 74.690 74.910 17.170 1.00 0.00 71 ASP A CA 15
ATOM 20102 C C . ASP A 1 71 ? 73.600 74.370 18.100 1.00 0.00 71 ASP A C 15
ATOM 20103 O O . ASP A 1 71 ? 72.540 74.080 17.590 1.00 0.00 71 ASP A O 15
ATOM 20112 N N . GLU A 1 72 ? 73.770 74.240 19.430 1.00 0.00 72 GLU A N 15
ATOM 20113 C CA . GLU A 1 72 ? 72.870 73.390 20.240 1.00 0.00 72 GLU A CA 15
ATOM 20114 C C . GLU A 1 72 ? 72.270 74.020 21.510 1.00 0.00 72 GLU A C 15
ATOM 20115 O O . GLU A 1 72 ? 71.320 73.510 22.080 1.00 0.00 72 GLU A O 15
ATOM 20127 N N . LYS A 1 73 ? 72.780 75.190 21.890 1.00 0.00 73 LYS A N 15
ATOM 20128 C CA . LYS A 1 73 ? 72.400 76.000 23.060 1.00 0.00 73 LYS A CA 15
ATOM 20129 C C . LYS A 1 73 ? 72.270 75.330 24.450 1.00 0.00 73 LYS A C 15
ATOM 20130 O O . LYS A 1 73 ? 71.410 75.770 25.200 1.00 0.00 73 LYS A O 15
ATOM 20149 N N . ASP A 1 74 ? 73.130 74.410 24.890 1.00 0.00 74 ASP A N 15
ATOM 20150 C CA . ASP A 1 74 ? 72.850 73.690 26.140 1.00 0.00 74 ASP A CA 15
ATOM 20151 C C . ASP A 1 74 ? 73.810 73.930 27.260 1.00 0.00 74 ASP A C 15
ATOM 20152 O O . ASP A 1 74 ? 73.360 73.950 28.410 1.00 0.00 74 ASP A O 15
ATOM 20161 N N . PHE A 1 75 ? 75.080 74.130 26.960 1.00 0.00 75 PHE A N 15
ATOM 20162 C CA . PHE A 1 75 ? 76.110 74.180 27.990 1.00 0.00 75 PHE A CA 15
ATOM 20163 C C . PHE A 1 75 ? 76.690 75.560 28.320 1.00 0.00 75 PHE A C 15
ATOM 20164 O O . PHE A 1 75 ? 77.240 76.250 27.490 1.00 0.00 75 PHE A O 15
ATOM 20181 N N . LEU A 1 76 ? 76.570 75.970 29.590 1.00 0.00 76 LEU A N 15
ATOM 20182 C CA . LEU A 1 76 ? 77.480 76.970 30.110 1.00 0.00 76 LEU A CA 15
ATOM 20183 C C . LEU A 1 76 ? 78.800 76.280 30.420 1.00 0.00 76 LEU A C 15
ATOM 20184 O O . LEU A 1 76 ? 78.810 75.070 30.730 1.00 0.00 76 LEU A O 15
ATOM 20200 N N . TYR A 1 77 ? 79.880 77.010 30.370 1.00 0.00 77 TYR A N 15
ATOM 20201 C CA . TYR A 1 77 ? 81.120 76.700 31.050 1.00 0.00 77 TYR A CA 15
ATOM 20202 C C . TYR A 1 77 ? 81.350 77.710 32.180 1.00 0.00 77 TYR A C 15
ATOM 20203 O O . TYR A 1 77 ? 81.600 78.900 31.920 1.00 0.00 77 TYR A O 15
ATOM 20221 N N . GLU A 1 78 ? 81.290 77.280 33.430 1.00 0.00 78 GLU A N 15
ATOM 20222 C CA . GLU A 1 78 ? 81.410 78.160 34.600 1.00 0.00 78 GLU A CA 15
ATOM 20223 C C . GLU A 1 78 ? 82.420 77.600 35.620 1.00 0.00 78 GLU A C 15
ATOM 20224 O O . GLU A 1 78 ? 82.470 76.410 35.930 1.00 0.00 78 GLU A O 15
ATOM 20236 N N . LEU A 1 79 ? 83.330 78.440 36.100 1.00 0.00 79 LEU A N 15
ATOM 20237 C CA . LEU A 1 79 ? 84.600 78.020 36.700 1.00 0.00 79 LEU A CA 15
ATOM 20238 C C . LEU A 1 79 ? 84.620 78.460 38.140 1.00 0.00 79 LEU A C 15
ATOM 20239 O O . LEU A 1 79 ? 84.350 79.640 38.380 1.00 0.00 79 LEU A O 15
ATOM 20255 N N . HIS A 1 80 ? 84.880 77.600 39.090 1.00 0.00 80 HIS A N 15
ATOM 20256 C CA . HIS A 1 80 ? 84.670 77.890 40.500 1.00 0.00 80 HIS A CA 15
ATOM 20257 C C . HIS A 1 80 ? 86.000 78.040 41.160 1.00 0.00 80 HIS A C 15
ATOM 20258 O O . HIS A 1 80 ? 86.830 77.120 41.090 1.00 0.00 80 HIS A O 15
ATOM 20272 N N . ILE A 1 81 ? 86.240 79.210 41.720 1.00 0.00 81 ILE A N 15
ATOM 20273 C CA . ILE A 1 81 ? 87.580 79.670 42.120 1.00 0.00 81 ILE A CA 15
ATOM 20274 C C . ILE A 1 81 ? 88.750 79.150 41.200 1.00 0.00 81 ILE A C 15
ATOM 20275 O O . ILE A 1 81 ? 89.660 78.410 41.610 1.00 0.00 81 ILE A O 15
ATOM 20291 N N . ILE A 1 82 ? 88.710 79.520 39.940 1.00 0.00 82 ILE A N 15
ATOM 20292 C CA . ILE A 1 82 ? 89.750 79.310 38.880 1.00 0.00 82 ILE A CA 15
ATOM 20293 C C . ILE A 1 82 ? 91.240 79.720 39.130 1.00 0.00 82 ILE A C 15
ATOM 20294 O O . ILE A 1 82 ? 92.080 79.370 38.290 1.00 0.00 82 ILE A O 15
ATOM 20311 N N . SER A 1 1 ? 85.700 60.460 38.600 1.00 0.00 1 SER A N 16
ATOM 20312 C CA . SER A 1 1 ? 84.330 60.450 39.110 1.00 0.00 1 SER A CA 16
ATOM 20313 C C . SER A 1 1 ? 83.590 61.670 38.730 1.00 0.00 1 SER A C 16
ATOM 20314 O O . SER A 1 1 ? 83.930 62.710 39.220 1.00 0.00 1 SER A O 16
ATOM 20324 N N . HIS A 1 2 ? 82.700 61.620 37.750 1.00 0.00 2 HIS A N 16
ATOM 20325 C CA . HIS A 1 2 ? 82.210 62.860 37.180 1.00 0.00 2 HIS A CA 16
ATOM 20326 C C . HIS A 1 2 ? 80.890 63.360 37.720 1.00 0.00 2 HIS A C 16
ATOM 20327 O O . HIS A 1 2 ? 79.830 62.840 37.390 1.00 0.00 2 HIS A O 16
ATOM 20341 N N . MET A 1 3 ? 81.030 64.470 38.430 1.00 0.00 3 MET A N 16
ATOM 20342 C CA . MET A 1 3 ? 79.970 65.310 38.930 1.00 0.00 3 MET A CA 16
ATOM 20343 C C . MET A 1 3 ? 79.830 66.600 38.310 1.00 0.00 3 MET A C 16
ATOM 20344 O O . MET A 1 3 ? 78.760 67.110 38.620 1.00 0.00 3 MET A O 16
ATOM 20358 N N . LYS A 1 4 ? 80.660 67.020 37.330 1.00 0.00 4 LYS A N 16
ATOM 20359 C CA . LYS A 1 4 ? 80.770 68.350 36.790 1.00 0.00 4 LYS A CA 16
ATOM 20360 C C . LYS A 1 4 ? 79.520 68.850 36.110 1.00 0.00 4 LYS A C 16
ATOM 20361 O O . LYS A 1 4 ? 79.560 69.990 35.680 1.00 0.00 4 LYS A O 16
ATOM 20380 N N . LEU A 1 5 ? 78.490 68.060 35.770 1.00 0.00 5 LEU A N 16
ATOM 20381 C CA . LEU A 1 5 ? 77.290 68.710 35.250 1.00 0.00 5 LEU A CA 16
ATOM 20382 C C . LEU A 1 5 ? 76.460 69.370 36.340 1.00 0.00 5 LEU A C 16
ATOM 20383 O O . LEU A 1 5 ? 76.680 69.030 37.470 1.00 0.00 5 LEU A O 16
ATOM 20399 N N . VAL A 1 6 ? 75.520 70.230 35.920 1.00 0.00 6 VAL A N 16
ATOM 20400 C CA . VAL A 1 6 ? 74.180 70.460 36.460 1.00 0.00 6 VAL A CA 16
ATOM 20401 C C . VAL A 1 6 ? 73.170 70.280 35.370 1.00 0.00 6 VAL A C 16
ATOM 20402 O O . VAL A 1 6 ? 73.440 70.510 34.200 1.00 0.00 6 VAL A O 16
ATOM 20415 N N . LEU A 1 7 ? 71.980 69.820 35.760 1.00 0.00 7 LEU A N 16
ATOM 20416 C CA . LEU A 1 7 ? 70.830 69.680 34.880 1.00 0.00 7 LEU A CA 16
ATOM 20417 C C . LEU A 1 7 ? 69.860 70.750 35.260 1.00 0.00 7 LEU A C 16
ATOM 20418 O O . LEU A 1 7 ? 69.700 71.040 36.440 1.00 0.00 7 LEU A O 16
ATOM 20434 N N . ALA A 1 8 ? 69.140 71.270 34.270 1.00 0.00 8 ALA A N 16
ATOM 20435 C CA . ALA A 1 8 ? 67.880 71.960 34.380 1.00 0.00 8 ALA A CA 16
ATOM 20436 C C . ALA A 1 8 ? 66.800 71.060 34.980 1.00 0.00 8 ALA A C 16
ATOM 20437 O O . ALA A 1 8 ? 66.810 69.840 34.860 1.00 0.00 8 ALA A O 16
ATOM 20444 N N . LYS A 1 9 ? 65.780 71.690 35.590 1.00 0.00 9 LYS A N 16
ATOM 20445 C CA . LYS A 1 9 ? 64.510 71.060 35.870 1.00 0.00 9 LYS A CA 16
ATOM 20446 C C . LYS A 1 9 ? 63.740 70.620 34.630 1.00 0.00 9 LYS A C 16
ATOM 20447 O O . LYS A 1 9 ? 63.170 69.540 34.620 1.00 0.00 9 LYS A O 16
ATOM 20466 N N . ASN A 1 10 ? 63.690 71.510 33.620 1.00 0.00 10 ASN A N 16
ATOM 20467 C CA . ASN A 1 10 ? 62.670 71.550 32.580 1.00 0.00 10 ASN A CA 16
ATOM 20468 C C . ASN A 1 10 ? 62.730 70.350 31.690 1.00 0.00 10 ASN A C 16
ATOM 20469 O O . ASN A 1 10 ? 61.670 69.900 31.290 1.00 0.00 10 ASN A O 16
ATOM 20480 N N . THR A 1 11 ? 63.900 69.820 31.380 1.00 0.00 11 THR A N 16
ATOM 20481 C CA . THR A 1 11 ? 63.870 68.760 30.390 1.00 0.00 11 THR A CA 16
ATOM 20482 C C . THR A 1 11 ? 63.980 67.370 30.990 1.00 0.00 11 THR A C 16
ATOM 20483 O O . THR A 1 11 ? 63.330 66.450 30.490 1.00 0.00 11 THR A O 16
ATOM 20494 N N . ARG A 1 12 ? 64.810 67.230 32.010 1.00 0.00 12 ARG A N 16
ATOM 20495 C CA . ARG A 1 12 ? 65.070 65.920 32.610 1.00 0.00 12 ARG A CA 16
ATOM 20496 C C . ARG A 1 12 ? 63.960 65.580 33.530 1.00 0.00 12 ARG A C 16
ATOM 20497 O O . ARG A 1 12 ? 63.440 64.480 33.470 1.00 0.00 12 ARG A O 16
ATOM 20518 N N . LYS A 1 13 ? 63.560 66.520 34.390 1.00 0.00 13 LYS A N 16
ATOM 20519 C CA . LYS A 1 13 ? 63.390 66.260 35.810 1.00 0.00 13 LYS A CA 16
ATOM 20520 C C . LYS A 1 13 ? 63.630 64.820 36.250 1.00 0.00 13 LYS A C 16
ATOM 20521 O O . LYS A 1 13 ? 62.730 64.000 36.170 1.00 0.00 13 LYS A O 16
ATOM 20540 N N . SER A 1 14 ? 64.740 64.510 36.910 1.00 0.00 14 SER A N 16
ATOM 20541 C CA . SER A 1 14 ? 64.740 63.510 38.000 1.00 0.00 14 SER A CA 16
ATOM 20542 C C . SER A 1 14 ? 64.770 64.020 39.450 1.00 0.00 14 SER A C 16
ATOM 20543 O O . SER A 1 14 ? 63.760 64.000 40.160 1.00 0.00 14 SER A O 16
ATOM 20551 N N . ASP A 1 15 ? 65.740 64.710 39.960 1.00 0.00 15 ASP A N 16
ATOM 20552 C CA . ASP A 1 15 ? 65.770 65.510 41.190 1.00 0.00 15 ASP A CA 16
ATOM 20553 C C . ASP A 1 15 ? 66.500 66.880 41.110 1.00 0.00 15 ASP A C 16
ATOM 20554 O O . ASP A 1 15 ? 66.710 67.550 42.110 1.00 0.00 15 ASP A O 16
ATOM 20563 N N . ALA A 1 16 ? 66.730 67.450 39.930 1.00 0.00 16 ALA A N 16
ATOM 20564 C CA . ALA A 1 16 ? 67.970 68.160 39.540 1.00 0.00 16 ALA A CA 16
ATOM 20565 C C . ALA A 1 16 ? 67.860 69.630 39.830 1.00 0.00 16 ALA A C 16
ATOM 20566 O O . ALA A 1 16 ? 68.730 70.430 39.510 1.00 0.00 16 ALA A O 16
ATOM 20573 N N . LYS A 1 17 ? 66.700 69.960 40.380 1.00 0.00 17 LYS A N 16
ATOM 20574 C CA . LYS A 1 17 ? 66.110 71.260 40.530 1.00 0.00 17 LYS A CA 16
ATOM 20575 C C . LYS A 1 17 ? 66.980 72.150 41.370 1.00 0.00 17 LYS A C 16
ATOM 20576 O O . LYS A 1 17 ? 67.080 73.320 41.000 1.00 0.00 17 LYS A O 16
ATOM 20595 N N . SER A 1 18 ? 67.590 71.640 42.460 1.00 0.00 18 SER A N 16
ATOM 20596 C CA . SER A 1 18 ? 68.460 72.490 43.280 1.00 0.00 18 SER A CA 16
ATOM 20597 C C . SER A 1 18 ? 69.970 72.350 43.160 1.00 0.00 18 SER A C 16
ATOM 20598 O O . SER A 1 18 ? 70.700 73.040 43.880 1.00 0.00 18 SER A O 16
ATOM 20606 N N . VAL A 1 19 ? 70.450 71.510 42.260 1.00 0.00 19 VAL A N 16
ATOM 20607 C CA . VAL A 1 19 ? 71.810 71.010 42.310 1.00 0.00 19 VAL A CA 16
ATOM 20608 C C . VAL A 1 19 ? 72.880 72.050 42.110 1.00 0.00 19 VAL A C 16
ATOM 20609 O O . VAL A 1 19 ? 73.860 72.030 42.850 1.00 0.00 19 VAL A O 16
ATOM 20622 N N . GLU A 1 20 ? 72.710 73.000 41.190 1.00 0.00 20 GLU A N 16
ATOM 20623 C CA . GLU A 1 20 ? 73.770 73.940 41.000 1.00 0.00 20 GLU A CA 16
ATOM 20624 C C . GLU A 1 20 ? 73.940 74.750 42.240 1.00 0.00 20 GLU A C 16
ATOM 20625 O O . GLU A 1 20 ? 75.060 74.920 42.670 1.00 0.00 20 GLU A O 16
ATOM 20637 N N . LEU A 1 21 ? 72.860 75.220 42.870 1.00 0.00 21 LEU A N 16
ATOM 20638 C CA . LEU A 1 21 ? 73.060 76.120 44.000 1.00 0.00 21 LEU A CA 16
ATOM 20639 C C . LEU A 1 21 ? 73.880 75.470 45.110 1.00 0.00 21 LEU A C 16
ATOM 20640 O O . LEU A 1 21 ? 74.760 76.100 45.690 1.00 0.00 21 LEU A O 16
ATOM 20656 N N . GLU A 1 22 ? 73.520 74.250 45.470 1.00 0.00 22 GLU A N 16
ATOM 20657 C CA . GLU A 1 22 ? 74.300 73.470 46.440 1.00 0.00 22 GLU A CA 16
ATOM 20658 C C . GLU A 1 22 ? 75.690 73.160 45.990 1.00 0.00 22 GLU A C 16
ATOM 20659 O O . GLU A 1 22 ? 76.610 73.310 46.800 1.00 0.00 22 GLU A O 16
ATOM 20671 N N . ASP A 1 23 ? 75.860 72.830 44.710 1.00 0.00 23 ASP A N 16
ATOM 20672 C CA . ASP A 1 23 ? 77.170 72.530 44.210 1.00 0.00 23 ASP A CA 16
ATOM 20673 C C . ASP A 1 23 ? 78.000 73.750 44.190 1.00 0.00 23 ASP A C 16
ATOM 20674 O O . ASP A 1 23 ? 79.150 73.660 44.530 1.00 0.00 23 ASP A O 16
ATOM 20683 N N . LEU A 1 24 ? 77.420 74.920 43.960 1.00 0.00 24 LEU A N 16
ATOM 20684 C CA . LEU A 1 24 ? 78.190 76.140 43.920 1.00 0.00 24 LEU A CA 16
ATOM 20685 C C . LEU A 1 24 ? 78.990 76.280 45.220 1.00 0.00 24 LEU A C 16
ATOM 20686 O O . LEU A 1 24 ? 80.210 76.420 45.220 1.00 0.00 24 LEU A O 16
ATOM 20702 N N . TYR A 1 25 ? 78.270 76.210 46.330 1.00 0.00 25 TYR A N 16
ATOM 20703 C CA . TYR A 1 25 ? 78.870 76.310 47.660 1.00 0.00 25 TYR A CA 16
ATOM 20704 C C . TYR A 1 25 ? 79.800 75.120 47.910 1.00 0.00 25 TYR A C 16
ATOM 20705 O O . TYR A 1 25 ? 80.900 75.290 48.430 1.00 0.00 25 TYR A O 16
ATOM 20723 N N . HIS A 1 26 ? 79.280 73.920 47.610 1.00 0.00 26 HIS A N 16
ATOM 20724 C CA . HIS A 1 26 ? 79.930 72.700 48.020 1.00 0.00 26 HIS A CA 16
ATOM 20725 C C . HIS A 1 26 ? 81.200 72.430 47.280 1.00 0.00 26 HIS A C 16
ATOM 20726 O O . HIS A 1 26 ? 82.220 72.150 47.890 1.00 0.00 26 HIS A O 16
ATOM 20740 N N . GLU A 1 27 ? 81.120 72.610 45.970 1.00 0.00 27 GLU A N 16
ATOM 20741 C CA . GLU A 1 27 ? 82.220 72.470 45.070 1.00 0.00 27 GLU A CA 16
ATOM 20742 C C . GLU A 1 27 ? 83.310 73.410 45.410 1.00 0.00 27 GLU A C 16
ATOM 20743 O O . GLU A 1 27 ? 84.450 72.970 45.490 1.00 0.00 27 GLU A O 16
ATOM 20755 N N . PHE A 1 28 ? 82.960 74.670 45.690 1.00 0.00 28 PHE A N 16
ATOM 20756 C CA . PHE A 1 28 ? 83.900 75.700 46.040 1.00 0.00 28 PHE A CA 16
ATOM 20757 C C . PHE A 1 28 ? 84.660 75.350 47.320 1.00 0.00 28 PHE A C 16
ATOM 20758 O O . PHE A 1 28 ? 85.870 75.520 47.390 1.00 0.00 28 PHE A O 16
ATOM 20775 N N . SER A 1 29 ? 83.920 74.960 48.350 1.00 0.00 29 SER A N 16
ATOM 20776 C CA . SER A 1 29 ? 84.520 74.680 49.660 1.00 0.00 29 SER A CA 16
ATOM 20777 C C . SER A 1 29 ? 85.450 73.480 49.620 1.00 0.00 29 SER A C 16
ATOM 20778 O O . SER A 1 29 ? 86.510 73.500 50.250 1.00 0.00 29 SER A O 16
ATOM 20786 N N . GLU A 1 30 ? 85.040 72.430 48.900 1.00 0.00 30 GLU A N 16
ATOM 20787 C CA . GLU A 1 30 ? 85.710 71.140 48.910 1.00 0.00 30 GLU A CA 16
ATOM 20788 C C . GLU A 1 30 ? 86.840 71.040 47.900 1.00 0.00 30 GLU A C 16
ATOM 20789 O O . GLU A 1 30 ? 87.910 70.520 48.190 1.00 0.00 30 GLU A O 16
ATOM 20801 N N . ASP A 1 31 ? 86.590 71.550 46.690 1.00 0.00 31 ASP A N 16
ATOM 20802 C CA . ASP A 1 31 ? 87.330 71.310 45.480 1.00 0.00 31 ASP A CA 16
ATOM 20803 C C . ASP A 1 31 ? 87.610 72.660 44.780 1.00 0.00 31 ASP A C 16
ATOM 20804 O O . ASP A 1 31 ? 86.940 73.650 45.010 1.00 0.00 31 ASP A O 16
ATOM 20813 N N . LYS A 1 32 ? 88.600 72.740 43.900 1.00 0.00 32 LYS A N 16
ATOM 20814 C CA . LYS A 1 32 ? 88.630 73.780 42.860 1.00 0.00 32 LYS A CA 16
ATOM 20815 C C . LYS A 1 32 ? 88.310 73.170 41.500 1.00 0.00 32 LYS A C 16
ATOM 20816 O O . LYS A 1 32 ? 88.870 72.150 41.110 1.00 0.00 32 LYS A O 16
ATOM 20835 N N . ARG A 1 33 ? 87.370 73.770 40.760 1.00 0.00 33 ARG A N 16
ATOM 20836 C CA . ARG A 1 33 ? 86.460 72.970 39.940 1.00 0.00 33 ARG A CA 16
ATOM 20837 C C . ARG A 1 33 ? 85.910 73.760 38.790 1.00 0.00 33 ARG A C 16
ATOM 20838 O O . ARG A 1 33 ? 85.910 74.980 38.790 1.00 0.00 33 ARG A O 16
ATOM 20859 N N . SER A 1 34 ? 85.450 73.050 37.770 1.00 0.00 34 SER A N 16
ATOM 20860 C CA . SER A 1 34 ? 84.560 73.630 36.800 1.00 0.00 34 SER A CA 16
ATOM 20861 C C . SER A 1 34 ? 83.280 72.820 36.630 1.00 0.00 34 SER A C 16
ATOM 20862 O O . SER A 1 34 ? 83.250 71.630 36.960 1.00 0.00 34 SER A O 16
ATOM 20870 N N . ILE A 1 35 ? 82.270 73.430 36.010 1.00 0.00 35 ILE A N 16
ATOM 20871 C CA . ILE A 1 35 ? 80.950 72.850 35.790 1.00 0.00 35 ILE A CA 16
ATOM 20872 C C . ILE A 1 35 ? 80.540 73.060 34.340 1.00 0.00 35 ILE A C 16
ATOM 20873 O O . ILE A 1 35 ? 81.070 73.950 33.680 1.00 0.00 35 ILE A O 16
ATOM 20889 N N . PHE A 1 36 ? 79.630 72.210 33.840 1.00 0.00 36 PHE A N 16
ATOM 20890 C CA . PHE A 1 36 ? 78.790 72.430 32.650 1.00 0.00 36 PHE A CA 16
ATOM 20891 C C . PHE A 1 36 ? 77.330 72.440 33.070 1.00 0.00 36 PHE A C 16
ATOM 20892 O O . PHE A 1 36 ? 76.830 71.490 33.680 1.00 0.00 36 PHE A O 16
ATOM 20909 N N . TYR A 1 37 ? 76.620 73.470 32.650 1.00 0.00 37 TYR A N 16
ATOM 20910 C CA . TYR A 1 37 ? 75.200 73.590 32.980 1.00 0.00 37 TYR A CA 16
ATOM 20911 C C . TYR A 1 37 ? 74.290 73.330 31.810 1.00 0.00 37 TYR A C 16
ATOM 20912 O O . TYR A 1 37 ? 74.160 74.150 30.900 1.00 0.00 37 TYR A O 16
ATOM 20930 N N . PHE A 1 38 ? 73.630 72.170 31.870 1.00 0.00 38 PHE A N 16
ATOM 20931 C CA . PHE A 1 38 ? 72.720 71.630 30.880 1.00 0.00 38 PHE A CA 16
ATOM 20932 C C . PHE A 1 38 ? 71.330 72.180 31.100 1.00 0.00 38 PHE A C 16
ATOM 20933 O O . PHE A 1 38 ? 70.540 71.640 31.890 1.00 0.00 38 PHE A O 16
ATOM 20950 N N . ALA A 1 39 ? 70.980 73.280 30.470 1.00 0.00 39 ALA A N 16
ATOM 20951 C CA . ALA A 1 39 ? 69.640 73.800 30.600 1.00 0.00 39 ALA A CA 16
ATOM 20952 C C . ALA A 1 39 ? 69.070 74.370 29.320 1.00 0.00 39 ALA A C 16
ATOM 20953 O O . ALA A 1 39 ? 69.770 74.950 28.500 1.00 0.00 39 ALA A O 16
ATOM 20960 N N . PRO A 1 40 ? 67.760 74.240 29.140 1.00 0.00 40 PRO A N 16
ATOM 20961 C CA . PRO A 1 40 ? 67.260 73.430 28.050 1.00 0.00 40 PRO A CA 16
ATOM 20962 C C . PRO A 1 40 ? 67.580 73.980 26.670 1.00 0.00 40 PRO A C 16
ATOM 20963 O O . PRO A 1 40 ? 67.440 75.190 26.480 1.00 0.00 40 PRO A O 16
ATOM 20974 N N . THR A 1 41 ? 67.750 73.120 25.650 1.00 0.00 41 THR A N 16
ATOM 20975 C CA . THR A 1 41 ? 67.770 73.610 24.270 1.00 0.00 41 THR A CA 16
ATOM 20976 C C . THR A 1 41 ? 66.420 74.100 23.850 1.00 0.00 41 THR A C 16
ATOM 20977 O O . THR A 1 41 ? 66.380 74.970 23.000 1.00 0.00 41 THR A O 16
ATOM 20988 N N . ASN A 1 42 ? 65.340 73.490 24.380 1.00 0.00 42 ASN A N 16
ATOM 20989 C CA . ASN A 1 42 ? 63.930 73.640 24.040 1.00 0.00 42 ASN A CA 16
ATOM 20990 C C . ASN A 1 42 ? 63.220 74.870 24.570 1.00 0.00 42 ASN A C 16
ATOM 20991 O O . ASN A 1 42 ? 62.350 75.360 23.870 1.00 0.00 42 ASN A O 16
ATOM 21002 N N . ALA A 1 43 ? 63.490 75.330 25.810 1.00 0.00 43 ALA A N 16
ATOM 21003 C CA . ALA A 1 43 ? 62.800 76.540 26.280 1.00 0.00 43 ALA A CA 16
ATOM 21004 C C . ALA A 1 43 ? 63.690 77.730 26.690 1.00 0.00 43 ALA A C 16
ATOM 21005 O O . ALA A 1 43 ? 63.130 78.770 26.740 1.00 0.00 43 ALA A O 16
ATOM 21012 N N . HIS A 1 44 ? 64.990 77.500 26.780 1.00 0.00 44 HIS A N 16
ATOM 21013 C CA . HIS A 1 44 ? 66.110 78.420 27.100 1.00 0.00 44 HIS A CA 16
ATOM 21014 C C . HIS A 1 44 ? 65.690 79.180 28.330 1.00 0.00 44 HIS A C 16
ATOM 21015 O O . HIS A 1 44 ? 65.860 80.390 28.370 1.00 0.00 44 HIS A O 16
ATOM 21029 N N . LYS A 1 45 ? 65.070 78.540 29.340 1.00 0.00 45 LYS A N 16
ATOM 21030 C CA . LYS A 1 45 ? 64.500 79.330 30.430 1.00 0.00 45 LYS A CA 16
ATOM 21031 C C . LYS A 1 45 ? 65.190 78.960 31.710 1.00 0.00 45 LYS A C 16
ATOM 21032 O O . LYS A 1 45 ? 65.610 79.860 32.410 1.00 0.00 45 LYS A O 16
ATOM 21051 N N . ASP A 1 46 ? 65.410 77.670 31.960 1.00 0.00 46 ASP A N 16
ATOM 21052 C CA . ASP A 1 46 ? 66.360 77.330 33.020 1.00 0.00 46 ASP A CA 16
ATOM 21053 C C . ASP A 1 46 ? 67.750 77.900 32.690 1.00 0.00 46 ASP A C 16
ATOM 21054 O O . ASP A 1 46 ? 68.400 78.490 33.550 1.00 0.00 46 ASP A O 16
ATOM 21063 N N . MET A 1 47 ? 68.230 77.890 31.440 1.00 0.00 47 MET A N 16
ATOM 21064 C CA . MET A 1 47 ? 69.540 78.520 31.250 1.00 0.00 47 MET A CA 16
ATOM 21065 C C . MET A 1 47 ? 69.590 80.040 31.450 1.00 0.00 47 MET A C 16
ATOM 21066 O O . MET A 1 47 ? 70.530 80.530 32.050 1.00 0.00 47 MET A O 16
ATOM 21080 N N . LEU A 1 48 ? 68.580 80.800 31.010 1.00 0.00 48 LEU A N 16
ATOM 21081 C CA . LEU A 1 48 ? 68.610 82.250 31.200 1.00 0.00 48 LEU A CA 16
ATOM 21082 C C . LEU A 1 48 ? 68.570 82.570 32.700 1.00 0.00 48 LEU A C 16
ATOM 21083 O O . LEU A 1 48 ? 69.270 83.430 33.200 1.00 0.00 48 LEU A O 16
ATOM 21099 N N . LYS A 1 49 ? 67.760 81.800 33.430 1.00 0.00 49 LYS A N 16
ATOM 21100 C CA . LYS A 1 49 ? 67.650 81.980 34.880 1.00 0.00 49 LYS A CA 16
ATOM 21101 C C . LYS A 1 49 ? 68.950 81.630 35.590 1.00 0.00 49 LYS A C 16
ATOM 21102 O O . LYS A 1 49 ? 69.280 82.280 36.580 1.00 0.00 49 LYS A O 16
ATOM 21121 N N . ALA A 1 50 ? 69.660 80.630 35.090 1.00 0.00 50 ALA A N 16
ATOM 21122 C CA . ALA A 1 50 ? 70.940 80.220 35.660 1.00 0.00 50 ALA A CA 16
ATOM 21123 C C . ALA A 1 50 ? 72.000 81.310 35.700 1.00 0.00 50 ALA A C 16
ATOM 21124 O O . ALA A 1 50 ? 72.680 81.470 36.710 1.00 0.00 50 ALA A O 16
ATOM 21131 N N . VAL A 1 51 ? 72.080 82.080 34.610 1.00 0.00 51 VAL A N 16
ATOM 21132 C CA . VAL A 1 51 ? 73.000 83.210 34.500 1.00 0.00 51 VAL A CA 16
ATOM 21133 C C . VAL A 1 51 ? 72.710 84.190 35.640 1.00 0.00 51 VAL A C 16
ATOM 21134 O O . VAL A 1 51 ? 73.630 84.670 36.290 1.00 0.00 51 VAL A O 16
ATOM 21147 N N . ASP A 1 52 ? 71.430 84.460 35.890 1.00 0.00 52 ASP A N 16
ATOM 21148 C CA . ASP A 1 52 ? 71.030 85.350 36.980 1.00 0.00 52 ASP A CA 16
ATOM 21149 C C . ASP A 1 52 ? 71.460 84.810 38.340 1.00 0.00 52 ASP A C 16
ATOM 21150 O O . ASP A 1 52 ? 72.050 85.520 39.120 1.00 0.00 52 ASP A O 16
ATOM 21159 N N . PHE A 1 53 ? 71.240 83.530 38.580 1.00 0.00 53 PHE A N 16
ATOM 21160 C CA . PHE A 1 53 ? 71.600 82.880 39.850 1.00 0.00 53 PHE A CA 16
ATOM 21161 C C . PHE A 1 53 ? 73.090 82.960 40.170 1.00 0.00 53 PHE A C 16
ATOM 21162 O O . PHE A 1 53 ? 73.440 83.130 41.340 1.00 0.00 53 PHE A O 16
ATOM 21179 N N . PHE A 1 54 ? 73.910 82.800 39.120 1.00 0.00 54 PHE A N 16
ATOM 21180 C CA . PHE A 1 54 ? 75.320 82.450 39.350 1.00 0.00 54 PHE A CA 16
ATOM 21181 C C . PHE A 1 54 ? 76.010 83.660 39.840 1.00 0.00 54 PHE A C 16
ATOM 21182 O O . PHE A 1 54 ? 76.850 83.610 40.710 1.00 0.00 54 PHE A O 16
ATOM 21199 N N . LYS A 1 55 ? 75.540 84.780 39.270 1.00 0.00 55 LYS A N 16
ATOM 21200 C CA . LYS A 1 55 ? 75.810 86.130 39.620 1.00 0.00 55 LYS A CA 16
ATOM 21201 C C . LYS A 1 55 ? 75.240 86.480 40.960 1.00 0.00 55 LYS A C 16
ATOM 21202 O O . LYS A 1 55 ? 75.980 87.100 41.710 1.00 0.00 55 LYS A O 16
ATOM 21221 N N . GLU A 1 56 ? 73.990 86.160 41.330 1.00 0.00 56 GLU A N 16
ATOM 21222 C CA . GLU A 1 56 ? 73.460 86.510 42.650 1.00 0.00 56 GLU A CA 16
ATOM 21223 C C . GLU A 1 56 ? 74.370 86.120 43.760 1.00 0.00 56 GLU A C 16
ATOM 21224 O O . GLU A 1 56 ? 74.500 86.950 44.660 1.00 0.00 56 GLU A O 16
ATOM 21236 N N . LYS A 1 57 ? 75.020 84.940 43.650 1.00 0.00 57 LYS A N 16
ATOM 21237 C CA . LYS A 1 57 ? 76.020 84.390 44.590 1.00 0.00 57 LYS A CA 16
ATOM 21238 C C . LYS A 1 57 ? 77.470 84.590 44.170 1.00 0.00 57 LYS A C 16
ATOM 21239 O O . LYS A 1 57 ? 77.810 84.640 43.000 1.00 0.00 57 LYS A O 16
ATOM 21258 N N . GLY A 1 58 ? 78.380 84.650 45.150 1.00 0.00 58 GLY A N 16
ATOM 21259 C CA . GLY A 1 58 ? 79.820 84.780 44.920 1.00 0.00 58 GLY A CA 16
ATOM 21260 C C . GLY A 1 58 ? 80.500 83.470 44.530 1.00 0.00 58 GLY A C 16
ATOM 21261 O O . GLY A 1 58 ? 81.650 83.460 44.100 1.00 0.00 58 GLY A O 16
ATOM 21265 N N . HIS A 1 59 ? 79.780 82.350 44.620 1.00 0.00 59 HIS A N 16
ATOM 21266 C CA . HIS A 1 59 ? 80.340 81.010 44.770 1.00 0.00 59 HIS A CA 16
ATOM 21267 C C . HIS A 1 59 ? 81.280 80.600 43.670 1.00 0.00 59 HIS A C 16
ATOM 21268 O O . HIS A 1 59 ? 82.270 79.930 43.920 1.00 0.00 59 HIS A O 16
ATOM 21282 N N . THR A 1 60 ? 80.970 81.070 42.460 1.00 0.00 60 THR A N 16
ATOM 21283 C CA . THR A 1 60 ? 81.660 80.770 41.220 1.00 0.00 60 THR A CA 16
ATOM 21284 C C . THR A 1 60 ? 82.630 81.860 40.770 1.00 0.00 60 THR A C 16
ATOM 21285 O O . THR A 1 60 ? 82.350 83.060 40.820 1.00 0.00 60 THR A O 16
ATOM 21296 N N . ALA A 1 61 ? 83.790 81.410 40.260 1.00 0.00 61 ALA A N 16
ATOM 21297 C CA . ALA A 1 61 ? 84.780 82.280 39.660 1.00 0.00 61 ALA A CA 16
ATOM 21298 C C . ALA A 1 61 ? 84.210 83.100 38.500 1.00 0.00 61 ALA A C 16
ATOM 21299 O O . ALA A 1 61 ? 84.470 84.300 38.410 1.00 0.00 61 ALA A O 16
ATOM 21306 N N . TYR A 1 62 ? 83.490 82.420 37.610 1.00 0.00 62 TYR A N 16
ATOM 21307 C CA . TYR A 1 62 ? 82.960 83.040 36.400 1.00 0.00 62 TYR A CA 16
ATOM 21308 C C . TYR A 1 62 ? 81.870 82.180 35.770 1.00 0.00 62 TYR A C 16
ATOM 21309 O O . TYR A 1 62 ? 81.810 80.970 35.980 1.00 0.00 62 TYR A O 16
ATOM 21327 N N . LEU A 1 63 ? 81.090 82.770 34.860 1.00 0.00 63 LEU A N 16
ATOM 21328 C CA . LEU A 1 63 ? 80.240 82.050 33.900 1.00 0.00 63 LEU A CA 16
ATOM 21329 C C . LEU A 1 63 ? 80.400 82.510 32.450 1.00 0.00 63 LEU A C 16
ATOM 21330 O O . LEU A 1 63 ? 80.360 83.710 32.190 1.00 0.00 63 LEU A O 16
ATOM 21346 N N . ASP A 1 64 ? 80.390 81.580 31.480 1.00 0.00 64 ASP A N 16
ATOM 21347 C CA . ASP A 1 64 ? 80.290 81.940 30.080 1.00 0.00 64 ASP A CA 16
ATOM 21348 C C . ASP A 1 64 ? 79.440 80.910 29.350 1.00 0.00 64 ASP A C 16
ATOM 21349 O O . ASP A 1 64 ? 79.030 79.920 29.940 1.00 0.00 64 ASP A O 16
ATOM 21358 N N . GLU A 1 65 ? 79.110 81.100 28.080 1.00 0.00 65 GLU A N 16
ATOM 21359 C CA . GLU A 1 65 ? 78.570 80.000 27.290 1.00 0.00 65 GLU A CA 16
ATOM 21360 C C . GLU A 1 65 ? 79.630 78.950 26.960 1.00 0.00 65 GLU A C 16
ATOM 21361 O O . GLU A 1 65 ? 80.820 79.200 27.030 1.00 0.00 65 GLU A O 16
ATOM 21373 N N . VAL A 1 66 ? 79.190 77.780 26.480 1.00 0.00 66 VAL A N 16
ATOM 21374 C CA . VAL A 1 66 ? 79.990 77.070 25.460 1.00 0.00 66 VAL A CA 16
ATOM 21375 C C . VAL A 1 66 ? 79.610 77.620 24.090 1.00 0.00 66 VAL A C 16
ATOM 21376 O O . VAL A 1 66 ? 78.440 77.630 23.760 1.00 0.00 66 VAL A O 16
ATOM 21389 N N . ARG A 1 67 ? 80.530 77.920 23.160 1.00 0.00 67 ARG A N 16
ATOM 21390 C CA . ARG A 1 67 ? 80.190 77.800 21.720 1.00 0.00 67 ARG A CA 16
ATOM 21391 C C . ARG A 1 67 ? 80.420 76.430 21.050 1.00 0.00 67 ARG A C 16
ATOM 21392 O O . ARG A 1 67 ? 81.140 76.340 20.080 1.00 0.00 67 ARG A O 16
ATOM 21413 N N . VAL A 1 68 ? 79.680 75.400 21.470 1.00 0.00 68 VAL A N 16
ATOM 21414 C CA . VAL A 1 68 ? 78.690 74.580 20.700 1.00 0.00 68 VAL A CA 16
ATOM 21415 C C . VAL A 1 68 ? 77.280 75.120 20.910 1.00 0.00 68 VAL A C 16
ATOM 21416 O O . VAL A 1 68 ? 76.280 74.440 20.680 1.00 0.00 68 VAL A O 16
ATOM 21429 N N . SER A 1 69 ? 77.150 76.360 21.390 1.00 0.00 69 SER A N 16
ATOM 21430 C CA . SER A 1 69 ? 75.860 76.990 21.540 1.00 0.00 69 SER A CA 16
ATOM 21431 C C . SER A 1 69 ? 75.170 77.160 20.240 1.00 0.00 69 SER A C 16
ATOM 21432 O O . SER A 1 69 ? 73.970 76.950 20.160 1.00 0.00 69 SER A O 16
ATOM 21440 N N . THR A 1 70 ? 75.880 77.530 19.170 1.00 0.00 70 THR A N 16
ATOM 21441 C CA . THR A 1 70 ? 75.220 77.770 17.920 1.00 0.00 70 THR A CA 16
ATOM 21442 C C . THR A 1 70 ? 74.600 76.490 17.460 1.00 0.00 70 THR A C 16
ATOM 21443 O O . THR A 1 70 ? 73.500 76.510 16.900 1.00 0.00 70 THR A O 16
ATOM 21454 N N . ASP A 1 71 ? 75.250 75.350 17.690 1.00 0.00 71 ASP A N 16
ATOM 21455 C CA . ASP A 1 71 ? 74.710 74.040 17.370 1.00 0.00 71 ASP A CA 16
ATOM 21456 C C . ASP A 1 71 ? 73.650 73.570 18.330 1.00 0.00 71 ASP A C 16
ATOM 21457 O O . ASP A 1 71 ? 72.640 73.070 17.900 1.00 0.00 71 ASP A O 16
ATOM 21466 N N . GLU A 1 72 ? 73.790 73.760 19.630 1.00 0.00 72 GLU A N 16
ATOM 21467 C CA . GLU A 1 72 ? 72.960 73.050 20.620 1.00 0.00 72 GLU A CA 16
ATOM 21468 C C . GLU A 1 72 ? 72.230 73.900 21.610 1.00 0.00 72 GLU A C 16
ATOM 21469 O O . GLU A 1 72 ? 71.040 73.730 21.860 1.00 0.00 72 GLU A O 16
ATOM 21481 N N . LYS A 1 73 ? 73.010 74.800 22.200 1.00 0.00 73 LYS A N 16
ATOM 21482 C CA . LYS A 1 73 ? 72.610 75.870 23.090 1.00 0.00 73 LYS A CA 16
ATOM 21483 C C . LYS A 1 73 ? 72.020 75.390 24.430 1.00 0.00 73 LYS A C 16
ATOM 21484 O O . LYS A 1 73 ? 71.450 76.160 25.170 1.00 0.00 73 LYS A O 16
ATOM 21503 N N . ASP A 1 74 ? 72.210 74.140 24.790 1.00 0.00 74 ASP A N 16
ATOM 21504 C CA . ASP A 1 74 ? 72.040 73.630 26.150 1.00 0.00 74 ASP A CA 16
ATOM 21505 C C . ASP A 1 74 ? 73.090 74.060 27.180 1.00 0.00 74 ASP A C 16
ATOM 21506 O O . ASP A 1 74 ? 72.750 74.210 28.350 1.00 0.00 74 ASP A O 16
ATOM 21515 N N . PHE A 1 75 ? 74.380 74.190 26.800 1.00 0.00 75 PHE A N 16
ATOM 21516 C CA . PHE A 1 75 ? 75.440 74.210 27.810 1.00 0.00 75 PHE A CA 16
ATOM 21517 C C . PHE A 1 75 ? 76.040 75.590 28.020 1.00 0.00 75 PHE A C 16
ATOM 21518 O O . PHE A 1 75 ? 76.730 76.150 27.160 1.00 0.00 75 PHE A O 16
ATOM 21535 N N . LEU A 1 76 ? 75.820 76.080 29.220 1.00 0.00 76 LEU A N 16
ATOM 21536 C CA . LEU A 1 76 ? 76.610 77.130 29.850 1.00 0.00 76 LEU A CA 16
ATOM 21537 C C . LEU A 1 76 ? 77.820 76.510 30.510 1.00 0.00 76 LEU A C 16
ATOM 21538 O O . LEU A 1 76 ? 77.760 75.350 30.930 1.00 0.00 76 LEU A O 16
ATOM 21554 N N . TYR A 1 77 ? 78.900 77.260 30.600 1.00 0.00 77 TYR A N 16
ATOM 21555 C CA . TYR A 1 77 ? 80.090 76.700 31.200 1.00 0.00 77 TYR A CA 16
ATOM 21556 C C . TYR A 1 77 ? 80.710 77.570 32.250 1.00 0.00 77 TYR A C 16
ATOM 21557 O O . TYR A 1 77 ? 80.930 78.760 32.050 1.00 0.00 77 TYR A O 16
ATOM 21575 N N . GLU A 1 78 ? 81.010 76.960 33.370 1.00 0.00 78 GLU A N 16
ATOM 21576 C CA . GLU A 1 78 ? 81.040 77.740 34.600 1.00 0.00 78 GLU A CA 16
ATOM 21577 C C . GLU A 1 78 ? 82.240 77.310 35.350 1.00 0.00 78 GLU A C 16
ATOM 21578 O O . GLU A 1 78 ? 82.660 76.150 35.260 1.00 0.00 78 GLU A O 16
ATOM 21590 N N . LEU A 1 79 ? 82.860 78.230 36.070 1.00 0.00 79 LEU A N 16
ATOM 21591 C CA . LEU A 1 79 ? 84.080 77.850 36.730 1.00 0.00 79 LEU A CA 16
ATOM 21592 C C . LEU A 1 79 ? 84.000 78.270 38.130 1.00 0.00 79 LEU A C 16
ATOM 21593 O O . LEU A 1 79 ? 83.650 79.410 38.400 1.00 0.00 79 LEU A O 16
ATOM 21609 N N . HIS A 1 80 ? 84.390 77.380 39.050 1.00 0.00 80 HIS A N 16
ATOM 21610 C CA . HIS A 1 80 ? 84.300 77.690 40.450 1.00 0.00 80 HIS A CA 16
ATOM 21611 C C . HIS A 1 80 ? 85.710 77.650 40.970 1.00 0.00 80 HIS A C 16
ATOM 21612 O O . HIS A 1 80 ? 86.340 76.600 41.080 1.00 0.00 80 HIS A O 16
ATOM 21626 N N . ILE A 1 81 ? 86.220 78.850 41.180 1.00 0.00 81 ILE A N 16
ATOM 21627 C CA . ILE A 1 81 ? 87.600 79.140 41.540 1.00 0.00 81 ILE A CA 16
ATOM 21628 C C . ILE A 1 81 ? 88.460 79.020 40.270 1.00 0.00 81 ILE A C 16
ATOM 21629 O O . ILE A 1 81 ? 89.080 80.020 39.990 1.00 0.00 81 ILE A O 16
ATOM 21645 N N . ILE A 1 82 ? 88.370 77.940 39.450 1.00 0.00 82 ILE A N 16
ATOM 21646 C CA . ILE A 1 82 ? 89.330 77.550 38.380 1.00 0.00 82 ILE A CA 16
ATOM 21647 C C . ILE A 1 82 ? 90.800 77.600 38.870 1.00 0.00 82 ILE A C 16
ATOM 21648 O O . ILE A 1 82 ? 91.630 77.270 38.010 1.00 0.00 82 ILE A O 16
ATOM 21665 N N . SER A 1 1 ? 74.600 61.970 37.540 1.00 0.00 1 SER A N 17
ATOM 21666 C CA . SER A 1 1 ? 75.600 63.030 37.360 1.00 0.00 1 SER A CA 17
ATOM 21667 C C . SER A 1 1 ? 76.980 62.450 37.260 1.00 0.00 1 SER A C 17
ATOM 21668 O O . SER A 1 1 ? 77.530 62.010 38.230 1.00 0.00 1 SER A O 17
ATOM 21678 N N . HIS A 1 2 ? 77.510 62.310 36.000 1.00 0.00 2 HIS A N 17
ATOM 21679 C CA . HIS A 1 2 ? 78.750 61.610 35.890 1.00 0.00 2 HIS A CA 17
ATOM 21680 C C . HIS A 1 2 ? 79.870 62.160 36.770 1.00 0.00 2 HIS A C 17
ATOM 21681 O O . HIS A 1 2 ? 80.420 61.340 37.540 1.00 0.00 2 HIS A O 17
ATOM 21695 N N . MET A 1 3 ? 80.290 63.400 36.670 1.00 0.00 3 MET A N 17
ATOM 21696 C CA . MET A 1 3 ? 81.090 64.060 37.730 1.00 0.00 3 MET A CA 17
ATOM 21697 C C . MET A 1 3 ? 80.470 65.410 38.020 1.00 0.00 3 MET A C 17
ATOM 21698 O O . MET A 1 3 ? 79.770 65.610 38.990 1.00 0.00 3 MET A O 17
ATOM 21712 N N . LYS A 1 4 ? 80.450 66.220 36.970 1.00 0.00 4 LYS A N 17
ATOM 21713 C CA . LYS A 1 4 ? 80.490 67.650 37.000 1.00 0.00 4 LYS A CA 17
ATOM 21714 C C . LYS A 1 4 ? 79.350 68.310 36.280 1.00 0.00 4 LYS A C 17
ATOM 21715 O O . LYS A 1 4 ? 79.560 69.220 35.550 1.00 0.00 4 LYS A O 17
ATOM 21734 N N . LEU A 1 5 ? 78.140 67.660 36.240 1.00 0.00 5 LEU A N 17
ATOM 21735 C CA . LEU A 1 5 ? 77.080 68.260 35.450 1.00 0.00 5 LEU A CA 17
ATOM 21736 C C . LEU A 1 5 ? 75.910 68.510 36.400 1.00 0.00 5 LEU A C 17
ATOM 21737 O O . LEU A 1 5 ? 75.770 67.900 37.430 1.00 0.00 5 LEU A O 17
ATOM 21753 N N . VAL A 1 6 ? 75.020 69.410 35.950 1.00 0.00 6 VAL A N 17
ATOM 21754 C CA . VAL A 1 6 ? 73.700 69.680 36.500 1.00 0.00 6 VAL A CA 17
ATOM 21755 C C . VAL A 1 6 ? 72.670 69.570 35.380 1.00 0.00 6 VAL A C 17
ATOM 21756 O O . VAL A 1 6 ? 72.960 69.790 34.200 1.00 0.00 6 VAL A O 17
ATOM 21769 N N . LEU A 1 7 ? 71.440 69.210 35.740 1.00 0.00 7 LEU A N 17
ATOM 21770 C CA . LEU A 1 7 ? 70.310 69.040 34.820 1.00 0.00 7 LEU A CA 17
ATOM 21771 C C . LEU A 1 7 ? 69.260 70.020 35.210 1.00 0.00 7 LEU A C 17
ATOM 21772 O O . LEU A 1 7 ? 68.930 70.130 36.370 1.00 0.00 7 LEU A O 17
ATOM 21788 N N . ALA A 1 8 ? 68.650 70.710 34.210 1.00 0.00 8 ALA A N 17
ATOM 21789 C CA . ALA A 1 8 ? 67.430 71.470 34.290 1.00 0.00 8 ALA A CA 17
ATOM 21790 C C . ALA A 1 8 ? 66.230 70.590 34.380 1.00 0.00 8 ALA A C 17
ATOM 21791 O O . ALA A 1 8 ? 66.240 69.550 33.700 1.00 0.00 8 ALA A O 17
ATOM 21798 N N . LYS A 1 9 ? 65.260 70.960 35.140 1.00 0.00 9 LYS A N 17
ATOM 21799 C CA . LYS A 1 9 ? 63.940 70.360 35.370 1.00 0.00 9 LYS A CA 17
ATOM 21800 C C . LYS A 1 9 ? 63.000 70.390 34.200 1.00 0.00 9 LYS A C 17
ATOM 21801 O O . LYS A 1 9 ? 62.220 69.490 34.130 1.00 0.00 9 LYS A O 17
ATOM 21820 N N . ASN A 1 10 ? 63.020 71.300 33.220 1.00 0.00 10 ASN A N 17
ATOM 21821 C CA . ASN A 1 10 ? 61.880 71.320 32.330 1.00 0.00 10 ASN A CA 17
ATOM 21822 C C . ASN A 1 10 ? 62.060 70.410 31.190 1.00 0.00 10 ASN A C 17
ATOM 21823 O O . ASN A 1 10 ? 61.080 70.200 30.550 1.00 0.00 10 ASN A O 17
ATOM 21834 N N . THR A 1 11 ? 63.190 69.770 30.880 1.00 0.00 11 THR A N 17
ATOM 21835 C CA . THR A 1 11 ? 63.150 68.620 29.990 1.00 0.00 11 THR A CA 17
ATOM 21836 C C . THR A 1 11 ? 63.320 67.200 30.560 1.00 0.00 11 THR A C 17
ATOM 21837 O O . THR A 1 11 ? 62.420 66.440 30.510 1.00 0.00 11 THR A O 17
ATOM 21848 N N . ARG A 1 12 ? 64.530 66.830 31.100 1.00 0.00 12 ARG A N 17
ATOM 21849 C CA . ARG A 1 12 ? 64.670 65.600 31.860 1.00 0.00 12 ARG A CA 17
ATOM 21850 C C . ARG A 1 12 ? 63.770 65.280 33.060 1.00 0.00 12 ARG A C 17
ATOM 21851 O O . ARG A 1 12 ? 63.180 64.230 33.090 1.00 0.00 12 ARG A O 17
ATOM 21872 N N . LYS A 1 13 ? 63.580 66.170 34.070 1.00 0.00 13 LYS A N 17
ATOM 21873 C CA . LYS A 1 13 ? 62.720 65.960 35.230 1.00 0.00 13 LYS A CA 17
ATOM 21874 C C . LYS A 1 13 ? 62.930 64.710 36.080 1.00 0.00 13 LYS A C 17
ATOM 21875 O O . LYS A 1 13 ? 61.980 64.060 36.430 1.00 0.00 13 LYS A O 17
ATOM 21894 N N . SER A 1 14 ? 64.190 64.340 36.450 1.00 0.00 14 SER A N 17
ATOM 21895 C CA . SER A 1 14 ? 64.290 63.120 37.210 1.00 0.00 14 SER A CA 17
ATOM 21896 C C . SER A 1 14 ? 64.310 63.180 38.710 1.00 0.00 14 SER A C 17
ATOM 21897 O O . SER A 1 14 ? 63.840 62.370 39.350 1.00 0.00 14 SER A O 17
ATOM 21905 N N . ASP A 1 15 ? 65.080 64.190 39.290 1.00 0.00 15 ASP A N 17
ATOM 21906 C CA . ASP A 1 15 ? 64.890 64.910 40.510 1.00 0.00 15 ASP A CA 17
ATOM 21907 C C . ASP A 1 15 ? 65.700 66.230 40.390 1.00 0.00 15 ASP A C 17
ATOM 21908 O O . ASP A 1 15 ? 66.470 66.560 41.340 1.00 0.00 15 ASP A O 17
ATOM 21917 N N . ALA A 1 16 ? 65.640 66.970 39.360 1.00 0.00 16 ALA A N 17
ATOM 21918 C CA . ALA A 1 16 ? 66.850 67.790 39.020 1.00 0.00 16 ALA A CA 17
ATOM 21919 C C . ALA A 1 16 ? 66.800 68.850 40.040 1.00 0.00 16 ALA A C 17
ATOM 21920 O O . ALA A 1 16 ? 67.870 69.310 40.410 1.00 0.00 16 ALA A O 17
ATOM 21927 N N . LYS A 1 17 ? 65.600 69.310 40.400 1.00 0.00 17 LYS A N 17
ATOM 21928 C CA . LYS A 1 17 ? 65.300 70.700 40.170 1.00 0.00 17 LYS A CA 17
ATOM 21929 C C . LYS A 1 17 ? 66.390 71.540 40.900 1.00 0.00 17 LYS A C 17
ATOM 21930 O O . LYS A 1 17 ? 66.830 72.540 40.350 1.00 0.00 17 LYS A O 17
ATOM 21949 N N . SER A 1 18 ? 66.740 71.130 42.080 1.00 0.00 18 SER A N 17
ATOM 21950 C CA . SER A 1 18 ? 67.640 71.870 43.010 1.00 0.00 18 SER A CA 17
ATOM 21951 C C . SER A 1 18 ? 69.170 71.860 42.800 1.00 0.00 18 SER A C 17
ATOM 21952 O O . SER A 1 18 ? 69.870 72.640 43.420 1.00 0.00 18 SER A O 17
ATOM 21960 N N . VAL A 1 19 ? 69.680 71.010 41.870 1.00 0.00 19 VAL A N 17
ATOM 21961 C CA . VAL A 1 19 ? 71.050 70.500 41.880 1.00 0.00 19 VAL A CA 17
ATOM 21962 C C . VAL A 1 19 ? 72.150 71.510 41.660 1.00 0.00 19 VAL A C 17
ATOM 21963 O O . VAL A 1 19 ? 73.160 71.470 42.360 1.00 0.00 19 VAL A O 17
ATOM 21976 N N . GLU A 1 20 ? 72.000 72.460 40.760 1.00 0.00 20 GLU A N 17
ATOM 21977 C CA . GLU A 1 20 ? 72.980 73.510 40.590 1.00 0.00 20 GLU A CA 17
ATOM 21978 C C . GLU A 1 20 ? 73.160 74.320 41.860 1.00 0.00 20 GLU A C 17
ATOM 21979 O O . GLU A 1 20 ? 74.260 74.560 42.260 1.00 0.00 20 GLU A O 17
ATOM 21991 N N . LEU A 1 21 ? 72.060 74.710 42.550 1.00 0.00 21 LEU A N 17
ATOM 21992 C CA . LEU A 1 21 ? 72.260 75.580 43.700 1.00 0.00 21 LEU A CA 17
ATOM 21993 C C . LEU A 1 21 ? 73.070 74.790 44.760 1.00 0.00 21 LEU A C 17
ATOM 21994 O O . LEU A 1 21 ? 73.990 75.370 45.360 1.00 0.00 21 LEU A O 17
ATOM 22010 N N . GLU A 1 22 ? 72.730 73.570 45.010 1.00 0.00 22 GLU A N 17
ATOM 22011 C CA . GLU A 1 22 ? 73.460 72.800 46.040 1.00 0.00 22 GLU A CA 17
ATOM 22012 C C . GLU A 1 22 ? 74.900 72.480 45.670 1.00 0.00 22 GLU A C 17
ATOM 22013 O O . GLU A 1 22 ? 75.790 72.600 46.500 1.00 0.00 22 GLU A O 17
ATOM 22025 N N . ASP A 1 23 ? 75.080 72.130 44.380 1.00 0.00 23 ASP A N 17
ATOM 22026 C CA . ASP A 1 23 ? 76.340 71.710 43.820 1.00 0.00 23 ASP A CA 17
ATOM 22027 C C . ASP A 1 23 ? 77.300 72.890 43.870 1.00 0.00 23 ASP A C 17
ATOM 22028 O O . ASP A 1 23 ? 78.400 72.800 44.270 1.00 0.00 23 ASP A O 17
ATOM 22037 N N . LEU A 1 24 ? 76.770 74.110 43.610 1.00 0.00 24 LEU A N 17
ATOM 22038 C CA . LEU A 1 24 ? 77.600 75.300 43.680 1.00 0.00 24 LEU A CA 17
ATOM 22039 C C . LEU A 1 24 ? 78.250 75.450 45.060 1.00 0.00 24 LEU A C 17
ATOM 22040 O O . LEU A 1 24 ? 79.480 75.620 45.150 1.00 0.00 24 LEU A O 17
ATOM 22056 N N . TYR A 1 25 ? 77.460 75.450 46.100 1.00 0.00 25 TYR A N 17
ATOM 22057 C CA . TYR A 1 25 ? 77.930 75.610 47.490 1.00 0.00 25 TYR A CA 17
ATOM 22058 C C . TYR A 1 25 ? 78.920 74.470 47.770 1.00 0.00 25 TYR A C 17
ATOM 22059 O O . TYR A 1 25 ? 79.990 74.700 48.270 1.00 0.00 25 TYR A O 17
ATOM 22077 N N . HIS A 1 26 ? 78.430 73.250 47.490 1.00 0.00 26 HIS A N 17
ATOM 22078 C CA . HIS A 1 26 ? 79.150 72.060 47.970 1.00 0.00 26 HIS A CA 17
ATOM 22079 C C . HIS A 1 26 ? 80.380 71.800 47.140 1.00 0.00 26 HIS A C 17
ATOM 22080 O O . HIS A 1 26 ? 81.420 71.430 47.650 1.00 0.00 26 HIS A O 17
ATOM 22094 N N . GLU A 1 27 ? 80.320 72.050 45.850 1.00 0.00 27 GLU A N 17
ATOM 22095 C CA . GLU A 1 27 ? 81.450 71.860 44.990 1.00 0.00 27 GLU A CA 17
ATOM 22096 C C . GLU A 1 27 ? 82.520 72.790 45.350 1.00 0.00 27 GLU A C 17
ATOM 22097 O O . GLU A 1 27 ? 83.650 72.360 45.470 1.00 0.00 27 GLU A O 17
ATOM 22109 N N . PHE A 1 28 ? 82.100 74.030 45.640 1.00 0.00 28 PHE A N 17
ATOM 22110 C CA . PHE A 1 28 ? 82.980 75.060 46.000 1.00 0.00 28 PHE A CA 17
ATOM 22111 C C . PHE A 1 28 ? 83.790 74.620 47.210 1.00 0.00 28 PHE A C 17
ATOM 22112 O O . PHE A 1 28 ? 84.950 74.840 47.300 1.00 0.00 28 PHE A O 17
ATOM 22129 N N . SER A 1 29 ? 83.010 74.150 48.260 1.00 0.00 29 SER A N 17
ATOM 22130 C CA . SER A 1 29 ? 83.660 73.830 49.510 1.00 0.00 29 SER A CA 17
ATOM 22131 C C . SER A 1 29 ? 84.600 72.700 49.550 1.00 0.00 29 SER A C 17
ATOM 22132 O O . SER A 1 29 ? 85.510 72.720 50.370 1.00 0.00 29 SER A O 17
ATOM 22140 N N . GLU A 1 30 ? 84.270 71.660 48.790 1.00 0.00 30 GLU A N 17
ATOM 22141 C CA . GLU A 1 30 ? 84.990 70.420 48.610 1.00 0.00 30 GLU A CA 17
ATOM 22142 C C . GLU A 1 30 ? 86.230 70.600 47.770 1.00 0.00 30 GLU A C 17
ATOM 22143 O O . GLU A 1 30 ? 87.290 70.180 48.100 1.00 0.00 30 GLU A O 17
ATOM 22155 N N . ASP A 1 31 ? 86.040 71.370 46.620 1.00 0.00 31 ASP A N 17
ATOM 22156 C CA . ASP A 1 31 ? 87.040 71.370 45.590 1.00 0.00 31 ASP A CA 17
ATOM 22157 C C . ASP A 1 31 ? 86.950 72.630 44.680 1.00 0.00 31 ASP A C 17
ATOM 22158 O O . ASP A 1 31 ? 85.970 73.280 44.630 1.00 0.00 31 ASP A O 17
ATOM 22167 N N . LYS A 1 32 ? 88.020 72.950 43.870 1.00 0.00 32 LYS A N 17
ATOM 22168 C CA . LYS A 1 32 ? 87.860 73.990 42.860 1.00 0.00 32 LYS A CA 17
ATOM 22169 C C . LYS A 1 32 ? 87.830 73.470 41.420 1.00 0.00 32 LYS A C 17
ATOM 22170 O O . LYS A 1 32 ? 88.760 72.800 40.940 1.00 0.00 32 LYS A O 17
ATOM 22189 N N . ARG A 1 33 ? 86.750 73.710 40.750 1.00 0.00 33 ARG A N 17
ATOM 22190 C CA . ARG A 1 33 ? 86.280 72.770 39.710 1.00 0.00 33 ARG A CA 17
ATOM 22191 C C . ARG A 1 33 ? 85.210 73.320 38.860 1.00 0.00 33 ARG A C 17
ATOM 22192 O O . ARG A 1 33 ? 84.800 74.470 39.090 1.00 0.00 33 ARG A O 17
ATOM 22213 N N . SER A 1 34 ? 84.860 72.670 37.780 1.00 0.00 34 SER A N 17
ATOM 22214 C CA . SER A 1 34 ? 83.940 73.230 36.850 1.00 0.00 34 SER A CA 17
ATOM 22215 C C . SER A 1 34 ? 82.880 72.280 36.390 1.00 0.00 34 SER A C 17
ATOM 22216 O O . SER A 1 34 ? 83.060 71.060 36.370 1.00 0.00 34 SER A O 17
ATOM 22224 N N . ILE A 1 35 ? 81.750 72.860 35.960 1.00 0.00 35 ILE A N 17
ATOM 22225 C CA . ILE A 1 35 ? 80.490 72.190 35.700 1.00 0.00 35 ILE A CA 17
ATOM 22226 C C . ILE A 1 35 ? 80.070 72.510 34.290 1.00 0.00 35 ILE A C 17
ATOM 22227 O O . ILE A 1 35 ? 80.380 73.550 33.720 1.00 0.00 35 ILE A O 17
ATOM 22243 N N . PHE A 1 36 ? 79.290 71.560 33.790 1.00 0.00 36 PHE A N 17
ATOM 22244 C CA . PHE A 1 36 ? 78.360 71.730 32.710 1.00 0.00 36 PHE A CA 17
ATOM 22245 C C . PHE A 1 36 ? 76.910 71.720 33.200 1.00 0.00 36 PHE A C 17
ATOM 22246 O O . PHE A 1 36 ? 76.460 70.790 33.880 1.00 0.00 36 PHE A O 17
ATOM 22263 N N . TYR A 1 37 ? 76.170 72.680 32.750 1.00 0.00 37 TYR A N 17
ATOM 22264 C CA . TYR A 1 37 ? 74.740 72.810 33.050 1.00 0.00 37 TYR A CA 17
ATOM 22265 C C . TYR A 1 37 ? 73.930 72.570 31.810 1.00 0.00 37 TYR A C 17
ATOM 22266 O O . TYR A 1 37 ? 73.950 73.360 30.870 1.00 0.00 37 TYR A O 17
ATOM 22284 N N . PHE A 1 38 ? 73.200 71.460 31.830 1.00 0.00 38 PHE A N 17
ATOM 22285 C CA . PHE A 1 38 ? 72.280 71.050 30.790 1.00 0.00 38 PHE A CA 17
ATOM 22286 C C . PHE A 1 38 ? 70.910 71.640 31.060 1.00 0.00 38 PHE A C 17
ATOM 22287 O O . PHE A 1 38 ? 70.130 71.130 31.860 1.00 0.00 38 PHE A O 17
ATOM 22304 N N . ALA A 1 39 ? 70.590 72.740 30.410 1.00 0.00 39 ALA A N 17
ATOM 22305 C CA . ALA A 1 39 ? 69.330 73.400 30.580 1.00 0.00 39 ALA A CA 17
ATOM 22306 C C . ALA A 1 39 ? 68.810 73.900 29.280 1.00 0.00 39 ALA A C 17
ATOM 22307 O O . ALA A 1 39 ? 69.620 74.130 28.400 1.00 0.00 39 ALA A O 17
ATOM 22314 N N . PRO A 1 40 ? 67.470 73.960 29.140 1.00 0.00 40 PRO A N 17
ATOM 22315 C CA . PRO A 1 40 ? 66.830 73.260 28.030 1.00 0.00 40 PRO A CA 17
ATOM 22316 C C . PRO A 1 40 ? 67.140 73.910 26.660 1.00 0.00 40 PRO A C 17
ATOM 22317 O O . PRO A 1 40 ? 67.210 75.100 26.590 1.00 0.00 40 PRO A O 17
ATOM 22328 N N . THR A 1 41 ? 67.030 73.080 25.570 1.00 0.00 41 THR A N 17
ATOM 22329 C CA . THR A 1 41 ? 66.840 73.680 24.220 1.00 0.00 41 THR A CA 17
ATOM 22330 C C . THR A 1 41 ? 65.440 74.310 24.080 1.00 0.00 41 THR A C 17
ATOM 22331 O O . THR A 1 41 ? 65.210 75.360 23.500 1.00 0.00 41 THR A O 17
ATOM 22342 N N . ASN A 1 42 ? 64.490 73.590 24.650 1.00 0.00 42 ASN A N 17
ATOM 22343 C CA . ASN A 1 42 ? 63.050 73.540 24.400 1.00 0.00 42 ASN A CA 17
ATOM 22344 C C . ASN A 1 42 ? 62.350 74.780 24.800 1.00 0.00 42 ASN A C 17
ATOM 22345 O O . ASN A 1 42 ? 61.490 75.270 24.130 1.00 0.00 42 ASN A O 17
ATOM 22356 N N . ALA A 1 43 ? 62.740 75.220 26.010 1.00 0.00 43 ALA A N 17
ATOM 22357 C CA . ALA A 1 43 ? 62.320 76.460 26.510 1.00 0.00 43 ALA A CA 17
ATOM 22358 C C . ALA A 1 43 ? 63.360 77.550 26.420 1.00 0.00 43 ALA A C 17
ATOM 22359 O O . ALA A 1 43 ? 63.060 78.650 26.020 1.00 0.00 43 ALA A O 17
ATOM 22366 N N . HIS A 1 44 ? 64.580 77.200 26.840 1.00 0.00 44 HIS A N 17
ATOM 22367 C CA . HIS A 1 44 ? 65.720 78.020 27.220 1.00 0.00 44 HIS A CA 17
ATOM 22368 C C . HIS A 1 44 ? 65.670 78.610 28.630 1.00 0.00 44 HIS A C 17
ATOM 22369 O O . HIS A 1 44 ? 66.510 79.320 29.090 1.00 0.00 44 HIS A O 17
ATOM 22383 N N . LYS A 1 45 ? 64.570 78.240 29.370 1.00 0.00 45 LYS A N 17
ATOM 22384 C CA . LYS A 1 45 ? 64.240 78.830 30.650 1.00 0.00 45 LYS A CA 17
ATOM 22385 C C . LYS A 1 45 ? 65.140 78.630 31.810 1.00 0.00 45 LYS A C 17
ATOM 22386 O O . LYS A 1 45 ? 65.420 79.580 32.490 1.00 0.00 45 LYS A O 17
ATOM 22405 N N . ASP A 1 46 ? 65.450 77.340 32.090 1.00 0.00 46 ASP A N 17
ATOM 22406 C CA . ASP A 1 46 ? 66.310 77.090 33.220 1.00 0.00 46 ASP A CA 17
ATOM 22407 C C . ASP A 1 46 ? 67.650 77.710 32.980 1.00 0.00 46 ASP A C 17
ATOM 22408 O O . ASP A 1 46 ? 68.200 78.310 33.870 1.00 0.00 46 ASP A O 17
ATOM 22417 N N . MET A 1 47 ? 68.110 77.670 31.700 1.00 0.00 47 MET A N 17
ATOM 22418 C CA . MET A 1 47 ? 69.380 78.210 31.340 1.00 0.00 47 MET A CA 17
ATOM 22419 C C . MET A 1 47 ? 69.440 79.720 31.510 1.00 0.00 47 MET A C 17
ATOM 22420 O O . MET A 1 47 ? 70.400 80.260 32.040 1.00 0.00 47 MET A O 17
ATOM 22434 N N . LEU A 1 48 ? 68.370 80.380 31.090 1.00 0.00 48 LEU A N 17
ATOM 22435 C CA . LEU A 1 48 ? 68.300 81.830 31.280 1.00 0.00 48 LEU A CA 17
ATOM 22436 C C . LEU A 1 48 ? 68.300 82.200 32.790 1.00 0.00 48 LEU A C 17
ATOM 22437 O O . LEU A 1 48 ? 68.990 83.130 33.200 1.00 0.00 48 LEU A O 17
ATOM 22453 N N . LYS A 1 49 ? 67.540 81.480 33.590 1.00 0.00 49 LYS A N 17
ATOM 22454 C CA . LYS A 1 49 ? 67.530 81.700 35.050 1.00 0.00 49 LYS A CA 17
ATOM 22455 C C . LYS A 1 49 ? 68.860 81.450 35.660 1.00 0.00 49 LYS A C 17
ATOM 22456 O O . LYS A 1 49 ? 69.240 82.140 36.570 1.00 0.00 49 LYS A O 17
ATOM 22475 N N . ALA A 1 50 ? 69.590 80.430 35.120 1.00 0.00 50 ALA A N 17
ATOM 22476 C CA . ALA A 1 50 ? 70.860 80.110 35.640 1.00 0.00 50 ALA A CA 17
ATOM 22477 C C . ALA A 1 50 ? 71.920 81.190 35.500 1.00 0.00 50 ALA A C 17
ATOM 22478 O O . ALA A 1 50 ? 72.640 81.400 36.470 1.00 0.00 50 ALA A O 17
ATOM 22485 N N . VAL A 1 51 ? 71.980 81.850 34.360 1.00 0.00 51 VAL A N 17
ATOM 22486 C CA . VAL A 1 51 ? 72.940 82.950 34.170 1.00 0.00 51 VAL A CA 17
ATOM 22487 C C . VAL A 1 51 ? 72.700 83.970 35.300 1.00 0.00 51 VAL A C 17
ATOM 22488 O O . VAL A 1 51 ? 73.610 84.390 35.950 1.00 0.00 51 VAL A O 17
ATOM 22501 N N . ASP A 1 52 ? 71.400 84.270 35.500 1.00 0.00 52 ASP A N 17
ATOM 22502 C CA . ASP A 1 52 ? 71.000 85.190 36.580 1.00 0.00 52 ASP A CA 17
ATOM 22503 C C . ASP A 1 52 ? 71.320 84.630 37.960 1.00 0.00 52 ASP A C 17
ATOM 22504 O O . ASP A 1 52 ? 71.940 85.340 38.740 1.00 0.00 52 ASP A O 17
ATOM 22513 N N . PHE A 1 53 ? 71.000 83.350 38.310 1.00 0.00 53 PHE A N 17
ATOM 22514 C CA . PHE A 1 53 ? 71.280 82.750 39.600 1.00 0.00 53 PHE A CA 17
ATOM 22515 C C . PHE A 1 53 ? 72.790 82.860 39.900 1.00 0.00 53 PHE A C 17
ATOM 22516 O O . PHE A 1 53 ? 73.180 82.950 41.030 1.00 0.00 53 PHE A O 17
ATOM 22533 N N . PHE A 1 54 ? 73.580 82.690 38.800 1.00 0.00 54 PHE A N 17
ATOM 22534 C CA . PHE A 1 54 ? 74.990 82.300 39.040 1.00 0.00 54 PHE A CA 17
ATOM 22535 C C . PHE A 1 54 ? 75.730 83.480 39.570 1.00 0.00 54 PHE A C 17
ATOM 22536 O O . PHE A 1 54 ? 76.550 83.370 40.460 1.00 0.00 54 PHE A O 17
ATOM 22553 N N . LYS A 1 55 ? 75.300 84.600 39.020 1.00 0.00 55 LYS A N 17
ATOM 22554 C CA . LYS A 1 55 ? 75.600 85.930 39.460 1.00 0.00 55 LYS A CA 17
ATOM 22555 C C . LYS A 1 55 ? 75.010 86.250 40.830 1.00 0.00 55 LYS A C 17
ATOM 22556 O O . LYS A 1 55 ? 75.610 86.850 41.660 1.00 0.00 55 LYS A O 17
ATOM 22575 N N . GLU A 1 56 ? 73.750 85.860 41.110 1.00 0.00 56 GLU A N 17
ATOM 22576 C CA . GLU A 1 56 ? 73.210 86.180 42.430 1.00 0.00 56 GLU A CA 17
ATOM 22577 C C . GLU A 1 56 ? 74.010 85.600 43.600 1.00 0.00 56 GLU A C 17
ATOM 22578 O O . GLU A 1 56 ? 73.990 86.210 44.710 1.00 0.00 56 GLU A O 17
ATOM 22590 N N . LYS A 1 57 ? 74.730 84.520 43.430 1.00 0.00 57 LYS A N 17
ATOM 22591 C CA . LYS A 1 57 ? 75.610 83.850 44.450 1.00 0.00 57 LYS A CA 17
ATOM 22592 C C . LYS A 1 57 ? 77.090 83.800 44.060 1.00 0.00 57 LYS A C 17
ATOM 22593 O O . LYS A 1 57 ? 77.400 83.510 42.990 1.00 0.00 57 LYS A O 17
ATOM 22612 N N . GLY A 1 58 ? 78.010 83.820 45.110 1.00 0.00 58 GLY A N 17
ATOM 22613 C CA . GLY A 1 58 ? 79.440 84.010 44.830 1.00 0.00 58 GLY A CA 17
ATOM 22614 C C . GLY A 1 58 ? 80.220 82.820 44.240 1.00 0.00 58 GLY A C 17
ATOM 22615 O O . GLY A 1 58 ? 81.330 82.980 43.800 1.00 0.00 58 GLY A O 17
ATOM 22619 N N . HIS A 1 59 ? 79.610 81.610 44.250 1.00 0.00 59 HIS A N 17
ATOM 22620 C CA . HIS A 1 59 ? 80.340 80.330 44.220 1.00 0.00 59 HIS A CA 17
ATOM 22621 C C . HIS A 1 59 ? 81.200 80.150 42.940 1.00 0.00 59 HIS A C 17
ATOM 22622 O O . HIS A 1 59 ? 82.350 79.740 42.970 1.00 0.00 59 HIS A O 17
ATOM 22636 N N . THR A 1 60 ? 80.590 80.520 41.800 1.00 0.00 60 THR A N 17
ATOM 22637 C CA . THR A 1 60 ? 81.220 80.420 40.490 1.00 0.00 60 THR A CA 17
ATOM 22638 C C . THR A 1 60 ? 82.140 81.560 40.210 1.00 0.00 60 THR A C 17
ATOM 22639 O O . THR A 1 60 ? 81.910 82.670 40.680 1.00 0.00 60 THR A O 17
ATOM 22650 N N . ALA A 1 61 ? 83.190 81.360 39.460 1.00 0.00 61 ALA A N 17
ATOM 22651 C CA . ALA A 1 61 ? 84.060 82.430 39.070 1.00 0.00 61 ALA A CA 17
ATOM 22652 C C . ALA A 1 61 ? 83.640 82.960 37.750 1.00 0.00 61 ALA A C 17
ATOM 22653 O O . ALA A 1 61 ? 83.590 84.150 37.580 1.00 0.00 61 ALA A O 17
ATOM 22660 N N . TYR A 1 62 ? 83.350 82.000 36.820 1.00 0.00 62 TYR A N 17
ATOM 22661 C CA . TYR A 1 62 ? 82.920 82.440 35.500 1.00 0.00 62 TYR A CA 17
ATOM 22662 C C . TYR A 1 62 ? 81.730 81.650 34.980 1.00 0.00 62 TYR A C 17
ATOM 22663 O O . TYR A 1 62 ? 81.430 80.560 35.390 1.00 0.00 62 TYR A O 17
ATOM 22681 N N . LEU A 1 63 ? 81.000 82.250 34.030 1.00 0.00 63 LEU A N 17
ATOM 22682 C CA . LEU A 1 63 ? 80.050 81.490 33.220 1.00 0.00 63 LEU A CA 17
ATOM 22683 C C . LEU A 1 63 ? 80.110 81.850 31.750 1.00 0.00 63 LEU A C 17
ATOM 22684 O O . LEU A 1 63 ? 80.050 82.980 31.390 1.00 0.00 63 LEU A O 17
ATOM 22700 N N . ASP A 1 64 ? 80.060 80.770 30.860 1.00 0.00 64 ASP A N 17
ATOM 22701 C CA . ASP A 1 64 ? 79.850 81.040 29.470 1.00 0.00 64 ASP A CA 17
ATOM 22702 C C . ASP A 1 64 ? 79.390 79.740 28.740 1.00 0.00 64 ASP A C 17
ATOM 22703 O O . ASP A 1 64 ? 79.540 78.640 29.260 1.00 0.00 64 ASP A O 17
ATOM 22712 N N . GLU A 1 65 ? 78.790 79.850 27.590 1.00 0.00 65 GLU A N 17
ATOM 22713 C CA . GLU A 1 65 ? 78.260 78.690 26.860 1.00 0.00 65 GLU A CA 17
ATOM 22714 C C . GLU A 1 65 ? 79.340 77.680 26.420 1.00 0.00 65 GLU A C 17
ATOM 22715 O O . GLU A 1 65 ? 80.430 78.020 26.090 1.00 0.00 65 GLU A O 17
ATOM 22727 N N . VAL A 1 66 ? 78.930 76.390 26.300 1.00 0.00 66 VAL A N 17
ATOM 22728 C CA . VAL A 1 66 ? 79.660 75.580 25.290 1.00 0.00 66 VAL A CA 17
ATOM 22729 C C . VAL A 1 66 ? 79.230 76.010 23.900 1.00 0.00 66 VAL A C 17
ATOM 22730 O O . VAL A 1 66 ? 78.070 76.090 23.650 1.00 0.00 66 VAL A O 17
ATOM 22743 N N . ARG A 1 67 ? 80.100 76.160 22.840 1.00 0.00 67 ARG A N 17
ATOM 22744 C CA . ARG A 1 67 ? 79.580 76.070 21.470 1.00 0.00 67 ARG A CA 17
ATOM 22745 C C . ARG A 1 67 ? 79.490 74.620 20.980 1.00 0.00 67 ARG A C 17
ATOM 22746 O O . ARG A 1 67 ? 80.120 74.290 20.000 1.00 0.00 67 ARG A O 17
ATOM 22767 N N . VAL A 1 68 ? 78.730 73.790 21.630 1.00 0.00 68 VAL A N 17
ATOM 22768 C CA . VAL A 1 68 ? 77.660 73.000 21.010 1.00 0.00 68 VAL A CA 17
ATOM 22769 C C . VAL A 1 68 ? 76.290 73.670 21.200 1.00 0.00 68 VAL A C 17
ATOM 22770 O O . VAL A 1 68 ? 75.270 73.200 20.800 1.00 0.00 68 VAL A O 17
ATOM 22783 N N . SER A 1 69 ? 76.330 74.860 21.890 1.00 0.00 69 SER A N 17
ATOM 22784 C CA . SER A 1 69 ? 75.120 75.630 22.160 1.00 0.00 69 SER A CA 17
ATOM 22785 C C . SER A 1 69 ? 74.470 76.030 20.880 1.00 0.00 69 SER A C 17
ATOM 22786 O O . SER A 1 69 ? 73.280 75.990 20.730 1.00 0.00 69 SER A O 17
ATOM 22794 N N . THR A 1 70 ? 75.260 76.510 19.910 1.00 0.00 70 THR A N 17
ATOM 22795 C CA . THR A 1 70 ? 74.700 77.090 18.720 1.00 0.00 70 THR A CA 17
ATOM 22796 C C . THR A 1 70 ? 73.870 76.050 17.990 1.00 0.00 70 THR A C 17
ATOM 22797 O O . THR A 1 70 ? 72.800 76.320 17.540 1.00 0.00 70 THR A O 17
ATOM 22808 N N . ASP A 1 71 ? 74.490 74.810 17.980 1.00 0.00 71 ASP A N 17
ATOM 22809 C CA . ASP A 1 71 ? 73.940 73.630 17.400 1.00 0.00 71 ASP A CA 17
ATOM 22810 C C . ASP A 1 71 ? 72.700 73.040 18.070 1.00 0.00 71 ASP A C 17
ATOM 22811 O O . ASP A 1 71 ? 71.810 72.630 17.400 1.00 0.00 71 ASP A O 17
ATOM 22820 N N . GLU A 1 72 ? 72.710 73.040 19.450 1.00 0.00 72 GLU A N 17
ATOM 22821 C CA . GLU A 1 72 ? 71.560 72.500 20.200 1.00 0.00 72 GLU A CA 17
ATOM 22822 C C . GLU A 1 72 ? 71.380 73.040 21.620 1.00 0.00 72 GLU A C 17
ATOM 22823 O O . GLU A 1 72 ? 70.830 72.370 22.480 1.00 0.00 72 GLU A O 17
ATOM 22835 N N . LYS A 1 73 ? 71.840 74.200 21.990 1.00 0.00 73 LYS A N 17
ATOM 22836 C CA . LYS A 1 73 ? 71.320 75.110 23.020 1.00 0.00 73 LYS A CA 17
ATOM 22837 C C . LYS A 1 73 ? 71.180 74.580 24.440 1.00 0.00 73 LYS A C 17
ATOM 22838 O O . LYS A 1 73 ? 70.270 75.000 25.190 1.00 0.00 73 LYS A O 17
ATOM 22857 N N . ASP A 1 74 ? 72.130 73.810 24.850 1.00 0.00 74 ASP A N 17
ATOM 22858 C CA . ASP A 1 74 ? 71.970 72.930 26.020 1.00 0.00 74 ASP A CA 17
ATOM 22859 C C . ASP A 1 74 ? 72.940 73.130 27.160 1.00 0.00 74 ASP A C 17
ATOM 22860 O O . ASP A 1 74 ? 72.530 73.280 28.300 1.00 0.00 74 ASP A O 17
ATOM 22869 N N . PHE A 1 75 ? 74.260 73.090 26.900 1.00 0.00 75 PHE A N 17
ATOM 22870 C CA . PHE A 1 75 ? 75.250 73.080 27.970 1.00 0.00 75 PHE A CA 17
ATOM 22871 C C . PHE A 1 75 ? 75.910 74.420 28.160 1.00 0.00 75 PHE A C 17
ATOM 22872 O O . PHE A 1 75 ? 76.570 74.930 27.210 1.00 0.00 75 PHE A O 17
ATOM 22889 N N . LEU A 1 76 ? 75.830 74.950 29.330 1.00 0.00 76 LEU A N 17
ATOM 22890 C CA . LEU A 1 76 ? 76.700 76.010 29.860 1.00 0.00 76 LEU A CA 17
ATOM 22891 C C . LEU A 1 76 ? 77.920 75.460 30.530 1.00 0.00 76 LEU A C 17
ATOM 22892 O O . LEU A 1 76 ? 77.840 74.440 31.180 1.00 0.00 76 LEU A O 17
ATOM 22908 N N . TYR A 1 77 ? 79.090 76.140 30.320 1.00 0.00 77 TYR A N 17
ATOM 22909 C CA . TYR A 1 77 ? 80.300 75.840 31.010 1.00 0.00 77 TYR A CA 17
ATOM 22910 C C . TYR A 1 77 ? 80.440 76.920 32.120 1.00 0.00 77 TYR A C 17
ATOM 22911 O O . TYR A 1 77 ? 80.710 78.090 31.850 1.00 0.00 77 TYR A O 17
ATOM 22929 N N . GLU A 1 78 ? 80.220 76.480 33.320 1.00 0.00 78 GLU A N 17
ATOM 22930 C CA . GLU A 1 78 ? 80.220 77.320 34.540 1.00 0.00 78 GLU A CA 17
ATOM 22931 C C . GLU A 1 78 ? 81.350 76.830 35.460 1.00 0.00 78 GLU A C 17
ATOM 22932 O O . GLU A 1 78 ? 81.450 75.670 35.740 1.00 0.00 78 GLU A O 17
ATOM 22944 N N . LEU A 1 79 ? 82.320 77.670 35.900 1.00 0.00 79 LEU A N 17
ATOM 22945 C CA . LEU A 1 79 ? 83.490 77.140 36.610 1.00 0.00 79 LEU A CA 17
ATOM 22946 C C . LEU A 1 79 ? 83.590 77.810 37.940 1.00 0.00 79 LEU A C 17
ATOM 22947 O O . LEU A 1 79 ? 83.540 79.030 38.060 1.00 0.00 79 LEU A O 17
ATOM 22963 N N . HIS A 1 80 ? 83.900 77.020 38.990 1.00 0.00 80 HIS A N 17
ATOM 22964 C CA . HIS A 1 80 ? 83.640 77.350 40.370 1.00 0.00 80 HIS A CA 17
ATOM 22965 C C . HIS A 1 80 ? 84.990 77.500 40.980 1.00 0.00 80 HIS A C 17
ATOM 22966 O O . HIS A 1 80 ? 85.840 76.620 40.860 1.00 0.00 80 HIS A O 17
ATOM 22980 N N . ILE A 1 81 ? 85.190 78.670 41.570 1.00 0.00 81 ILE A N 17
ATOM 22981 C CA . ILE A 1 81 ? 86.540 79.100 41.930 1.00 0.00 81 ILE A CA 17
ATOM 22982 C C . ILE A 1 81 ? 87.600 78.840 40.880 1.00 0.00 81 ILE A C 17
ATOM 22983 O O . ILE A 1 81 ? 88.630 78.230 41.150 1.00 0.00 81 ILE A O 17
ATOM 22999 N N . ILE A 1 82 ? 87.430 79.170 39.570 1.00 0.00 82 ILE A N 17
ATOM 23000 C CA . ILE A 1 82 ? 88.620 79.140 38.740 1.00 0.00 82 ILE A CA 17
ATOM 23001 C C . ILE A 1 82 ? 89.750 80.130 39.270 1.00 0.00 82 ILE A C 17
ATOM 23002 O O . ILE A 1 82 ? 90.790 80.220 38.850 1.00 0.00 82 ILE A O 17
ATOM 23019 N N . SER A 1 1 ? 75.630 59.330 37.170 1.00 0.00 1 SER A N 18
ATOM 23020 C CA . SER A 1 1 ? 77.100 59.390 37.120 1.00 0.00 1 SER A CA 18
ATOM 23021 C C . SER A 1 1 ? 77.600 60.800 36.820 1.00 0.00 1 SER A C 18
ATOM 23022 O O . SER A 1 1 ? 78.470 60.990 35.990 1.00 0.00 1 SER A O 18
ATOM 23032 N N . HIS A 1 2 ? 77.060 61.810 37.510 1.00 0.00 2 HIS A N 18
ATOM 23033 C CA . HIS A 1 2 ? 77.590 63.170 37.540 1.00 0.00 2 HIS A CA 18
ATOM 23034 C C . HIS A 1 2 ? 78.880 63.270 38.330 1.00 0.00 2 HIS A C 18
ATOM 23035 O O . HIS A 1 2 ? 78.930 62.690 39.390 1.00 0.00 2 HIS A O 18
ATOM 23049 N N . MET A 1 3 ? 79.910 64.000 37.840 1.00 0.00 3 MET A N 18
ATOM 23050 C CA . MET A 1 3 ? 80.670 64.820 38.800 1.00 0.00 3 MET A CA 18
ATOM 23051 C C . MET A 1 3 ? 80.510 66.360 38.620 1.00 0.00 3 MET A C 18
ATOM 23052 O O . MET A 1 3 ? 80.000 67.130 39.390 1.00 0.00 3 MET A O 18
ATOM 23066 N N . LYS A 1 4 ? 80.820 66.760 37.420 1.00 0.00 4 LYS A N 18
ATOM 23067 C CA . LYS A 1 4 ? 81.080 68.130 37.030 1.00 0.00 4 LYS A CA 18
ATOM 23068 C C . LYS A 1 4 ? 79.920 68.790 36.310 1.00 0.00 4 LYS A C 18
ATOM 23069 O O . LYS A 1 4 ? 80.140 69.810 35.670 1.00 0.00 4 LYS A O 18
ATOM 23088 N N . LEU A 1 5 ? 78.730 68.230 36.230 1.00 0.00 5 LEU A N 18
ATOM 23089 C CA . LEU A 1 5 ? 77.730 68.740 35.300 1.00 0.00 5 LEU A CA 18
ATOM 23090 C C . LEU A 1 5 ? 76.430 68.780 36.080 1.00 0.00 5 LEU A C 18
ATOM 23091 O O . LEU A 1 5 ? 76.220 67.990 36.990 1.00 0.00 5 LEU A O 18
ATOM 23107 N N . VAL A 1 6 ? 75.570 69.690 35.670 1.00 0.00 6 VAL A N 18
ATOM 23108 C CA . VAL A 1 6 ? 74.310 69.960 36.340 1.00 0.00 6 VAL A CA 18
ATOM 23109 C C . VAL A 1 6 ? 73.180 70.000 35.330 1.00 0.00 6 VAL A C 18
ATOM 23110 O O . VAL A 1 6 ? 73.210 70.720 34.330 1.00 0.00 6 VAL A O 18
ATOM 23123 N N . LEU A 1 7 ? 72.140 69.210 35.520 1.00 0.00 7 LEU A N 18
ATOM 23124 C CA . LEU A 1 7 ? 71.040 69.150 34.580 1.00 0.00 7 LEU A CA 18
ATOM 23125 C C . LEU A 1 7 ? 69.920 70.040 35.090 1.00 0.00 7 LEU A C 18
ATOM 23126 O O . LEU A 1 7 ? 69.680 70.210 36.280 1.00 0.00 7 LEU A O 18
ATOM 23142 N N . ALA A 1 8 ? 69.190 70.580 34.120 1.00 0.00 8 ALA A N 18
ATOM 23143 C CA . ALA A 1 8 ? 67.930 71.250 34.220 1.00 0.00 8 ALA A CA 18
ATOM 23144 C C . ALA A 1 8 ? 66.760 70.350 34.470 1.00 0.00 8 ALA A C 18
ATOM 23145 O O . ALA A 1 8 ? 66.640 69.250 33.920 1.00 0.00 8 ALA A O 18
ATOM 23152 N N . LYS A 1 9 ? 65.810 70.890 35.250 1.00 0.00 9 LYS A N 18
ATOM 23153 C CA . LYS A 1 9 ? 64.700 70.070 35.580 1.00 0.00 9 LYS A CA 18
ATOM 23154 C C . LYS A 1 9 ? 63.620 70.040 34.530 1.00 0.00 9 LYS A C 18
ATOM 23155 O O . LYS A 1 9 ? 62.830 69.130 34.550 1.00 0.00 9 LYS A O 18
ATOM 23174 N N . ASN A 1 10 ? 63.560 71.050 33.640 1.00 0.00 10 ASN A N 18
ATOM 23175 C CA . ASN A 1 10 ? 62.360 71.260 32.830 1.00 0.00 10 ASN A CA 18
ATOM 23176 C C . ASN A 1 10 ? 62.250 70.040 31.950 1.00 0.00 10 ASN A C 18
ATOM 23177 O O . ASN A 1 10 ? 61.210 69.450 31.800 1.00 0.00 10 ASN A O 18
ATOM 23188 N N . THR A 1 11 ? 63.370 69.560 31.420 1.00 0.00 11 THR A N 18
ATOM 23189 C CA . THR A 1 11 ? 63.350 68.450 30.510 1.00 0.00 11 THR A CA 18
ATOM 23190 C C . THR A 1 11 ? 63.080 67.110 31.140 1.00 0.00 11 THR A C 18
ATOM 23191 O O . THR A 1 11 ? 62.320 66.350 30.600 1.00 0.00 11 THR A O 18
ATOM 23202 N N . ARG A 1 12 ? 63.740 66.850 32.290 1.00 0.00 12 ARG A N 18
ATOM 23203 C CA . ARG A 1 12 ? 63.780 65.540 32.920 1.00 0.00 12 ARG A CA 18
ATOM 23204 C C . ARG A 1 12 ? 62.810 65.400 34.070 1.00 0.00 12 ARG A C 18
ATOM 23205 O O . ARG A 1 12 ? 62.340 64.320 34.350 1.00 0.00 12 ARG A O 18
ATOM 23226 N N . LYS A 1 13 ? 62.470 66.530 34.730 1.00 0.00 13 LYS A N 18
ATOM 23227 C CA . LYS A 1 13 ? 61.480 66.680 35.770 1.00 0.00 13 LYS A CA 18
ATOM 23228 C C . LYS A 1 13 ? 61.670 65.780 36.960 1.00 0.00 13 LYS A C 18
ATOM 23229 O O . LYS A 1 13 ? 60.720 65.190 37.440 1.00 0.00 13 LYS A O 18
ATOM 23248 N N . SER A 1 14 ? 62.920 65.680 37.410 1.00 0.00 14 SER A N 18
ATOM 23249 C CA . SER A 1 14 ? 63.150 65.020 38.680 1.00 0.00 14 SER A CA 18
ATOM 23250 C C . SER A 1 14 ? 63.300 66.100 39.730 1.00 0.00 14 SER A C 18
ATOM 23251 O O . SER A 1 14 ? 62.360 66.820 40.040 1.00 0.00 14 SER A O 18
ATOM 23259 N N . ASP A 1 15 ? 64.520 66.410 40.080 1.00 0.00 15 ASP A N 18
ATOM 23260 C CA . ASP A 1 15 ? 64.880 67.520 40.920 1.00 0.00 15 ASP A CA 18
ATOM 23261 C C . ASP A 1 15 ? 65.950 68.440 40.350 1.00 0.00 15 ASP A C 18
ATOM 23262 O O . ASP A 1 15 ? 66.340 69.380 41.020 1.00 0.00 15 ASP A O 18
ATOM 23271 N N . ALA A 1 16 ? 66.330 68.290 39.060 1.00 0.00 16 ALA A N 18
ATOM 23272 C CA . ALA A 1 16 ? 67.710 68.340 38.640 1.00 0.00 16 ALA A CA 18
ATOM 23273 C C . ALA A 1 16 ? 68.320 69.710 38.930 1.00 0.00 16 ALA A C 18
ATOM 23274 O O . ALA A 1 16 ? 69.450 69.820 39.360 1.00 0.00 16 ALA A O 18
ATOM 23281 N N . LYS A 1 17 ? 67.570 70.800 38.740 1.00 0.00 17 LYS A N 18
ATOM 23282 C CA . LYS A 1 17 ? 68.090 72.160 38.880 1.00 0.00 17 LYS A CA 18
ATOM 23283 C C . LYS A 1 17 ? 68.600 72.560 40.260 1.00 0.00 17 LYS A C 18
ATOM 23284 O O . LYS A 1 17 ? 69.460 73.430 40.300 1.00 0.00 17 LYS A O 18
ATOM 23303 N N . SER A 1 18 ? 68.010 72.090 41.380 1.00 0.00 18 SER A N 18
ATOM 23304 C CA . SER A 1 18 ? 68.420 72.580 42.710 1.00 0.00 18 SER A CA 18
ATOM 23305 C C . SER A 1 18 ? 69.890 72.310 43.080 1.00 0.00 18 SER A C 18
ATOM 23306 O O . SER A 1 18 ? 70.470 72.930 43.960 1.00 0.00 18 SER A O 18
ATOM 23314 N N . VAL A 1 19 ? 70.440 71.400 42.300 1.00 0.00 19 VAL A N 18
ATOM 23315 C CA . VAL A 1 19 ? 71.740 70.760 42.390 1.00 0.00 19 VAL A CA 18
ATOM 23316 C C . VAL A 1 19 ? 72.840 71.730 42.170 1.00 0.00 19 VAL A C 18
ATOM 23317 O O . VAL A 1 19 ? 73.840 71.710 42.870 1.00 0.00 19 VAL A O 18
ATOM 23330 N N . GLU A 1 20 ? 72.620 72.600 41.210 1.00 0.00 20 GLU A N 18
ATOM 23331 C CA . GLU A 1 20 ? 73.590 73.590 40.870 1.00 0.00 20 GLU A CA 18
ATOM 23332 C C . GLU A 1 20 ? 73.790 74.440 42.090 1.00 0.00 20 GLU A C 18
ATOM 23333 O O . GLU A 1 20 ? 74.900 74.700 42.510 1.00 0.00 20 GLU A O 18
ATOM 23345 N N . LEU A 1 21 ? 72.680 74.820 42.710 1.00 0.00 21 LEU A N 18
ATOM 23346 C CA . LEU A 1 21 ? 72.680 75.700 43.880 1.00 0.00 21 LEU A CA 18
ATOM 23347 C C . LEU A 1 21 ? 73.470 75.060 45.030 1.00 0.00 21 LEU A C 18
ATOM 23348 O O . LEU A 1 21 ? 74.300 75.720 45.620 1.00 0.00 21 LEU A O 18
ATOM 23364 N N . GLU A 1 22 ? 73.220 73.840 45.400 1.00 0.00 22 GLU A N 18
ATOM 23365 C CA . GLU A 1 22 ? 73.990 73.110 46.430 1.00 0.00 22 GLU A CA 18
ATOM 23366 C C . GLU A 1 22 ? 75.460 72.850 46.060 1.00 0.00 22 GLU A C 18
ATOM 23367 O O . GLU A 1 22 ? 76.330 73.040 46.900 1.00 0.00 22 GLU A O 18
ATOM 23379 N N . ASP A 1 23 ? 75.720 72.500 44.790 1.00 0.00 23 ASP A N 18
ATOM 23380 C CA . ASP A 1 23 ? 77.070 72.190 44.310 1.00 0.00 23 ASP A CA 18
ATOM 23381 C C . ASP A 1 23 ? 77.900 73.400 44.260 1.00 0.00 23 ASP A C 18
ATOM 23382 O O . ASP A 1 23 ? 79.050 73.330 44.580 1.00 0.00 23 ASP A O 18
ATOM 23391 N N . LEU A 1 24 ? 77.290 74.560 43.960 1.00 0.00 24 LEU A N 18
ATOM 23392 C CA . LEU A 1 24 ? 78.000 75.810 44.010 1.00 0.00 24 LEU A CA 18
ATOM 23393 C C . LEU A 1 24 ? 78.740 75.940 45.320 1.00 0.00 24 LEU A C 18
ATOM 23394 O O . LEU A 1 24 ? 79.960 76.070 45.350 1.00 0.00 24 LEU A O 18
ATOM 23410 N N . TYR A 1 25 ? 77.950 75.910 46.390 1.00 0.00 25 TYR A N 18
ATOM 23411 C CA . TYR A 1 25 ? 78.450 76.180 47.720 1.00 0.00 25 TYR A CA 18
ATOM 23412 C C . TYR A 1 25 ? 79.450 75.120 48.080 1.00 0.00 25 TYR A C 18
ATOM 23413 O O . TYR A 1 25 ? 80.530 75.430 48.560 1.00 0.00 25 TYR A O 18
ATOM 23431 N N . HIS A 1 26 ? 79.020 73.850 47.840 1.00 0.00 26 HIS A N 18
ATOM 23432 C CA . HIS A 1 26 ? 79.760 72.770 48.340 1.00 0.00 26 HIS A CA 18
ATOM 23433 C C . HIS A 1 26 ? 81.060 72.540 47.590 1.00 0.00 26 HIS A C 18
ATOM 23434 O O . HIS A 1 26 ? 82.100 72.350 48.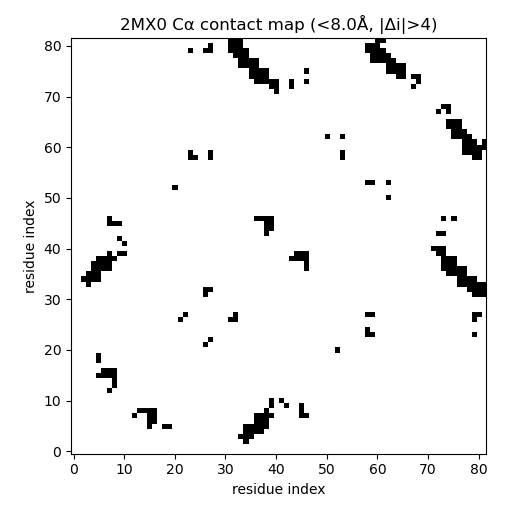190 1.00 0.00 26 HIS A O 18
ATOM 23448 N N . GLU A 1 27 ? 80.990 72.660 46.270 1.00 0.00 27 GLU A N 18
ATOM 23449 C CA . GLU A 1 27 ? 82.110 72.510 45.380 1.00 0.00 27 GLU A CA 18
ATOM 23450 C C . GLU A 1 27 ? 83.190 73.500 45.670 1.00 0.00 27 GLU A C 18
ATOM 23451 O O . GLU A 1 27 ? 84.320 73.090 45.780 1.00 0.00 27 GLU A O 18
ATOM 23463 N N . PHE A 1 28 ? 82.810 74.750 45.870 1.00 0.00 28 PHE A N 18
ATOM 23464 C CA . PHE A 1 28 ? 83.620 75.900 46.190 1.00 0.00 28 PHE A CA 18
ATOM 23465 C C . PHE A 1 28 ? 84.350 75.760 47.530 1.00 0.00 28 PHE A C 18
ATOM 23466 O O . PHE A 1 28 ? 85.510 76.060 47.650 1.00 0.00 28 PHE A O 18
ATOM 23483 N N . SER A 1 29 ? 83.620 75.350 48.580 1.00 0.00 29 SER A N 18
ATOM 23484 C CA . SER A 1 29 ? 84.190 75.090 49.880 1.00 0.00 29 SER A CA 18
ATOM 23485 C C . SER A 1 29 ? 85.130 73.880 49.880 1.00 0.00 29 SER A C 18
ATOM 23486 O O . SER A 1 29 ? 86.160 73.910 50.530 1.00 0.00 29 SER A O 18
ATOM 23494 N N . GLU A 1 30 ? 84.670 72.790 49.210 1.00 0.00 30 GLU A N 18
ATOM 23495 C CA . GLU A 1 30 ? 85.320 71.500 49.310 1.00 0.00 30 GLU A CA 18
ATOM 23496 C C . GLU A 1 30 ? 86.430 71.340 48.300 1.00 0.00 30 GLU A C 18
ATOM 23497 O O . GLU A 1 30 ? 87.390 70.660 48.580 1.00 0.00 30 GLU A O 18
ATOM 23509 N N . ASP A 1 31 ? 86.340 71.960 47.110 1.00 0.00 31 ASP A N 18
ATOM 23510 C CA . ASP A 1 31 ? 87.320 71.850 46.070 1.00 0.00 31 ASP A CA 18
ATOM 23511 C C . ASP A 1 31 ? 87.430 73.110 45.190 1.00 0.00 31 ASP A C 18
ATOM 23512 O O . ASP A 1 31 ? 86.580 73.960 45.200 1.00 0.00 31 ASP A O 18
ATOM 23521 N N . LYS A 1 32 ? 88.470 73.290 44.390 1.00 0.00 32 LYS A N 18
ATOM 23522 C CA . LYS A 1 32 ? 88.430 74.290 43.300 1.00 0.00 32 LYS A CA 18
ATOM 23523 C C . LYS A 1 32 ? 88.320 73.720 41.870 1.00 0.00 32 LYS A C 18
ATOM 23524 O O . LYS A 1 32 ? 89.180 72.970 41.400 1.00 0.00 32 LYS A O 18
ATOM 23543 N N . ARG A 1 33 ? 87.250 73.980 41.150 1.00 0.00 33 ARG A N 18
ATOM 23544 C CA . ARG A 1 33 ? 86.700 72.930 40.260 1.00 0.00 33 ARG A CA 18
ATOM 23545 C C . ARG A 1 33 ? 85.780 73.640 39.260 1.00 0.00 33 ARG A C 18
ATOM 23546 O O . ARG A 1 33 ? 85.610 74.850 39.310 1.00 0.00 33 ARG A O 18
ATOM 23567 N N . SER A 1 34 ? 85.280 72.940 38.270 1.00 0.00 34 SER A N 18
ATOM 23568 C CA . SER A 1 34 ? 84.470 73.590 37.260 1.00 0.00 34 SER A CA 18
ATOM 23569 C C . SER A 1 34 ? 83.450 72.670 36.700 1.00 0.00 34 SER A C 18
ATOM 23570 O O . SER A 1 34 ? 83.650 71.460 36.700 1.00 0.00 34 SER A O 18
ATOM 23578 N N . ILE A 1 35 ? 82.360 73.290 36.190 1.00 0.00 35 ILE A N 18
ATOM 23579 C CA . ILE A 1 35 ? 81.220 72.510 35.830 1.00 0.00 35 ILE A CA 18
ATOM 23580 C C . ILE A 1 35 ? 80.640 72.930 34.490 1.00 0.00 35 ILE A C 18
ATOM 23581 O O . ILE A 1 35 ? 81.000 73.970 33.910 1.00 0.00 35 ILE A O 18
ATOM 23597 N N . PHE A 1 36 ? 79.750 72.130 33.960 1.00 0.00 36 PHE A N 18
ATOM 23598 C CA . PHE A 1 36 ? 78.900 72.460 32.820 1.00 0.00 36 PHE A CA 18
ATOM 23599 C C . PHE A 1 36 ? 77.450 72.440 33.280 1.00 0.00 36 PHE A C 18
ATOM 23600 O O . PHE A 1 36 ? 77.030 71.510 33.840 1.00 0.00 36 PHE A O 18
ATOM 23617 N N . TYR A 1 37 ? 76.590 73.330 32.770 1.00 0.00 37 TYR A N 18
ATOM 23618 C CA . TYR A 1 37 ? 75.170 73.370 33.100 1.00 0.00 37 TYR A CA 18
ATOM 23619 C C . TYR A 1 37 ? 74.470 73.030 31.810 1.00 0.00 37 TYR A C 18
ATOM 23620 O O . TYR A 1 37 ? 74.630 73.730 30.820 1.00 0.00 37 TYR A O 18
ATOM 23638 N N . PHE A 1 38 ? 73.720 71.920 31.830 1.00 0.00 38 PHE A N 18
ATOM 23639 C CA . PHE A 1 38 ? 72.890 71.480 30.710 1.00 0.00 38 PHE A CA 18
ATOM 23640 C C . PHE A 1 38 ? 71.430 71.770 31.060 1.00 0.00 38 PHE A C 18
ATOM 23641 O O . PHE A 1 38 ? 70.760 70.990 31.740 1.00 0.00 38 PHE A O 18
ATOM 23658 N N . ALA A 1 39 ? 70.990 72.930 30.560 1.00 0.00 39 ALA A N 18
ATOM 23659 C CA . ALA A 1 39 ? 69.650 73.550 30.670 1.00 0.00 39 ALA A CA 18
ATOM 23660 C C . ALA A 1 39 ? 69.030 74.110 29.390 1.00 0.00 39 ALA A C 18
ATOM 23661 O O . ALA A 1 39 ? 69.720 74.660 28.550 1.00 0.00 39 ALA A O 18
ATOM 23668 N N . PRO A 1 40 ? 67.680 74.030 29.260 1.00 0.00 40 PRO A N 18
ATOM 23669 C CA . PRO A 1 40 ? 67.190 73.290 28.080 1.00 0.00 40 PRO A CA 18
ATOM 23670 C C . PRO A 1 40 ? 67.480 73.940 26.710 1.00 0.00 40 PRO A C 18
ATOM 23671 O O . PRO A 1 40 ? 67.440 75.160 26.610 1.00 0.00 40 PRO A O 18
ATOM 23682 N N . THR A 1 41 ? 67.570 73.120 25.650 1.00 0.00 41 THR A N 18
ATOM 23683 C CA . THR A 1 41 ? 67.480 73.680 24.280 1.00 0.00 41 THR A CA 18
ATOM 23684 C C . THR A 1 41 ? 66.120 74.260 23.980 1.00 0.00 41 THR A C 18
ATOM 23685 O O . THR A 1 41 ? 65.950 75.350 23.430 1.00 0.00 41 THR A O 18
ATOM 23696 N N . ASN A 1 42 ? 65.160 73.500 24.420 1.00 0.00 42 ASN A N 18
ATOM 23697 C CA . ASN A 1 42 ? 63.750 73.560 24.130 1.00 0.00 42 ASN A CA 18
ATOM 23698 C C . ASN A 1 42 ? 62.980 74.740 24.710 1.00 0.00 42 ASN A C 18
ATOM 23699 O O . ASN A 1 42 ? 62.110 75.270 24.070 1.00 0.00 42 ASN A O 18
ATOM 23710 N N . ALA A 1 43 ? 63.290 75.100 25.980 1.00 0.00 43 ALA A N 18
ATOM 23711 C CA . ALA A 1 43 ? 62.750 76.300 26.520 1.00 0.00 43 ALA A CA 18
ATOM 23712 C C . ALA A 1 43 ? 63.690 77.520 26.630 1.00 0.00 43 ALA A C 18
ATOM 23713 O O . ALA A 1 43 ? 63.280 78.640 26.520 1.00 0.00 43 ALA A O 18
ATOM 23720 N N . HIS A 1 44 ? 64.980 77.280 26.900 1.00 0.00 44 HIS A N 18
ATOM 23721 C CA . HIS A 1 44 ? 65.940 78.280 27.330 1.00 0.00 44 HIS A CA 18
ATOM 23722 C C . HIS A 1 44 ? 65.680 79.010 28.650 1.00 0.00 44 HIS A C 18
ATOM 23723 O O . HIS A 1 44 ? 65.940 80.200 28.840 1.00 0.00 44 HIS A O 18
ATOM 23737 N N . LYS A 1 45 ? 65.130 78.250 29.620 1.00 0.00 45 LYS A N 18
ATOM 23738 C CA . LYS A 1 45 ? 64.460 78.860 30.740 1.00 0.00 45 LYS A CA 18
ATOM 23739 C C . LYS A 1 45 ? 65.230 78.590 31.970 1.00 0.00 45 LYS A C 18
ATOM 23740 O O . LYS A 1 45 ? 65.570 79.550 32.650 1.00 0.00 45 LYS A O 18
ATOM 23759 N N . ASP A 1 46 ? 65.520 77.310 32.230 1.00 0.00 46 ASP A N 18
ATOM 23760 C CA . ASP A 1 46 ? 66.410 76.980 33.350 1.00 0.00 46 ASP A CA 18
ATOM 23761 C C . ASP A 1 46 ? 67.750 77.660 33.060 1.00 0.00 46 ASP A C 18
ATOM 23762 O O . ASP A 1 46 ? 68.350 78.210 33.970 1.00 0.00 46 ASP A O 18
ATOM 23771 N N . MET A 1 47 ? 68.140 77.700 31.790 1.00 0.00 47 MET A N 18
ATOM 23772 C CA . MET A 1 47 ? 69.410 78.290 31.380 1.00 0.00 47 MET A CA 18
ATOM 23773 C C . MET A 1 47 ? 69.520 79.800 31.590 1.00 0.00 47 MET A C 18
ATOM 23774 O O . MET A 1 47 ? 70.530 80.290 32.070 1.00 0.00 47 MET A O 18
ATOM 23788 N N . LEU A 1 48 ? 68.450 80.540 31.220 1.00 0.00 48 LEU A N 18
ATOM 23789 C CA . LEU A 1 48 ? 68.330 81.970 31.470 1.00 0.00 48 LEU A CA 18
ATOM 23790 C C . LEU A 1 48 ? 68.420 82.260 32.970 1.00 0.00 48 LEU A C 18
ATOM 23791 O O . LEU A 1 48 ? 69.050 83.210 33.410 1.00 0.00 48 LEU A O 18
ATOM 23807 N N . LYS A 1 49 ? 67.790 81.410 33.770 1.00 0.00 49 LYS A N 18
ATOM 23808 C CA . LYS A 1 49 ? 67.880 81.520 35.230 1.00 0.00 49 LYS A CA 18
ATOM 23809 C C . LYS A 1 49 ? 69.270 81.300 35.790 1.00 0.00 49 LYS A C 18
ATOM 23810 O O . LYS A 1 49 ? 69.600 81.920 36.790 1.00 0.00 49 LYS A O 18
ATOM 23829 N N . ALA A 1 50 ? 70.050 80.390 35.230 1.00 0.00 50 ALA A N 18
ATOM 23830 C CA . ALA A 1 50 ? 71.430 80.130 35.590 1.00 0.00 50 ALA A CA 18
ATOM 23831 C C . ALA A 1 50 ? 72.290 81.370 35.520 1.00 0.00 50 ALA A C 18
ATOM 23832 O O . ALA A 1 50 ? 73.010 81.640 36.480 1.00 0.00 50 ALA A O 18
ATOM 23839 N N . VAL A 1 51 ? 72.150 82.120 34.430 1.00 0.00 51 VAL A N 18
ATOM 23840 C CA . VAL A 1 51 ? 72.970 83.330 34.280 1.00 0.00 51 VAL A CA 18
ATOM 23841 C C . VAL A 1 51 ? 72.720 84.190 35.540 1.00 0.00 51 VAL A C 18
ATOM 23842 O O . VAL A 1 51 ? 73.650 84.640 36.210 1.00 0.00 51 VAL A O 18
ATOM 23855 N N . ASP A 1 52 ? 71.460 84.350 35.880 1.00 0.00 52 ASP A N 18
ATOM 23856 C CA . ASP A 1 52 ? 71.070 85.170 37.040 1.00 0.00 52 ASP A CA 18
ATOM 23857 C C . ASP A 1 52 ? 71.500 84.580 38.370 1.00 0.00 52 ASP A C 18
ATOM 23858 O O . ASP A 1 52 ? 72.050 85.270 39.200 1.00 0.00 52 ASP A O 18
ATOM 23867 N N . PHE A 1 53 ? 71.260 83.270 38.550 1.00 0.00 53 PHE A N 18
ATOM 23868 C CA . PHE A 1 53 ? 71.570 82.630 39.800 1.00 0.00 53 PHE A CA 18
ATOM 23869 C C . PHE A 1 53 ? 73.040 82.740 40.100 1.00 0.00 53 PHE A C 18
ATOM 23870 O O . PHE A 1 53 ? 73.400 82.810 41.270 1.00 0.00 53 PHE A O 18
ATOM 23887 N N . PHE A 1 54 ? 73.860 82.570 39.020 1.00 0.00 54 PHE A N 18
ATOM 23888 C CA . PHE A 1 54 ? 75.260 82.120 39.210 1.00 0.00 54 PHE A CA 18
ATOM 23889 C C . PHE A 1 54 ? 75.890 83.380 39.710 1.00 0.00 54 PHE A C 18
ATOM 23890 O O . PHE A 1 54 ? 76.670 83.380 40.640 1.00 0.00 54 PHE A O 18
ATOM 23907 N N . LYS A 1 55 ? 75.410 84.500 39.150 1.00 0.00 55 LYS A N 18
ATOM 23908 C CA . LYS A 1 55 ? 75.770 85.840 39.550 1.00 0.00 55 LYS A CA 18
ATOM 23909 C C . LYS A 1 55 ? 75.340 86.180 40.930 1.00 0.00 55 LYS A C 18
ATOM 23910 O O . LYS A 1 55 ? 76.120 86.770 41.610 1.00 0.00 55 LYS A O 18
ATOM 23929 N N . GLU A 1 56 ? 74.100 85.870 41.320 1.00 0.00 56 GLU A N 18
ATOM 23930 C CA . GLU A 1 56 ? 73.580 86.180 42.630 1.00 0.00 56 GLU A CA 18
ATOM 23931 C C . GLU A 1 56 ? 74.440 85.560 43.670 1.00 0.00 56 GLU A C 18
ATOM 23932 O O . GLU A 1 56 ? 74.880 86.340 44.500 1.00 0.00 56 GLU A O 18
ATOM 23944 N N . LYS A 1 57 ? 74.700 84.250 43.580 1.00 0.00 57 LYS A N 18
ATOM 23945 C CA . LYS A 1 57 ? 75.360 83.400 44.600 1.00 0.00 57 LYS A CA 18
ATOM 23946 C C . LYS A 1 57 ? 76.730 83.810 45.150 1.00 0.00 57 LYS A C 18
ATOM 23947 O O . LYS A 1 57 ? 76.970 83.760 46.360 1.00 0.00 57 LYS A O 18
ATOM 23966 N N . GLY A 1 58 ? 77.640 84.110 44.280 1.00 0.00 58 GLY A N 18
ATOM 23967 C CA . GLY A 1 58 ? 79.030 84.550 44.580 1.00 0.00 58 GLY A CA 18
ATOM 23968 C C . GLY A 1 58 ? 80.150 83.560 44.310 1.00 0.00 58 GLY A C 18
ATOM 23969 O O . GLY A 1 58 ? 81.240 83.990 43.970 1.00 0.00 58 GLY A O 18
ATOM 23973 N N . HIS A 1 59 ? 79.910 82.260 44.430 1.00 0.00 59 HIS A N 18
ATOM 23974 C CA . HIS A 1 59 ? 80.880 81.120 44.470 1.00 0.00 59 HIS A CA 18
ATOM 23975 C C . HIS A 1 59 ? 81.620 80.710 43.170 1.00 0.00 59 HIS A C 18
ATOM 23976 O O . HIS A 1 59 ? 82.810 80.350 43.160 1.00 0.00 59 HIS A O 18
ATOM 23990 N N . THR A 1 60 ? 80.940 80.700 42.050 1.00 0.00 60 THR A N 18
ATOM 23991 C CA . THR A 1 60 ? 81.540 80.580 40.740 1.00 0.00 60 THR A CA 18
ATOM 23992 C C . THR A 1 60 ? 82.420 81.760 40.580 1.00 0.00 60 THR A C 18
ATOM 23993 O O . THR A 1 60 ? 82.270 82.770 41.260 1.00 0.00 60 THR A O 18
ATOM 24004 N N . ALA A 1 61 ? 83.420 81.640 39.780 1.00 0.00 61 ALA A N 18
ATOM 24005 C CA . ALA A 1 61 ? 84.390 82.690 39.540 1.00 0.00 61 ALA A CA 18
ATOM 24006 C C . ALA A 1 61 ? 83.860 83.330 38.320 1.00 0.00 61 ALA A C 18
ATOM 24007 O O . ALA A 1 61 ? 83.950 84.550 38.240 1.00 0.00 61 ALA A O 18
ATOM 24014 N N . TYR A 1 62 ? 83.320 82.500 37.420 1.00 0.00 62 TYR A N 18
ATOM 24015 C CA . TYR A 1 62 ? 82.890 82.980 36.130 1.00 0.00 62 TYR A CA 18
ATOM 24016 C C . TYR A 1 62 ? 81.890 82.100 35.360 1.00 0.00 62 TYR A C 18
ATOM 24017 O O . TYR A 1 62 ? 81.850 80.880 35.540 1.00 0.00 62 TYR A O 18
ATOM 24035 N N . LEU A 1 63 ? 81.130 82.670 34.430 1.00 0.00 63 LEU A N 18
ATOM 24036 C CA . LEU A 1 63 ? 80.350 81.860 33.500 1.00 0.00 63 LEU A CA 18
ATOM 24037 C C . LEU A 1 63 ? 80.350 82.410 32.080 1.00 0.00 63 LEU A C 18
ATOM 24038 O O . LEU A 1 63 ? 80.120 83.590 31.830 1.00 0.00 63 LEU A O 18
ATOM 24054 N N . ASP A 1 64 ? 80.430 81.480 31.140 1.00 0.00 64 ASP A N 18
ATOM 24055 C CA . ASP A 1 64 ? 80.360 81.690 29.720 1.00 0.00 64 ASP A CA 18
ATOM 24056 C C . ASP A 1 64 ? 79.590 80.540 29.110 1.00 0.00 64 ASP A C 18
ATOM 24057 O O . ASP A 1 64 ? 79.150 79.640 29.810 1.00 0.00 64 ASP A O 18
ATOM 24066 N N . GLU A 1 65 ? 79.360 80.600 27.810 1.00 0.00 65 GLU A N 18
ATOM 24067 C CA . GLU A 1 65 ? 78.760 79.530 27.080 1.00 0.00 65 GLU A CA 18
ATOM 24068 C C . GLU A 1 65 ? 79.810 78.530 26.630 1.00 0.00 65 GLU A C 18
ATOM 24069 O O . GLU A 1 65 ? 81.010 78.800 26.680 1.00 0.00 65 GLU A O 18
ATOM 24081 N N . VAL A 1 66 ? 79.400 77.380 26.170 1.00 0.00 66 VAL A N 18
ATOM 24082 C CA . VAL A 1 66 ? 80.330 76.540 25.410 1.00 0.00 66 VAL A CA 18
ATOM 24083 C C . VAL A 1 66 ? 79.980 76.620 23.960 1.00 0.00 66 VAL A C 18
ATOM 24084 O O . VAL A 1 66 ? 78.840 76.700 23.610 1.00 0.00 66 VAL A O 18
ATOM 24097 N N . ARG A 1 67 ? 80.940 76.550 23.040 1.00 0.00 67 ARG A N 18
ATOM 24098 C CA . ARG A 1 67 ? 80.640 76.610 21.620 1.00 0.00 67 ARG A CA 18
ATOM 24099 C C . ARG A 1 67 ? 80.450 75.190 21.140 1.00 0.00 67 ARG A C 18
ATOM 24100 O O . ARG A 1 67 ? 81.160 74.660 20.330 1.00 0.00 67 ARG A O 18
ATOM 24121 N N . VAL A 1 68 ? 79.510 74.470 21.690 1.00 0.00 68 VAL A N 18
ATOM 24122 C CA . VAL A 1 68 ? 78.440 73.800 20.950 1.00 0.00 68 VAL A CA 18
ATOM 24123 C C . VAL A 1 68 ? 77.110 74.440 21.250 1.00 0.00 68 VAL A C 18
ATOM 24124 O O . VAL A 1 68 ? 76.120 74.000 20.710 1.00 0.00 68 VAL A O 18
ATOM 24137 N N . SER A 1 69 ? 77.060 75.500 22.020 1.00 0.00 69 SER A N 18
ATOM 24138 C CA . SER A 1 69 ? 75.850 76.240 22.340 1.00 0.00 69 SER A CA 18
ATOM 24139 C C . SER A 1 69 ? 75.250 76.830 21.100 1.00 0.00 69 SER A C 18
ATOM 24140 O O . SER A 1 69 ? 74.060 76.800 20.910 1.00 0.00 69 SER A O 18
ATOM 24148 N N . THR A 1 70 ? 76.090 77.330 20.200 1.00 0.00 70 THR A N 18
ATOM 24149 C CA . THR A 1 70 ? 75.620 77.950 19.000 1.00 0.00 70 THR A CA 18
ATOM 24150 C C . THR A 1 70 ? 74.790 76.950 18.230 1.00 0.00 70 THR A C 18
ATOM 24151 O O . THR A 1 70 ? 73.740 77.330 17.800 1.00 0.00 70 THR A O 18
ATOM 24162 N N . ASP A 1 71 ? 75.280 75.700 18.100 1.00 0.00 71 ASP A N 18
ATOM 24163 C CA . ASP A 1 71 ? 74.640 74.580 17.410 1.00 0.00 71 ASP A CA 18
ATOM 24164 C C . ASP A 1 71 ? 73.400 74.040 18.050 1.00 0.00 71 ASP A C 18
ATOM 24165 O O . ASP A 1 71 ? 72.440 73.920 17.380 1.00 0.00 71 ASP A O 18
ATOM 24174 N N . GLU A 1 72 ? 73.410 73.800 19.370 1.00 0.00 72 GLU A N 18
ATOM 24175 C CA . GLU A 1 72 ? 72.330 73.080 20.040 1.00 0.00 72 GLU A CA 18
ATOM 24176 C C . GLU A 1 72 ? 71.760 73.850 21.200 1.00 0.00 72 GLU A C 18
ATOM 24177 O O . GLU A 1 72 ? 70.730 73.480 21.700 1.00 0.00 72 GLU A O 18
ATOM 24189 N N . LYS A 1 73 ? 72.330 74.970 21.650 1.00 0.00 73 LYS A N 18
ATOM 24190 C CA . LYS A 1 73 ? 72.320 75.410 23.040 1.00 0.00 73 LYS A CA 18
ATOM 24191 C C . LYS A 1 73 ? 71.450 74.590 24.010 1.00 0.00 73 LYS A C 18
ATOM 24192 O O . LYS A 1 73 ? 70.260 74.790 24.070 1.00 0.00 73 LYS A O 18
ATOM 24211 N N . ASP A 1 74 ? 72.090 73.950 24.970 1.00 0.00 74 ASP A N 18
ATOM 24212 C CA . ASP A 1 74 ? 71.770 73.950 26.410 1.00 0.00 74 ASP A CA 18
ATOM 24213 C C . ASP A 1 74 ? 72.990 74.230 27.340 1.00 0.00 74 ASP A C 18
ATOM 24214 O O . ASP A 1 74 ? 72.860 74.170 28.550 1.00 0.00 74 ASP A O 18
ATOM 24223 N N . PHE A 1 75 ? 74.160 74.590 26.750 1.00 0.00 75 PHE A N 18
ATOM 24224 C CA . PHE A 1 75 ? 75.470 74.210 27.270 1.00 0.00 75 PHE A CA 18
ATOM 24225 C C . PHE A 1 75 ? 76.190 75.460 27.840 1.00 0.00 75 PHE A C 18
ATOM 24226 O O . PHE A 1 75 ? 76.720 76.290 27.100 1.00 0.00 75 PHE A O 18
ATOM 24243 N N . LEU A 1 76 ? 76.230 75.550 29.150 1.00 0.00 76 LEU A N 18
ATOM 24244 C CA . LEU A 1 76 ? 76.950 76.620 29.880 1.00 0.00 76 LEU A CA 18
ATOM 24245 C C . LEU A 1 76 ? 78.170 76.110 30.610 1.00 0.00 76 LEU A C 18
ATOM 24246 O O . LEU A 1 76 ? 78.150 75.020 31.150 1.00 0.00 76 LEU A O 18
ATOM 24262 N N . TYR A 1 77 ? 79.230 76.930 30.600 1.00 0.00 77 TYR A N 18
ATOM 24263 C CA . TYR A 1 77 ? 80.580 76.670 31.050 1.00 0.00 77 TYR A CA 18
ATOM 24264 C C . TYR A 1 77 ? 80.800 77.570 32.270 1.00 0.00 77 TYR A C 18
ATOM 24265 O O . TYR A 1 77 ? 80.920 78.780 32.140 1.00 0.00 77 TYR A O 18
ATOM 24283 N N . GLU A 1 78 ? 80.770 76.970 33.450 1.00 0.00 78 GLU A N 18
ATOM 24284 C CA . GLU A 1 78 ? 80.870 77.710 34.710 1.00 0.00 78 GLU A CA 18
ATOM 24285 C C . GLU A 1 78 ? 82.110 77.260 35.440 1.00 0.00 78 GLU A C 18
ATOM 24286 O O . GLU A 1 78 ? 82.410 76.070 35.460 1.00 0.00 78 GLU A O 18
ATOM 24298 N N . LEU A 1 79 ? 82.870 78.190 36.050 1.00 0.00 79 LEU A N 18
ATOM 24299 C CA . LEU A 1 79 ? 84.090 77.810 36.760 1.00 0.00 79 LEU A CA 18
ATOM 24300 C C . LEU A 1 79 ? 84.010 78.270 38.180 1.00 0.00 79 LEU A C 18
ATOM 24301 O O . LEU A 1 79 ? 83.780 79.440 38.390 1.00 0.00 79 LEU A O 18
ATOM 24317 N N . HIS A 1 80 ? 84.240 77.400 39.190 1.00 0.00 80 HIS A N 18
ATOM 24318 C CA . HIS A 1 80 ? 84.030 77.750 40.580 1.00 0.00 80 HIS A CA 18
ATOM 24319 C C . HIS A 1 80 ? 85.360 77.910 41.300 1.00 0.00 80 HIS A C 18
ATOM 24320 O O . HIS A 1 80 ? 86.190 77.030 41.320 1.00 0.00 80 HIS A O 18
ATOM 24334 N N . ILE A 1 81 ? 85.570 79.110 41.870 1.00 0.00 81 ILE A N 18
ATOM 24335 C CA . ILE A 1 81 ? 86.890 79.710 42.210 1.00 0.00 81 ILE A CA 18
ATOM 24336 C C . ILE A 1 81 ? 88.110 79.260 41.360 1.00 0.00 81 ILE A C 18
ATOM 24337 O O . ILE A 1 81 ? 89.040 78.640 41.820 1.00 0.00 81 ILE A O 18
ATOM 24353 N N . ILE A 1 82 ? 88.050 79.590 40.040 1.00 0.00 82 ILE A N 18
ATOM 24354 C CA . ILE A 1 82 ? 88.990 79.280 38.930 1.00 0.00 82 ILE A CA 18
ATOM 24355 C C . ILE A 1 82 ? 90.550 79.500 39.070 1.00 0.00 82 ILE A C 18
ATOM 24356 O O . ILE A 1 82 ? 91.320 79.210 38.230 1.00 0.00 82 ILE A O 18
ATOM 24373 N N . SER A 1 1 ? 84.740 61.720 37.510 1.00 0.00 1 SER A N 19
ATOM 24374 C CA . SER A 1 1 ? 84.410 62.120 36.120 1.00 0.00 1 SER A CA 19
ATOM 24375 C C . SER A 1 1 ? 83.000 61.770 35.690 1.00 0.00 1 SER A C 19
ATOM 24376 O O . SER A 1 1 ? 82.440 60.870 36.290 1.00 0.00 1 SER A O 19
ATOM 24386 N N . HIS A 1 2 ? 82.390 62.640 34.860 1.00 0.00 2 HIS A N 19
ATOM 24387 C CA . HIS A 1 2 ? 81.010 62.780 34.360 1.00 0.00 2 HIS A CA 19
ATOM 24388 C C . HIS A 1 2 ? 79.830 62.900 35.340 1.00 0.00 2 HIS A C 19
ATOM 24389 O O . HIS A 1 2 ? 78.730 62.430 35.060 1.00 0.00 2 HIS A O 19
ATOM 24403 N N . MET A 1 3 ? 80.010 63.610 36.460 1.00 0.00 3 MET A N 19
ATOM 24404 C CA . MET A 1 3 ? 78.990 64.170 37.350 1.00 0.00 3 MET A CA 19
ATOM 24405 C C . MET A 1 3 ? 79.120 65.700 37.660 1.00 0.00 3 MET A C 19
ATOM 24406 O O . MET A 1 3 ? 78.770 66.170 38.730 1.00 0.00 3 MET A O 19
ATOM 24420 N N . LYS A 1 4 ? 79.700 66.420 36.720 1.00 0.00 4 LYS A N 19
ATOM 24421 C CA . LYS A 1 4 ? 80.140 67.830 36.800 1.00 0.00 4 LYS A CA 19
ATOM 24422 C C . LYS A 1 4 ? 79.180 68.680 36.010 1.00 0.00 4 LYS A C 19
ATOM 24423 O O . LYS A 1 4 ? 79.610 69.520 35.220 1.00 0.00 4 LYS A O 19
ATOM 24442 N N . LEU A 1 5 ? 77.910 68.280 36.020 1.00 0.00 5 LEU A N 19
ATOM 24443 C CA . LEU A 1 5 ? 76.940 69.060 35.320 1.00 0.00 5 LEU A CA 19
ATOM 24444 C C . LEU A 1 5 ? 75.780 69.330 36.210 1.00 0.00 5 LEU A C 19
ATOM 24445 O O . LEU A 1 5 ? 75.590 68.570 37.140 1.00 0.00 5 LEU A O 19
ATOM 24461 N N . VAL A 1 6 ? 74.970 70.240 35.740 1.00 0.00 6 VAL A N 19
ATOM 24462 C CA . VAL A 1 6 ? 73.670 70.530 36.340 1.00 0.00 6 VAL A CA 19
ATOM 24463 C C . VAL A 1 6 ? 72.510 70.470 35.360 1.00 0.00 6 VAL A C 19
ATOM 24464 O O . VAL A 1 6 ? 72.360 71.330 34.490 1.00 0.00 6 VAL A O 19
ATOM 24477 N N . LEU A 1 7 ? 71.630 69.490 35.520 1.00 0.00 7 LEU A N 19
ATOM 24478 C CA . LEU A 1 7 ? 70.500 69.310 34.610 1.00 0.00 7 LEU A CA 19
ATOM 24479 C C . LEU A 1 7 ? 69.370 70.270 34.940 1.00 0.00 7 LEU A C 19
ATOM 24480 O O . LEU A 1 7 ? 69.040 70.460 36.100 1.00 0.00 7 LEU A O 19
ATOM 24496 N N . ALA A 1 8 ? 68.760 70.780 33.900 1.00 0.00 8 ALA A N 19
ATOM 24497 C CA . ALA A 1 8 ? 67.490 71.520 33.850 1.00 0.00 8 ALA A CA 19
ATOM 24498 C C . ALA A 1 8 ? 66.330 70.660 34.310 1.00 0.00 8 ALA A C 19
ATOM 24499 O O . ALA A 1 8 ? 66.190 69.500 33.900 1.00 0.00 8 ALA A O 19
ATOM 24506 N N . LYS A 1 9 ? 65.450 71.270 35.130 1.00 0.00 9 LYS A N 19
ATOM 24507 C CA . LYS A 1 9 ? 64.260 70.610 35.670 1.00 0.00 9 LYS A CA 19
ATOM 24508 C C . LYS A 1 9 ? 63.380 70.150 34.520 1.00 0.00 9 LYS A C 19
ATOM 24509 O O . LYS A 1 9 ? 62.890 69.040 34.570 1.00 0.00 9 LYS A O 19
ATOM 24528 N N . ASN A 1 10 ? 63.230 71.040 33.540 1.00 0.00 10 ASN A N 19
ATOM 24529 C CA . ASN A 1 10 ? 62.160 71.210 32.530 1.00 0.00 10 ASN A CA 19
ATOM 24530 C C . ASN A 1 10 ? 62.020 69.970 31.630 1.00 0.00 10 ASN A C 19
ATOM 24531 O O . ASN A 1 10 ? 60.960 69.400 31.390 1.00 0.00 10 ASN A O 19
ATOM 24542 N N . THR A 1 11 ? 63.110 69.420 31.200 1.00 0.00 11 THR A N 19
ATOM 24543 C CA . THR A 1 11 ? 63.000 68.380 30.210 1.00 0.00 11 THR A CA 19
ATOM 24544 C C . THR A 1 11 ? 63.310 67.020 30.760 1.00 0.00 11 THR A C 19
ATOM 24545 O O . THR A 1 11 ? 62.820 66.080 30.200 1.00 0.00 11 THR A O 19
ATOM 24556 N N . ARG A 1 12 ? 64.090 66.810 31.820 1.00 0.00 12 ARG A N 19
ATOM 24557 C CA . ARG A 1 12 ? 64.330 65.460 32.350 1.00 0.00 12 ARG A CA 19
ATOM 24558 C C . ARG A 1 12 ? 63.530 65.140 33.570 1.00 0.00 12 ARG A C 19
ATOM 24559 O O . ARG A 1 12 ? 63.010 64.050 33.730 1.00 0.00 12 ARG A O 19
ATOM 24580 N N . LYS A 1 13 ? 63.310 66.110 34.460 1.00 0.00 13 LYS A N 19
ATOM 24581 C CA . LYS A 1 13 ? 62.500 65.910 35.620 1.00 0.00 13 LYS A CA 19
ATOM 24582 C C . LYS A 1 13 ? 62.780 64.610 36.360 1.00 0.00 13 LYS A C 19
ATOM 24583 O O . LYS A 1 13 ? 61.800 63.930 36.620 1.00 0.00 13 LYS A O 19
ATOM 24602 N N . SER A 1 14 ? 64.030 64.310 36.790 1.00 0.00 14 SER A N 19
ATOM 24603 C CA . SER A 1 14 ? 64.090 63.190 37.720 1.00 0.00 14 SER A CA 19
ATOM 24604 C C . SER A 1 14 ? 64.270 63.490 39.200 1.00 0.00 14 SER A C 19
ATOM 24605 O O . SER A 1 14 ? 63.460 63.140 40.050 1.00 0.00 14 SER A O 19
ATOM 24613 N N . ASP A 1 15 ? 65.280 64.290 39.470 1.00 0.00 15 ASP A N 19
ATOM 24614 C CA . ASP A 1 15 ? 65.510 65.080 40.680 1.00 0.00 15 ASP A CA 19
ATOM 24615 C C . ASP A 1 15 ? 66.240 66.420 40.420 1.00 0.00 15 ASP A C 19
ATOM 24616 O O . ASP A 1 15 ? 66.660 67.060 41.370 1.00 0.00 15 ASP A O 19
ATOM 24625 N N . ALA A 1 16 ? 66.360 66.910 39.180 1.00 0.00 16 ALA A N 19
ATOM 24626 C CA . ALA A 1 16 ? 67.540 67.750 38.850 1.00 0.00 16 ALA A CA 19
ATOM 24627 C C . ALA A 1 16 ? 67.470 68.960 39.730 1.00 0.00 16 ALA A C 19
ATOM 24628 O O . ALA A 1 16 ? 68.480 69.410 40.220 1.00 0.00 16 ALA A O 19
ATOM 24635 N N . LYS A 1 17 ? 66.290 69.550 39.960 1.00 0.00 17 LYS A N 19
ATOM 24636 C CA . LYS A 1 17 ? 66.130 70.960 40.320 1.00 0.00 17 LYS A CA 19
ATOM 24637 C C . LYS A 1 17 ? 66.830 71.400 41.630 1.00 0.00 17 LYS A C 19
ATOM 24638 O O . LYS A 1 17 ? 66.880 70.630 42.580 1.00 0.00 17 LYS A O 19
ATOM 24657 N N . SER A 1 18 ? 67.230 72.670 41.680 1.00 0.00 18 SER A N 19
ATOM 24658 C CA . SER A 1 18 ? 67.900 73.420 42.790 1.00 0.00 18 SER A CA 19
ATOM 24659 C C . SER A 1 18 ? 69.340 72.950 43.130 1.00 0.00 18 SER A C 19
ATOM 24660 O O . SER A 1 18 ? 69.950 73.380 44.100 1.00 0.00 18 SER A O 19
ATOM 24668 N N . VAL A 1 19 ? 69.800 72.000 42.310 1.00 0.00 19 VAL A N 19
ATOM 24669 C CA . VAL A 1 19 ? 71.100 71.350 42.340 1.00 0.00 19 VAL A CA 19
ATOM 24670 C C . VAL A 1 19 ? 72.220 72.310 42.100 1.00 0.00 19 VAL A C 19
ATOM 24671 O O . VAL A 1 19 ? 73.210 72.210 42.790 1.00 0.00 19 VAL A O 19
ATOM 24684 N N . GLU A 1 20 ? 72.010 73.300 41.210 1.00 0.00 20 GLU A N 19
ATOM 24685 C CA . GLU A 1 20 ? 73.070 74.220 41.010 1.00 0.00 20 GLU A CA 19
ATOM 24686 C C . GLU A 1 20 ? 73.350 74.960 42.270 1.00 0.00 20 GLU A C 19
ATOM 24687 O O . GLU A 1 20 ? 74.490 75.130 42.640 1.00 0.00 20 GLU A O 19
ATOM 24699 N N . LEU A 1 21 ? 72.320 75.440 43.000 1.00 0.00 21 LEU A N 19
ATOM 24700 C CA . LEU A 1 21 ? 72.640 76.290 44.100 1.00 0.00 21 LEU A CA 19
ATOM 24701 C C . LEU A 1 21 ? 73.460 75.580 45.160 1.00 0.00 21 LEU A C 19
ATOM 24702 O O . LEU A 1 21 ? 74.400 76.140 45.700 1.00 0.00 21 LEU A O 19
ATOM 24718 N N . GLU A 1 22 ? 73.030 74.370 45.490 1.00 0.00 22 GLU A N 19
ATOM 24719 C CA . GLU A 1 22 ? 73.740 73.580 46.480 1.00 0.00 22 GLU A CA 19
ATOM 24720 C C . GLU A 1 22 ? 75.110 73.200 46.010 1.00 0.00 22 GLU A C 19
ATOM 24721 O O . GLU A 1 22 ? 76.030 73.270 46.820 1.00 0.00 22 GLU A O 19
ATOM 24733 N N . ASP A 1 23 ? 75.230 72.900 44.700 1.00 0.00 23 ASP A N 19
ATOM 24734 C CA . ASP A 1 23 ? 76.540 72.560 44.180 1.00 0.00 23 ASP A CA 19
ATOM 24735 C C . ASP A 1 23 ? 77.440 73.730 44.270 1.00 0.00 23 ASP A C 19
ATOM 24736 O O . ASP A 1 23 ? 78.570 73.560 44.660 1.00 0.00 23 ASP A O 19
ATOM 24745 N N . LEU A 1 24 ? 76.940 74.920 44.060 1.00 0.00 24 LEU A N 19
ATOM 24746 C CA . LEU A 1 24 ? 77.800 76.090 44.070 1.00 0.00 24 LEU A CA 19
ATOM 24747 C C . LEU A 1 24 ? 78.530 76.200 45.390 1.00 0.00 24 LEU A C 19
ATOM 24748 O O . LEU A 1 24 ? 79.760 76.260 45.430 1.00 0.00 24 LEU A O 19
ATOM 24764 N N . TYR A 1 25 ? 77.780 76.240 46.480 1.00 0.00 25 TYR A N 19
ATOM 24765 C CA . TYR A 1 25 ? 78.310 76.390 47.820 1.00 0.00 25 TYR A CA 19
ATOM 24766 C C . TYR A 1 25 ? 79.150 75.150 48.080 1.00 0.00 25 TYR A C 19
ATOM 24767 O O . TYR A 1 25 ? 80.270 75.280 48.550 1.00 0.00 25 TYR A O 19
ATOM 24785 N N . HIS A 1 26 ? 78.620 73.950 47.740 1.00 0.00 26 HIS A N 19
ATOM 24786 C CA . HIS A 1 26 ? 79.270 72.760 48.260 1.00 0.00 26 HIS A CA 19
ATOM 24787 C C . HIS A 1 26 ? 80.540 72.450 47.500 1.00 0.00 26 HIS A C 19
ATOM 24788 O O . HIS A 1 26 ? 81.530 72.070 48.100 1.00 0.00 26 HIS A O 19
ATOM 24802 N N . GLU A 1 27 ? 80.490 72.600 46.180 1.00 0.00 27 GLU A N 19
ATOM 24803 C CA . GLU A 1 27 ? 81.610 72.380 45.300 1.00 0.00 27 GLU A CA 19
ATOM 24804 C C . GLU A 1 27 ? 82.740 73.210 45.670 1.00 0.00 27 GLU A C 19
ATOM 24805 O O . GLU A 1 27 ? 83.830 72.710 45.780 1.00 0.00 27 GLU A O 19
ATOM 24817 N N . PHE A 1 28 ? 82.420 74.490 45.900 1.00 0.00 28 PHE A N 19
ATOM 24818 C CA . PHE A 1 28 ? 83.350 75.490 46.270 1.00 0.00 28 PHE A CA 19
ATOM 24819 C C . PHE A 1 28 ? 84.100 75.090 47.530 1.00 0.00 28 PHE A C 19
ATOM 24820 O O . PHE A 1 28 ? 85.310 75.220 47.610 1.00 0.00 28 PHE A O 19
ATOM 24837 N N . SER A 1 29 ? 83.310 74.740 48.570 1.00 0.00 29 SER A N 19
ATOM 24838 C CA . SER A 1 29 ? 83.820 74.390 49.890 1.00 0.00 29 SER A CA 19
ATOM 24839 C C . SER A 1 29 ? 84.650 73.140 49.890 1.00 0.00 29 SER A C 19
ATOM 24840 O O . SER A 1 29 ? 85.700 73.120 50.530 1.00 0.00 29 SER A O 19
ATOM 24848 N N . GLU A 1 30 ? 84.120 72.070 49.240 1.00 0.00 30 GLU A N 19
ATOM 24849 C CA . GLU A 1 30 ? 84.780 70.780 49.250 1.00 0.00 30 GLU A CA 19
ATOM 24850 C C . GLU A 1 30 ? 85.960 70.890 48.290 1.00 0.00 30 GLU A C 19
ATOM 24851 O O . GLU A 1 30 ? 87.070 70.530 48.620 1.00 0.00 30 GLU A O 19
ATOM 24863 N N . ASP A 1 31 ? 85.720 71.430 47.090 1.00 0.00 31 ASP A N 19
ATOM 24864 C CA . ASP A 1 31 ? 86.580 71.190 45.960 1.00 0.00 31 ASP A CA 19
ATOM 24865 C C . ASP A 1 31 ? 86.960 72.430 45.160 1.00 0.00 31 ASP A C 19
ATOM 24866 O O . ASP A 1 31 ? 86.210 73.380 45.140 1.00 0.00 31 ASP A O 19
ATOM 24875 N N . LYS A 1 32 ? 88.080 72.470 44.440 1.00 0.00 32 LYS A N 19
ATOM 24876 C CA . LYS A 1 32 ? 88.170 73.560 43.420 1.00 0.00 32 LYS A CA 19
ATOM 24877 C C . LYS A 1 32 ? 87.930 73.070 42.010 1.00 0.00 32 LYS A C 19
ATOM 24878 O O . LYS A 1 32 ? 88.490 72.030 41.720 1.00 0.00 32 LYS A O 19
ATOM 24897 N N . ARG A 1 33 ? 86.980 73.590 41.200 1.00 0.00 33 ARG A N 19
ATOM 24898 C CA . ARG A 1 33 ? 86.200 72.710 40.300 1.00 0.00 33 ARG A CA 19
ATOM 24899 C C . ARG A 1 33 ? 85.360 73.400 39.200 1.00 0.00 33 ARG A C 19
ATOM 24900 O O . ARG A 1 33 ? 85.430 74.600 39.010 1.00 0.00 33 ARG A O 19
ATOM 24921 N N . SER A 1 34 ? 84.680 72.670 38.290 1.00 0.00 34 SER A N 19
ATOM 24922 C CA . SER A 1 34 ? 84.090 73.290 37.120 1.00 0.00 34 SER A CA 19
ATOM 24923 C C . SER A 1 34 ? 83.000 72.430 36.560 1.00 0.00 34 SER A C 19
ATOM 24924 O O . SER A 1 34 ? 83.110 71.190 36.590 1.00 0.00 34 SER A O 19
ATOM 24932 N N . ILE A 1 35 ? 81.970 73.090 36.000 1.00 0.00 35 ILE A N 19
ATOM 24933 C CA . ILE A 1 35 ? 80.820 72.390 35.490 1.00 0.00 35 ILE A CA 19
ATOM 24934 C C . ILE A 1 35 ? 80.300 72.860 34.100 1.00 0.00 35 ILE A C 19
ATOM 24935 O O . ILE A 1 35 ? 80.630 73.920 33.560 1.00 0.00 35 ILE A O 19
ATOM 24951 N N . PHE A 1 36 ? 79.470 72.020 33.540 1.00 0.00 36 PHE A N 19
ATOM 24952 C CA . PHE A 1 36 ? 78.540 72.320 32.450 1.00 0.00 36 PHE A CA 19
ATOM 24953 C C . PHE A 1 36 ? 77.110 72.390 32.970 1.00 0.00 36 PHE A C 19
ATOM 24954 O O . PHE A 1 36 ? 76.670 71.520 33.730 1.00 0.00 36 PHE A O 19
ATOM 24971 N N . TYR A 1 37 ? 76.320 73.330 32.520 1.00 0.00 37 TYR A N 19
ATOM 24972 C CA . TYR A 1 37 ? 74.950 73.490 32.990 1.00 0.00 37 TYR A CA 19
ATOM 24973 C C . TYR A 1 37 ? 74.000 73.280 31.840 1.00 0.00 37 TYR A C 19
ATOM 24974 O O . TYR A 1 37 ? 74.000 74.070 30.910 1.00 0.00 37 TYR A O 19
ATOM 24992 N N . PHE A 1 38 ? 73.140 72.240 31.990 1.00 0.00 38 PHE A N 19
ATOM 24993 C CA . PHE A 1 38 ? 72.640 71.360 30.940 1.00 0.00 38 PHE A CA 19
ATOM 24994 C C . PHE A 1 38 ? 71.140 71.650 30.850 1.00 0.00 38 PHE A C 19
ATOM 24995 O O . PHE A 1 38 ? 70.330 71.130 31.610 1.00 0.00 38 PHE A O 19
ATOM 25012 N N . ALA A 1 39 ? 70.840 72.660 30.060 1.00 0.00 39 ALA A N 19
ATOM 25013 C CA . ALA A 1 39 ? 69.700 73.500 30.410 1.00 0.00 39 ALA A CA 19
ATOM 25014 C C . ALA A 1 39 ? 68.990 74.070 29.210 1.00 0.00 39 ALA A C 19
ATOM 25015 O O . ALA A 1 39 ? 69.630 74.600 28.320 1.00 0.00 39 ALA A O 19
ATOM 25022 N N . PRO A 1 40 ? 67.670 73.900 29.150 1.00 0.00 40 PRO A N 19
ATOM 25023 C CA . PRO A 1 40 ? 67.080 73.160 28.080 1.00 0.00 40 PRO A CA 19
ATOM 25024 C C . PRO A 1 40 ? 67.310 73.830 26.740 1.00 0.00 40 PRO A C 19
ATOM 25025 O O . PRO A 1 40 ? 67.100 75.030 26.610 1.00 0.00 40 PRO A O 19
ATOM 25036 N N . THR A 1 41 ? 67.540 73.000 25.700 1.00 0.00 41 THR A N 19
ATOM 25037 C CA . THR A 1 41 ? 67.550 73.440 24.300 1.00 0.00 41 THR A CA 19
ATOM 25038 C C . THR A 1 41 ? 66.160 73.850 23.860 1.00 0.00 41 THR A C 19
ATOM 25039 O O . THR A 1 41 ? 65.960 74.840 23.180 1.00 0.00 41 THR A O 19
ATOM 25050 N N . ASN A 1 42 ? 65.220 73.050 24.310 1.00 0.00 42 ASN A N 19
ATOM 25051 C CA . ASN A 1 42 ? 63.800 72.970 23.990 1.00 0.00 42 ASN A CA 19
ATOM 25052 C C . ASN A 1 42 ? 62.920 74.090 24.490 1.00 0.00 42 ASN A C 19
ATOM 25053 O O . ASN A 1 42 ? 62.030 74.500 23.760 1.00 0.00 42 ASN A O 19
ATOM 25064 N N . ALA A 1 43 ? 63.150 74.580 25.720 1.00 0.00 43 ALA A N 19
ATOM 25065 C CA . ALA A 1 43 ? 62.530 75.850 26.040 1.00 0.00 43 ALA A CA 19
ATOM 25066 C C . ALA A 1 43 ? 63.460 77.040 26.200 1.00 0.00 43 ALA A C 19
ATOM 25067 O O . ALA A 1 43 ? 62.980 78.150 26.110 1.00 0.00 43 ALA A O 19
ATOM 25074 N N . HIS A 1 44 ? 64.720 76.850 26.510 1.00 0.00 44 HIS A N 19
ATOM 25075 C CA . HIS A 1 44 ? 65.710 77.930 26.710 1.00 0.00 44 HIS A CA 19
ATOM 25076 C C . HIS A 1 44 ? 65.370 78.750 27.940 1.00 0.00 44 HIS A C 19
ATOM 25077 O O . HIS A 1 44 ? 65.890 79.820 28.170 1.00 0.00 44 HIS A O 19
ATOM 25091 N N . LYS A 1 45 ? 64.460 78.240 28.780 1.00 0.00 45 LYS A N 19
ATOM 25092 C CA . LYS A 1 45 ? 63.900 78.870 29.950 1.00 0.00 45 LYS A CA 19
ATOM 25093 C C . LYS A 1 45 ? 64.760 78.660 31.160 1.00 0.00 45 LYS A C 19
ATOM 25094 O O . LYS A 1 45 ? 65.030 79.620 31.860 1.00 0.00 45 LYS A O 19
ATOM 25113 N N . ASP A 1 46 ? 65.120 77.370 31.400 1.00 0.00 46 ASP A N 19
ATOM 25114 C CA . ASP A 1 46 ? 65.970 77.080 32.540 1.00 0.00 46 ASP A CA 19
ATOM 25115 C C . ASP A 1 46 ? 67.320 77.730 32.310 1.00 0.00 46 ASP A C 19
ATOM 25116 O O . ASP A 1 46 ? 67.890 78.330 33.200 1.00 0.00 46 ASP A O 19
ATOM 25125 N N . MET A 1 47 ? 67.810 77.780 31.100 1.00 0.00 47 MET A N 19
ATOM 25126 C CA . MET A 1 47 ? 69.110 78.440 30.900 1.00 0.00 47 MET A CA 19
ATOM 25127 C C . MET A 1 47 ? 69.140 79.960 31.170 1.00 0.00 47 MET A C 19
ATOM 25128 O O . MET A 1 47 ? 70.090 80.470 31.750 1.00 0.00 47 MET A O 19
ATOM 25142 N N . LEU A 1 48 ? 68.090 80.670 30.720 1.00 0.00 48 LEU A N 19
ATOM 25143 C CA . LEU A 1 48 ? 68.000 82.130 30.930 1.00 0.00 48 LEU A CA 19
ATOM 25144 C C . LEU A 1 48 ? 68.000 82.390 32.440 1.00 0.00 48 LEU A C 19
ATOM 25145 O O . LEU A 1 48 ? 68.640 83.290 32.960 1.00 0.00 48 LEU A O 19
ATOM 25161 N N . LYS A 1 49 ? 67.300 81.530 33.170 1.00 0.00 49 LYS A N 19
ATOM 25162 C CA . LYS A 1 49 ? 67.270 81.620 34.640 1.00 0.00 49 LYS A CA 19
ATOM 25163 C C . LYS A 1 49 ? 68.650 81.420 35.230 1.00 0.00 49 LYS A C 19
ATOM 25164 O O . LYS A 1 49 ? 69.010 82.120 36.160 1.00 0.00 49 LYS A O 19
ATOM 25183 N N . ALA A 1 50 ? 69.440 80.490 34.710 1.00 0.00 50 ALA A N 19
ATOM 25184 C CA . ALA A 1 50 ? 70.760 80.170 35.200 1.00 0.00 50 ALA A CA 19
ATOM 25185 C C . ALA A 1 50 ? 71.730 81.350 35.190 1.00 0.00 50 ALA A C 19
ATOM 25186 O O . ALA A 1 50 ? 72.460 81.550 36.160 1.00 0.00 50 ALA A O 19
ATOM 25193 N N . VAL A 1 51 ? 71.700 82.140 34.140 1.00 0.00 51 VAL A N 19
ATOM 25194 C CA . VAL A 1 51 ? 72.500 83.370 34.070 1.00 0.00 51 VAL A CA 19
ATOM 25195 C C . VAL A 1 51 ? 72.110 84.260 35.270 1.00 0.00 51 VAL A C 19
ATOM 25196 O O . VAL A 1 51 ? 72.970 84.810 35.940 1.00 0.00 51 VAL A O 19
ATOM 25209 N N . ASP A 1 52 ? 70.800 84.360 35.560 1.00 0.00 52 ASP A N 19
ATOM 25210 C CA . ASP A 1 52 ? 70.370 85.180 36.720 1.00 0.00 52 ASP A CA 19
ATOM 25211 C C . ASP A 1 52 ? 70.830 84.650 38.080 1.00 0.00 52 ASP A C 19
ATOM 25212 O O . ASP A 1 52 ? 71.310 85.400 38.910 1.00 0.00 52 ASP A O 19
ATOM 25221 N N . PHE A 1 53 ? 70.720 83.330 38.270 1.00 0.00 53 PHE A N 19
ATOM 25222 C CA . PHE A 1 53 ? 71.110 82.700 39.520 1.00 0.00 53 PHE A CA 19
ATOM 25223 C C . PHE A 1 53 ? 72.560 82.940 39.810 1.00 0.00 53 PHE A C 19
ATOM 25224 O O . PHE A 1 53 ? 72.900 83.100 40.980 1.00 0.00 53 PHE A O 19
ATOM 25241 N N . PHE A 1 54 ? 73.390 82.890 38.740 1.00 0.00 54 PHE A N 19
ATOM 25242 C CA . PHE A 1 54 ? 74.820 82.690 38.980 1.00 0.00 54 PHE A CA 19
ATOM 25243 C C . PHE A 1 54 ? 75.340 83.940 39.610 1.00 0.00 54 PHE A C 19
ATOM 25244 O O . PHE A 1 54 ? 76.220 83.930 40.450 1.00 0.00 54 PHE A O 19
ATOM 25261 N N . LYS A 1 55 ? 74.740 85.030 39.210 1.00 0.00 55 LYS A N 19
ATOM 25262 C CA . LYS A 1 55 ? 74.860 86.340 39.740 1.00 0.00 55 LYS A CA 19
ATOM 25263 C C . LYS A 1 55 ? 74.170 86.600 41.030 1.00 0.00 55 LYS A C 19
ATOM 25264 O O . LYS A 1 55 ? 74.730 87.440 41.690 1.00 0.00 55 LYS A O 19
ATOM 25283 N N . GLU A 1 56 ? 72.970 86.040 41.350 1.00 0.00 56 GLU A N 19
ATOM 25284 C CA . GLU A 1 56 ? 72.340 86.140 42.680 1.00 0.00 56 GLU A CA 19
ATOM 25285 C C . GLU A 1 56 ? 73.250 85.520 43.730 1.00 0.00 56 GLU A C 19
ATOM 25286 O O . GLU A 1 56 ? 73.330 85.970 44.870 1.00 0.00 56 GLU A O 19
ATOM 25298 N N . LYS A 1 57 ? 73.960 84.460 43.360 1.00 0.00 57 LYS A N 19
ATOM 25299 C CA . LYS A 1 57 ? 74.880 83.690 44.210 1.00 0.00 57 LYS A CA 19
ATOM 25300 C C . LYS A 1 57 ? 76.300 84.080 44.020 1.00 0.00 57 LYS A C 19
ATOM 25301 O O . LYS A 1 57 ? 76.550 84.370 42.900 1.00 0.00 57 LYS A O 19
ATOM 25320 N N . GLY A 1 58 ? 77.180 84.020 45.020 1.00 0.00 58 GLY A N 19
ATOM 25321 C CA . GLY A 1 58 ? 78.610 84.370 45.010 1.00 0.00 58 GLY A CA 19
ATOM 25322 C C . GLY A 1 58 ? 79.620 83.260 44.730 1.00 0.00 58 GLY A C 19
ATOM 25323 O O . GLY A 1 58 ? 80.790 83.540 44.810 1.00 0.00 58 GLY A O 19
ATOM 25327 N N . HIS A 1 59 ? 79.230 82.030 44.410 1.00 0.00 59 HIS A N 19
ATOM 25328 C CA . HIS A 1 59 ? 80.080 80.840 44.660 1.00 0.00 59 HIS A CA 19
ATOM 25329 C C . HIS A 1 59 ? 80.900 80.320 43.470 1.00 0.00 59 HIS A C 19
ATOM 25330 O O . HIS A 1 59 ? 81.420 79.210 43.510 1.00 0.00 59 HIS A O 19
ATOM 25344 N N . THR A 1 60 ? 81.040 81.110 42.420 1.00 0.00 60 THR A N 19
ATOM 25345 C CA . THR A 1 60 ? 81.330 80.680 41.050 1.00 0.00 60 THR A CA 19
ATOM 25346 C C . THR A 1 60 ? 82.830 80.870 40.820 1.00 0.00 60 THR A C 19
ATOM 25347 O O . THR A 1 60 ? 83.670 80.680 41.680 1.00 0.00 60 THR A O 19
ATOM 25358 N N . ALA A 1 61 ? 83.230 81.310 39.670 1.00 0.00 61 ALA A N 19
ATOM 25359 C CA . ALA A 1 61 ? 84.170 82.370 39.440 1.00 0.00 61 ALA A CA 19
ATOM 25360 C C . ALA A 1 61 ? 83.490 83.070 38.270 1.00 0.00 61 ALA A C 19
ATOM 25361 O O . ALA A 1 61 ? 83.100 84.210 38.360 1.00 0.00 61 ALA A O 19
ATOM 25368 N N . TYR A 1 62 ? 83.380 82.320 37.180 1.00 0.00 62 TYR A N 19
ATOM 25369 C CA . TYR A 1 62 ? 83.070 82.840 35.890 1.00 0.00 62 TYR A CA 19
ATOM 25370 C C . TYR A 1 62 ? 81.940 81.990 35.380 1.00 0.00 62 TYR A C 19
ATOM 25371 O O . TYR A 1 62 ? 81.830 80.800 35.700 1.00 0.00 62 TYR A O 19
ATOM 25389 N N . LEU A 1 63 ? 81.150 82.600 34.520 1.00 0.00 63 LEU A N 19
ATOM 25390 C CA . LEU A 1 63 ? 80.230 81.940 33.580 1.00 0.00 63 LEU A CA 19
ATOM 25391 C C . LEU A 1 63 ? 80.470 82.300 32.120 1.00 0.00 63 LEU A C 19
ATOM 25392 O O . LEU A 1 63 ? 80.490 83.480 31.770 1.00 0.00 63 LEU A O 19
ATOM 25408 N N . ASP A 1 64 ? 80.430 81.340 31.200 1.00 0.00 64 ASP A N 19
ATOM 25409 C CA . ASP A 1 64 ? 80.420 81.580 29.770 1.00 0.00 64 ASP A CA 19
ATOM 25410 C C . ASP A 1 64 ? 79.510 80.560 29.040 1.00 0.00 64 ASP A C 19
ATOM 25411 O O . ASP A 1 64 ? 78.960 79.670 29.680 1.00 0.00 64 ASP A O 19
ATOM 25420 N N . GLU A 1 65 ? 79.230 80.650 27.750 1.00 0.00 65 GLU A N 19
ATOM 25421 C CA . GLU A 1 65 ? 78.660 79.540 26.970 1.00 0.00 65 GLU A CA 19
ATOM 25422 C C . GLU A 1 65 ? 79.630 78.460 26.570 1.00 0.00 65 GLU A C 19
ATOM 25423 O O . GLU A 1 65 ? 80.840 78.650 26.510 1.00 0.00 65 GLU A O 19
ATOM 25435 N N . VAL A 1 66 ? 79.110 77.250 26.230 1.00 0.00 66 VAL A N 19
ATOM 25436 C CA . VAL A 1 66 ? 79.830 76.430 25.280 1.00 0.00 66 VAL A CA 19
ATOM 25437 C C . VAL A 1 66 ? 79.550 77.030 23.930 1.00 0.00 66 VAL A C 19
ATOM 25438 O O . VAL A 1 66 ? 78.590 77.720 23.690 1.00 0.00 66 VAL A O 19
ATOM 25451 N N . ARG A 1 67 ? 80.360 76.630 22.990 1.00 0.00 67 ARG A N 19
ATOM 25452 C CA . ARG A 1 67 ? 80.150 76.770 21.560 1.00 0.00 67 ARG A CA 19
ATOM 25453 C C . ARG A 1 67 ? 79.600 75.570 20.830 1.00 0.00 67 ARG A C 19
ATOM 25454 O O . ARG A 1 67 ? 79.480 75.670 19.640 1.00 0.00 67 ARG A O 19
ATOM 25475 N N . VAL A 1 68 ? 79.160 74.490 21.420 1.00 0.00 68 VAL A N 19
ATOM 25476 C CA . VAL A 1 68 ? 78.110 73.670 20.790 1.00 0.00 68 VAL A CA 19
ATOM 25477 C C . VAL A 1 68 ? 76.770 74.390 20.990 1.00 0.00 68 VAL A C 19
ATOM 25478 O O . VAL A 1 68 ? 75.740 73.900 20.630 1.00 0.00 68 VAL A O 19
ATOM 25491 N N . SER A 1 69 ? 76.780 75.560 21.630 1.00 0.00 69 SER A N 19
ATOM 25492 C CA . SER A 1 69 ? 75.570 76.360 21.820 1.00 0.00 69 SER A CA 19
ATOM 25493 C C . SER A 1 69 ? 75.000 76.840 20.510 1.00 0.00 69 SER A C 19
ATOM 25494 O O . SER A 1 69 ? 73.800 76.860 20.380 1.00 0.00 69 SER A O 19
ATOM 25502 N N . THR A 1 70 ? 75.830 77.230 19.540 1.00 0.00 70 THR A N 19
ATOM 25503 C CA . THR A 1 70 ? 75.250 77.830 18.350 1.00 0.00 70 THR A CA 19
ATOM 25504 C C . THR A 1 70 ? 74.370 76.780 17.690 1.00 0.00 70 THR A C 19
ATOM 25505 O O . THR A 1 70 ? 73.290 77.090 17.230 1.00 0.00 70 THR A O 19
ATOM 25516 N N . ASP A 1 71 ? 74.880 75.530 17.750 1.00 0.00 71 ASP A N 19
ATOM 25517 C CA . ASP A 1 71 ? 74.260 74.350 17.210 1.00 0.00 71 ASP A CA 19
ATOM 25518 C C . ASP A 1 71 ? 73.220 73.810 18.120 1.00 0.00 71 ASP A C 19
ATOM 25519 O O . ASP A 1 71 ? 72.120 73.730 17.720 1.00 0.00 71 ASP A O 19
ATOM 25528 N N . GLU A 1 72 ? 73.430 73.510 19.370 1.00 0.00 72 GLU A N 19
ATOM 25529 C CA . GLU A 1 72 ? 72.540 72.690 20.160 1.00 0.00 72 GLU A CA 19
ATOM 25530 C C . GLU A 1 72 ? 72.090 73.410 21.390 1.00 0.00 72 GLU A C 19
ATOM 25531 O O . GLU A 1 72 ? 71.090 73.000 21.940 1.00 0.00 72 GLU A O 19
ATOM 25543 N N . LYS A 1 73 ? 72.780 74.470 21.880 1.00 0.00 73 LYS A N 19
ATOM 25544 C CA . LYS A 1 73 ? 72.180 75.410 22.810 1.00 0.00 73 LYS A CA 19
ATOM 25545 C C . LYS A 1 73 ? 71.960 74.930 24.250 1.00 0.00 73 LYS A C 19
ATOM 25546 O O . LYS A 1 73 ? 71.230 75.560 24.990 1.00 0.00 73 LYS A O 19
ATOM 25565 N N . ASP A 1 74 ? 72.620 73.860 24.660 1.00 0.00 74 ASP A N 19
ATOM 25566 C CA . ASP A 1 74 ? 72.420 73.160 25.910 1.00 0.00 74 ASP A CA 19
ATOM 25567 C C . ASP A 1 74 ? 73.340 73.460 27.070 1.00 0.00 74 ASP A C 19
ATOM 25568 O O . ASP A 1 74 ? 72.890 73.400 28.210 1.00 0.00 74 ASP A O 19
ATOM 25577 N N . PHE A 1 75 ? 74.640 73.780 26.830 1.00 0.00 75 PHE A N 19
ATOM 25578 C CA . PHE A 1 75 ? 75.600 73.900 27.930 1.00 0.00 75 PHE A CA 19
ATOM 25579 C C . PHE A 1 75 ? 76.070 75.350 28.170 1.00 0.00 75 PHE A C 19
ATOM 25580 O O . PHE A 1 75 ? 76.610 76.010 27.300 1.00 0.00 75 PHE A O 19
ATOM 25597 N N . LEU A 1 76 ? 75.900 75.870 29.380 1.00 0.00 76 LEU A N 19
ATOM 25598 C CA . LEU A 1 76 ? 76.700 76.920 30.010 1.00 0.00 76 LEU A CA 19
ATOM 25599 C C . LEU A 1 76 ? 77.970 76.300 30.630 1.00 0.00 76 LEU A C 19
ATOM 25600 O O . LEU A 1 76 ? 77.920 75.200 31.180 1.00 0.00 76 LEU A O 19
ATOM 25616 N N . TYR A 1 77 ? 79.080 76.960 30.440 1.00 0.00 77 TYR A N 19
ATOM 25617 C CA . TYR A 1 77 ? 80.420 76.580 30.910 1.00 0.00 77 TYR A CA 19
ATOM 25618 C C . TYR A 1 77 ? 80.670 77.420 32.130 1.00 0.00 77 TYR A C 19
ATOM 25619 O O . TYR A 1 77 ? 80.920 78.620 32.040 1.00 0.00 77 TYR A O 19
ATOM 25637 N N . GLU A 1 78 ? 80.560 76.770 33.280 1.00 0.00 78 GLU A N 19
ATOM 25638 C CA . GLU A 1 78 ? 80.630 77.450 34.540 1.00 0.00 78 GLU A CA 19
ATOM 25639 C C . GLU A 1 78 ? 81.920 77.070 35.330 1.00 0.00 78 GLU A C 19
ATOM 25640 O O . GLU A 1 78 ? 82.210 75.890 35.530 1.00 0.00 78 GLU A O 19
ATOM 25652 N 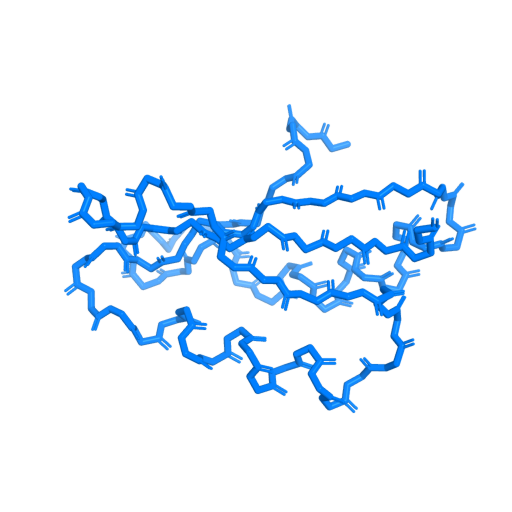N . LEU A 1 79 ? 82.690 78.020 35.800 1.00 0.00 79 LEU A N 19
ATOM 25653 C CA . LEU A 1 79 ? 83.910 77.670 36.580 1.00 0.00 79 LEU A CA 19
ATOM 25654 C C . LEU A 1 79 ? 83.870 78.160 37.970 1.00 0.00 79 LEU A C 19
ATOM 25655 O O . LEU A 1 79 ? 83.630 79.340 38.140 1.00 0.00 79 LEU A O 19
ATOM 25671 N N . HIS A 1 80 ? 84.150 77.290 38.970 1.00 0.00 80 HIS A N 19
ATOM 25672 C CA . HIS A 1 80 ? 84.060 77.640 40.360 1.00 0.00 80 HIS A CA 19
ATOM 25673 C C . HIS A 1 80 ? 85.470 77.690 40.890 1.00 0.00 80 HIS A C 19
ATOM 25674 O O . HIS A 1 80 ? 86.190 76.740 40.720 1.00 0.00 80 HIS A O 19
ATOM 25688 N N . ILE A 1 81 ? 85.860 78.820 41.500 1.00 0.00 81 ILE A N 19
ATOM 25689 C CA . ILE A 1 81 ? 87.210 79.010 42.030 1.00 0.00 81 ILE A CA 19
ATOM 25690 C C . ILE A 1 81 ? 88.290 78.740 40.970 1.00 0.00 81 ILE A C 19
ATOM 25691 O O . ILE A 1 81 ? 89.270 78.060 41.240 1.00 0.00 81 ILE A O 19
ATOM 25707 N N . ILE A 1 82 ? 88.180 79.210 39.720 1.00 0.00 82 ILE A N 19
ATOM 25708 C CA . ILE A 1 82 ? 89.140 78.680 38.780 1.00 0.00 82 ILE A CA 19
ATOM 25709 C C . ILE A 1 82 ? 90.570 79.330 38.850 1.00 0.00 82 ILE A C 19
ATOM 25710 O O . ILE A 1 82 ? 91.390 78.600 38.350 1.00 0.00 82 ILE A O 19
ATOM 25727 N N . SER A 1 1 ? 75.280 59.680 37.420 1.00 0.00 1 SER A N 20
ATOM 25728 C CA . SER A 1 1 ? 76.260 60.300 36.520 1.00 0.00 1 SER A CA 20
ATOM 25729 C C . SER A 1 1 ? 76.940 61.450 37.180 1.00 0.00 1 SER A C 20
ATOM 25730 O O . SER A 1 1 ? 76.310 62.460 37.410 1.00 0.00 1 SER A O 20
ATOM 25740 N N . HIS A 1 2 ? 78.250 61.310 37.530 1.00 0.00 2 HIS A N 20
ATOM 25741 C CA . HIS A 1 2 ? 78.980 62.510 37.860 1.00 0.00 2 HIS A CA 20
ATOM 25742 C C . HIS A 1 2 ? 80.020 62.740 36.790 1.00 0.00 2 HIS A C 20
ATOM 25743 O O . HIS A 1 2 ? 80.840 61.890 36.490 1.00 0.00 2 HIS A O 20
ATOM 25757 N N . MET A 1 3 ? 79.900 63.930 36.220 1.00 0.00 3 MET A N 20
ATOM 25758 C CA . MET A 1 3 ? 80.920 64.660 35.490 1.00 0.00 3 MET A CA 20
ATOM 25759 C C . MET A 1 3 ? 81.080 66.140 35.860 1.00 0.00 3 MET A C 20
ATOM 25760 O O . MET A 1 3 ? 81.480 66.880 34.970 1.00 0.00 3 MET A O 20
ATOM 25774 N N . LYS A 1 4 ? 80.710 66.600 37.060 1.00 0.00 4 LYS A N 20
ATOM 25775 C CA . LYS A 1 4 ? 80.530 68.020 37.240 1.00 0.00 4 LYS A CA 20
ATOM 25776 C C . LYS A 1 4 ? 79.500 68.750 36.370 1.00 0.00 4 LYS A C 20
ATOM 25777 O O . LYS A 1 4 ? 79.840 69.690 35.670 1.00 0.00 4 LYS A O 20
ATOM 25796 N N . LEU A 1 5 ? 78.240 68.310 36.310 1.00 0.00 5 LEU A N 20
ATOM 25797 C CA . LEU A 1 5 ? 77.310 69.110 35.540 1.00 0.00 5 LEU A CA 20
ATOM 25798 C C . LEU A 1 5 ? 76.130 69.410 36.370 1.00 0.00 5 LEU A C 20
ATOM 25799 O O . LEU A 1 5 ? 75.940 68.630 37.260 1.00 0.00 5 LEU A O 20
ATOM 25815 N N . VAL A 1 6 ? 75.340 70.330 35.930 1.00 0.00 6 VAL A N 20
ATOM 25816 C CA . VAL A 1 6 ? 74.030 70.600 36.490 1.00 0.00 6 VAL A CA 20
ATOM 25817 C C . VAL A 1 6 ? 72.950 70.480 35.440 1.00 0.00 6 VAL A C 20
ATOM 25818 O O . VAL A 1 6 ? 73.010 71.160 34.420 1.00 0.00 6 VAL A O 20
ATOM 25831 N N . LEU A 1 7 ? 71.940 69.640 35.660 1.00 0.00 7 LEU A N 20
ATOM 25832 C CA . LEU A 1 7 ? 70.920 69.400 34.620 1.00 0.00 7 LEU A CA 20
ATOM 25833 C C . LEU A 1 7 ? 69.750 70.300 34.940 1.00 0.00 7 LEU A C 20
ATOM 25834 O O . LEU A 1 7 ? 69.430 70.430 36.080 1.00 0.00 7 LEU A O 20
ATOM 25850 N N . ALA A 1 8 ? 69.040 70.890 33.960 1.00 0.00 8 ALA A N 20
ATOM 25851 C CA . ALA A 1 8 ? 67.700 71.470 34.010 1.00 0.00 8 ALA A CA 20
ATOM 25852 C C . ALA A 1 8 ? 66.560 70.520 34.380 1.00 0.00 8 ALA A C 20
ATOM 25853 O O . ALA A 1 8 ? 66.450 69.410 33.860 1.00 0.00 8 ALA A O 20
ATOM 25860 N N . LYS A 1 9 ? 65.620 71.030 35.220 1.00 0.00 9 LYS A N 20
ATOM 25861 C CA . LYS A 1 9 ? 64.370 70.380 35.540 1.00 0.00 9 LYS A CA 20
ATOM 25862 C C . LYS A 1 9 ? 63.450 70.200 34.370 1.00 0.00 9 LYS A C 20
ATOM 25863 O O . LYS A 1 9 ? 62.850 69.160 34.250 1.00 0.00 9 LYS A O 20
ATOM 25882 N N . ASN A 1 10 ? 63.290 71.230 33.530 1.00 0.00 10 ASN A N 20
ATOM 25883 C CA . ASN A 1 10 ? 62.210 71.300 32.590 1.00 0.00 10 ASN A CA 20
ATOM 25884 C C . ASN A 1 10 ? 62.350 70.180 31.590 1.00 0.00 10 ASN A C 20
ATOM 25885 O O . ASN A 1 10 ? 61.360 69.530 31.330 1.00 0.00 10 ASN A O 20
ATOM 25896 N N . THR A 1 11 ? 63.550 69.900 31.050 1.00 0.00 11 THR A N 20
ATOM 25897 C CA . THR A 1 11 ? 63.590 68.790 30.110 1.00 0.00 11 THR A CA 20
ATOM 25898 C C . THR A 1 11 ? 63.290 67.450 30.770 1.00 0.00 11 THR A C 20
ATOM 25899 O O . THR A 1 11 ? 62.540 66.640 30.230 1.00 0.00 11 THR A O 20
ATOM 25910 N N . ARG A 1 12 ? 63.890 67.250 31.950 1.00 0.00 12 ARG A N 20
ATOM 25911 C CA . ARG A 1 12 ? 64.080 65.940 32.580 1.00 0.00 12 ARG A CA 20
ATOM 25912 C C . ARG A 1 12 ? 63.180 65.580 33.760 1.00 0.00 12 ARG A C 20
ATOM 25913 O O . ARG A 1 12 ? 62.830 64.450 34.000 1.00 0.00 12 ARG A O 20
ATOM 25934 N N . LYS A 1 13 ? 62.850 66.590 34.560 1.00 0.00 13 LYS A N 20
ATOM 25935 C CA . LYS A 1 13 ? 61.820 66.590 35.590 1.00 0.00 13 LYS A CA 20
ATOM 25936 C C . LYS A 1 13 ? 62.020 65.510 36.610 1.00 0.00 13 LYS A C 20
ATOM 25937 O O . LYS A 1 13 ? 61.070 64.850 36.980 1.00 0.00 13 LYS A O 20
ATOM 25956 N N . SER A 1 14 ? 63.270 65.340 37.100 1.00 0.00 14 SER A N 20
ATOM 25957 C CA . SER A 1 14 ? 63.410 64.580 38.330 1.00 0.00 14 SER A CA 20
ATOM 25958 C C . SER A 1 14 ? 63.380 65.410 39.610 1.00 0.00 14 SER A C 20
ATOM 25959 O O . SER A 1 14 ? 62.340 65.650 40.190 1.00 0.00 14 SER A O 20
ATOM 25967 N N . ASP A 1 15 ? 64.510 66.000 39.970 1.00 0.00 15 ASP A N 20
ATOM 25968 C CA . ASP A 1 15 ? 64.660 67.060 40.970 1.00 0.00 15 ASP A CA 20
ATOM 25969 C C . ASP A 1 15 ? 65.480 68.280 40.530 1.00 0.00 15 ASP A C 20
ATOM 25970 O O . ASP A 1 15 ? 65.580 69.240 41.300 1.00 0.00 15 ASP A O 20
ATOM 25979 N N . ALA A 1 16 ? 65.970 68.360 39.290 1.00 0.00 16 ALA A N 20
ATOM 25980 C CA . ALA A 1 16 ? 67.310 68.860 39.020 1.00 0.00 16 ALA A CA 20
ATOM 25981 C C . ALA A 1 16 ? 67.380 70.260 39.570 1.00 0.00 16 ALA A C 20
ATOM 25982 O O . ALA A 1 16 ? 68.430 70.640 40.020 1.00 0.00 16 ALA A O 20
ATOM 25989 N N . LYS A 1 17 ? 66.290 71.080 39.470 1.00 0.00 17 LYS A N 20
ATOM 25990 C CA . LYS A 1 17 ? 66.490 72.480 39.710 1.00 0.00 17 LYS A CA 20
ATOM 25991 C C . LYS A 1 17 ? 66.650 72.890 41.110 1.00 0.00 17 LYS A C 20
ATOM 25992 O O . LYS A 1 17 ? 65.950 73.810 41.440 1.00 0.00 17 LYS A O 20
ATOM 26011 N N . SER A 1 18 ? 67.560 72.370 41.870 1.00 0.00 18 SER A N 20
ATOM 26012 C CA . SER A 1 18 ? 68.280 72.950 43.020 1.00 0.00 18 SER A CA 20
ATOM 26013 C C . SER A 1 18 ? 69.820 73.000 42.980 1.00 0.00 18 SER A C 20
ATOM 26014 O O . SER A 1 18 ? 70.430 73.860 43.630 1.00 0.00 18 SER A O 20
ATOM 26022 N N . VAL A 1 19 ? 70.400 72.120 42.180 1.00 0.00 19 VAL A N 20
ATOM 26023 C CA . VAL A 1 19 ? 71.710 71.490 42.360 1.00 0.00 19 VAL A CA 20
ATOM 26024 C C . VAL A 1 19 ? 72.890 72.430 42.250 1.00 0.00 19 VAL A C 20
ATOM 26025 O O . VAL A 1 19 ? 73.860 72.300 42.970 1.00 0.00 19 VAL A O 20
ATOM 26038 N N . GLU A 1 20 ? 72.770 73.390 41.330 1.00 0.00 20 GLU A N 20
ATOM 26039 C CA . GLU A 1 20 ? 73.770 74.390 41.100 1.00 0.00 20 GLU A CA 20
ATOM 26040 C C . GLU A 1 20 ? 74.080 75.170 42.340 1.00 0.00 20 GLU A C 20
ATOM 26041 O O . GLU A 1 20 ? 75.220 75.360 42.690 1.00 0.00 20 GLU A O 20
ATOM 26053 N N . LEU A 1 21 ? 73.020 75.580 43.060 1.00 0.00 21 LEU A N 20
ATOM 26054 C CA . LEU A 1 21 ? 73.200 76.520 44.120 1.00 0.00 21 LEU A CA 20
ATOM 26055 C C . LEU A 1 21 ? 74.020 75.870 45.210 1.00 0.00 21 LEU A C 20
ATOM 26056 O O . LEU A 1 21 ? 74.920 76.490 45.760 1.00 0.00 21 LEU A O 20
ATOM 26072 N N . GLU A 1 22 ? 73.660 74.660 45.580 1.00 0.00 22 GLU A N 20
ATOM 26073 C CA . GLU A 1 22 ? 74.370 73.800 46.520 1.00 0.00 22 GLU A CA 20
ATOM 26074 C C . GLU A 1 22 ? 75.760 73.340 46.050 1.00 0.00 22 GLU A C 20
ATOM 26075 O O . GLU A 1 22 ? 76.670 73.340 46.860 1.00 0.00 22 GLU A O 20
ATOM 26087 N N . ASP A 1 23 ? 75.900 73.030 44.750 1.00 0.00 23 ASP A N 20
ATOM 26088 C CA . ASP A 1 23 ? 77.180 72.610 44.180 1.00 0.00 23 ASP A CA 20
ATOM 26089 C C . ASP A 1 23 ? 78.140 73.750 44.200 1.00 0.00 23 ASP A C 20
ATOM 26090 O O . ASP A 1 23 ? 79.290 73.530 44.520 1.00 0.00 23 ASP A O 20
ATOM 26099 N N . LEU A 1 24 ? 77.690 74.970 43.970 1.00 0.00 24 LEU A N 20
ATOM 26100 C CA . LEU A 1 24 ? 78.580 76.120 44.050 1.00 0.00 24 LEU A CA 20
ATOM 26101 C C . LEU A 1 24 ? 79.250 76.170 45.410 1.00 0.00 24 LEU A C 20
ATOM 26102 O O . LEU A 1 24 ? 80.470 76.210 45.520 1.00 0.00 24 LEU A O 20
ATOM 26118 N N . TYR A 1 25 ? 78.440 76.210 46.490 1.00 0.00 25 TYR A N 20
ATOM 26119 C CA . TYR A 1 25 ? 78.960 76.310 47.850 1.00 0.00 25 TYR A CA 20
ATOM 26120 C C . TYR A 1 25 ? 79.830 75.080 48.100 1.00 0.00 25 TYR A C 20
ATOM 26121 O O . TYR A 1 25 ? 80.950 75.190 48.600 1.00 0.00 25 TYR A O 20
ATOM 26139 N N . HIS A 1 26 ? 79.310 73.910 47.740 1.00 0.00 26 HIS A N 20
ATOM 26140 C CA . HIS A 1 26 ? 80.000 72.710 48.090 1.00 0.00 26 HIS A CA 20
ATOM 26141 C C . HIS A 1 26 ? 81.300 72.420 47.390 1.00 0.00 26 HIS A C 20
ATOM 26142 O O . HIS A 1 26 ? 82.290 72.060 48.000 1.00 0.00 26 HIS A O 20
ATOM 26156 N N . GLU A 1 27 ? 81.240 72.590 46.060 1.00 0.00 27 GLU A N 20
ATOM 26157 C CA . GLU A 1 27 ? 82.370 72.390 45.200 1.00 0.00 27 GLU A CA 20
ATOM 26158 C C . GLU A 1 27 ? 83.420 73.340 45.610 1.00 0.00 27 GLU A C 20
ATOM 26159 O O . GLU A 1 27 ? 84.530 72.920 45.820 1.00 0.00 27 GLU A O 20
ATOM 26171 N N . PHE A 1 28 ? 83.070 74.610 45.840 1.00 0.00 28 PHE A N 20
ATOM 26172 C CA . PHE A 1 28 ? 84.140 75.540 46.120 1.00 0.00 28 PHE A CA 20
ATOM 26173 C C . PHE A 1 28 ? 84.810 75.230 47.450 1.00 0.00 28 PHE A C 20
ATOM 26174 O O . PHE A 1 28 ? 86.010 75.450 47.590 1.00 0.00 28 PHE A O 20
ATOM 26191 N N . SER A 1 29 ? 84.060 74.860 48.500 1.00 0.00 29 SER A N 20
ATOM 26192 C CA . SER A 1 29 ? 84.610 74.560 49.790 1.00 0.00 29 SER A CA 20
ATOM 26193 C C . SER A 1 29 ? 85.520 73.360 49.800 1.00 0.00 29 SER A C 20
ATOM 26194 O O . SER A 1 29 ? 86.550 73.420 50.460 1.00 0.00 29 SER A O 20
ATOM 26202 N N . GLU A 1 30 ? 85.080 72.300 49.080 1.00 0.00 30 GLU A N 20
ATOM 26203 C CA . GLU A 1 30 ? 85.750 71.050 49.080 1.00 0.00 30 GLU A CA 20
ATOM 26204 C C . GLU A 1 30 ? 86.900 70.980 48.100 1.00 0.00 30 GLU A C 20
ATOM 26205 O O . GLU A 1 30 ? 87.940 70.410 48.380 1.00 0.00 30 GLU A O 20
ATOM 26217 N N . ASP A 1 31 ? 86.690 71.570 46.900 1.00 0.00 31 ASP A N 20
ATOM 26218 C CA . ASP A 1 31 ? 87.550 71.410 45.730 1.00 0.00 31 ASP A CA 20
ATOM 26219 C C . ASP A 1 31 ? 87.730 72.700 44.910 1.00 0.00 31 ASP A C 20
ATOM 26220 O O . ASP A 1 31 ? 86.930 73.620 45.020 1.00 0.00 31 ASP A O 20
ATOM 26229 N N . LYS A 1 32 ? 88.780 72.850 44.030 1.00 0.00 32 LYS A N 20
ATOM 26230 C CA . LYS A 1 32 ? 88.700 73.920 43.030 1.00 0.00 32 LYS A CA 20
ATOM 26231 C C . LYS A 1 32 ? 88.640 73.530 41.540 1.00 0.00 32 LYS A C 20
ATOM 26232 O O . LYS A 1 32 ? 89.530 72.890 41.000 1.00 0.00 32 LYS A O 20
ATOM 26251 N N . ARG A 1 33 ? 87.500 73.800 40.860 1.00 0.00 33 ARG A N 20
ATOM 26252 C CA . ARG A 1 33 ? 86.880 72.840 39.960 1.00 0.00 33 ARG A CA 20
ATOM 26253 C C . ARG A 1 33 ? 85.970 73.600 39.050 1.00 0.00 33 ARG A C 20
ATOM 26254 O O . ARG A 1 33 ? 85.890 74.820 39.100 1.00 0.00 33 ARG A O 20
ATOM 26275 N N . SER A 1 34 ? 85.330 72.950 38.110 1.00 0.00 34 SER A N 20
ATOM 26276 C CA . SER A 1 34 ? 84.540 73.650 37.130 1.00 0.00 34 SER A CA 20
ATOM 26277 C C . SER A 1 34 ? 83.530 72.690 36.540 1.00 0.00 34 SER A C 20
ATOM 26278 O O . SER A 1 34 ? 83.710 71.480 36.610 1.00 0.00 34 SER A O 20
ATOM 26286 N N . ILE A 1 35 ? 82.460 73.220 35.960 1.00 0.00 35 ILE A N 20
ATOM 26287 C CA . ILE A 1 35 ? 81.280 72.470 35.620 1.00 0.00 35 ILE A CA 20
ATOM 26288 C C . ILE A 1 35 ? 80.730 72.930 34.270 1.00 0.00 35 ILE A C 20
ATOM 26289 O O . ILE A 1 35 ? 81.130 73.930 33.680 1.00 0.00 35 ILE A O 20
ATOM 26305 N N . PHE A 1 36 ? 79.780 72.140 33.810 1.00 0.00 36 PHE A N 20
ATOM 26306 C CA . PHE A 1 36 ? 78.960 72.350 32.640 1.00 0.00 36 PHE A CA 20
ATOM 26307 C C . PHE A 1 36 ? 77.530 72.460 33.150 1.00 0.00 36 PHE A C 20
ATOM 26308 O O . PHE A 1 36 ? 77.090 71.590 33.900 1.00 0.00 36 PHE A O 20
ATOM 26325 N N . TYR A 1 37 ? 76.780 73.420 32.710 1.00 0.00 37 TYR A N 20
ATOM 26326 C CA . TYR A 1 37 ? 75.340 73.350 32.970 1.00 0.00 37 TYR A CA 20
ATOM 26327 C C . TYR A 1 37 ? 74.670 72.910 31.730 1.00 0.00 37 TYR A C 20
ATOM 26328 O O . TYR A 1 37 ? 74.940 73.490 30.710 1.00 0.00 37 TYR A O 20
ATOM 26346 N N . PHE A 1 38 ? 73.790 71.920 31.820 1.00 0.00 38 PHE A N 20
ATOM 26347 C CA . PHE A 1 38 ? 73.010 71.400 30.740 1.00 0.00 38 PHE A CA 20
ATOM 26348 C C . PHE A 1 38 ? 71.630 71.860 31.040 1.00 0.00 38 PHE A C 20
ATOM 26349 O O . PHE A 1 38 ? 70.950 71.340 31.930 1.00 0.00 38 PHE A O 20
ATOM 26366 N N . ALA A 1 39 ? 71.240 72.900 30.330 1.00 0.00 39 ALA A N 20
ATOM 26367 C CA . ALA A 1 39 ? 69.960 73.540 30.590 1.00 0.00 39 ALA A CA 20
ATOM 26368 C C . ALA A 1 39 ? 69.410 73.900 29.260 1.00 0.00 39 ALA A C 20
ATOM 26369 O O . ALA A 1 39 ? 70.170 74.070 28.330 1.00 0.00 39 ALA A O 20
ATOM 26376 N N . PRO A 1 40 ? 68.070 73.960 29.170 1.00 0.00 40 PRO A N 20
ATOM 26377 C CA . PRO A 1 40 ? 67.440 73.220 28.090 1.00 0.00 40 PRO A CA 20
ATOM 26378 C C . PRO A 1 40 ? 67.840 73.730 26.680 1.00 0.00 40 PRO A C 20
ATOM 26379 O O . PRO A 1 40 ? 67.810 74.940 26.480 1.00 0.00 40 PRO A O 20
ATOM 26390 N N . THR A 1 41 ? 67.960 72.850 25.650 1.00 0.00 41 THR A N 20
ATOM 26391 C CA . THR A 1 41 ? 67.830 73.400 24.300 1.00 0.00 41 THR A CA 20
ATOM 26392 C C . THR A 1 41 ? 66.420 73.870 24.030 1.00 0.00 41 THR A C 20
ATOM 26393 O O . THR A 1 41 ? 66.180 74.950 23.500 1.00 0.00 41 THR A O 20
ATOM 26404 N N . ASN A 1 42 ? 65.460 73.050 24.430 1.00 0.00 42 ASN A N 20
ATOM 26405 C CA . ASN A 1 42 ? 64.140 73.250 23.930 1.00 0.00 42 ASN A CA 20
ATOM 26406 C C . ASN A 1 42 ? 63.440 74.490 24.440 1.00 0.00 42 ASN A C 20
ATOM 26407 O O . ASN A 1 42 ? 62.760 75.140 23.670 1.00 0.00 42 ASN A O 20
ATOM 26418 N N . ALA A 1 43 ? 63.540 74.770 25.760 1.00 0.00 43 ALA A N 20
ATOM 26419 C C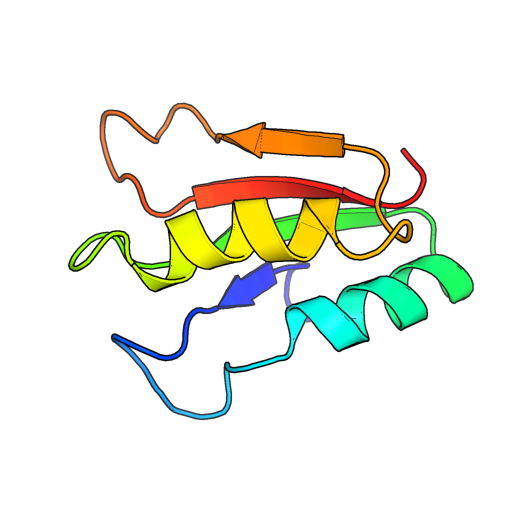A . ALA A 1 43 ? 62.790 75.910 26.260 1.00 0.00 43 ALA A CA 20
ATOM 26420 C C . ALA A 1 43 ? 63.630 77.170 26.350 1.00 0.00 43 ALA A C 20
ATOM 26421 O O . ALA A 1 43 ? 63.150 78.250 26.140 1.00 0.00 43 ALA A O 20
ATOM 26428 N N . HIS A 1 44 ? 64.890 76.980 26.720 1.00 0.00 44 HIS A N 20
ATOM 26429 C CA . HIS A 1 44 ? 65.850 77.990 27.120 1.00 0.00 44 HIS A CA 20
ATOM 26430 C C . HIS A 1 44 ? 65.310 78.760 28.290 1.00 0.00 44 HIS A C 20
ATOM 26431 O O . HIS A 1 44 ? 65.460 79.980 28.400 1.00 0.00 44 HIS A O 20
ATOM 26445 N N . LYS A 1 45 ? 64.660 78.030 29.200 1.00 0.00 45 LYS A N 20
ATOM 26446 C CA . LYS A 1 45 ? 64.150 78.610 30.410 1.00 0.00 45 LYS A CA 20
ATOM 26447 C C . LYS A 1 45 ? 64.980 78.550 31.630 1.00 0.00 45 LYS A C 20
ATOM 26448 O O . LYS A 1 45 ? 65.190 79.550 32.310 1.00 0.00 45 LYS A O 20
ATOM 26467 N N . ASP A 1 46 ? 65.340 77.310 31.940 1.00 0.00 46 ASP A N 20
ATOM 26468 C CA . ASP A 1 46 ? 66.180 77.060 33.110 1.00 0.00 46 ASP A CA 20
ATOM 26469 C C . ASP A 1 46 ? 67.500 77.750 32.930 1.00 0.00 46 ASP A C 20
ATOM 26470 O O . ASP A 1 46 ? 68.010 78.310 33.890 1.00 0.00 46 ASP A O 20
ATOM 26479 N N . MET A 1 47 ? 67.990 77.800 31.720 1.00 0.00 47 MET A N 20
ATOM 26480 C CA . MET A 1 47 ? 69.260 78.440 31.390 1.00 0.00 47 MET A CA 20
ATOM 26481 C C . MET A 1 47 ? 69.260 79.960 31.620 1.00 0.00 47 MET A C 20
ATOM 26482 O O . MET A 1 47 ? 70.220 80.520 32.130 1.00 0.00 47 MET A O 20
ATOM 26496 N N . LEU A 1 48 ? 68.150 80.610 31.240 1.00 0.00 48 LEU A N 20
ATOM 26497 C CA . LEU A 1 48 ? 67.990 82.050 31.430 1.00 0.00 48 LEU A CA 20
ATOM 26498 C C . LEU A 1 48 ? 68.140 82.390 32.900 1.00 0.00 48 LEU A C 20
ATOM 26499 O O . LEU A 1 48 ? 68.780 83.360 33.310 1.00 0.00 48 LEU A O 20
ATOM 26515 N N . LYS A 1 49 ? 67.520 81.540 33.680 1.00 0.00 49 LYS A N 20
ATOM 26516 C CA . LYS A 1 49 ? 67.520 81.620 35.150 1.00 0.00 49 LYS A CA 20
ATOM 26517 C C . LYS A 1 49 ? 68.890 81.450 35.740 1.00 0.00 49 LYS A C 20
ATOM 26518 O O . LYS A 1 49 ? 69.210 82.110 36.710 1.00 0.00 49 LYS A O 20
ATOM 26537 N N . ALA A 1 50 ? 69.640 80.550 35.130 1.00 0.00 50 ALA A N 20
ATOM 26538 C CA . ALA A 1 50 ? 70.990 80.280 35.570 1.00 0.00 50 ALA A CA 20
ATOM 26539 C C . ALA A 1 50 ? 71.880 81.500 35.580 1.00 0.00 50 ALA A C 20
ATOM 26540 O O . ALA A 1 50 ? 72.610 81.710 36.550 1.00 0.00 50 ALA A O 20
ATOM 26547 N N . VAL A 1 51 ? 71.790 82.300 34.550 1.00 0.00 51 VAL A N 20
ATOM 26548 C CA . VAL A 1 51 ? 72.570 83.520 34.340 1.00 0.00 51 VAL A CA 20
ATOM 26549 C C . VAL A 1 51 ? 72.340 84.480 35.520 1.00 0.00 51 VAL A C 20
ATOM 26550 O O . VAL A 1 51 ? 73.270 85.040 36.090 1.00 0.00 51 VAL A O 20
ATOM 26563 N N . ASP A 1 52 ? 71.080 84.630 35.900 1.00 0.00 52 ASP A N 20
ATOM 26564 C CA . ASP A 1 52 ? 70.630 85.390 37.080 1.00 0.00 52 ASP A CA 20
ATOM 26565 C C . ASP A 1 52 ? 71.090 84.800 38.390 1.00 0.00 52 ASP A C 20
ATOM 26566 O O . ASP A 1 52 ? 71.590 85.530 39.220 1.00 0.00 52 ASP A O 20
ATOM 26575 N N . PHE A 1 53 ? 71.000 83.490 38.540 1.00 0.00 53 PHE A N 20
ATOM 26576 C CA . PHE A 1 53 ? 71.390 82.830 39.770 1.00 0.00 53 PHE A CA 20
ATOM 26577 C C . PHE A 1 53 ? 72.870 83.020 40.050 1.00 0.00 53 PHE A C 20
ATOM 26578 O O . PHE A 1 53 ? 73.230 83.180 41.220 1.00 0.00 53 PHE A O 20
ATOM 26595 N N . PHE A 1 54 ? 73.700 83.000 38.980 1.00 0.00 54 PHE A N 20
ATOM 26596 C CA . PHE A 1 54 ? 75.130 82.850 39.150 1.00 0.00 54 PHE A CA 20
ATOM 26597 C C . PHE A 1 54 ? 75.590 84.110 39.780 1.00 0.00 54 PHE A C 20
ATOM 26598 O O . PHE A 1 54 ? 76.420 84.090 40.650 1.00 0.00 54 PHE A O 20
ATOM 26615 N N . LYS A 1 55 ? 75.020 85.220 39.320 1.00 0.00 55 LYS A N 20
ATOM 26616 C CA . LYS A 1 55 ? 75.230 86.550 39.830 1.00 0.00 55 LYS A CA 20
ATOM 26617 C C . LYS A 1 55 ? 74.640 86.800 41.220 1.00 0.00 55 LYS A C 20
ATOM 26618 O O . LYS A 1 55 ? 75.260 87.500 42.000 1.00 0.00 55 LYS A O 20
ATOM 26637 N N . GLU A 1 56 ? 73.440 86.230 41.500 1.00 0.00 56 GLU A N 20
ATOM 26638 C CA . GLU A 1 56 ? 72.840 86.310 42.830 1.00 0.00 56 GLU A CA 20
ATOM 26639 C C . GLU A 1 56 ? 73.780 85.700 43.850 1.00 0.00 56 GLU A C 20
ATOM 26640 O O . GLU A 1 56 ? 73.930 86.260 44.940 1.00 0.00 56 GLU A O 20
ATOM 26652 N N . LYS A 1 57 ? 74.480 84.600 43.550 1.00 0.00 57 LYS A N 20
ATOM 26653 C CA . LYS A 1 57 ? 75.330 83.970 44.560 1.00 0.00 57 LYS A CA 20
ATOM 26654 C C . LYS A 1 57 ? 76.800 83.970 44.240 1.00 0.00 57 LYS A C 20
ATOM 26655 O O . LYS A 1 57 ? 77.140 83.560 43.140 1.00 0.00 57 LYS A O 20
ATOM 26674 N N . GLY A 1 58 ? 77.690 84.160 45.210 1.00 0.00 58 GLY A N 20
ATOM 26675 C CA . GLY A 1 58 ? 79.060 84.650 45.030 1.00 0.00 58 GLY A CA 20
ATOM 26676 C C . GLY A 1 58 ? 80.080 83.630 44.640 1.00 0.00 58 GLY A C 20
ATOM 26677 O O . GLY A 1 58 ? 81.220 83.990 44.390 1.00 0.00 58 GLY A O 20
ATOM 26681 N N . HIS A 1 59 ? 79.700 82.430 44.390 1.00 0.00 59 HIS A N 20
ATOM 26682 C CA . HIS A 1 59 ? 80.310 81.210 44.820 1.00 0.00 59 HIS A CA 20
ATOM 26683 C C . HIS A 1 59 ? 81.060 80.540 43.750 1.00 0.00 59 HIS A C 20
ATOM 26684 O O . HIS A 1 59 ? 81.120 79.330 43.850 1.00 0.00 59 HIS A O 20
ATOM 26698 N N . THR A 1 60 ? 81.500 81.250 42.700 1.00 0.00 60 THR A N 20
ATOM 26699 C CA . THR A 1 60 ? 81.710 80.780 41.330 1.00 0.00 60 THR A CA 20
ATOM 26700 C C . THR A 1 60 ? 83.180 80.980 40.980 1.00 0.00 60 THR A C 20
ATOM 26701 O O . THR A 1 60 ? 84.080 80.670 41.720 1.00 0.00 60 THR A O 20
ATOM 26712 N N . ALA A 1 61 ? 83.520 81.460 39.830 1.00 0.00 61 ALA A N 20
ATOM 26713 C CA . ALA A 1 61 ? 84.590 82.380 39.520 1.00 0.00 61 ALA A CA 20
ATOM 26714 C C . ALA A 1 61 ? 83.970 83.170 38.390 1.00 0.00 61 ALA A C 20
ATOM 26715 O O . ALA A 1 61 ? 83.750 84.360 38.590 1.00 0.00 61 ALA A O 20
ATOM 26722 N N . TYR A 1 62 ? 83.610 82.430 37.320 1.00 0.00 62 TYR A N 20
ATOM 26723 C CA . TYR A 1 62 ? 83.190 82.960 36.020 1.00 0.00 62 TYR A CA 20
ATOM 26724 C C . TYR A 1 62 ? 82.110 82.140 35.260 1.00 0.00 62 TYR A C 20
ATOM 26725 O O . TYR A 1 62 ? 82.030 80.920 35.370 1.00 0.00 62 TYR A O 20
ATOM 26743 N N . LEU A 1 63 ? 81.290 82.790 34.420 1.00 0.00 63 LEU A N 20
ATOM 26744 C CA . LEU A 1 63 ? 80.310 82.090 33.570 1.00 0.00 63 LEU A CA 20
ATOM 26745 C C . LEU A 1 63 ? 80.470 82.470 32.120 1.00 0.00 63 LEU A C 20
ATOM 26746 O O . LEU A 1 63 ? 80.350 83.640 31.770 1.00 0.00 63 LEU A O 20
ATOM 26762 N N . ASP A 1 64 ? 80.540 81.480 31.260 1.00 0.00 64 ASP A N 20
ATOM 26763 C CA . ASP A 1 64 ? 80.500 81.670 29.810 1.00 0.00 64 ASP A CA 20
ATOM 26764 C C . ASP A 1 64 ? 79.610 80.660 29.080 1.00 0.00 64 ASP A C 20
ATOM 26765 O O . ASP A 1 64 ? 79.110 79.680 29.650 1.00 0.00 64 ASP A O 20
ATOM 26774 N N . GLU A 1 65 ? 79.300 80.880 27.810 1.00 0.00 65 GLU A N 20
ATOM 26775 C CA . GLU A 1 65 ? 78.590 79.910 27.020 1.00 0.00 65 GLU A CA 20
ATOM 26776 C C . GLU A 1 65 ? 79.550 78.760 26.830 1.00 0.00 65 GLU A C 20
ATOM 26777 O O . GLU A 1 65 ? 80.760 78.930 26.980 1.00 0.00 65 GLU A O 20
ATOM 26789 N N . VAL A 1 66 ? 79.090 77.600 26.370 1.00 0.00 66 VAL A N 20
ATOM 26790 C CA . VAL A 1 66 ? 79.980 76.870 25.460 1.00 0.00 66 VAL A CA 20
ATOM 26791 C C . VAL A 1 66 ? 79.810 77.290 24.030 1.00 0.00 66 VAL A C 20
ATOM 26792 O O . VAL A 1 66 ? 78.680 77.480 23.630 1.00 0.00 66 VAL A O 20
ATOM 26805 N N . ARG A 1 67 ? 80.730 77.370 23.090 1.00 0.00 67 ARG A N 20
ATOM 26806 C CA . ARG A 1 67 ? 80.460 77.260 21.630 1.00 0.00 67 ARG A CA 20
ATOM 26807 C C . ARG A 1 67 ? 80.420 75.840 21.080 1.00 0.00 67 ARG A C 20
ATOM 26808 O O . ARG A 1 67 ? 81.100 75.460 20.170 1.00 0.00 67 ARG A O 20
ATOM 26829 N N . VAL A 1 68 ? 79.490 75.040 21.510 1.00 0.00 68 VAL A N 20
ATOM 26830 C CA . VAL A 1 68 ? 78.680 74.070 20.760 1.00 0.00 68 VAL A CA 20
ATOM 26831 C C . VAL A 1 68 ? 77.270 74.580 20.690 1.00 0.00 68 VAL A C 20
ATOM 26832 O O . VAL A 1 68 ? 76.360 73.890 20.290 1.00 0.00 68 VAL A O 20
ATOM 26845 N N . SER A 1 69 ? 77.080 75.840 21.070 1.00 0.00 69 SER A N 20
ATOM 26846 C CA . SER A 1 69 ? 75.890 76.440 21.620 1.00 0.00 69 SER A CA 20
ATOM 26847 C C . SER A 1 69 ? 75.440 77.580 20.750 1.00 0.00 69 SER A C 20
ATOM 26848 O O . SER A 1 69 ? 74.620 78.360 21.150 1.00 0.00 69 SER A O 20
ATOM 26856 N N . THR A 1 70 ? 75.990 77.670 19.540 1.00 0.00 70 THR A N 20
ATOM 26857 C CA . THR A 1 70 ? 75.170 77.780 18.370 1.00 0.00 70 THR A CA 20
ATOM 26858 C C . THR A 1 70 ? 74.380 76.450 18.150 1.00 0.00 70 THR A C 20
ATOM 26859 O O . THR A 1 70 ? 73.170 76.390 18.160 1.00 0.00 70 THR A O 20
ATOM 26870 N N . ASP A 1 71 ? 75.160 75.370 17.980 1.00 0.00 71 ASP A N 20
ATOM 26871 C CA . ASP A 1 71 ? 74.800 74.110 17.320 1.00 0.00 71 ASP A CA 20
ATOM 26872 C C . ASP A 1 71 ? 73.750 73.290 18.020 1.00 0.00 71 ASP A C 20
ATOM 26873 O O . ASP A 1 71 ? 72.830 72.810 17.390 1.00 0.00 71 ASP A O 20
ATOM 26882 N N . GLU A 1 72 ? 73.890 73.220 19.360 1.00 0.00 72 GLU A N 20
ATOM 26883 C CA . GLU A 1 72 ? 72.960 72.460 20.170 1.00 0.00 72 GLU A CA 20
ATOM 26884 C C . GLU A 1 72 ? 72.440 73.250 21.350 1.00 0.00 72 GLU A C 20
ATOM 26885 O O . GLU A 1 72 ? 71.380 72.930 21.840 1.00 0.00 72 GLU A O 20
ATOM 26897 N N . LYS A 1 73 ? 73.120 74.320 21.770 1.00 0.00 73 LYS A N 20
ATOM 26898 C CA . LYS A 1 73 ? 72.630 75.280 22.760 1.00 0.00 73 LYS A CA 20
ATOM 26899 C C . LYS A 1 73 ? 72.230 74.680 24.120 1.00 0.00 73 LYS A C 20
ATOM 26900 O O . LYS A 1 73 ? 71.260 75.130 24.730 1.00 0.00 73 LYS A O 20
ATOM 26919 N N . ASP A 1 74 ? 73.020 73.740 24.610 1.00 0.00 74 ASP A N 20
ATOM 26920 C CA . ASP A 1 74 ? 72.790 73.100 25.900 1.00 0.00 74 ASP A CA 20
ATOM 26921 C C . ASP A 1 74 ? 73.690 73.500 27.040 1.00 0.00 74 ASP A C 20
ATOM 26922 O O . ASP A 1 74 ? 73.220 73.530 28.180 1.00 0.00 74 ASP A O 20
ATOM 26931 N N . PHE A 1 75 ? 74.970 73.800 26.800 1.00 0.00 75 PHE A N 20
ATOM 26932 C CA . PHE A 1 75 ? 75.890 73.790 27.890 1.00 0.00 75 PHE A CA 20
ATOM 26933 C C . PHE A 1 75 ? 76.420 75.190 28.170 1.00 0.00 75 PHE A C 20
ATOM 26934 O O . PHE A 1 75 ? 76.850 75.880 27.250 1.00 0.00 75 PHE A O 20
ATOM 26951 N N . LEU A 1 76 ? 76.430 75.580 29.420 1.00 0.00 76 LEU A N 20
ATOM 26952 C CA . LEU A 1 76 ? 77.090 76.770 29.970 1.00 0.00 76 LEU A CA 20
ATOM 26953 C C . LEU A 1 76 ? 78.320 76.360 30.760 1.00 0.00 76 LEU A C 20
ATOM 26954 O O . LEU A 1 76 ? 78.270 75.400 31.520 1.00 0.00 76 LEU A O 20
ATOM 26970 N N . TYR A 1 77 ? 79.440 77.040 30.560 1.00 0.00 77 TYR A N 20
ATOM 26971 C CA . TYR A 1 77 ? 80.770 76.680 31.000 1.00 0.00 77 TYR A CA 20
ATOM 26972 C C . TYR A 1 77 ? 81.180 77.580 32.140 1.00 0.00 77 TYR A C 20
ATOM 26973 O O . TYR A 1 77 ? 81.430 78.770 31.970 1.00 0.00 77 TYR A O 20
ATOM 26991 N N . GLU A 1 78 ? 81.240 76.950 33.310 1.00 0.00 78 GLU A N 20
ATOM 26992 C CA . GLU A 1 78 ? 81.060 77.680 34.560 1.00 0.00 78 GLU A CA 20
ATOM 26993 C C . GLU A 1 78 ? 82.130 77.280 35.550 1.00 0.00 78 GLU A C 20
ATOM 26994 O O . GLU A 1 78 ? 82.220 76.100 35.920 1.00 0.00 78 GLU A O 20
ATOM 27006 N N . LEU A 1 79 ? 82.960 78.190 36.000 1.00 0.00 79 LEU A N 20
ATOM 27007 C CA . LEU A 1 79 ? 84.200 77.750 36.630 1.00 0.00 79 LEU A CA 20
ATOM 27008 C C . LEU A 1 79 ? 84.180 78.250 38.020 1.00 0.00 79 LEU A C 20
ATOM 27009 O O . LEU A 1 79 ? 83.870 79.410 38.210 1.00 0.00 79 LEU A O 20
ATOM 27025 N N . HIS A 1 80 ? 84.480 77.360 38.990 1.00 0.00 80 HIS A N 20
ATOM 27026 C CA . HIS A 1 80 ? 84.380 77.720 40.380 1.00 0.00 80 HIS A CA 20
ATOM 27027 C C . HIS A 1 80 ? 85.790 77.760 40.880 1.00 0.00 80 HIS A C 20
ATOM 27028 O O . HIS A 1 80 ? 86.490 76.760 40.750 1.00 0.00 80 HIS A O 20
ATOM 27042 N N . ILE A 1 81 ? 86.230 78.890 41.410 1.00 0.00 81 ILE A N 20
ATOM 27043 C CA . ILE A 1 81 ? 87.610 79.140 41.830 1.00 0.00 81 ILE A CA 20
ATOM 27044 C C . ILE A 1 81 ? 88.520 79.020 40.570 1.00 0.00 81 ILE A C 20
ATOM 27045 O O . ILE A 1 81 ? 89.280 79.930 40.240 1.00 0.00 81 ILE A O 20
ATOM 27061 N N . ILE A 1 82 ? 88.400 78.100 39.620 1.00 0.00 82 ILE A N 20
ATOM 27062 C CA . ILE A 1 82 ? 89.460 77.680 38.680 1.00 0.00 82 ILE A CA 20
ATOM 27063 C C . ILE A 1 82 ? 90.760 77.260 39.470 1.00 0.00 82 ILE A C 20
ATOM 27064 O O . ILE A 1 82 ? 91.750 76.880 38.900 1.00 0.00 82 ILE A O 20
#

Foldseek 3Di:
DDDAEQEDCPVPPDPRPPVVVVCLQVCQVVHFWWHKYFYDLVPCPVVVVVVVVPVVDDRFPDKDFDVVCVVRNTIIITGGND

Solvent-accessible surface area: 5539 Å² total; per-residue (Å²): 110,192,89,52,54,0,63,1,41,77,62,154,166,102,124,13,133,55,46,9,50,103,36,0,131,83,16,83,73,140,55,159,97,22,1,56,7,41,2,7,65,124,35,54,130,4,27,114,105,0,46,76,57,7,160,129,88,82,36,28,35,152,52,100,69,39,177,61,10,108,126,84,102,25,33,4,75,0,25,0,47,139

Radius of gyration: 11.82 Å; Cα contacts (8 Å, |Δi|>4): 142; chains: 1; bounding box: 27×24×32 Å

Nearest PDB structures (foldseek):
  2mx0-assembly1_A  TM=9.681E-01  e=2.392E-14  Helicobacter pylori 26695
  4od6-assembly1_A  TM=7.603E-01  e=1.832E-01  Deinococcus radiodurans R1 = ATCC 13939 = DSM 20539
  8r55-assembly1_z  TM=7.244E-01  e=2.243E-01  Bacillus subtilis
  2zqe-assembly1_A  TM=7.809E-01  e=5.037E-01  Thermus thermophilus HB8
  8qpp-assembly1_W  TM=6.273E-01  e=3.596E-01  Bacillus subtilis